Protein 7YJ0 (pdb70)

Solvent-accessible surface area: 87885 Å² total; per-residue (Å²): 172,52,149,40,54,97,138,33,111,85,68,88,24,66,19,95,15,32,36,12,191,104,21,36,61,57,8,38,9,6,31,40,30,1,9,3,49,49,30,174,138,43,25,6,64,126,40,165,38,71,76,132,1,25,0,0,0,17,7,3,23,17,15,0,0,0,0,0,0,1,0,26,46,41,65,14,73,7,5,0,1,25,156,44,58,39,10,25,39,29,2,143,26,10,14,2,11,1,0,0,0,7,0,0,57,55,7,17,0,6,26,10,0,5,10,48,6,18,29,8,22,53,9,0,0,5,46,76,22,134,50,60,10,30,36,88,18,36,54,4,75,15,33,23,0,26,9,2,0,36,4,8,0,8,18,5,16,0,7,12,5,1,4,9,0,0,14,2,32,47,21,3,3,10,3,14,9,28,21,73,61,50,78,37,61,74,165,51,125,112,64,83,37,14,0,36,1,47,7,25,33,102,52,74,50,63,132,83,79,0,42,0,62,8,0,0,0,10,44,24,26,145,0,57,9,8,139,62,16,92,20,108,37,78,48,103,76,71,92,61,7,40,0,1,0,0,0,16,0,77,29,89,6,20,0,54,22,8,28,2,19,5,38,13,87,126,94,9,13,3,20,0,22,11,7,12,99,88,10,0,7,0,5,1,27,1,150,32,158,171,107,42,54,52,29,140,50,9,3,50,43,0,16,95,35,0,37,99,2,4,52,99,44,85,6,60,28,36,86,32,0,5,34,8,37,25,60,64,22,28,14,73,9,0,55,30,0,21,46,121,45,58,1,0,0,1,2,63,0,0,1,26,19,13,36,18,17,40,9,28,8,2,5,0,0,8,0,0,1,2,0,1,1,0,0,4,1,26,7,103,45,9,5,49,94,34,1,0,50,5,0,22,60,5,1,65,92,11,0,72,73,0,41,61,15,19,68,127,74,187,145,58,64,141,84,71,33,134,60,5,42,102,36,110,99,18,63,56,110,18,16,121,6,39,3,1,15,19,6,62,3,64,122,41,40,1,2,73,83,27,138,19,9,104,122,19,78,6,0,58,23,0,11,8,0,17,0,0,40,45,84,38,84,1,0,2,0,15,91,7,20,20,100,13,2,21,0,3,1,0,1,0,0,2,18,0,3,34,47,0,14,72,49,0,75,66,5,7,85,46,1,51,26,123,94,1,1,12,50,13,4,1,1,43,56,0,2,45,3,0,0,0,0,24,16,14,1,38,40,0,47,111,18,8,150,58,0,93,26,1,48,91,33,15,90,29,4,18,0,25,12,4,14,88,36,79,22,6,0,6,0,1,41,5,0,12,15,55,57,104,52,0,0,2,0,0,0,1,14,1,0,4,2,0,1,6,3,22,5,76,79,4,163,46,0,60,84,9,0,65,38,0,0,94,152,24,119,102,111,171,56,128,31,45,129,105,23,92,92,85,97,39,92,22,145,17,107,67,8,187,97,22,47,46,68,9,41,12,7,23,37,29,1,10,4,47,48,32,168,144,37,28,7,60,118,33,153,40,70,66,121,2,27,0,0,0,15,8,2,23,17,16,0,0,0,0,0,0,1,0,23,49,33,62,10,66,4,4,0,1,26,149,45,65,45,12,23,42,27,3,143,29,10,18,1,12,1,0,0,0,6,0,0,54,57,9,18,0,6,25,9,0,5,10,43,10,22,25,9,22,43,9,0,2,4,37,71,16,138,48,59,22,28,49,86,18,35,62,2,77,13,34,30,2,25,10,4,0,40,5,8,0,9,20,5,19,0,7,13,5,0,5,8,0,1,14,1,30,45,20,4,3,10,3,12,12,23,6,70,56,35,79,39,71,98,96,65,140,71,90,34,12,0,43,0,51,7,31,31,85,66,103,50,66,120,72,88,0,42,0,54,8,0,0,0,10,39,26,34,152,0,60,0,13,133,65,12,109,22,110,44,72,43,106,120,60,83,63,7,7,0,1,0,0,0,16,0,77,26,90,7,25,0,50,23,11,38,1,12,4,5,8,65,127,87,2,1,3,14,0,22,16,10,13,95,86,5,0,5,0,5,1,9,4,119,50,119,112,87,150,89,27,58,93,96,129,51,14,2,54,79,0,16,84,28,0,39,84,0,2,44,101,49,82,9,58,26,46,73,34,0,5,32,14,33,26,58,60,8,33,26,58,7,0,56,34,0,21,42,143,34,59,1,0,1,0,0,57,0,0,1,24,20,1,32,9,19,43,3,25,13,3,8,0,0,6,0,0,1,2,2,1,0,0,0,0,0,28,15,89,42,15,6,49,90,36,0,2,48,1,0,18,64,3,2,66,82,8,0,77,74,0,36,50,10,6,64,83,28,24,171,42,6,23,138,33,211,40,148,32,6,93,149,31,116,114,26,59,69,100,14,16,131,6,46,1,1,15,28,6,62,4,58,99,32,30,0,0,106,98,32,136,21,9,98,110,21,87,5,0,50,26,0,11,7,0,19,0,0,42,45,78,37,85,1,0,2,0,16,89,8,21,21,105,17,0,18,0,3,3,0,2,0,0,2,16,0,3,30,52,0,17,75,49,0,72,68,4,6,84,64,3,52,24,122,86,2,1,14,58,17,5,0,0,44,63,0,2,49,2,0,0,0,0,20,17,18,1,40,49,0,43,86,19,9,149,58,0,94,24,0,51,183,31,15,95,31,4,16,0,25,12,3,22,87,30,79,25,6,1,7,0,1,38,6,0,12,15,58,59,108,49,1,0,1,0,0,0,2,16,0,0,3,3,0,8,9,4,20,2,75,71,6,65,61,2,67,89,15,0,61,35,0,0,97,147,24,113,95,107,143,52,84,42,47,104,86,31,108,89,89,91,40,92,23,144,15,107,69,9,174,101,24,39,62,65,7,36,11,7,34,16,30,0,11,3,48,46,32,147,113,53,23,6,67,125,31,164,36,63,71,114,1,30,0,0,0,14,9,3,22,15,16,0,0,0,0,0,0,1,0,22,47,36,63,15,68,4,1,0,2,24,163,44,60,46,11,25,37,28,4,144,26,14,15,2,7,1,0,0,0,6,0,0,57,54,10,19,0,5,25,10,0,4,9,44,8,19,24,8,20,52,9,0,0,6,30,74,18,137,49,66,23,25,48,85,20,39,57,5,77,17,34,21,0,22,8,2,0,31,4,8,0,11,24,4,19,0,9,11,6,0,6,12,0,1,13,1,36,44,20,3,5,11,4,12,7,17,10,65,56,35,80,34,84,99,162,96,118,76,92,37,15,0,36,0,50,7,23,29,102,66,101,54,60,134,69,79,0,42,0,51,7,0,0,0,10,39,25,33,157,0,62,0,5,135,61,19,117,9,133,24,78,36,106,146,37,93,59,13,50,0,2,0,0,0,25,0,75,24,92,6,22,0,54,23,9,36,1,5,4,26,18,85,139,84,22,4,2,11,0,28,18,7,12,96,79,10,0,5,0,11,0,52,2,188,26,97,125,69,141,85,25,51,90,99,124,51,9,2,34,71,0,18,91,28,0,40,92,0,2,45,101,55,81,5,50,27,36,76,34,0,5,30,12,30,25,66,69,17,49,11,50,10,0,71,36,0,22,39,128,42,59,1,0,0,1,0,62,0,0,2,21,26,14,39,36,19,44,4,30,10,0,4,0,0,5,0,0,1,3,0,1,1,0,0,1,0,28,17,93,49,6,4,59,90,39,0,0,55,3,0,25,51,6,2,55,80,10,1,77,76,0,38,58,10,16,50,83,54,67,215,59,134,128,49,124,68,13,103,88,20,130,107,8,66,50,104,18,18,85,4,51,5,1,19,14,4,63,4,62,54,40,39,1,1,54,65,30,116,19,10,96,128,17,80,5,0,62,26,0,14,7,0,21,0,0,43,45,87,36,81,1,0,1,0,16,88,8,24,21,101,14,0,18,0,4,4,0,2,0,0,2,16,0,4,25,54,1,11,46,32,0,72,19,5,6,85,43,5,52,22,128,90,2,0,12,51,16,6,0,1,42,65,0,2,41,5,0,0,0,0,20,15,15,0,37,52,0,47,99,17,12,158,56,0,97,17,0,46,169,23,15,96,32,4,14,0,27,10,5,21,85,33,80,26,7,2,6,0,0,36,6,1,12,14,49,48,99,49,0,0,2,0,0,0,2,16,0,0,4,2,0,2,8,4,26,1,13,44,4,107,18,1,40,50,4,0,62,36,0,0,97,148,42,112,87,112,155,52,138,17,46,111,123,39,116,85,88,94,40,93,21,139,16,111,67,10,180,103,22,43,62,58,8,40,10,8,28,20,30,0,10,2,46,48,25,128,136,51,23,8,66,129,36,168,37,70,66,133,1,28,0,0,0,13,8,2,24,16,16,0,0,0,0,0,0,1,0,24,48,36,63,12,67,5,2,0,2,24,142,43,60,44,9,25,38,29,4,142,25,11,15,1,8,1,0,0,0,7,0,0,52,52,8,19,0,6,29,12,0,4,10,44,10,22,24,9,25,47,8,0,0,4,29,71,17,133,51,60,27,25,47,85,20,35,62,3,75,17,33,20,0,24,9,4,0,38,5,9,1,11,22,5,18,0,8,10,6,0,5,9,0,1,14,2,36,52,20,3,3,12,5,10,5,21,14,79,60,42,76,38,79,71,133,89,129,71,90,35,13,0,41,0,50,8,29,36,110,65,113,51,61,142,72,80,1,36,0,49,5,0,0,0,10,33,27,33,147,0,104,8,12,128,69,17,93,22,105,25,76,45,98,132,40,110,80,13,43,0,2,0,0,0,25,0,75,26,88,5,24,0,54,22,9,30,0,16,4,30,26,86,122,77,11,4,2,10,0,28,17,10,14,96,92,10,0,5,0,10,1,44,4,139,42,100,123,94,116,94,25,81,97,101,114,34,10,3,43,70,0,22,78,25,0,40,86,1,2,43,95,50,80,9,53,28,38,80,35,0,7,31,12,33,25,63,59,27,22,16,70,8,1,61,30,0,25,47,128,42,57,2,0,3,1,0,61,0,0,2,20,24,14,39,30,23,38,4,25,11,1,4,0,0,5,0,0,1,3,0,1,1,0,0,0,0,28,12,86,46,11,5,49,87,40,0,1,54,2,0,18,41,4,1,47,76,10,0,87,81,0,32,58,11,16,53,83,55,100,92,130,133,40,53,139,92,70,40,140,49,5,48,55,12,98,105,2,65,60,86,15,17,124,6,49,4,1,16,20,4,61,5,63,118,43,37,1,1,78,87,32,136,21,7,103,120,21,85,5,0,57,25,0,12,7,0,18,0,0,40,48,82,38,84,1,0,2,0,13,85,6,23,20,101,15,0,18,0,2,2,0,1,0,0,2,18,1,3,26,49,1,3,72,46,1,65,66,6,7,80,50,1,49,22,126,91,1,0,11,52,15,4,0,0,47,60,0,2,41,1,0,0,0,0,18,19,15,1,38,46,0,49,109,26,12,143,55,0,94,18,3,47,166,18,15,96,30,4,18,0,24,11,4,12,86,30,83,28,6,1,1,0,1,33,5,0,14,13,54,50,97,55,0,0,1,0,0,0,1,14,0,0,4,2,0,2,9,4,25,2,75,86,5,176,46,1,64,84,7,0,67,35,0,1,96,144,27,113,103,100

Sequence (2480 aa):
NFEGYVEPELFERPGTSLPNKLGVMPQLTWPNVLNGTNCEKPAVPNYKPPSKVDVIIIGAGPVGLTTAACLLRQGITVRILDRSPHPLPVGRADGLQPRSMEVFDLLGLGEEVYHVGIRVEHTTVYKDGKQHIFAESHQAPGNEAHYTGLHACTQTEVEHLLIRDLIRHDILVERPCTATSYTFDEEAASVTHPITVNITNEATGAEEVVTARFLVGSDGAHSMIRKSLPIEFPGVKTDLHWGIVDAVINSDFPHRWTFGTVLNSEYGGCLIIPRERNMVRLYVQLRAEPAFDHSKWGPEEILVILNKVFAPYTLSYAEPVDWYTILTINERVATSFTYKDRIFLAGDSCHVHSAKGAFGMNTGVMDAHNLAWKLAMLCRGIAKPSLLASYDVERRENALRAVATSARYLVVPPGEDKDVFYFKKFVGQVGRFLIGLDVDYAENALNKLSPAVSRARAGYRASNPRVALSRSHSGRLYHSFGHLGQFTLLVFASNMGGALNAKLHALDSYLAGPSSFYHAYGGADTFKIVVVVRATPSQADQRVKTFPFLSKAGHTVYDDQLPLSHFGGDAHALYGVSHEEGAIVVVRPDSWIGTSSTISDARSLESYFDGFLFKSTEGNFEGYVEPELFERPGTSLPNKLGVMPQLTWPNVLNGTNCEKPAVPNYKPPSKVDVIIIGAGPVGLTTAACLLRQGITVRILDRSPHPLPVGRADGLQPRSMEVFDLLGLGEEVYHVGIRVEHTTVYKDGKQHIFAESHQAPGNEAHYTGLHACTQTEVEHLLIRDLIRHDILVERPCTATSYTFDEEASVTHPITVNITNEATGAEEVVTARFLVGSDGAHSMIRKSLPIEEFPGVKTDLHWGIVDAVINSDFPHRWTFGTVLNSEYGGCLIIPRERNMVRLYVQLRAEPGKAFDHSKWGPEEILVILNKVFAPYTLSYAEPVDWYTILTINERVATSFTYKDRIFLAGDSCHVHSAKGAFGMNTGVMDAHNLAWKLAMLCRGIAKPSLLASYDVERRENALRAVATSARYLRFVGNCEDKDVFYFKKFVGQVGRFLIGLDVDYAENALNKLSPAVSRARAGYRASNPRVALSRSHSGRLYHSFGHLGQFTLLVFASNMGGALNAKLHALDSYLAGPSSFYHAYGGADTFKIVVVVRATPSQADQRVKTFPFLSKAGHTVYDDQLPLSHFGGDAHALYGVSHEEGAIVVVRPDSWIGTSSTISDARSLESYFDGFLFKSTEGNFEGYVEPELFERPGTSLPNKLGVMPQLTWPNVLNGTNCEKPAVPNYKPPSKVDVIIIGAGPVGLTTAACLLRQGITVRILDRSPHPLPVGRADGLQPRSMEVFDLLGLGEEVYHVGIRVEHTTVYKDGKQHIFAESHQAPGNEAHYTGLHACTQTEVEHLLIRDLIRHDILVERPCTATSYTFDEEASVTHPITVNITNEATGAEEVVTARFLVGSDGAHSMIRKSLPIEFPGVKTDLHWGIVDAVINSDFPHRWTFGTVLNSEYGGCLIIPRERNMVRLYVQLRAEPGKAFDHSKWGPEEILVILNKVFAPYTLSYAEPVDWYTILTINERVATSFTYKDRIFLAGDSCHVHSAKGAFGMNTGVMDAHNLAWKLAMLCRGIAKPSLLASYDVERRENALRAVATSARYLRFGEDKDVFYFKKFVGQVGRFLIGLDVDYAENALNKLSPAVSRARAGYRASNPRVALSRSHSGRLYHSFGHLGQFTLLVFASNMGGALNAKLHALDSYLAGPSSFYHAYGGADTFKIVVVVRATPSQADQRVKTFPFLSKAGHTVYDDQLPLSHFGGDAHALYGVSHEEGAIVVVRPDSWIGTSSTISDARSLESYFDGFLFKSTEGNFEGYVEPELFERPGTSLPNKLGVMPQLTWPNVLNGTNCEKPAVPNYKPPSKVDVIIIGAGPVGLTTAACLLRQGITVRILDRSPHPLPVGRADGLQPRSMEVFDLLGLGEEVYHVGIRVEHTTVYKDGKQHIFAESHQAPGNEAHYTGLHACTQTEVEHLLIRDLIRHDILVERPCTATSYTFDEEASVTHPITVNITNEATGAEEVVTARFLVGSDGAHSMIRKSLPIEEFPGVKTDLHWGIVDAVINSDFPHRWTFGTVLNSEYGGCLIIPRERNMVRLYVQLRAEPGKAFDHSKWGPEEILVILNKVFAPYTLSYAEPVDWYTILTINERVATSFTYKDRIFLAGDSCHVHSAKGAFGMNTGVMDAHNLAWKLAMLCRGIAKPSLLASYDVERRRENALRAVATSARYLRLVVPPGEDKDVFYFKKFVGQVGRFLIGLDVDYAENALNKLSPAVSRARAGYRASNPRVALSRSHSGRLYHSFGHLGQFTLLVFASNMGGALNAKLHALDSYLAGPSSFYHAYGGADTFKIVVVVRATPSQADQRVKTFPFLSKAGHTVYDDQLPLSHFGGDAHALYGVSHEEGAIVVVRPDSWIGTSSTISDARSLESYFDGFLFKSTEG

Organism: NCBI:txid1826779

Radius of gyration: 47.03 Å; Cα contacts (8 Å, |Δi|>4): 5927; chains: 4; bounding box: 102×130×116 Å

B-factor: mean 51.12, std 15.27, range [18.52, 131.6]

Secondary structure (DSSP, 8-state):
--PPP-PPPPEEEPP-S--BTTBB--EEE-HHHHSTTSSSS-SSTT----SEEEEEEE--SHHHHHHHHHHHTTT--EEEE-SSSS---S-S--EE-HHHHHHHHHTT-HHHHTTSS-EE-EEEEEETTEEEEEEE-S---TTT-S--SEEE--HHHHHHHHHHHHHHTT--EETTEEEEEEEE-S-----S--EEEEEEETTT--EEEEEEEEEEE---TT-HHHHTSS----EEEEEEEEEEEEE-EEE--TTSS-SEEEE-TTT--EEEEE-STT-EEEEEEE--------TT--HHHHHHHHHHHSTTS-EEE-S-BSEEEEEEEEEEE-S-SEETTTEEE-GGGTEE--GGG-HHHHHHHHHHHHHHHHHHHHHTT-B-HHHHHHHHHHHHHHHHHHHHHHHTT----TTS-HHHHHHHHHHHHHHHHHTTTT--PPPSSS-B--TTSSS--TTSBPP--EEESSSS-EEEGGGG---TTSEEEEEE-TTS-THHHHHHHHHHHHHHSTTSHHHHBTGGGTEEEEEEE-S-HHHHHHHHTTSHHHHHHEEEEE--SPPSBTTB--HHHHHT-BTTTBEEEEE-TTSBEEEEE-SGGGGHHHHHHHTTB--B---/--PPP-PPPPEEEPP-SPPBTTBB--EEE-HHHHSTTSSSS-SSTT----SEEEEEEE--SHHHHHHHHHHHHTT--EEEE-SSSS---S-S--EE-HHHHHHHHHTT-HHHHTTSS-EE-EEEEEETTEEEEEEE-S---TTT-S--SEEE--HHHHHHHHHHHHHHTT--EETTEEEEEEEE------S--EEEEEEETTT--EEEEEEEEEEE---TT-HHHHHTT----EEEEEEEEEEEEE-EEE--TTSS-SEEEEETTTEEEEEEE-GGG-EEEEEEE-PPSSSPP-GGG--HHHHHHHHHHHTTTS-EEESS-BSEEEEEEEEEEE-S-SEETTTEEE-GGGTEE--GGGTHHHHHHHHHHHHHHHHHHHHHHT-B-HHHHHHHHHHHHHHHHHHHHHHHHHHHHHHH---HHHHHHHHHHHHHTTTTTTTT--PPPSSS----TTSSS--TTSBPP--EEESSSS-EEEGGGG---TT-EEEEEE-TTS-THHHHHHHHHHHHHHSTTSHHHHBTGGGTEEEEEEE-S-HHHHHHHHHTSHHHHHHEEEEE--SPSSBTTB--HHHHHT-BTTTBEEEEE-TTSBEEEEE-STTGGGHHHHHHTTB--B---/-PPPP-PPPPEEEPP-SPPBTTBB--EEE-HHHHSTTSSSS-SSTT----SEEEEEEE--SHHHHHHHHHHHHTT--EEEE-SSSS---S-S--EE-HHHHHHHHHTT-HHHHTTSS-EE-EEEEEETTEEEEEEE-S---TTT-S--SEEE--HHHHHHHHHHHHHHTT---BTTEEEEEEEE------S--EEEEEEETTT--EEEEEEEEEEE---TT-HHHHTTT------EEEEEEEEEEE-EEE--TTSS-EEEEEETTTEEEEEEE-GGG-EEEEEEE---SSSPP-GGG--HHHHHHHHHHHSTTS-EEESS-BSEEEEEEEE-EE-S-SEETTTEEE-GGGTEE--GGG-HHHHHHHHHHHHHHHHHHHHHHT-B-HHHHHHHHHHHHHHHHHHHHHHHHHHH----HHHHHHHHHHHHHHHHHTTTT--PPPSSS----SSSSS--TTSBPP--EEESSSS-EEEGGGG---TT-EEEEEE-TTS-TTHHHHHHHHHHHHHSTTSHHHHBTGGGTEEEEEEE-S-HHHHHHHHTTSHHHHHHEEEEE--SPPSBTTB--HHHHHT-BTTTBEEEEE-TTSBEEEEE-STTTTHHHHHHHTTB--B---/--PPP-PPPPEEEPP-S--BTTBB--EEE-HHHHSTTSSSS-SSTT----SEEEEEEE--SHHHHHHHHHHHHTT--EEEE-SSSSS--S-S--EE-HHHHHHHHHTT-HHHHTTSS-EE-EEEEEETTEEEEEEE-S---TTT-S--SEEE--HHHHHHHHHHHHHHTT---BTTEEEEEEEE------S--EEEEEEETTT--EEEEEEEEEEE---TT-HHHHTSS----EEEEEEEEEEEEE-EEE--TTSS-SEEEEETTTEEEEEEE-STT-EEEEEEE-PSTT----GGG--HHHHHHHHHHHSTTS-EEE-S-BSEEEEEEEEEEE-S-SEETTTEEE-GGGTEE--GGG-HHHHHHHHHHHHHHHHHHHHHHT-B-HHHHHHHHHHHHHHHHHHHHHHHHH----PPTTS-HHHHHHHHHHHHHHHHHTTTT--PPPSSS----TTSSS--TTSBPP--EEESSSS-EEEGGGG---TT-EEEEEE-TTS-THHHHHHHHHHHHHHSTTSHHHHBTGGGTEEEEEEE-S-HHHHHHHHTTSHHHHHHEEEEE--SPSSBTTB--HHHHHT--TTT-EEEEE-TTSBEEEEE-STTTTHHHHHHHTTB--B---

Foldseek 3Di:
DDDDDDDFDKDFAFDPFFKDPFHEGTFIDGLQDFQFPLDDQHLQHPQDADQEFAEEEEDLFLQSLLLLLQLLVLVGGYAYAAQDRGYDRDDFFWWAFQLLLVQCVQSVNNVLQPPPKDFAQWEWEAEPQRTDDIDGAQQDDQQFGDDGTMGTQGSVSSSSVSQVSCSVSSYTHHPNKDFDDKAACLPDVVDQFRIKTWIAHPVPGDIGIGTYNAYEFAHAQPTPLCVPDPKDKDWDQPQKKKKKFKAQKDKPQVPVAHFYKQQYPVQGIKTWDAIGPNIIMIITTDDDDCPGDPPPDGPVNVLVSVQVSNPPMHIDGPHMTHHIDMDGFIWIAMPWQDDSLGYGYAANNGIDGGSVLSCRSHLRSVLSLLQNLQNSQVSVPFWDPQSVVLSGQLSRVLSVVRHVLSVVVVPDDPPDDDVVVVVVVSCVPCVCVSSPQASARDDGLQFDADPQFPAQHGRGFAGWGWWALDPVRIGIPSVQADASQAKEWEWECEQCDDQSVVLLLVLLVQCVDCPHLCQFAAHPRHYAYEYEHADPPVSNLVNLVVRPNCNVRYRYIYQPWDPDDSRTHGSCVNRGHDNNFTKTWIAHNSRGTRYMDTSNGSRVVSSSSVSTTHTDGHD/DDDDDDDFDKDFAFDPAFKDPFHEGTFIDGCQDFQFPLDDAHLQHPQDQDQEFAEEEEDLFLQRLLLVLQQLLLVGRYAYEAQDRGPDRDDQFWWAFQLLLVLCVQSVNNVLQAPPKDFAQWEWEAAAQHTDDIDGAQADDAQFGDDGGMTTAGSVSSSSSSQVSVSVSSYTHDPNKDQPDKAAPPPDPDQFRIKTWMAHPVPRDIGIGTYNAYEQARAQPTPVCVVDPKDKDWDQPLWKKKKFKAQKDKPQVPQAHFYKQAYQVQFIKTWAAIGPNIIMIIGTDDDDPPDRDDPVVDGPVNVQVSVVVRNPPMHMDGPHMTHHIDMDGFIWIAMPWADDPLGYGYAFSNGIDGDSVLSCRSHLRSVLSLQQNLQNSQVVVVWWDPQRVVQSTQLSRVLSVVSRVLVVVVPPVRVVGVPVVVVSVVVSCVPCVNVSSPQPSARDDGLQFDADVQFDAAHGRGFATWGWWAQDLPRIGTPSVQADASQAKEFEFECEQCDDLSVVLVLVLLVQVVDCPQLCAFAAHPRHYAYEYEYADDVVSSVVSCVVRPNCVVGHRYIYQDFDPPDSRHHGSCVNRRHDNNFTKGFIAHSSRRTRYMDTSNCSVVCNVSSVSTTHTHHHD/DDDDDDDADKDFAADPAFKDPFAEGTFIDGLQLFQFPLDDHHLQPPQDQDQEFAEEEEAQFLLRLLLVLQQLLLVGGYAAAAQARGYDRDDDQWKEFQLLLVLCVLSVNNVLQAPPFDFAQWEWEAEAQHTDDTDGAQADDVQFGDDGGMGTAGSVSSSSVSQVSCSVSSYTHHPNKDQPDKFADPDPPDQFRIKTWMAHPVPRDIGIHTYNAYEQAHAQPTPVQVVDPKDKDWDFDQKKKKKFKAQKDKPPVPVAHFYKQAYPVQGMKTWADIGPNIIMIITIDHDDVPDGGDPVQDHPVVVQVSVQVSNPVMHMGGPHMTHHIDMDTFIWIAMPWQDDPNGYGYAANHGTDGDCVLSVRSHLRSVLSLLPNLLVSVVVVVWWDVQSVVLSGQLSRVLRVVSRVLVVLCVVAVDDPRVVSVVVSCVVCVCVSSPQASFRDDGLQFDADVQFPAQHGRGFATWGWWAQDLPRTGIPSVQADASQAKEWEFECEQCDDLSVVLVLVLLVQVVDCPRLLFFAANPSYYAYEYEYADRPVSNLVSCVVSPRCNVRHGYIYQDFPPPDPRHHGSCVNRRHDNNFTKTWIAHSSRRTRYMDTSNVSSVCNVSSVSTTHTDGND/DDDDDDDFDKDFAADPAFKDPFAEGTFIDGCQDFQFPLDDNHLQPPQDQDQEFAEEEEAQFLLRLLLVLQQLVLVGRYAYAAQDRGYDRDDFQWKAFQLLLVLCVLSVNNVLQAPPFDFAQWEWEAEAQHTDDIDGAQADDPQFGDDGGMGTAGSRSSSVVSQVSCSVSSYTHHPNKDFPDKAADPDDVPQFRIKTWIAHPPPGDIDIHTYNAYEQAHAQPTPLLVVDPKDWDWDFDQKKKKKFKAQKDKPQVPVAHFYKQAYPPLGIWTWAQIGPNIIMIITTDDQDPPDRRDQPVDHPVNVQVSVQVSNPPMHMDGDHMTHHIDMDTFMWIAMPWADDPLHYGYAASHGTDGDSVLSCRSHLRSVLSLLQNLLSSVVSVVWWDPLSNVQSTQLSRVLSVVVRVLVVLVVDPDAPPPDDRVVVSVVVSCVVCVCVSSPQASARDDGLQFDADVQFPAAHGRGFAGWGWWAQALPRIGTPSVQADASQAKEWEFECEQCDDLSVVLLLVLLVQCPDCPRLCFFAAHPSYYAYEYEHADHRVSSLVNQVVSVNCNVRHRYIYQDFDPPDVRTHGSCVNRRHDNNFTKTWIAHSSRRTRYMDTSNRSSVVNSSSVSTTHTDGHD

Nearest PDB structures (foldseek):
  7yj0-assembly2_C  TM=1.002E+00  e=0.000E+00  Boreostereum vibrans
  7yj0-assembly2_D  TM=9.994E-01  e=0.000E+00  Boreostereum vibrans
  7yj0-assembly1_B  TM=9.989E-01  e=0.000E+00  Boreostereum vibrans
  7yj0-assembly1_A  TM=9.928E-01  e=0.000E+00  Boreostereum vibrans
  3ept-assembly1_A  TM=7.398E-01  e=1.359E-28  Lentzea aerocolonigenes

Structure (mmCIF, N/CA/C/O backbone):
data_7YJ0
#
_entry.id   7YJ0
#
_cell.length_a   77.083
_cell.length_b   92.504
_cell.length_c   104.639
_cell.angle_alpha   89.874
_cell.angle_beta   74.919
_cell.angle_gamma   75.746
#
_symmetry.space_group_name_H-M   'P 1'
#
loop_
_entity.id
_entity.type
_entity.pdbx_description
1 polymer VibO
2 non-polymer 'FLAVIN-ADENINE DINUCLEOTIDE'
3 non-polymer GLYCEROL
4 water water
#
loop_
_atom_site.group_PDB
_atom_site.id
_atom_site.type_symbol
_atom_site.label_atom_id
_atom_site.label_alt_id
_atom_site.label_comp_id
_atom_site.label_asym_id
_atom_site.label_entity_id
_atom_site.label_seq_id
_atom_site.pdbx_PDB_ins_code
_atom_site.Cartn_x
_atom_site.Cartn_y
_atom_site.Cartn_z
_atom_site.occupancy
_atom_site.B_iso_or_equiv
_atom_site.auth_seq_id
_atom_site.auth_comp_id
_atom_site.auth_asym_id
_atom_site.auth_atom_id
_atom_site.pdbx_PDB_model_num
ATOM 1 N N . ASN A 1 6 ? 26.33500 31.10800 -29.52200 1.000 68.88000 6 ASN A N 1
ATOM 2 C CA . ASN A 1 6 ? 25.47600 30.45400 -30.50800 1.000 74.98000 6 ASN A CA 1
ATOM 3 C C . ASN A 1 6 ? 24.30900 29.68700 -29.84300 1.000 76.89000 6 ASN A C 1
ATOM 4 O O . ASN A 1 6 ? 24.33900 28.45400 -29.71400 1.000 75.16000 6 ASN A O 1
ATOM 9 N N . PHE A 1 7 ? 23.27500 30.43100 -29.44100 1.000 74.54000 7 PHE A N 1
ATOM 10 C CA . PHE A 1 7 ? 22.13200 29.88800 -28.71900 1.000 66.48000 7 PHE A CA 1
ATOM 11 C C . PHE A 1 7 ? 20.86900 30.60500 -29.17400 1.000 62.23000 7 PHE A C 1
ATOM 12 O O . PHE A 1 7 ? 20.90900 31.78000 -29.54500 1.000 63.57000 7 PHE A O 1
ATOM 20 N N . GLU A 1 8 ? 19.74400 29.90100 -29.14700 1.000 60.12000 8 GLU A N 1
ATOM 21 C CA . GLU A 1 8 ? 18.49700 30.53300 -29.57000 1.000 67.30000 8 GLU A CA 1
ATOM 22 C C . GLU A 1 8 ? 18.03100 31.56800 -28.54800 1.000 68.27000 8 GLU A C 1
ATOM 23 O O . GLU A 1 8 ? 18.26800 31.43900 -27.34400 1.000 63.80000 8 GLU A O 1
ATOM 29 N N . GLY A 1 9 ? 17.35800 32.60700 -29.04600 1.000 69.65000 9 GLY A N 1
ATOM 30 C CA . GLY A 1 9 ? 16.79000 33.61200 -28.17000 1.000 63.44000 9 GLY A CA 1
ATOM 31 C C . GLY A 1 9 ? 15.70000 33.05400 -27.27100 1.000 65.17000 9 GLY A C 1
ATOM 32 O O . GLY A 1 9 ? 15.13100 31.98800 -27.51000 1.000 64.90000 9 GLY A O 1
ATOM 33 N N . TYR A 1 10 ? 15.42000 33.80200 -26.20600 1.000 67.24000 10 TYR A N 1
ATOM 34 C CA . TYR A 1 10 ? 14.41100 33.42800 -25.22500 1.000 62.25000 10 TYR A CA 1
ATOM 35 C C . TYR A 1 10 ? 13.00400 33.70600 -25.75700 1.000 61.14000 10 TYR A C 1
ATOM 36 O O . TYR A 1 10 ? 12.76900 34.71300 -26.42700 1.000 54.94000 10 TYR A O 1
ATOM 45 N N . VAL A 1 11 ? 12.06000 32.81400 -25.45100 1.000 63.72000 11 VAL A N 1
ATOM 46 C CA . VAL A 1 11 ? 10.66900 32.97800 -25.87400 1.000 65.14000 11 VAL A CA 1
ATOM 47 C C . VAL A 1 11 ? 9.75800 32.84600 -24.65300 1.000 69.34000 11 VAL A C 1
ATOM 48 O O . VAL A 1 11 ? 9.86900 31.87700 -23.88700 1.000 66.55000 11 VAL A O 1
ATOM 52 N N . GLU A 1 12 ? 8.86800 33.82700 -24.47000 1.000 68.34000 12 GLU A N 1
ATOM 53 C CA . GLU A 1 12 ? 8.01000 33.83800 -23.29300 1.000 68.41000 12 GLU A CA 1
ATOM 54 C C . GLU A 1 12 ? 7.08900 32.62100 -23.32500 1.000 65.07000 12 GLU A C 1
ATOM 55 O O . GLU A 1 12 ? 6.58300 32.25500 -24.39200 1.000 65.64000 12 GLU A O 1
ATOM 61 N N . PRO A 1 13 ? 6.87700 31.95200 -22.19100 1.000 67.55000 13 PRO A N 1
ATOM 62 C CA . PRO A 1 13 ? 6.08800 30.71300 -22.20200 1.000 61.08000 13 PRO A CA 1
ATOM 63 C C . PRO A 1 13 ? 4.62500 30.97900 -22.51500 1.000 60.97000 13 PRO A C 1
ATOM 64 O O . PRO A 1 13 ? 4.07800 32.04500 -22.21700 1.000 58.24000 13 PRO A O 1
ATOM 68 N N . GLU A 1 14 ? 3.99700 29.97400 -23.12500 1.000 60.14000 14 GLU A N 1
ATOM 69 C CA . GLU A 1 14 ? 2.68100 30.11300 -23.73700 1.000 60.44000 14 GLU A CA 1
ATOM 70 C C . GLU A 1 14 ? 1.57400 29.96200 -22.69100 1.000 60.38000 14 GLU A C 1
ATOM 71 O O . GLU A 1 14 ? 1.40700 28.88800 -22.10300 1.000 53.61000 14 GLU A O 1
ATOM 77 N N . LEU A 1 15 ? 0.80700 31.02800 -22.47800 1.000 59.37000 15 LEU A N 1
ATOM 78 C CA . LEU A 1 15 ? -0.30900 30.98400 -21.54100 1.000 54.84000 15 LEU A CA 1
ATOM 79 C C . LEU A 1 15 ? -1.47100 30.18000 -22.11600 1.000 51.47000 15 LEU A C 1
ATOM 80 O O . LEU A 1 15 ? -1.78100 30.27500 -23.30400 1.000 56.15000 15 LEU A O 1
ATOM 85 N N . PHE A 1 16 ? -2.11800 29.39000 -21.26200 1.000 46.80000 16 PHE A N 1
ATOM 86 C CA . PHE A 1 16 ? -3.36600 28.70400 -21.57900 1.000 51.38000 16 PHE A CA 1
ATOM 87 C C . PHE A 1 16 ? -4.30800 28.87800 -20.40000 1.000 52.09000 16 PHE A C 1
ATOM 88 O O . PHE A 1 16 ? -3.93600 28.57400 -19.26400 1.000 55.36000 16 PHE A O 1
ATOM 96 N N . GLU A 1 17 ? -5.52500 29.35400 -20.67100 1.000 50.17000 17 GLU A N 1
ATOM 97 C CA . GLU A 1 17 ? -6.55100 29.52200 -19.64400 1.000 51.73000 17 GLU A CA 1
ATOM 98 C C . GLU A 1 17 ? -7.47500 28.31100 -19.62600 1.000 53.62000 17 GLU A C 1
ATOM 99 O O . GLU A 1 17 ? -8.55400 28.31200 -20.22200 1.000 57.75000 17 GLU A O 1
ATOM 105 N N . ARG A 1 18 ? -7.04300 27.27300 -18.90900 1.000 55.02000 18 ARG A N 1
ATOM 106 C CA . ARG A 1 18 ? -7.82200 26.04600 -18.76600 1.000 52.43000 18 ARG A CA 1
ATOM 107 C C . ARG A 1 18 ? -9.21700 26.37800 -18.23100 1.000 54.52000 18 ARG A C 1
ATOM 108 O O . ARG A 1 18 ? -9.33400 27.16600 -17.28200 1.000 55.23000 18 ARG A O 1
ATOM 116 N N . PRO A 1 19 ? -10.28700 25.84500 -18.82600 1.000 57.40000 19 PRO A N 1
ATOM 117 C CA . PRO A 1 19 ? -11.62500 26.09600 -18.27900 1.000 51.95000 19 PRO A CA 1
ATOM 118 C C . PRO A 1 19 ? -11.83300 25.28000 -17.01400 1.000 58.33000 19 PRO A C 1
ATOM 119 O O . PRO A 1 19 ? -11.14800 24.27900 -16.76400 1.000 57.84000 19 PRO A O 1
ATOM 123 N N . GLY A 1 20 ? -12.80400 25.71700 -16.21200 1.000 61.72000 20 GLY A N 1
ATOM 124 C CA . GLY A 1 20 ? -13.04400 25.11100 -14.91300 1.000 59.02000 20 GLY A CA 1
ATOM 125 C C . GLY A 1 20 ? -14.03000 23.96400 -14.99300 1.000 64.05000 20 GLY A C 1
ATOM 126 O O . GLY A 1 20 ? -15.09200 24.09000 -15.60600 1.000 71.06000 20 GLY A O 1
ATOM 127 N N . THR A 1 21 ? -13.67500 22.84400 -14.37000 1.000 64.67000 21 THR A N 1
ATOM 128 C CA . THR A 1 21 ? -14.55000 21.67600 -14.35100 1.000 64.98000 21 THR A CA 1
ATOM 129 C C . THR A 1 21 ? -15.51000 21.66400 -13.16700 1.000 72.57000 21 THR A C 1
ATOM 130 O O . THR A 1 21 ? -16.28000 20.70600 -13.02500 1.000 71.19000 21 THR A O 1
ATOM 134 N N . SER A 1 22 ? -15.47800 22.68000 -12.30800 1.000 74.54000 22 SER A N 1
ATOM 135 C CA . SER A 1 22 ? -16.38600 22.72200 -11.16800 1.000 74.28000 22 SER A CA 1
ATOM 136 C C . SER A 1 22 ? -17.76600 23.19100 -11.62000 1.000 70.66000 22 SER A C 1
ATOM 137 O O . SER A 1 22 ? -17.89300 23.97400 -12.56600 1.000 65.18000 22 SER A O 1
ATOM 140 N N . LEU A 1 23 ? -18.80000 22.71100 -10.93200 1.000 68.77000 23 LEU A N 1
ATOM 141 C CA . LEU A 1 23 ? -20.15200 23.18400 -11.20400 1.000 68.03000 23 LEU A CA 1
ATOM 142 C C . LEU A 1 23 ? -20.22100 24.70100 -11.02300 1.000 70.52000 23 LEU A C 1
ATOM 143 O O . LEU A 1 23 ? -19.61700 25.23400 -10.08300 1.000 73.60000 23 LEU A O 1
ATOM 148 N N . PRO A 1 24 ? -20.93000 25.42700 -11.89200 1.000 73.35000 24 PRO A N 1
ATOM 149 C CA . PRO A 1 24 ? -20.95600 26.89400 -11.80900 1.000 68.04000 24 PRO A CA 1
ATOM 150 C C . PRO A 1 24 ? -21.99900 27.39100 -10.81600 1.000 72.89000 24 PRO A C 1
ATOM 151 O O . PRO A 1 24 ? -22.76100 26.62000 -10.22900 1.000 69.42000 24 PRO A O 1
ATOM 155 N N . ASN A 1 25 ? -22.02800 28.71400 -10.66300 1.000 72.15000 25 ASN A N 1
ATOM 156 C CA . ASN A 1 25 ? -23.13400 29.46200 -10.07400 1.000 69.88000 25 ASN A CA 1
ATOM 157 C C . ASN A 1 25 ? -23.67000 30.40700 -11.14900 1.000 70.76000 25 ASN A C 1
ATOM 158 O O . ASN A 1 25 ? -23.27300 30.33600 -12.31700 1.000 73.86000 25 ASN A O 1
ATOM 163 N N . LYS A 1 26 ? -24.54900 31.32600 -10.74900 1.000 70.88000 26 LYS A N 1
ATOM 164 C CA . LYS A 1 26 ? -25.21700 32.19300 -11.71900 1.000 72.09000 26 LYS A CA 1
ATOM 165 C C . LYS A 1 26 ? -24.24600 33.13200 -12.42300 1.000 69.62000 26 LYS A C 1
ATOM 166 O O . LYS A 1 26 ? -24.65500 33.92200 -13.28300 1.000 70.19000 26 LYS A O 1
ATOM 172 N N . LEU A 1 27 ? -22.96100 33.05400 -12.08400 1.000 67.54000 27 LEU A N 1
ATOM 173 C CA . LEU A 1 27 ? -21.95000 33.85200 -12.76100 1.000 71.26000 27 LEU A CA 1
ATOM 174 C C . LEU A 1 27 ? -20.97300 33.03000 -13.59700 1.000 70.03000 27 LEU A C 1
ATOM 175 O O . LEU A 1 27 ? -20.37400 33.57800 -14.53000 1.000 67.57000 27 LEU A O 1
ATOM 180 N N . GLY A 1 28 ? -20.81000 31.73300 -13.30700 1.000 64.44000 28 GLY A N 1
ATOM 181 C CA . GLY A 1 28 ? -19.97900 30.85600 -14.10500 1.000 63.66000 28 GLY A CA 1
ATOM 182 C C . GLY A 1 28 ? -18.98900 30.08800 -13.24700 1.000 64.12000 28 GLY A C 1
ATOM 183 O O . GLY A 1 28 ? -19.14300 29.99300 -12.02400 1.000 66.72000 28 GLY A O 1
ATOM 184 N N . VAL A 1 29 ? -17.97600 29.52100 -13.91100 1.000 61.41000 29 VAL A N 1
ATOM 185 C CA . VAL A 1 29 ? -16.84000 28.85500 -13.27400 1.000 57.54000 29 VAL A CA 1
ATOM 186 C C . VAL A 1 29 ? -15.57600 29.54500 -13.74100 1.000 60.92000 29 VAL A C 1
ATOM 187 O O . VAL A 1 29 ? -15.40100 29.76600 -14.94400 1.000 66.04000 29 VAL A O 1
ATOM 191 N N . MET A 1 30 ? -14.68500 29.84600 -12.80200 1.000 61.82000 30 MET A N 1
ATOM 192 C CA . MET A 1 30 ? -13.44700 30.54500 -13.12800 1.000 60.57000 30 MET A CA 1
ATOM 193 C C . MET A 1 30 ? -12.55000 29.65300 -13.97600 1.000 55.53000 30 MET A C 1
ATOM 194 O O . MET A 1 30 ? -12.35600 28.48200 -13.63700 1.000 56.31000 30 MET A O 1
ATOM 199 N N . PRO A 1 31 ? -11.97200 30.16400 -15.05600 1.000 53.69000 31 PRO A N 1
ATOM 200 C CA . PRO A 1 31 ? -10.84800 29.46600 -15.68900 1.000 49.91000 31 PRO A CA 1
ATOM 201 C C . PRO A 1 31 ? -9.60400 29.58100 -14.82300 1.000 54.54000 31 PRO A C 1
ATOM 202 O O . PRO A 1 31 ? -9.50400 30.45000 -13.94900 1.000 50.48000 31 PRO A O 1
ATOM 206 N N . GLN A 1 32 ? -8.63300 28.70300 -15.09500 1.000 50.45000 32 GLN A N 1
ATOM 207 C CA . GLN A 1 32 ? -7.41000 28.59700 -14.30500 1.000 51.75000 32 GLN A CA 1
ATOM 208 C C . GLN A 1 32 ? -6.16800 28.78900 -15.17400 1.000 51.06000 32 GLN A C 1
ATOM 209 O O . GLN A 1 32 ? -5.89900 27.98200 -16.06900 1.000 49.27000 32 GLN A O 1
ATOM 215 N N . LEU A 1 33 ? -5.39400 29.83200 -14.87600 1.000 49.24000 33 LEU A N 1
ATOM 216 C CA . LEU A 1 33 ? -4.14300 30.09600 -15.58200 1.000 51.91000 33 LEU A CA 1
ATOM 217 C C . LEU A 1 33 ? -3.15600 28.94100 -15.43000 1.000 53.74000 33 LEU A C 1
ATOM 218 O O . LEU A 1 33 ? -2.96600 28.41000 -14.33000 1.000 50.82000 33 LEU A O 1
ATOM 223 N N . THR A 1 34 ? -2.48600 28.59400 -16.53900 1.000 50.63000 34 THR A N 1
ATOM 224 C CA . THR A 1 34 ? -1.47300 27.54200 -16.58000 1.000 52.12000 34 THR A CA 1
ATOM 225 C C . THR A 1 34 ? -0.54600 27.79200 -17.77300 1.000 51.20000 34 THR A C 1
ATOM 226 O O . THR A 1 34 ? -0.86000 28.58300 -18.66000 1.000 50.40000 34 THR A O 1
ATOM 230 N N . TRP A 1 35 ? 0.61700 27.13000 -17.76700 1.000 47.81000 35 TRP A N 1
ATOM 231 C CA . TRP A 1 35 ? 1.62300 27.23600 -18.83000 1.000 43.78000 35 TRP A CA 1
ATOM 232 C C . TRP A 1 35 ? 2.09200 25.83800 -19.23300 1.000 49.66000 35 TRP A C 1
ATOM 233 O O . TRP A 1 35 ? 3.08700 25.32900 -18.69400 1.000 49.43000 35 TRP A O 1
ATOM 244 N N . PRO A 1 36 ? 1.40700 25.19000 -20.19800 1.000 50.62000 36 PRO A N 1
ATOM 245 C CA . PRO A 1 36 ? 1.58100 23.72900 -20.37900 1.000 49.60000 36 PRO A CA 1
ATOM 246 C C . PRO A 1 36 ? 3.01000 23.29000 -20.63700 1.000 52.88000 36 PRO A C 1
ATOM 247 O O . PRO A 1 36 ? 3.42400 22.24400 -20.12200 1.000 51.70000 36 PRO A O 1
ATOM 251 N N . ASN A 1 37 ? 3.78000 24.06200 -21.40900 1.000 52.15000 37 ASN A N 1
ATOM 252 C CA . ASN A 1 37 ? 5.17000 23.69300 -21.66800 1.000 53.93000 37 ASN A CA 1
ATOM 253 C C . ASN A 1 37 ? 6.01600 23.71700 -20.40300 1.000 55.15000 37 ASN A C 1
ATOM 254 O O . ASN A 1 37 ? 6.92900 22.89400 -20.25700 1.000 56.20000 37 ASN A O 1
ATOM 259 N N . VAL A 1 38 ? 5.74100 24.63900 -19.47900 1.000 53.08000 38 VAL A N 1
ATOM 260 C CA . VAL A 1 38 ? 6.53900 24.67700 -18.26000 1.000 51.39000 38 VAL A CA 1
ATOM 261 C C . VAL A 1 38 ? 6.09000 23.59400 -17.28800 1.000 48.35000 38 VAL A C 1
ATOM 262 O O . VAL A 1 38 ? 6.91900 22.97200 -16.61100 1.000 48.05000 38 VAL A O 1
ATOM 266 N N . LEU A 1 39 ? 4.78200 23.33900 -17.20200 1.000 46.21000 39 LEU A N 1
ATOM 267 C CA . LEU A 1 39 ? 4.24600 22.57100 -16.08300 1.000 49.88000 39 LEU A CA 1
ATOM 268 C C . LEU A 1 39 ? 3.82000 21.13500 -16.40200 1.000 52.15000 39 LEU A C 1
ATOM 269 O O . LEU A 1 39 ? 3.46700 20.40800 -15.46800 1.000 51.95000 39 LEU A O 1
ATOM 274 N N . ASN A 1 40 ? 3.83500 20.69100 -17.66400 1.000 50.69000 40 ASN A N 1
ATOM 275 C CA . ASN A 1 40 ? 3.22700 19.40200 -17.98800 1.000 52.62000 40 ASN A CA 1
ATOM 276 C C . ASN A 1 40 ? 4.22900 18.28600 -18.24800 1.000 52.55000 40 ASN A C 1
ATOM 277 O O . ASN A 1 40 ? 3.82200 17.20200 -18.67800 1.000 56.00000 40 ASN A O 1
ATOM 282 N N . GLY A 1 41 ? 5.50600 18.49600 -17.93600 1.000 50.62000 41 GLY A N 1
ATOM 283 C CA . GLY A 1 41 ? 6.48900 17.42600 -17.97600 1.000 49.78000 41 GLY A CA 1
ATOM 284 C C . GLY A 1 41 ? 6.86400 16.96700 -19.37200 1.000 55.65000 41 GLY A C 1
ATOM 285 O O . GLY A 1 41 ? 7.37100 17.75700 -20.18200 1.000 54.37000 41 GLY A O 1
ATOM 286 N N . THR A 1 42 ? 6.63700 15.68400 -19.66700 1.000 53.88000 42 THR A N 1
ATOM 287 C CA . THR A 1 42 ? 6.87700 15.16200 -21.01200 1.000 50.32000 42 THR A CA 1
ATOM 288 C C . THR A 1 42 ? 5.72500 15.47400 -21.96100 1.000 53.10000 42 THR A C 1
ATOM 289 O O . THR A 1 42 ? 5.94300 15.56000 -23.17600 1.000 54.30000 42 THR A O 1
ATOM 293 N N . ASN A 1 43 ? 4.50800 15.64600 -21.43400 1.000 51.88000 43 ASN A N 1
ATOM 294 C CA . ASN A 1 43 ? 3.31700 15.81500 -22.26600 1.000 57.63000 43 ASN A CA 1
ATOM 295 C C . ASN A 1 43 ? 3.18900 17.25400 -22.78900 1.000 54.42000 43 ASN A C 1
ATOM 296 O O . ASN A 1 43 ? 2.21500 17.96100 -22.52100 1.000 57.84000 43 ASN A O 1
ATOM 301 N N . CYS A 1 44 ? 4.19100 17.68200 -23.56100 1.000 53.35000 44 CYS A N 1
ATOM 302 C CA . CYS A 1 44 ? 4.23400 19.05300 -24.05900 1.000 57.37000 44 CYS A CA 1
ATOM 303 C C . CYS A 1 44 ? 5.14800 19.13800 -25.28400 1.000 55.67000 44 CYS A C 1
ATOM 304 O O . CYS A 1 44 ? 5.95800 18.25200 -25.55000 1.000 54.24000 44 CYS A O 1
ATOM 307 N N . GLU A 1 45 ? 5.02300 20.25000 -26.00900 1.000 64.54000 45 GLU A N 1
ATOM 308 C CA . GLU A 1 45 ? 5.75700 20.41900 -27.25900 1.000 64.69000 45 GLU A CA 1
ATOM 309 C C . GLU A 1 45 ? 7.22300 20.79600 -27.03400 1.000 64.13000 45 GLU A C 1
ATOM 310 O O . GLU A 1 45 ? 8.11400 20.27000 -27.71400 1.000 57.85000 45 GLU A O 1
ATOM 316 N N . LYS A 1 46 ? 7.50100 21.80400 -26.23400 1.000 65.14000 46 LYS A N 1
ATOM 317 C CA . LYS A 1 46 ? 8.93400 22.10900 -26.04000 1.000 62.24000 46 LYS A CA 1
ATOM 318 C C . LYS A 1 46 ? 9.14000 21.96500 -24.55900 1.000 63.19000 46 LYS A C 1
ATOM 319 O O . LYS A 1 46 ? 8.79700 22.91800 -23.86100 1.000 58.09000 46 LYS A O 1
ATOM 325 N N . PRO A 1 47 ? 9.59700 20.72000 -23.86100 1.000 66.91000 47 PRO A N 1
ATOM 326 C CA . PRO A 1 47 ? 9.77100 20.43300 -22.43200 1.000 60.78000 47 PRO A CA 1
ATOM 327 C C . PRO A 1 47 ? 10.72900 21.40300 -21.77400 1.000 59.16000 47 PRO A C 1
ATOM 328 O O . PRO A 1 47 ? 11.74300 21.79100 -22.35800 1.000 54.13000 47 PRO A O 1
ATOM 332 N N . ALA A 1 48 ? 10.38600 21.77500 -20.53100 1.000 59.36000 48 ALA A N 1
ATOM 333 C CA . ALA A 1 48 ? 11.20200 22.68900 -19.74300 1.000 46.70000 48 ALA A CA 1
ATOM 334 C C . ALA A 1 48 ? 12.60900 22.15200 -19.54700 1.000 47.27000 48 ALA A C 1
ATOM 335 O O . ALA A 1 48 ? 13.55300 22.92800 -19.39600 1.000 51.04000 48 ALA A O 1
ATOM 337 N N . VAL A 1 49 ? 12.77800 20.83900 -19.52900 1.000 55.44000 49 VAL A N 1
ATOM 338 C CA . VAL A 1 49 ? 14.09900 20.23100 -19.65300 1.000 59.23000 49 VAL A CA 1
ATOM 339 C C . VAL A 1 49 ? 14.23800 19.78400 -21.10300 1.000 60.30000 49 VAL A C 1
ATOM 340 O O . VAL A 1 49 ? 13.34900 19.08000 -21.60700 1.000 61.72000 49 VAL A O 1
ATOM 344 N N . PRO A 1 50 ? 15.26700 20.22000 -21.82100 1.000 64.26000 50 PRO A N 1
ATOM 345 C CA . PRO A 1 50 ? 15.43000 19.80200 -23.21300 1.000 64.01000 50 PRO A CA 1
ATOM 346 C C . PRO A 1 50 ? 16.17400 18.48600 -23.29800 1.000 60.91000 50 PRO A C 1
ATOM 347 O O . PRO A 1 50 ? 17.06400 18.19300 -22.49700 1.000 61.37000 50 PRO A O 1
ATOM 351 N N . ASN A 1 51 ? 15.79100 17.70000 -24.30300 1.000 65.04000 51 ASN A N 1
ATOM 352 C CA . ASN A 1 51 ? 16.38200 16.38900 -24.56200 1.000 64.90000 51 ASN A CA 1
ATOM 353 C C . ASN A 1 51 ? 16.51400 15.58500 -23.27300 1.000 66.68000 51 ASN A C 1
ATOM 354 O O . ASN A 1 51 ? 17.57800 15.06000 -22.93500 1.000 68.70000 51 ASN A O 1
ATOM 359 N N . TYR A 1 52 ? 15.41400 15.52000 -22.53400 1.000 62.50000 52 TYR A N 1
ATOM 360 C CA . TYR A 1 52 ? 15.36000 14.71500 -21.32600 1.000 59.68000 52 TYR A CA 1
ATOM 361 C C . TYR A 1 52 ? 15.38300 13.25100 -21.72300 1.000 59.31000 52 TYR A C 1
ATOM 362 O O . TYR A 1 52 ? 14.47200 12.77700 -22.40700 1.000 64.24000 52 TYR A O 1
ATOM 371 N N . LYS A 1 53 ? 16.42200 12.53400 -21.31700 1.000 59.98000 53 LYS A N 1
ATOM 372 C CA . LYS A 1 53 ? 16.52500 11.11000 -21.61900 1.000 61.37000 53 LYS A CA 1
ATOM 373 C C . LYS A 1 53 ? 16.78300 10.35400 -20.32400 1.000 57.83000 53 LYS A C 1
ATOM 374 O O . LYS A 1 53 ? 17.93700 10.12200 -19.93500 1.000 60.10000 53 LYS A O 1
ATOM 380 N N . PRO A 1 54 ? 15.71600 9.97400 -19.61500 1.000 56.68000 54 PRO A N 1
ATOM 381 C CA . PRO A 1 54 ? 15.89500 9.27900 -18.33800 1.000 58.06000 54 PRO A CA 1
ATOM 382 C C . PRO A 1 54 ? 16.42300 7.88100 -18.55000 1.000 60.68000 54 PRO A C 1
ATOM 383 O O . PRO A 1 54 ? 16.11100 7.22700 -19.56300 1.000 60.59000 54 PRO A O 1
ATOM 387 N N . PRO A 1 55 ? 17.22600 7.35900 -17.62500 1.000 59.46000 55 PRO A N 1
ATOM 388 C CA . PRO A 1 55 ? 17.80000 6.01900 -17.79300 1.000 64.58000 55 PRO A CA 1
ATOM 389 C C . PRO A 1 55 ? 16.76400 4.90500 -17.67400 1.000 64.20000 55 PRO A C 1
ATOM 390 O O . PRO A 1 55 ? 15.63700 5.09800 -17.21500 1.000 66.10000 55 PRO A O 1
ATOM 394 N N . SER A 1 56 ? 17.16800 3.70800 -18.12400 1.000 66.52000 56 SER A N 1
ATOM 395 C CA . SER A 1 56 ? 16.32700 2.52000 -17.97200 1.000 60.34000 56 SER A CA 1
ATOM 396 C C . SER A 1 56 ? 16.50900 1.87600 -16.60600 1.000 62.96000 56 SER A C 1
ATOM 397 O O . SER A 1 56 ? 15.59000 1.22000 -16.10100 1.000 65.34000 56 SER A O 1
ATOM 400 N N . LYS A 1 57 ? 17.67900 2.04900 -16.00300 1.000 66.06000 57 LYS A N 1
ATOM 401 C CA . LYS A 1 57 ? 17.98200 1.56400 -14.66500 1.000 68.45000 57 LYS A CA 1
ATOM 402 C C . LYS A 1 57 ? 18.02400 2.77200 -13.73900 1.000 70.72000 57 LYS A C 1
ATOM 403 O O . LYS A 1 57 ? 18.78000 3.72000 -13.99100 1.000 68.30000 57 LYS A O 1
ATOM 409 N N . VAL A 1 58 ? 17.20400 2.74900 -12.68700 1.000 65.36000 58 VAL A N 1
ATOM 410 C CA . VAL A 1 58 ? 17.07800 3.87900 -11.77700 1.000 66.22000 58 VAL A CA 1
ATOM 411 C C . VAL A 1 58 ? 17.19000 3.39100 -10.34400 1.000 66.71000 58 VAL A C 1
ATOM 412 O O . VAL A 1 58 ? 16.88600 2.23600 -10.03800 1.000 67.18000 58 VAL A O 1
ATOM 416 N N . ASP A 1 59 ? 17.62700 4.27900 -9.45400 1.000 64.27000 59 ASP A N 1
ATOM 417 C CA . ASP A 1 59 ? 17.61000 3.93400 -8.03800 1.000 63.50000 59 ASP A CA 1
ATOM 418 C C . ASP A 1 59 ? 16.17400 3.85000 -7.51900 1.000 62.00000 59 ASP A C 1
ATOM 419 O O . ASP A 1 59 ? 15.74000 2.80600 -7.02200 1.000 61.57000 59 ASP A O 1
ATOM 424 N N . VAL A 1 60 ? 15.40300 4.92500 -7.66000 1.000 58.36000 60 VAL A N 1
ATOM 425 C CA . VAL A 1 60 ? 14.03300 4.96000 -7.16100 1.000 55.60000 60 VAL A CA 1
ATOM 426 C C . VAL A 1 60 ? 13.10400 5.34700 -8.29900 1.000 56.78000 60 VAL A C 1
ATOM 427 O O . VAL A 1 60 ? 13.33700 6.35200 -8.97800 1.000 63.22000 60 VAL A O 1
ATOM 431 N N . ILE A 1 61 ? 12.05300 4.55800 -8.51400 1.000 53.63000 61 ILE A N 1
ATOM 432 C CA . ILE A 1 61 ? 10.96200 4.97400 -9.38900 1.000 56.17000 61 ILE A CA 1
ATOM 433 C C . ILE A 1 61 ? 9.78700 5.37600 -8.50500 1.000 53.35000 61 ILE A C 1
ATOM 434 O O . ILE A 1 61 ? 9.59200 4.83000 -7.41100 1.000 53.17000 61 ILE A O 1
ATOM 439 N N . ILE A 1 62 ? 9.05500 6.39400 -8.94000 1.000 53.18000 62 ILE A N 1
ATOM 440 C CA . ILE A 1 62 ? 8.02800 7.04500 -8.14100 1.000 51.74000 62 ILE A CA 1
ATOM 441 C C . ILE A 1 62 ? 6.76800 7.05300 -8.99400 1.000 51.67000 62 ILE A C 1
ATOM 442 O O . ILE A 1 62 ? 6.73500 7.68000 -10.06600 1.000 48.98000 62 ILE A O 1
ATOM 447 N N . ILE A 1 63 ? 5.74700 6.34500 -8.54600 1.000 48.28000 63 ILE A N 1
ATOM 448 C CA . ILE A 1 63 ? 4.45100 6.37000 -9.20300 1.000 51.99000 63 ILE A CA 1
ATOM 449 C C . ILE A 1 63 ? 3.61300 7.36000 -8.43800 1.000 51.90000 63 ILE A C 1
ATOM 450 O O . ILE A 1 63 ? 3.40900 7.19600 -7.23100 1.000 55.66000 63 ILE A O 1
ATOM 455 N N . GLY A 1 64 ? 3.14600 8.38600 -9.12600 1.000 51.12000 64 GLY A N 1
ATOM 456 C CA . GLY A 1 64 ? 2.39500 9.41800 -8.46100 1.000 48.65000 64 GLY A CA 1
ATOM 457 C C . GLY A 1 64 ? 3.23700 10.65800 -8.32600 1.000 49.93000 64 GLY A C 1
ATOM 458 O O . GLY A 1 64 ? 4.31300 10.64100 -7.71600 1.000 45.32000 64 GLY A O 1
ATOM 459 N N . ALA A 1 65 ? 2.75700 11.73900 -8.92800 1.000 53.97000 65 ALA A N 1
ATOM 460 C CA . ALA A 1 65 ? 3.43900 13.01800 -8.93800 1.000 50.34000 65 ALA A CA 1
ATOM 461 C C . ALA A 1 65 ? 2.50900 14.08500 -8.42500 1.000 50.17000 65 ALA A C 1
ATOM 462 O O . ALA A 1 65 ? 2.39400 15.17200 -9.00000 1.000 52.79000 65 ALA A O 1
ATOM 464 N N . GLY A 1 66 ? 1.78200 13.76100 -7.36400 1.000 46.13000 66 GLY A N 1
ATOM 465 C CA . GLY A 1 66 ? 1.13200 14.77100 -6.56800 1.000 47.88000 66 GLY A CA 1
ATOM 466 C C . GLY A 1 66 ? 2.09100 15.38100 -5.56800 1.000 41.36000 66 GLY A C 1
ATOM 467 O O . GLY A 1 66 ? 3.31700 15.19600 -5.62500 1.000 41.94000 66 GLY A O 1
ATOM 468 N N . PRO A 1 67 ? 1.54200 16.13300 -4.63100 1.000 42.11000 67 PRO A N 1
ATOM 469 C CA . PRO A 1 67 ? 2.39600 16.76400 -3.60300 1.000 41.34000 67 PRO A CA 1
ATOM 470 C C . PRO A 1 67 ? 3.39200 15.82200 -2.93000 1.000 42.39000 67 PRO A C 1
ATOM 471 O O . PRO A 1 67 ? 4.52100 16.25200 -2.64700 1.000 35.40000 67 PRO A O 1
ATOM 475 N N . VAL A 1 68 ? 3.01900 14.54900 -2.70100 1.000 39.15000 68 VAL A N 1
ATOM 476 C CA . VAL A 1 68 ? 3.86800 13.63600 -1.94400 1.000 33.40000 68 VAL A CA 1
ATOM 477 C C . VAL A 1 68 ? 4.94900 13.02400 -2.83300 1.000 41.08000 68 VAL A C 1
ATOM 478 O O . VAL A 1 68 ? 6.12200 12.93900 -2.44500 1.000 42.86000 68 VAL A O 1
ATOM 482 N N . GLY A 1 69 ? 4.58100 12.56100 -4.02500 1.000 43.13000 69 GLY A N 1
ATOM 483 C CA . GLY A 1 69 ? 5.59300 12.06500 -4.93700 1.000 40.75000 69 GLY A CA 1
ATOM 484 C C . GLY A 1 69 ? 6.60900 13.13100 -5.28500 1.000 43.24000 69 GLY A C 1
ATOM 485 O O . GLY A 1 69 ? 7.82300 12.88400 -5.27100 1.000 43.99000 69 GLY A O 1
ATOM 486 N N . LEU A 1 70 ? 6.12800 14.34800 -5.56400 1.000 43.84000 70 LEU A N 1
ATOM 487 C CA . LEU A 1 70 ? 7.02900 15.43100 -5.93800 1.000 38.67000 70 LEU A CA 1
ATOM 488 C C . LEU A 1 70 ? 7.98900 15.75800 -4.80400 1.000 39.51000 70 LEU A C 1
ATOM 489 O O . LEU A 1 70 ? 9.19700 15.90500 -5.03500 1.000 40.12000 70 LEU A O 1
ATOM 494 N N . THR A 1 71 ? 7.48500 15.82300 -3.56100 1.000 39.49000 71 THR A N 1
ATOM 495 C CA . THR A 1 71 ? 8.37600 16.07400 -2.42900 1.000 37.86000 71 THR A CA 1
ATOM 496 C C . THR A 1 71 ? 9.41800 14.97600 -2.31000 1.000 41.54000 71 THR A C 1
ATOM 497 O O . THR A 1 71 ? 10.59500 15.25200 -2.02800 1.000 42.20000 71 THR A O 1
ATOM 501 N N . THR A 1 72 ? 8.99500 13.71900 -2.50900 1.000 41.27000 72 THR A N 1
ATOM 502 C CA . THR A 1 72 ? 9.92100 12.59500 -2.44600 1.000 42.95000 72 THR A CA 1
ATOM 503 C C . THR A 1 72 ? 10.97200 12.71100 -3.52800 1.000 44.83000 72 THR A C 1
ATOM 504 O O . THR A 1 72 ? 12.17200 12.54600 -3.26800 1.000 44.33000 72 THR A O 1
ATOM 508 N N . ALA A 1 73 ? 10.52800 12.98700 -4.75700 1.000 45.03000 73 ALA A N 1
ATOM 509 C CA . ALA A 1 73 ? 11.46300 13.25700 -5.84300 1.000 44.65000 73 ALA A CA 1
ATOM 510 C C . ALA A 1 73 ? 12.48600 14.32900 -5.44400 1.000 45.26000 73 ALA A C 1
ATOM 511 O O . ALA A 1 73 ? 13.69800 14.14500 -5.62800 1.000 48.18000 73 ALA A O 1
ATOM 513 N N . ALA A 1 74 ? 12.02200 15.43800 -4.84600 1.000 43.19000 74 ALA A N 1
ATOM 514 C CA . ALA A 1 74 ? 12.93700 16.55900 -4.57400 1.000 45.95000 74 ALA A CA 1
ATOM 515 C C . ALA A 1 74 ? 13.92100 16.24300 -3.43900 1.000 44.07000 74 ALA A C 1
ATOM 516 O O . ALA A 1 74 ? 15.11100 16.56600 -3.53800 1.000 38.28000 74 ALA A O 1
ATOM 518 N N . CYS A 1 75 ? 13.46200 15.60000 -2.35600 1.000 42.88000 75 CYS A N 1
ATOM 519 C CA . CYS A 1 75 ? 14.40600 15.23600 -1.29200 1.000 44.76000 75 CYS A CA 1
ATOM 520 C C . CYS A 1 75 ? 15.47900 14.26200 -1.79100 1.000 45.13000 75 CYS A C 1
ATOM 521 O O . CYS A 1 75 ? 16.66100 14.39200 -1.43500 1.000 44.25000 75 CYS A O 1
ATOM 524 N N . LEU A 1 76 ? 15.09100 13.30200 -2.64100 1.000 48.92000 76 LEU A N 1
ATOM 525 C CA . LEU A 1 76 ? 16.04400 12.34800 -3.19900 1.000 46.78000 76 LEU A CA 1
ATOM 526 C C . LEU A 1 76 ? 17.05100 13.04600 -4.10700 1.000 51.99000 76 LEU A C 1
ATOM 527 O O . LEU A 1 76 ? 18.26800 12.93400 -3.89600 1.000 50.74000 76 LEU A O 1
ATOM 532 N N . LEU A 1 77 ? 16.56100 13.79800 -5.11000 1.000 51.82000 77 LEU A N 1
ATOM 533 C CA . LEU A 1 77 ? 17.44900 14.54500 -6.00200 1.000 46.91000 77 LEU A CA 1
ATOM 534 C C . LEU A 1 77 ? 18.46500 15.37500 -5.23300 1.000 51.80000 77 LEU A C 1
ATOM 535 O O . LEU A 1 77 ? 19.58800 15.57200 -5.71200 1.000 54.11000 77 LEU A O 1
ATOM 540 N N . ARG A 1 78 ? 18.10700 15.84500 -4.02600 1.000 50.74000 78 ARG A N 1
ATOM 541 C CA . ARG A 1 78 ? 19.04800 16.62000 -3.21800 1.000 49.50000 78 ARG A CA 1
ATOM 542 C C . ARG A 1 78 ? 20.14400 15.75100 -2.62000 1.000 55.38000 78 ARG A C 1
ATOM 543 O O . ARG A 1 78 ? 21.16000 16.28600 -2.15600 1.000 52.88000 78 ARG A O 1
ATOM 551 N N . GLN A 1 79 ? 19.95400 14.43100 -2.59000 1.000 54.19000 79 GLN A N 1
ATOM 552 C CA . GLN A 1 79 ? 20.94300 13.52100 -2.02800 1.000 53.46000 79 GLN A CA 1
ATOM 553 C C . GLN A 1 79 ? 21.72400 12.76900 -3.10400 1.000 57.21000 79 GLN A C 1
ATOM 554 O O . GLN A 1 79 ? 22.55500 11.91500 -2.77400 1.000 56.93000 79 GLN A O 1
ATOM 560 N N . GLY A 1 80 ? 21.49900 13.08400 -4.37700 1.000 51.73000 80 GLY A N 1
ATOM 561 C CA . GLY A 1 80 ? 22.23700 12.42000 -5.42200 1.000 53.99000 80 GLY A CA 1
ATOM 562 C C . GLY A 1 80 ? 21.70100 11.06300 -5.79000 1.000 58.51000 80 GLY A C 1
ATOM 563 O O . GLY A 1 80 ? 22.45300 10.22900 -6.29800 1.000 58.25000 80 GLY A O 1
ATOM 564 N N . ILE A 1 81 ? 20.42500 10.81200 -5.54300 1.000 55.09000 81 ILE A N 1
ATOM 565 C CA . ILE A 1 81 ? 19.80500 9.53600 -5.86500 1.000 55.24000 81 ILE A CA 1
ATOM 566 C C . ILE A 1 81 ? 19.16500 9.65100 -7.24500 1.000 59.12000 81 ILE A C 1
ATOM 567 O O . ILE A 1 81 ? 18.26400 10.47000 -7.45000 1.000 58.88000 81 ILE A O 1
ATOM 572 N N . THR A 1 82 ? 19.62400 8.84100 -8.19900 1.000 59.96000 82 THR A N 1
ATOM 573 C CA . THR A 1 82 ? 18.99300 8.87100 -9.51400 1.000 62.48000 82 THR A CA 1
ATOM 574 C C . THR A 1 82 ? 17.52500 8.46600 -9.37400 1.000 58.88000 82 THR A C 1
ATOM 575 O O . THR A 1 82 ? 17.18200 7.59400 -8.57000 1.000 64.23000 82 THR A O 1
ATOM 579 N N . VAL A 1 83 ? 16.65200 9.13200 -10.12900 1.000 54.89000 83 VAL A N 1
ATOM 580 C CA . VAL A 1 83 ? 15.21300 9.07600 -9.89300 1.000 54.50000 83 VAL A CA 1
ATOM 581 C C . VAL A 1 83 ? 14.47600 9.30700 -11.21100 1.000 57.92000 83 VAL A C 1
ATOM 582 O O . VAL A 1 83 ? 14.87300 10.15400 -12.02400 1.000 53.68000 83 VAL A O 1
ATOM 586 N N . ARG A 1 84 ? 13.39800 8.53700 -11.41200 1.000 53.77000 84 ARG A N 1
ATOM 587 C CA . ARG A 1 84 ? 12.36000 8.81000 -12.40200 1.000 54.34000 84 ARG A CA 1
ATOM 588 C C . ARG A 1 84 ? 11.01400 8.89200 -11.69500 1.000 48.99000 84 ARG A C 1
ATOM 589 O O . ARG A 1 84 ? 10.76400 8.15200 -10.74100 1.000 52.59000 84 ARG A O 1
ATOM 597 N N . ILE A 1 85 ? 10.14400 9.78100 -12.17000 1.000 50.20000 85 ILE A N 1
ATOM 598 C CA . ILE A 1 85 ? 8.81300 9.97400 -11.60300 1.000 49.08000 85 ILE A CA 1
ATOM 599 C C . ILE A 1 85 ? 7.82800 10.16900 -12.73900 1.000 48.53000 85 ILE A C 1
ATOM 600 O O . ILE A 1 85 ? 8.14700 10.78700 -13.76000 1.000 52.91000 85 ILE A O 1
ATOM 605 N N . LEU A 1 86 ? 6.63000 9.63500 -12.55900 1.000 50.60000 86 LEU A N 1
ATOM 606 C CA . LEU A 1 86 ? 5.62000 9.68400 -13.59100 1.000 52.72000 86 LEU A CA 1
ATOM 607 C C . LEU A 1 86 ? 4.25700 9.79900 -12.93900 1.000 53.49000 86 LEU A C 1
ATOM 608 O O . LEU A 1 86 ? 4.08000 9.48100 -11.75900 1.000 55.03000 86 LEU A O 1
ATOM 613 N N . ASP A 1 87 ? 3.29000 10.25000 -13.73800 1.000 51.32000 87 ASP A N 1
ATOM 614 C CA . ASP A 1 87 ? 1.93000 10.48200 -13.28200 1.000 52.71000 87 ASP A CA 1
ATOM 615 C C . ASP A 1 87 ? 0.99000 10.27000 -14.45500 1.000 49.64000 87 ASP A C 1
ATOM 616 O O . ASP A 1 87 ? 1.30600 10.61300 -15.59400 1.000 53.73000 87 ASP A O 1
ATOM 621 N N . ARG A 1 88 ? -0.18100 9.71600 -14.14800 1.000 55.24000 88 ARG A N 1
ATOM 622 C CA . ARG A 1 88 ? -1.15900 9.35900 -15.16100 1.000 54.52000 88 ARG A CA 1
ATOM 623 C C . ARG A 1 88 ? -1.81800 10.58900 -15.77200 1.000 54.40000 88 ARG A C 1
ATOM 624 O O . ARG A 1 88 ? -2.20800 10.56400 -16.94700 1.000 59.26000 88 ARG A O 1
ATOM 632 N N . SER A 1 89 ? -1.97700 11.66700 -14.99700 1.000 52.92000 89 SER A N 1
ATOM 633 C CA . SER A 1 89 ? -2.73100 12.80600 -15.50400 1.000 56.83000 89 SER A CA 1
ATOM 634 C C . SER A 1 89 ? -1.87700 13.66500 -16.44000 1.000 56.49000 89 SER A C 1
ATOM 635 O O . SER A 1 89 ? -0.65700 13.77600 -16.27400 1.000 50.09000 89 SER A O 1
ATOM 638 N N . PRO A 1 90 ? -2.50600 14.26800 -17.44700 1.000 53.02000 90 PRO A N 1
ATOM 639 C CA . PRO A 1 90 ? -1.74600 15.01800 -18.45400 1.000 52.53000 90 PRO A CA 1
ATOM 640 C C . PRO A 1 90 ? -1.16400 16.34400 -17.94900 1.000 57.58000 90 PRO A C 1
ATOM 641 O O . PRO A 1 90 ? -0.28200 16.89600 -18.62500 1.000 53.34000 90 PRO A O 1
ATOM 645 N N . HIS A 1 91 ? -1.59300 16.85000 -16.79100 1.000 55.00000 91 HIS A N 1
ATOM 646 C CA . HIS A 1 91 ? -1.10700 18.11300 -16.24100 1.000 56.04000 91 HIS A CA 1
ATOM 647 C C . HIS A 1 91 ? -1.35400 18.11500 -14.73400 1.000 55.41000 91 HIS A C 1
ATOM 648 O O . HIS A 1 91 ? -2.23900 17.40300 -14.25000 1.000 50.66000 91 HIS A O 1
ATOM 655 N N . PRO A 1 92 ? -0.61200 18.92100 -13.97400 1.000 55.76000 92 PRO A N 1
ATOM 656 C CA . PRO A 1 92 ? -0.84200 18.98600 -12.52600 1.000 44.67000 92 PRO A CA 1
ATOM 657 C C . PRO A 1 92 ? -2.17900 19.64300 -12.20600 1.000 47.95000 92 PRO A C 1
ATOM 658 O O . PRO A 1 92 ? -2.86600 20.18100 -13.07400 1.000 48.86000 92 PRO A O 1
ATOM 662 N N . LEU A 1 93 ? -2.54800 19.57000 -10.93000 1.000 45.37000 93 LEU A N 1
ATOM 663 C CA . LEU A 1 93 ? -3.87400 19.99800 -10.49700 1.000 47.52000 93 LEU A CA 1
ATOM 664 C C . LEU A 1 93 ? -4.12500 21.46500 -10.83500 1.000 48.63000 93 LEU A C 1
ATOM 665 O O . LEU A 1 93 ? -3.32600 22.33400 -10.44900 1.000 47.06000 93 LEU A O 1
ATOM 670 N N . PRO A 1 94 ? -5.21900 21.78500 -11.53300 1.000 49.83000 94 PRO A N 1
ATOM 671 C CA . PRO A 1 94 ? -5.46100 23.18300 -11.92500 1.000 52.34000 94 PRO A CA 1
ATOM 672 C C . PRO A 1 94 ? -6.00800 24.06600 -10.80500 1.000 52.39000 94 PRO A C 1
ATOM 673 O O . PRO A 1 94 ? -5.74800 25.27600 -10.81100 1.000 52.59000 94 PRO A O 1
ATOM 677 N N . VAL A 1 95 ? -6.75500 23.49300 -9.86200 1.000 54.38000 95 VAL A N 1
ATOM 678 C CA . VAL A 1 95 ? -7.34300 24.25700 -8.76100 1.000 52.32000 95 VAL A CA 1
ATOM 679 C C . VAL A 1 95 ? -7.93300 23.28700 -7.75000 1.000 51.17000 95 VAL A C 1
ATOM 680 O O . VAL A 1 95 ? -8.24700 22.14200 -8.08600 1.000 56.91000 95 VAL A O 1
ATOM 684 N N . GLY A 1 96 ? -8.08700 23.74900 -6.50700 1.000 52.93000 96 GLY A N 1
ATOM 685 C CA . GLY A 1 96 ? -8.87300 23.07200 -5.50900 1.000 39.72000 96 GLY A CA 1
ATOM 686 C C . GLY A 1 96 ? -8.05300 22.15100 -4.63800 1.000 46.77000 96 GLY A C 1
ATOM 687 O O . GLY A 1 96 ? -6.81900 22.17800 -4.60800 1.000 42.12000 96 GLY A O 1
ATOM 688 N N . ARG A 1 97 ? -8.77800 21.28700 -3.93300 1.000 46.56000 97 ARG A N 1
ATOM 689 C CA . ARG A 1 97 ? -8.18800 20.32300 -3.00900 1.000 50.43000 97 ARG A CA 1
ATOM 690 C C . ARG A 1 97 ? -7.50600 21.07300 -1.87100 1.000 47.74000 97 ARG A C 1
ATOM 691 O O . ARG A 1 97 ? -8.04200 22.07800 -1.39700 1.000 50.42000 97 ARG A O 1
ATOM 699 N N . ALA A 1 98 ? -6.35100 20.60300 -1.41500 1.000 48.84000 98 ALA A N 1
ATOM 700 C CA . ALA A 1 98 ? -5.70200 21.20300 -0.25400 1.000 48.94000 98 ALA A CA 1
ATOM 701 C C . ALA A 1 98 ? -5.33700 22.66200 -0.53300 1.000 49.03000 98 ALA A C 1
ATOM 702 O O . ALA A 1 98 ? -5.05400 23.04500 -1.67300 1.000 50.56000 98 ALA A O 1
ATOM 704 N N . ASP A 1 99 ? -5.35100 23.49200 0.52100 1.000 45.86000 99 ASP A N 1
ATOM 705 C CA . ASP A 1 99 ? -5.21900 24.93400 0.34200 1.000 50.52000 99 ASP A CA 1
ATOM 706 C C . ASP A 1 99 ? -4.28300 25.64600 1.31400 1.000 50.75000 99 ASP A C 1
ATOM 707 O O . ASP A 1 99 ? -4.15000 26.87100 1.21700 1.000 56.72000 99 ASP A O 1
ATOM 712 N N . GLY A 1 100 ? -3.63900 24.94500 2.24000 1.000 49.95000 100 GLY A N 1
ATOM 713 C CA . GLY A 1 100 ? -2.72700 25.64500 3.12700 1.000 48.61000 100 GLY A CA 1
ATOM 714 C C . GLY A 1 100 ? -1.80700 24.70100 3.86700 1.000 48.44000 100 GLY A C 1
ATOM 715 O O . GLY A 1 100 ? -1.98800 23.48200 3.86900 1.000 46.01000 100 GLY A O 1
ATOM 716 N N . LEU A 1 101 ? -0.82400 25.29800 4.53000 1.000 49.76000 101 LEU A N 1
ATOM 717 C CA . LEU A 1 101 ? 0.24500 24.56900 5.19100 1.000 43.72000 101 LEU A CA 1
ATOM 718 C C . LEU A 1 101 ? 0.32800 24.93200 6.66500 1.000 41.73000 101 LEU A C 1
ATOM 719 O O . LEU A 1 101 ? 0.13300 26.09400 7.04000 1.000 42.57000 101 LEU A O 1
ATOM 724 N N . GLN A 1 102 ? 0.63800 23.93400 7.49200 1.000 42.64000 102 GLN A N 1
ATOM 725 C CA . GLN A 1 102 ? 0.90600 24.16200 8.90100 1.000 44.67000 102 GLN A CA 1
ATOM 726 C C . GLN A 1 102 ? 2.29000 24.78600 9.09100 1.000 43.38000 102 GLN A C 1
ATOM 727 O O . GLN A 1 102 ? 3.15900 24.65800 8.22000 1.000 44.64000 102 GLN A O 1
ATOM 733 N N . PRO A 1 103 ? 2.52600 25.44000 10.24200 1.000 39.99000 103 PRO A N 1
ATOM 734 C CA . PRO A 1 103 ? 3.89900 25.88500 10.58400 1.000 45.69000 103 PRO A CA 1
ATOM 735 C C . PRO A 1 103 ? 4.98200 24.82600 10.39700 1.000 40.52000 103 PRO A C 1
ATOM 736 O O . PRO A 1 103 ? 6.08300 25.15000 9.93700 1.000 40.74000 103 PRO A O 1
ATOM 740 N N . ARG A 1 104 ? 4.70600 23.56900 10.75400 1.000 43.89000 104 ARG A N 1
ATOM 741 C CA . ARG A 1 104 ? 5.72900 22.52600 10.66300 1.000 43.04000 104 ARG A CA 1
ATOM 742 C C . ARG A 1 104 ? 5.96000 22.06500 9.22400 1.000 39.95000 104 ARG A C 1
ATOM 743 O O . ARG A 1 104 ? 7.08700 21.68700 8.87400 1.000 38.79000 104 ARG A O 1
ATOM 751 N N . SER A 1 105 ? 4.92000 22.06600 8.38300 1.000 36.18000 105 SER A N 1
ATOM 752 C CA . SER A 1 105 ? 5.14300 21.87700 6.94600 1.000 40.41000 105 SER A CA 1
ATOM 753 C C . SER A 1 105 ? 6.05200 22.98300 6.38600 1.000 42.90000 105 SER A C 1
ATOM 754 O O . SER A 1 105 ? 6.98800 22.70500 5.61700 1.000 33.56000 105 SER A O 1
ATOM 757 N N . MET A 1 106 ? 5.80900 24.24000 6.79600 1.000 35.20000 106 MET A N 1
ATOM 758 C CA . MET A 1 106 ? 6.66800 25.34500 6.37700 1.000 36.68000 106 MET A CA 1
ATOM 759 C C . MET A 1 106 ? 8.12000 25.08900 6.77600 1.000 40.85000 106 MET A C 1
ATOM 760 O O . MET A 1 106 ? 9.03600 25.29900 5.96700 1.000 35.41000 106 MET A O 1
ATOM 765 N N . GLU A 1 107 ? 8.34700 24.59600 8.00500 1.000 39.39000 107 GLU A N 1
ATOM 766 C CA . GLU A 1 107 ? 9.71000 24.27800 8.42700 1.000 37.14000 107 GLU A CA 1
ATOM 767 C C . GLU A 1 107 ? 10.36600 23.27600 7.48800 1.000 38.70000 107 GLU A C 1
ATOM 768 O O . GLU A 1 107 ? 11.56300 23.39500 7.19000 1.000 42.86000 107 GLU A O 1
ATOM 774 N N . VAL A 1 108 ? 9.59200 22.29600 6.99300 1.000 39.68000 108 VAL A N 1
ATOM 775 C CA . VAL A 1 108 ? 10.14100 21.25500 6.12200 1.000 35.76000 108 VAL A CA 1
ATOM 776 C C . VAL A 1 108 ? 10.62800 21.85200 4.81000 1.000 36.04000 108 VAL A C 1
ATOM 777 O O . VAL A 1 108 ? 11.79100 21.67900 4.42300 1.000 37.41000 108 VAL A O 1
ATOM 781 N N . PHE A 1 109 ? 9.74700 22.56100 4.10500 1.000 38.00000 109 PHE A N 1
ATOM 782 C CA . PHE A 1 109 ? 10.16800 23.28400 2.89800 1.000 40.01000 109 PHE A CA 1
ATOM 783 C C . PHE A 1 109 ? 11.39700 24.17800 3.14400 1.000 38.87000 109 PHE A C 1
ATOM 784 O O . PHE A 1 109 ? 12.30400 24.24200 2.30200 1.000 37.18000 109 PHE A O 1
ATOM 792 N N . ASP A 1 110 ? 11.44700 24.86800 4.29500 1.000 32.68000 110 ASP A N 1
ATOM 793 C CA . ASP A 1 110 ? 12.56600 25.76400 4.56300 1.000 35.75000 110 ASP A CA 1
ATOM 794 C C . ASP A 1 110 ? 13.86700 24.98300 4.72900 1.000 37.95000 110 ASP A C 1
ATOM 795 O O . ASP A 1 110 ? 14.92200 25.41800 4.26300 1.000 35.93000 110 ASP A O 1
ATOM 800 N N . LEU A 1 111 ? 13.81100 23.81000 5.37000 1.000 42.19000 111 LEU A N 1
ATOM 801 C CA . LEU A 1 111 ? 15.00500 22.97000 5.47600 1.000 40.77000 111 LEU A CA 1
ATOM 802 C C . LEU A 1 111 ? 15.45400 22.42800 4.12100 1.000 38.51000 111 LEU A C 1
ATOM 803 O O . LEU A 1 111 ? 16.64700 22.16700 3.92900 1.000 43.75000 111 LEU A O 1
ATOM 808 N N . LEU A 1 112 ? 14.52600 22.23400 3.18200 1.000 33.00000 112 LEU A N 1
ATOM 809 C CA . LEU A 1 112 ? 14.88600 21.81800 1.82400 1.000 36.69000 112 LEU A CA 1
ATOM 810 C C . LEU A 1 112 ? 15.33800 22.97800 0.91900 1.000 44.87000 112 LEU A C 1
ATOM 811 O O . LEU A 1 112 ? 15.71200 22.73500 -0.24400 1.000 40.85000 112 LEU A O 1
ATOM 816 N N . GLY A 1 113 ? 15.34800 24.21700 1.42600 1.000 42.14000 113 GLY A N 1
ATOM 817 C CA . GLY A 1 113 ? 15.69900 25.38700 0.63500 1.000 43.90000 113 GLY A CA 1
ATOM 818 C C . GLY A 1 113 ? 14.55400 26.00800 -0.14200 1.000 43.94000 113 GLY A C 1
ATOM 819 O O . GLY A 1 113 ? 14.80500 26.77700 -1.07600 1.000 47.88000 113 GLY A O 1
ATOM 820 N N . LEU A 1 114 ? 13.30300 25.68400 0.20500 1.000 42.38000 114 LEU A N 1
ATOM 821 C CA . LEU A 1 114 ? 12.11200 26.10400 -0.52500 1.000 34.56000 114 LEU A CA 1
ATOM 822 C C . LEU A 1 114 ? 11.21200 26.97900 0.33000 1.000 38.91000 114 LEU A C 1
ATOM 823 O O . LEU A 1 114 ? 10.04300 27.19800 -0.03300 1.000 36.54000 114 LEU A O 1
ATOM 828 N N . GLY A 1 115 ? 11.74300 27.49700 1.44500 1.000 36.86000 115 GLY A N 1
ATOM 829 C CA . GLY A 1 115 ? 10.94900 28.33200 2.33200 1.000 40.27000 115 GLY A CA 1
ATOM 830 C C . GLY A 1 115 ? 10.31900 29.52800 1.64100 1.000 39.23000 115 GLY A C 1
ATOM 831 O O . GLY A 1 115 ? 9.13200 29.80900 1.83100 1.000 36.02000 115 GLY A O 1
ATOM 832 N N . GLU A 1 116 ? 11.09900 30.25100 0.82100 1.000 37.24000 116 GLU A N 1
ATOM 833 C CA . GLU A 1 116 ? 10.53600 31.42900 0.14600 1.000 41.63000 116 GLU A CA 1
ATOM 834 C C . GLU A 1 116 ? 9.37800 31.07000 -0.79400 1.000 37.00000 116 GLU A C 1
ATOM 835 O O . GLU A 1 116 ? 8.44900 31.87400 -0.94500 1.000 42.19000 116 GLU A O 1
ATOM 841 N N . GLU A 1 117 ? 9.38600 29.86800 -1.40000 1.000 34.45000 117 GLU A N 1
ATOM 842 C CA . GLU A 1 117 ? 8.30600 29.46800 -2.32100 1.000 35.88000 117 GLU A CA 1
ATOM 843 C C . GLU A 1 117 ? 6.96800 29.20100 -1.62900 1.000 38.12000 117 GLU A C 1
ATOM 844 O O . GLU A 1 117 ? 5.92800 29.26300 -2.29000 1.000 42.10000 117 GLU A O 1
ATOM 850 N N . VAL A 1 118 ? 6.95300 28.82100 -0.34700 1.000 39.68000 118 VAL A N 1
ATOM 851 C CA . VAL A 1 118 ? 5.67700 28.56800 0.33100 1.000 41.99000 118 VAL A CA 1
ATOM 852 C C . VAL A 1 118 ? 5.24700 29.73200 1.22400 1.000 38.32000 118 VAL A C 1
ATOM 853 O O . VAL A 1 118 ? 4.05400 29.84200 1.54900 1.000 35.37000 118 VAL A O 1
ATOM 857 N N . TYR A 1 119 ? 6.16300 30.61400 1.60100 1.000 40.86000 119 TYR A N 1
ATOM 858 C CA . TYR A 1 119 ? 5.82000 31.75500 2.42800 1.000 38.54000 119 TYR A CA 1
ATOM 859 C C . TYR A 1 119 ? 5.37100 32.91200 1.54800 1.000 38.81000 119 TYR A C 1
ATOM 860 O O . TYR A 1 119 ? 5.92600 33.13300 0.46900 1.000 39.96000 119 TYR A O 1
ATOM 869 N N . HIS A 1 120 ? 4.35700 33.63600 2.02100 1.000 38.33000 120 HIS A N 1
ATOM 870 C CA . HIS A 1 120 ? 3.79900 34.82500 1.36000 1.000 40.39000 120 HIS A CA 1
ATOM 871 C C . HIS A 1 120 ? 3.31000 34.52400 -0.06400 1.000 45.29000 120 HIS A C 1
ATOM 872 O O . HIS A 1 120 ? 3.53700 35.29600 -1.01100 1.000 31.79000 120 HIS A O 1
ATOM 879 N N . VAL A 1 121 ? 2.60000 33.41500 -0.18700 1.000 42.09000 121 VAL A N 1
ATOM 880 C CA . VAL A 1 121 ? 1.97600 33.06500 -1.48500 1.000 41.04000 121 VAL A CA 1
ATOM 881 C C . VAL A 1 121 ? 0.52800 33.53400 -1.35900 1.000 49.65000 121 VAL A C 1
ATOM 882 O O . VAL A 1 121 ? 0.12700 34.43400 -2.07900 1.000 48.81000 121 VAL A O 1
ATOM 886 N N . GLY A 1 122 ? -0.18800 32.95600 -0.40300 1.000 46.97000 122 GLY A N 1
ATOM 887 C CA . GLY A 1 122 ? -1.56700 33.34900 -0.09500 1.000 44.82000 122 GLY A CA 1
ATOM 888 C C . GLY A 1 122 ? -1.58400 34.19200 1.16000 1.000 44.69000 122 GLY A C 1
ATOM 889 O O . GLY A 1 122 ? -0.60100 34.86700 1.40700 1.000 42.06000 122 GLY A O 1
ATOM 890 N N . ILE A 1 123 ? -2.66300 34.10900 1.92800 1.000 41.81000 123 ILE A N 1
ATOM 891 C CA . ILE A 1 123 ? -2.84600 34.89200 3.17900 1.000 41.15000 123 ILE A CA 1
ATOM 892 C C . ILE A 1 123 ? -2.29000 34.10800 4.36500 1.000 40.86000 123 ILE A C 1
ATOM 893 O O . ILE A 1 123 ? -1.82400 33.00900 4.17600 1.000 39.04000 123 ILE A O 1
ATOM 898 N N . ARG A 1 124 ? -2.33100 34.70600 5.54700 1.000 40.81000 124 ARG A N 1
ATOM 899 C CA . ARG A 1 124 ? -1.84700 34.04000 6.77400 1.000 37.73000 124 ARG A CA 1
ATOM 900 C C . ARG A 1 124 ? -2.99700 33.99800 7.77400 1.000 35.07000 124 ARG A C 1
ATOM 901 O O . ARG A 1 124 ? -3.73200 34.95300 7.85400 1.000 33.54000 124 ARG A O 1
ATOM 909 N N . VAL A 1 125 ? -3.15800 32.87800 8.46200 1.000 37.76000 125 VAL A N 1
ATOM 910 C CA . VAL A 1 125 ? -4.21100 32.72400 9.44500 1.000 36.93000 125 VAL A CA 1
ATOM 911 C C . VAL A 1 125 ? -3.54100 32.73700 10.79900 1.000 40.57000 125 VAL A C 1
ATOM 912 O O . VAL A 1 125 ? -2.73400 31.85000 11.09500 1.000 39.16000 125 VAL A O 1
ATOM 916 N N . GLU A 1 126 ? -3.86600 33.75000 11.61400 1.000 42.58000 126 GLU A N 1
ATOM 917 C CA . GLU A 1 126 ? -3.32600 33.89800 12.96100 1.000 41.81000 126 GLU A CA 1
ATOM 918 C C . GLU A 1 126 ? -4.42300 34.22500 13.96300 1.000 41.75000 126 GLU A C 1
ATOM 919 O O . GLU A 1 126 ? -4.12000 34.62100 15.08900 1.000 46.13000 126 GLU A O 1
ATOM 925 N N . HIS A 1 127 ? -5.68700 34.08700 13.57500 1.000 44.22000 127 HIS A N 1
ATOM 926 C CA . HIS A 1 127 ? -6.82200 34.37400 14.43600 1.000 41.60000 127 HIS A CA 1
ATOM 927 C C . HIS A 1 127 ? -7.91500 33.36800 14.13900 1.000 48.67000 127 HIS A C 1
ATOM 928 O O . HIS A 1 127 ? -7.96800 32.78700 13.05100 1.000 50.39000 127 HIS A O 1
ATOM 935 N N . THR A 1 128 ? -8.79800 33.17800 15.12100 1.000 44.63000 128 THR A N 1
ATOM 936 C CA . THR A 1 128 ? -9.94900 32.29300 15.01900 1.000 44.54000 128 THR A CA 1
ATOM 937 C C . THR A 1 128 ? -11.18900 33.00200 15.55100 1.000 42.83000 128 THR A C 1
ATOM 938 O O . THR A 1 128 ? -11.11900 33.73800 16.53500 1.000 45.62000 128 THR A O 1
ATOM 942 N N . THR A 1 129 ? -12.32300 32.79000 14.89400 1.000 44.90000 129 THR A N 1
ATOM 943 C CA . THR A 1 129 ? -13.59800 33.24500 15.42000 1.000 50.42000 129 THR A CA 1
ATOM 944 C C . THR A 1 129 ? -14.53600 32.05700 15.60300 1.000 55.41000 129 THR A C 1
ATOM 945 O O . THR A 1 129 ? -14.36700 30.99600 14.99600 1.000 52.53000 129 THR A O 1
ATOM 949 N N . VAL A 1 130 ? -15.51600 32.24000 16.48200 1.000 56.08000 130 VAL A N 1
ATOM 950 C CA . VAL A 1 130 ? -16.62300 31.30700 16.64900 1.000 52.34000 130 VAL A CA 1
ATOM 951 C C . VAL A 1 130 ? -17.89500 32.11700 16.84700 1.000 54.50000 130 VAL A C 1
ATOM 952 O O . VAL A 1 130 ? -17.92800 33.04700 17.66000 1.000 54.25000 130 VAL A O 1
ATOM 956 N N . TYR A 1 131 ? -18.92500 31.79300 16.07200 1.000 56.73000 131 TYR A N 1
ATOM 957 C CA . TYR A 1 131 ? -20.25700 32.35200 16.22400 1.000 56.55000 131 TYR A CA 1
ATOM 958 C C . TYR A 1 131 ? -21.22800 31.20900 16.46100 1.000 59.95000 131 TYR A C 1
ATOM 959 O O . TYR A 1 131 ? -21.02000 30.09000 15.98100 1.000 53.40000 131 TYR A O 1
ATOM 968 N N . LYS A 1 132 ? -22.27800 31.48400 17.23000 1.000 61.25000 132 LYS A N 1
ATOM 969 C CA . LYS A 1 132 ? -23.38800 30.54500 17.35700 1.000 63.71000 132 LYS A CA 1
ATOM 970 C C . LYS A 1 132 ? -24.67400 31.34200 17.38200 1.000 67.08000 132 LYS A C 1
ATOM 971 O O . LYS A 1 132 ? -24.86000 32.18700 18.26100 1.000 72.25000 132 LYS A O 1
ATOM 977 N N . ASP A 1 133 ? -25.54800 31.06700 16.42000 1.000 66.88000 133 ASP A N 1
ATOM 978 C CA . ASP A 1 133 ? -26.84600 31.71800 16.31500 1.000 67.13000 133 ASP A CA 1
ATOM 979 C C . ASP A 1 133 ? -26.70200 33.23200 16.32600 1.000 71.36000 133 ASP A C 1
ATOM 980 O O . ASP A 1 133 ? -27.36100 33.93900 17.09100 1.000 73.19000 133 ASP A O 1
ATOM 985 N N . GLY A 1 134 ? -25.81100 33.72400 15.45200 1.000 67.61000 134 GLY A N 1
ATOM 986 C CA . GLY A 1 134 ? -25.64700 35.13900 15.18500 1.000 60.71000 134 GLY A CA 1
ATOM 987 C C . GLY A 1 134 ? -24.80200 35.89400 16.18600 1.000 65.30000 134 GLY A C 1
ATOM 988 O O . GLY A 1 134 ? -24.46800 37.06400 15.93700 1.000 61.84000 134 GLY A O 1
ATOM 989 N N . LYS A 1 135 ? -24.43900 35.26700 17.30200 1.000 66.81000 135 LYS A N 1
ATOM 990 C CA . LYS A 1 135 ? -23.77900 35.93100 18.41900 1.000 65.35000 135 LYS A CA 1
ATOM 991 C C . LYS A 1 135 ? -22.32400 35.47900 18.45700 1.000 62.25000 135 LYS A C 1
ATOM 992 O O . LYS A 1 135 ? -22.04500 34.28000 18.59100 1.000 62.03000 135 LYS A O 1
ATOM 998 N N . GLN A 1 136 ? -21.40200 36.43000 18.32400 1.000 56.49000 136 GLN A N 1
ATOM 999 C CA . GLN A 1 136 ? -19.98100 36.11000 18.41300 1.000 56.78000 136 GLN A CA 1
ATOM 1000 C C . GLN A 1 136 ? -19.62300 35.61900 19.81000 1.000 58.58000 136 GLN A C 1
ATOM 1001 O O . GLN A 1 136 ? -19.96800 36.26100 20.80500 1.000 62.28000 136 GLN A O 1
ATOM 1007 N N . HIS A 1 137 ? -18.92100 34.48400 19.88300 1.000 57.73000 137 HIS A N 1
ATOM 1008 C CA . HIS A 1 137 ? -18.45100 33.90400 21.13800 1.000 51.91000 137 HIS A CA 1
ATOM 1009 C C . HIS A 1 137 ? -16.94600 33.96500 21.31400 1.000 53.88000 137 HIS A C 1
ATOM 1010 O O . HIS A 1 137 ? -16.46900 33.96600 22.44600 1.000 53.94000 137 HIS A O 1
ATOM 1017 N N . ILE A 1 138 ? -16.18700 33.97100 20.22600 1.000 56.02000 138 ILE A N 1
ATOM 1018 C CA . ILE A 1 138 ? -14.73600 33.85800 20.28900 1.000 52.26000 138 ILE A CA 1
ATOM 1019 C C . ILE A 1 138 ? -14.15500 34.68800 19.16400 1.000 52.96000 138 ILE A C 1
ATOM 1020 O O . ILE A 1 138 ? -14.60400 34.58800 18.01900 1.000 56.52000 138 ILE A O 1
ATOM 1025 N N . PHE A 1 139 ? -13.15900 35.50600 19.48700 1.000 54.24000 139 PHE A N 1
ATOM 1026 C CA . PHE A 1 139 ? -12.27000 36.07800 18.47900 1.000 53.77000 139 PHE A CA 1
ATOM 1027 C C . PHE A 1 139 ? -10.93100 36.26400 19.17600 1.000 50.63000 139 PHE A C 1
ATOM 1028 O O . PHE A 1 139 ? -10.83700 37.03300 20.13700 1.000 53.19000 139 PHE A O 1
ATOM 1036 N N . ALA A 1 140 ? -9.91200 35.54300 18.72200 1.000 44.05000 140 ALA A N 1
ATOM 1037 C CA . ALA A 1 140 ? -8.68700 35.44100 19.49900 1.000 47.24000 140 ALA A CA 1
ATOM 1038 C C . ALA A 1 140 ? -7.50800 35.13100 18.58500 1.000 49.22000 140 ALA A C 1
ATOM 1039 O O . ALA A 1 140 ? -7.67600 34.63200 17.47000 1.000 51.25000 140 ALA A O 1
ATOM 1041 N N . GLU A 1 141 ? -6.30900 35.43600 19.07700 1.000 47.28000 141 GLU A N 1
ATOM 1042 C CA . GLU A 1 141 ? -5.08700 34.96400 18.44000 1.000 49.22000 141 GLU A CA 1
ATOM 1043 C C . GLU A 1 141 ? -5.05000 33.44300 18.50400 1.000 49.18000 141 GLU A C 1
ATOM 1044 O O . GLU A 1 141 ? -5.49900 32.84600 19.49000 1.000 53.86000 141 GLU A O 1
ATOM 1050 N N . SER A 1 142 ? -4.54700 32.79900 17.44400 1.000 46.28000 142 SER A N 1
ATOM 1051 C CA . SER A 1 142 ? -4.54300 31.33700 17.41800 1.000 44.74000 142 SER A CA 1
ATOM 1052 C C . SER A 1 142 ? -3.41700 30.82700 16.52600 1.000 44.69000 142 SER A C 1
ATOM 1053 O O . SER A 1 142 ? -2.70800 31.59900 15.87700 1.000 40.57000 142 SER A O 1
ATOM 1056 N N . HIS A 1 143 ? -3.25000 29.49800 16.52600 1.000 45.40000 143 HIS A N 1
ATOM 1057 C CA . HIS A 1 143 ? -2.29900 28.79400 15.66400 1.000 45.28000 143 HIS A CA 1
ATOM 1058 C C . HIS A 1 143 ? -0.86700 29.27200 15.87400 1.000 45.82000 143 HIS A C 1
ATOM 1059 O O . HIS A 1 143 ? -0.05600 29.25700 14.95000 1.000 47.06000 143 HIS A O 1
ATOM 1066 N N . GLN A 1 144 ? -0.54700 29.69500 17.08500 1.000 41.05000 144 GLN A N 1
ATOM 1067 C CA . GLN A 1 144 ? 0.74500 30.29600 17.36900 1.000 44.12000 144 GLN A CA 1
ATOM 1068 C C . GLN A 1 144 ? 1.78900 29.25100 17.74000 1.000 42.31000 144 GLN A C 1
ATOM 1069 O O . GLN A 1 144 ? 1.48900 28.19800 18.32300 1.000 39.58000 144 GLN A O 1
ATOM 1075 N N . ALA A 1 145 ? 3.02100 29.55300 17.37300 1.000 36.85000 145 ALA A N 1
ATOM 1076 C CA . ALA A 1 145 ? 4.23000 28.89800 17.82100 1.000 35.37000 145 ALA A CA 1
ATOM 1077 C C . ALA A 1 145 ? 5.06400 29.94600 18.53300 1.000 41.85000 145 ALA A C 1
ATOM 1078 O O . ALA A 1 145 ? 4.96700 31.13300 18.21100 1.000 40.61000 145 ALA A O 1
ATOM 1080 N N . PRO A 1 146 ? 5.85800 29.56300 19.52400 1.000 45.27000 146 PRO A N 1
ATOM 1081 C CA . PRO A 1 146 ? 6.60700 30.58200 20.27300 1.000 40.50000 146 PRO A CA 1
ATOM 1082 C C . PRO A 1 146 ? 7.75500 31.11200 19.43400 1.000 39.06000 146 PRO A C 1
ATOM 1083 O O . PRO A 1 146 ? 8.48300 30.34300 18.79700 1.000 37.05000 146 PRO A O 1
ATOM 1087 N N . GLY A 1 147 ? 7.90300 32.44900 19.44300 1.000 38.33000 147 GLY A N 1
ATOM 1088 C CA . GLY A 1 147 ? 8.95700 33.09000 18.67000 1.000 30.47000 147 GLY A CA 1
ATOM 1089 C C . GLY A 1 147 ? 10.35600 32.71200 19.11300 1.000 35.87000 147 GLY A C 1
ATOM 1090 O O . GLY A 1 147 ? 11.27500 32.63600 18.29200 1.000 35.02000 147 GLY A O 1
ATOM 1091 N N . ASN A 1 148 ? 10.54900 32.43500 20.40300 1.000 37.44000 148 ASN A N 1
ATOM 1092 C CA . ASN A 1 148 ? 11.91200 32.05800 20.73900 1.000 35.69000 148 ASN A CA 1
ATOM 1093 C C . ASN A 1 148 ? 12.21900 30.62000 20.36200 1.000 36.28000 148 ASN A C 1
ATOM 1094 O O . ASN A 1 148 ? 13.38500 30.22700 20.42900 1.000 43.68000 148 ASN A O 1
ATOM 1099 N N . GLU A 1 149 ? 11.23800 29.84900 19.87500 1.000 36.29000 149 GLU A N 1
ATOM 1100 C CA . GLU A 1 149 ? 11.51800 28.49300 19.40400 1.000 39.75000 149 GLU A CA 1
ATOM 1101 C C . GLU A 1 149 ? 11.16000 28.24500 17.94500 1.000 39.36000 149 GLU A C 1
ATOM 1102 O O . GLU A 1 149 ? 11.61300 27.24300 17.38500 1.000 39.61000 149 GLU A O 1
ATOM 1108 N N . ALA A 1 150 ? 10.35600 29.10600 17.32300 1.000 38.07000 150 ALA A N 1
ATOM 1109 C CA . ALA A 1 150 ? 9.88300 28.85400 15.96700 1.000 38.37000 150 ALA A CA 1
ATOM 1110 C C . ALA A 1 150 ? 9.93000 30.13000 15.13300 1.000 41.33000 150 ALA A C 1
ATOM 1111 O O . ALA A 1 150 ? 9.59700 31.21800 15.61800 1.000 38.92000 150 ALA A O 1
ATOM 1113 N N . HIS A 1 151 ? 10.34200 29.98800 13.87000 1.000 39.83000 151 HIS A N 1
ATOM 1114 C CA . HIS A 1 151 ? 10.23300 31.09700 12.93000 1.000 36.62000 151 HIS A CA 1
ATOM 1115 C C . HIS A 1 151 ? 8.80200 31.22500 12.41400 1.000 34.97000 151 HIS A C 1
ATOM 1116 O O . HIS A 1 151 ? 8.18800 32.29300 12.50500 1.000 32.92000 151 HIS A O 1
ATOM 1123 N N . TYR A 1 152 ? 8.23800 30.13900 11.90200 1.000 36.12000 152 TYR A N 1
ATOM 1124 C CA . TYR A 1 152 ? 6.89900 30.22500 11.34100 1.000 38.88000 152 TYR A CA 1
ATOM 1125 C C . TYR A 1 152 ? 5.85100 30.18400 12.44600 1.000 36.08000 152 TYR A C 1
ATOM 1126 O O . TYR A 1 152 ? 6.03800 29.55800 13.49100 1.000 31.78000 152 TYR A O 1
ATOM 1135 N N . THR A 1 153 ? 4.74100 30.87700 12.20200 1.000 35.85000 153 THR A N 1
ATOM 1136 C CA . THR A 1 153 ? 3.58900 30.84400 13.09000 1.000 37.25000 153 THR A CA 1
ATOM 1137 C C . THR A 1 153 ? 2.35200 30.97900 12.21700 1.000 39.83000 153 THR A C 1
ATOM 1138 O O . THR A 1 153 ? 2.42200 31.48400 11.09500 1.000 39.45000 153 THR A O 1
ATOM 1142 N N . GLY A 1 154 ? 1.22900 30.46100 12.71200 1.000 44.20000 154 GLY A N 1
ATOM 1143 C CA . GLY A 1 154 ? -0.02900 30.51100 11.98800 1.000 39.23000 154 GLY A CA 1
ATOM 1144 C C . GLY A 1 154 ? -0.10500 29.51000 10.84600 1.000 37.69000 154 GLY A C 1
ATOM 1145 O O . GLY A 1 154 ? 0.84300 28.79100 10.53900 1.000 37.52000 154 GLY A O 1
ATOM 1146 N N . LEU A 1 155 ? -1.27600 29.45900 10.21400 1.000 39.26000 155 LEU A N 1
ATOM 1147 C CA . LEU A 1 155 ? -1.45000 28.73500 8.96000 1.000 41.55000 155 LEU A CA 1
ATOM 1148 C C . LEU A 1 155 ? -1.11400 29.65800 7.78800 1.000 39.55000 155 LEU A C 1
ATOM 1149 O O . LEU A 1 155 ? -1.23400 30.87400 7.88100 1.000 38.84000 155 LEU A O 1
ATOM 1154 N N . HIS A 1 156 ? -0.68900 29.06200 6.67800 1.000 42.83000 156 HIS A N 1
ATOM 1155 C CA . HIS A 1 156 ? -0.29300 29.80900 5.49400 1.000 41.33000 156 HIS A CA 1
ATOM 1156 C C . HIS A 1 156 ? -1.05500 29.27600 4.30000 1.000 43.02000 156 HIS A C 1
ATOM 1157 O O . HIS A 1 156 ? -0.89200 28.11000 3.92800 1.000 44.58000 156 HIS A O 1
ATOM 1164 N N . ALA A 1 157 ? -1.89900 30.12500 3.71700 1.000 41.14000 157 ALA A N 1
ATOM 1165 C CA . ALA A 1 157 ? -2.53600 29.78200 2.45600 1.000 44.96000 157 ALA A CA 1
ATOM 1166 C C . ALA A 1 157 ? -1.46900 29.60700 1.38700 1.000 48.12000 157 ALA A C 1
ATOM 1167 O O . ALA A 1 157 ? -0.65000 30.50500 1.15300 1.000 49.69000 157 ALA A O 1
ATOM 1169 N N . CYS A 1 158 ? -1.45900 28.42000 0.78200 1.000 45.01000 158 CYS A N 1
ATOM 1170 C CA . CYS A 1 158 ? -0.57800 28.09900 -0.33900 1.000 46.07000 158 CYS A CA 1
ATOM 1171 C C . CYS A 1 158 ? -1.16000 26.81500 -0.92500 1.000 48.49000 158 CYS A C 1
ATOM 1172 O O . CYS A 1 158 ? -1.02500 25.75100 -0.31400 1.000 48.22000 158 CYS A O 1
ATOM 1175 N N . THR A 1 159 ? -1.83400 26.92400 -2.06900 1.000 43.67000 159 THR A N 1
ATOM 1176 C CA . THR A 1 159 ? -2.71200 25.82200 -2.43800 1.000 48.05000 159 THR A CA 1
ATOM 1177 C C . THR A 1 159 ? -1.90800 24.63200 -2.94800 1.000 46.86000 159 THR A C 1
ATOM 1178 O O . THR A 1 159 ? -0.68000 24.67900 -3.09000 1.000 46.57000 159 THR A O 1
ATOM 1182 N N . GLN A 1 160 ? -2.62600 23.54100 -3.19600 1.000 45.21000 160 GLN A N 1
ATOM 1183 C CA . GLN A 1 160 ? -1.99600 22.35700 -3.75800 1.000 44.68000 160 GLN A CA 1
ATOM 1184 C C . GLN A 1 160 ? -1.48000 22.63400 -5.16000 1.000 43.96000 160 GLN A C 1
ATOM 1185 O O . GLN A 1 160 ? -0.36500 22.22300 -5.51400 1.000 41.10000 160 GLN A O 1
ATOM 1191 N N . THR A 1 161 ? -2.27300 23.34300 -5.96700 1.000 44.41000 161 THR A N 1
ATOM 1192 C CA . THR A 1 161 ? -1.78600 23.82300 -7.26100 1.000 43.61000 161 THR A CA 1
ATOM 1193 C C . THR A 1 161 ? -0.44200 24.52200 -7.12000 1.000 42.00000 161 THR A C 1
ATOM 1194 O O . THR A 1 161 ? 0.51300 24.19700 -7.83300 1.000 43.48000 161 THR A O 1
ATOM 1198 N N . GLU A 1 162 ? -0.33600 25.46800 -6.17500 1.000 45.09000 162 GLU A N 1
ATOM 1199 C CA . GLU A 1 162 ? 0.90400 26.23400 -6.05000 1.000 45.56000 162 GLU A CA 1
ATOM 1200 C C . GLU A 1 162 ? 2.03200 25.38000 -5.50300 1.000 41.60000 162 GLU A C 1
ATOM 1201 O O . GLU A 1 162 ? 3.20200 25.60600 -5.83700 1.000 44.60000 162 GLU A O 1
ATOM 1207 N N . VAL A 1 163 ? 1.70000 24.39500 -4.67600 1.000 41.88000 163 VAL A N 1
ATOM 1208 C CA . VAL A 1 163 ? 2.71500 23.47200 -4.19000 1.000 45.21000 163 VAL A CA 1
ATOM 1209 C C . VAL A 1 163 ? 3.21300 22.59200 -5.32300 1.000 43.18000 163 VAL A C 1
ATOM 1210 O O . VAL A 1 163 ? 4.42300 22.35800 -5.46300 1.000 46.13000 163 VAL A O 1
ATOM 1214 N N . GLU A 1 164 ? 2.29600 22.07500 -6.14200 1.000 43.57000 164 GLU A N 1
ATOM 1215 C CA . GLU A 1 164 ? 2.72400 21.32500 -7.31500 1.000 43.58000 164 GLU A CA 1
ATOM 1216 C C . GLU A 1 164 ? 3.60400 22.18600 -8.22000 1.000 43.25000 164 GLU A C 1
ATOM 1217 O O . GLU A 1 164 ? 4.65600 21.72300 -8.68600 1.000 41.56000 164 GLU A O 1
ATOM 1223 N N . HIS A 1 165 ? 3.23400 23.45900 -8.42500 1.000 37.17000 165 HIS A N 1
ATOM 1224 C CA . HIS A 1 165 ? 4.05200 24.32500 -9.27100 1.000 36.36000 165 HIS A CA 1
ATOM 1225 C C . HIS A 1 165 ? 5.48300 24.38900 -8.77100 1.000 38.06000 165 HIS A C 1
ATOM 1226 O O . HIS A 1 165 ? 6.42600 24.09600 -9.51700 1.000 41.23000 165 HIS A O 1
ATOM 1233 N N . LEU A 1 166 ? 5.67100 24.77200 -7.50400 1.000 39.33000 166 LEU A N 1
ATOM 1234 C CA . LEU A 1 166 ? 7.02900 25.00100 -7.01300 1.000 36.89000 166 LEU A CA 1
ATOM 1235 C C . LEU A 1 166 ? 7.83800 23.71200 -7.01600 1.000 39.01000 166 LEU A C 1
ATOM 1236 O O . LEU A 1 166 ? 9.03800 23.73100 -7.30900 1.000 41.94000 166 LEU A O 1
ATOM 1241 N N . LEU A 1 167 ? 7.19700 22.57800 -6.70800 1.000 36.87000 167 LEU A N 1
ATOM 1242 C CA . LEU A 1 167 ? 7.91000 21.30100 -6.69200 1.000 35.16000 167 LEU A CA 1
ATOM 1243 C C . LEU A 1 167 ? 8.28300 20.84200 -8.11300 1.000 40.96000 167 LEU A C 1
ATOM 1244 O O . LEU A 1 167 ? 9.42100 20.41200 -8.35600 1.000 40.76000 167 LEU A O 1
ATOM 1249 N N . ILE A 1 168 ? 7.35600 20.95400 -9.07100 1.000 38.34000 168 ILE A N 1
ATOM 1250 C CA . ILE A 1 168 ? 7.69400 20.69400 -10.47300 1.000 39.35000 168 ILE A CA 1
ATOM 1251 C C . ILE A 1 168 ? 8.87000 21.56500 -10.92500 1.000 44.20000 168 ILE A C 1
ATOM 1252 O O . ILE A 1 168 ? 9.78500 21.08500 -11.61300 1.000 41.79000 168 ILE A O 1
ATOM 1257 N N . ARG A 1 169 ? 8.89200 22.85200 -10.51300 1.000 43.28000 169 ARG A N 1
ATOM 1258 C CA . ARG A 1 169 ? 9.99500 23.73400 -10.91400 1.000 38.86000 169 ARG A CA 1
ATOM 1259 C C . ARG A 1 169 ? 11.30700 23.32400 -10.26000 1.000 44.02000 169 ARG A C 1
ATOM 1260 O O . ARG A 1 169 ? 12.37600 23.44300 -10.88000 1.000 42.11000 169 ARG A O 1
ATOM 1268 N N . ASP A 1 170 ? 11.24700 22.80900 -9.02700 1.000 40.24000 170 ASP A N 1
ATOM 1269 C CA . ASP A 1 170 ? 12.46200 22.30800 -8.39400 1.000 43.83000 170 ASP A CA 1
ATOM 1270 C C . ASP A 1 170 ? 12.98500 21.05500 -9.09600 1.000 38.92000 170 ASP A C 1
ATOM 1271 O O . ASP A 1 170 ? 14.20000 20.89200 -9.26000 1.000 42.88000 170 ASP A O 1
ATOM 1276 N N . LEU A 1 171 ? 12.09500 20.16400 -9.53000 1.000 41.60000 171 LEU A N 1
ATOM 1277 C CA . LEU A 1 171 ? 12.53900 18.99700 -10.29500 1.000 45.56000 171 LEU A CA 1
ATOM 1278 C C . LEU A 1 171 ? 13.19200 19.42600 -11.61400 1.000 47.70000 171 LEU A C 1
ATOM 1279 O O . LEU A 1 171 ? 14.29300 18.96600 -11.95500 1.000 44.38000 171 LEU A O 1
ATOM 1284 N N . ILE A 1 172 ? 12.53800 20.33500 -12.35100 1.000 41.99000 172 ILE A N 1
ATOM 1285 C CA . ILE A 1 172 ? 13.15600 20.94800 -13.53200 1.000 46.36000 172 ILE A CA 1
ATOM 1286 C C . ILE A 1 172 ? 14.55600 21.47400 -13.22000 1.000 47.05000 172 ILE A C 1
ATOM 1287 O O . ILE A 1 172 ? 15.51000 21.25500 -13.97500 1.000 51.16000 172 ILE A O 1
ATOM 1292 N N . ARG A 1 173 ? 14.70000 22.20500 -12.11700 1.000 46.81000 173 ARG A N 1
ATOM 1293 C CA . ARG A 1 173 ? 16.02400 22.70500 -11.77800 1.000 46.56000 173 ARG A CA 1
ATOM 1294 C C . ARG A 1 173 ? 17.03800 21.58100 -11.61200 1.000 44.64000 173 ARG A C 1
ATOM 1295 O O . ARG A 1 173 ? 18.23400 21.81800 -11.76800 1.000 47.12000 173 ARG A O 1
ATOM 1303 N N . HIS A 1 174 ? 16.59200 20.36400 -11.29400 1.000 51.26000 174 HIS A N 1
ATOM 1304 C CA . HIS A 1 174 ? 17.46700 19.19700 -11.21200 1.000 51.75000 174 HIS A CA 1
ATOM 1305 C C . HIS A 1 174 ? 17.42300 18.34500 -12.48100 1.000 51.68000 174 HIS A C 1
ATOM 1306 O O . HIS A 1 174 ? 17.88700 17.20000 -12.46500 1.000 56.89000 174 HIS A O 1
ATOM 1313 N N . ASP A 1 175 ? 16.88200 18.89000 -13.57400 1.000 51.93000 175 ASP A N 1
ATOM 1314 C CA . ASP A 1 175 ? 16.84300 18.24200 -14.88800 1.000 52.26000 175 ASP A CA 1
ATOM 1315 C C . ASP A 1 175 ? 15.98500 16.98000 -14.87100 1.000 53.69000 175 ASP A C 1
ATOM 1316 O O . ASP A 1 175 ? 16.29500 15.99300 -15.54000 1.000 54.55000 175 ASP A O 1
ATOM 1321 N N . ILE A 1 176 ? 14.89400 17.01400 -14.10900 1.000 52.88000 176 ILE A N 1
ATOM 1322 C CA . ILE A 1 176 ? 13.94000 15.91500 -14.01600 1.000 45.76000 176 ILE A CA 1
ATOM 1323 C C . ILE A 1 176 ? 12.57800 16.41900 -14.45600 1.000 44.30000 176 ILE A C 1
ATOM 1324 O O . ILE A 1 176 ? 12.14400 17.50100 -14.05300 1.000 50.86000 176 ILE A O 1
ATOM 1329 N N . LEU A 1 177 ? 11.90100 15.63200 -15.26800 1.000 46.12000 177 LEU A N 1
ATOM 1330 C CA . LEU A 1 177 ? 10.55100 15.95200 -15.67500 1.000 47.87000 177 LEU A CA 1
ATOM 1331 C C . LEU A 1 177 ? 9.60800 14.85800 -15.20700 1.000 49.67000 177 LEU A C 1
ATOM 1332 O O . LEU A 1 177 ? 9.99000 13.68900 -15.10000 1.000 55.14000 177 LEU A O 1
ATOM 1337 N N . VAL A 1 178 ? 8.37200 15.23800 -14.93700 1.000 47.91000 178 VAL A N 1
ATOM 1338 C CA . VAL A 1 178 ? 7.33800 14.25200 -14.68700 1.000 46.51000 178 VAL A CA 1
ATOM 1339 C C . VAL A 1 178 ? 6.91000 13.69400 -16.02700 1.000 51.14000 178 VAL A C 1
ATOM 1340 O O . VAL A 1 178 ? 6.55700 14.45900 -16.93000 1.000 52.99000 178 VAL A O 1
ATOM 1344 N N . GLU A 1 179 ? 6.93700 12.36300 -16.16000 1.000 56.42000 179 GLU A N 1
ATOM 1345 C CA . GLU A 1 179 ? 6.55500 11.68900 -17.40000 1.000 55.39000 179 GLU A CA 1
ATOM 1346 C C . GLU A 1 179 ? 5.04200 11.52000 -17.40200 1.000 51.68000 179 GLU A C 1
ATOM 1347 O O . GLU A 1 179 ? 4.49600 10.74700 -16.61000 1.000 56.60000 179 GLU A O 1
ATOM 1353 N N . ARG A 1 180 ? 4.36900 12.25200 -18.27800 1.000 46.24000 180 ARG A N 1
ATOM 1354 C CA . ARG A 1 180 ? 2.92300 12.29700 -18.38200 1.000 50.43000 180 ARG A CA 1
ATOM 1355 C C . ARG A 1 180 ? 2.55200 12.17500 -19.84700 1.000 56.74000 180 ARG A C 1
ATOM 1356 O O . ARG A 1 180 ? 3.33700 12.56800 -20.72100 1.000 60.37000 180 ARG A O 1
ATOM 1364 N N . PRO A 1 181 ? 1.35800 11.64700 -20.14900 1.000 54.39000 181 PRO A N 1
ATOM 1365 C CA . PRO A 1 181 ? 0.48200 11.03100 -19.16100 1.000 59.86000 181 PRO A CA 1
ATOM 1366 C C . PRO A 1 181 ? 0.74000 9.54400 -19.15400 1.000 62.98000 181 PRO A C 1
ATOM 1367 O O . PRO A 1 181 ? 0.19000 8.85800 -19.99700 1.000 66.26000 181 PRO A O 1
ATOM 1371 N N . CYS A 1 182 ? 1.57300 9.06400 -18.22900 1.000 59.86000 182 CYS A N 1
ATOM 1372 C CA . CYS A 1 182 ? 2.10100 7.70100 -18.28900 1.000 61.63000 182 CYS A CA 1
ATOM 1373 C C . CYS A 1 182 ? 1.63700 6.90500 -17.08000 1.000 64.08000 182 CYS A C 1
ATOM 1374 O O . CYS A 1 182 ? 1.95600 7.25800 -15.93600 1.000 62.44000 182 CYS A O 1
ATOM 1377 N N . THR A 1 183 ? 0.89500 5.83100 -17.34200 1.000 67.94000 183 THR A N 1
ATOM 1378 C CA . THR A 1 183 ? 0.40600 4.92200 -16.31300 1.000 62.14000 183 THR A CA 1
ATOM 1379 C C . THR A 1 183 ? 1.40200 3.79500 -16.08100 1.000 61.22000 183 THR A C 1
ATOM 1380 O O . THR A 1 183 ? 2.00600 3.27700 -17.02400 1.000 62.00000 183 THR A O 1
ATOM 1384 N N . ALA A 1 184 ? 1.58200 3.43700 -14.81800 1.000 60.70000 184 ALA A N 1
ATOM 1385 C CA . ALA A 1 184 ? 2.26300 2.20400 -14.45400 1.000 65.44000 184 ALA A CA 1
ATOM 1386 C C . ALA A 1 184 ? 1.21000 1.09500 -14.43700 1.000 70.48000 184 ALA A C 1
ATOM 1387 O O . ALA A 1 184 ? 0.32300 1.07600 -13.57700 1.000 63.34000 184 ALA A O 1
ATOM 1389 N N . THR A 1 185 ? 1.28500 0.19400 -15.41400 1.000 69.79000 185 THR A N 1
ATOM 1390 C CA . THR A 1 185 ? 0.28100 -0.85000 -15.52200 1.000 66.39000 185 THR A CA 1
ATOM 1391 C C . THR A 1 185 ? 0.55800 -1.97400 -14.53000 1.000 66.02000 185 THR A C 1
ATOM 1392 O O . THR A 1 185 ? -0.30900 -2.33500 -13.72800 1.000 60.63000 185 THR A O 1
ATOM 1396 N N . SER A 1 186 ? 1.76600 -2.52400 -14.55100 1.000 66.72000 186 SER A N 1
ATOM 1397 C CA . SER A 1 186 ? 2.10300 -3.63300 -13.67500 1.000 68.48000 186 SER A CA 1
ATOM 1398 C C . SER A 1 186 ? 3.51300 -3.42100 -13.15700 1.000 65.26000 186 SER A C 1
ATOM 1399 O O . SER A 1 186 ? 4.21800 -2.49800 -13.57400 1.000 58.38000 186 SER A O 1
ATOM 1402 N N . TYR A 1 187 ? 3.92900 -4.30200 -12.25400 1.000 58.50000 187 TYR A N 1
ATOM 1403 C CA . TYR A 1 187 ? 5.30000 -4.27900 -11.78000 1.000 57.59000 187 TYR A CA 1
ATOM 1404 C C . TYR A 1 187 ? 5.64900 -5.62900 -11.16700 1.000 61.97000 187 TYR A C 1
ATOM 1405 O O . TYR A 1 187 ? 4.78500 -6.34300 -10.63600 1.000 57.86000 187 TYR A O 1
ATOM 1414 N N . THR A 1 188 ? 6.92900 -5.96400 -11.23400 1.000 60.88000 188 THR A N 1
ATOM 1415 C CA . THR A 1 188 ? 7.42300 -7.21000 -10.67500 1.000 62.08000 188 THR A CA 1
ATOM 1416 C C . THR A 1 188 ? 8.39600 -6.90600 -9.55400 1.000 64.64000 188 THR A C 1
ATOM 1417 O O . THR A 1 188 ? 9.10000 -5.89300 -9.57300 1.000 65.61000 188 THR A O 1
ATOM 1421 N N . PHE A 1 189 ? 8.43800 -7.80500 -8.58200 1.000 71.02000 189 PHE A N 1
ATOM 1422 C CA . PHE A 1 189 ? 9.40400 -7.71900 -7.49500 1.000 70.32000 189 PHE A CA 1
ATOM 1423 C C . PHE A 1 189 ? 9.93400 -9.12900 -7.25200 1.000 79.67000 189 PHE A C 1
ATOM 1424 O O . PHE A 1 189 ? 9.20200 -10.00500 -6.77200 1.000 78.49000 189 PHE A O 1
ATOM 1432 N N . ASP A 1 190 ? 11.20700 -9.34700 -7.59900 1.000 79.42000 190 ASP A N 1
ATOM 1433 C CA . ASP A 1 190 ? 11.88100 -10.62000 -7.34400 1.000 81.66000 190 ASP A CA 1
ATOM 1434 C C . ASP A 1 190 ? 12.21700 -10.69000 -5.85600 1.000 84.17000 190 ASP A C 1
ATOM 1435 O O . ASP A 1 190 ? 13.32700 -10.36600 -5.41900 1.000 84.52000 190 ASP A O 1
ATOM 1440 N N . GLU A 1 191 ? 11.22000 -11.12200 -5.06500 1.000 79.74000 191 GLU A N 1
ATOM 1441 C CA . GLU A 1 191 ? 11.42400 -11.26700 -3.62400 1.000 82.95000 191 GLU A CA 1
ATOM 1442 C C . GLU A 1 191 ? 12.51600 -12.27800 -3.32000 1.000 90.33000 191 GLU A C 1
ATOM 1443 O O . GLU A 1 191 ? 13.16700 -12.20000 -2.27000 1.000 88.40000 191 GLU A O 1
ATOM 1449 N N . GLU A 1 192 ? 12.73300 -13.22200 -4.23500 1.000 94.86000 192 GLU A N 1
ATOM 1450 C CA . GLU A 1 192 ? 13.57000 -14.38400 -3.97100 1.000 94.26000 192 GLU A CA 1
ATOM 1451 C C . GLU A 1 192 ? 15.05300 -14.07600 -4.14900 1.000 90.97000 192 GLU A C 1
ATOM 1452 O O . GLU A 1 192 ? 15.87100 -14.45500 -3.30200 1.000 92.33000 192 GLU A O 1
ATOM 1458 N N . ALA A 1 193 ? 15.41700 -13.37300 -5.21500 1.000 89.10000 193 ALA A N 1
ATOM 1459 C CA . ALA A 1 193 ? 16.82200 -13.13000 -5.51500 1.000 87.69000 193 ALA A CA 1
ATOM 1460 C C . ALA A 1 193 ? 17.50600 -12.26800 -4.45500 1.000 88.56000 193 ALA A C 1
ATOM 1461 O O . ALA A 1 193 ? 18.73400 -12.30000 -4.31700 1.000 89.11000 193 ALA A O 1
ATOM 1463 N N . ALA A 1 195 ? 20.35200 -11.22600 -3.03400 1.000 87.51000 195 ALA A N 1
ATOM 1464 C CA . ALA A 1 195 ? 21.57800 -10.55200 -2.61200 1.000 93.44000 195 ALA A CA 1
ATOM 1465 C C . ALA A 1 195 ? 22.38700 -10.06400 -3.82200 1.000 103.16000 195 ALA A C 1
ATOM 1466 O O . ALA A 1 195 ? 22.85200 -8.91100 -3.86900 1.000 96.96000 195 ALA A O 1
ATOM 1468 N N . SER A 1 196 ? 22.54800 -10.95800 -4.80400 1.000 103.90000 196 SER A N 1
ATOM 1469 C CA . SER A 1 196 ? 23.34100 -10.63300 -5.98500 1.000 102.29000 196 SER A CA 1
ATOM 1470 C C . SER A 1 196 ? 22.70300 -9.50300 -6.78600 1.000 97.40000 196 SER A C 1
ATOM 1471 O O . SER A 1 196 ? 23.40500 -8.66200 -7.36100 1.000 96.72000 196 SER A O 1
ATOM 1474 N N . VAL A 1 197 ? 21.37700 -9.46200 -6.82200 1.000 96.20000 197 VAL A N 1
ATOM 1475 C CA . VAL A 1 197 ? 20.65500 -8.49100 -7.63100 1.000 91.43000 197 VAL A CA 1
ATOM 1476 C C . VAL A 1 197 ? 20.69200 -7.12800 -6.95200 1.000 91.61000 197 VAL A C 1
ATOM 1477 O O . VAL A 1 197 ? 20.62100 -7.02400 -5.72000 1.000 91.24000 197 VAL A O 1
ATOM 1481 N N . THR A 1 198 ? 20.83500 -6.07300 -7.76000 1.000 88.70000 198 THR A N 1
ATOM 1482 C CA . THR A 1 198 ? 20.69700 -4.70100 -7.28900 1.000 76.04000 198 THR A CA 1
ATOM 1483 C C . THR A 1 198 ? 19.31700 -4.12600 -7.58100 1.000 74.43000 198 THR A C 1
ATOM 1484 O O . THR A 1 198 ? 18.77600 -3.38300 -6.75000 1.000 71.26000 198 THR A O 1
ATOM 1488 N N . HIS A 1 199 ? 18.71400 -4.49200 -8.71900 1.000 73.10000 199 HIS A N 1
ATOM 1489 C CA . HIS A 1 199 ? 17.48000 -3.88000 -9.21400 1.000 70.12000 199 HIS A CA 1
ATOM 1490 C C . HIS A 1 199 ? 16.37100 -4.91800 -9.36900 1.000 67.97000 199 HIS A C 1
ATOM 1491 O O . HIS A 1 199 ? 15.98100 -5.25600 -10.49400 1.000 72.65000 199 HIS A O 1
ATOM 1498 N N . PRO A 1 200 ? 15.79800 -5.39900 -8.25600 1.000 65.23000 200 PRO A N 1
ATOM 1499 C CA . PRO A 1 200 ? 14.81200 -6.48500 -8.34200 1.000 66.28000 200 PRO A CA 1
ATOM 1500 C C . PRO A 1 200 ? 13.40800 -6.01100 -8.66100 1.000 65.04000 200 PRO A C 1
ATOM 1501 O O . PRO A 1 200 ? 12.44500 -6.76700 -8.48200 1.000 68.16000 200 PRO A O 1
ATOM 1505 N N . ILE A 1 201 ? 13.26800 -4.77000 -9.11800 1.000 62.70000 201 ILE A N 1
ATOM 1506 C CA . ILE A 1 201 ? 11.96800 -4.21400 -9.47700 1.000 64.54000 201 ILE A CA 1
ATOM 1507 C C . ILE A 1 201 ? 11.97900 -3.86100 -10.95300 1.000 62.49000 201 ILE A C 1
ATOM 1508 O O . ILE A 1 201 ? 12.96100 -3.31000 -11.46500 1.000 69.39000 201 ILE A O 1
ATOM 1513 N N . THR A 1 202 ? 10.89500 -4.19800 -11.63700 1.000 57.50000 202 THR A N 1
ATOM 1514 C CA . THR A 1 202 ? 10.65300 -3.74800 -12.99600 1.000 65.26000 202 THR A CA 1
ATOM 1515 C C . THR A 1 202 ? 9.22200 -3.24000 -13.07800 1.000 65.84000 202 THR A C 1
ATOM 1516 O O . THR A 1 202 ? 8.30700 -3.82100 -12.48600 1.000 63.93000 202 THR A O 1
ATOM 1520 N N . VAL A 1 203 ? 9.03800 -2.13500 -13.78700 1.000 66.53000 203 VAL A N 1
ATOM 1521 C CA . VAL A 1 203 ? 7.73700 -1.49200 -13.90600 1.000 67.44000 203 VAL A CA 1
ATOM 1522 C C . VAL A 1 203 ? 7.46300 -1.28800 -15.38000 1.000 65.70000 203 VAL A C 1
ATOM 1523 O O . VAL A 1 203 ? 8.31700 -0.76200 -16.09700 1.000 67.84000 203 VAL A O 1
ATOM 1527 N N . ASN A 1 204 ? 6.28700 -1.72100 -15.83300 1.000 71.38000 204 ASN A N 1
ATOM 1528 C CA . ASN A 1 204 ? 5.83300 -1.47900 -17.19800 1.000 70.00000 204 ASN A CA 1
ATOM 1529 C C . ASN A 1 204 ? 5.05900 -0.16900 -17.21500 1.000 67.30000 204 ASN A C 1
ATOM 1530 O O . ASN A 1 204 ? 4.07200 -0.01400 -16.48600 1.000 65.63000 204 ASN A O 1
ATOM 1535 N N . ILE A 1 205 ? 5.49400 0.76000 -18.05600 1.000 67.03000 205 ILE A N 1
ATOM 1536 C CA . ILE A 1 205 ? 4.87400 2.07000 -18.18000 1.000 63.21000 205 ILE A CA 1
ATOM 1537 C C . ILE A 1 205 ? 4.26400 2.19400 -19.56600 1.000 62.92000 205 ILE A C 1
ATOM 1538 O O . ILE A 1 205 ? 4.89400 1.83500 -20.56500 1.000 62.57000 205 ILE A O 1
ATOM 1543 N N . THR A 1 206 ? 3.03800 2.70300 -19.62300 1.000 62.34000 206 THR A N 1
ATOM 1544 C CA . THR A 1 206 ? 2.31300 2.90300 -20.86900 1.000 63.39000 206 THR A CA 1
ATOM 1545 C C . THR A 1 206 ? 1.95000 4.37600 -20.99000 1.000 68.52000 206 THR A C 1
ATOM 1546 O O . THR A 1 206 ? 1.24100 4.91200 -20.13400 1.000 68.15000 206 THR A O 1
ATOM 1550 N N . ASN A 1 207 ? 2.41500 5.01500 -22.06400 1.000 70.36000 207 ASN A N 1
ATOM 1551 C CA . ASN A 1 207 ? 2.17200 6.42800 -22.35300 1.000 67.37000 207 ASN A CA 1
ATOM 1552 C C . ASN A 1 207 ? 0.79900 6.56200 -23.01400 1.000 70.54000 207 ASN A C 1
ATOM 1553 O O . ASN A 1 207 ? 0.64100 6.27100 -24.19800 1.000 73.41000 207 ASN A O 1
ATOM 1558 N N . GLU A 1 208 ? -0.20300 7.02300 -22.26400 1.000 69.57000 208 GLU A N 1
ATOM 1559 C CA . GLU A 1 208 ? -1.56500 7.09100 -22.79300 1.000 66.54000 208 GLU A CA 1
ATOM 1560 C C . GLU A 1 208 ? -1.73400 8.13100 -23.88000 1.000 67.25000 208 GLU A C 1
ATOM 1561 O O . GLU A 1 208 ? -2.77900 8.14100 -24.53600 1.000 65.35000 208 GLU A O 1
ATOM 1567 N N . ALA A 1 209 ? -0.74800 9.00700 -24.07400 1.000 67.83000 209 ALA A N 1
ATOM 1568 C CA . ALA A 1 209 ? -0.77800 9.92100 -25.20700 1.000 70.43000 209 ALA A CA 1
ATOM 1569 C C . ALA A 1 209 ? -0.34400 9.22000 -26.49500 1.000 77.49000 209 ALA A C 1
ATOM 1570 O O . ALA A 1 209 ? -1.08100 9.21500 -27.49000 1.000 77.72000 209 ALA A O 1
ATOM 1572 N N . THR A 1 210 ? 0.84800 8.60600 -26.48500 1.000 73.10000 210 THR A N 1
ATOM 1573 C CA . THR A 1 210 ? 1.47000 8.08200 -27.69600 1.000 65.76000 210 THR A CA 1
ATOM 1574 C C . THR A 1 210 ? 1.28700 6.58000 -27.89600 1.000 70.69000 210 THR A C 1
ATOM 1575 O O . THR A 1 210 ? 1.33200 6.11900 -29.04000 1.000 80.35000 210 THR A O 1
ATOM 1579 N N . GLY A 1 211 ? 1.05900 5.81100 -26.83700 1.000 72.46000 211 GLY A N 1
ATOM 1580 C CA . GLY A 1 211 ? 0.88300 4.37500 -26.93500 1.000 63.38000 211 GLY A CA 1
ATOM 1581 C C . GLY A 1 211 ? 2.11200 3.56300 -26.57600 1.000 65.71000 211 GLY A C 1
ATOM 1582 O O . GLY A 1 211 ? 1.98600 2.35000 -26.35700 1.000 62.40000 211 GLY A O 1
ATOM 1583 N N . ALA A 1 212 ? 3.28600 4.19500 -26.49800 1.000 64.32000 212 ALA A N 1
ATOM 1584 C CA . ALA A 1 212 ? 4.53100 3.47400 -26.25800 1.000 62.07000 212 ALA A CA 1
ATOM 1585 C C . ALA A 1 212 ? 4.56600 2.85300 -24.86900 1.000 72.15000 212 ALA A C 1
ATOM 1586 O O . ALA A 1 212 ? 4.17100 3.47200 -23.87700 1.000 72.56000 212 ALA A O 1
ATOM 1588 N N . GLU A 1 213 ? 5.04600 1.61800 -24.80300 1.000 68.05000 213 GLU A N 1
ATOM 1589 C CA . GLU A 1 213 ? 5.31300 0.98100 -23.53400 1.000 65.80000 213 GLU A CA 1
ATOM 1590 C C . GLU A 1 213 ? 6.79000 1.14100 -23.19700 1.000 69.88000 213 GLU A C 1
ATOM 1591 O O . GLU A 1 213 ? 7.57800 1.70000 -23.96400 1.000 73.64000 213 GLU A O 1
ATOM 1597 N N . GLU A 1 214 ? 7.16400 0.64100 -22.02600 1.000 70.88000 214 GLU A N 1
ATOM 1598 C CA . GLU A 1 214 ? 8.50200 0.79900 -21.48400 1.000 67.33000 214 GLU A CA 1
ATOM 1599 C C . GLU A 1 214 ? 8.59900 -0.07800 -20.24900 1.000 67.08000 214 GLU A C 1
ATOM 1600 O O . GLU A 1 214 ? 7.59000 -0.34200 -19.58800 1.000 68.95000 214 GLU A O 1
ATOM 1606 N N . VAL A 1 215 ? 9.80800 -0.54500 -19.95300 1.000 67.16000 215 VAL A N 1
ATOM 1607 C CA . VAL A 1 215 ? 10.09100 -1.19200 -18.67800 1.000 68.94000 215 VAL A CA 1
ATOM 1608 C C . VAL A 1 215 ? 11.30500 -0.50600 -18.06400 1.000 71.03000 215 VAL A C 1
ATOM 1609 O O . VAL A 1 215 ? 12.30700 -0.26600 -18.75000 1.000 65.61000 215 VAL A O 1
ATOM 1613 N N . VAL A 1 216 ? 11.18900 -0.14800 -16.78700 1.000 67.33000 216 VAL A N 1
ATOM 1614 C CA . VAL A 1 216 ? 12.29000 0.39600 -16.00500 1.000 62.43000 216 VAL A CA 1
ATOM 1615 C C . VAL A 1 216 ? 12.67800 -0.65900 -14.98300 1.000 64.91000 216 VAL A C 1
ATOM 1616 O O . VAL A 1 216 ? 11.80800 -1.36900 -14.46100 1.000 66.24000 216 VAL A O 1
ATOM 1620 N N . THR A 1 217 ? 13.97300 -0.78400 -14.71000 1.000 57.94000 217 THR A N 1
ATOM 1621 C CA . THR A 1 217 ? 14.42300 -1.56500 -13.56900 1.000 66.30000 217 THR A CA 1
ATOM 1622 C C . THR A 1 217 ? 14.91200 -0.60100 -12.49600 1.000 70.81000 217 THR A C 1
ATOM 1623 O O . THR A 1 217 ? 15.56700 0.39900 -12.80200 1.000 70.88000 217 THR A O 1
ATOM 1627 N N . ALA A 1 218 ? 14.55600 -0.87900 -11.24300 1.000 70.10000 218 ALA A N 1
ATOM 1628 C CA . ALA A 1 218 ? 14.81300 0.07000 -10.17300 1.000 64.43000 218 ALA A CA 1
ATOM 1629 C C . ALA A 1 218 ? 15.14800 -0.65900 -8.88300 1.000 65.31000 218 ALA A C 1
ATOM 1630 O O . ALA A 1 218 ? 14.64400 -1.75600 -8.62100 1.000 65.02000 218 ALA A O 1
ATOM 1632 N N . ARG A 1 219 ? 16.00400 -0.02700 -8.07400 1.000 61.67000 219 ARG A N 1
ATOM 1633 C CA . ARG A 1 219 ? 16.31600 -0.57300 -6.75800 1.000 61.56000 219 ARG A CA 1
ATOM 1634 C C . ARG A 1 219 ? 15.08600 -0.56800 -5.86300 1.000 59.88000 219 ARG A C 1
ATOM 1635 O O . ARG A 1 219 ? 14.73700 -1.58800 -5.25100 1.000 57.15000 219 ARG A O 1
ATOM 1643 N N . PHE A 1 220 ? 14.41700 0.57400 -5.77600 1.000 56.29000 220 PHE A N 1
ATOM 1644 C CA . PHE A 1 220 ? 13.30600 0.75300 -4.85900 1.000 49.64000 220 PHE A CA 1
ATOM 1645 C C . PHE A 1 220 ? 12.14200 1.40200 -5.58200 1.000 55.14000 220 PHE A C 1
ATOM 1646 O O . PHE A 1 220 ? 12.32100 2.14200 -6.55900 1.000 61.26000 220 PHE A O 1
ATOM 1654 N N . LEU A 1 221 ? 10.94300 1.12000 -5.08200 1.000 48.03000 221 LEU A N 1
ATOM 1655 C CA . LEU A 1 221 ? 9.70400 1.61300 -5.66200 1.000 52.09000 221 LEU A CA 1
ATOM 1656 C C . LEU A 1 221 ? 8.97900 2.42800 -4.60400 1.000 56.34000 221 LEU A C 1
ATOM 1657 O O . LEU A 1 221 ? 8.81300 1.96700 -3.46800 1.000 55.81000 221 LEU A O 1
ATOM 1662 N N . VAL A 1 222 ? 8.55600 3.63200 -4.96400 1.000 46.27000 222 VAL A N 1
ATOM 1663 C CA . VAL A 1 222 ? 7.78100 4.46800 -4.06500 1.000 51.70000 222 VAL A CA 1
ATOM 1664 C C . VAL A 1 222 ? 6.38300 4.58600 -4.65300 1.000 51.87000 222 VAL A C 1
ATOM 1665 O O . VAL A 1 222 ? 6.19600 5.15200 -5.73600 1.000 52.20000 222 VAL A O 1
ATOM 1669 N N . GLY A 1 223 ? 5.40400 4.02600 -3.94400 1.000 56.71000 223 GLY A N 1
ATOM 1670 C CA . GLY A 1 223 ? 4.00900 4.10100 -4.33700 1.000 57.10000 223 GLY A CA 1
ATOM 1671 C C . GLY A 1 223 ? 3.30700 5.29000 -3.71200 1.000 59.19000 223 GLY A C 1
ATOM 1672 O O . GLY A 1 223 ? 2.93900 5.26800 -2.52800 1.000 53.37000 223 GLY A O 1
ATOM 1673 N N . SER A 1 224 ? 3.13200 6.35100 -4.49300 1.000 57.70000 224 SER A N 1
ATOM 1674 C CA . SER A 1 224 ? 2.42600 7.54100 -4.03500 1.000 53.67000 224 SER A CA 1
ATOM 1675 C C . SER A 1 224 ? 1.35000 7.90200 -5.04900 1.000 56.57000 224 SER A C 1
ATOM 1676 O O . SER A 1 224 ? 1.30000 9.01700 -5.57400 1.000 53.10000 224 SER A O 1
ATOM 1679 N N . ASP A 1 225 ? 0.46800 6.93700 -5.32800 1.000 52.08000 225 ASP A N 1
ATOM 1680 C CA . ASP A 1 225 ? -0.54200 7.12100 -6.36200 1.000 59.44000 225 ASP A CA 1
ATOM 1681 C C . ASP A 1 225 ? -1.93000 7.35100 -5.78100 1.000 61.20000 225 ASP A C 1
ATOM 1682 O O . ASP A 1 225 ? -2.93600 7.04900 -6.43200 1.000 61.38000 225 ASP A O 1
ATOM 1687 N N . GLY A 1 226 ? -1.99700 7.92700 -4.59300 1.000 58.28000 226 GLY A N 1
ATOM 1688 C CA . GLY A 1 226 ? -3.30800 8.36700 -4.09600 1.000 56.17000 226 GLY A CA 1
ATOM 1689 C C . GLY A 1 226 ? -4.10900 7.34600 -3.33600 1.000 57.88000 226 GLY A C 1
ATOM 1690 O O . GLY A 1 226 ? -3.58500 6.32900 -2.98200 1.000 51.99000 226 GLY A O 1
ATOM 1691 N N . ALA A 1 227 ? -5.38400 7.65500 -3.16100 1.000 56.93000 227 ALA A N 1
ATOM 1692 C CA . ALA A 1 227 ? -6.34800 6.86500 -2.37300 1.000 61.94000 227 ALA A CA 1
ATOM 1693 C C . ALA A 1 227 ? -6.56000 5.45900 -2.93500 1.000 63.12000 227 ALA A C 1
ATOM 1694 O O . ALA A 1 227 ? -6.55600 4.53600 -2.15200 1.000 60.71000 227 ALA A O 1
ATOM 1696 N N . HIS A 1 228 ? -6.71400 5.31800 -4.24500 1.000 60.68000 228 HIS A N 1
ATOM 1697 C CA . HIS A 1 228 ? -6.92500 3.99400 -4.87600 1.000 61.82000 228 HIS A CA 1
ATOM 1698 C C . HIS A 1 228 ? -5.60500 3.38800 -5.31400 1.000 60.86000 228 HIS A C 1
ATOM 1699 O O . HIS A 1 228 ? -5.55800 2.81000 -6.35100 1.000 58.80000 228 HIS A O 1
ATOM 1706 N N . SER A 1 229 ? -4.65200 3.30800 -4.42100 1.000 61.50000 229 SER A N 1
ATOM 1707 C CA . SER A 1 229 ? -3.33300 2.90200 -4.91100 1.000 61.94000 229 SER A CA 1
ATOM 1708 C C . SER A 1 229 ? -3.19800 1.47100 -5.42300 1.000 66.64000 229 SER A C 1
ATOM 1709 O O . SER A 1 229 ? -3.21200 0.56100 -4.62400 1.000 68.25000 229 SER A O 1
ATOM 1712 N N . MET A 1 230 ? -2.80700 1.33500 -6.68800 1.000 66.77000 230 MET A N 1
ATOM 1713 C CA . MET A 1 230 ? -2.59400 0.00900 -7.31000 1.000 69.01000 230 MET A CA 1
ATOM 1714 C C . MET A 1 230 ? -1.45100 -0.67400 -6.58000 1.000 70.65000 230 MET A C 1
ATOM 1715 O O . MET A 1 230 ? -1.55900 -1.84600 -6.34000 1.000 73.08000 230 MET A O 1
ATOM 1717 N N . ILE A 1 231 ? -0.40400 0.06000 -6.23400 1.000 68.73000 231 ILE A N 1
ATOM 1718 C CA . ILE A 1 231 ? 0.73000 -0.56900 -5.50900 1.000 67.60000 231 ILE A CA 1
ATOM 1719 C C . ILE A 1 231 ? 0.25800 -1.07900 -4.15100 1.000 68.51000 231 ILE A C 1
ATOM 1720 O O . ILE A 1 231 ? 0.66600 -2.14200 -3.77500 1.000 66.83000 231 ILE A O 1
ATOM 1725 N N . ARG A 1 232 ? -0.56300 -0.31700 -3.44600 1.000 65.87000 232 ARG A N 1
ATOM 1726 C CA . ARG A 1 232 ? -1.05300 -0.79900 -2.14400 1.000 64.97000 232 ARG A CA 1
ATOM 1727 C C . ARG A 1 232 ? -1.94000 -2.00800 -2.37100 1.000 64.03000 232 ARG A C 1
ATOM 1728 O O . ARG A 1 232 ? -1.74600 -3.00300 -1.72700 1.000 64.51000 232 ARG A O 1
ATOM 1736 N N . LYS A 1 233 ? -2.77900 -1.94100 -3.38500 1.000 60.95000 233 LYS A N 1
ATOM 1737 C CA . LYS A 1 233 ? -3.71400 -3.03100 -3.73000 1.000 63.48000 233 LYS A CA 1
ATOM 1738 C C . LYS A 1 233 ? -2.94900 -4.31500 -4.06100 1.000 64.44000 233 LYS A C 1
ATOM 1739 O O . LYS A 1 233 ? -3.42000 -5.36100 -3.70500 1.000 63.84000 233 LYS A O 1
ATOM 1745 N N . SER A 1 234 ? -1.78800 -4.22000 -4.69700 1.000 67.99000 234 SER A N 1
ATOM 1746 C CA . SER A 1 234 ? -0.90600 -5.34800 -5.07300 1.000 65.33000 234 SER A CA 1
ATOM 1747 C C . SER A 1 234 ? -0.20700 -5.98600 -3.87100 1.000 66.13000 234 SER A C 1
ATOM 1748 O O . SER A 1 234 ? 0.41900 -7.00700 -4.06700 1.000 69.97000 234 SER A O 1
ATOM 1751 N N . LEU A 1 235 ? -0.24200 -5.38000 -2.69500 1.000 63.11000 235 LEU A N 1
ATOM 1752 C CA . LEU A 1 235 ? 0.47600 -5.94600 -1.53500 1.000 64.05000 235 LEU A CA 1
ATOM 1753 C C . LEU A 1 235 ? -0.47100 -6.52600 -0.47700 1.000 68.04000 235 LEU A C 1
ATOM 1754 O O . LEU A 1 235 ? -1.66900 -6.20300 -0.48600 1.000 58.27000 235 LEU A O 1
ATOM 1759 N N . PRO A 1 236 ? 0.03400 -7.41000 0.40700 1.000 67.15000 236 PRO A N 1
ATOM 1760 C CA . PRO A 1 236 ? -0.74300 -7.96000 1.49200 1.000 65.67000 236 PRO A CA 1
ATOM 1761 C C . PRO A 1 236 ? -0.89700 -6.82600 2.50200 1.000 67.18000 236 PRO A C 1
ATOM 1762 O O . PRO A 1 236 ? -0.33200 -6.89200 3.53500 1.000 68.31000 236 PRO A O 1
ATOM 1766 N N . ILE A 1 237 ? -1.64300 -5.80300 2.10900 1.000 67.10000 237 ILE A N 1
ATOM 1767 C CA . ILE A 1 237 ? -1.89200 -4.61300 2.90700 1.000 67.49000 237 ILE A CA 1
ATOM 1768 C C . ILE A 1 237 ? -3.39200 -4.41600 2.93300 1.000 65.99000 237 ILE A C 1
ATOM 1769 O O . ILE A 1 237 ? -4.04700 -4.47800 1.89000 1.000 68.69000 237 ILE A O 1
ATOM 1774 N N . GLU A 1 238 ? -3.94300 -4.18300 4.10400 1.000 63.99000 238 GLU A N 1
ATOM 1775 C CA . GLU A 1 238 ? -5.33200 -3.77100 4.10300 1.000 65.77000 238 GLU A CA 1
ATOM 1776 C C . GLU A 1 238 ? -5.42500 -2.27900 4.38900 1.000 67.44000 238 GLU A C 1
ATOM 1777 O O . GLU A 1 238 ? -4.50900 -1.65600 4.93700 1.000 61.07000 238 GLU A O 1
ATOM 1783 N N . PHE A 1 239 ? -6.56500 -1.71700 3.99300 1.000 66.93000 239 PHE A N 1
ATOM 1784 C CA . PHE A 1 239 ? -6.83600 -0.28400 4.01300 1.000 58.36000 239 PHE A CA 1
ATOM 1785 C C . PHE A 1 239 ? -8.15600 -0.07200 4.74700 1.000 62.32000 239 PHE A C 1
ATOM 1786 O O . PHE A 1 239 ? -9.15200 0.35600 4.15000 1.000 60.88000 239 PHE A O 1
ATOM 1794 N N . PRO A 1 240 ? -8.20600 -0.38800 6.04400 1.000 64.07000 240 PRO A N 1
ATOM 1795 C CA . PRO A 1 240 ? -9.47100 -0.31500 6.77900 1.000 63.25000 240 PRO A CA 1
ATOM 1796 C C . PRO A 1 240 ? -9.86200 1.11400 7.11500 1.000 74.62000 240 PRO A C 1
ATOM 1797 O O . PRO A 1 240 ? -9.04000 2.03200 7.13300 1.000 71.78000 240 PRO A O 1
ATOM 1801 N N . GLY A 1 241 ? -11.14800 1.28200 7.39100 1.000 78.71000 241 GLY A N 1
ATOM 1802 C CA . GLY A 1 241 ? -11.65600 2.56300 7.83400 1.000 77.87000 241 GLY A CA 1
ATOM 1803 C C . GLY A 1 241 ? -13.16800 2.56300 7.86200 1.000 87.26000 241 GLY A C 1
ATOM 1804 O O . GLY A 1 241 ? -13.82900 1.56600 7.54200 1.000 87.76000 241 GLY A O 1
ATOM 1805 N N . VAL A 1 242 ? -13.70400 3.72200 8.23600 1.000 93.41000 242 VAL A N 1
ATOM 1806 C CA . VAL A 1 242 ? -15.13000 3.90400 8.47700 1.000 99.10000 242 VAL A CA 1
ATOM 1807 C C . VAL A 1 242 ? -15.67600 4.89100 7.45000 1.000 99.75000 242 VAL A C 1
ATOM 1808 O O . VAL A 1 242 ? -15.24400 6.05100 7.40400 1.000 94.10000 242 VAL A O 1
ATOM 1812 N N . LYS A 1 243 ? -16.61700 4.42800 6.62200 1.000 102.52000 243 LYS A N 1
ATOM 1813 C CA . LYS A 1 243 ? -17.32800 5.29300 5.67900 1.000 101.46000 243 LYS A CA 1
ATOM 1814 C C . LYS A 1 243 ? -18.42800 6.00300 6.45500 1.000 101.35000 243 LYS A C 1
ATOM 1815 O O . LYS A 1 243 ? -19.54900 5.50800 6.58300 1.000 103.26000 243 LYS A O 1
ATOM 1817 N N . THR A 1 244 ? -18.08800 7.18400 6.98000 1.000 100.58000 244 THR A N 1
ATOM 1818 C CA . THR A 1 244 ? -18.99700 7.91200 7.86300 1.000 102.45000 244 THR A CA 1
ATOM 1819 C C . THR A 1 244 ? -20.31200 8.24600 7.17200 1.000 105.76000 244 THR A C 1
ATOM 1820 O O . THR A 1 244 ? -21.37500 8.22000 7.80900 1.000 106.38000 244 THR A O 1
ATOM 1824 N N . ASP A 1 245 ? -20.26500 8.56500 5.87400 1.000 102.68000 245 ASP A N 1
ATOM 1825 C CA . ASP A 1 245 ? -21.44900 8.98200 5.12700 1.000 103.56000 245 ASP A CA 1
ATOM 1826 C C . ASP A 1 245 ? -22.00400 10.31900 5.67000 1.000 100.60000 245 ASP A C 1
ATOM 1827 O O . ASP A 1 245 ? -23.18400 10.65200 5.50100 1.000 98.66000 245 ASP A O 1
ATOM 1832 N N . LEU A 1 246 ? -21.15700 11.11100 6.32400 1.000 96.41000 246 LEU A N 1
ATOM 1833 C CA . LEU A 1 246 ? -21.43300 12.52500 6.55300 1.000 97.61000 246 LEU A CA 1
ATOM 1834 C C . LEU A 1 246 ? -20.75100 13.32300 5.44600 1.000 91.28000 246 LEU A C 1
ATOM 1835 O O . LEU A 1 246 ? -19.67900 12.93300 4.97100 1.000 90.56000 246 LEU A O 1
ATOM 1840 N N . HIS A 1 247 ? -21.37000 14.42700 5.01700 1.000 84.21000 247 HIS A N 1
ATOM 1841 C CA . HIS A 1 247 ? -20.94400 15.07400 3.77900 1.000 85.73000 247 HIS A CA 1
ATOM 1842 C C . HIS A 1 247 ? -20.74600 16.58100 3.91700 1.000 83.50000 247 HIS A C 1
ATOM 1843 O O . HIS A 1 247 ? -21.52700 17.27200 4.58000 1.000 82.98000 247 HIS A O 1
ATOM 1850 N N . TRP A 1 248 ? -19.69600 17.07800 3.26100 1.000 78.93000 248 TRP A N 1
ATOM 1851 C CA . TRP A 1 248 ? -19.35400 18.49500 3.21800 1.000 71.99000 248 TRP A CA 1
ATOM 1852 C C . TRP A 1 248 ? -19.60700 19.05100 1.82300 1.000 66.98000 248 TRP A C 1
ATOM 1853 O O . TRP A 1 248 ? -19.13200 18.49100 0.83200 1.000 66.61000 248 TRP A O 1
ATOM 1864 N N . GLY A 1 249 ? -20.33000 20.16600 1.74400 1.000 64.66000 249 GLY A N 1
ATOM 1865 C CA . GLY A 1 249 ? -20.29500 21.00500 0.56100 1.000 63.48000 249 GLY A CA 1
ATOM 1866 C C . GLY A 1 249 ? -19.20800 22.05500 0.72400 1.000 65.01000 249 GLY A C 1
ATOM 1867 O O . GLY A 1 249 ? -19.17400 22.77000 1.72800 1.000 62.47000 249 GLY A O 1
ATOM 1868 N N . ILE A 1 250 ? -18.31400 22.13900 -0.26200 1.000 61.53000 250 ILE A N 1
ATOM 1869 C CA . ILE A 1 250 ? -17.15100 23.02000 -0.21700 1.000 55.08000 250 ILE A CA 1
ATOM 1870 C C . ILE A 1 250 ? -17.19800 23.94300 -1.42200 1.000 58.55000 250 ILE A C 1
ATOM 1871 O O . ILE A 1 250 ? -17.39600 23.48300 -2.55100 1.000 59.77000 250 ILE A O 1
ATOM 1876 N N . VAL A 1 251 ? -17.01400 25.23900 -1.18300 1.000 54.74000 251 VAL A N 1
ATOM 1877 C CA . VAL A 1 251 ? -16.98600 26.24300 -2.23500 1.000 53.14000 251 VAL A CA 1
ATOM 1878 C C . VAL A 1 251 ? -15.79800 27.16100 -1.98300 1.000 55.46000 251 VAL A C 1
ATOM 1879 O O . VAL A 1 251 ? -15.43200 27.40000 -0.82700 1.000 55.07000 251 VAL A O 1
ATOM 1883 N N . ASP A 1 252 ? -15.16300 27.61900 -3.06800 1.000 49.21000 252 ASP A N 1
ATOM 1884 C CA . ASP A 1 252 ? -14.09500 28.61400 -3.05600 1.000 51.97000 252 ASP A CA 1
ATOM 1885 C C . ASP A 1 252 ? -14.53100 29.74000 -3.97400 1.000 50.80000 252 ASP A C 1
ATOM 1886 O O . ASP A 1 252 ? -14.69500 29.51200 -5.17700 1.000 52.55000 252 ASP A O 1
ATOM 1891 N N . ALA A 1 253 ? -14.70600 30.94400 -3.42500 1.000 52.87000 253 ALA A N 1
ATOM 1892 C CA . ALA A 1 253 ? -15.11700 32.08000 -4.24800 1.000 52.28000 253 ALA A CA 1
ATOM 1893 C C . ALA A 1 253 ? -14.97900 33.38000 -3.46600 1.000 54.98000 253 ALA A C 1
ATOM 1894 O O . ALA A 1 253 ? -14.80000 33.38800 -2.24300 1.000 54.25000 253 ALA A O 1
ATOM 1896 N N . VAL A 1 254 ? -15.07800 34.48200 -4.20600 1.000 51.05000 254 VAL A N 1
ATOM 1897 C CA . VAL A 1 254 ? -15.23600 35.81400 -3.63900 1.000 48.92000 254 VAL A CA 1
ATOM 1898 C C . VAL A 1 254 ? -16.70200 35.99300 -3.25300 1.000 55.07000 254 VAL A C 1
ATOM 1899 O O . VAL A 1 254 ? -17.58700 35.95700 -4.11200 1.000 59.74000 254 VAL A O 1
ATOM 1903 N N . ILE A 1 255 ? -16.96600 36.17200 -1.95900 1.000 53.88000 255 ILE A N 1
ATOM 1904 C CA . ILE A 1 255 ? -18.32300 36.18100 -1.41400 1.000 52.49000 255 ILE A CA 1
ATOM 1905 C C . ILE A 1 255 ? -18.51300 37.44100 -0.57800 1.000 59.68000 255 ILE A C 1
ATOM 1906 O O . ILE A 1 255 ? -17.91900 37.56600 0.50100 1.000 61.25000 255 ILE A O 1
ATOM 1911 N N . ASN A 1 256 ? -19.33000 38.37600 -1.07400 1.000 61.47000 256 ASN A N 1
ATOM 1912 C CA . ASN A 1 256 ? -19.69500 39.54800 -0.28600 1.000 57.73000 256 ASN A CA 1
ATOM 1913 C C . ASN A 1 256 ? -20.46500 39.12100 0.95900 1.000 61.96000 256 ASN A C 1
ATOM 1914 O O . ASN A 1 256 ? -21.31100 38.22100 0.91000 1.000 62.48000 256 ASN A O 1
ATOM 1919 N N . SER A 1 257 ? -20.19300 39.78600 2.08000 1.000 60.06000 257 SER A N 1
ATOM 1920 C CA . SER A 1 257 ? -20.96700 39.53500 3.28700 1.000 58.56000 257 SER A CA 1
ATOM 1921 C C . SER A 1 257 ? -20.95200 40.77500 4.15700 1.000 59.39000 257 SER A C 1
ATOM 1922 O O . SER A 1 257 ? -20.10100 41.65600 4.00200 1.000 56.64000 257 SER A O 1
ATOM 1925 N N . ASP A 1 258 ? -21.93000 40.84100 5.05700 1.000 57.24000 258 ASP A N 1
ATOM 1926 C CA . ASP A 1 258 ? -21.91900 41.79200 6.15700 1.000 60.40000 258 ASP A CA 1
ATOM 1927 C C . ASP A 1 258 ? -21.53800 41.10900 7.46500 1.000 55.15000 258 ASP A C 1
ATOM 1928 O O . ASP A 1 258 ? -21.68300 41.69900 8.53900 1.000 55.94000 258 ASP A O 1
ATOM 1933 N N . PHE A 1 259 ? -21.09200 39.86200 7.38200 1.000 51.89000 259 PHE A N 1
ATOM 1934 C CA . PHE A 1 259 ? -20.49600 39.16700 8.50800 1.000 49.15000 259 PHE A CA 1
ATOM 1935 C C . PHE A 1 259 ? -19.40300 40.04900 9.11200 1.000 51.00000 259 PHE A C 1
ATOM 1936 O O . PHE A 1 259 ? -18.49700 40.48400 8.38600 1.000 48.70000 259 PHE A O 1
ATOM 1944 N N . PRO A 1 260 ? -19.46300 40.35800 10.41400 1.000 53.02000 260 PRO A N 1
ATOM 1945 C CA . PRO A 1 260 ? -18.51500 41.33800 10.97800 1.000 49.40000 260 PRO A CA 1
ATOM 1946 C C . PRO A 1 260 ? -17.05700 40.91400 10.86000 1.000 50.28000 260 PRO A C 1
ATOM 1947 O O . PRO A 1 260 ? -16.16800 41.77400 10.92600 1.000 48.37000 260 PRO A O 1
ATOM 1951 N N . HIS A 1 261 ? -16.77800 39.62100 10.67900 1.000 49.70000 261 HIS A N 1
ATOM 1952 C CA . HIS A 1 261 ? -15.40800 39.11900 10.68100 1.000 51.93000 261 HIS A CA 1
ATOM 1953 C C . HIS A 1 261 ? -14.95900 38.59900 9.31900 1.000 47.30000 261 HIS A C 1
ATOM 1954 O O . HIS A 1 261 ? -14.13200 37.69300 9.24400 1.000 50.34000 261 HIS A O 1
ATOM 1961 N N . ARG A 1 262 ? -15.45800 39.19700 8.24200 1.000 47.21000 262 ARG A N 1
ATOM 1962 C CA . ARG A 1 262 ? -15.12000 38.76400 6.89500 1.000 48.74000 262 ARG A CA 1
ATOM 1963 C C . ARG A 1 262 ? -13.70600 39.20800 6.52200 1.000 50.37000 262 ARG A C 1
ATOM 1964 O O . ARG A 1 262 ? -13.41300 40.41200 6.50100 1.000 49.53000 262 ARG A O 1
ATOM 1972 N N . TRP A 1 263 ? -12.81600 38.25200 6.24100 1.000 50.87000 263 TRP A N 1
ATOM 1973 C CA . TRP A 1 263 ? -12.98500 36.82200 6.50600 1.000 47.02000 263 TRP A CA 1
ATOM 1974 C C . TRP A 1 263 ? -11.98500 36.39400 7.57000 1.000 50.59000 263 TRP A C 1
ATOM 1975 O O . TRP A 1 263 ? -10.81000 36.79500 7.54600 1.000 46.26000 263 TRP A O 1
ATOM 1986 N N . THR A 1 264 ? -12.45100 35.54800 8.47800 1.000 46.67000 264 THR A N 1
ATOM 1987 C CA . THR A 1 264 ? -11.64300 35.04900 9.57200 1.000 42.80000 264 THR A CA 1
ATOM 1988 C C . THR A 1 264 ? -11.84100 33.54400 9.68200 1.000 46.32000 264 THR A C 1
ATOM 1989 O O . THR A 1 264 ? -12.96200 33.04400 9.58600 1.000 47.44000 264 THR A O 1
ATOM 1993 N N . PHE A 1 265 ? -10.74700 32.82600 9.86800 1.000 42.59000 265 PHE A N 1
ATOM 1994 C CA . PHE A 1 265 ? -10.83700 31.40800 10.12400 1.000 41.53000 265 PHE A CA 1
ATOM 1995 C C . PHE A 1 265 ? -11.74300 31.14200 11.32000 1.000 50.75000 265 PHE A C 1
ATOM 1996 O O . PHE A 1 265 ? -11.76800 31.90900 12.28500 1.000 47.76000 265 PHE A O 1
ATOM 2004 N N . GLY A 1 266 ? -12.48100 30.05400 11.26200 1.000 46.85000 266 GLY A N 1
ATOM 2005 C CA . GLY A 1 266 ? -13.26100 29.66500 12.40700 1.000 52.87000 266 GLY A CA 1
ATOM 2006 C C . GLY A 1 266 ? -14.55700 28.98800 12.00000 1.000 55.55000 266 GLY A C 1
ATOM 2007 O O . GLY A 1 266 ? -14.68200 28.44600 10.91000 1.000 53.60000 266 GLY A O 1
ATOM 2008 N N . THR A 1 267 ? -15.51300 29.03200 12.91400 1.000 54.76000 267 THR A N 1
ATOM 2009 C CA . THR A 1 267 ? -16.70200 28.21200 12.81900 1.000 58.44000 267 THR A CA 1
ATOM 2010 C C . THR A 1 267 ? -17.93400 29.04800 13.12300 1.000 55.32000 267 THR A C 1
ATOM 2011 O O . THR A 1 267 ? -17.93200 29.86100 14.04800 1.000 55.05000 267 THR A O 1
ATOM 2015 N N . VAL A 1 268 ? -18.97400 28.86100 12.31800 1.000 58.04000 268 VAL A N 1
ATOM 2016 C CA . VAL A 1 268 ? -20.25100 29.52700 12.49100 1.000 59.80000 268 VAL A CA 1
ATOM 2017 C C . VAL A 1 268 ? -21.25800 28.42900 12.77200 1.000 62.10000 268 VAL A C 1
ATOM 2018 O O . VAL A 1 268 ? -21.56300 27.61700 11.89100 1.000 66.39000 268 VAL A O 1
ATOM 2022 N N . LEU A 1 269 ? -21.74800 28.37600 13.99800 1.000 64.40000 269 LEU A N 1
ATOM 2023 C CA . LEU A 1 269 ? -22.63900 27.31900 14.43300 1.000 69.36000 269 LEU A CA 1
ATOM 2024 C C . LEU A 1 269 ? -24.07800 27.79200 14.32100 1.000 69.82000 269 LEU A C 1
ATOM 2025 O O . LEU A 1 269 ? -24.40600 28.91500 14.70300 1.000 68.43000 269 LEU A O 1
ATOM 2030 N N . ASN A 1 270 ? -24.92100 26.93900 13.76400 1.000 75.57000 270 ASN A N 1
ATOM 2031 C CA . ASN A 1 270 ? -26.36300 27.05200 13.90400 1.000 75.99000 270 ASN A CA 1
ATOM 2032 C C . ASN A 1 270 ? -26.81700 25.71600 14.46800 1.000 77.26000 270 ASN A C 1
ATOM 2033 O O . ASN A 1 270 ? -26.67400 24.68400 13.80300 1.000 76.58000 270 ASN A O 1
ATOM 2038 N N . SER A 1 271 ? -27.28000 25.71400 15.72300 1.000 78.70000 271 SER A N 1
ATOM 2039 C CA . SER A 1 271 ? -27.89500 24.50700 16.26800 1.000 80.02000 271 SER A CA 1
ATOM 2040 C C . SER A 1 271 ? -29.10700 24.09300 15.44000 1.000 80.38000 271 SER A C 1
ATOM 2041 O O . SER A 1 271 ? -29.39500 22.90000 15.29400 1.000 78.47000 271 SER A O 1
ATOM 2044 N N . GLU A 1 272 ? -29.80600 25.06900 14.86600 1.000 80.88000 272 GLU A N 1
ATOM 2045 C CA . GLU A 1 272 ? -30.89700 24.79500 13.93400 1.000 84.13000 272 GLU A CA 1
ATOM 2046 C C . GLU A 1 272 ? -30.38900 24.06300 12.68500 1.000 83.86000 272 GLU A C 1
ATOM 2047 O O . GLU A 1 272 ? -30.75300 22.90600 12.43800 1.000 82.21000 272 GLU A O 1
ATOM 2053 N N . TYR A 1 273 ? -29.51400 24.71100 11.90200 1.000 84.40000 273 TYR A N 1
ATOM 2054 C CA . TYR A 1 273 ? -29.19900 24.27700 10.53700 1.000 82.23000 273 TYR A CA 1
ATOM 2055 C C . TYR A 1 273 ? -27.80700 23.65000 10.34500 1.000 81.58000 273 TYR A C 1
ATOM 2056 O O . TYR A 1 273 ? -27.43900 23.33700 9.20600 1.000 80.73000 273 TYR A O 1
ATOM 2065 N N . GLY A 1 274 ? -27.02100 23.45900 11.40500 1.000 81.32000 274 GLY A N 1
ATOM 2066 C CA . GLY A 1 274 ? -25.68500 22.90800 11.26700 1.000 78.27000 274 GLY A CA 1
ATOM 2067 C C . GLY A 1 274 ? -24.60700 23.97400 11.10800 1.000 77.62000 274 GLY A C 1
ATOM 2068 O O . GLY A 1 274 ? -24.87100 25.16900 10.93700 1.000 76.04000 274 GLY A O 1
ATOM 2069 N N . GLY A 1 275 ? -23.35200 23.51100 11.13200 1.000 74.97000 275 GLY A N 1
ATOM 2070 C CA . GLY A 1 275 ? -22.20700 24.39400 11.17100 1.000 74.84000 275 GLY A CA 1
ATOM 2071 C C . GLY A 1 275 ? -21.53900 24.70200 9.83500 1.000 70.26000 275 GLY A C 1
AT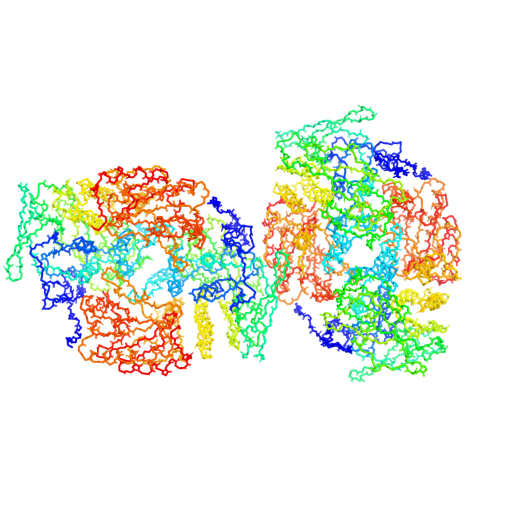OM 2072 O O . GLY A 1 275 ? -21.63900 23.96400 8.85800 1.000 71.88000 275 GLY A O 1
ATOM 2073 N N . CYS A 1 276 ? -20.81800 25.81700 9.82100 1.000 69.40000 276 CYS A N 1
ATOM 2074 C CA . CYS A 1 276 ? -20.00100 26.22900 8.69100 1.000 61.83000 276 CYS A CA 1
ATOM 2075 C C . CYS A 1 276 ? -18.58300 26.51700 9.16400 1.000 65.27000 276 CYS A C 1
ATOM 2076 O O . CYS A 1 276 ? -18.38700 27.08700 10.24000 1.000 70.05000 276 CYS A O 1
ATOM 2079 N N . LEU A 1 277 ? -17.59500 26.15100 8.35000 1.000 65.17000 277 LEU A N 1
ATOM 2080 C CA . LEU A 1 277 ? -16.19200 26.42000 8.63700 1.000 56.71000 277 LEU A CA 1
ATOM 2081 C C . LEU A 1 277 ? -15.66700 27.44700 7.63900 1.000 56.38000 277 LEU A C 1
ATOM 2082 O O . LEU A 1 277 ? -15.82900 27.26600 6.43100 1.000 60.13000 277 LEU A O 1
ATOM 2087 N N . ILE A 1 278 ? -15.04200 28.51900 8.13600 1.000 50.37000 278 ILE A N 1
ATOM 2088 C CA . ILE A 1 278 ? -14.50300 29.58800 7.29100 1.000 48.40000 278 ILE A CA 1
ATOM 2089 C C . ILE A 1 278 ? -12.98900 29.43700 7.16300 1.000 46.95000 278 ILE A C 1
ATOM 2090 O O . ILE A 1 278 ? -12.28600 29.24300 8.16100 1.000 48.05000 278 ILE A O 1
ATOM 2095 N N . ILE A 1 279 ? -12.48400 29.52600 5.93600 1.000 44.22000 279 ILE A N 1
ATOM 2096 C CA . ILE A 1 279 ? -11.04500 29.50800 5.68300 1.000 43.13000 279 ILE A CA 1
ATOM 2097 C C . ILE A 1 279 ? -10.74100 30.65600 4.73000 1.000 48.58000 279 ILE A C 1
ATOM 2098 O O . ILE A 1 279 ? -11.07000 30.56400 3.53700 1.000 51.75000 279 ILE A O 1
ATOM 2103 N N . PRO A 1 280 ? -10.15100 31.75700 5.20500 1.000 45.08000 280 PRO A N 1
ATOM 2104 C CA . PRO A 1 280 ? -9.82000 32.85700 4.29600 1.000 45.06000 280 PRO A CA 1
ATOM 2105 C C . PRO A 1 280 ? -8.84400 32.38300 3.22900 1.000 41.56000 280 PRO A C 1
ATOM 2106 O O . PRO A 1 280 ? -8.00400 31.51500 3.46900 1.000 44.54000 280 PRO A O 1
ATOM 2110 N N . ARG A 1 281 ? -8.94800 32.97100 2.03900 1.000 40.36000 281 ARG A N 1
ATOM 2111 C CA . ARG A 1 281 ? -8.07900 32.57500 0.94100 1.000 47.02000 281 ARG A CA 1
ATOM 2112 C C . ARG A 1 281 ? -7.45200 33.79200 0.28000 1.000 47.74000 281 ARG A C 1
ATOM 2113 O O . ARG A 1 281 ? -7.84300 34.93900 0.52000 1.000 51.35000 281 ARG A O 1
ATOM 2121 N N . GLU A 1 282 ? -6.44200 33.51000 -0.54700 1.000 47.17000 282 GLU A N 1
ATOM 2122 C CA . GLU A 1 282 ? -5.79500 34.51100 -1.38600 1.000 44.35000 282 GLU A CA 1
ATOM 2123 C C . GLU A 1 282 ? -6.80700 35.18100 -2.31000 1.000 43.35000 282 GLU A C 1
ATOM 2124 O O . GLU A 1 282 ? -7.91400 34.68400 -2.52400 1.000 45.68000 282 GLU A O 1
ATOM 2130 N N . ARG A 1 283 ? -6.42200 36.35000 -2.83900 1.000 47.89000 283 ARG A N 1
ATOM 2131 C CA . ARG A 1 283 ? -7.15000 37.01400 -3.93100 1.000 45.72000 283 ARG A CA 1
ATOM 2132 C C . ARG A 1 283 ? -8.60400 37.32600 -3.55600 1.000 42.49000 283 ARG A C 1
ATOM 2133 O O . ARG A 1 283 ? -9.50400 37.25000 -4.39100 1.000 46.45000 283 ARG A O 1
ATOM 2141 N N . ASN A 1 284 ? -8.82600 37.70600 -2.29500 1.000 46.03000 284 ASN A N 1
ATOM 2142 C CA . ASN A 1 284 ? -10.11900 38.12100 -1.73200 1.000 45.50000 284 ASN A CA 1
ATOM 2143 C C . ASN A 1 284 ? -11.16300 37.00600 -1.75700 1.000 49.45000 284 ASN A C 1
ATOM 2144 O O . ASN A 1 284 ? -12.37400 37.26300 -1.70900 1.000 47.27000 284 ASN A O 1
ATOM 2149 N N . MET A 1 285 ? -10.71500 35.76000 -1.80000 1.000 49.97000 285 MET A N 1
ATOM 2150 C CA . MET A 1 285 ? -11.59200 34.60300 -1.82000 1.000 46.80000 285 MET A CA 1
ATOM 2151 C C . MET A 1 285 ? -11.76500 34.04000 -0.41200 1.000 50.64000 285 MET A C 1
ATOM 2152 O O . MET A 1 285 ? -10.97300 34.31000 0.49900 1.000 47.30000 285 MET A O 1
ATOM 2157 N N . VAL A 1 286 ? -12.80600 33.22500 -0.25700 1.000 49.33000 286 VAL A N 1
ATOM 2158 C CA . VAL A 1 286 ? -13.02500 32.44700 0.95000 1.000 47.22000 286 VAL A CA 1
ATOM 2159 C C . VAL A 1 286 ? -13.35500 31.02200 0.53700 1.000 49.61000 286 VAL A C 1
ATOM 2160 O O . VAL A 1 286 ? -13.88000 30.77900 -0.55400 1.000 49.85000 286 VAL A O 1
ATOM 2164 N N . ARG A 1 287 ? -12.99300 30.07000 1.38800 1.000 48.69000 287 ARG A N 1
ATOM 2165 C CA . ARG A 1 287 ? -13.46300 28.70200 1.25000 1.000 52.77000 287 ARG A CA 1
ATOM 2166 C C . ARG A 1 287 ? -14.42000 28.39400 2.38800 1.000 56.07000 287 ARG A C 1
ATOM 2167 O O . ARG A 1 287 ? -14.09100 28.63000 3.55400 1.000 57.62000 287 ARG A O 1
ATOM 2175 N N . LEU A 1 288 ? -15.58600 27.84000 2.05700 1.000 56.35000 288 LEU A N 1
ATOM 2176 C CA . LEU A 1 288 ? -16.61100 27.53900 3.04600 1.000 54.00000 288 LEU A CA 1
ATOM 2177 C C . LEU A 1 288 ? -16.91600 26.04800 3.01800 1.000 57.74000 288 LEU A C 1
ATOM 2178 O O . LEU A 1 288 ? -17.35100 25.52400 1.99000 1.000 61.10000 288 LEU A O 1
ATOM 2183 N N . TYR A 1 289 ? -16.65400 25.36300 4.12500 1.000 60.03000 289 TYR A N 1
ATOM 2184 C CA . TYR A 1 289 ? -17.19600 24.02800 4.34700 1.000 60.75000 289 TYR A CA 1
ATOM 2185 C C . TYR A 1 289 ? -18.55300 24.16500 5.02400 1.000 64.09000 289 TYR A C 1
ATOM 2186 O O . TYR A 1 289 ? -18.74100 25.03300 5.88000 1.000 66.40000 289 TYR A O 1
ATOM 2195 N N . VAL A 1 290 ? -19.50600 23.32100 4.62600 1.000 66.81000 290 VAL A N 1
ATOM 2196 C CA . VAL A 1 290 ? -20.87600 23.37900 5.13400 1.000 66.11000 290 VAL A CA 1
ATOM 2197 C C . VAL A 1 290 ? -21.40800 21.95400 5.27100 1.000 71.13000 290 VAL A C 1
ATOM 2198 O O . VAL A 1 290 ? -21.17700 21.11400 4.39500 1.000 69.13000 290 VAL A O 1
ATOM 2202 N N . GLN A 1 291 ? -22.08100 21.66800 6.39200 1.000 75.10000 291 GLN A N 1
ATOM 2203 C CA . GLN A 1 291 ? -22.66300 20.34800 6.61300 1.000 77.27000 291 GLN A CA 1
ATOM 2204 C C . GLN A 1 291 ? -23.74100 20.06800 5.57700 1.000 77.12000 291 GLN A C 1
ATOM 2205 O O . GLN A 1 291 ? -24.54000 20.94200 5.23800 1.000 74.30000 291 GLN A O 1
ATOM 2211 N N . LEU A 1 292 ? -23.76700 18.83900 5.07100 1.000 77.31000 292 LEU A N 1
ATOM 2212 C CA . LEU A 1 292 ? -24.75800 18.44800 4.08000 1.000 79.01000 292 LEU A CA 1
ATOM 2213 C C . LEU A 1 292 ? -25.42800 17.15400 4.51700 1.000 83.53000 292 LEU A C 1
ATOM 2214 O O . LEU A 1 292 ? -24.77000 16.11600 4.65600 1.000 81.61000 292 LEU A O 1
ATOM 2219 N N . ARG A 1 293 ? -26.73200 17.23100 4.75300 1.000 88.42000 293 ARG A N 1
ATOM 2220 C CA . ARG A 1 293 ? -27.57400 16.09300 5.08300 1.000 89.81000 293 ARG A CA 1
ATOM 2221 C C . ARG A 1 293 ? -28.80300 16.15200 4.18400 1.000 92.14000 293 ARG A C 1
ATOM 2222 O O . ARG A 1 293 ? -29.35900 17.23100 3.95200 1.000 96.25000 293 ARG A O 1
ATOM 2230 N N . ALA A 1 294 ? -29.21000 15.00100 3.65300 1.000 92.87000 294 ALA A N 1
ATOM 2231 C CA . ALA A 1 294 ? -30.35600 14.92600 2.75800 1.000 95.86000 294 ALA A CA 1
ATOM 2232 C C . ALA A 1 294 ? -31.18900 13.70300 3.11700 1.000 100.76000 294 ALA A C 1
ATOM 2233 O O . ALA A 1 294 ? -30.64700 12.59700 3.27900 1.000 98.96000 294 ALA A O 1
ATOM 2235 N N . GLU A 1 295 ? -32.49800 13.90700 3.24300 1.000 100.62000 295 GLU A N 1
ATOM 2236 C CA . GLU A 1 295 ? -33.43400 12.82900 3.54000 1.000 101.97000 295 GLU A CA 1
ATOM 2237 C C . GLU A 1 295 ? -34.83600 13.35000 3.25100 1.000 102.52000 295 GLU A C 1
ATOM 2238 O O . GLU A 1 295 ? -35.01000 14.53700 2.94400 1.000 94.91000 295 GLU A O 1
ATOM 2244 N N . PRO A 1 296 ? -35.88700 12.46700 3.31800 1.000 103.51000 296 PRO A N 1
ATOM 2245 C CA . PRO A 1 296 ? -37.03900 12.77900 2.46300 1.000 104.62000 296 PRO A CA 1
ATOM 2246 C C . PRO A 1 296 ? -37.98000 13.84400 3.02900 1.000 100.64000 296 PRO A C 1
ATOM 2247 O O . PRO A 1 296 ? -39.19700 13.69200 2.87100 1.000 99.17000 296 PRO A O 1
ATOM 2251 N N . ALA A 1 299 ? -31.22000 7.99700 1.66500 1.000 78.55000 299 ALA A N 1
ATOM 2252 C CA . ALA A 1 299 ? -29.97600 7.87700 0.89200 1.000 84.13000 299 ALA A CA 1
ATOM 2253 C C . ALA A 1 299 ? -29.44700 9.25400 0.46600 1.000 81.01000 299 ALA A C 1
ATOM 2254 O O . ALA A 1 299 ? -30.22500 10.09000 -0.01100 1.000 79.01000 299 ALA A O 1
ATOM 2256 N N . PHE A 1 300 ? -28.13500 9.49000 0.62800 1.000 79.15000 300 PHE A N 1
ATOM 2257 C CA . PHE A 1 300 ? -27.56500 10.81500 0.37000 1.000 77.79000 300 PHE A CA 1
ATOM 2258 C C . PHE A 1 300 ? -27.51300 11.10300 -1.13000 1.000 75.58000 300 PHE A C 1
ATOM 2259 O O . PHE A 1 300 ? -26.90200 10.35300 -1.89800 1.000 76.03000 300 PHE A O 1
ATOM 2267 N N . ASP A 1 301 ? -28.11300 12.21700 -1.53700 1.000 74.33000 301 ASP A N 1
ATOM 2268 C CA . ASP A 1 301 ? -28.31600 12.54700 -2.94100 1.000 74.31000 301 ASP A CA 1
ATOM 2269 C C . ASP A 1 301 ? -27.37600 13.68200 -3.34700 1.000 76.17000 301 ASP A C 1
ATOM 2270 O O . ASP A 1 301 ? -27.42900 14.77000 -2.76500 1.000 79.07000 301 ASP A O 1
ATOM 2275 N N . HIS A 1 302 ? -26.52300 13.43100 -4.35200 1.000 75.01000 302 HIS A N 1
ATOM 2276 C CA . HIS A 1 302 ? -25.63900 14.47300 -4.87400 1.000 72.20000 302 HIS A CA 1
ATOM 2277 C C . HIS A 1 302 ? -26.32000 15.38600 -5.88100 1.000 67.12000 302 HIS A C 1
ATOM 2278 O O . HIS A 1 302 ? -25.71800 16.38500 -6.27900 1.000 70.16000 302 HIS A O 1
ATOM 2285 N N . SER A 1 303 ? -27.55000 15.08200 -6.29300 1.000 69.01000 303 SER A N 1
ATOM 2286 C CA . SER A 1 303 ? -28.06000 15.66100 -7.53100 1.000 71.37000 303 SER A CA 1
ATOM 2287 C C . SER A 1 303 ? -28.49100 17.10800 -7.33700 1.000 71.17000 303 SER A C 1
ATOM 2288 O O . SER A 1 303 ? -28.28100 17.95000 -8.22200 1.000 75.11000 303 SER A O 1
ATOM 2291 N N . LYS A 1 304 ? -29.10000 17.41900 -6.19700 1.000 77.26000 304 LYS A N 1
ATOM 2292 C CA . LYS A 1 304 ? -29.64100 18.76200 -5.99300 1.000 85.90000 304 LYS A CA 1
ATOM 2293 C C . LYS A 1 304 ? -28.81000 19.52500 -4.96600 1.000 82.07000 304 LYS A C 1
ATOM 2294 O O . LYS A 1 304 ? -29.34900 20.08200 -4.00600 1.000 83.14000 304 LYS A O 1
ATOM 2300 N N . TRP A 1 305 ? -27.49000 19.54700 -5.15600 1.000 79.19000 305 TRP A N 1
ATOM 2301 C CA . TRP A 1 305 ? -26.57900 20.23100 -4.24000 1.000 78.27000 305 TRP A CA 1
ATOM 2302 C C . TRP A 1 305 ? -25.54600 20.96300 -5.08300 1.000 71.74000 305 TRP A C 1
ATOM 2303 O O . TRP A 1 305 ? -24.40100 20.52100 -5.18400 1.000 74.78000 305 TRP A O 1
ATOM 2314 N N . GLY A 1 306 ? -25.95900 22.08000 -5.68200 1.000 71.25000 306 GLY A N 1
ATOM 2315 C CA . GLY A 1 306 ? -25.07100 22.89900 -6.47600 1.000 68.49000 306 GLY A CA 1
ATOM 2316 C C . GLY A 1 306 ? -24.48200 24.04200 -5.67300 1.000 75.15000 306 GLY A C 1
ATOM 2317 O O . GLY A 1 306 ? -24.82700 24.24600 -4.50500 1.000 75.06000 306 GLY A O 1
ATOM 2318 N N . PRO A 1 307 ? -23.54900 24.79300 -6.27300 1.000 76.31000 307 PRO A N 1
ATOM 2319 C CA . PRO A 1 307 ? -23.03400 26.00400 -5.60300 1.000 73.17000 307 PRO A CA 1
ATOM 2320 C C . PRO A 1 307 ? -24.11500 26.94400 -5.09800 1.000 72.93000 307 PRO A C 1
ATOM 2321 O O . PRO A 1 307 ? -24.01900 27.43500 -3.96600 1.000 73.89000 307 PRO A O 1
ATOM 2325 N N . GLU A 1 308 ? -25.14100 27.21400 -5.90800 1.000 69.74000 308 GLU A N 1
ATOM 2326 C CA . GLU A 1 308 ? -26.20500 28.10500 -5.46500 1.000 72.32000 308 GLU A CA 1
ATOM 2327 C C . GLU A 1 308 ? -27.05900 27.46200 -4.38100 1.000 69.92000 308 GLU A C 1
ATOM 2328 O O . GLU A 1 308 ? -27.57000 28.16400 -3.50000 1.000 68.58000 308 GLU A O 1
ATOM 2334 N N . GLU A 1 309 ? -27.22000 26.13600 -4.43300 1.000 73.74000 309 GLU A N 1
ATOM 2335 C CA . GLU A 1 309 ? -28.00200 25.42100 -3.42600 1.000 72.70000 309 GLU A CA 1
ATOM 2336 C C . GLU A 1 309 ? -27.39700 25.60000 -2.04100 1.000 71.36000 309 GLU A C 1
ATOM 2337 O O . GLU A 1 309 ? -28.11400 25.82700 -1.05800 1.000 67.77000 309 GLU A O 1
ATOM 2343 N N . ILE A 1 310 ? -26.07400 25.50100 -1.94700 1.000 72.19000 310 ILE A N 1
ATOM 2344 C CA . ILE A 1 310 ? -25.44700 25.57100 -0.64300 1.000 69.20000 310 ILE A CA 1
ATOM 2345 C C . ILE A 1 310 ? -25.34500 27.01300 -0.15400 1.000 67.88000 310 ILE A C 1
ATOM 2346 O O . ILE A 1 310 ? -25.35800 27.25600 1.05500 1.000 66.42000 310 ILE A O 1
ATOM 2351 N N . LEU A 1 311 ? -25.27300 27.99300 -1.05400 1.000 68.59000 311 LEU A N 1
ATOM 2352 C CA . LEU A 1 311 ? -25.31200 29.37600 -0.58400 1.000 68.07000 311 LEU A CA 1
ATOM 2353 C C . LEU A 1 311 ? -26.63700 29.67900 0.08700 1.000 70.30000 311 LEU A C 1
ATOM 2354 O O . LEU A 1 311 ? -26.69500 30.49300 1.01800 1.000 68.94000 311 LEU A O 1
ATOM 2359 N N . VAL A 1 312 ? -27.70900 29.02900 -0.35900 1.000 69.07000 312 VAL A N 1
ATOM 2360 C CA . VAL A 1 312 ? -28.98300 29.19200 0.32200 1.000 72.02000 312 VAL A CA 1
ATOM 2361 C C . VAL A 1 312 ? -28.90400 28.61100 1.73200 1.000 68.42000 312 VAL A C 1
ATOM 2362 O O . VAL A 1 312 ? -29.30500 29.26300 2.70300 1.000 72.19000 312 VAL A O 1
ATOM 2366 N N . ILE A 1 313 ? -28.35000 27.40200 1.88300 1.000 62.63000 313 ILE A N 1
ATOM 2367 C CA . ILE A 1 313 ? -28.19800 26.87600 3.23700 1.000 64.73000 313 ILE A CA 1
ATOM 2368 C C . ILE A 1 313 ? -27.11200 27.63400 3.99500 1.000 67.88000 313 ILE A C 1
ATOM 2369 O O . ILE A 1 313 ? -27.14400 27.68100 5.23000 1.000 66.74000 313 ILE A O 1
ATOM 2374 N N . LEU A 1 314 ? -26.18700 28.29800 3.29600 1.000 65.98000 314 LEU A N 1
ATOM 2375 C CA . LEU A 1 314 ? -25.18800 29.09700 4.00100 1.000 65.30000 314 LEU A CA 1
ATOM 2376 C C . LEU A 1 314 ? -25.81400 30.33900 4.62500 1.000 66.42000 314 LEU A C 1
ATOM 2377 O O . LEU A 1 314 ? -25.52000 30.67500 5.78100 1.000 65.26000 314 LEU A O 1
ATOM 2382 N N . ASN A 1 315 ? -26.69200 31.02300 3.89100 1.000 61.00000 315 ASN A N 1
ATOM 2383 C CA . ASN A 1 315 ? -27.33200 32.20200 4.45900 1.000 64.94000 315 ASN A CA 1
ATOM 2384 C C . ASN A 1 315 ? -28.18300 31.84500 5.67600 1.000 68.91000 315 ASN A C 1
ATOM 2385 O O . ASN A 1 315 ? -28.36200 32.67500 6.57400 1.000 70.19000 315 ASN A O 1
ATOM 2390 N N . LYS A 1 316 ? -28.68900 30.61300 5.74000 1.000 65.73000 316 LYS A N 1
ATOM 2391 C CA . LYS A 1 316 ? -29.45800 30.19500 6.90400 1.000 70.20000 316 LYS A CA 1
ATOM 2392 C C . LYS A 1 316 ? -28.55200 29.94000 8.10000 1.000 68.76000 316 LYS A C 1
ATOM 2393 O O . LYS A 1 316 ? -28.98800 30.09700 9.24500 1.000 67.64000 316 LYS A O 1
ATOM 2399 N N . VAL A 1 317 ? -27.29200 29.57200 7.85800 1.000 65.62000 317 VAL A N 1
ATOM 2400 C CA . VAL A 1 317 ? -26.36400 29.33600 8.96100 1.000 66.40000 317 VAL A CA 1
ATOM 2401 C C . VAL A 1 317 ? -25.80100 30.64900 9.52000 1.000 64.83000 317 VAL A C 1
ATOM 2402 O O . VAL A 1 317 ? -25.44900 30.71600 10.69800 1.000 65.90000 317 VAL A O 1
ATOM 2406 N N . PHE A 1 318 ? -25.73700 31.70900 8.71300 1.000 64.44000 318 PHE A N 1
ATOM 2407 C CA . PHE A 1 318 ? -25.13700 32.98300 9.10100 1.000 63.55000 318 PHE A CA 1
ATOM 2408 C C . PHE A 1 318 ? -26.16900 34.02500 9.52000 1.000 63.64000 318 PHE A C 1
ATOM 2409 O O . PHE A 1 318 ? -25.81600 35.20500 9.67300 1.000 63.56000 318 PHE A O 1
ATOM 2417 N N . ALA A 1 319 ? -27.43000 33.63700 9.66000 1.000 63.74000 319 ALA A N 1
ATOM 2418 C CA . ALA A 1 319 ? -28.46300 34.59600 10.03200 1.000 62.97000 319 ALA A CA 1
ATOM 2419 C C . ALA A 1 319 ? -28.07000 35.28000 11.33900 1.000 54.73000 319 ALA A C 1
ATOM 2420 O O . ALA A 1 319 ? -27.65200 34.59800 12.28100 1.000 58.26000 319 ALA A O 1
ATOM 2422 N N . PRO A 1 320 ? -28.19300 36.60700 11.44500 1.000 50.87000 320 PRO A N 1
ATOM 2423 C CA . PRO A 1 320 ? -28.78100 37.51400 10.45400 1.000 52.17000 320 PRO A CA 1
ATOM 2424 C C . PRO A 1 320 ? -27.85300 37.96500 9.33700 1.000 55.65000 320 PRO A C 1
ATOM 2425 O O . PRO A 1 320 ? -28.30300 38.73500 8.49600 1.000 57.72000 320 PRO A O 1
ATOM 2429 N N . TYR A 1 321 ? -26.59400 37.54500 9.31200 1.000 52.68000 321 TYR A N 1
ATOM 2430 C CA . TYR A 1 321 ? -25.73800 38.01600 8.23300 1.000 59.32000 321 TYR A CA 1
ATOM 2431 C C . TYR A 1 321 ? -26.04700 37.23200 6.96800 1.000 60.37000 321 TYR A C 1
ATOM 2432 O O . TYR A 1 321 ? -26.45300 36.06500 7.02500 1.000 61.76000 321 TYR A O 1
ATOM 2441 N N . THR A 1 322 ? -25.89000 37.88800 5.81900 1.000 57.87000 322 THR A N 1
ATOM 2442 C CA . THR A 1 322 ? -26.21100 37.26000 4.54300 1.000 63.50000 322 THR A CA 1
ATOM 2443 C C . THR A 1 322 ? -25.00100 37.25700 3.61500 1.000 63.85000 322 THR A C 1
ATOM 2444 O O . THR A 1 322 ? -24.16900 38.16900 3.64400 1.000 62.18000 322 THR A O 1
ATOM 2448 N N . LEU A 1 323 ? -24.91500 36.21000 2.79500 1.000 64.58000 323 LEU A N 1
ATOM 2449 C CA . LEU A 1 323 ? -23.80600 35.98500 1.87200 1.000 63.81000 323 LEU A CA 1
ATOM 2450 C C . LEU A 1 323 ? -24.30700 35.96700 0.43300 1.000 64.44000 323 LEU A C 1
ATOM 2451 O O . LEU A 1 323 ? -25.34700 35.36900 0.13700 1.000 69.70000 323 LEU A O 1
ATOM 2456 N N . SER A 1 324 ? -23.56300 36.60300 -0.46500 1.000 58.88000 324 SER A N 1
ATOM 2457 C CA . SER A 1 324 ? -23.91300 36.63000 -1.87800 1.000 56.95000 324 SER A CA 1
ATOM 2458 C C . SER A 1 324 ? -22.64800 36.53900 -2.71900 1.000 62.28000 324 SER A C 1
ATOM 2459 O O . SER A 1 324 ? -21.64900 37.18900 -2.39900 1.000 62.33000 324 SER A O 1
ATOM 2462 N N . TYR A 1 325 ? -22.69300 35.75300 -3.79900 1.000 65.77000 325 TYR A N 1
ATOM 2463 C CA . TYR A 1 325 ? -21.53600 35.62600 -4.68500 1.000 59.44000 325 TYR A CA 1
ATOM 2464 C C . TYR A 1 325 ? -21.22700 36.95300 -5.36100 1.000 56.75000 325 TYR A C 1
ATOM 2465 O O . TYR A 1 325 ? -22.12800 37.68500 -5.77500 1.000 57.80000 325 TYR A O 1
ATOM 2474 N N . ALA A 1 326 ? -19.93800 37.27000 -5.44600 1.000 58.05000 326 ALA A N 1
ATOM 2475 C CA . ALA A 1 326 ? -19.47000 38.48300 -6.09300 1.000 57.01000 326 ALA A CA 1
ATOM 2476 C C . ALA A 1 326 ? -18.75000 38.21900 -7.40800 1.000 61.80000 326 ALA A C 1
ATOM 2477 O O . ALA A 1 326 ? -18.41300 39.18000 -8.11300 1.000 58.08000 326 ALA A O 1
ATOM 2479 N N . GLU A 1 327 ? -18.54000 36.95500 -7.76600 1.000 63.54000 327 GLU A N 1
ATOM 2480 C CA . GLU A 1 327 ? -17.78100 36.57600 -8.95100 1.000 62.20000 327 GLU A CA 1
ATOM 2481 C C . GLU A 1 327 ? -18.04100 35.09800 -9.22600 1.000 61.54000 327 GLU A C 1
ATOM 2482 O O . GLU A 1 327 ? -18.65900 34.40900 -8.40400 1.000 62.11000 327 GLU A O 1
ATOM 2488 N N . PRO A 1 328 ? -17.60600 34.58000 -10.38200 1.000 62.86000 328 PRO A N 1
ATOM 2489 C CA . PRO A 1 328 ? -17.84200 33.16100 -10.68100 1.000 62.63000 328 PRO A CA 1
ATOM 2490 C C . PRO A 1 328 ? -17.07200 32.24400 -9.74600 1.000 63.65000 328 PRO A C 1
ATOM 2491 O O . PRO A 1 328 ? -15.99300 32.57800 -9.25600 1.000 66.48000 328 PRO A O 1
ATOM 2495 N N . VAL A 1 329 ? -17.63400 31.05800 -9.52500 1.000 57.47000 329 VAL A N 1
ATOM 2496 C CA . VAL A 1 329 ? -17.06500 30.13700 -8.55600 1.000 60.82000 329 VAL A CA 1
ATOM 2497 C C . VAL A 1 329 ? -15.65400 29.75700 -8.97900 1.000 61.36000 329 VAL A C 1
ATOM 2498 O O . VAL A 1 329 ? -15.38000 29.52700 -10.16300 1.000 62.23000 329 VAL A O 1
ATOM 2502 N N . ASP A 1 330 ? -14.72900 29.74600 -8.01300 1.000 56.57000 330 ASP A N 1
ATOM 2503 C CA . ASP A 1 330 ? -13.37200 29.30200 -8.31500 1.000 56.49000 330 ASP A CA 1
ATOM 2504 C C . ASP A 1 330 ? -13.26800 27.78800 -8.19500 1.000 57.35000 330 ASP A C 1
ATOM 2505 O O . ASP A 1 330 ? -12.66600 27.13900 -9.05700 1.000 59.97000 330 ASP A O 1
ATOM 2510 N N . TRP A 1 331 ? -13.86800 27.20900 -7.15300 1.000 58.72000 331 TRP A N 1
ATOM 2511 C CA . TRP A 1 331 ? -13.89600 25.76300 -6.96600 1.000 54.50000 331 TRP A CA 1
ATOM 2512 C C . TRP A 1 331 ? -15.13700 25.39200 -6.17300 1.000 59.37000 331 TRP A C 1
ATOM 2513 O O . TRP A 1 331 ? -15.70000 26.21900 -5.45100 1.000 59.23000 331 TRP A O 1
ATOM 2524 N N . TYR A 1 332 ? -15.53700 24.12400 -6.29400 1.000 62.08000 332 TYR A N 1
ATOM 2525 C CA . TYR A 1 332 ? -16.75400 23.60300 -5.68200 1.000 60.94000 332 TYR A CA 1
ATOM 2526 C C . TYR A 1 332 ? -16.77300 22.08200 -5.80500 1.000 60.23000 332 TYR A C 1
ATOM 2527 O O . TYR A 1 332 ? -16.42200 21.54700 -6.85600 1.000 64.86000 332 TYR A O 1
ATOM 2536 N N . THR A 1 333 ? -17.20800 21.39900 -4.74600 1.000 58.56000 333 THR A N 1
ATOM 2537 C CA . THR A 1 333 ? -17.40300 19.95200 -4.77900 1.000 62.40000 333 THR A CA 1
ATOM 2538 C C . THR A 1 333 ? -18.15000 19.52200 -3.52700 1.000 65.49000 333 THR A C 1
ATOM 2539 O O . THR A 1 333 ? -18.37200 20.31300 -2.60500 1.000 57.36000 333 THR A O 1
ATOM 2543 N N . ILE A 1 334 ? -18.52600 18.24000 -3.50900 1.000 58.88000 334 ILE A N 1
ATOM 2544 C CA . ILE A 1 334 ? -19.09700 17.58800 -2.34200 1.000 66.03000 334 ILE A CA 1
ATOM 2545 C C . ILE A 1 334 ? -18.14900 16.46800 -1.93600 1.000 61.17000 334 ILE A C 1
ATOM 2546 O O . ILE A 1 334 ? -17.63700 15.73400 -2.78800 1.000 66.21000 334 ILE A O 1
ATOM 2551 N N . LEU A 1 335 ? -17.86300 16.39300 -0.64700 1.000 64.30000 335 LEU A N 1
ATOM 2552 C CA . LEU A 1 335 ? -16.90300 15.39700 -0.13000 1.000 69.88000 335 LEU A CA 1
ATOM 2553 C C . LEU A 1 335 ? -17.59600 14.42300 0.80700 1.000 76.86000 335 LEU A C 1
ATOM 2554 O O . LEU A 1 335 ? -18.39400 14.84900 1.61500 1.000 74.08000 335 LEU A O 1
ATOM 2559 N N . THR A 1 336 ? -17.21100 13.16400 0.71300 1.000 77.17000 336 THR A N 1
ATOM 2560 C CA . THR A 1 336 ? -17.73500 12.12100 1.60500 1.000 80.35000 336 THR A CA 1
ATOM 2561 C C . THR A 1 336 ? -16.60800 11.89500 2.58900 1.000 78.40000 336 THR A C 1
ATOM 2562 O O . THR A 1 336 ? -15.50600 11.72700 2.13400 1.000 80.16000 336 THR A O 1
ATOM 2566 N N . ILE A 1 337 ? -16.89800 11.85300 3.87900 1.000 82.31000 337 ILE A N 1
ATOM 2567 C CA . ILE A 1 337 ? -15.80400 11.69900 4.87500 1.000 85.37000 337 ILE A CA 1
ATOM 2568 C C . ILE A 1 337 ? -15.49200 10.22200 5.09300 1.000 84.46000 337 ILE A C 1
ATOM 2569 O O . ILE A 1 337 ? -16.32600 9.53700 5.66400 1.000 88.21000 337 ILE A O 1
ATOM 2574 N N . ASN A 1 338 ? -14.33600 9.76100 4.62600 1.000 81.64000 338 ASN A N 1
ATOM 2575 C CA . ASN A 1 338 ? -13.93400 8.36500 4.88800 1.000 81.11000 338 ASN A CA 1
ATOM 2576 C C . ASN A 1 338 ? -12.49200 8.44800 5.36300 1.000 79.45000 338 ASN A C 1
ATOM 2577 O O . ASN A 1 338 ? -11.71300 9.11300 4.70300 1.000 82.62000 338 ASN A O 1
ATOM 2582 N N . GLU A 1 339 ? -12.18900 7.85800 6.51000 1.000 79.99000 339 GLU A N 1
ATOM 2583 C CA . GLU A 1 339 ? -10.81800 7.93900 7.03300 1.000 76.28000 339 GLU A CA 1
ATOM 2584 C C . GLU A 1 339 ? -10.28200 6.52100 7.00100 1.000 72.39000 339 GLU A C 1
ATOM 2585 O O . GLU A 1 339 ? -10.95500 5.67200 7.50800 1.000 71.89000 339 GLU A O 1
ATOM 2591 N N . ARG A 1 340 ? -9.12000 6.30900 6.39700 1.000 70.38000 340 ARG A N 1
ATOM 2592 C CA . ARG A 1 340 ? -8.54700 4.95400 6.28400 1.000 66.20000 340 ARG A CA 1
ATOM 2593 C C . ARG A 1 340 ? -7.03800 4.99600 6.51600 1.000 60.97000 340 ARG A C 1
ATOM 2594 O O . ARG A 1 340 ? -6.44300 6.00900 6.30200 1.000 63.05000 340 ARG A O 1
ATOM 2602 N N . VAL A 1 341 ? -6.46000 3.90400 6.97800 1.000 56.08000 341 VAL A N 1
ATOM 2603 C CA . VAL A 1 341 ? -5.01400 3.87200 7.28400 1.000 53.02000 341 VAL A CA 1
ATOM 2604 C C . VAL A 1 341 ? -4.53700 2.47400 6.94000 1.000 58.37000 341 VAL A C 1
ATOM 2605 O O . VAL A 1 341 ? -5.08400 1.55700 7.47700 1.000 60.89000 341 VAL A O 1
ATOM 2609 N N . ALA A 1 342 ? -3.52900 2.34600 6.09300 1.000 61.36000 342 ALA A N 1
ATOM 2610 C CA . ALA A 1 342 ? -2.97900 1.04600 5.71800 1.000 60.52000 342 ALA A CA 1
ATOM 2611 C C . ALA A 1 342 ? -2.41400 0.31900 6.93900 1.000 58.74000 342 ALA A C 1
ATOM 2612 O O . ALA A 1 342 ? -1.86400 0.94300 7.85200 1.000 55.33000 342 ALA A O 1
ATOM 2614 N N . THR A 1 343 ? -2.56000 -1.01800 6.95400 1.000 59.61000 343 THR A N 1
ATOM 2615 C CA . THR A 1 343 ? -2.01100 -1.81400 8.05700 1.000 56.45000 343 THR A CA 1
ATOM 2616 C C . THR A 1 343 ? -0.50100 -1.66500 8.14900 1.000 61.18000 343 THR A C 1
ATOM 2617 O O . THR A 1 343 ? 0.06800 -1.76700 9.24300 1.000 62.67000 343 THR A O 1
ATOM 2621 N N . SER A 1 344 ? 0.15700 -1.42600 7.01500 1.000 58.26000 344 SER A N 1
ATOM 2622 C CA . SER A 1 344 ? 1.60100 -1.26300 6.95100 1.000 61.18000 344 SER A CA 1
ATOM 2623 C C . SER A 1 344 ? 1.91900 -0.26300 5.84600 1.000 55.78000 344 SER A C 1
ATOM 2624 O O . SER A 1 344 ? 1.11300 -0.03500 4.93900 1.000 57.15000 344 SER A O 1
ATOM 2627 N N . PHE A 1 345 ? 3.09400 0.35800 5.94700 1.000 52.82000 345 PHE A N 1
ATOM 2628 C CA . PHE A 1 345 ? 3.51400 1.37300 4.98500 1.000 60.12000 345 PHE A CA 1
ATOM 2629 C C . PHE A 1 345 ? 4.74600 0.95100 4.20100 1.000 60.38000 345 PHE A C 1
ATOM 2630 O O . PHE A 1 345 ? 5.10100 1.62600 3.22700 1.000 59.27000 345 PHE A O 1
ATOM 2638 N N . THR A 1 346 ? 5.40500 -0.12800 4.61400 1.000 58.51000 346 THR A N 1
ATOM 2639 C CA . THR A 1 346 ? 6.55600 -0.72900 3.96300 1.000 59.76000 346 THR A CA 1
ATOM 2640 C C . THR A 1 346 ? 6.18200 -2.11400 3.44200 1.000 67.56000 346 THR A C 1
ATOM 2641 O O . THR A 1 346 ? 5.13700 -2.68200 3.78300 1.000 64.16000 346 THR A O 1
ATOM 2645 N N . TYR A 1 347 ? 7.05500 -2.65600 2.59800 1.000 66.24000 347 TYR A N 1
ATOM 2646 C CA . TYR A 1 347 ? 6.98500 -4.06500 2.23100 1.000 61.67000 347 TYR A CA 1
ATOM 2647 C C . TYR A 1 347 ? 8.37600 -4.51200 1.81200 1.000 64.48000 347 TYR A C 1
ATOM 2648 O O . TYR A 1 347 ? 8.85800 -4.11700 0.74500 1.000 61.62000 347 TYR A O 1
ATOM 2657 N N . LYS A 1 348 ? 8.99400 -5.36000 2.63500 1.000 66.52000 348 LYS A N 1
ATOM 2658 C CA . LYS A 1 348 ? 10.26500 -6.00600 2.30800 1.000 66.46000 348 LYS A CA 1
ATOM 2659 C C . LYS A 1 348 ? 11.33500 -4.98200 1.93300 1.000 68.49000 348 LYS A C 1
ATOM 2660 O O . LYS A 1 348 ? 12.27100 -5.28400 1.18300 1.000 71.35000 348 LYS A O 1
ATOM 2666 N N . ASP A 1 349 ? 11.19700 -3.76200 2.44600 1.000 67.19000 349 ASP A N 1
ATOM 2667 C CA . ASP A 1 349 ? 12.22900 -2.73300 2.30300 1.000 65.33000 349 ASP A CA 1
ATOM 2668 C C . ASP A 1 349 ? 12.59800 -2.48000 0.84600 1.000 60.40000 349 ASP A C 1
ATOM 2669 O O . ASP A 1 349 ? 13.76600 -2.25600 0.50300 1.000 59.45000 349 ASP A O 1
ATOM 2674 N N . ARG A 1 350 ? 11.57200 -2.50800 -0.00700 1.000 60.37000 350 ARG A N 1
ATOM 2675 C CA . ARG A 1 350 ? 11.73300 -2.28200 -1.46400 1.000 56.58000 350 ARG A CA 1
ATOM 2676 C C . ARG A 1 350 ? 10.54800 -1.48900 -2.02000 1.000 53.59000 350 ARG A C 1
ATOM 2677 O O . ARG A 1 350 ? 10.73800 -0.78700 -2.99000 1.000 57.74000 350 ARG A O 1
ATOM 2685 N N . ILE A 1 351 ? 9.35600 -1.67300 -1.46800 1.000 53.13000 351 ILE A N 1
ATOM 2686 C CA . ILE A 1 351 ? 8.15900 -0.96600 -1.90500 1.000 53.20000 351 ILE A CA 1
ATOM 2687 C C . ILE A 1 351 ? 7.67900 -0.13500 -0.72500 1.000 56.80000 351 ILE A C 1
ATOM 2688 O O . ILE A 1 351 ? 7.57300 -0.64700 0.39800 1.000 57.62000 351 ILE A O 1
ATOM 2693 N N . PHE A 1 352 ? 7.41100 1.14500 -0.96900 1.000 56.96000 352 PHE A N 1
ATOM 2694 C CA . PHE A 1 352 ? 7.10400 2.07900 0.10600 1.000 50.63000 352 PHE A CA 1
ATOM 2695 C C . PHE A 1 352 ? 5.91200 2.93200 -0.28100 1.000 52.41000 352 PHE A C 1
ATOM 2696 O O . PHE A 1 352 ? 5.89700 3.51800 -1.36400 1.000 56.91000 352 PHE A O 1
ATOM 2704 N N . LEU A 1 353 ? 4.91000 2.98100 0.58900 1.000 54.45000 353 LEU A N 1
ATOM 2705 C CA . LEU A 1 353 ? 3.75100 3.83400 0.38000 1.000 55.40000 353 LEU A CA 1
ATOM 2706 C C . LEU A 1 353 ? 3.96500 5.18100 1.08000 1.000 58.82000 353 LEU A C 1
ATOM 2707 O O . LEU A 1 353 ? 4.60600 5.25900 2.13800 1.000 56.04000 353 LEU A O 1
ATOM 2712 N N . ALA A 1 354 ? 3.43000 6.24800 0.48000 1.000 53.15000 354 ALA A N 1
ATOM 2713 C CA . ALA A 1 354 ? 3.42200 7.54700 1.14500 1.000 51.18000 354 ALA A CA 1
ATOM 2714 C C . ALA A 1 354 ? 2.28800 8.40900 0.59600 1.000 50.46000 354 ALA A C 1
ATOM 2715 O O . ALA A 1 354 ? 2.01300 8.40200 -0.61200 1.000 45.92000 354 ALA A O 1
ATOM 2717 N N . GLY A 1 355 ? 1.64000 9.15000 1.49500 1.000 49.87000 355 GLY A N 1
ATOM 2718 C CA . GLY A 1 355 ? 0.55800 10.04500 1.13200 1.000 45.73000 355 GLY A CA 1
ATOM 2719 C C . GLY A 1 355 ? -0.79900 9.38200 1.15300 1.000 49.88000 355 GLY A C 1
ATOM 2720 O O . GLY A 1 355 ? -1.03600 8.46500 1.94200 1.000 53.30000 355 GLY A O 1
ATOM 2721 N N . ASP A 1 356 ? -1.69500 9.82900 0.27200 1.000 50.06000 356 ASP A N 1
ATOM 2722 C CA . ASP A 1 356 ? -3.04000 9.26800 0.20300 1.000 53.04000 356 ASP A CA 1
ATOM 2723 C C . ASP A 1 356 ? -3.05500 7.76100 -0.05100 1.000 59.67000 356 ASP A C 1
ATOM 2724 O O . ASP A 1 356 ? -4.09600 7.12400 0.15800 1.000 56.01000 356 ASP A O 1
ATOM 2729 N N . SER A 1 357 ? -1.94700 7.17200 -0.51900 1.000 55.87000 357 SER A N 1
ATOM 2730 C CA . SER A 1 357 ? -1.90300 5.71500 -0.61300 1.000 56.48000 357 SER A CA 1
ATOM 2731 C C . SER A 1 357 ? -1.83900 5.07500 0.77000 1.000 56.64000 357 SER A C 1
ATOM 2732 O O . SER A 1 357 ? -2.31800 3.95000 0.95100 1.000 57.42000 357 SER A O 1
ATOM 2735 N N . CYS A 1 358 ? -1.35100 5.82000 1.75100 1.000 56.21000 358 CYS A N 1
ATOM 2736 C CA . CYS A 1 358 ? -1.20300 5.28200 3.12200 1.000 56.19000 358 CYS A CA 1
ATOM 2737 C C . CYS A 1 358 ? -2.37400 5.66700 4.01800 1.000 54.42000 358 CYS A C 1
ATOM 2738 O O . CYS A 1 358 ? -2.71300 4.88500 4.87800 1.000 55.06000 358 CYS A O 1
ATOM 2741 N N . HIS A 1 359 ? -2.96300 6.83300 3.80000 1.000 54.00000 359 HIS A N 1
ATOM 2742 C CA . HIS A 1 359 ? -3.99300 7.31700 4.69800 1.000 56.28000 359 HIS A CA 1
ATOM 2743 C C . HIS A 1 359 ? -4.83400 8.34900 3.97400 1.000 56.70000 359 HIS A C 1
ATOM 2744 O O . HIS A 1 359 ? -4.31300 9.17900 3.22200 1.000 58.90000 359 HIS A O 1
ATOM 2751 N N . VAL A 1 360 ? -6.10100 8.32000 4.31100 1.000 59.10000 360 VAL A N 1
ATOM 2752 C CA . VAL A 1 360 ? -7.09300 9.27100 3.78400 1.000 64.54000 360 VAL A CA 1
ATOM 2753 C C . VAL A 1 360 ? -7.88300 9.75100 4.98800 1.000 71.88000 360 VAL A C 1
ATOM 2754 O O . VAL A 1 360 ? -8.37600 8.92400 5.72500 1.000 71.28000 360 VAL A O 1
ATOM 2758 N N . HIS A 1 361 ? -7.98200 11.06100 5.13000 1.000 68.26000 361 HIS A N 1
ATOM 2759 C CA . HIS A 1 361 ? -8.64000 11.72100 6.27400 1.000 68.39000 361 HIS A CA 1
ATOM 2760 C C . HIS A 1 361 ? -9.68600 12.68300 5.75400 1.000 72.51000 361 HIS A C 1
ATOM 2761 O O . HIS A 1 361 ? -9.75200 12.91200 4.56700 1.000 71.15000 361 HIS A O 1
ATOM 2768 N N . SER A 1 362 ? -10.50900 13.20400 6.63800 1.000 74.93000 362 SER A N 1
ATOM 2769 C CA . SER A 1 362 ? -11.48400 14.19500 6.15500 1.000 77.14000 362 SER A CA 1
ATOM 2770 C C . SER A 1 362 ? -10.71600 15.41500 5.64600 1.000 80.28000 362 SER A C 1
ATOM 2771 O O . SER A 1 362 ? -9.75600 15.84100 6.27800 1.000 76.87000 362 SER A O 1
ATOM 2774 N N . ALA A 1 363 ? -11.25100 16.06600 4.62400 1.000 77.76000 363 ALA A N 1
ATOM 2775 C CA . ALA A 1 363 ? -10.66200 17.29600 4.05100 1.000 75.55000 363 ALA A CA 1
ATOM 2776 C C . ALA A 1 363 ? -10.58900 18.40200 5.10900 1.000 81.51000 363 ALA A C 1
ATOM 2777 O O . ALA A 1 363 ? -9.55200 19.07100 5.18100 1.000 79.19000 363 ALA A O 1
ATOM 2779 N N . LYS A 1 364 ? -11.61700 18.47000 5.95600 1.000 84.53000 364 LYS A N 1
ATOM 2780 C CA . LYS A 1 364 ? -11.74600 19.44200 7.06900 1.000 83.87000 364 LYS A CA 1
ATOM 2781 C C . LYS A 1 364 ? -10.42200 19.57000 7.82300 1.000 83.75000 364 LYS A C 1
ATOM 2782 O O . LYS A 1 364 ? -9.95500 20.69900 7.97300 1.000 88.46000 364 LYS A O 1
ATOM 2784 N N . GLY A 1 365 ? -9.82300 18.45400 8.23600 1.000 80.62000 365 GLY A N 1
ATOM 2785 C CA . GLY A 1 365 ? -8.59400 18.50900 9.03800 1.000 82.82000 365 GLY A CA 1
ATOM 2786 C C . GLY A 1 365 ? -7.43300 19.21800 8.35100 1.000 84.01000 365 GLY A C 1
ATOM 2787 O O . GLY A 1 365 ? -6.53600 19.67600 9.09300 1.000 79.42000 365 GLY A O 1
ATOM 2788 N N . ALA A 1 366 ? -7.34700 19.10400 7.01700 1.000 80.42000 366 ALA A N 1
ATOM 2789 C CA . ALA A 1 366 ? -6.29000 19.64500 6.12100 1.000 71.96000 366 ALA A CA 1
ATOM 2790 C C . ALA A 1 366 ? -4.99300 18.85300 6.25800 1.000 66.62000 366 ALA A C 1
ATOM 2791 O O . ALA A 1 366 ? -3.98600 19.33900 5.80700 1.000 63.68000 366 ALA A O 1
ATOM 2793 N N . PHE A 1 367 ? -5.06800 17.65200 6.81100 1.000 61.30000 367 PHE A N 1
ATOM 2794 C CA . PHE A 1 367 ? -3.90900 16.76000 7.02800 1.000 61.91000 367 PHE A CA 1
ATOM 2795 C C . PHE A 1 367 ? -3.31300 16.19200 5.75100 1.000 54.03000 367 PHE A C 1
ATOM 2796 O O . PHE A 1 367 ? -2.13900 15.91600 5.77900 1.000 50.83000 367 PHE A O 1
ATOM 2804 N N . GLY A 1 368 ? -4.10500 15.98000 4.71100 1.000 49.99000 368 GLY A N 1
ATOM 2805 C CA . GLY A 1 368 ? -3.55300 15.22200 3.58400 1.000 49.04000 368 GLY A CA 1
ATOM 2806 C C . GLY A 1 368 ? -2.31100 15.79800 2.96000 1.000 49.76000 368 GLY A C 1
ATOM 2807 O O . GLY A 1 368 ? -1.34700 15.08100 2.92000 1.000 42.43000 368 GLY A O 1
ATOM 2808 N N . MET A 1 369 ? -2.30600 17.06800 2.58800 1.000 50.22000 369 MET A N 1
ATOM 2809 C CA . MET A 1 369 ? -1.07100 17.64100 2.01700 1.000 44.40000 369 MET A CA 1
ATOM 2810 C C . MET A 1 369 ? -0.01500 17.72700 3.11100 1.000 41.57000 369 MET A C 1
ATOM 2811 O O . MET A 1 369 ? 1.08900 17.34700 2.88100 1.000 43.33000 369 MET A O 1
ATOM 2816 N N . ASN A 1 370 ? -0.40700 18.16200 4.29100 1.000 44.63000 370 ASN A N 1
ATOM 2817 C CA . ASN A 1 370 ? 0.57300 18.36000 5.37500 1.000 46.77000 370 ASN A CA 1
ATOM 2818 C C . ASN A 1 370 ? 1.18600 17.05400 5.86900 1.000 46.27000 370 ASN A C 1
ATOM 2819 O O . ASN A 1 370 ? 2.38100 17.00100 5.92600 1.000 44.45000 370 ASN A O 1
ATOM 2824 N N . THR A 1 371 ? 0.35000 16.07400 6.15300 1.000 39.85000 371 THR A N 1
ATOM 2825 C CA . THR A 1 371 ? 0.80900 14.75600 6.62300 1.000 47.29000 371 THR A CA 1
ATOM 2826 C C . THR A 1 371 ? 1.52900 14.05700 5.46200 1.000 45.73000 371 THR A C 1
ATOM 2827 O O . THR A 1 371 ? 2.53900 13.41800 5.69900 1.000 43.56000 371 THR A O 1
ATOM 2831 N N . GLY A 1 372 ? 1.03100 14.24500 4.24400 1.000 44.84000 372 GLY A N 1
ATOM 2832 C CA . GLY A 1 372 ? 1.61800 13.71300 3.01400 1.000 42.81000 372 GLY A CA 1
ATOM 2833 C C . GLY A 1 372 ? 2.99700 14.26900 2.79600 1.000 44.15000 372 GLY A C 1
ATOM 2834 O O . GLY A 1 372 ? 3.89500 13.51200 2.59100 1.000 42.78000 372 GLY A O 1
ATOM 2835 N N . VAL A 1 373 ? 3.14800 15.57600 2.87800 1.000 42.42000 373 VAL A N 1
ATOM 2836 C CA . VAL A 1 373 ? 4.48000 16.10400 2.64200 1.000 42.14000 373 VAL A CA 1
ATOM 2837 C C . VAL A 1 373 ? 5.41600 15.63900 3.74600 1.000 43.24000 373 VAL A C 1
ATOM 2838 O O . VAL A 1 373 ? 6.58600 15.31400 3.50100 1.000 47.21000 373 VAL A O 1
ATOM 2842 N N . MET A 1 374 ? 4.91400 15.55200 4.97500 1.000 41.36000 374 MET A N 1
ATOM 2843 C CA . MET A 1 374 ? 5.80600 15.12500 6.04400 1.000 42.69000 374 MET A CA 1
ATOM 2844 C C . MET A 1 374 ? 6.12600 13.63800 5.94300 1.000 43.13000 374 MET A C 1
ATOM 2845 O O . MET A 1 374 ? 7.23500 13.22800 6.31100 1.000 41.57000 374 MET A O 1
ATOM 2850 N N . ASP A 1 375 ? 5.20000 12.83200 5.40200 1.000 37.41000 375 ASP A N 1
ATOM 2851 C CA . ASP A 1 375 ? 5.53000 11.45800 5.02400 1.000 45.63000 375 ASP A CA 1
ATOM 2852 C C . ASP A 1 375 ? 6.69600 11.42100 4.04600 1.000 45.97000 375 ASP A C 1
ATOM 2853 O O . ASP A 1 375 ? 7.67800 10.68800 4.26000 1.000 41.51000 375 ASP A O 1
ATOM 2858 N N . ALA A 1 376 ? 6.57500 12.16400 2.93200 1.000 39.64000 376 ALA A N 1
ATOM 2859 C CA . ALA A 1 376 ? 7.61500 12.12100 1.91400 1.000 35.37000 376 ALA A CA 1
ATOM 2860 C C . ALA A 1 376 ? 8.95300 12.48300 2.52700 1.000 39.87000 376 ALA A C 1
ATOM 2861 O O . ALA A 1 376 ? 9.97400 11.85300 2.23100 1.000 41.22000 376 ALA A O 1
ATOM 2863 N N . HIS A 1 377 ? 8.94000 13.45300 3.43900 1.000 40.96000 377 HIS A N 1
ATOM 2864 C CA . HIS A 1 377 ? 10.14800 13.94700 4.08500 1.000 41.22000 377 HIS A CA 1
ATOM 2865 C C . HIS A 1 377 ? 10.75400 12.88100 4.99800 1.000 41.88000 377 HIS A C 1
ATOM 2866 O O . HIS A 1 377 ? 11.96100 12.60400 4.94700 1.000 41.12000 377 HIS A O 1
ATOM 2873 N N . ASN A 1 378 ? 9.92600 12.28000 5.85600 1.000 44.98000 378 ASN A N 1
ATOM 2874 C CA . ASN A 1 378 ? 10.37400 11.16300 6.68700 1.000 40.39000 378 ASN A CA 1
ATOM 2875 C C . ASN A 1 378 ? 10.93600 10.03500 5.81900 1.000 42.79000 378 ASN A C 1
ATOM 2876 O O . ASN A 1 378 ? 12.05700 9.55400 6.04900 1.000 39.77000 378 ASN A O 1
ATOM 2881 N N . LEU A 1 379 ? 10.19500 9.64800 4.77100 1.000 38.03000 379 LEU A N 1
ATOM 2882 C CA . LEU A 1 379 ? 10.65100 8.56800 3.90600 1.000 39.29000 379 LEU A CA 1
ATOM 2883 C C . LEU A 1 379 ? 12.01100 8.87600 3.30000 1.000 46.89000 379 LEU A C 1
ATOM 2884 O O . LEU A 1 379 ? 12.92700 8.04500 3.34200 1.000 47.64000 379 LEU A O 1
ATOM 2889 N N . ALA A 1 380 ? 12.16400 10.08100 2.74100 1.000 45.61000 380 ALA A N 1
ATOM 2890 C CA . ALA A 1 380 ? 13.14500 10.28500 1.6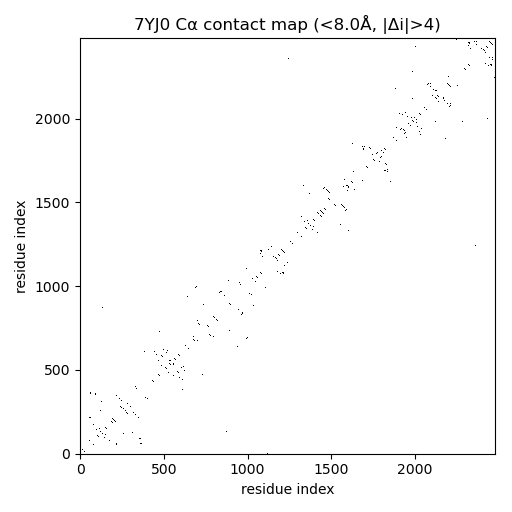8600 1.000 40.59000 380 ALA A CA 1
ATOM 2891 C C . ALA A 1 380 ? 14.57000 10.24100 2.21000 1.000 43.26000 380 ALA A C 1
ATOM 2892 O O . ALA A 1 380 ? 15.46600 9.72300 1.53600 1.000 46.84000 380 ALA A O 1
ATOM 2894 N N . TRP A 1 381 ? 14.81100 10.77600 3.40100 1.000 45.37000 381 TRP A N 1
ATOM 2895 C CA . TRP A 1 381 ? 16.17800 10.73800 3.91000 1.000 47.34000 381 TRP A CA 1
ATOM 2896 C C . TRP A 1 381 ? 16.55500 9.34000 4.38200 1.000 46.63000 381 TRP A C 1
ATOM 2897 O O . TRP A 1 381 ? 17.73800 8.98200 4.36200 1.000 47.36000 381 TRP A O 1
ATOM 2908 N N . LYS A 1 382 ? 15.57100 8.55200 4.83100 1.000 47.18000 382 LYS A N 1
ATOM 2909 C CA . LYS A 1 382 ? 15.83700 7.16400 5.20600 1.000 48.16000 382 LYS A CA 1
ATOM 2910 C C . LYS A 1 382 ? 16.05400 6.32100 3.96200 1.000 51.07000 382 LYS A C 1
ATOM 2911 O O . LYS A 1 382 ? 17.01100 5.53900 3.87300 1.000 50.59000 382 LYS A O 1
ATOM 2917 N N . LEU A 1 383 ? 15.17500 6.48400 2.98000 1.000 47.10000 383 LEU A N 1
ATOM 2918 C CA . LEU A 1 383 ? 15.32300 5.75000 1.73600 1.000 48.88000 383 LEU A CA 1
ATOM 2919 C C . LEU A 1 383 ? 16.63300 6.09600 1.05100 1.000 56.39000 383 LEU A C 1
ATOM 2920 O O . LEU A 1 383 ? 17.25300 5.22900 0.41500 1.000 60.49000 383 LEU A O 1
ATOM 2925 N N . ALA A 1 384 ? 17.09800 7.34000 1.21400 1.000 49.20000 384 ALA A N 1
ATOM 2926 C CA . ALA A 1 384 ? 18.32900 7.75800 0.56000 1.000 54.21000 384 ALA A CA 1
ATOM 2927 C C . ALA A 1 384 ? 19.53800 7.10200 1.20900 1.000 56.12000 384 ALA A C 1
ATOM 2928 O O . ALA A 1 384 ? 20.45100 6.64200 0.51300 1.000 59.96000 384 ALA A O 1
ATOM 2930 N N . MET A 1 385 ? 19.56400 7.05700 2.54300 1.000 50.67000 385 MET A N 1
ATOM 2931 C CA . MET A 1 385 ? 20.61400 6.32600 3.24400 1.000 58.58000 385 MET A CA 1
ATOM 2932 C C . MET A 1 385 ? 20.56700 4.83200 2.93200 1.000 59.67000 385 MET A C 1
ATOM 2933 O O . MET A 1 385 ? 21.58700 4.13600 3.03800 1.000 60.31000 385 MET A O 1
ATOM 2938 N N . LEU A 1 386 ? 19.39300 4.31300 2.57400 1.000 59.71000 386 LEU A N 1
ATOM 2939 C CA . LEU A 1 386 ? 19.32900 2.93400 2.11500 1.000 58.41000 386 LEU A CA 1
ATOM 2940 C C . LEU A 1 386 ? 20.01900 2.76900 0.76700 1.000 61.57000 386 LEU A C 1
ATOM 2941 O O . LEU A 1 386 ? 20.56300 1.69700 0.48400 1.000 59.43000 386 LEU A O 1
ATOM 2946 N N . CYS A 1 387 ? 20.03900 3.82000 -0.06600 1.000 63.86000 387 CYS A N 1
ATOM 2947 C CA . CYS A 1 387 ? 20.61100 3.68700 -1.40800 1.000 58.53000 387 CYS A CA 1
ATOM 2948 C C . CYS A 1 387 ? 22.13100 3.63800 -1.39400 1.000 58.54000 387 CYS A C 1
ATOM 2949 O O . CYS A 1 387 ? 22.72600 3.12200 -2.34300 1.000 66.53000 387 CYS A O 1
ATOM 2952 N N . ARG A 1 388 ? 22.78400 4.15300 -0.35600 1.000 55.08000 388 ARG A N 1
ATOM 2953 C CA . ARG A 1 388 ? 24.21900 3.93100 -0.22000 1.000 62.64000 388 ARG A CA 1
ATOM 2954 C C . ARG A 1 388 ? 24.54500 2.89600 0.84800 1.000 67.19000 388 ARG A C 1
ATOM 2955 O O . ARG A 1 388 ? 25.68300 2.83700 1.33000 1.000 69.16000 388 ARG A O 1
ATOM 2963 N N . GLY A 1 389 ? 23.56300 2.07700 1.22000 1.000 62.82000 389 GLY A N 1
ATOM 2964 C CA . GLY A 1 389 ? 23.82500 0.84600 1.91600 1.000 53.66000 389 GLY A CA 1
ATOM 2965 C C . GLY A 1 389 ? 24.14200 0.95700 3.38600 1.000 65.39000 389 GLY A C 1
ATOM 2966 O O . GLY A 1 389 ? 24.41200 -0.07400 4.01700 1.000 67.75000 389 GLY A O 1
ATOM 2967 N N . ILE A 1 390 ? 24.11900 2.16100 3.96800 1.000 60.06000 390 ILE A N 1
ATOM 2968 C CA . ILE A 1 390 ? 24.41500 2.28200 5.38900 1.000 56.44000 390 ILE A CA 1
ATOM 2969 C C . ILE A 1 390 ? 23.18300 2.10900 6.25900 1.000 53.68000 390 ILE A C 1
ATOM 2970 O O . ILE A 1 390 ? 23.30200 2.14700 7.49100 1.000 59.09000 390 ILE A O 1
ATOM 2975 N N . ALA A 1 391 ? 22.00900 1.90300 5.66800 1.000 50.56000 391 ALA A N 1
ATOM 2976 C CA . ALA A 1 391 ? 20.76400 1.78400 6.42400 1.000 56.12000 391 ALA A CA 1
ATOM 2977 C C . ALA A 1 391 ? 20.48400 0.32100 6.79800 1.000 58.86000 391 ALA A C 1
ATOM 2978 O O . ALA A 1 391 ? 20.23900 -0.52000 5.92500 1.000 58.67000 391 ALA A O 1
ATOM 2980 N N . LYS A 1 392 ? 20.49900 0.02700 8.10000 1.000 58.79000 392 LYS A N 1
ATOM 2981 C CA . LYS A 1 392 ? 20.02300 -1.25300 8.61100 1.000 54.68000 392 LYS A CA 1
ATOM 2982 C C . LYS A 1 392 ? 18.51600 -1.36600 8.40600 1.000 53.93000 392 LYS A C 1
ATOM 2983 O O . LYS A 1 392 ? 17.84700 -0.36700 8.14500 1.000 55.27000 392 LYS A O 1
ATOM 2989 N N . PRO A 1 393 ? 17.95500 -2.57900 8.48800 1.000 58.14000 393 PRO A N 1
ATOM 2990 C CA . PRO A 1 393 ? 16.49600 -2.70300 8.32200 1.000 52.86000 393 PRO A CA 1
ATOM 2991 C C . PRO A 1 393 ? 15.70000 -1.85200 9.29600 1.000 55.23000 393 PRO A C 1
ATOM 2992 O O . PRO A 1 393 ? 14.61400 -1.38400 8.93500 1.000 59.09000 393 PRO A O 1
ATOM 2996 N N . SER A 1 394 ? 16.20700 -1.62400 10.51500 1.000 54.53000 394 SER A N 1
ATOM 2997 C CA . SER A 1 394 ? 15.44600 -0.86400 11.50300 1.000 52.69000 394 SER A CA 1
ATOM 2998 C C . SER A 1 394 ? 15.06400 0.51500 10.97900 1.000 54.08000 394 SER A C 1
ATOM 2999 O O . SER A 1 394 ? 13.93100 0.96900 11.17800 1.000 56.00000 394 SER A O 1
ATOM 3002 N N . LEU A 1 395 ? 15.98700 1.18700 10.28800 1.000 56.57000 395 LEU A N 1
ATOM 3003 C CA . LEU A 1 395 ? 15.74400 2.57100 9.87000 1.000 56.65000 395 LEU A CA 1
ATOM 3004 C C . LEU A 1 395 ? 14.46700 2.69300 9.04000 1.000 55.72000 395 LEU A C 1
ATOM 3005 O O . LEU A 1 395 ? 13.57800 3.49900 9.35300 1.000 52.21000 395 LEU A O 1
ATOM 3010 N N . LEU A 1 396 ? 14.34400 1.88700 7.98500 1.000 53.82000 396 LEU A N 1
ATOM 3011 C CA . LEU A 1 396 ? 13.12300 1.95300 7.19900 1.000 56.78000 396 LEU A CA 1
ATOM 3012 C C . LEU A 1 396 ? 11.92300 1.36600 7.94200 1.000 53.49000 396 LEU A C 1
ATOM 3013 O O . LEU A 1 396 ? 10.78100 1.69300 7.60800 1.000 52.71000 396 LEU A O 1
ATOM 3018 N N . ALA A 1 397 ? 12.15200 0.54500 8.96900 1.000 55.43000 397 ALA A N 1
ATOM 3019 C CA . ALA A 1 397 ? 11.04700 0.12600 9.83100 1.000 56.96000 397 ALA A CA 1
ATOM 3020 C C . ALA A 1 397 ? 10.50600 1.30200 10.64300 1.000 53.49000 397 ALA A C 1
ATOM 3021 O O . ALA A 1 397 ? 9.28800 1.43700 10.82000 1.000 54.98000 397 ALA A O 1
ATOM 3023 N N . SER A 1 398 ? 11.39200 2.17900 11.12000 1.000 44.88000 398 SER A N 1
ATOM 3024 C CA . SER A 1 398 ? 10.93400 3.38900 11.80600 1.000 54.07000 398 SER A CA 1
ATOM 3025 C C . SER A 1 398 ? 10.05000 4.26500 10.92000 1.000 54.59000 398 SER A C 1
ATOM 3026 O O . SER A 1 398 ? 9.12900 4.92000 11.43400 1.000 53.63000 398 SER A O 1
ATOM 3029 N N . TYR A 1 399 ? 10.29500 4.29200 9.60300 1.000 44.42000 399 TYR A N 1
ATOM 3030 C CA . TYR A 1 399 ? 9.38100 5.01400 8.72800 1.000 47.33000 399 TYR A CA 1
ATOM 3031 C C . TYR A 1 399 ? 7.96200 4.48700 8.87300 1.000 50.68000 399 TYR A C 1
ATOM 3032 O O . TYR A 1 399 ? 7.03300 5.25700 9.15200 1.000 48.22000 399 TYR A O 1
ATOM 3041 N N . ASP A 1 400 ? 7.77000 3.17000 8.68900 1.000 52.68000 400 ASP A N 1
ATOM 3042 C CA . ASP A 1 400 ? 6.41600 2.63100 8.79800 1.000 51.10000 400 ASP A CA 1
ATOM 3043 C C . ASP A 1 400 ? 5.81400 2.93800 10.16100 1.000 50.74000 400 ASP A C 1
ATOM 3044 O O . ASP A 1 400 ? 4.65300 3.35800 10.25600 1.000 47.69000 400 ASP A O 1
ATOM 3049 N N . VAL A 1 401 ? 6.58400 2.74000 11.23000 1.000 46.74000 401 VAL A N 1
ATOM 3050 C CA . VAL A 1 401 ? 6.03800 2.97200 12.56700 1.000 56.52000 401 VAL A CA 1
ATOM 3051 C C . VAL A 1 401 ? 5.70800 4.44800 12.75100 1.000 52.77000 401 VAL A C 1
ATOM 3052 O O . VAL A 1 401 ? 4.56100 4.81200 13.04600 1.000 49.11000 401 VAL A O 1
ATOM 3056 N N . GLU A 1 402 ? 6.70600 5.31900 12.54900 1.000 50.02000 402 GLU A N 1
ATOM 3057 C CA . GLU A 1 402 ? 6.52200 6.72800 12.88200 1.000 48.71000 402 GLU A CA 1
ATOM 3058 C C . GLU A 1 402 ? 5.32300 7.30900 12.15000 1.000 45.32000 402 GLU A C 1
ATOM 3059 O O . GLU A 1 402 ? 4.50600 8.01100 12.75200 1.000 44.01000 402 GLU A O 1
ATOM 3065 N N . ARG A 1 403 ? 5.14700 6.96600 10.87500 1.000 48.98000 403 ARG A N 1
ATOM 3066 C CA . ARG A 1 403 ? 4.14300 7.67800 10.08800 1.000 49.97000 403 ARG A CA 1
ATOM 3067 C C . ARG A 1 403 ? 2.78100 7.01000 10.13400 1.000 47.19000 403 ARG A C 1
ATOM 3068 O O . ARG A 1 403 ? 1.76300 7.70300 9.99300 1.000 44.01000 403 ARG A O 1
ATOM 3076 N N . ARG A 1 404 ? 2.74900 5.68000 10.30100 1.000 50.92000 404 ARG A N 1
ATOM 3077 C CA . ARG A 1 404 ? 1.48400 4.97200 10.48700 1.000 49.88000 404 ARG A CA 1
ATOM 3078 C C . ARG A 1 404 ? 0.77500 5.48400 11.72600 1.000 51.41000 404 ARG A C 1
ATOM 3079 O O . ARG A 1 404 ? -0.39100 5.88800 11.67600 1.000 51.86000 404 ARG A O 1
ATOM 3087 N N . GLU A 1 405 ? 1.48800 5.50800 12.84700 1.000 52.24000 405 GLU A N 1
ATOM 3088 C CA . GLU A 1 405 ? 0.85100 5.89600 14.09800 1.000 57.47000 405 GLU A CA 1
ATOM 3089 C C . GLU A 1 405 ? 0.48400 7.37400 14.10400 1.000 54.26000 405 GLU A C 1
ATOM 3090 O O . GLU A 1 405 ? -0.56100 7.74700 14.66100 1.000 50.93000 405 GLU A O 1
ATOM 3096 N N . ASN A 1 406 ? 1.26800 8.21600 13.42000 1.000 53.35000 406 ASN A N 1
ATOM 3097 C CA . ASN A 1 406 ? 0.83800 9.60000 13.23600 1.000 49.93000 406 ASN A CA 1
ATOM 3098 C C . ASN A 1 406 ? -0.41900 9.66100 12.38900 1.000 49.97000 406 ASN A C 1
ATOM 3099 O O . ASN A 1 406 ? -1.28900 10.50800 12.62000 1.000 50.23000 406 ASN A O 1
ATOM 3104 N N . ALA A 1 407 ? -0.53900 8.76200 11.40300 1.000 46.55000 407 ALA A N 1
ATOM 3105 C CA . ALA A 1 407 ? -1.78500 8.67600 10.64800 1.000 49.83000 407 ALA A CA 1
ATOM 3106 C C . ALA A 1 407 ? -2.94600 8.24800 11.54600 1.000 57.70000 407 ALA A C 1
ATOM 3107 O O . ALA A 1 407 ? -4.06300 8.76900 11.42300 1.000 62.35000 407 ALA A O 1
ATOM 3109 N N . LEU A 1 408 ? -2.70300 7.31400 12.47100 1.000 54.02000 408 LEU A N 1
ATOM 3110 C CA . LEU A 1 408 ? -3.76500 6.92300 13.39500 1.000 61.03000 408 LEU A CA 1
ATOM 3111 C C . LEU A 1 408 ? -4.15300 8.08300 14.30300 1.000 60.46000 408 LEU A C 1
ATOM 3112 O O . LEU A 1 408 ? -5.34600 8.32400 14.53800 1.000 58.21000 408 LEU A O 1
ATOM 3117 N N . ARG A 1 409 ? -3.15900 8.83600 14.78500 1.000 57.71000 409 ARG A N 1
ATOM 3118 C CA . ARG A 1 409 ? -3.43400 10.01800 15.59900 1.000 55.16000 409 ARG A CA 1
ATOM 3119 C C . ARG A 1 409 ? -4.29700 11.03500 14.85600 1.000 54.78000 409 ARG A C 1
ATOM 3120 O O . ARG A 1 409 ? -5.22900 11.60800 15.43400 1.000 54.41000 409 ARG A O 1
ATOM 3128 N N . ALA A 1 410 ? -4.00800 11.26900 13.57200 1.000 58.85000 410 ALA A N 1
ATOM 3129 C CA . ALA A 1 410 ? -4.84200 12.17400 12.77800 1.000 67.91000 410 ALA A CA 1
ATOM 3130 C C . ALA A 1 410 ? -6.27700 11.67800 12.67900 1.000 71.77000 410 ALA A C 1
ATOM 3131 O O . ALA A 1 410 ? -7.20100 12.48100 12.50800 1.000 76.63000 410 ALA A O 1
ATOM 3133 N N . VAL A 1 411 ? -6.48100 10.36300 12.76800 1.000 70.69000 411 VAL A N 1
ATOM 3134 C CA . VAL A 1 411 ? -7.82000 9.80400 12.61900 1.000 72.62000 411 VAL A CA 1
ATOM 3135 C C . VAL A 1 411 ? -8.64600 10.03500 13.87800 1.000 76.55000 411 VAL A C 1
ATOM 3136 O O . VAL A 1 411 ? -9.81900 10.42600 13.80500 1.000 77.89000 411 VAL A O 1
ATOM 3140 N N . ALA A 1 412 ? -8.03600 9.83000 15.04800 1.000 72.78000 412 ALA A N 1
ATOM 3141 C CA . ALA A 1 412 ? -8.72000 10.07700 16.31400 1.000 73.17000 412 ALA A CA 1
ATOM 3142 C C . ALA A 1 412 ? -9.16400 11.53300 16.44900 1.000 82.09000 412 ALA A C 1
ATOM 3143 O O . ALA A 1 412 ? -10.29900 11.80600 16.85700 1.000 88.82000 412 ALA A O 1
ATOM 3145 N N . THR A 1 413 ? -8.28400 12.49100 16.12600 1.000 77.85000 413 THR A N 1
ATOM 3146 C CA . THR A 1 413 ? -8.65600 13.88600 16.34900 1.000 81.84000 413 THR A CA 1
ATOM 3147 C C . THR A 1 413 ? -9.68600 14.37000 15.33400 1.000 89.45000 413 THR A C 1
ATOM 3148 O O . THR A 1 413 ? -10.49600 15.24700 15.65600 1.000 96.30000 413 THR A O 1
ATOM 3152 N N . SER A 1 414 ? -9.67700 13.82300 14.11100 1.000 90.77000 414 SER A N 1
ATOM 3153 C CA . SER A 1 414 ? -10.72000 14.16900 13.14400 1.000 93.93000 414 SER A CA 1
ATOM 3154 C C . SER A 1 414 ? -12.07600 13.61300 13.56400 1.000 95.53000 414 SER A C 1
ATOM 3155 O O . SER A 1 414 ? -13.11400 14.21600 13.26100 1.000 98.82000 414 SER A O 1
ATOM 3158 N N . ALA A 1 415 ? -12.08300 12.47300 14.26200 1.000 92.23000 415 ALA A N 1
ATOM 3159 C CA . ALA A 1 415 ? -13.33300 11.89500 14.74800 1.000 94.09000 415 ALA A CA 1
ATOM 3160 C C . ALA A 1 415 ? -14.00500 12.81500 15.76000 1.000 101.13000 415 ALA A C 1
ATOM 3161 O O . ALA A 1 415 ? -15.21500 13.06600 15.68500 1.000 100.81000 415 ALA A O 1
ATOM 3163 N N . ARG A 1 416 ? -13.22300 13.33200 16.71100 1.000 102.94000 416 ARG A N 1
ATOM 3164 C CA . ARG A 1 416 ? -13.71400 14.15500 17.81000 1.000 103.05000 416 ARG A CA 1
ATOM 3165 C C . ARG A 1 416 ? -13.82200 15.63900 17.46900 1.000 99.85000 416 ARG A C 1
ATOM 3166 O O . ARG A 1 416 ? -14.16400 16.42900 18.35500 1.000 103.69000 416 ARG A O 1
ATOM 3174 N N . TYR A 1 417 ? -13.53500 16.03500 16.22100 1.000 96.49000 417 TYR A N 1
ATOM 3175 C CA . TYR A 1 417 ? -13.84900 17.39200 15.77800 1.000 96.29000 417 TYR A CA 1
ATOM 3176 C C . TYR A 1 417 ? -15.36700 17.61300 15.73900 1.000 102.19000 417 TYR A C 1
ATOM 3177 O O . TYR A 1 417 ? -15.83700 18.72900 15.99900 1.000 100.46000 417 TYR A O 1
ATOM 3186 N N . LEU A 1 418 ? -16.14500 16.56300 15.43600 1.000 102.97000 418 LEU A N 1
ATOM 3187 C CA . LEU A 1 418 ? -17.62700 16.56100 15.50800 1.000 96.62000 418 LEU A CA 1
ATOM 3188 C C . LEU A 1 418 ? -18.30700 17.60100 14.61700 1.000 100.81000 418 LEU A C 1
ATOM 3189 O O . LEU A 1 418 ? -19.02300 18.48400 15.10400 1.000 97.38000 418 LEU A O 1
ATOM 3194 N N . VAL A 1 443 ? -20.37800 18.96300 31.21300 1.000 111.07000 443 VAL A N 1
ATOM 3195 C CA . VAL A 1 443 ? -19.40400 19.20700 32.26800 1.000 114.99000 443 VAL A CA 1
ATOM 3196 C C . VAL A 1 443 ? -18.96500 20.66700 32.19000 1.000 116.70000 443 VAL A C 1
ATOM 3197 O O . VAL A 1 443 ? -17.79900 21.00300 32.40500 1.000 113.78000 443 VAL A O 1
ATOM 3201 N N . VAL A 1 444 ? -19.93500 21.53100 31.90400 1.000 118.39000 444 VAL A N 1
ATOM 3202 C CA . VAL A 1 444 ? -19.68000 22.92200 31.53600 1.000 118.13000 444 VAL A CA 1
ATOM 3203 C C . VAL A 1 444 ? -19.76000 23.83400 32.75600 1.000 121.73000 444 VAL A C 1
ATOM 3204 O O . VAL A 1 444 ? -20.54700 23.56600 33.67800 1.000 122.06000 444 VAL A O 1
ATOM 3208 N N . PRO A 1 445 ? -18.93800 24.88300 32.82700 1.000 123.65000 445 PRO A N 1
ATOM 3209 C CA . PRO A 1 445 ? -19.19500 25.94300 33.79800 1.000 126.12000 445 PRO A CA 1
ATOM 3210 C C . PRO A 1 445 ? -20.59600 26.50700 33.60800 1.000 127.07000 445 PRO A C 1
ATOM 3211 O O . PRO A 1 445 ? -21.12200 26.52600 32.48200 1.000 127.33000 445 PRO A O 1
ATOM 3215 N N . PRO A 1 446 ? -21.23700 26.95700 34.69300 1.000 129.11000 446 PRO A N 1
ATOM 3216 C CA . PRO A 1 446 ? -22.66900 27.30700 34.59400 1.000 128.27000 446 PRO A CA 1
ATOM 3217 C C . PRO A 1 446 ? -22.98700 28.40500 33.58700 1.000 127.42000 446 PRO A C 1
ATOM 3218 O O . PRO A 1 446 ? -23.95200 28.26700 32.82100 1.000 125.84000 446 PRO A O 1
ATOM 3222 N N . GLY A 1 447 ? -22.21300 29.49100 33.55800 1.000 129.04000 447 GLY A N 1
ATOM 3223 C CA . GLY A 1 447 ? -22.44800 30.57000 32.61200 1.000 126.07000 447 GLY A CA 1
ATOM 3224 C C . GLY A 1 447 ? -21.66700 30.41000 31.32200 1.000 122.87000 447 GLY A C 1
ATOM 3225 O O . GLY A 1 447 ? -20.83400 31.25800 30.98000 1.000 117.85000 447 GLY A O 1
ATOM 3226 N N . GLU A 1 448 ? -21.94800 29.33500 30.58600 1.000 119.14000 448 GLU A N 1
ATOM 3227 C CA . GLU A 1 448 ? -21.08900 28.89800 29.49600 1.000 114.64000 448 GLU A CA 1
ATOM 3228 C C . GLU A 1 448 ? -21.90900 28.07100 28.51200 1.000 111.62000 448 GLU A C 1
ATOM 3229 O O . GLU A 1 448 ? -22.83600 27.35700 28.90600 1.000 113.57000 448 GLU A O 1
ATOM 3235 N N . ASP A 1 449 ? -21.56400 28.19000 27.22600 1.000 107.17000 449 ASP A N 1
ATOM 3236 C CA . ASP A 1 449 ? -22.22600 27.47100 26.14300 1.000 98.34000 449 ASP A CA 1
ATOM 3237 C C . ASP A 1 449 ? -21.59800 26.09700 25.95700 1.000 97.92000 449 ASP A C 1
ATOM 3238 O O . ASP A 1 449 ? -20.37200 25.95500 25.96500 1.000 98.92000 449 ASP A O 1
ATOM 3243 N N . LYS A 1 450 ? -22.45300 25.08800 25.75900 1.000 99.79000 450 LYS A N 1
ATOM 3244 C CA . LYS A 1 450 ? -21.99000 23.70200 25.73000 1.000 97.56000 450 LYS A CA 1
ATOM 3245 C C . LYS A 1 450 ? -21.10700 23.42900 24.51800 1.000 94.96000 450 LYS A C 1
ATOM 3246 O O . LYS A 1 450 ? -20.05700 22.78300 24.63800 1.000 92.47000 450 LYS A O 1
ATOM 3252 N N . ASP A 1 451 ? -21.50900 23.91300 23.34100 1.000 92.85000 451 ASP A N 1
ATOM 3253 C CA . ASP A 1 451 ? -20.76800 23.58300 22.13200 1.000 93.75000 451 ASP A CA 1
ATOM 3254 C C . ASP A 1 451 ? -19.52500 24.44900 21.96000 1.000 90.85000 451 ASP A C 1
ATOM 3255 O O . ASP A 1 451 ? -18.54100 23.99500 21.36700 1.000 89.80000 451 ASP A O 1
ATOM 3260 N N . VAL A 1 452 ? -19.53400 25.67400 22.48300 1.000 87.94000 452 VAL A N 1
ATOM 3261 C CA . VAL A 1 452 ? -18.33800 26.50200 22.40900 1.000 87.20000 452 VAL A CA 1
ATOM 3262 C C . VAL A 1 452 ? -17.31100 26.09400 23.47500 1.000 85.88000 452 VAL A C 1
ATOM 3263 O O . VAL A 1 452 ? -16.10000 26.21000 23.24900 1.000 83.15000 452 VAL A O 1
ATOM 3267 N N . PHE A 1 453 ? -17.75500 25.58500 24.63100 1.000 88.20000 453 PHE A N 1
ATOM 3268 C CA . PHE A 1 453 ? -16.79500 25.16000 25.65000 1.000 87.93000 453 PHE A CA 1
ATOM 3269 C C . PHE A 1 453 ? -16.03400 23.91300 25.23100 1.000 84.77000 453 PHE A C 1
ATOM 3270 O O . PHE A 1 453 ? -14.87700 23.73900 25.62700 1.000 82.88000 453 PHE A O 1
ATOM 3278 N N . TYR A 1 454 ? -16.65700 23.01900 24.46400 1.000 83.61000 454 TYR A N 1
ATOM 3279 C CA . TYR A 1 454 ? -15.90000 21.86900 23.98300 1.000 88.49000 454 TYR A CA 1
ATOM 3280 C C . TYR A 1 454 ? -14.96700 22.24300 22.83300 1.000 83.04000 454 TYR A C 1
ATOM 3281 O O . TYR A 1 454 ? -13.99100 21.52200 22.58300 1.000 76.78000 454 TYR A O 1
ATOM 3290 N N . PHE A 1 455 ? -15.21300 23.38500 22.17500 1.000 82.98000 455 PHE A N 1
ATOM 3291 C CA . PHE A 1 455 ? -14.27000 23.93200 21.20200 1.000 76.99000 455 PHE A CA 1
ATOM 3292 C C . PHE A 1 455 ? -12.99700 24.42700 21.88300 1.000 71.54000 455 PHE A C 1
ATOM 3293 O O . PHE A 1 455 ? -11.89000 24.02400 21.51600 1.000 72.04000 455 PHE A O 1
ATOM 3301 N N . LYS A 1 456 ? -13.13100 25.31600 22.87000 1.000 69.66000 456 LYS A N 1
ATOM 3302 C CA . LYS A 1 456 ? -11.94100 25.82700 23.54400 1.000 72.94000 456 LYS A CA 1
ATOM 3303 C C . LYS A 1 456 ? -11.10000 24.68400 24.12600 1.000 73.19000 456 LYS A C 1
ATOM 3304 O O . LYS A 1 456 ? -9.86300 24.73300 24.09500 1.000 68.35000 456 LYS A O 1
ATOM 3310 N N . LYS A 1 457 ? -11.75800 23.62900 24.62600 1.000 76.27000 457 LYS A N 1
ATOM 3311 C CA . LYS A 1 457 ? -11.06800 22.45500 25.17000 1.000 73.28000 457 LYS A CA 1
ATOM 3312 C C . LYS A 1 457 ? -10.46600 21.57200 24.07800 1.000 69.22000 457 LYS A C 1
ATOM 3313 O O . LYS A 1 457 ? -9.40600 20.96900 24.28500 1.000 63.79000 457 LYS A O 1
ATOM 3319 N N . PHE A 1 458 ? -11.12600 21.48500 22.92200 1.000 70.21000 458 PHE A N 1
ATOM 3320 C CA . PHE A 1 458 ? -10.52200 20.84000 21.75500 1.000 75.21000 458 PHE A CA 1
ATOM 3321 C C . PHE A 1 458 ? -9.25600 21.58000 21.31300 1.000 74.53000 458 PHE A C 1
ATOM 3322 O O . PHE A 1 458 ? -8.18200 20.97600 21.18800 1.000 71.97000 458 PHE A O 1
ATOM 3330 N N . VAL A 1 459 ? -9.35900 22.90000 21.09900 1.000 66.32000 459 VAL A N 1
ATOM 3331 C CA . VAL A 1 459 ? -8.19200 23.71100 20.74800 1.000 70.15000 459 VAL A CA 1
ATOM 3332 C C . VAL A 1 459 ? -7.06100 23.48700 21.74700 1.000 72.35000 459 VAL A C 1
ATOM 3333 O O . VAL A 1 459 ? -5.87500 23.46100 21.37900 1.000 64.32000 459 VAL A O 1
ATOM 3337 N N . GLY A 1 460 ? -7.41100 23.30400 23.02400 1.000 70.30000 460 GLY A N 1
ATOM 3338 C CA . GLY A 1 460 ? -6.39100 23.11400 24.04300 1.000 68.60000 460 GLY A CA 1
ATOM 3339 C C . GLY A 1 460 ? -5.67000 21.78200 23.93300 1.000 68.89000 460 GLY A C 1
ATOM 3340 O O . GLY A 1 460 ? -4.45300 21.70800 24.12600 1.000 71.68000 460 GLY A O 1
ATOM 3341 N N . GLN A 1 461 ? -6.40300 20.71300 23.61200 1.000 72.03000 461 GLN A N 1
ATOM 3342 C CA . GLN A 1 461 ? -5.80500 19.38200 23.64200 1.000 68.85000 461 GLN A CA 1
ATOM 3343 C C . GLN A 1 461 ? -5.01800 19.07400 22.37100 1.000 68.09000 461 GLN A C 1
ATOM 3344 O O . GLN A 1 461 ? -3.94100 18.47600 22.44200 1.000 67.12000 461 GLN A O 1
ATOM 3350 N N . VAL A 1 462 ? -5.52100 19.49000 21.20900 1.000 71.42000 462 VAL A N 1
ATOM 3351 C CA . VAL A 1 462 ? -4.95200 19.11400 19.91900 1.000 68.51000 462 VAL A CA 1
ATOM 3352 C C . VAL A 1 462 ? -4.42600 20.29800 19.11900 1.000 60.95000 462 VAL A C 1
ATOM 3353 O O . VAL A 1 462 ? -3.91500 20.09100 18.01300 1.000 56.69000 462 VAL A O 1
ATOM 3357 N N . GLY A 1 463 ? -4.55600 21.53000 19.62600 1.000 64.33000 463 GLY A N 1
ATOM 3358 C CA . GLY A 1 463 ? -4.21800 22.70000 18.82200 1.000 58.57000 463 GLY A CA 1
ATOM 3359 C C . GLY A 1 463 ? -2.81900 22.64500 18.24300 1.000 51.23000 463 GLY A C 1
ATOM 3360 O O . GLY A 1 463 ? -2.61200 22.90400 17.05600 1.000 62.68000 463 GLY A O 1
ATOM 3361 N N . ARG A 1 464 ? -1.83900 22.30100 19.07400 1.000 49.02000 464 ARG A N 1
ATOM 3362 C CA . ARG A 1 464 ? -0.45400 22.25000 18.62600 1.000 57.21000 464 ARG A CA 1
ATOM 3363 C C . ARG A 1 464 ? -0.18000 21.07200 17.69100 1.000 55.64000 464 ARG A C 1
ATOM 3364 O O . ARG A 1 464 ? 0.78100 21.11900 16.91300 1.000 55.62000 464 ARG A O 1
ATOM 3372 N N . PHE A 1 465 ? -0.98700 20.01800 17.76000 1.000 55.06000 465 PHE A N 1
ATOM 3373 C CA . PHE A 1 465 ? -0.85300 18.90600 16.82600 1.000 53.55000 465 PHE A CA 1
ATOM 3374 C C . PHE A 1 465 ? -1.41400 19.26800 15.46500 1.000 53.59000 465 PHE A C 1
ATOM 3375 O O . PHE A 1 465 ? -0.87800 18.82800 14.45400 1.000 51.97000 465 PHE A O 1
ATOM 3383 N N . LEU A 1 466 ? -2.41600 20.14600 15.46800 1.000 56.88000 466 LEU A N 1
ATOM 3384 C CA . LEU A 1 466 ? -3.07100 20.64700 14.23400 1.000 59.66000 466 LEU A CA 1
ATOM 3385 C C . LEU A 1 466 ? -2.12000 21.59800 13.51300 1.000 55.51000 466 LEU A C 1
ATOM 3386 O O . LEU A 1 466 ? -2.38200 21.88100 12.35800 1.000 57.15000 466 LEU A O 1
ATOM 3391 N N . ILE A 1 467 ? -1.15200 22.17400 14.22000 1.000 47.92000 467 ILE A N 1
ATOM 3392 C CA . ILE A 1 467 ? -0.16300 23.01900 13.54800 1.000 49.08000 467 ILE A CA 1
ATOM 3393 C C . ILE A 1 467 ? 1.15700 22.29600 13.30800 1.000 47.43000 467 ILE A C 1
ATOM 3394 O O . ILE A 1 467 ? 2.05100 22.86600 12.67300 1.000 43.07000 467 ILE A O 1
ATOM 3399 N N . GLY A 1 468 ? 1.30900 21.06100 13.79900 1.000 48.01000 468 GLY A N 1
ATOM 3400 C CA . GLY A 1 468 ? 2.45600 20.23600 13.48900 1.000 40.79000 468 GLY A CA 1
ATOM 3401 C C . GLY A 1 468 ? 3.57400 20.24100 14.51600 1.000 45.49000 468 GLY A C 1
ATOM 3402 O O . GLY A 1 468 ? 4.46800 19.38500 14.43200 1.000 43.97000 468 GLY A O 1
ATOM 3403 N N . LEU A 1 469 ? 3.57500 21.17900 15.47000 1.000 49.51000 469 LEU A N 1
ATOM 3404 C CA . LEU A 1 469 ? 4.68800 21.25100 16.41400 1.000 47.11000 469 LEU A CA 1
ATOM 3405 C C . LEU A 1 469 ? 4.68500 20.08600 17.39900 1.000 49.16000 469 LEU A C 1
ATOM 3406 O O . LEU A 1 469 ? 5.72100 19.80000 18.01300 1.000 44.46000 469 LEU A O 1
ATOM 3411 N N . ASP A 1 470 ? 3.56000 19.38700 17.53200 1.000 47.06000 470 ASP A N 1
ATOM 3412 C CA . ASP A 1 470 ? 3.41400 18.28400 18.47000 1.000 51.26000 470 ASP A CA 1
ATOM 3413 C C . ASP A 1 470 ? 3.31000 16.92900 17.76600 1.000 53.41000 470 ASP A C 1
ATOM 3414 O O . ASP A 1 470 ? 2.62500 16.03300 18.26100 1.000 51.71000 470 ASP A O 1
ATOM 3419 N N . VAL A 1 471 ? 3.94900 16.77700 16.60100 1.000 55.14000 471 VAL A N 1
ATOM 3420 C CA . VAL A 1 471 ? 4.03200 15.47300 15.93900 1.000 47.44000 471 VAL A CA 1
ATOM 3421 C C . VAL A 1 471 ? 5.00000 14.61900 16.74400 1.000 49.77000 471 VAL A C 1
ATOM 3422 O O . VAL A 1 471 ? 6.17300 14.97700 16.90100 1.000 53.11000 471 VAL A O 1
ATOM 3426 N N . ASP A 1 472 ? 4.50700 13.50300 17.27800 1.000 53.37000 472 ASP A N 1
ATOM 3427 C CA . ASP A 1 472 ? 5.15200 12.78600 18.38000 1.000 54.20000 472 ASP A CA 1
ATOM 3428 C C . ASP A 1 472 ? 5.50400 11.36600 17.94400 1.000 53.78000 472 ASP A C 1
ATOM 3429 O O . ASP A 1 472 ? 4.60800 10.55500 17.66600 1.000 54.63000 472 ASP A O 1
ATOM 3434 N N . TYR A 1 473 ? 6.80100 11.06400 17.89900 1.000 50.46000 473 TYR A N 1
ATOM 3435 C CA . TYR A 1 473 ? 7.28800 9.73700 17.54000 1.000 47.75000 473 TYR A CA 1
ATOM 3436 C C . TYR A 1 473 ? 7.67500 9.00600 18.81200 1.000 49.98000 473 TYR A C 1
ATOM 3437 O O . TYR A 1 473 ? 8.44500 9.53900 19.62400 1.000 40.80000 473 TYR A O 1
ATOM 3446 N N . ALA A 1 474 ? 7.11900 7.79900 18.97600 1.000 41.38000 474 ALA A N 1
ATOM 3447 C CA . ALA A 1 474 ? 7.43100 6.90800 20.08500 1.000 40.19000 474 ALA A CA 1
ATOM 3448 C C . ALA A 1 474 ? 8.80600 6.28100 19.88500 1.000 45.15000 474 ALA A C 1
ATOM 3449 O O . ALA A 1 474 ? 9.37400 6.30200 18.78500 1.000 42.52000 474 ALA A O 1
ATOM 3451 N N . GLU A 1 475 ? 9.35800 5.81500 20.99600 1.000 44.36000 475 GLU A N 1
ATOM 3452 C CA . GLU A 1 475 ? 10.72600 5.26000 21.08000 1.000 46.96000 475 GLU A CA 1
ATOM 3453 C C . GLU A 1 475 ? 10.93200 4.14200 20.06800 1.000 47.69000 475 GLU A C 1
ATOM 3454 O O . GLU A 1 475 ? 10.07200 3.33000 19.91700 1.000 49.65000 475 GLU A O 1
ATOM 3460 N N . ASN A 1 476 ? 12.09500 4.11500 19.45200 1.000 44.63000 476 ASN A N 1
ATOM 3461 C CA . ASN A 1 476 ? 12.49900 3.05600 18.50400 1.000 43.03000 476 ASN A CA 1
ATOM 3462 C C . ASN A 1 476 ? 14.01600 3.12300 18.35000 1.000 45.79000 476 ASN A C 1
ATOM 3463 O O . ASN A 1 476 ? 14.66800 3.79100 19.13200 1.000 50.95000 476 ASN A O 1
ATOM 3468 N N . ALA A 1 477 ? 14.56400 2.44400 17.36200 1.000 46.66000 477 ALA A N 1
ATOM 3469 C CA . ALA A 1 477 ? 16.03400 2.46000 17.24100 1.000 52.58000 477 ALA A CA 1
ATOM 3470 C C . ALA A 1 477 ? 16.53700 3.88400 16.99800 1.000 53.74000 477 ALA A C 1
ATOM 3471 O O . ALA A 1 477 ? 17.63600 4.18400 17.44600 1.000 52.26000 477 ALA A O 1
ATOM 3473 N N . LEU A 1 478 ? 15.73700 4.71600 16.33300 1.000 53.67000 478 LEU A N 1
ATOM 3474 C CA . LEU A 1 478 ? 16.15200 6.07500 15.97600 1.000 51.10000 478 LEU A CA 1
ATOM 3475 C C . LEU A 1 478 ? 15.91000 7.03700 17.12300 1.000 51.37000 478 LEU A C 1
ATOM 3476 O O . LEU A 1 478 ? 16.70600 7.95200 17.35500 1.000 56.75000 478 LEU A O 1
ATOM 3481 N N . ASN A 1 479 ? 14.83200 6.83100 17.85800 1.000 49.36000 479 ASN A N 1
ATOM 3482 C CA . ASN A 1 479 ? 14.47700 7.66400 18.99600 1.000 49.13000 479 ASN A CA 1
ATOM 3483 C C . ASN A 1 479 ? 14.86000 6.94000 20.28300 1.000 53.58000 479 ASN A C 1
ATOM 3484 O O . ASN A 1 479 ? 14.21600 5.96500 20.68200 1.000 54.04000 479 ASN A O 1
ATOM 3489 N N . LYS A 1 480 ? 15.91800 7.42200 20.92000 1.000 54.93000 480 LYS A N 1
ATOM 3490 C CA . LYS A 1 480 ? 16.46000 6.85300 22.14600 1.000 47.10000 480 LYS A CA 1
ATOM 3491 C C . LYS A 1 480 ? 16.36600 7.92100 23.24200 1.000 54.63000 480 LYS A C 1
ATOM 3492 O O . LYS A 1 480 ? 17.21500 8.82100 23.32500 1.000 52.01000 480 LYS A O 1
ATOM 3498 N N . LEU A 1 481 ? 15.32700 7.84300 24.07600 1.000 49.16000 481 LEU A N 1
ATOM 3499 C CA . LEU A 1 481 ? 15.19400 8.79500 25.16800 1.000 47.19000 481 LEU A CA 1
ATOM 3500 C C . LEU A 1 481 ? 16.46100 8.81900 26.01500 1.000 52.12000 481 LEU A 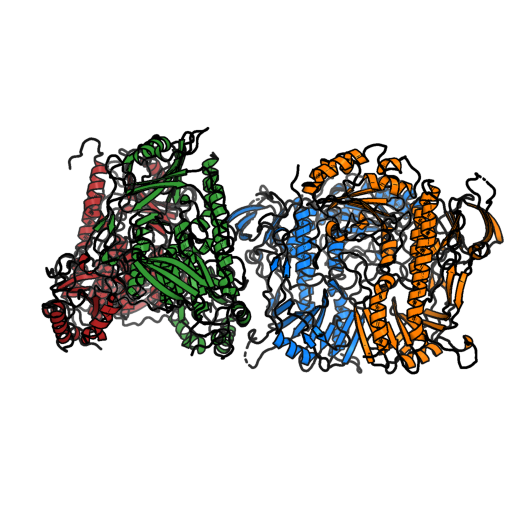C 1
ATOM 3501 O O . LEU A 1 481 ? 17.18600 7.82600 26.12300 1.000 52.55000 481 LEU A O 1
ATOM 3506 N N . SER A 1 482 ? 16.75200 9.99100 26.58500 1.000 50.59000 482 SER A N 1
ATOM 3507 C CA . SER A 1 482 ? 17.98500 10.16900 27.32600 1.000 49.31000 482 SER A CA 1
ATOM 3508 C C . SER A 1 482 ? 17.74400 11.27900 28.32300 1.000 53.51000 482 SER A C 1
ATOM 3509 O O . SER A 1 482 ? 17.10600 12.27700 27.96900 1.000 57.31000 482 SER A O 1
ATOM 3512 N N . PRO A 1 483 ? 18.20400 11.13900 29.56600 1.000 59.21000 483 PRO A N 1
ATOM 3513 C CA . PRO A 1 483 ? 18.11800 12.24100 30.52800 1.000 52.39000 483 PRO A CA 1
ATOM 3514 C C . PRO A 1 483 ? 19.23500 13.26200 30.40400 1.000 50.03000 483 PRO A C 1
ATOM 3515 O O . PRO A 1 483 ? 19.36600 14.11000 31.28900 1.000 44.62000 483 PRO A O 1
ATOM 3519 N N . ALA A 1 484 ? 20.06600 13.16900 29.36200 1.000 52.83000 484 ALA A N 1
ATOM 3520 C CA . ALA A 1 484 ? 21.23800 14.03000 29.25500 1.000 49.46000 484 ALA A CA 1
ATOM 3521 C C . ALA A 1 484 ? 20.88500 15.51200 29.11200 1.000 48.00000 484 ALA A C 1
ATOM 3522 O O . ALA A 1 484 ? 21.70800 16.35600 29.47200 1.000 39.63000 484 ALA A O 1
ATOM 3524 N N . VAL A 1 485 ? 19.68700 15.84300 28.63100 1.000 43.25000 485 VAL A N 1
ATOM 3525 C CA . VAL A 1 485 ? 19.18700 17.21300 28.61600 1.000 49.79000 485 VAL A CA 1
ATOM 3526 C C . VAL A 1 485 ? 17.76300 17.23100 29.15800 1.000 48.82000 485 VAL A C 1
ATOM 3527 O O . VAL A 1 485 ? 17.01100 16.25800 29.02700 1.000 49.48000 485 VAL A O 1
ATOM 3531 N N . SER A 1 486 ? 17.37900 18.35200 29.75200 1.000 47.51000 486 SER A N 1
ATOM 3532 C CA . SER A 1 486 ? 16.11200 18.32800 30.46800 1.000 45.40000 486 SER A CA 1
ATOM 3533 C C . SER A 1 486 ? 14.89100 18.53400 29.58600 1.000 48.34000 486 SER A C 1
ATOM 3534 O O . SER A 1 486 ? 13.76400 18.43600 30.08500 1.000 49.54000 486 SER A O 1
ATOM 3537 N N . ARG A 1 487 ? 15.07500 18.84800 28.30600 1.000 49.39000 487 ARG A N 1
ATOM 3538 C CA . ARG A 1 487 ? 13.95300 19.36400 27.52600 1.000 42.69000 487 ARG A CA 1
ATOM 3539 C C . ARG A 1 487 ? 13.86900 18.80400 26.11100 1.000 42.94000 487 ARG A C 1
ATOM 3540 O O . ARG A 1 487 ? 12.80500 18.34700 25.67800 1.000 48.73000 487 ARG A O 1
ATOM 3548 N N . ALA A 1 488 ? 14.95700 18.87800 25.35600 1.000 44.58000 488 ALA A N 1
ATOM 3549 C CA . ALA A 1 488 ? 14.96900 18.24600 24.05000 1.000 39.54000 488 ALA A CA 1
ATOM 3550 C C . ALA A 1 488 ? 14.68200 16.76000 24.24500 1.000 45.55000 488 ALA A C 1
ATOM 3551 O O . ALA A 1 488 ? 15.26800 16.11000 25.11400 1.000 42.70000 488 ALA A O 1
ATOM 3553 N N . ARG A 1 489 ? 13.74400 16.23300 23.47800 1.000 42.91000 489 ARG A N 1
ATOM 3554 C CA . ARG A 1 489 ? 13.24500 14.89500 23.72500 1.000 44.25000 489 ARG A CA 1
ATOM 3555 C C . ARG A 1 489 ? 13.30100 14.07500 22.44800 1.000 48.14000 489 ARG A C 1
ATOM 3556 O O . ARG A 1 489 ? 12.92700 14.55900 21.37200 1.000 41.26000 489 ARG A O 1
ATOM 3564 N N . ALA A 1 490 ? 13.75100 12.82000 22.58100 1.000 54.21000 490 ALA A N 1
ATOM 3565 C CA . ALA A 1 490 ? 13.89700 11.94800 21.41800 1.000 47.40000 490 ALA A CA 1
ATOM 3566 C C . ALA A 1 490 ? 12.54600 11.73900 20.74300 1.000 43.10000 490 ALA A C 1
ATOM 3567 O O . ALA A 1 490 ? 11.50100 11.69300 21.40200 1.000 43.02000 490 ALA A O 1
ATOM 3569 N N . GLY A 1 491 ? 12.56300 11.65700 19.41700 1.000 41.51000 491 GLY A N 1
ATOM 3570 C CA . GLY A 1 491 ? 11.32000 11.52100 18.68000 1.000 46.38000 491 GLY A CA 1
ATOM 3571 C C . GLY A 1 491 ? 10.44400 12.75700 18.61900 1.000 46.57000 491 GLY A C 1
ATOM 3572 O O . GLY A 1 491 ? 9.30500 12.66600 18.13900 1.000 44.78000 491 GLY A O 1
ATOM 3573 N N . TYR A 1 492 ? 10.94400 13.91500 19.06600 1.000 47.64000 492 TYR A N 1
ATOM 3574 C CA . TYR A 1 492 ? 10.19400 15.17300 19.09300 1.000 48.68000 492 TYR A CA 1
ATOM 3575 C C . TYR A 1 492 ? 10.93500 16.26300 18.32000 1.000 41.04000 492 TYR A C 1
ATOM 3576 O O . TYR A 1 492 ? 12.16500 16.23600 18.18500 1.000 37.80000 492 TYR A O 1
ATOM 3585 N N . ARG A 1 493 ? 10.16500 17.23400 17.82800 1.000 44.10000 493 ARG A N 1
ATOM 3586 C CA . ARG A 1 493 ? 10.70700 18.34900 17.05600 1.000 43.47000 493 ARG A CA 1
ATOM 3587 C C . ARG A 1 493 ? 11.91700 18.98900 17.73900 1.000 41.88000 493 ARG A C 1
ATOM 3588 O O . ARG A 1 493 ? 11.88200 19.28300 18.93400 1.000 36.32000 493 ARG A O 1
ATOM 3596 N N . ALA A 1 494 ? 12.98700 19.20600 16.96800 1.000 39.55000 494 ALA A N 1
ATOM 3597 C CA . ALA A 1 494 ? 14.11600 19.97300 17.47500 1.000 43.26000 494 ALA A CA 1
ATOM 3598 C C . ALA A 1 494 ? 13.73400 21.43700 17.64600 1.000 38.07000 494 ALA A C 1
ATOM 3599 O O . ALA A 1 494 ? 13.06400 22.03600 16.80300 1.000 41.54000 494 ALA A O 1
ATOM 3601 N N . SER A 1 495 ? 14.13500 22.00600 18.76600 1.000 37.70000 495 SER A N 1
ATOM 3602 C CA . SER A 1 495 ? 13.82200 23.40200 19.00300 1.000 41.41000 495 SER A CA 1
ATOM 3603 C C . SER A 1 495 ? 14.68800 24.28200 18.10800 1.000 39.82000 495 SER A C 1
ATOM 3604 O O . SER A 1 495 ? 15.85100 23.96800 17.84600 1.000 39.69000 495 SER A O 1
ATOM 3607 N N . ASN A 1 496 ? 14.12200 25.39200 17.63800 1.000 41.69000 496 ASN A N 1
ATOM 3608 C CA . ASN A 1 496 ? 14.77600 26.25700 16.65600 1.000 40.08000 496 ASN A CA 1
ATOM 3609 C C . ASN A 1 496 ? 14.95600 27.65300 17.23500 1.000 37.70000 496 ASN A C 1
ATOM 3610 O O . ASN A 1 496 ? 14.32400 28.61000 16.77500 1.000 42.89000 496 ASN A O 1
ATOM 3615 N N . PRO A 1 497 ? 15.81000 27.81600 18.23100 1.000 38.57000 497 PRO A N 1
ATOM 3616 C CA . PRO A 1 497 ? 16.00300 29.14700 18.80600 1.000 41.68000 497 PRO A CA 1
ATOM 3617 C C . PRO A 1 497 ? 16.85900 30.00100 17.88900 1.000 37.92000 497 PRO A C 1
ATOM 3618 O O . PRO A 1 497 ? 17.43600 29.52000 16.90600 1.000 36.48000 497 PRO A O 1
ATOM 3622 N N . ARG A 1 498 ? 16.93900 31.28400 18.26300 1.000 37.64000 498 ARG A N 1
ATOM 3623 C CA . ARG A 1 498 ? 17.79800 32.25900 17.60900 1.000 37.93000 498 ARG A CA 1
ATOM 3624 C C . ARG A 1 498 ? 19.22500 32.09600 18.09600 1.000 40.67000 498 ARG A C 1
ATOM 3625 O O . ARG A 1 498 ? 19.46800 32.01800 19.30400 1.000 38.44000 498 ARG A O 1
ATOM 3633 N N . VAL A 1 499 ? 20.16800 32.03900 17.15600 1.000 40.65000 499 VAL A N 1
ATOM 3634 C CA . VAL A 1 499 ? 21.59500 32.00600 17.46500 1.000 40.64000 499 VAL A CA 1
ATOM 3635 C C . VAL A 1 499 ? 22.29800 32.91900 16.46800 1.000 47.16000 499 VAL A C 1
ATOM 3636 O O . VAL A 1 499 ? 21.70100 33.38300 15.49400 1.000 49.29000 499 VAL A O 1
ATOM 3640 N N . ALA A 1 500 ? 23.57600 33.18800 16.72000 1.000 41.23000 500 ALA A N 1
ATOM 3641 C CA . ALA A 1 500 ? 24.40300 33.93400 15.78100 1.000 43.33000 500 ALA A CA 1
ATOM 3642 C C . ALA A 1 500 ? 25.26000 32.94800 15.00000 1.000 39.57000 500 ALA A C 1
ATOM 3643 O O . ALA A 1 500 ? 26.07800 32.24100 15.59000 1.000 40.67000 500 ALA A O 1
ATOM 3645 N N . LEU A 1 501 ? 25.06100 32.89500 13.67900 1.000 38.87000 501 LEU A N 1
ATOM 3646 C CA . LEU A 1 501 ? 25.91100 32.07300 12.81900 1.000 41.88000 501 LEU A CA 1
ATOM 3647 C C . LEU A 1 501 ? 27.26800 32.71400 12.55400 1.000 45.35000 501 LEU A C 1
ATOM 3648 O O . LEU A 1 501 ? 28.19000 32.01400 12.11600 1.000 47.15000 501 LEU A O 1
ATOM 3653 N N . SER A 1 502 ? 27.38900 34.02600 12.77300 1.000 39.56000 502 SER A N 1
ATOM 3654 C CA . SER A 1 502 ? 28.63000 34.78100 12.61100 1.000 43.23000 502 SER A CA 1
ATOM 3655 C C . SER A 1 502 ? 28.47300 36.08900 13.37000 1.000 40.25000 502 SER A C 1
ATOM 3656 O O . SER A 1 502 ? 27.43000 36.35600 13.96600 1.000 41.51000 502 SER A O 1
ATOM 3659 N N . ARG A 1 503 ? 29.51300 36.91600 13.33600 1.000 44.47000 503 ARG A N 1
ATOM 3660 C CA . ARG A 1 503 ? 29.41800 38.22400 13.98300 1.000 47.19000 503 ARG A CA 1
ATOM 3661 C C . ARG A 1 503 ? 28.26100 39.03100 13.41700 1.000 45.44000 503 ARG A C 1
ATOM 3662 O O . ARG A 1 503 ? 27.54700 39.72000 14.15500 1.000 44.16000 503 ARG A O 1
ATOM 3670 N N . SER A 1 504 ? 28.07300 38.97100 12.10700 1.000 44.80000 504 SER A N 1
ATOM 3671 C CA . SER A 1 504 ? 27.11000 39.83700 11.44400 1.000 47.47000 504 SER A CA 1
ATOM 3672 C C . SER A 1 504 ? 25.75500 39.17700 11.24200 1.000 43.81000 504 SER A C 1
ATOM 3673 O O . SER A 1 504 ? 24.73600 39.87200 11.18700 1.000 43.25000 504 SER A O 1
ATOM 3676 N N . HIS A 1 505 ? 25.72400 37.85800 11.11800 1.000 47.91000 505 HIS A N 1
ATOM 3677 C CA . HIS A 1 505 ? 24.51800 37.13200 10.74900 1.000 43.81000 505 HIS A CA 1
ATOM 3678 C C . HIS A 1 505 ? 23.91800 36.51900 12.01300 1.000 43.09000 505 HIS A C 1
ATOM 3679 O O . HIS A 1 505 ? 24.52500 35.63800 12.63100 1.000 48.17000 505 HIS A O 1
ATOM 3686 N N . SER A 1 506 ? 22.74600 36.99200 12.42300 1.000 41.31000 506 SER A N 1
ATOM 3687 C CA . SER A 1 506 ? 22.04100 36.40400 13.56400 1.000 46.02000 506 SER A CA 1
ATOM 3688 C C . SER A 1 506 ? 20.74500 35.75900 13.06000 1.000 45.61000 506 SER A C 1
ATOM 3689 O O . SER A 1 506 ? 19.73800 36.44100 12.85500 1.000 43.34000 506 SER A O 1
ATOM 3692 N N . GLY A 1 507 ? 20.76200 34.43800 12.89900 1.000 44.56000 507 GLY A N 1
ATOM 3693 C CA . GLY A 1 507 ? 19.59600 33.71900 12.40500 1.000 49.29000 507 GLY A CA 1
ATOM 3694 C C . GLY A 1 507 ? 19.00900 32.68100 13.34300 1.000 39.66000 507 GLY A C 1
ATOM 3695 O O . GLY A 1 507 ? 18.74700 32.96100 14.51400 1.000 44.16000 507 GLY A O 1
ATOM 3696 N N . ARG A 1 508 ? 18.79700 31.47700 12.83800 1.000 43.65000 508 ARG A N 1
ATOM 3697 C CA . ARG A 1 508 ? 18.11600 30.42000 13.57400 1.000 36.11000 508 ARG A CA 1
ATOM 3698 C C . ARG A 1 508 ? 18.99300 29.18500 13.59300 1.000 42.96000 508 ARG A C 1
ATOM 3699 O O . ARG A 1 508 ? 19.62900 28.86100 12.58900 1.000 44.09000 508 ARG A O 1
ATOM 3707 N N . LEU A 1 509 ? 18.98400 28.47000 14.72600 1.000 44.26000 509 LEU A N 1
ATOM 3708 C CA . LEU A 1 509 ? 19.83200 27.29000 14.87200 1.000 40.71000 509 LEU A CA 1
ATOM 3709 C C . LEU A 1 509 ? 19.61700 26.27400 13.74700 1.000 39.87000 509 LEU A C 1
ATOM 3710 O O . LEU A 1 509 ? 20.56600 25.57800 13.36100 1.000 38.05000 509 LEU A O 1
ATOM 3715 N N . TYR A 1 510 ? 18.39500 26.17100 13.20500 1.000 36.25000 510 TYR A N 1
ATOM 3716 C CA . TYR A 1 510 ? 18.18000 25.24400 12.09000 1.000 43.51000 510 TYR A CA 1
ATOM 3717 C C . TYR A 1 510 ? 19.13800 25.52000 10.93900 1.000 42.17000 510 TYR A C 1
ATOM 3718 O O . TYR A 1 510 ? 19.48100 24.60600 10.18400 1.000 46.45000 510 TYR A O 1
ATOM 3727 N N . HIS A 1 511 ? 19.60500 26.75800 10.81000 1.000 37.10000 511 HIS A N 1
ATOM 3728 C CA . HIS A 1 511 ? 20.45400 27.13200 9.68600 1.000 43.67000 511 HIS A CA 1
ATOM 3729 C C . HIS A 1 511 ? 21.82400 26.47700 9.73300 1.000 42.70000 511 HIS A C 1
ATOM 3730 O O . HIS A 1 511 ? 22.50200 26.43300 8.70400 1.000 42.88000 511 HIS A O 1
ATOM 3737 N N . SER A 1 512 ? 22.25200 25.98000 10.89700 1.000 45.76000 512 SER A N 1
ATOM 3738 C CA . SER A 1 512 ? 23.53200 25.29200 11.00700 1.000 44.53000 512 SER A CA 1
ATOM 3739 C C . SER A 1 512 ? 23.45700 23.80000 10.67600 1.000 47.27000 512 SER A C 1
ATOM 3740 O O . SER A 1 512 ? 24.51000 23.18300 10.49700 1.000 47.02000 512 SER A O 1
ATOM 3743 N N . PHE A 1 513 ? 22.26400 23.20900 10.60100 1.000 42.98000 513 PHE A N 1
ATOM 3744 C CA . PHE A 1 513 ? 22.14900 21.75900 10.44400 1.000 47.10000 513 PHE A CA 1
ATOM 3745 C C . PHE A 1 513 ? 22.78200 21.30800 9.13100 1.000 46.19000 513 PHE A C 1
ATOM 3746 O O . PHE A 1 513 ? 22.93600 22.08500 8.18600 1.000 40.73000 513 PHE A O 1
ATOM 3754 N N . GLY A 1 514 ? 23.10900 20.01800 9.06800 1.000 45.19000 514 GLY A N 1
ATOM 3755 C CA . GLY A 1 514 ? 23.61500 19.40800 7.85400 1.000 39.10000 514 GLY A CA 1
ATOM 3756 C C . GLY A 1 514 ? 22.51700 19.22900 6.82300 1.000 41.01000 514 GLY A C 1
ATOM 3757 O O . GLY A 1 514 ? 21.34900 19.58000 7.01900 1.000 41.91000 514 GLY A O 1
ATOM 3758 N N . HIS A 1 515 ? 22.90900 18.67500 5.68800 1.000 38.86000 515 HIS A N 1
ATOM 3759 C CA . HIS A 1 515 ? 21.94600 18.37100 4.63600 1.000 51.61000 515 HIS A CA 1
ATOM 3760 C C . HIS A 1 515 ? 21.20800 17.06800 4.98000 1.000 44.14000 515 HIS A C 1
ATOM 3761 O O . HIS A 1 515 ? 21.35900 16.51300 6.07200 1.000 45.60000 515 HIS A O 1
ATOM 3768 N N . LEU A 1 516 ? 20.39400 16.57500 4.03800 1.000 42.60000 516 LEU A N 1
ATOM 3769 C CA . LEU A 1 516 ? 19.48500 15.45000 4.28700 1.000 50.91000 516 LEU A CA 1
ATOM 3770 C C . LEU A 1 516 ? 20.19000 14.11400 4.50100 1.000 52.39000 516 LEU A C 1
ATOM 3771 O O . LEU A 1 516 ? 19.54900 13.16000 4.95900 1.000 52.73000 516 LEU A O 1
ATOM 3776 N N . GLY A 1 517 ? 21.46300 14.00500 4.12900 1.000 52.57000 517 GLY A N 1
ATOM 3777 C CA . GLY A 1 517 ? 22.23100 12.79700 4.29600 1.000 50.50000 517 GLY A CA 1
ATOM 3778 C C . GLY A 1 517 ? 23.08700 12.76900 5.53100 1.000 53.54000 517 GLY A C 1
ATOM 3779 O O . GLY A 1 517 ? 23.82000 11.79600 5.73500 1.000 59.83000 517 GLY A O 1
ATOM 3780 N N . GLN A 1 518 ? 23.01100 13.80000 6.36900 1.000 53.77000 518 GLN A N 1
ATOM 3781 C CA . GLN A 1 518 ? 23.86200 13.93800 7.53700 1.000 50.65000 518 GLN A CA 1
ATOM 3782 C C . GLN A 1 518 ? 23.00800 14.02400 8.78900 1.000 49.85000 518 GLN A C 1
ATOM 3783 O O . GLN A 1 518 ? 21.85200 14.45300 8.74500 1.000 52.08000 518 GLN A O 1
ATOM 3789 N N . PHE A 1 519 ? 23.58100 13.58700 9.90100 1.000 48.91000 519 PHE A N 1
ATOM 3790 C CA . PHE A 1 519 ? 23.01600 13.83300 11.21900 1.000 52.35000 519 PHE A CA 1
ATOM 3791 C C . PHE A 1 519 ? 23.73300 15.03700 11.81300 1.000 47.98000 519 PHE A C 1
ATOM 3792 O O . PHE A 1 519 ? 24.95400 15.17200 11.68500 1.000 42.97000 519 PHE A O 1
ATOM 3800 N N . THR A 1 520 ? 22.98700 15.90400 12.47200 1.000 42.73000 520 THR A N 1
ATOM 3801 C CA . THR A 1 520 ? 23.59100 17.11000 13.01200 1.000 48.64000 520 THR A CA 1
ATOM 3802 C C . THR A 1 520 ? 23.96200 16.84600 14.46300 1.000 48.32000 520 THR A C 1
ATOM 3803 O O . THR A 1 520 ? 23.08700 16.62500 15.30900 1.000 52.64000 520 THR A O 1
ATOM 3807 N N . LEU A 1 521 ? 25.26200 16.85100 14.74200 1.000 44.31000 521 LEU A N 1
ATOM 3808 C CA . LEU A 1 521 ? 25.77100 16.67800 16.09500 1.000 47.53000 521 LEU A CA 1
ATOM 3809 C C . LEU A 1 521 ? 25.86600 18.04100 16.77100 1.000 49.95000 521 LEU A C 1
ATOM 3810 O O . LEU A 1 521 ? 26.86800 18.75600 16.65400 1.000 48.74000 521 LEU A O 1
ATOM 3815 N N . LEU A 1 522 ? 24.81300 18.41100 17.49900 1.000 48.82000 522 LEU A N 1
ATOM 3816 C CA . LEU A 1 522 ? 24.86500 19.62400 18.31800 1.000 47.86000 522 LEU A CA 1
ATOM 3817 C C . LEU A 1 522 ? 25.73700 19.36600 19.54200 1.000 51.17000 522 LEU A C 1
ATOM 3818 O O . LEU A 1 522 ? 25.38200 18.56700 20.42100 1.000 43.74000 522 LEU A O 1
ATOM 3823 N N . VAL A 1 523 ? 26.87900 20.04900 19.60200 1.000 49.81000 523 VAL A N 1
ATOM 3824 C CA . VAL A 1 523 ? 27.79500 19.94100 20.72900 1.000 48.74000 523 VAL A CA 1
ATOM 3825 C C . VAL A 1 523 ? 27.71500 21.18800 21.60700 1.000 46.15000 523 VAL A C 1
ATOM 3826 O O . VAL A 1 523 ? 28.47600 22.14000 21.42300 1.000 48.63000 523 VAL A O 1
ATOM 3830 N N . PHE A 1 524 ? 26.80100 21.19700 22.57000 1.000 50.27000 524 PHE A N 1
ATOM 3831 C CA . PHE A 1 524 ? 26.68900 22.34000 23.47200 1.000 47.80000 524 PHE A CA 1
ATOM 3832 C C . PHE A 1 524 ? 27.88600 22.37900 24.40400 1.000 51.12000 524 PHE A C 1
ATOM 3833 O O . PHE A 1 524 ? 28.16800 21.41500 25.11800 1.000 46.30000 524 PHE A O 1
ATOM 3841 N N . ALA A 1 525 ? 28.58700 23.50800 24.40700 1.000 51.92000 525 ALA A N 1
ATOM 3842 C CA . ALA A 1 525 ? 29.89400 23.57900 25.03600 1.000 44.98000 525 ALA A CA 1
ATOM 3843 C C . ALA A 1 525 ? 29.95000 24.60000 26.16200 1.000 43.81000 525 ALA A C 1
ATOM 3844 O O . ALA A 1 525 ? 31.04700 24.94500 26.59600 1.000 52.46000 525 ALA A O 1
ATOM 3846 N N . SER A 1 526 ? 28.80300 25.07200 26.66300 1.000 43.97000 526 SER A N 1
ATOM 3847 C CA . SER A 1 526 ? 28.80300 26.16100 27.63900 1.000 49.75000 526 SER A CA 1
ATOM 3848 C C . SER A 1 526 ? 29.59100 27.33200 27.05700 1.000 48.29000 526 SER A C 1
ATOM 3849 O O . SER A 1 526 ? 29.55200 27.55200 25.84200 1.000 45.70000 526 SER A O 1
ATOM 3852 N N . ASN A 1 527 ? 30.33700 28.06700 27.88300 1.000 50.82000 527 ASN A N 1
ATOM 3853 C CA . ASN A 1 527 ? 31.35300 28.98600 27.37300 1.000 52.56000 527 ASN A CA 1
ATOM 3854 C C . ASN A 1 527 ? 32.71900 28.31100 27.22200 1.000 55.44000 527 ASN A C 1
ATOM 3855 O O . ASN A 1 527 ? 33.74900 28.99800 27.17400 1.000 56.11000 527 ASN A O 1
ATOM 3860 N N . MET A 1 528 ? 32.73900 26.98100 27.15900 1.000 54.50000 528 MET A N 1
ATOM 3861 C CA . MET A 1 528 ? 33.95600 26.17900 27.05800 1.000 57.18000 528 MET A CA 1
ATOM 3862 C C . MET A 1 528 ? 34.93500 26.46100 28.19500 1.000 60.32000 528 MET A C 1
ATOM 3863 O O . MET A 1 528 ? 36.14600 26.24100 28.05600 1.000 56.43000 528 MET A O 1
ATOM 3868 N N . GLY A 1 529 ? 34.42500 26.94000 29.32500 1.000 58.08000 529 GLY A N 1
ATOM 3869 C CA . GLY A 1 529 ? 35.24200 27.10700 30.50700 1.000 64.66000 529 GLY A CA 1
ATOM 3870 C C . GLY A 1 529 ? 34.78900 26.21700 31.64700 1.000 64.64000 529 GLY A C 1
ATOM 3871 O O . GLY A 1 529 ? 33.94500 25.34100 31.44700 1.000 58.72000 529 GLY A O 1
ATOM 3872 N N . GLY A 1 530 ? 35.34400 26.43200 32.84000 1.000 67.31000 530 GLY A N 1
ATOM 3873 C CA . GLY A 1 530 ? 35.05100 25.63000 34.01700 1.000 65.80000 530 GLY A CA 1
ATOM 3874 C C . GLY A 1 530 ? 35.35200 24.15300 33.82300 1.000 65.56000 530 GLY A C 1
ATOM 3875 O O . GLY A 1 530 ? 36.26900 23.75200 33.09000 1.000 66.79000 530 GLY A O 1
ATOM 3876 N N . ALA A 1 531 ? 34.54700 23.33000 34.50100 1.000 58.83000 531 ALA A N 1
ATOM 3877 C CA . ALA A 1 531 ? 34.72400 21.88300 34.45000 1.000 64.46000 531 ALA A CA 1
ATOM 3878 C C . ALA A 1 531 ? 34.73800 21.37500 33.02200 1.000 67.42000 531 ALA A C 1
ATOM 3879 O O . ALA A 1 531 ? 35.56300 20.52400 32.65600 1.000 66.10000 531 ALA A O 1
ATOM 3881 N N . LEU A 1 532 ? 33.83600 21.90000 32.19500 1.000 63.00000 532 LEU A N 1
ATOM 3882 C CA . LEU A 1 532 ? 33.60300 21.31200 30.88900 1.000 62.93000 532 LEU A CA 1
ATOM 3883 C C . LEU A 1 532 ? 34.84800 21.34000 30.02100 1.000 61.38000 532 LEU A C 1
ATOM 3884 O O . LEU A 1 532 ? 34.96500 20.51300 29.10400 1.000 61.99000 532 LEU A O 1
ATOM 3889 N N . ASN A 1 533 ? 35.79000 22.24500 30.30900 1.000 61.02000 533 ASN A N 1
ATOM 3890 C CA . ASN A 1 533 ? 36.96500 22.37600 29.45700 1.000 61.46000 533 ASN A CA 1
ATOM 3891 C C . ASN A 1 533 ? 37.72200 21.05600 29.37000 1.000 62.58000 533 ASN A C 1
ATOM 3892 O O . ASN A 1 533 ? 38.01700 20.57200 28.27000 1.000 58.99000 533 ASN A O 1
ATOM 3897 N N . ALA A 1 534 ? 38.01100 20.44200 30.52500 1.000 59.60000 534 ALA A N 1
ATOM 3898 C CA . ALA A 1 534 ? 38.63700 19.12100 30.54200 1.000 63.66000 534 ALA A CA 1
ATOM 3899 C C . ALA A 1 534 ? 37.81900 18.10300 29.74300 1.000 63.29000 534 ALA A C 1
ATOM 3900 O O . ALA A 1 534 ? 38.35400 17.38800 28.88300 1.000 61.55000 534 ALA A O 1
ATOM 3902 N N . LYS A 1 535 ? 36.50600 18.04700 29.99700 1.000 62.63000 535 LYS A N 1
ATOM 3903 C CA . LYS A 1 535 ? 35.66000 17.07800 29.30600 1.000 62.96000 535 LYS A CA 1
ATOM 3904 C C . LYS A 1 535 ? 35.66600 17.30100 27.79900 1.000 63.42000 535 LYS A C 1
ATOM 3905 O O . LYS A 1 535 ? 35.64100 16.33500 27.02200 1.000 63.00000 535 LYS A O 1
ATOM 3911 N N . LEU A 1 536 ? 35.70500 18.56400 27.36200 1.000 59.30000 536 LEU A N 1
ATOM 3912 C CA . LEU A 1 536 ? 35.73300 18.83100 25.92800 1.000 61.63000 536 LEU A CA 1
ATOM 3913 C C . LEU A 1 536 ? 37.05900 18.42100 25.30700 1.000 63.69000 536 LEU A C 1
ATOM 3914 O O . LEU A 1 536 ? 37.10300 18.05600 24.12100 1.000 60.34000 536 LEU A O 1
ATOM 3919 N N . HIS A 1 537 ? 38.14600 18.48400 26.08300 1.000 63.18000 537 HIS A N 1
ATOM 3920 C CA . HIS A 1 537 ? 39.43700 18.02200 25.57800 1.000 67.05000 537 HIS A CA 1
ATOM 3921 C C . HIS A 1 537 ? 39.45400 16.50800 25.45100 1.000 68.27000 537 HIS A C 1
ATOM 3922 O O . HIS A 1 537 ? 39.93700 15.96900 24.44600 1.000 67.34000 537 HIS A O 1
ATOM 3929 N N . ALA A 1 538 ? 38.92800 15.81200 26.46300 1.000 64.16000 538 ALA A N 1
ATOM 3930 C CA . ALA A 1 538 ? 38.64300 14.39100 26.32900 1.000 62.62000 538 ALA A CA 1
ATOM 3931 C C . ALA A 1 538 ? 37.82100 14.14000 25.07500 1.000 67.11000 538 ALA A C 1
ATOM 3932 O O . ALA A 1 538 ? 38.21400 13.35900 24.19600 1.000 64.93000 538 ALA A O 1
ATOM 3934 N N . LEU A 1 539 ? 36.67000 14.82000 24.97600 1.000 68.71000 539 LEU A N 1
ATOM 3935 C CA . LEU A 1 539 ? 35.78600 14.64800 23.82200 1.000 68.03000 539 LEU A CA 1
ATOM 3936 C C . LEU A 1 539 ? 36.53800 14.84600 22.51200 1.000 64.91000 539 LEU A C 1
ATOM 3937 O O . LEU A 1 539 ? 36.34300 14.08800 21.55200 1.000 65.77000 539 LEU A O 1
ATOM 3942 N N . ASP A 1 540 ? 37.41800 15.84800 22.46300 1.000 64.12000 540 ASP A N 1
ATOM 3943 C CA . ASP A 1 540 ? 38.18100 16.09600 21.24400 1.000 70.63000 540 ASP A CA 1
ATOM 3944 C C . ASP A 1 540 ? 39.04100 14.89500 20.87900 1.000 69.04000 540 ASP A C 1
ATOM 3945 O O . ASP A 1 540 ? 39.10800 14.50300 19.70400 1.000 70.52000 540 ASP A O 1
ATOM 3950 N N . SER A 1 541 ? 39.70000 14.29400 21.87600 1.000 65.55000 541 SER A N 1
ATOM 3951 C CA . SER A 1 541 ? 40.57200 13.15000 21.62200 1.000 65.68000 541 SER A CA 1
ATOM 3952 C C . SER A 1 541 ? 39.77800 11.90900 21.21800 1.000 69.07000 541 SER A C 1
ATOM 3953 O O . SER A 1 541 ? 40.20300 11.15800 20.32900 1.000 66.99000 541 SER A O 1
ATOM 3956 N N . TYR A 1 542 ? 38.62800 11.66700 21.85300 1.000 66.69000 542 TYR A N 1
ATOM 3957 C CA . TYR A 1 542 ? 37.81700 10.52800 21.44300 1.000 68.23000 542 TYR A CA 1
ATOM 3958 C C . TYR A 1 542 ? 37.41100 10.64000 19.97800 1.000 70.57000 542 TYR A C 1
ATOM 3959 O O . TYR A 1 542 ? 37.50700 9.66700 19.22200 1.000 75.84000 542 TYR A O 1
ATOM 3968 N N . LEU A 1 543 ? 36.96900 11.82900 19.55800 1.000 70.49000 543 LEU A N 1
ATOM 3969 C CA . LEU A 1 543 ? 36.36400 11.98800 18.24100 1.000 64.79000 543 LEU A CA 1
ATOM 3970 C C . LEU A 1 543 ? 37.39200 11.87400 17.12600 1.000 65.93000 543 LEU A C 1
ATOM 3971 O O . LEU A 1 543 ? 37.07900 11.37700 16.03800 1.000 65.74000 543 LEU A O 1
ATOM 3976 N N . ALA A 1 544 ? 38.61100 12.37100 17.35900 1.000 67.27000 544 ALA A N 1
ATOM 3977 C CA . ALA A 1 544 ? 39.62200 12.36600 16.30500 1.000 67.55000 544 ALA A CA 1
ATOM 3978 C C . ALA A 1 544 ? 40.08700 10.95700 15.97900 1.000 72.47000 544 ALA A C 1
ATOM 3979 O O . ALA A 1 544 ? 40.47600 10.68400 14.83500 1.000 72.43000 544 ALA A O 1
ATOM 3981 N N . GLY A 1 545 ? 40.05400 10.05700 16.96800 1.000 73.60000 545 GLY A N 1
ATOM 3982 C CA . GLY A 1 545 ? 40.43600 8.67700 16.78200 1.000 71.19000 545 GLY A CA 1
ATOM 3983 C C . GLY A 1 545 ? 39.57500 7.98900 15.74600 1.000 72.49000 545 GLY A C 1
ATOM 3984 O O . GLY A 1 545 ? 38.37000 8.24000 15.64100 1.000 72.32000 545 GLY A O 1
ATOM 3985 N N . PRO A 1 546 ? 40.18200 7.10000 14.95100 1.000 74.33000 546 PRO A N 1
ATOM 3986 C CA . PRO A 1 546 ? 39.43500 6.46100 13.85600 1.000 69.65000 546 PRO A CA 1
ATOM 3987 C C . PRO A 1 546 ? 38.40200 5.44600 14.32300 1.000 73.22000 546 PRO A C 1
ATOM 3988 O O . PRO A 1 546 ? 37.60200 4.99500 13.49300 1.000 71.20000 546 PRO A O 1
ATOM 3992 N N . SER A 1 547 ? 38.38700 5.07700 15.60700 1.000 68.52000 547 SER A N 1
ATOM 3993 C CA . SER A 1 547 ? 37.37100 4.17700 16.13900 1.000 75.17000 547 SER A CA 1
ATOM 3994 C C . SER A 1 547 ? 36.19800 4.91100 16.78000 1.000 75.82000 547 SER A C 1
ATOM 3995 O O . SER A 1 547 ? 35.28500 4.25200 17.29600 1.000 77.40000 547 SER A O 1
ATOM 3998 N N . SER A 1 548 ? 36.20200 6.24500 16.76300 1.000 70.29000 548 SER A N 1
ATOM 3999 C CA . SER A 1 548 ? 35.08600 7.02700 17.27400 1.000 68.32000 548 SER A CA 1
ATOM 4000 C C . SER A 1 548 ? 33.82600 6.77800 16.44700 1.000 66.73000 548 SER A C 1
ATOM 4001 O O . SER A 1 548 ? 33.88200 6.34000 15.29400 1.000 67.83000 548 SER A O 1
ATOM 4004 N N . PHE A 1 549 ? 32.67000 7.07300 17.04400 1.000 61.74000 549 PHE A N 1
ATOM 4005 C CA . PHE A 1 549 ? 31.43300 6.89200 16.29800 1.000 65.66000 549 PHE A CA 1
ATOM 4006 C C . PHE A 1 549 ? 31.36600 7.83900 15.10700 1.000 69.30000 549 PHE A C 1
ATOM 4007 O O . PHE A 1 549 ? 30.82600 7.48000 14.05300 1.000 68.72000 549 PHE A O 1
ATOM 4015 N N . TYR A 1 550 ? 31.89400 9.05800 15.25700 1.000 67.98000 550 TYR A N 1
ATOM 4016 C CA . TYR A 1 550 ? 31.95500 9.97900 14.12800 1.000 67.53000 550 TYR A CA 1
ATOM 4017 C C . TYR A 1 550 ? 32.65500 9.31800 12.94900 1.000 68.48000 550 TYR A C 1
ATOM 4018 O O . TYR A 1 550 ? 32.09100 9.19300 11.85400 1.000 66.84000 550 TYR A O 1
ATOM 4027 N N . HIS A 1 551 ? 33.88000 8.84800 13.17500 1.000 65.06000 551 HIS A N 1
ATOM 4028 C CA . HIS A 1 551 ? 34.60300 8.17200 12.10400 1.000 69.68000 551 HIS A CA 1
ATOM 4029 C C . HIS A 1 551 ? 33.99600 6.80500 11.76300 1.000 68.53000 551 HIS A C 1
ATOM 4030 O O . HIS A 1 551 ? 34.04900 6.38100 10.60100 1.000 67.24000 551 HIS A O 1
ATOM 4037 N N . ALA A 1 552 ? 33.38400 6.11800 12.74000 1.000 68.71000 552 ALA A N 1
ATOM 4038 C CA . ALA A 1 552 ? 32.95100 4.73600 12.50900 1.000 69.53000 552 ALA A CA 1
ATOM 4039 C C . ALA A 1 552 ? 31.78800 4.64600 11.52700 1.000 65.65000 552 ALA A C 1
ATOM 4040 O O . ALA A 1 552 ? 31.64100 3.63500 10.83500 1.000 67.99000 552 ALA A O 1
ATOM 4042 N N . TYR A 1 553 ? 30.95700 5.67800 11.43500 1.000 67.79000 553 TYR A N 1
ATOM 4043 C CA . TYR A 1 553 ? 29.79000 5.61200 10.57000 1.000 68.41000 553 TYR A CA 1
ATOM 4044 C C . TYR A 1 553 ? 29.87800 6.56600 9.38200 1.000 67.31000 553 TYR A C 1
ATOM 4045 O O . TYR A 1 553 ? 28.86100 6.83800 8.74300 1.000 66.55000 553 TYR A O 1
ATOM 4054 N N . GLY A 1 554 ? 31.07600 7.04500 9.05300 1.000 62.83000 554 GLY A N 1
ATOM 4055 C CA . GLY A 1 554 ? 31.30400 7.75600 7.80800 1.000 65.06000 554 GLY A CA 1
ATOM 4056 C C . GLY A 1 554 ? 31.82300 9.17300 7.94900 1.000 67.40000 554 GLY A C 1
ATOM 4057 O O . GLY A 1 554 ? 32.04500 9.83100 6.92200 1.000 67.77000 554 GLY A O 1
ATOM 4058 N N . GLY A 1 555 ? 32.02400 9.68500 9.16400 1.000 66.65000 555 GLY A N 1
ATOM 4059 C CA . GLY A 1 555 ? 32.55500 11.03200 9.32300 1.000 69.82000 555 GLY A CA 1
ATOM 4060 C C . GLY A 1 555 ? 31.64800 12.06700 8.68900 1.000 67.24000 555 GLY A C 1
ATOM 4061 O O . GLY A 1 555 ? 30.41700 12.00300 8.79800 1.000 65.38000 555 GLY A O 1
ATOM 4062 N N . ALA A 1 556 ? 32.26200 13.01800 7.98300 1.000 63.52000 556 ALA A N 1
ATOM 4063 C CA . ALA A 1 556 ? 31.52500 14.12900 7.39400 1.000 62.04000 556 ALA A CA 1
ATOM 4064 C C . ALA A 1 556 ? 30.55900 13.70900 6.28800 1.000 66.14000 556 ALA A C 1
ATOM 4065 O O . ALA A 1 556 ? 29.78100 14.55100 5.82600 1.000 62.43000 556 ALA A O 1
ATOM 4067 N N . ASP A 1 557 ? 30.58200 12.44600 5.84700 1.000 67.92000 557 ASP A N 1
ATOM 4068 C CA . ASP A 1 557 ? 29.56600 11.94600 4.92500 1.000 64.55000 557 ASP A CA 1
ATOM 4069 C C . ASP A 1 557 ? 28.22300 11.68000 5.60100 1.000 61.37000 557 ASP A C 1
ATOM 4070 O O . ASP A 1 557 ? 27.21100 11.54000 4.90500 1.000 58.70000 557 ASP A O 1
ATOM 4075 N N . THR A 1 558 ? 28.19000 11.54900 6.92700 1.000 57.78000 558 THR A N 1
ATOM 4076 C CA . THR A 1 558 ? 26.93200 11.30800 7.63300 1.000 63.01000 558 THR A CA 1
ATOM 4077 C C . THR A 1 558 ? 26.72500 12.21200 8.84100 1.000 59.60000 558 THR A C 1
ATOM 4078 O O . THR A 1 558 ? 25.64800 12.15900 9.44900 1.000 56.44000 558 THR A O 1
ATOM 4082 N N . PHE A 1 559 ? 27.70000 13.03900 9.20100 1.000 59.48000 559 PHE A N 1
ATOM 4083 C CA . PHE A 1 559 ? 27.59000 13.90000 10.36500 1.000 59.64000 559 PHE A CA 1
ATOM 4084 C C . PHE A 1 559 ? 28.00100 15.32200 10.01900 1.000 61.56000 559 PHE A C 1
ATOM 4085 O O . PHE A 1 559 ? 28.84900 15.55700 9.15000 1.000 60.08000 559 PHE A O 1
ATOM 4093 N N . LYS A 1 560 ? 27.38500 16.27100 10.71800 1.000 56.34000 560 LYS A N 1
ATOM 4094 C CA . LYS A 1 560 ? 27.81300 17.65700 10.70400 1.000 48.25000 560 LYS A CA 1
ATOM 4095 C C . LYS A 1 560 ? 27.92500 18.10900 12.14800 1.000 52.27000 560 LYS A C 1
ATOM 4096 O O . LYS A 1 560 ? 26.94100 18.05300 12.89400 1.000 51.82000 560 LYS A O 1
ATOM 4102 N N . ILE A 1 561 ? 29.12300 18.53000 12.55100 1.000 51.74000 561 ILE A N 1
ATOM 4103 C CA . ILE A 1 561 ? 29.37200 18.95500 13.92100 1.000 45.65000 561 ILE A CA 1
ATOM 4104 C C . ILE A 1 561 ? 29.06600 20.43400 14.03200 1.000 54.50000 561 ILE A C 1
ATOM 4105 O O . ILE A 1 561 ? 29.59500 21.24100 13.25900 1.000 60.72000 561 ILE A O 1
ATOM 4110 N N . VAL A 1 562 ? 28.23100 20.80300 14.99400 1.000 52.29000 562 VAL A N 1
ATOM 4111 C CA . VAL A 1 562 ? 27.97600 22.20600 15.29900 1.000 51.77000 562 VAL A CA 1
ATOM 4112 C C . VAL A 1 562 ? 28.33700 22.42200 16.75600 1.000 53.35000 562 VAL A C 1
ATOM 4113 O O . VAL A 1 562 ? 27.80600 21.73600 17.64300 1.000 53.98000 562 VAL A O 1
ATOM 4117 N N . VAL A 1 563 ? 29.23800 23.36300 17.00600 1.000 51.21000 563 VAL A N 1
ATOM 4118 C CA . VAL A 1 563 ? 29.67400 23.68500 18.36000 1.000 50.10000 563 VAL A CA 1
ATOM 4119 C C . VAL A 1 563 ? 28.91200 24.91600 18.82400 1.000 50.39000 563 VAL A C 1
ATOM 4120 O O . VAL A 1 563 ? 29.05200 25.99100 18.23500 1.000 57.66000 563 VAL A O 1
ATOM 4124 N N . VAL A 1 564 ? 28.10900 24.76900 19.87200 1.000 48.72000 564 VAL A N 1
ATOM 4125 C CA . VAL A 1 564 ? 27.22000 25.82400 20.33900 1.000 42.68000 564 VAL A CA 1
ATOM 4126 C C . VAL A 1 564 ? 27.87800 26.43400 21.57200 1.000 47.17000 564 VAL A C 1
ATOM 4127 O O . VAL A 1 564 ? 27.82900 25.86800 22.66500 1.000 47.42000 564 VAL A O 1
ATOM 4131 N N . VAL A 1 565 ? 28.50300 27.59400 21.40000 1.000 46.05000 565 VAL A N 1
ATOM 4132 C CA . VAL A 1 565 ? 29.27500 28.24600 22.44700 1.000 42.71000 565 VAL A CA 1
ATOM 4133 C C . VAL A 1 565 ? 28.49300 29.43600 22.96500 1.000 44.23000 565 VAL A C 1
ATOM 4134 O O . VAL A 1 565 ? 28.09300 30.31100 22.18700 1.000 47.84000 565 VAL A O 1
ATOM 4138 N N . ARG A 1 566 ? 28.29800 29.48300 24.28300 1.000 44.74000 566 ARG A N 1
ATOM 4139 C CA . ARG A 1 566 ? 27.59200 30.58900 24.92600 1.000 46.04000 566 ARG A CA 1
ATOM 4140 C C . ARG A 1 566 ? 28.61100 31.63900 25.36400 1.000 47.37000 566 ARG A C 1
ATOM 4141 O O . ARG A 1 566 ? 28.93800 31.79600 26.54000 1.000 56.96000 566 ARG A O 1
ATOM 4149 N N . ALA A 1 567 ? 29.09800 32.39200 24.38600 1.000 48.58000 567 ALA A N 1
ATOM 4150 C CA . ALA A 1 567 ? 30.16300 33.35900 24.60500 1.000 54.73000 567 ALA A CA 1
ATOM 4151 C C . ALA A 1 567 ? 30.19600 34.31900 23.41400 1.000 51.27000 567 ALA A C 1
ATOM 4152 O O . ALA A 1 567 ? 29.59800 34.05900 22.36700 1.000 47.28000 567 ALA A O 1
ATOM 4154 N N . THR A 1 568 ? 30.90700 35.43800 23.58100 1.000 49.50000 568 THR A N 1
ATOM 4155 C CA . THR A 1 568 ? 31.06700 36.35400 22.46100 1.000 52.21000 568 THR A CA 1
ATOM 4156 C C . THR A 1 568 ? 31.83000 35.64900 21.34500 1.000 51.45000 568 THR A C 1
ATOM 4157 O O . THR A 1 568 ? 32.54100 34.67700 21.60200 1.000 53.50000 568 THR A O 1
ATOM 4161 N N . PRO A 1 569 ? 31.68200 36.10800 20.09400 1.000 50.84000 569 PRO A N 1
ATOM 4162 C CA . PRO A 1 569 ? 32.40400 35.45200 18.98000 1.000 55.04000 569 PRO A CA 1
ATOM 4163 C C . PRO A 1 569 ? 33.92300 35.46400 19.10700 1.000 57.35000 569 PRO A C 1
ATOM 4164 O O . PRO A 1 569 ? 34.57700 34.55500 18.57800 1.000 56.93000 569 PRO A O 1
ATOM 4168 N N . SER A 1 570 ? 34.50700 36.46900 19.76900 1.000 53.93000 570 SER A N 1
ATOM 4169 C CA . SER A 1 570 ? 35.95200 36.49600 19.95000 1.000 56.81000 570 SER A CA 1
ATOM 4170 C C . SER A 1 570 ? 36.39300 35.53600 21.05000 1.000 57.41000 570 SER A C 1
ATOM 4171 O O . SER A 1 570 ? 37.40200 34.84300 20.90300 1.000 58.41000 570 SER A O 1
ATOM 4174 N N . GLN A 1 571 ? 35.67100 35.50100 22.17000 1.000 54.99000 571 GLN A N 1
ATOM 4175 C CA . GLN A 1 571 ? 35.99200 34.54100 23.21900 1.000 55.80000 571 GLN A CA 1
ATOM 4176 C C . GLN A 1 571 ? 35.83300 33.11100 22.74600 1.000 58.16000 571 GLN A C 1
ATOM 4177 O O . GLN A 1 571 ? 36.55600 32.22900 23.21000 1.000 63.21000 571 GLN A O 1
ATOM 4183 N N . ALA A 1 572 ? 34.88000 32.85700 21.85100 1.000 57.16000 572 ALA A N 1
ATOM 4184 C CA . ALA A 1 572 ? 34.61400 31.50700 21.37400 1.000 52.22000 572 ALA A CA 1
ATOM 4185 C C . ALA A 1 572 ? 35.63500 31.04600 20.33700 1.000 60.98000 572 ALA A C 1
ATOM 4186 O O . ALA A 1 572 ? 36.11000 29.91000 20.40900 1.000 63.96000 572 ALA A O 1
ATOM 4188 N N . ASP A 1 573 ? 35.98200 31.89000 19.36600 1.000 60.37000 573 ASP A N 1
ATOM 4189 C CA . ASP A 1 573 ? 36.93900 31.47000 18.34300 1.000 64.81000 573 ASP A CA 1
ATOM 4190 C C . ASP A 1 573 ? 38.31000 31.22400 18.95400 1.000 61.54000 573 ASP A C 1
ATOM 4191 O O . ASP A 1 573 ? 38.99200 30.25700 18.61000 1.000 61.93000 573 ASP A O 1
ATOM 4196 N N . GLN A 1 574 ? 38.73400 32.10400 19.85200 1.000 62.84000 574 GLN A N 1
ATOM 4197 C CA . GLN A 1 574 ? 39.88200 31.82200 20.70300 1.000 64.06000 574 GLN A CA 1
ATOM 4198 C C . GLN A 1 574 ? 39.80000 30.40900 21.26000 1.000 65.67000 574 GLN A C 1
ATOM 4199 O O . GLN A 1 574 ? 40.57300 29.52500 20.87600 1.000 65.38000 574 GLN A O 1
ATOM 4205 N N . ARG A 1 575 ? 38.78600 30.16400 22.09400 1.000 64.74000 575 ARG A N 1
ATOM 4206 C CA . ARG A 1 575 ? 38.70700 28.93200 22.87100 1.000 61.19000 575 ARG A CA 1
ATOM 4207 C C . ARG A 1 575 ? 38.50700 27.69900 21.98800 1.000 61.57000 575 ARG A C 1
ATOM 4208 O O . ARG A 1 575 ? 39.15000 26.67000 22.21400 1.000 65.76000 575 ARG A O 1
ATOM 4216 N N . VAL A 1 576 ? 37.63500 27.77700 20.97300 1.000 58.76000 576 VAL A N 1
ATOM 4217 C CA . VAL A 1 576 ? 37.42300 26.63900 20.06400 1.000 61.92000 576 VAL A CA 1
ATOM 4218 C C . VAL A 1 576 ? 38.73200 26.20600 19.40400 1.000 64.69000 576 VAL A C 1
ATOM 4219 O O . VAL A 1 576 ? 38.89700 25.03900 19.02500 1.000 63.89000 576 VAL A O 1
ATOM 4223 N N . LYS A 1 577 ? 39.68900 27.12300 19.27500 1.000 69.84000 577 LYS A N 1
ATOM 4224 C CA . LYS A 1 577 ? 40.96100 26.78100 18.64900 1.000 69.72000 577 LYS A CA 1
ATOM 4225 C C . LYS A 1 577 ? 41.83300 25.88900 19.53700 1.000 66.33000 577 LYS A C 1
ATOM 4226 O O . LYS A 1 577 ? 42.73900 25.22500 19.02200 1.000 67.74000 577 LYS A O 1
ATOM 4232 N N . THR A 1 578 ? 41.58400 25.84100 20.84800 1.000 61.52000 578 THR A N 1
ATOM 4233 C CA . THR A 1 578 ? 42.34200 24.92300 21.69300 1.000 63.79000 578 THR A CA 1
ATOM 4234 C C . THR A 1 578 ? 41.88700 23.47500 21.53400 1.000 66.64000 578 THR A C 1
ATOM 4235 O O . THR A 1 578 ? 42.51600 22.57200 22.09200 1.000 70.35000 578 THR A O 1
ATOM 4239 N N . PHE A 1 579 ? 40.82900 23.22500 20.77200 1.000 64.62000 579 PHE A N 1
ATOM 4240 C CA . PHE A 1 579 ? 40.30200 21.87900 20.58900 1.000 66.54000 579 PHE A CA 1
ATOM 4241 C C . PHE A 1 579 ? 40.54200 21.46400 19.14100 1.000 70.86000 579 PHE A C 1
ATOM 4242 O O . PHE A 1 579 ? 39.70100 21.71500 18.25900 1.000 69.30000 579 PHE A O 1
ATOM 4250 N N . PRO A 1 580 ? 41.68700 20.83800 18.84500 1.000 71.00000 580 PRO A N 1
ATOM 4251 C CA . PRO A 1 580 ? 42.10900 20.71500 17.44000 1.000 64.86000 580 PRO A CA 1
ATOM 4252 C C . PRO A 1 580 ? 41.10200 20.01400 16.56400 1.000 67.76000 580 PRO A C 1
ATOM 4253 O O . PRO A 1 580 ? 40.88000 20.44900 15.42900 1.000 76.17000 580 PRO A O 1
ATOM 4257 N N . PHE A 1 581 ? 40.47400 18.94300 17.04800 1.000 70.31000 581 PHE A N 1
ATOM 4258 C CA . PHE A 1 581 ? 39.48900 18.26700 16.21600 1.000 63.30000 581 PHE A CA 1
ATOM 4259 C C . PHE A 1 581 ? 38.22100 19.09400 16.07800 1.000 62.77000 581 PHE A C 1
ATOM 4260 O O . PHE A 1 581 ? 37.59300 19.11000 15.01400 1.000 65.15000 581 PHE A O 1
ATOM 4268 N N . LEU A 1 582 ? 37.80800 19.75800 17.15300 1.000 66.27000 582 LEU A N 1
ATOM 4269 C CA . LEU A 1 582 ? 36.59700 20.56500 17.09400 1.000 65.60000 582 LEU A CA 1
ATOM 4270 C C . LEU A 1 582 ? 36.79700 21.76400 16.17500 1.000 69.35000 582 LEU A C 1
ATOM 4271 O O . LEU A 1 582 ? 35.95500 22.04200 15.31200 1.000 67.19000 582 LEU A O 1
ATOM 4276 N N . SER A 1 583 ? 37.93200 22.46100 16.31600 1.000 71.31000 583 SER A N 1
ATOM 4277 C CA . SER A 1 583 ? 38.22500 23.59000 15.43600 1.000 67.64000 583 SER A CA 1
ATOM 4278 C C . SER A 1 583 ? 38.28700 23.15300 13.97600 1.000 68.51000 583 SER A C 1
ATOM 4279 O O . SER A 1 583 ? 37.79200 23.86100 13.08900 1.000 66.61000 583 SER A O 1
ATOM 4282 N N . LYS A 1 584 ? 38.85800 21.97000 13.71000 1.000 69.84000 584 LYS A N 1
ATOM 4283 C CA . LYS A 1 584 ? 39.13700 21.56300 12.33400 1.000 67.62000 584 LYS A CA 1
ATOM 4284 C C . LYS A 1 584 ? 37.93400 20.93500 11.63700 1.000 63.68000 584 LYS A C 1
ATOM 4285 O O . LYS A 1 584 ? 37.85100 20.99000 10.40600 1.000 65.16000 584 LYS A O 1
ATOM 4287 N N . ALA A 1 585 ? 36.99600 20.33500 12.37100 1.000 62.28000 585 ALA A N 1
ATOM 4288 C CA . ALA A 1 585 ? 35.82700 19.73800 11.73100 1.000 65.07000 585 ALA A CA 1
ATOM 4289 C C . ALA A 1 585 ? 34.50300 20.27200 12.24500 1.000 62.46000 585 ALA A C 1
ATOM 4290 O O . ALA A 1 585 ? 33.45700 19.93800 11.67200 1.000 59.57000 585 ALA A O 1
ATOM 4292 N N . GLY A 1 586 ? 34.50900 21.07300 13.30500 1.000 61.08000 586 GLY A N 1
ATOM 4293 C CA . GLY A 1 586 ? 33.28300 21.64100 13.81900 1.000 58.79000 586 GLY A CA 1
ATOM 4294 C C . GLY A 1 586 ? 32.98800 23.01100 13.23200 1.000 62.94000 586 GLY A C 1
ATOM 4295 O O . GLY A 1 586 ? 33.88400 23.75500 12.82700 1.000 63.09000 586 GLY A O 1
ATOM 4296 N N . HIS A 1 587 ? 31.70500 23.33700 13.19100 1.000 61.67000 587 HIS A N 1
ATOM 4297 C CA . HIS A 1 587 ? 31.23600 24.66000 12.81500 1.000 55.32000 587 HIS A CA 1
ATOM 4298 C C . HIS A 1 587 ? 30.72700 25.33300 14.08100 1.000 55.06000 587 HIS A C 1
ATOM 4299 O O . HIS A 1 587 ? 29.83200 24.80300 14.75000 1.000 56.33000 587 HIS A O 1
ATOM 4306 N N . THR A 1 588 ? 31.37900 26.41300 14.46200 1.000 51.31000 588 THR A N 1
ATOM 4307 C CA . THR A 1 588 ? 30.98500 27.10400 15.69500 1.000 49.22000 588 THR A CA 1
ATOM 4308 C C . THR A 1 588 ? 29.78100 27.98600 15.41000 1.000 51.55000 588 THR A C 1
ATOM 4309 O O . THR A 1 588 ? 29.72500 28.52300 14.32600 1.000 54.71000 588 THR A O 1
ATOM 4313 N N . VAL A 1 589 ? 28.85800 28.06900 16.35900 1.000 46.87000 589 VAL A N 1
ATOM 4314 C CA . VAL A 1 589 ? 27.70900 29.00800 16.30300 1.000 50.16000 589 VAL A CA 1
ATOM 4315 C C . VAL A 1 589 ? 27.65900 29.71400 17.64900 1.000 50.62000 589 VAL A C 1
ATOM 4316 O O . VAL A 1 589 ? 28.03600 29.12400 18.62100 1.000 50.49000 589 VAL A O 1
ATOM 4320 N N . TYR A 1 590 ? 27.23600 30.96200 17.67500 1.000 48.33000 590 TYR A N 1
ATOM 4321 C CA . TYR A 1 590 ? 27.30500 31.70500 18.94800 1.000 44.72000 590 TYR A CA 1
ATOM 4322 C C . TYR A 1 590 ? 25.92300 31.83400 19.56900 1.000 47.78000 590 TYR A C 1
ATOM 4323 O O . TYR A 1 590 ? 25.09500 32.48200 19.04900 1.000 44.43000 590 TYR A O 1
ATOM 4332 N N . ASP A 1 591 ? 25.75200 31.23000 20.73100 1.000 51.51000 591 ASP A N 1
ATOM 4333 C CA . ASP A 1 591 ? 24.48800 31.25000 21.48900 1.000 48.09000 591 ASP A CA 1
ATOM 4334 C C . ASP A 1 591 ? 24.50900 32.52000 22.32300 1.000 46.72000 591 ASP A C 1
ATOM 4335 O O . ASP A 1 591 ? 24.71600 32.40700 23.48400 1.000 48.75000 591 ASP A O 1
ATOM 4340 N N . ASP A 1 592 ? 24.26200 33.66200 21.69800 1.000 40.56000 592 ASP A N 1
ATOM 4341 C CA . ASP A 1 592 ? 24.41700 34.98200 22.35000 1.000 42.06000 592 ASP A CA 1
ATOM 4342 C C . ASP A 1 592 ? 23.09800 35.66300 22.66200 1.000 41.21000 592 ASP A C 1
ATOM 4343 O O . ASP A 1 592 ? 23.13700 36.72800 23.17000 1.000 44.37000 592 ASP A O 1
ATOM 4348 N N . GLN A 1 593 ? 21.99800 34.97000 22.48100 1.000 41.97000 593 GLN A N 1
ATOM 4349 C CA . GLN A 1 593 ? 20.64100 35.46900 22.78700 1.000 41.11000 593 GLN A CA 1
ATOM 4350 C C . GLN A 1 593 ? 20.53000 35.80400 24.28200 1.000 43.13000 593 GLN A C 1
ATOM 4351 O O . GLN A 1 593 ? 21.16800 35.17000 25.12400 1.000 42.86000 593 GLN A O 1
ATOM 4357 N N . LEU A 1 594 ? 19.57800 36.65400 24.64400 1.000 41.22000 594 LEU A N 1
ATOM 4358 C CA . LEU A 1 594 ? 19.36300 36.99100 26.07300 1.000 44.39000 594 LEU A CA 1
ATOM 4359 C C . LEU A 1 594 ? 18.79600 35.77800 26.82300 1.000 44.87000 594 LEU A C 1
ATOM 4360 O O . LEU A 1 594 ? 18.18300 34.91400 26.22100 1.000 42.20000 594 LEU A O 1
ATOM 4365 N N . PRO A 1 595 ? 18.85700 35.71900 28.16400 1.000 43.62000 595 PRO A N 1
ATOM 4366 C CA . PRO A 1 595 ? 18.35100 34.56700 28.89000 1.000 42.98000 595 PRO A CA 1
ATOM 4367 C C . PRO A 1 595 ? 16.85000 34.33600 28.66700 1.000 47.25000 595 PRO A C 1
ATOM 4368 O O . PRO A 1 595 ? 16.11400 35.26500 28.46700 1.000 45.22000 595 PRO A O 1
ATOM 4372 N N . LEU A 1 596 ? 16.44000 33.07800 28.77400 1.000 43.68000 596 LEU A N 1
ATOM 4373 C CA . LEU A 1 596 ? 15.04100 32.66600 28.51700 1.000 44.08000 596 LEU A CA 1
ATOM 4374 C C . LEU A 1 596 ? 14.07900 33.50500 29.34200 1.000 42.34000 596 LEU A C 1
ATOM 4375 O O . LEU A 1 596 ? 14.19300 33.47000 30.55300 1.000 51.70000 596 LEU A O 1
ATOM 4380 N N . SER A 1 597 ? 13.10300 34.08500 28.65500 1.000 35.02000 597 SER A N 1
ATOM 4381 C CA . SER A 1 597 ? 12.06500 35.00900 29.16700 1.000 37.86000 597 SER A CA 1
ATOM 4382 C C . SER A 1 597 ? 11.25400 35.50800 27.97600 1.000 40.35000 597 SER A C 1
ATOM 4383 O O . SER A 1 597 ? 11.32800 34.92400 26.91600 1.000 40.61000 597 SER A O 1
ATOM 4386 N N . HIS A 1 598 ? 10.58700 36.64500 28.12700 1.000 40.63000 598 HIS A N 1
ATOM 4387 C CA . HIS A 1 598 ? 9.81700 37.22700 27.00400 1.000 39.48000 598 HIS A CA 1
ATOM 4388 C C . HIS A 1 598 ? 10.69900 38.13400 26.14600 1.000 35.94000 598 HIS A C 1
ATOM 4389 O O . HIS A 1 598 ? 10.15700 38.77500 25.29300 1.000 33.03000 598 HIS A O 1
ATOM 4396 N N . PHE A 1 599 ? 11.98200 38.24700 26.48100 1.000 40.53000 599 PHE A N 1
ATOM 4397 C CA . PHE A 1 599 ? 13.01000 39.01300 25.74600 1.000 30.84000 599 PHE A CA 1
ATOM 4398 C C . PHE A 1 599 ? 14.09900 38.08700 25.23900 1.000 36.61000 599 PHE A C 1
ATOM 4399 O O . PHE A 1 599 ? 15.06300 38.58700 24.73500 1.000 37.77000 599 PHE A O 1
ATOM 4407 N N . GLY A 1 600 ? 13.95500 36.77900 25.37700 1.000 41.36000 600 GLY A N 1
ATOM 4408 C CA . GLY A 1 600 ? 15.08100 35.95900 24.91700 1.000 42.65000 600 GLY A CA 1
ATOM 4409 C C . GLY A 1 600 ? 14.85700 34.47200 25.00100 1.000 42.06000 600 GLY A C 1
ATOM 4410 O O . GLY A 1 600 ? 13.73500 34.05500 25.18000 1.000 42.00000 600 GLY A O 1
ATOM 4411 N N . GLY A 1 601 ? 15.94100 33.72700 24.81000 1.000 42.59000 601 GLY A N 1
ATOM 4412 C CA . GLY A 1 601 ? 15.97100 32.26000 24.85600 1.000 42.26000 601 GLY A CA 1
ATOM 4413 C C . GLY A 1 601 ? 17.13500 31.70000 24.07000 1.000 41.17000 601 GLY A C 1
ATOM 4414 O O . GLY A 1 601 ? 17.05500 31.65400 22.84800 1.000 36.69000 601 GLY A O 1
ATOM 4415 N N . ASP A 1 602 ? 18.19400 31.29800 24.76400 1.000 39.11000 602 ASP A N 1
ATOM 4416 C CA . ASP A 1 602 ? 19.36600 30.68000 24.10100 1.000 43.08000 602 ASP A CA 1
ATOM 4417 C C . ASP A 1 602 ? 19.10600 29.20000 23.89000 1.000 42.97000 602 ASP A C 1
ATOM 4418 O O . ASP A 1 602 ? 18.19900 28.68900 24.42300 1.000 42.13000 602 ASP A O 1
ATOM 4423 N N . ALA A 1 603 ? 19.91800 28.58600 23.07500 1.000 43.94000 603 ALA A N 1
ATOM 4424 C CA . ALA A 1 603 ? 19.80600 27.15600 22.78400 1.000 42.44000 603 ALA A CA 1
ATOM 4425 C C . ALA A 1 603 ? 20.04600 26.32000 24.04800 1.000 49.34000 603 ALA A C 1
ATOM 4426 O O . ALA A 1 603 ? 19.30600 25.41800 24.27500 1.000 40.96000 603 ALA A O 1
ATOM 4428 N N . HIS A 1 604 ? 21.00700 26.68800 24.88000 1.000 46.80000 604 HIS A N 1
ATOM 4429 C CA . HIS A 1 604 ? 21.32200 25.86700 26.07000 1.000 46.80000 604 HIS A CA 1
ATOM 4430 C C . HIS A 1 604 ? 20.10800 25.78400 26.97600 1.000 48.25000 604 HIS A C 1
ATOM 4431 O O . HIS A 1 604 ? 19.83500 24.72700 27.46100 1.000 43.94000 604 HIS A O 1
ATOM 4438 N N . ALA A 1 605 ? 19.39800 26.87300 27.17900 1.000 43.79000 605 ALA A N 1
ATOM 4439 C CA . ALA A 1 605 ? 18.26900 26.74900 28.10400 1.000 43.84000 605 ALA A CA 1
ATOM 4440 C C . ALA A 1 605 ? 17.09700 26.11000 27.39900 1.000 45.79000 605 ALA A C 1
ATOM 4441 O O . ALA A 1 605 ? 16.39000 25.39200 28.03500 1.000 44.82000 605 ALA A O 1
ATOM 4443 N N . LEU A 1 606 ? 16.94900 26.36700 26.11400 1.000 44.53000 606 LEU A N 1
ATOM 4444 C CA . LEU A 1 606 ? 15.76400 25.85200 25.43600 1.000 44.49000 606 LEU A CA 1
ATOM 4445 C C . LEU A 1 606 ? 15.86400 24.35700 25.14600 1.000 37.91000 606 LEU A C 1
ATOM 4446 O O . LEU A 1 606 ? 14.83800 23.67200 25.06600 1.000 37.40000 606 LEU A O 1
ATOM 4451 N N . TYR A 1 607 ? 17.07500 23.85400 24.94700 1.000 36.38000 607 TYR A N 1
ATOM 4452 C CA . TYR A 1 607 ? 17.32400 22.42700 24.84800 1.000 40.95000 607 TYR A CA 1
ATOM 4453 C C . TYR A 1 607 ? 17.47600 21.76900 26.22000 1.000 41.76000 607 TYR A C 1
ATOM 4454 O O . TYR A 1 607 ? 17.32300 20.55600 26.33600 1.000 37.22000 607 TYR A O 1
ATOM 4463 N N . GLY A 1 608 ? 17.76600 22.55500 27.25300 1.000 46.22000 608 GLY A N 1
ATOM 4464 C CA . GLY A 1 608 ? 17.82900 22.08200 28.62000 1.000 48.51000 608 GLY A CA 1
ATOM 4465 C C . GLY A 1 608 ? 19.16800 21.47000 28.94100 1.000 46.04000 608 GLY A C 1
ATOM 4466 O O . GLY A 1 608 ? 19.22900 20.33900 29.44000 1.000 50.32000 608 GLY A O 1
ATOM 4467 N N . VAL A 1 609 ? 20.24400 22.18100 28.61700 1.000 44.34000 609 VAL A N 1
ATOM 4468 C CA . VAL A 1 609 ? 21.59800 21.64800 28.70900 1.000 47.26000 609 VAL A CA 1
ATOM 4469 C C . VAL A 1 609 ? 22.22800 22.18800 29.97700 1.000 49.66000 609 VAL A C 1
ATOM 4470 O O . VAL A 1 609 ? 22.03300 23.35900 30.33200 1.000 51.76000 609 VAL A O 1
ATOM 4474 N N . SER A 1 610 ? 22.91800 21.30800 30.70200 1.000 49.87000 610 SER A N 1
ATOM 4475 C CA . SER A 1 610 ? 23.60700 21.66800 31.93200 1.000 56.76000 610 SER A CA 1
ATOM 4476 C C . SER A 1 610 ? 24.99100 22.20500 31.60200 1.000 57.60000 610 SER A C 1
ATOM 4477 O O . SER A 1 610 ? 25.75400 21.56400 30.86600 1.000 53.98000 610 SER A O 1
ATOM 4480 N N . HIS A 1 611 ? 25.32000 23.36400 32.17400 1.000 49.68000 611 HIS A N 1
ATOM 4481 C CA . HIS A 1 611 ? 26.58400 24.00900 31.85700 1.000 52.28000 611 HIS A CA 1
ATOM 4482 C C . HIS A 1 611 ? 27.78200 23.23500 32.37400 1.000 57.88000 611 HIS A C 1
ATOM 4483 O O . HIS A 1 611 ? 28.87900 23.38000 31.82200 1.000 60.38000 611 HIS A O 1
ATOM 4490 N N . GLU A 1 612 ? 27.59700 22.40200 33.39800 1.000 62.44000 612 GLU A N 1
ATOM 4491 C CA . GLU A 1 612 ? 28.69800 21.56800 33.86100 1.000 66.73000 612 GLU A CA 1
ATOM 4492 C C . GLU A 1 612 ? 28.92500 20.37700 32.93000 1.000 69.71000 612 GLU A C 1
ATOM 4493 O O . GLU A 1 612 ? 30.05800 20.12400 32.49800 1.000 69.78000 612 GLU A O 1
ATOM 4499 N N . GLU A 1 613 ? 27.85400 19.65800 32.58200 1.000 65.31000 613 GLU A N 1
ATOM 4500 C CA . GLU A 1 613 ? 27.97600 18.39900 31.86000 1.000 63.17000 613 GLU A CA 1
ATOM 4501 C C . GLU A 1 613 ? 27.94900 18.54700 30.34500 1.000 62.66000 613 GLU A C 1
ATOM 4502 O O . GLU A 1 613 ? 28.35100 17.61100 29.64200 1.000 62.21000 613 GLU A O 1
ATOM 4508 N N . GLY A 1 614 ? 27.48300 19.68200 29.82400 1.000 61.16000 614 GLY A N 1
ATOM 4509 C CA . GLY A 1 614 ? 27.38800 19.80800 28.37800 1.000 57.89000 614 GLY A CA 1
ATOM 4510 C C . GLY A 1 614 ? 26.30100 18.90600 27.81000 1.000 52.87000 614 GLY A C 1
ATOM 4511 O O . GLY A 1 614 ? 25.33600 18.54500 28.48900 1.000 53.57000 614 GLY A O 1
ATOM 4512 N N . ALA A 1 615 ? 26.47100 18.54500 26.53400 1.000 51.28000 615 ALA A N 1
ATOM 4513 C CA . ALA A 1 615 ? 25.53100 17.69200 25.81600 1.000 51.34000 615 ALA A CA 1
ATOM 4514 C C . ALA A 1 615 ? 25.98500 17.48300 24.38200 1.000 51.57000 615 ALA A C 1
ATOM 4515 O O . ALA A 1 615 ? 26.61000 18.36700 23.79300 1.000 52.30000 615 ALA A O 1
ATOM 4517 N N . ILE A 1 616 ? 25.67900 16.32400 23.81400 1.000 51.04000 616 ILE A N 1
ATOM 4518 C CA . ILE A 1 616 ? 25.74400 16.10400 22.37600 1.000 48.46000 616 ILE A CA 1
ATOM 4519 C C . ILE A 1 616 ? 24.34200 15.69200 21.96700 1.000 48.43000 616 ILE A C 1
ATOM 4520 O O . ILE A 1 616 ? 23.92900 14.55800 22.22000 1.000 61.79000 616 ILE A O 1
ATOM 4525 N N . VAL A 1 617 ? 23.60100 16.59300 21.37100 1.000 51.11000 617 VAL A N 1
ATOM 4526 C CA . VAL A 1 617 ? 22.27200 16.27700 20.87000 1.000 47.55000 617 VAL A CA 1
ATOM 4527 C C . VAL A 1 617 ? 22.40800 15.80000 19.43200 1.000 46.97000 617 VAL A C 1
ATOM 4528 O O . VAL A 1 617 ? 23.18600 16.35700 18.65000 1.000 45.85000 617 VAL A O 1
ATOM 4532 N N . VAL A 1 618 ? 21.69900 14.72400 19.09800 1.000 52.88000 618 VAL A N 1
ATOM 4533 C CA . VAL A 1 618 ? 21.71000 14.14600 17.75600 1.000 49.07000 618 VAL A CA 1
ATOM 4534 C C . VAL A 1 618 ? 20.39300 14.51700 17.10500 1.000 44.31000 618 VAL A C 1
ATOM 4535 O O . VAL A 1 618 ? 19.33300 13.99500 17.47000 1.000 41.66000 618 VAL A O 1
ATOM 4539 N N . VAL A 1 619 ? 20.45000 15.41300 16.14100 1.000 46.60000 619 VAL A N 1
ATOM 4540 C CA . VAL A 1 619 ? 19.26700 15.82100 15.41000 1.000 39.22000 619 VAL A CA 1
ATOM 4541 C C . VAL A 1 619 ? 19.23500 14.99700 14.14200 1.000 40.89000 619 VAL A C 1
ATOM 4542 O O . VAL A 1 619 ? 20.25200 14.88700 13.45000 1.000 46.03000 619 VAL A O 1
ATOM 4546 N N . ARG A 1 620 ? 18.10700 14.40400 13.84100 1.000 37.22000 620 ARG A N 1
ATOM 4547 C CA . ARG A 1 620 ? 18.00500 13.63700 12.63700 1.000 40.55000 620 ARG A CA 1
ATOM 4548 C C . ARG A 1 620 ? 17.94500 14.57400 11.45200 1.000 44.14000 620 ARG A C 1
ATOM 4549 O O . ARG A 1 620 ? 17.79400 15.77400 11.61100 1.000 40.13000 620 ARG A O 1
ATOM 4557 N N . PRO A 1 621 ? 18.07400 14.02500 10.25400 1.000 45.59000 621 PRO A N 1
ATOM 4558 C CA . PRO A 1 621 ? 18.01100 14.84500 9.05300 1.000 42.75000 621 PRO A CA 1
ATOM 4559 C C . PRO A 1 621 ? 16.70800 15.62300 8.91700 1.000 44.97000 621 PRO A C 1
ATOM 4560 O O . PRO A 1 621 ? 16.75300 16.75300 8.46100 1.000 45.71000 621 PRO A O 1
ATOM 4564 N N . ASP A 1 622 ? 15.59100 15.05200 9.33100 1.000 38.16000 622 ASP A N 1
ATOM 4565 C CA . ASP A 1 622 ? 14.29200 15.70000 9.19300 1.000 35.34000 622 ASP A CA 1
ATOM 4566 C C . ASP A 1 622 ? 13.97300 16.78700 10.21600 1.000 37.23000 622 ASP A C 1
ATOM 4567 O O . ASP A 1 622 ? 12.91200 17.35900 10.13300 1.000 35.42000 622 ASP A O 1
ATOM 4572 N N . SER A 1 623 ? 14.87200 17.06500 11.15500 1.000 37.47000 623 SER A N 1
ATOM 4573 C CA . SER A 1 623 ? 14.70500 18.10900 12.20200 1.000 41.69000 623 SER A CA 1
ATOM 4574 C C . SER A 1 623 ? 14.12100 17.57800 13.51200 1.000 40.12000 623 SER A C 1
ATOM 4575 O O . SER A 1 623 ? 13.89500 18.33000 14.43600 1.000 42.60000 623 SER A O 1
ATOM 4578 N N . TRP A 1 624 ? 13.87600 16.28900 13.58600 1.000 43.98000 624 TRP A N 1
ATOM 4579 C CA . TRP A 1 624 ? 13.38100 15.71300 14.81300 1.000 39.23000 624 TRP A CA 1
ATOM 4580 C C . TRP A 1 624 ? 14.54200 15.25400 15.62800 1.000 38.67000 624 TRP A C 1
ATOM 4581 O O . TRP A 1 624 ? 15.54900 14.82500 15.09600 1.000 39.41000 624 TRP A O 1
ATOM 4592 N N . ILE A 1 625 ? 14.39900 15.36400 16.93400 1.000 41.07000 625 ILE A N 1
ATOM 4593 C CA . ILE A 1 625 ? 15.47100 14.95600 17.84000 1.000 42.55000 625 ILE A CA 1
ATOM 4594 C C . ILE A 1 625 ? 15.64000 13.44300 17.80300 1.000 41.69000 625 ILE A C 1
ATOM 4595 O O . ILE A 1 625 ? 14.66100 12.68500 17.83400 1.000 42.27000 625 ILE A O 1
ATOM 4600 N N . GLY A 1 626 ? 16.88800 12.99500 17.74500 1.000 41.51000 626 GLY A N 1
ATOM 4601 C CA . GLY A 1 626 ? 17.17100 11.57400 17.66700 1.000 48.02000 626 GLY A CA 1
ATOM 4602 C C . GLY A 1 626 ? 17.49800 10.94900 19.01300 1.000 53.79000 626 GLY A C 1
ATOM 4603 O O . GLY A 1 626 ? 16.88600 9.95100 19.41200 1.000 54.26000 626 GLY A O 1
ATOM 4604 N N . THR A 1 627 ? 18.48300 11.52000 19.70000 1.000 50.49000 627 THR A N 1
ATOM 4605 C CA . THR A 1 627 ? 18.82300 11.17600 21.07700 1.000 46.39000 627 THR A CA 1
ATOM 4606 C C . THR A 1 627 ? 19.75900 12.25100 21.60600 1.000 49.01000 627 THR A C 1
ATOM 4607 O O . THR A 1 627 ? 20.05400 13.24000 20.92600 1.000 50.94000 627 THR A O 1
ATOM 4611 N N . SER A 1 628 ? 20.20300 12.09800 22.84100 1.000 50.92000 628 SER A N 1
ATOM 4612 C CA . SER A 1 628 ? 21.12900 13.08000 23.44200 1.000 56.55000 628 SER A CA 1
ATOM 4613 C C . SER A 1 628 ? 22.12900 12.37000 24.34200 1.000 53.22000 628 SER A C 1
ATOM 4614 O O . SER A 1 628 ? 21.92600 11.23800 24.63900 1.000 57.88000 628 SER A O 1
ATOM 4617 N N . SER A 1 629 ? 23.19300 13.05700 24.70900 1.000 55.91000 629 SER A N 1
ATOM 4618 C CA . SER A 1 629 ? 24.24000 12.46200 25.55400 1.000 54.57000 629 SER A CA 1
ATOM 4619 C C . SER A 1 629 ? 25.02000 13.57200 26.24700 1.000 57.30000 629 SER A C 1
ATOM 4620 O O . SER A 1 629 ? 25.15800 14.60100 25.65300 1.000 60.58000 629 SER A O 1
ATOM 4623 N N . THR A 1 630 ? 25.63200 13.30200 27.39900 1.000 56.91000 630 THR A N 1
ATOM 4624 C CA . THR A 1 630 ? 26.52300 14.30500 28.03000 1.000 58.32000 630 THR A CA 1
ATOM 4625 C C . THR A 1 630 ? 27.89200 14.24500 27.36200 1.000 57.72000 630 THR A C 1
ATOM 4626 O O . THR A 1 630 ? 28.16500 13.32400 26.65000 1.000 58.41000 630 THR A O 1
ATOM 4630 N N . ILE A 1 631 ? 28.74600 15.20600 27.62200 1.000 53.85000 631 ILE A N 1
ATOM 4631 C CA . ILE A 1 631 ? 30.07200 15.16200 26.96200 1.000 59.50000 631 ILE A CA 1
ATOM 4632 C C . ILE A 1 631 ? 30.82300 13.90100 27.38400 1.000 62.62000 631 ILE A C 1
ATOM 4633 O O . ILE A 1 631 ? 31.34600 13.22500 26.51100 1.000 65.24000 631 ILE A O 1
ATOM 4638 N N . SER A 1 632 ? 30.77300 13.55600 28.66300 1.000 60.81000 632 SER A N 1
ATOM 4639 C CA . SER A 1 632 ? 31.45000 12.35700 29.20500 1.000 61.92000 632 SER A CA 1
ATOM 4640 C C . SER A 1 632 ? 30.89800 11.09200 28.54400 1.000 59.92000 632 SER A C 1
ATOM 4641 O O . SER A 1 632 ? 31.67500 10.28400 28.09600 1.000 53.54000 632 SER A O 1
ATOM 4644 N N . ASP A 1 633 ? 29.57900 11.00000 28.36800 1.000 60.45000 633 ASP A N 1
ATOM 4645 C CA . ASP A 1 633 ? 28.90900 9.79900 27.79500 1.000 64.27000 633 ASP A CA 1
ATOM 4646 C C . ASP A 1 633 ? 28.94500 9.68700 26.27000 1.000 62.60000 633 ASP A C 1
ATOM 4647 O O . ASP A 1 633 ? 28.21600 8.84300 25.76600 1.000 69.10000 633 ASP A O 1
ATOM 4652 N N . ALA A 1 634 ? 29.73800 10.50800 25.59100 1.000 63.34000 634 ALA A N 1
ATOM 4653 C CA . ALA A 1 634 ? 29.77600 10.50800 24.11300 1.000 65.96000 634 ALA A CA 1
ATOM 4654 C C . ALA A 1 634 ? 29.98200 9.10100 23.56700 1.000 65.89000 634 ALA A C 1
ATOM 4655 O O . ALA A 1 634 ? 29.71600 8.89900 22.40100 1.000 65.59000 634 ALA A O 1
ATOM 4657 N N . ARG A 1 635 ? 30.43700 8.16500 24.39200 1.000 70.74000 635 ARG A N 1
ATOM 4658 C CA . ARG A 1 635 ? 30.66900 6.79500 23.87100 1.000 72.17000 635 ARG A CA 1
ATOM 4659 C C . ARG A 1 635 ? 29.34300 6.04200 23.76500 1.000 65.46000 635 ARG A C 1
ATOM 4660 O O . ARG A 1 635 ? 29.28900 5.07900 23.01100 1.000 63.84000 635 ARG A O 1
ATOM 4668 N N . SER A 1 636 ? 28.31600 6.49800 24.47800 1.000 61.50000 636 SER A N 1
ATOM 4669 C CA . SER A 1 636 ? 26.98800 5.84600 24.41700 1.000 63.95000 636 SER A CA 1
ATOM 4670 C C . SER A 1 636 ? 26.41700 5.91100 22.99300 1.000 68.06000 636 SER A C 1
ATOM 4671 O O . SER A 1 636 ? 25.54400 5.10900 22.67300 1.000 65.69000 636 SER A O 1
ATOM 4674 N N . LEU A 1 637 ? 26.80900 6.91400 22.21400 1.000 64.51000 637 LEU A N 1
ATOM 4675 C CA . LEU A 1 637 ? 26.31600 7.06100 20.83000 1.000 65.40000 637 LEU A CA 1
ATOM 4676 C C . LEU A 1 637 ? 26.88900 5.96200 19.93500 1.000 63.64000 637 LEU A C 1
ATOM 4677 O O . LEU A 1 637 ? 26.36500 5.81000 18.84200 1.000 60.45000 637 LEU A O 1
ATOM 4682 N N . GLU A 1 638 ? 27.92600 5.23800 20.35300 1.000 56.79000 638 GLU A N 1
ATOM 4683 C CA . GLU A 1 638 ? 28.34800 4.15600 19.43900 1.000 62.20000 638 GLU A CA 1
ATOM 4684 C C . GLU A 1 638 ? 27.22900 3.12700 19.35800 1.000 62.90000 638 GLU A C 1
ATOM 4685 O O . GLU A 1 638 ? 26.92500 2.65000 18.26400 1.000 64.93000 638 GLU A O 1
ATOM 4691 N N . SER A 1 639 ? 26.66200 2.79800 20.50400 1.000 59.86000 639 SER A N 1
ATOM 4692 C CA . SER A 1 639 ? 25.56000 1.82300 20.55100 1.000 58.31000 639 SER A CA 1
ATOM 4693 C C . SER A 1 639 ? 24.36300 2.39500 19.81700 1.000 59.99000 639 SER A C 1
ATOM 4694 O O . SER A 1 639 ? 23.80000 1.68600 19.03000 1.000 58.64000 639 SER A O 1
ATOM 4697 N N . TYR A 1 640 ? 24.07400 3.67300 20.01600 1.000 60.85000 640 TYR A N 1
ATOM 4698 C CA . TYR A 1 640 ? 22.87000 4.29300 19.42000 1.000 59.93000 640 TYR A CA 1
ATOM 4699 C C . TYR A 1 640 ? 22.94200 4.19700 17.90100 1.000 58.46000 640 TYR A C 1
ATOM 4700 O O . TYR A 1 640 ? 21.99000 3.77700 17.30800 1.000 57.22000 640 TYR A O 1
ATOM 4709 N N . PHE A 1 641 ? 24.08900 4.50700 17.31400 1.000 56.23000 641 PHE A N 1
ATOM 4710 C CA . PHE A 1 641 ? 24.18700 4.46900 15.83600 1.000 61.58000 641 PHE A CA 1
ATOM 4711 C C . PHE A 1 641 ? 24.16300 3.02900 15.32400 1.000 60.63000 641 PHE A C 1
ATOM 4712 O O . PHE A 1 641 ? 23.66100 2.82000 14.23000 1.000 61.37000 641 PHE A O 1
ATOM 4720 N N . ASP A 1 642 ? 24.70700 2.08200 16.08500 1.000 62.60000 642 ASP A N 1
ATOM 4721 C CA . ASP A 1 642 ? 24.70500 0.65900 15.65700 1.000 61.86000 642 ASP A CA 1
ATOM 4722 C C . ASP A 1 642 ? 23.28400 0.10900 15.49300 1.000 61.36000 642 ASP A C 1
ATOM 4723 O O . ASP A 1 642 ? 23.11200 -0.76400 14.67900 1.000 60.55000 642 ASP A O 1
ATOM 4728 N N . GLY A 1 643 ? 22.30800 0.60800 16.24300 1.000 58.27000 643 GLY A N 1
ATOM 4729 C CA . GLY A 1 643 ? 20.91400 0.15400 16.17200 1.000 52.13000 643 GLY A CA 1
ATOM 4730 C C . GLY A 1 643 ? 20.28600 0.32500 14.80700 1.000 60.70000 643 GLY A C 1
ATOM 4731 O O . GLY A 1 643 ? 19.33300 -0.37800 14.53900 1.000 58.28000 643 GLY A O 1
ATOM 4732 N N . PHE A 1 644 ? 20.66800 1.34400 14.04300 1.000 62.02000 644 PHE A N 1
ATOM 4733 C CA . PHE A 1 644 ? 20.06700 1.49800 12.70000 1.000 57.53000 644 PHE A CA 1
ATOM 4734 C C . PHE A 1 644 ? 21.11200 1.71600 11.60500 1.000 53.59000 644 PHE A C 1
ATOM 4735 O O . PHE A 1 644 ? 20.72300 1.77900 10.47800 1.000 51.93000 644 PHE A O 1
ATOM 4743 N N . LEU A 1 645 ? 22.39300 1.77300 11.92000 1.000 52.34000 645 LEU A N 1
ATOM 4744 C CA . LEU A 1 645 ? 23.35500 2.09200 10.83900 1.000 63.85000 645 LEU A CA 1
ATOM 4745 C C . LEU A 1 645 ? 24.47100 1.06000 10.73200 1.000 63.13000 645 LEU A C 1
ATOM 4746 O O . LEU A 1 645 ? 24.91300 0.58100 11.74100 1.000 67.04000 645 LEU A O 1
ATOM 4751 N N . PHE A 1 646 ? 24.96100 0.82400 9.52800 1.000 57.59000 646 PHE A N 1
ATOM 4752 C CA . PHE A 1 646 ? 26.13800 -0.03900 9.32900 1.000 59.42000 646 PHE A CA 1
ATOM 4753 C C . PHE A 1 646 ? 27.37400 0.84300 9.38600 1.000 65.28000 646 PHE A C 1
ATOM 4754 O O . PHE A 1 646 ? 27.28100 1.94900 8.93700 1.000 71.12000 646 PHE A O 1
ATOM 4762 N N . LYS A 1 647 ? 28.53000 0.31300 9.77200 1.000 65.07000 647 LYS A N 1
ATOM 4763 C CA . LYS A 1 647 ? 29.76100 1.13300 9.83400 1.000 64.90000 647 LYS A CA 1
ATOM 4764 C C . LYS A 1 647 ? 30.16900 1.61700 8.44200 1.000 70.67000 647 LYS A C 1
ATOM 4765 O O . LYS A 1 647 ? 29.91900 0.94600 7.45700 1.000 66.08000 647 LYS A O 1
ATOM 4771 N N . SER A 1 648 ? 30.75900 2.80300 8.38700 1.000 72.39000 648 SER A N 1
ATOM 4772 C CA . SER A 1 648 ? 31.14400 3.38000 7.08100 1.000 73.22000 648 SER A CA 1
ATOM 4773 C C . SER A 1 648 ? 32.36500 4.26100 7.26400 1.000 70.27000 648 SER A C 1
ATOM 4774 O O . SER A 1 648 ? 32.67400 4.60900 8.38800 1.000 76.90000 648 SER A O 1
ATOM 4777 N N . THR A 1 649 ? 33.06500 4.55100 6.18400 1.000 70.46000 649 THR A N 1
ATOM 4778 C CA . THR A 1 649 ? 34.21000 5.43200 6.32300 1.000 74.63000 649 THR A CA 1
ATOM 4779 C C . THR A 1 649 ? 34.13200 6.50600 5.24800 1.000 74.68000 649 THR A C 1
ATOM 4780 O O . THR A 1 649 ? 33.66400 6.25200 4.13500 1.000 74.09000 649 THR A O 1
ATOM 4784 N N . GLU A 1 650 ? 34.55700 7.71700 5.60500 1.000 73.42000 650 GLU A N 1
ATOM 4785 C CA . GLU A 1 650 ? 34.35400 8.88300 4.75500 1.000 76.09000 650 GLU A CA 1
ATOM 4786 C C . GLU A 1 650 ? 34.98700 8.72700 3.37300 1.000 81.60000 650 GLU A C 1
ATOM 4787 O O . GLU A 1 650 ? 36.21600 8.74200 3.23700 1.000 88.19000 650 GLU A O 1
ATOM 4793 N N . GLY A 1 651 ? 34.15200 8.58300 2.34500 1.000 81.97000 651 GLY A N 1
ATOM 4794 C CA . GLY A 1 651 ? 34.60400 8.48800 0.96500 1.000 82.28000 651 GLY A CA 1
ATOM 4795 C C . GLY A 1 651 ? 35.71100 7.48800 0.69700 1.000 86.01000 651 GLY A C 1
ATOM 4796 O O . GLY A 1 651 ? 36.86100 7.88300 0.50200 1.000 89.63000 651 GLY A O 1
ATOM 4797 N N . ASN B 1 6 ? 41.75800 26.36700 31.16300 1.000 76.33000 6 ASN B N 1
ATOM 4798 C CA . ASN B 1 6 ? 42.39600 27.66500 31.42400 1.000 82.45000 6 ASN B CA 1
ATOM 4799 C C . ASN B 1 6 ? 41.43700 28.83200 31.12300 1.000 80.40000 6 ASN B C 1
ATOM 4800 O O . ASN B 1 6 ? 41.85000 29.90000 30.65600 1.000 80.65000 6 ASN B O 1
ATOM 4805 N N . PHE B 1 7 ? 40.15300 28.61000 31.39800 1.000 74.64000 7 PHE B N 1
ATOM 4806 C CA . PHE B 1 7 ? 39.11000 29.61100 31.22800 1.000 67.46000 7 PHE B CA 1
ATOM 4807 C C . PHE B 1 7 ? 38.08500 29.43600 32.34000 1.000 66.09000 7 PHE B C 1
ATOM 4808 O O . PHE B 1 7 ? 37.76800 28.30900 32.73600 1.000 69.74000 7 PHE B O 1
ATOM 4816 N N . GLU B 1 8 ? 37.56900 30.54700 32.84500 1.000 65.14000 8 GLU B N 1
ATOM 4817 C CA . GLU B 1 8 ? 36.58300 30.48400 33.91000 1.000 67.05000 8 GLU B CA 1
ATOM 4818 C C . GLU B 1 8 ? 35.28000 29.88900 33.39700 1.000 66.60000 8 GLU B C 1
ATOM 4819 O O . GLU B 1 8 ? 34.92100 30.03700 32.22500 1.000 63.07000 8 GLU B O 1
ATOM 4825 N N . GLY B 1 9 ? 34.57000 29.21100 34.29800 1.000 64.04000 9 GLY B N 1
ATOM 4826 C CA . GLY B 1 9 ? 33.28800 28.64000 33.95100 1.000 64.63000 9 GLY B CA 1
ATOM 4827 C C . GLY B 1 9 ? 32.21800 29.69000 33.71600 1.000 68.28000 9 GLY B C 1
ATOM 4828 O O . GLY B 1 9 ? 32.30200 30.83600 34.17300 1.000 64.37000 9 GLY B O 1
ATOM 4829 N N . TYR B 1 10 ? 31.18500 29.26600 32.98400 1.000 65.04000 10 TYR B N 1
ATOM 4830 C CA . TYR B 1 10 ? 30.11100 30.16000 32.57400 1.000 58.76000 10 TYR B CA 1
ATOM 4831 C C . TYR B 1 10 ? 29.21900 30.51300 33.75700 1.000 60.01000 10 TYR B C 1
ATOM 4832 O O . TYR B 1 10 ? 28.70100 29.62800 34.44500 1.000 63.08000 10 TYR B O 1
ATOM 4841 N N . VAL B 1 11 ? 29.02100 31.80800 33.98300 1.000 62.68000 11 VAL B N 1
ATOM 4842 C CA . VAL B 1 11 ? 28.12500 32.29700 35.02500 1.000 64.38000 11 VAL B CA 1
ATOM 4843 C C . VAL B 1 11 ? 26.90200 32.88900 34.34900 1.000 58.90000 11 VAL B C 1
ATOM 4844 O O . VAL B 1 11 ? 27.03100 33.67500 33.40300 1.000 63.77000 11 VAL B O 1
ATOM 4848 N N . GLU B 1 12 ? 25.72500 32.52300 34.84100 1.000 62.70000 12 GLU B N 1
ATOM 4849 C CA . GLU B 1 12 ? 24.48900 32.95800 34.20600 1.000 62.95000 12 GLU B CA 1
ATOM 4850 C C . GLU B 1 12 ? 24.19000 34.40900 34.58800 1.000 60.32000 12 GLU B C 1
ATOM 4851 O O . GLU B 1 12 ? 24.40000 34.80000 35.74000 1.000 59.13000 12 GLU B O 1
ATOM 4857 N N . PRO B 1 13 ? 23.71900 35.22500 33.64000 1.000 55.30000 13 PRO B N 1
ATOM 4858 C CA . PRO B 1 13 ? 23.60400 36.66900 33.89700 1.000 58.36000 13 PRO B CA 1
ATOM 4859 C C . PRO B 1 13 ? 22.68500 37.00100 35.07300 1.000 54.47000 13 PRO B C 1
ATOM 4860 O O . PRO B 1 13 ? 21.63600 36.38600 35.25500 1.000 56.29000 13 PRO B O 1
ATOM 4864 N N . GLU B 1 14 ? 23.11000 37.98000 35.87800 1.000 58.89000 14 GLU B N 1
ATOM 4865 C CA . GLU B 1 14 ? 22.29500 38.55300 36.94400 1.000 53.74000 14 GLU B CA 1
ATOM 4866 C C . GLU B 1 14 ? 21.04200 39.18800 36.35400 1.000 52.43000 14 GLU B C 1
ATOM 4867 O O . GLU B 1 14 ? 21.13400 40.06100 35.48400 1.000 52.52000 14 GLU B O 1
ATOM 4873 N N . LEU B 1 15 ? 19.87500 38.73600 36.81300 1.000 51.28000 15 LEU B N 1
ATOM 4874 C CA . LEU B 1 15 ? 18.59200 39.32300 36.45200 1.000 47.14000 15 LEU B CA 1
ATOM 4875 C C . LEU B 1 15 ? 18.19800 40.40300 37.45600 1.000 45.15000 15 LEU B C 1
ATOM 4876 O O . LEU B 1 15 ? 18.39200 40.23800 38.66300 1.000 53.89000 15 LEU B O 1
ATOM 4881 N N . PHE B 1 16 ? 17.64100 41.50800 36.94500 1.000 47.35000 16 PHE B N 1
ATOM 4882 C CA . PHE B 1 16 ? 17.10600 42.61900 37.73400 1.000 47.89000 16 PHE B CA 1
ATOM 4883 C C . PHE B 1 16 ? 15.72600 42.98200 37.20200 1.000 47.16000 16 PHE B C 1
ATOM 4884 O O . PHE B 1 16 ? 15.55100 43.13600 35.98900 1.000 48.72000 16 PHE B O 1
ATOM 4892 N N . GLU B 1 17 ? 14.75300 43.10700 38.09600 1.000 44.75000 17 GLU B N 1
ATOM 4893 C CA . GLU B 1 17 ? 13.40700 43.54400 37.73800 1.000 44.48000 17 GLU B CA 1
ATOM 4894 C C . GLU B 1 17 ? 13.30500 45.02700 38.07200 1.000 46.32000 17 GLU B C 1
ATOM 4895 O O . GLU B 1 17 ? 13.00000 45.41800 39.19600 1.000 51.03000 17 GLU B O 1
ATOM 4901 N N . ARG B 1 18 ? 13.56200 45.84700 37.08600 1.000 47.01000 18 ARG B N 1
ATOM 4902 C CA . ARG B 1 18 ? 13.55900 47.28200 37.28500 1.000 48.43000 18 ARG B CA 1
ATOM 4903 C C . ARG B 1 18 ? 12.13300 47.73300 37.57500 1.000 46.91000 18 ARG B C 1
ATOM 4904 O O . ARG B 1 18 ? 11.22300 47.38400 36.82100 1.000 47.85000 18 ARG B O 1
ATOM 4912 N N . PRO B 1 19 ? 11.88300 48.45700 38.66700 1.000 44.98000 19 PRO B N 1
ATOM 4913 C CA . PRO B 1 19 ? 10.51500 48.93100 38.91700 1.000 45.68000 19 PRO B CA 1
ATOM 4914 C C . PRO B 1 19 ? 10.06500 49.87700 37.81100 1.000 45.97000 19 PRO B C 1
ATOM 4915 O O . PRO B 1 19 ? 10.87700 50.56000 37.18100 1.000 44.91000 19 PRO B O 1
ATOM 4919 N N . GLY B 1 20 ? 8.75300 49.90300 37.56700 1.000 47.32000 20 GLY B N 1
ATOM 4920 C CA . GLY B 1 20 ? 8.20400 50.81200 36.55800 1.000 45.25000 20 GLY B CA 1
ATOM 4921 C C . GLY B 1 20 ? 8.16400 52.25200 37.05800 1.000 49.43000 20 GLY B C 1
ATOM 4922 O O . GLY B 1 20 ? 7.91900 52.51700 38.23600 1.000 47.43000 20 GLY B O 1
ATOM 4923 N N . THR B 1 21 ? 8.42900 53.19300 36.14600 1.000 51.18000 21 THR B N 1
ATOM 4924 C CA . THR B 1 21 ? 8.33600 54.61400 36.47400 1.000 53.82000 21 THR B CA 1
ATOM 4925 C C . THR B 1 21 ? 7.11200 55.27100 35.86300 1.000 55.63000 21 THR B C 1
ATOM 4926 O O . THR B 1 21 ? 6.88500 56.46200 36.09400 1.000 50.87000 21 THR B O 1
ATOM 4930 N N . SER B 1 22 ? 6.32400 54.53000 35.08900 1.000 51.09000 22 SER B N 1
ATOM 4931 C CA . SER B 1 22 ? 5.08900 55.06300 34.53500 1.000 51.37000 22 SER B CA 1
ATOM 4932 C C . SER B 1 22 ? 3.99100 55.05800 35.59600 1.000 50.28000 22 SER B C 1
ATOM 4933 O O . SER B 1 22 ? 3.93600 54.16000 36.44200 1.000 53.96000 22 SER B O 1
ATOM 4936 N N . LEU B 1 23 ? 3.13200 56.08100 35.56800 1.000 50.96000 23 LEU B N 1
ATOM 4937 C CA . LEU B 1 23 ? 2.05500 56.18900 36.54900 1.000 49.69000 23 LEU B CA 1
ATOM 4938 C C . LEU B 1 23 ? 1.22600 54.90500 36.57300 1.000 53.91000 23 LEU B C 1
ATOM 4939 O O . LEU B 1 23 ? 0.99000 54.30200 35.51800 1.000 52.35000 23 LEU B O 1
ATOM 4944 N N . PRO B 1 24 ? 0.74600 54.47700 37.73900 1.000 52.30000 24 PRO B N 1
ATOM 4945 C CA . PRO B 1 24 ? -0.03100 53.23400 37.83100 1.000 55.91000 24 PRO B CA 1
ATOM 4946 C C . PRO B 1 24 ? -1.51100 53.42500 37.51800 1.000 55.49000 24 PRO B C 1
ATOM 4947 O O . PRO B 1 24 ? -2.04000 54.53500 37.46300 1.000 53.22000 24 PRO B O 1
ATOM 4951 N N . ASN B 1 25 ? -2.18200 52.29400 37.34100 1.000 54.54000 25 ASN B N 1
ATOM 4952 C CA . ASN B 1 25 ? -3.61800 52.20700 37.51000 1.000 56.05000 25 ASN B CA 1
ATOM 4953 C C . ASN B 1 25 ? -3.87300 51.64100 38.90600 1.000 57.62000 25 ASN B C 1
ATOM 4954 O O . ASN B 1 25 ? -2.93800 51.46400 39.69200 1.000 57.62000 25 ASN B O 1
ATOM 4959 N N . LYS B 1 26 ? -5.13500 51.32500 39.21700 1.000 57.96000 26 LYS B N 1
ATOM 4960 C CA . LYS B 1 26 ? -5.46000 50.83500 40.55800 1.000 63.52000 26 LYS B CA 1
ATOM 4961 C C . LYS B 1 26 ? -4.76800 49.52000 40.88700 1.000 59.96000 26 LYS B C 1
ATOM 4962 O O . LYS B 1 26 ? -4.83100 49.07900 42.03700 1.000 66.19000 26 LYS B O 1
ATOM 4968 N N . LEU B 1 27 ? -4.10400 48.89600 39.91900 1.000 56.66000 27 LEU B N 1
ATOM 4969 C CA . LEU B 1 27 ? -3.39900 47.64400 40.13600 1.000 56.56000 27 LEU B CA 1
ATOM 4970 C C . LEU B 1 27 ? -1.88600 47.80000 40.06800 1.000 49.32000 27 LEU B C 1
ATOM 4971 O O . LEU B 1 27 ? -1.16300 46.86100 40.40400 1.000 48.90000 27 LEU B O 1
ATOM 4976 N N . GLY B 1 28 ? -1.39100 48.94900 39.65500 1.000 46.38000 28 GLY B N 1
ATOM 4977 C CA . GLY B 1 28 ? 0.01000 49.24200 39.81400 1.000 51.62000 28 GLY B CA 1
ATOM 4978 C C . GLY B 1 28 ? 0.68400 49.54000 38.49500 1.000 52.66000 28 GLY B C 1
ATOM 4979 O O . GLY B 1 28 ? 0.04700 49.97300 37.52800 1.000 52.09000 28 GLY B O 1
ATOM 4980 N N . VAL B 1 29 ? 1.99500 49.29900 38.48500 1.000 45.41000 29 VAL B N 1
ATOM 4981 C CA . VAL B 1 29 ? 2.86900 49.53800 37.35200 1.000 41.32000 29 VAL B CA 1
ATOM 4982 C C . VAL B 1 29 ? 3.81800 48.35700 37.28400 1.000 45.30000 29 VAL B C 1
ATOM 4983 O O . VAL B 1 29 ? 4.43500 48.00100 38.29200 1.000 42.33000 29 VAL B O 1
ATOM 4987 N N . MET B 1 30 ? 3.91600 47.73400 36.10300 1.000 46.86000 30 MET B N 1
ATOM 4988 C CA . MET B 1 30 ? 4.72500 46.53900 35.92700 1.000 44.86000 30 MET B CA 1
ATOM 4989 C C . MET B 1 30 ? 6.20600 46.85500 36.10400 1.000 42.37000 30 MET B C 1
ATOM 4990 O O . MET B 1 30 ? 6.66800 47.91100 35.66600 1.000 44.58000 30 MET B O 1
ATOM 4995 N N . PRO B 1 31 ? 6.97900 45.95000 36.69900 1.000 43.91000 31 PRO B N 1
ATOM 4996 C CA . PRO B 1 31 ? 8.44000 46.03800 36.59300 1.000 38.20000 31 PRO B CA 1
ATOM 4997 C C . PRO B 1 31 ? 8.85500 45.57700 35.20100 1.000 39.47000 31 PRO B C 1
ATOM 4998 O O . PRO B 1 31 ? 8.04400 45.07200 34.43100 1.000 45.72000 31 PRO B O 1
ATOM 5002 N N . GLN B 1 32 ? 10.13100 45.73800 34.87800 1.000 33.38000 32 GLN B N 1
ATOM 5003 C CA . GLN B 1 32 ? 10.60600 45.40900 33.53700 1.000 41.53000 32 GLN B CA 1
ATOM 5004 C C . GLN B 1 32 ? 11.86600 44.56600 33.64200 1.000 42.76000 32 GLN B C 1
ATOM 5005 O O . GLN B 1 32 ? 12.84900 44.99300 34.25400 1.000 44.46000 32 GLN B O 1
ATOM 5011 N N . LEU B 1 33 ? 11.84200 43.38500 33.02900 1.000 41.64000 33 LEU B N 1
ATOM 5012 C CA . LEU B 1 33 ? 12.98200 42.48600 33.11300 1.000 42.27000 33 LEU B CA 1
ATOM 5013 C C . LEU B 1 33 ? 14.16800 43.10300 32.39300 1.000 44.56000 33 LEU B C 1
ATOM 5014 O O . LEU B 1 33 ? 14.01000 43.71300 31.33800 1.000 46.72000 33 LEU B O 1
ATOM 5019 N N . THR B 1 34 ? 15.35700 42.94800 32.97400 1.000 43.67000 34 THR B N 1
ATOM 5020 C CA . THR B 1 34 ? 16.58600 43.41000 32.35000 1.000 45.44000 34 THR B CA 1
ATOM 5021 C C . THR B 1 34 ? 17.75400 42.57400 32.87500 1.000 45.65000 34 THR B C 1
ATOM 5022 O O . THR B 1 34 ? 17.59900 41.72800 33.76300 1.000 47.88000 34 THR B O 1
ATOM 5026 N N . TRP B 1 35 ? 18.92800 42.78400 32.28000 1.000 42.59000 35 TRP B N 1
ATOM 5027 C CA . TRP B 1 35 ? 20.14500 42.07400 32.67700 1.000 43.63000 35 TRP B CA 1
ATOM 5028 C C . TRP B 1 35 ? 21.30300 43.06000 32.61200 1.000 42.28000 35 TRP B C 1
ATOM 5029 O O . TRP B 1 35 ? 21.99200 43.17000 31.58700 1.000 41.01000 35 TRP B O 1
ATOM 5040 N N . PRO B 1 36 ? 21.54400 43.80000 33.70600 1.000 43.99000 36 PRO B N 1
ATOM 5041 C CA . PRO B 1 36 ? 22.49500 44.92300 33.65700 1.000 49.27000 36 PRO B CA 1
ATOM 5042 C C . PRO B 1 36 ? 23.86900 44.58700 33.09100 1.000 50.76000 36 PRO B C 1
ATOM 5043 O O . PRO B 1 36 ? 24.41300 45.39200 32.32800 1.000 46.80000 36 PRO B O 1
ATOM 5047 N N . ASN B 1 37 ? 24.42600 43.41400 33.39700 1.000 53.96000 37 ASN B N 1
ATOM 5048 C CA . ASN B 1 37 ? 25.76800 43.08600 32.91700 1.000 53.33000 37 ASN B CA 1
ATOM 5049 C C . ASN B 1 37 ? 25.80300 42.79000 31.43000 1.000 52.32000 37 ASN B C 1
ATOM 5050 O O . ASN B 1 37 ? 26.87500 42.89600 30.81900 1.000 55.14000 37 ASN B O 1
ATOM 5055 N N . VAL B 1 38 ? 24.66900 42.40300 30.84600 1.000 48.23000 38 VAL B N 1
ATOM 5056 C CA . VAL B 1 38 ? 24.60300 42.12700 29.41600 1.000 45.98000 38 VAL B CA 1
ATOM 5057 C C . VAL B 1 38 ? 24.23900 43.38100 28.61300 1.000 46.86000 38 VAL B C 1
ATOM 5058 O O . VAL B 1 38 ? 24.65100 43.52700 27.45500 1.000 46.24000 38 VAL B O 1
ATOM 5062 N N . LEU B 1 39 ? 23.48900 44.30500 29.19800 1.000 42.52000 39 LEU B N 1
ATOM 5063 C CA . LEU B 1 39 ? 22.86000 45.33800 28.41100 1.000 39.67000 39 LEU B CA 1
ATOM 5064 C C . LEU B 1 39 ? 23.33000 46.75800 28.69100 1.000 44.40000 39 LEU B C 1
ATOM 5065 O O . LEU B 1 39 ? 22.97600 47.64900 27.91600 1.000 45.83000 39 LEU B O 1
ATOM 5070 N N . ASN B 1 40 ? 24.10400 47.01300 29.75000 1.000 45.38000 40 ASN B N 1
ATOM 5071 C CA . ASN B 1 40 ? 24.42500 48.38600 30.12900 1.000 41.01000 40 ASN B CA 1
ATOM 5072 C C . ASN B 1 40 ? 25.85200 48.81700 29.75300 1.000 47.36000 40 ASN B C 1
ATOM 5073 O O . ASN B 1 40 ? 26.35600 49.79700 30.30600 1.000 51.27000 40 ASN B O 1
ATOM 5078 N N . GLY B 1 41 ? 26.49400 48.14100 28.80700 1.000 45.00000 41 GLY B N 1
ATOM 5079 C CA . GLY B 1 41 ? 27.72300 48.67900 28.23900 1.000 43.05000 41 GLY B CA 1
ATOM 5080 C C . GLY B 1 41 ? 28.88200 48.70800 29.22500 1.000 48.91000 41 GLY B C 1
ATOM 5081 O O . GLY B 1 41 ? 29.19700 47.70500 29.87900 1.000 48.57000 41 GLY B O 1
ATOM 5082 N N . THR B 1 42 ? 29.55500 49.86500 29.31300 1.000 45.49000 42 THR B N 1
ATOM 5083 C CA . THR B 1 42 ? 30.69200 50.00600 30.21400 1.000 46.87000 42 THR B CA 1
ATOM 5084 C C . THR B 1 42 ? 30.25600 50.18500 31.65700 1.000 48.67000 42 THR B C 1
ATOM 5085 O O . THR B 1 42 ? 31.03700 49.89100 32.56600 1.000 50.47000 42 THR B O 1
ATOM 5089 N N . ASN B 1 43 ? 29.00100 50.58600 31.86600 1.000 49.86000 43 ASN B N 1
ATOM 5090 C CA . ASN B 1 43 ? 28.45400 50.91700 33.17900 1.000 48.63000 43 ASN B CA 1
ATOM 5091 C C . ASN B 1 43 ? 27.83000 49.66900 33.81500 1.000 54.77000 43 ASN B C 1
ATOM 5092 O O . ASN B 1 43 ? 26.61400 49.55800 34.01600 1.000 51.76000 43 ASN B O 1
ATOM 5097 N N . CYS B 1 44 ? 28.69800 48.71100 34.14500 1.000 50.76000 44 CYS B N 1
ATOM 5098 C CA . CYS B 1 44 ? 28.24600 47.53200 34.87300 1.000 55.83000 44 CYS B CA 1
ATOM 5099 C C . CYS B 1 44 ? 29.44000 46.87400 35.55700 1.000 65.88000 44 CYS B C 1
ATOM 5100 O O . CYS B 1 44 ? 30.59400 47.27200 35.36900 1.000 65.92000 44 CYS B O 1
ATOM 5103 N N . GLU B 1 45 ? 29.14200 45.83600 36.34600 1.000 67.11000 45 GLU B N 1
ATOM 5104 C CA . GLU B 1 45 ? 30.15400 45.23000 37.21000 1.000 62.90000 45 GLU B CA 1
ATOM 5105 C C . GLU B 1 45 ? 31.19000 44.45400 36.41000 1.000 62.11000 45 GLU B C 1
ATOM 5106 O O . GLU B 1 45 ? 32.39500 44.62200 36.61500 1.000 65.85000 45 GLU B O 1
ATOM 5112 N N . LYS B 1 46 ? 30.75700 43.59000 35.49500 1.000 67.00000 46 LYS B N 1
ATOM 5113 C CA . LYS B 1 46 ? 31.69200 43.05500 34.50200 1.000 71.03000 46 LYS B CA 1
ATOM 5114 C C . LYS B 1 46 ? 31.03500 43.10600 33.13100 1.000 70.37000 46 LYS B C 1
ATOM 5115 O O . LYS B 1 46 ? 29.98200 42.46600 32.92300 1.000 63.09000 46 LYS B O 1
ATOM 5121 N N . PRO B 1 47 ? 31.62300 43.82200 32.17500 1.000 66.87000 47 PRO B N 1
ATOM 5122 C CA . PRO B 1 47 ? 30.97200 44.02400 30.87900 1.000 58.57000 47 PRO B CA 1
ATOM 5123 C C . PRO B 1 47 ? 31.03300 42.78400 30.01100 1.000 59.20000 47 PRO B C 1
ATOM 5124 O O . PRO B 1 47 ? 31.96000 41.97300 30.10300 1.000 60.20000 47 PRO B O 1
ATOM 5128 N N . ALA B 1 48 ? 30.03400 42.67100 29.13800 1.000 58.88000 48 ALA B N 1
ATOM 5129 C CA . ALA B 1 48 ? 29.90400 41.56300 28.20400 1.000 49.15000 48 ALA B CA 1
ATOM 5130 C C . ALA B 1 48 ? 31.00800 41.52400 27.16300 1.000 51.18000 48 ALA B C 1
ATOM 5131 O O . ALA B 1 48 ? 31.09600 40.54500 26.42400 1.000 50.81000 48 ALA B O 1
ATOM 5133 N N . VAL B 1 49 ? 31.82200 42.56400 27.04700 1.000 59.48000 49 VAL B N 1
ATOM 5134 C CA . VAL B 1 49 ? 33.06600 42.45500 26.29700 1.000 59.75000 49 VAL B CA 1
ATOM 5135 C C . VAL B 1 49 ? 34.20400 42.63800 27.29800 1.000 64.79000 49 VAL B C 1
ATOM 5136 O O . VAL B 1 49 ? 34.36100 43.73000 27.86700 1.000 61.60000 49 VAL B O 1
ATOM 5140 N N . PRO B 1 50 ? 34.99700 41.60100 27.56600 1.000 65.86000 50 PRO B N 1
ATOM 5141 C CA . PRO B 1 50 ? 36.02100 41.69700 28.61600 1.000 65.69000 50 PRO B CA 1
ATOM 5142 C C . PRO B 1 50 ? 37.14200 42.64900 28.21700 1.000 63.76000 50 PRO B C 1
ATOM 5143 O O . PRO B 1 50 ? 37.70800 42.54900 27.12500 1.000 60.21000 50 PRO B O 1
ATOM 5147 N N . ASN B 1 51 ? 37.45000 43.58200 29.11800 1.000 66.32000 51 ASN B N 1
ATOM 5148 C CA . ASN B 1 51 ? 38.53400 44.54900 28.93600 1.000 67.54000 51 ASN B CA 1
ATOM 5149 C C . ASN B 1 51 ? 38.38700 45.32400 27.62800 1.000 67.40000 51 ASN B C 1
ATOM 5150 O O . ASN B 1 51 ? 39.29300 45.37800 26.79400 1.000 67.88000 51 ASN B O 1
ATOM 5155 N N . TYR B 1 52 ? 37.22000 45.92400 27.45200 1.000 67.57000 52 TYR B N 1
ATOM 5156 C CA . TYR B 1 52 ? 37.00900 46.85400 26.35600 1.000 59.44000 52 TYR B CA 1
ATOM 5157 C C . TYR B 1 52 ? 37.94800 48.03800 26.52500 1.000 59.67000 52 TYR B C 1
ATOM 5158 O O . TYR B 1 52 ? 37.86000 48.77200 27.51100 1.000 61.53000 52 TYR B O 1
ATOM 5167 N N . LYS B 1 53 ? 38.86800 48.20300 25.57500 1.000 63.11000 53 LYS B N 1
ATOM 5168 C CA . LYS B 1 53 ? 39.90200 49.23500 25.62300 1.000 67.10000 53 LYS B CA 1
ATOM 5169 C C . LYS B 1 53 ? 39.73300 50.13000 24.39600 1.000 66.50000 53 LYS B C 1
ATOM 5170 O O . LYS B 1 53 ? 40.49300 50.02200 23.41900 1.000 62.98000 53 LYS B O 1
ATOM 5176 N N . PRO B 1 54 ? 38.75100 51.02800 24.41000 1.000 63.49000 54 PRO B N 1
ATOM 5177 C CA . PRO B 1 54 ? 38.42700 51.77500 23.19600 1.000 57.23000 54 PRO B CA 1
ATOM 5178 C C . PRO B 1 54 ? 39.54800 52.73700 22.84800 1.000 61.34000 54 PRO B C 1
ATOM 5179 O O . PRO B 1 54 ? 40.10900 53.40700 23.73000 1.000 61.87000 54 PRO B O 1
ATOM 5183 N N . PRO B 1 55 ? 39.92000 52.82100 21.57800 1.000 59.77000 55 PRO B N 1
ATOM 5184 C CA . PRO B 1 55 ? 41.00800 53.71800 21.18900 1.000 64.63000 55 PRO B CA 1
ATOM 5185 C C . PRO B 1 55 ? 40.63000 55.17800 21.39900 1.000 61.49000 55 PRO B C 1
ATOM 5186 O O . PRO B 1 55 ? 39.45500 55.54800 21.46200 1.000 65.09000 55 PRO B O 1
ATOM 5190 N N . SER B 1 56 ? 41.65400 56.01200 21.55700 1.000 60.97000 56 SER B N 1
ATOM 5191 C CA . SER B 1 56 ? 41.42200 57.44800 21.67200 1.000 62.27000 56 SER B CA 1
ATOM 5192 C C . SER B 1 56 ? 41.31700 58.12800 20.32000 1.000 56.63000 56 SER B C 1
ATOM 5193 O O . SER B 1 56 ? 40.93600 59.30000 20.25200 1.000 61.04000 56 SER B O 1
ATOM 5196 N N . LYS B 1 57 ? 41.59000 57.40800 19.24300 1.000 60.80000 57 LYS B N 1
ATOM 5197 C CA . LYS B 1 57 ? 41.43700 57.93200 17.89100 1.000 64.06000 57 LYS B CA 1
ATOM 5198 C C . LYS B 1 57 ? 40.67000 56.91400 17.05700 1.000 62.17000 57 LYS B C 1
ATOM 5199 O O . LYS B 1 57 ? 41.16400 55.80600 16.82400 1.000 63.81000 57 LYS B O 1
ATOM 5205 N N . VAL B 1 58 ? 39.45600 57.28000 16.62900 1.000 57.16000 58 VAL B N 1
ATOM 5206 C CA . VAL B 1 58 ? 38.56300 56.39600 15.88800 1.000 57.46000 58 VAL B CA 1
ATOM 5207 C C . VAL B 1 58 ? 38.17700 57.07500 14.58500 1.000 58.95000 58 VAL B C 1
ATOM 5208 O O . VAL B 1 58 ? 38.28000 58.29300 14.43800 1.000 57.17000 58 VAL B O 1
ATOM 5212 N N . ASP B 1 59 ? 37.66400 56.28500 13.64800 1.000 56.04000 59 ASP B N 1
ATOM 5213 C CA . ASP B 1 59 ? 37.16600 56.90700 12.42800 1.000 58.09000 59 ASP B CA 1
ATOM 5214 C C . ASP B 1 59 ? 35.91200 57.73200 12.71700 1.000 58.99000 59 ASP B C 1
ATOM 5215 O O . ASP B 1 59 ? 35.84200 58.91800 12.36300 1.000 53.78000 59 ASP B O 1
ATOM 5220 N N . VAL B 1 60 ? 34.92100 57.12600 13.38500 1.000 53.33000 60 VAL B N 1
ATOM 5221 C CA . VAL B 1 60 ? 33.61500 57.73800 13.62200 1.000 49.33000 60 VAL B CA 1
ATOM 5222 C C . VAL B 1 60 ? 33.27600 57.62300 15.09900 1.000 52.27000 60 VAL B C 1
ATOM 5223 O O . VAL B 1 60 ? 33.41700 56.54400 15.69100 1.000 57.21000 60 VAL B O 1
ATOM 5227 N N . ILE B 1 61 ? 32.80900 58.71600 15.69700 1.000 47.84000 61 ILE B N 1
ATOM 5228 C CA . ILE B 1 61 ? 32.24800 58.65100 17.03900 1.000 47.75000 61 ILE B CA 1
ATOM 5229 C C . ILE B 1 61 ? 30.77100 59.01800 16.98200 1.000 49.24000 61 ILE B C 1
ATOM 5230 O O . ILE B 1 61 ? 30.36300 59.89600 16.21600 1.000 48.57000 61 ILE B O 1
ATOM 5235 N N . ILE B 1 62 ? 29.97000 58.30700 17.77500 1.000 50.79000 62 ILE B N 1
ATOM 5236 C CA . ILE B 1 62 ? 28.51500 58.36700 17.73100 1.000 45.81000 62 ILE B CA 1
ATOM 5237 C C . ILE B 1 62 ? 28.02100 58.79200 19.10100 1.000 47.00000 62 ILE B C 1
ATOM 5238 O O . ILE B 1 62 ? 28.38900 58.18700 20.11700 1.000 45.37000 62 ILE B O 1
ATOM 5243 N N . ILE B 1 63 ? 27.20400 59.83300 19.13000 1.000 44.08000 63 ILE B N 1
ATOM 5244 C CA . ILE B 1 63 ? 26.67200 60.36900 20.36800 1.000 45.59000 63 ILE B CA 1
ATOM 5245 C C . ILE B 1 63 ? 25.19800 60.02200 20.40700 1.000 41.49000 63 ILE B C 1
ATOM 5246 O O . ILE B 1 63 ? 24.39900 60.55300 19.63300 1.000 45.13000 63 ILE B O 1
ATOM 5251 N N . GLY B 1 64 ? 24.83200 59.13900 21.31900 1.000 45.60000 64 GLY B N 1
ATOM 5252 C CA . GLY B 1 64 ? 23.47100 58.66500 21.37200 1.000 47.92000 64 GLY B CA 1
ATOM 5253 C C . GLY B 1 64 ? 23.43600 57.23000 20.91300 1.000 41.18000 64 GLY B C 1
ATOM 5254 O O . GLY B 1 64 ? 23.94500 56.90900 19.83600 1.000 38.09000 64 GLY B O 1
ATOM 5255 N N . ALA B 1 65 ? 22.89000 56.35600 21.75100 1.000 45.45000 65 ALA B N 1
ATOM 5256 C CA . ALA B 1 65 ? 22.77700 54.93600 21.44500 1.000 43.18000 65 ALA B CA 1
ATOM 5257 C C . ALA B 1 65 ? 21.32300 54.52600 21.57500 1.000 41.84000 65 ALA B C 1
ATOM 5258 O O . ALA B 1 65 ? 20.99800 53.52900 22.22200 1.000 45.76000 65 ALA B O 1
ATOM 5260 N N . GLY B 1 66 ? 20.44000 55.34500 21.01900 1.000 43.75000 66 GLY B N 1
ATOM 5261 C CA . GLY B 1 66 ? 19.09000 54.93900 20.74100 1.000 33.45000 66 GLY B CA 1
ATOM 5262 C C . GLY B 1 66 ? 19.10500 54.06700 19.51300 1.000 33.55000 66 GLY B C 1
ATOM 5263 O O . GLY B 1 66 ? 20.16600 53.72300 18.96500 1.000 32.32000 66 GLY B O 1
ATOM 5264 N N . PRO B 1 67 ? 17.92200 53.66700 19.07000 1.000 38.25000 67 PRO B N 1
ATOM 5265 C CA . PRO B 1 67 ? 17.84600 52.83900 17.85700 1.000 33.62000 67 PRO B CA 1
ATOM 5266 C C . PRO B 1 67 ? 18.70000 53.38100 16.71100 1.000 38.64000 67 PRO B C 1
ATOM 5267 O O . PRO B 1 67 ? 19.36700 52.58300 16.03000 1.000 33.64000 67 PRO B O 1
ATOM 5271 N N . VAL B 1 68 ? 18.76300 54.72200 16.54500 1.000 33.52000 68 VAL B N 1
ATOM 5272 C CA . VAL B 1 68 ? 19.43300 55.31400 15.38500 1.000 29.85000 68 VAL B CA 1
ATOM 5273 C C . VAL B 1 68 ? 20.94500 55.21200 15.52200 1.000 35.26000 68 VAL B C 1
ATOM 5274 O O . VAL B 1 68 ? 21.64600 54.76000 14.60300 1.000 40.22000 68 VAL B O 1
ATOM 5278 N N . GLY B 1 69 ? 21.48000 55.65300 16.65500 1.000 34.48000 69 GLY B N 1
ATOM 5279 C CA . GLY B 1 69 ? 22.90500 55.52200 16.85800 1.000 30.74000 69 GLY B CA 1
ATOM 5280 C C . GLY B 1 69 ? 23.36700 54.08300 16.77100 1.000 36.12000 69 GLY B C 1
ATOM 5281 O O . GLY B 1 69 ? 24.34800 53.77600 16.08600 1.000 37.81000 69 GLY B O 1
ATOM 5282 N N . LEU B 1 70 ? 22.66100 53.17500 17.46600 1.000 35.10000 70 LEU B N 1
ATOM 5283 C CA . LEU B 1 70 ? 23.04900 51.76600 17.45300 1.000 33.83000 70 LEU B CA 1
ATOM 5284 C C . LEU B 1 70 ? 23.02000 51.19600 16.03700 1.000 36.63000 70 LEU B C 1
ATOM 5285 O O . LEU B 1 70 ? 23.96200 50.50300 15.62000 1.000 34.97000 70 LEU B O 1
ATOM 5290 N N . THR B 1 71 ? 21.97000 51.51300 15.26400 1.000 34.24000 71 THR B N 1
ATOM 5291 C CA . THR B 1 71 ? 21.93900 51.07700 13.86700 1.000 38.11000 71 THR B CA 1
ATOM 5292 C C . THR B 1 71 ? 23.13200 51.61300 13.08300 1.000 39.13000 71 THR B C 1
ATOM 5293 O O . THR B 1 71 ? 23.67800 50.91800 12.21600 1.000 38.62000 71 THR B O 1
ATOM 5297 N N . THR B 1 72 ? 23.54600 52.85200 13.36800 1.000 38.43000 72 THR B N 1
ATOM 5298 C CA . THR B 1 72 ? 24.65000 53.44300 12.61800 1.000 38.43000 72 THR B CA 1
ATOM 5299 C C . THR B 1 72 ? 25.95400 52.74700 12.95000 1.000 39.35000 72 THR B C 1
ATOM 5300 O O . THR B 1 72 ? 26.73200 52.40400 12.04900 1.000 38.75000 72 THR B O 1
ATOM 5304 N N . ALA B 1 73 ? 26.19900 52.51900 14.24600 1.000 37.80000 73 ALA B N 1
ATOM 5305 C CA . ALA B 1 73 ? 27.34100 51.70900 14.65200 1.000 40.80000 73 ALA B CA 1
ATOM 5306 C C . ALA B 1 73 ? 27.30600 50.34900 13.98000 1.000 43.55000 73 ALA B C 1
ATOM 5307 O O . ALA B 1 73 ? 28.32700 49.88000 13.46100 1.000 44.22000 73 ALA B O 1
ATOM 5309 N N . ALA B 1 74 ? 26.13200 49.70900 13.93800 1.000 36.51000 74 ALA B N 1
ATOM 5310 C CA . ALA B 1 74 ? 26.09800 48.33600 13.42800 1.000 40.63000 74 ALA B CA 1
ATOM 5311 C C . ALA B 1 74 ? 26.42200 48.29400 11.93500 1.000 43.65000 74 ALA B C 1
ATOM 5312 O O . ALA B 1 74 ? 27.12900 47.38500 11.47700 1.000 39.02000 74 ALA B O 1
ATOM 5314 N N . CYS B 1 75 ? 25.94600 49.27800 11.16200 1.000 41.98000 75 CYS B N 1
ATOM 5315 C CA . CYS B 1 75 ? 26.30600 49.28100 9.75400 1.000 43.07000 75 CYS B CA 1
ATOM 5316 C C . CYS B 1 75 ? 27.80000 49.56300 9.57300 1.000 39.71000 75 CYS B C 1
ATOM 5317 O O . CYS B 1 75 ? 28.47300 48.90700 8.76800 1.000 43.33000 75 CYS B O 1
ATOM 5320 N N . LEU B 1 76 ? 28.34400 50.49300 10.34300 1.000 34.85000 76 LEU B N 1
ATOM 5321 C CA . LEU B 1 76 ? 29.75700 50.83400 10.18900 1.000 40.48000 76 LEU B CA 1
ATOM 5322 C C . LEU B 1 76 ? 30.65700 49.66500 10.58900 1.000 46.20000 76 LEU B C 1
ATOM 5323 O O . LEU B 1 76 ? 31.67300 49.39500 9.92700 1.000 46.25000 76 LEU B O 1
ATOM 5328 N N . LEU B 1 77 ? 30.28600 48.93200 11.64700 1.000 39.77000 77 LEU B N 1
ATOM 5329 C CA . LEU B 1 77 ? 31.11500 47.80500 12.06100 1.000 41.30000 77 LEU B CA 1
ATOM 5330 C C . LEU B 1 77 ? 31.12200 46.69500 11.01900 1.000 44.78000 77 LEU B C 1
ATOM 5331 O O . LEU B 1 77 ? 32.11900 45.97100 10.91000 1.000 46.31000 77 LEU B O 1
ATOM 5336 N N . ARG B 1 78 ? 30.04300 46.54800 10.23700 1.000 43.22000 78 ARG B N 1
ATOM 5337 C CA . ARG B 1 78 ? 30.09700 45.61800 9.11100 1.000 44.07000 78 ARG B CA 1
ATOM 5338 C C . ARG B 1 78 ? 31.19500 46.01800 8.15000 1.000 46.22000 78 ARG B C 1
ATOM 5339 O O . ARG B 1 78 ? 31.77800 45.15700 7.48400 1.000 41.04000 78 ARG B O 1
ATOM 5347 N N . GLN B 1 79 ? 31.47700 47.32200 8.05700 1.000 48.84000 79 GLN B N 1
ATOM 5348 C CA . GLN B 1 79 ? 32.42000 47.87100 7.09900 1.000 47.25000 79 GLN B CA 1
ATOM 5349 C C . GLN B 1 79 ? 33.82700 48.03100 7.66200 1.000 49.81000 79 GLN B C 1
ATOM 5350 O O . GLN B 1 79 ? 34.69300 48.57200 6.97300 1.000 47.74000 79 GLN B O 1
ATOM 5356 N N . GLY B 1 80 ? 34.09200 47.58200 8.88200 1.000 48.82000 80 GLY B N 1
ATOM 5357 C CA . GLY B 1 80 ? 35.45200 47.74000 9.35800 1.000 51.47000 80 GLY B CA 1
ATOM 5358 C C . GLY B 1 80 ? 35.82800 49.15000 9.75100 1.000 55.81000 80 GLY B C 1
ATOM 5359 O O . GLY B 1 80 ? 37.02200 49.43700 9.93200 1.000 51.60000 80 GLY B O 1
ATOM 5360 N N . ILE B 1 81 ? 34.84800 50.05000 9.86100 1.000 50.84000 81 ILE B N 1
ATOM 5361 C CA . ILE B 1 81 ? 35.10900 51.35400 10.44700 1.000 53.66000 81 ILE B CA 1
ATOM 5362 C C . ILE B 1 81 ? 35.31900 51.17700 11.94400 1.000 54.71000 81 ILE B C 1
ATOM 5363 O O . ILE B 1 81 ? 34.65100 50.35500 12.58800 1.000 58.60000 81 ILE B O 1
ATOM 5368 N N . THR B 1 82 ? 36.28800 51.90000 12.49300 1.000 54.56000 82 THR B N 1
ATOM 5369 C CA . THR B 1 82 ? 36.55800 51.88900 13.92300 1.000 53.45000 82 THR B CA 1
ATOM 5370 C C . THR B 1 82 ? 35.65200 52.91500 14.58200 1.000 55.74000 82 THR B C 1
ATOM 5371 O O . THR B 1 82 ? 35.64100 54.08300 14.18100 1.000 58.43000 82 THR B O 1
ATOM 5375 N N . VAL B 1 83 ? 34.89800 52.48500 15.59200 1.000 55.33000 83 VAL B N 1
ATOM 5376 C CA . VAL B 1 83 ? 33.77600 53.26700 16.09500 1.000 49.25000 83 VAL B CA 1
ATOM 5377 C C . VAL B 1 83 ? 33.78100 53.26000 17.61800 1.000 49.97000 83 VAL B C 1
ATOM 5378 O O . VAL B 1 83 ? 34.08000 52.23500 18.24300 1.000 52.91000 83 VAL B O 1
ATOM 5382 N N . ARG B 1 84 ? 33.45700 54.41600 18.21000 1.000 49.09000 84 ARG B N 1
ATOM 5383 C CA . ARG B 1 84 ? 33.09400 54.54500 19.62000 1.000 49.36000 84 ARG B CA 1
ATOM 5384 C C . ARG B 1 84 ? 31.70800 55.17500 19.72800 1.000 49.19000 84 ARG B C 1
ATOM 5385 O O . ARG B 1 84 ? 31.44300 56.19200 19.07700 1.000 49.41000 84 ARG B O 1
ATOM 5393 N N . ILE B 1 85 ? 30.83200 54.59500 20.56000 1.000 45.12000 85 ILE B N 1
ATOM 5394 C CA . ILE B 1 85 ? 29.45700 55.07500 20.68600 1.000 40.67000 85 ILE B CA 1
ATOM 5395 C C . ILE B 1 85 ? 29.11900 55.30900 22.15700 1.000 44.05000 85 ILE B C 1
ATOM 5396 O O . ILE B 1 85 ? 29.38400 54.45200 23.00800 1.000 46.98000 85 ILE B O 1
ATOM 5401 N N . LEU B 1 86 ? 28.58600 56.49500 22.44500 1.000 45.79000 86 LEU B N 1
ATOM 5402 C CA . LEU B 1 86 ? 28.28800 56.95800 23.82100 1.000 48.19000 86 LEU B CA 1
ATOM 5403 C C . LEU B 1 86 ? 26.80000 57.23600 24.00300 1.000 47.96000 86 LEU B C 1
ATOM 5404 O O . LEU B 1 86 ? 26.15200 57.56500 23.03800 1.000 48.72000 86 LEU B O 1
ATOM 5409 N N . ASP B 1 87 ? 26.34400 57.20200 25.24600 1.000 40.86000 87 ASP B N 1
ATOM 5410 C CA . ASP B 1 87 ? 24.98400 57.60000 25.57900 1.000 44.24000 87 ASP B CA 1
ATOM 5411 C C . ASP B 1 87 ? 24.93200 58.03200 27.04200 1.000 47.85000 87 ASP B C 1
ATOM 5412 O O . ASP B 1 87 ? 25.37600 57.29700 27.93100 1.000 49.75000 87 ASP B O 1
ATOM 5417 N N . ARG B 1 88 ? 24.38700 59.22800 27.27600 1.000 52.86000 88 ARG B N 1
ATOM 5418 C CA . ARG B 1 88 ? 24.25200 59.76900 28.62600 1.000 51.93000 88 ARG B CA 1
ATOM 5419 C C . ARG B 1 88 ? 23.51300 58.81700 29.55000 1.000 48.65000 88 ARG B C 1
ATOM 5420 O O . ARG B 1 88 ? 23.77300 58.80200 30.75400 1.000 52.74000 88 ARG B O 1
ATOM 5428 N N . SER B 1 89 ? 22.61600 58.01100 29.01200 1.000 48.63000 89 SER B N 1
ATOM 5429 C CA . SER B 1 89 ? 21.68900 57.29800 29.87000 1.000 47.41000 89 SER B CA 1
ATOM 5430 C C . SER B 1 89 ? 22.34500 56.04300 30.45700 1.000 48.18000 89 SER B C 1
ATOM 5431 O O . SER B 1 89 ? 23.07800 55.33600 29.76100 1.000 50.97000 89 SER B O 1
ATOM 5434 N N . PRO B 1 90 ? 22.11300 55.76100 31.74100 1.000 45.54000 90 PRO B N 1
ATOM 5435 C CA . PRO B 1 90 ? 22.80400 54.63200 32.39800 1.000 54.03000 90 PRO B CA 1
ATOM 5436 C C . PRO B 1 90 ? 22.33500 53.23700 31.96700 1.000 50.18000 90 PRO B C 1
ATOM 5437 O O . PRO B 1 90 ? 23.01000 52.25100 32.30100 1.000 48.78000 90 PRO B O 1
ATOM 5441 N N . HIS B 1 91 ? 21.21800 53.11000 31.26400 1.000 48.33000 91 HIS B N 1
ATOM 5442 C CA . HIS B 1 91 ? 20.79000 51.82100 30.73500 1.000 50.14000 91 HIS B CA 1
ATOM 5443 C C . HIS B 1 91 ? 19.94200 52.08100 29.50800 1.000 50.44000 91 HIS B C 1
ATOM 5444 O O . HIS B 1 91 ? 19.52400 53.21800 29.26800 1.000 50.52000 91 HIS B O 1
ATOM 5451 N N . PRO B 1 92 ? 19.70100 51.04800 28.68100 1.000 49.18000 92 PRO B N 1
ATOM 5452 C CA . PRO B 1 92 ? 18.81800 51.23000 27.52300 1.000 41.44000 92 PRO B CA 1
ATOM 5453 C C . PRO B 1 92 ? 17.35700 51.33900 27.95300 1.000 42.84000 92 PRO B C 1
ATOM 5454 O O . PRO B 1 92 ? 17.05200 51.22400 29.14300 1.000 36.00000 92 PRO B O 1
ATOM 5458 N N . LEU B 1 93 ? 16.45900 51.59700 26.99200 1.000 39.32000 93 LEU B N 1
ATOM 5459 C CA . LEU B 1 93 ? 15.07300 51.94600 27.29800 1.000 35.43000 93 LEU B CA 1
ATOM 5460 C C . LEU B 1 93 ? 14.34400 50.77200 27.94900 1.000 44.64000 93 LEU B C 1
ATOM 5461 O O . LEU B 1 93 ? 14.28400 49.68200 27.35900 1.000 46.35000 93 LEU B O 1
ATOM 5466 N N . PRO B 1 94 ? 13.78600 50.93000 29.15200 1.000 43.30000 94 PRO B N 1
ATOM 5467 C CA . PRO B 1 94 ? 13.18200 49.75600 29.80600 1.000 37.40000 94 PRO B CA 1
ATOM 5468 C C . PRO B 1 94 ? 11.89100 49.31400 29.14000 1.000 41.18000 94 PRO B C 1
ATOM 5469 O O . PRO B 1 94 ? 11.63200 48.10700 29.03100 1.000 37.44000 94 PRO B O 1
ATOM 5473 N N . VAL B 1 95 ? 11.09500 50.25600 28.63500 1.000 43.65000 95 VAL B N 1
ATOM 5474 C CA . VAL B 1 95 ? 9.79200 49.92600 28.06400 1.000 41.31000 95 VAL B CA 1
ATOM 5475 C C . VAL B 1 95 ? 9.19700 51.14100 27.34600 1.000 39.97000 95 VAL B C 1
ATOM 5476 O O . VAL B 1 95 ? 9.51400 52.28700 27.67700 1.000 39.14000 95 VAL B O 1
ATOM 5480 N N . GLY B 1 96 ? 8.34000 50.91400 26.36100 1.000 40.62000 96 GLY B N 1
ATOM 5481 C CA . GLY B 1 96 ? 7.53400 52.00100 25.82400 1.000 38.43000 96 GLY B CA 1
ATOM 5482 C C . GLY B 1 96 ? 8.15400 52.70100 24.63000 1.000 37.52000 96 GLY B C 1
ATOM 5483 O O . GLY B 1 96 ? 9.10100 52.22500 23.99500 1.000 37.40000 96 GLY B O 1
ATOM 5484 N N . ARG B 1 97 ? 7.59800 53.86900 24.32900 1.000 40.49000 97 ARG B N 1
ATOM 5485 C CA . ARG B 1 97 ? 7.93300 54.62600 23.10600 1.000 43.95000 97 ARG B CA 1
ATOM 5486 C C . ARG B 1 97 ? 7.57100 53.74000 21.91200 1.000 42.28000 97 ARG B C 1
ATOM 5487 O O . ARG B 1 97 ? 6.47900 53.15100 21.90500 1.000 40.36000 97 ARG B O 1
ATOM 5495 N N . ALA B 1 98 ? 8.43200 53.59800 20.90900 1.000 42.58000 98 ALA B N 1
ATOM 5496 C CA . ALA B 1 98 ? 8.04500 52.95500 19.65900 1.000 44.17000 98 ALA B CA 1
ATOM 5497 C C . ALA B 1 98 ? 7.80300 51.46200 19.87500 1.000 42.74000 98 ALA B C 1
ATOM 5498 O O . ALA B 1 98 ? 8.50400 50.80800 20.66000 1.000 40.00000 98 ALA B O 1
ATOM 5500 N N . ASP B 1 99 ? 6.81400 50.90700 19.17100 1.000 39.70000 99 ASP B N 1
ATOM 5501 C CA . ASP B 1 99 ? 6.50500 49.49100 19.37700 1.000 46.70000 99 ASP B CA 1
ATOM 5502 C C . ASP B 1 99 ? 6.47100 48.62900 18.11000 1.000 47.42000 99 ASP B C 1
ATOM 5503 O O . ASP B 1 99 ? 6.11000 47.44400 18.20400 1.000 47.22000 99 ASP B O 1
ATOM 5508 N N . GLY B 1 100 ? 6.86600 49.15100 16.94700 1.000 37.91000 100 GLY B N 1
ATOM 5509 C CA . GLY B 1 100 ? 6.70300 48.35000 15.74500 1.000 43.51000 100 GLY B CA 1
ATOM 5510 C C . GLY B 1 100 ? 7.55100 48.78600 14.56800 1.000 44.55000 100 GLY B C 1
ATOM 5511 O O . GLY B 1 100 ? 8.12500 49.88000 14.53500 1.000 42.55000 100 GLY B O 1
ATOM 5512 N N . LEU B 1 101 ? 7.61000 47.89300 13.58100 1.000 37.93000 101 LEU B N 1
ATOM 5513 C CA . LEU B 1 101 ? 8.41300 48.09700 12.38600 1.000 37.96000 101 LEU B CA 1
ATOM 5514 C C . LEU B 1 101 ? 7.54300 47.91800 11.15800 1.000 39.76000 101 LEU B C 1
ATOM 5515 O O . LEU B 1 101 ? 6.68900 47.02600 11.11900 1.000 42.14000 101 LEU B O 1
ATOM 5520 N N . GLN B 1 102 ? 7.76800 48.76800 10.15300 1.000 41.81000 102 GLN B N 1
ATOM 5521 C CA . GLN B 1 102 ? 7.14400 48.59300 8.84300 1.000 45.75000 102 GLN B CA 1
ATOM 5522 C C . GLN B 1 102 ? 7.85000 47.50700 8.02500 1.000 39.50000 102 GLN B C 1
ATOM 5523 O O . GLN B 1 102 ? 9.02700 47.19000 8.26300 1.000 37.79000 102 GLN B O 1
ATOM 5529 N N . PRO B 1 103 ? 7.15300 46.93300 7.03700 1.000 36.56000 103 PRO B N 1
ATOM 5530 C CA . PRO B 1 103 ? 7.79900 45.93700 6.16400 1.000 40.78000 103 PRO B CA 1
ATOM 5531 C C . PRO B 1 103 ? 9.15400 46.37400 5.60800 1.000 38.34000 103 PRO B C 1
ATOM 5532 O O . PRO B 1 103 ? 10.05500 45.54000 5.46500 1.000 37.95000 103 PRO B O 1
ATOM 5536 N N . ARG B 1 104 ? 9.33000 47.65700 5.29800 1.000 42.44000 104 ARG B N 1
ATOM 5537 C CA . ARG B 1 104 ? 10.58300 48.10800 4.69500 1.000 39.42000 104 ARG B CA 1
ATOM 5538 C C . ARG B 1 104 ? 11.70900 48.22500 5.72100 1.000 38.82000 104 ARG B C 1
ATOM 5539 O O . ARG B 1 104 ? 12.88000 48.06300 5.35900 1.000 36.66000 104 ARG B O 1
ATOM 5547 N N . SER B 1 105 ? 11.38100 48.50700 6.99000 1.000 36.63000 105 SER B N 1
ATOM 5548 C CA . SER B 1 105 ? 12.40300 48.43400 8.02900 1.000 40.85000 105 SER B CA 1
ATOM 5549 C C . SER B 1 105 ? 12.82600 46.99700 8.25700 1.000 38.49000 105 SER B C 1
ATOM 5550 O O . SER B 1 105 ? 14.01000 46.72300 8.47500 1.000 34.09000 105 SER B O 1
ATOM 5553 N N . MET B 1 106 ? 11.86200 46.07300 8.24100 1.000 35.46000 106 MET B N 1
ATOM 5554 C CA . MET B 1 106 ? 12.20400 44.65400 8.26300 1.000 37.98000 106 MET B CA 1
ATOM 5555 C C . MET B 1 106 ? 13.22900 44.32600 7.18100 1.000 38.78000 106 MET B C 1
ATOM 5556 O O . MET B 1 106 ? 14.22900 43.64500 7.44400 1.000 39.57000 106 MET B O 1
ATOM 5561 N N . GLU B 1 107 ? 13.00300 44.81300 5.95500 1.000 34.83000 107 GLU B N 1
ATOM 5562 C CA . GLU B 1 107 ? 13.95000 44.52700 4.88200 1.000 36.24000 107 GLU B CA 1
ATOM 5563 C C . GLU B 1 107 ? 15.32500 45.07600 5.22100 1.000 36.50000 107 GLU B C 1
ATOM 5564 O O . GLU B 1 107 ? 16.34000 44.45000 4.90700 1.000 41.35000 107 GLU B O 1
ATOM 5570 N N . VAL B 1 108 ? 15.37800 46.24700 5.86800 1.000 35.57000 108 VAL B N 1
ATOM 5571 C CA . VAL B 1 108 ? 16.66000 46.84600 6.21600 1.000 35.96000 108 VAL B CA 1
ATOM 5572 C C . VAL B 1 108 ? 17.39000 45.98200 7.24200 1.000 38.37000 108 VAL B C 1
ATOM 5573 O O . VAL B 1 108 ? 18.59800 45.72400 7.11500 1.000 40.37000 108 VAL B O 1
ATOM 5577 N N . PHE B 1 109 ? 16.68100 45.53100 8.28100 1.000 36.47000 109 PHE B N 1
ATOM 5578 C CA . PHE B 1 109 ? 17.29600 44.58000 9.21300 1.000 40.31000 109 PHE B CA 1
ATOM 5579 C C . PHE B 1 109 ? 17.69900 43.28100 8.51300 1.000 35.82000 109 PHE B C 1
ATOM 5580 O O . PHE B 1 109 ? 18.80400 42.77300 8.73600 1.000 36.13000 109 PHE B O 1
ATOM 5588 N N . ASP B 1 110 ? 16.84000 42.74500 7.64300 1.000 31.95000 110 ASP B N 1
ATOM 5589 C CA . ASP B 1 110 ? 17.18000 41.49500 6.96800 1.000 34.64000 110 ASP B CA 1
ATOM 5590 C C . ASP B 1 110 ? 18.47000 41.64400 6.16600 1.000 38.63000 110 ASP B C 1
ATOM 5591 O O . ASP B 1 110 ? 19.31700 40.74500 6.18100 1.000 34.41000 110 ASP B O 1
ATOM 5596 N N . LEU B 1 111 ? 18.65800 42.79700 5.49800 1.000 37.16000 111 LEU B N 1
ATOM 5597 C CA . LEU B 1 111 ? 19.87000 43.02700 4.69900 1.000 40.49000 111 LEU B CA 1
ATOM 5598 C C . LEU B 1 111 ? 21.10900 43.09400 5.58100 1.000 34.42000 111 LEU B C 1
ATOM 5599 O O . LEU B 1 111 ? 22.19500 42.66000 5.17800 1.000 39.02000 111 LEU B O 1
ATOM 5604 N N . LEU B 1 112 ? 20.96800 43.63400 6.77600 1.000 35.57000 112 LEU B N 1
ATOM 5605 C CA . LEU B 1 112 ? 22.05800 43.6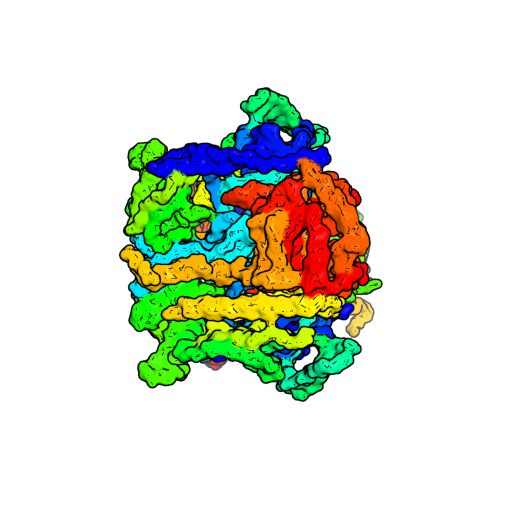4500 7.74800 1.000 43.18000 112 LEU B CA 1
ATOM 5606 C C . LEU B 1 112 ? 22.33500 42.26900 8.37600 1.000 45.68000 112 LEU B C 1
ATOM 5607 O O . LEU B 1 112 ? 23.29400 42.15900 9.15800 1.000 46.39000 112 LEU B O 1
ATOM 5612 N N . GLY B 1 113 ? 21.54900 41.23000 8.05100 1.000 35.60000 113 GLY B N 1
ATOM 5613 C CA . GLY B 1 113 ? 21.68600 39.93300 8.70300 1.000 42.36000 113 GLY B CA 1
ATOM 5614 C C . GLY B 1 113 ? 20.98300 39.80000 10.04600 1.000 43.51000 113 GLY B C 1
ATOM 5615 O O . GLY B 1 113 ? 21.31300 38.89700 10.81900 1.000 45.37000 113 GLY B O 1
ATOM 5616 N N . LEU B 1 114 ? 20.03000 40.69000 10.35200 1.000 43.96000 114 LEU B N 1
ATOM 5617 C CA . LEU B 1 114 ? 19.34200 40.76400 11.63800 1.000 37.75000 114 LEU B CA 1
ATOM 5618 C C . LEU B 1 114 ? 17.85400 40.50900 11.48400 1.000 38.83000 114 LEU B C 1
ATOM 5619 O O . LEU B 1 114 ? 17.06100 40.87900 12.36600 1.000 34.42000 114 LEU B O 1
ATOM 5624 N N . GLY B 1 115 ? 17.46400 39.92900 10.34900 1.000 35.90000 115 GLY B N 1
ATOM 5625 C CA . GLY B 1 115 ? 16.05300 39.75400 10.06700 1.000 37.51000 115 GLY B CA 1
ATOM 5626 C C . GLY B 1 115 ? 15.36400 38.86100 11.07200 1.000 33.97000 115 GLY B C 1
ATOM 5627 O O . GLY B 1 115 ? 14.21100 39.10100 11.43600 1.000 39.15000 115 GLY B O 1
ATOM 5628 N N . GLU B 1 116 ? 16.06400 37.83200 11.55900 1.000 37.43000 116 GLU B N 1
ATOM 5629 C CA . GLU B 1 116 ? 15.41200 36.88000 12.47400 1.000 42.51000 116 GLU B CA 1
ATOM 5630 C C . GLU B 1 116 ? 15.22000 37.44100 13.88300 1.000 41.36000 116 GLU B C 1
ATOM 5631 O O . GLU B 1 116 ? 14.37300 36.92700 14.63500 1.000 37.94000 116 GLU B O 1
ATOM 5637 N N . GLU B 1 117 ? 15.98200 38.48000 14.24100 1.000 35.66000 117 GLU B N 1
ATOM 5638 C CA . GLU B 1 117 ? 15.79900 39.18600 15.50000 1.000 32.28000 117 GLU B CA 1
ATOM 5639 C C . GLU B 1 117 ? 14.59700 40.11800 15.50600 1.000 33.22000 117 GLU B C 1
ATOM 5640 O O . GLU B 1 117 ? 14.13900 40.47200 16.58900 1.000 35.53000 117 GLU B O 1
ATOM 5646 N N . VAL B 1 118 ? 14.09300 40.56200 14.35200 1.000 37.39000 118 VAL B N 1
ATOM 5647 C CA . VAL B 1 118 ? 12.92800 41.44400 14.32800 1.000 33.84000 118 VAL B CA 1
ATOM 5648 C C . VAL B 1 118 ? 11.65300 40.74300 13.88400 1.000 33.97000 118 VAL B C 1
ATOM 5649 O O . VAL B 1 118 ? 10.55800 41.25500 14.16100 1.000 31.66000 118 VAL B O 1
ATOM 5653 N N . TYR B 1 119 ? 11.74900 39.58200 13.24700 1.000 34.55000 119 TYR B N 1
ATOM 5654 C CA . TYR B 1 119 ? 10.57900 38.81700 12.88300 1.000 29.93000 119 TYR B CA 1
ATOM 5655 C C . TYR B 1 119 ? 10.19700 37.86100 14.01400 1.000 35.90000 119 TYR B C 1
ATOM 5656 O O . TYR B 1 119 ? 11.06100 37.23300 14.64200 1.000 34.03000 119 TYR B O 1
ATOM 5665 N N . HIS B 1 120 ? 8.88900 37.73700 14.23600 1.000 33.06000 120 HIS B N 1
ATOM 5666 C CA . HIS B 1 120 ? 8.32100 36.86100 15.25400 1.000 34.89000 120 HIS B CA 1
ATOM 5667 C C . HIS B 1 120 ? 8.85300 37.24000 16.63200 1.000 40.46000 120 HIS B C 1
ATOM 5668 O O . HIS B 1 120 ? 9.23700 36.38400 17.43300 1.000 31.88000 120 HIS B O 1
ATOM 5675 N N . VAL B 1 121 ? 8.89800 38.54700 16.89700 1.000 40.35000 121 VAL B N 1
ATOM 5676 C CA . VAL B 1 121 ? 9.21000 39.02100 18.23200 1.000 36.82000 121 VAL B CA 1
ATOM 5677 C C . VAL B 1 121 ? 7.89100 39.28800 18.94500 1.000 42.19000 121 VAL B C 1
ATOM 5678 O O . VAL B 1 121 ? 7.63200 38.74800 20.02300 1.000 43.87000 121 VAL B O 1
ATOM 5682 N N . GLY B 1 122 ? 7.04500 40.11900 18.34600 1.000 44.94000 122 GLY B N 1
ATOM 5683 C CA . GLY B 1 122 ? 5.71300 40.33700 18.87200 1.000 43.01000 122 GLY B CA 1
ATOM 5684 C C . GLY B 1 122 ? 4.64300 39.83500 17.92500 1.000 40.02000 122 GLY B C 1
ATOM 5685 O O . GLY B 1 122 ? 4.82400 38.81800 17.25800 1.000 40.47000 122 GLY B O 1
ATOM 5686 N N . ILE B 1 123 ? 3.52200 40.53900 17.85400 1.000 41.86000 123 ILE B N 1
ATOM 5687 C CA . ILE B 1 123 ? 2.43000 40.15400 16.96500 1.000 42.96000 123 ILE B CA 1
ATOM 5688 C C . ILE B 1 123 ? 2.64200 40.75000 15.57800 1.000 41.18000 123 ILE B C 1
ATOM 5689 O O . ILE B 1 123 ? 3.53800 41.57800 15.36000 1.000 36.63000 123 ILE B O 1
ATOM 5694 N N . ARG B 1 124 ? 1.76000 40.39200 14.66100 1.000 35.57000 124 ARG B N 1
ATOM 5695 C CA . ARG B 1 124 ? 1.77900 40.90200 13.30300 1.000 37.21000 124 ARG B CA 1
ATOM 5696 C C . ARG B 1 124 ? 0.42100 41.51800 13.00100 1.000 34.47000 124 ARG B C 1
ATOM 5697 O O . ARG B 1 124 ? -0.61700 40.95800 13.34100 1.000 36.27000 124 ARG B O 1
ATOM 5705 N N . VAL B 1 125 ? 0.43500 42.68400 12.37800 1.000 33.97000 125 VAL B N 1
ATOM 5706 C CA . VAL B 1 125 ? -0.77300 43.39100 11.99400 1.000 36.11000 125 VAL B CA 1
ATOM 5707 C C . VAL B 1 125 ? -0.93800 43.26700 10.48400 1.000 40.41000 125 VAL B C 1
ATOM 5708 O O . VAL B 1 125 ? -0.10300 43.76000 9.70800 1.000 40.88000 125 VAL B O 1
ATOM 5712 N N . GLU B 1 126 ? -2.03100 42.63200 10.08100 1.000 42.58000 126 GLU B N 1
ATOM 5713 C CA . GLU B 1 126 ? -2.39400 42.41200 8.68600 1.000 40.89000 126 GLU B CA 1
ATOM 5714 C C . GLU B 1 126 ? -3.85800 42.76100 8.46300 1.000 41.75000 126 GLU B C 1
ATOM 5715 O O . GLU B 1 126 ? -4.46300 42.27700 7.50300 1.000 46.04000 126 GLU B O 1
ATOM 5721 N N . HIS B 1 127 ? -4.45800 43.52500 9.37600 1.000 36.67000 127 HIS B N 1
ATOM 5722 C CA . HIS B 1 127 ? -5.87100 43.85300 9.29000 1.000 38.34000 127 HIS B CA 1
ATOM 5723 C C . HIS B 1 127 ? -6.10100 45.19900 9.94800 1.000 44.34000 127 HIS B C 1
ATOM 5724 O O . HIS B 1 127 ? -5.33500 45.63100 10.81700 1.000 43.96000 127 HIS B O 1
ATOM 5731 N N . THR B 1 128 ? -7.18300 45.84700 9.51800 1.000 41.90000 128 THR B N 1
ATOM 5732 C CA . THR B 1 128 ? -7.63500 47.13200 10.01500 1.000 38.81000 128 THR B CA 1
ATOM 5733 C C . THR B 1 128 ? -9.12700 47.03900 10.33700 1.000 42.79000 128 THR B C 1
ATOM 5734 O O . THR B 1 128 ? -9.86800 46.29200 9.70600 1.000 44.46000 128 THR B O 1
ATOM 5738 N N . THR B 1 129 ? -9.56700 47.76300 11.35800 1.000 43.20000 129 THR B N 1
ATOM 5739 C CA . THR B 1 129 ? -10.98700 47.93100 11.61400 1.000 42.37000 129 THR B CA 1
ATOM 5740 C C . THR B 1 129 ? -11.26600 49.42300 11.75300 1.000 47.41000 129 THR B C 1
ATOM 5741 O O . THR B 1 129 ? -10.36500 50.21900 12.02700 1.000 43.47000 129 THR B O 1
ATOM 5745 N N . VAL B 1 130 ? -12.50700 49.81800 11.49200 1.000 45.15000 130 VAL B N 1
ATOM 5746 C CA . VAL B 1 130 ? -12.91900 51.19400 11.73600 1.000 47.62000 130 VAL B CA 1
ATOM 5747 C C . VAL B 1 130 ? -14.32900 51.14500 12.28700 1.000 50.62000 130 VAL B C 1
ATOM 5748 O O . VAL B 1 130 ? -15.21800 50.54900 11.67200 1.000 54.88000 130 VAL B O 1
ATOM 5752 N N . TYR B 1 131 ? -14.52000 51.73000 13.45900 1.000 47.12000 131 TYR B N 1
ATOM 5753 C CA . TYR B 1 131 ? -15.81700 51.86200 14.09000 1.000 50.86000 131 TYR B CA 1
ATOM 5754 C C . TYR B 1 131 ? -16.11000 53.34100 14.23400 1.000 52.53000 131 TYR B C 1
ATOM 5755 O O . TYR B 1 131 ? -15.19700 54.14900 14.41100 1.000 52.66000 131 TYR B O 1
ATOM 5764 N N . LYS B 1 132 ? -17.38500 53.69400 14.13300 1.000 56.13000 132 LYS B N 1
ATOM 5765 C CA . LYS B 1 132 ? -17.82800 55.04400 14.44000 1.000 58.19000 132 LYS B CA 1
ATOM 5766 C C . LYS B 1 132 ? -19.17000 54.93800 15.13100 1.000 64.82000 132 LYS B C 1
ATOM 5767 O O . LYS B 1 132 ? -20.06900 54.23900 14.64300 1.000 60.01000 132 LYS B O 1
ATOM 5773 N N . ASP B 1 133 ? -19.28100 55.61900 16.27100 1.000 66.00000 133 ASP B N 1
ATOM 5774 C CA . ASP B 1 133 ? -20.47200 55.60100 17.11800 1.000 62.41000 133 ASP B CA 1
ATOM 5775 C C . ASP B 1 133 ? -21.02800 54.18600 17.26800 1.000 59.71000 133 ASP B C 1
ATOM 5776 O O . ASP B 1 133 ? -22.21100 53.91600 17.04800 1.000 64.33000 133 ASP B O 1
ATOM 5781 N N . GLY B 1 134 ? -20.14500 53.27100 17.65700 1.000 53.10000 134 GLY B N 1
ATOM 5782 C CA . GLY B 1 134 ? -20.55100 51.93200 18.03300 1.000 52.41000 134 GLY B CA 1
ATOM 5783 C C . GLY B 1 134 ? -20.78700 50.98200 16.88600 1.000 55.47000 134 GLY B C 1
ATOM 5784 O O . GLY B 1 134 ? -20.92500 49.77200 17.12300 1.000 57.96000 134 GLY B O 1
ATOM 5785 N N . LYS B 1 135 ? -20.83800 51.47600 15.65300 1.000 54.51000 135 LYS B N 1
ATOM 5786 C CA . LYS B 1 135 ? -21.14500 50.64600 14.49900 1.000 57.23000 135 LYS B CA 1
ATOM 5787 C C . LYS B 1 135 ? -19.88000 50.42700 13.67800 1.000 56.01000 135 LYS B C 1
ATOM 5788 O O . LYS B 1 135 ? -19.14100 51.37900 13.38700 1.000 50.53000 135 LYS B O 1
ATOM 5794 N N . GLN B 1 136 ? -19.63300 49.16900 13.31700 1.000 53.68000 136 GLN B N 1
ATOM 5795 C CA . GLN B 1 136 ? -18.47700 48.82900 12.50000 1.000 51.88000 136 GLN B CA 1
ATOM 5796 C C . GLN B 1 136 ? -18.69300 49.26800 11.05300 1.000 55.35000 136 GLN B C 1
ATOM 5797 O O . GLN B 1 136 ? -19.78900 49.13700 10.50700 1.000 61.22000 136 GLN B O 1
ATOM 5803 N N . HIS B 1 137 ? -17.65300 49.83600 10.44900 1.000 53.94000 137 HIS B N 1
ATOM 5804 C CA . HIS B 1 137 ? -17.68200 50.28600 9.06300 1.000 52.83000 137 HIS B CA 1
ATOM 5805 C C . HIS B 1 137 ? -16.69500 49.55500 8.16800 1.000 52.75000 137 HIS B C 1
ATOM 5806 O O . HIS B 1 137 ? -16.95000 49.41900 6.97000 1.000 52.81000 137 HIS B O 1
ATOM 5813 N N . ILE B 1 138 ? -15.58800 49.07200 8.72600 1.000 49.24000 138 ILE B N 1
ATOM 5814 C CA . ILE B 1 138 ? -14.46300 48.53000 7.97900 1.000 43.25000 138 ILE B CA 1
ATOM 5815 C C . ILE B 1 138 ? -13.87200 47.36000 8.75200 1.000 52.28000 138 ILE B C 1
ATOM 5816 O O . ILE B 1 138 ? -13.62700 47.47300 9.95800 1.000 54.83000 138 ILE B O 1
ATOM 5821 N N . PHE B 1 139 ? -13.63200 46.24400 8.06600 1.000 53.20000 139 PHE B N 1
ATOM 5822 C CA . PHE B 1 139 ? -12.74000 45.21700 8.59300 1.000 48.89000 139 PHE B CA 1
ATOM 5823 C C . PHE B 1 139 ? -12.14100 44.46300 7.41400 1.000 49.00000 139 PHE B C 1
ATOM 5824 O O . PHE B 1 139 ? -12.83800 43.67100 6.77700 1.000 52.69000 139 PHE B O 1
ATOM 5832 N N . ALA B 1 140 ? -10.84800 44.67900 7.15900 1.000 50.04000 140 ALA B N 1
ATOM 5833 C CA . ALA B 1 140 ? -10.19700 44.21200 5.94500 1.000 49.36000 140 ALA B CA 1
ATOM 5834 C C . ALA B 1 140 ? -8.71400 43.94500 6.18500 1.000 50.52000 140 ALA B C 1
ATOM 5835 O O . ALA B 1 140 ? -8.10300 44.53300 7.07200 1.000 47.01000 140 ALA B O 1
ATOM 5837 N N . GLU B 1 141 ? -8.13400 43.06900 5.34900 1.000 53.52000 141 GLU B N 1
ATOM 5838 C CA . GLU B 1 141 ? -6.68000 42.98500 5.19600 1.000 46.74000 141 GLU B CA 1
ATOM 5839 C C . GLU B 1 141 ? -6.08900 44.34400 4.85900 1.000 42.82000 141 GLU B C 1
ATOM 5840 O O . GLU B 1 141 ? -6.66500 45.10000 4.07500 1.000 44.56000 141 GLU B O 1
ATOM 5846 N N . SER B 1 142 ? -4.91800 44.64600 5.42300 1.000 39.28000 142 SER B N 1
ATOM 5847 C CA . SER B 1 142 ? -4.30100 45.95400 5.20500 1.000 37.90000 142 SER B CA 1
ATOM 5848 C C . SER B 1 142 ? -2.78500 45.81900 5.30000 1.000 36.00000 142 SER B C 1
ATOM 5849 O O . SER B 1 142 ? -2.25800 44.74000 5.57700 1.000 38.90000 142 SER B O 1
ATOM 5852 N N . HIS B 1 143 ? -2.08100 46.92900 5.04100 1.000 36.44000 143 HIS B N 1
ATOM 5853 C CA . HIS B 1 143 ? -0.61800 46.97400 5.11600 1.000 38.23000 143 HIS B CA 1
ATOM 5854 C C . HIS B 1 143 ? 0.02300 45.87600 4.28100 1.000 35.83000 143 HIS B C 1
ATOM 5855 O O . HIS B 1 143 ? 1.11300 45.40200 4.58600 1.000 39.50000 143 HIS B O 1
ATOM 5862 N N . GLN B 1 144 ? -0.64900 45.44000 3.22900 1.000 39.31000 144 GLN B N 1
ATOM 5863 C CA . GLN B 1 144 ? -0.11600 44.35000 2.43000 1.000 40.30000 144 GLN B CA 1
ATOM 5864 C C . GLN B 1 144 ? 0.96900 44.85900 1.49600 1.000 46.73000 144 GLN B C 1
ATOM 5865 O O . GLN B 1 144 ? 0.92700 46.00000 1.00800 1.000 45.87000 144 GLN B O 1
ATOM 5871 N N . ALA B 1 145 ? 1.96500 44.00900 1.28100 1.000 39.19000 145 ALA B N 1
ATOM 5872 C CA . ALA B 1 145 ? 2.88700 44.14900 0.17800 1.000 38.93000 145 ALA B CA 1
ATOM 5873 C C . ALA B 1 145 ? 2.77700 42.89000 -0.66900 1.000 46.63000 145 ALA B C 1
ATOM 5874 O O . ALA B 1 145 ? 2.51600 41.80700 -0.13200 1.000 48.26000 145 ALA B O 1
ATOM 5876 N N . PRO B 1 146 ? 2.93300 42.98900 -1.98900 1.000 48.09000 146 PRO B N 1
ATOM 5877 C CA . PRO B 1 146 ? 2.66700 41.82000 -2.83800 1.000 39.27000 146 PRO B CA 1
ATOM 5878 C C . PRO B 1 146 ? 3.80900 40.81100 -2.76600 1.000 40.20000 146 PRO B C 1
ATOM 5879 O O . PRO B 1 146 ? 4.99400 41.16600 -2.76200 1.000 36.12000 146 PRO B O 1
ATOM 5883 N N . GLY B 1 147 ? 3.43500 39.52700 -2.72700 1.000 39.43000 147 GLY B N 1
ATOM 5884 C CA . GLY B 1 147 ? 4.40300 38.48400 -2.45400 1.000 33.22000 147 GLY B CA 1
ATOM 5885 C C . GLY B 1 147 ? 5.35400 38.18500 -3.59300 1.000 36.68000 147 GLY B C 1
ATOM 5886 O O . GLY B 1 147 ? 6.43700 37.62500 -3.35800 1.000 35.03000 147 GLY B O 1
ATOM 5887 N N . ASN B 1 148 ? 4.98600 38.52100 -4.82600 1.000 40.92000 148 ASN B N 1
ATOM 5888 C CA . ASN B 1 148 ? 5.95300 38.24400 -5.87900 1.000 42.47000 148 ASN B CA 1
ATOM 5889 C C . ASN B 1 148 ? 7.02000 39.32200 -5.95400 1.000 41.89000 148 ASN B C 1
ATOM 5890 O O . ASN B 1 148 ? 7.96700 39.19300 -6.75200 1.000 46.35000 148 ASN B O 1
ATOM 5895 N N . GLU B 1 149 ? 6.90800 40.34600 -5.09100 1.000 43.30000 149 GLU B N 1
ATOM 5896 C CA . GLU B 1 149 ? 7.88200 41.42800 -5.00400 1.000 40.80000 149 GLU B CA 1
ATOM 5897 C C . GLU B 1 149 ? 8.46900 41.63500 -3.61400 1.000 40.67000 149 GLU B C 1
ATOM 5898 O O . GLU B 1 149 ? 9.47100 42.35600 -3.49800 1.000 42.06000 149 GLU B O 1
ATOM 5904 N N . ALA B 1 150 ? 7.89400 41.03900 -2.56200 1.000 38.33000 150 ALA B N 1
ATOM 5905 C CA . ALA B 1 150 ? 8.30600 41.36500 -1.19400 1.000 39.34000 150 ALA B CA 1
ATOM 5906 C C . ALA B 1 150 ? 8.13800 40.16600 -0.26300 1.000 40.58000 150 ALA B C 1
ATOM 5907 O O . ALA B 1 150 ? 7.09500 39.50100 -0.27400 1.000 35.51000 150 ALA B O 1
ATOM 5909 N N . HIS B 1 151 ? 9.15800 39.91200 0.56700 1.000 40.69000 151 HIS B N 1
ATOM 5910 C CA . HIS B 1 151 ? 9.05500 38.87700 1.59800 1.000 38.44000 151 HIS B CA 1
ATOM 5911 C C . HIS B 1 151 ? 8.12200 39.29600 2.73000 1.000 38.00000 151 HIS B C 1
ATOM 5912 O O . HIS B 1 151 ? 7.04900 38.70500 2.89900 1.000 35.79000 151 HIS B O 1
ATOM 5919 N N . TYR B 1 152 ? 8.50800 40.32400 3.48900 1.000 36.30000 152 TYR B N 1
ATOM 5920 C CA . TYR B 1 152 ? 7.69600 40.78600 4.61200 1.000 36.37000 152 TYR B CA 1
ATOM 5921 C C . TYR B 1 152 ? 6.42900 41.48100 4.12400 1.000 37.61000 152 TYR B C 1
ATOM 5922 O O . TYR B 1 152 ? 6.39600 42.11000 3.06100 1.000 39.33000 152 TYR B O 1
ATOM 5931 N N . THR B 1 153 ? 5.40200 41.37800 4.93200 1.000 38.70000 153 THR B N 1
ATOM 5932 C CA . THR B 1 153 ? 4.12000 42.06600 4.68300 1.000 37.90000 153 THR B CA 1
ATOM 5933 C C . THR B 1 153 ? 3.54200 42.46100 6.03700 1.000 36.85000 153 THR B C 1
ATOM 5934 O O . THR B 1 153 ? 3.84100 41.82600 6.98600 1.000 36.59000 153 THR B O 1
ATOM 5938 N N . GLY B 1 154 ? 2.79800 43.55000 6.09500 1.000 40.65000 154 GLY B N 1
ATOM 5939 C CA . GLY B 1 154 ? 2.12500 43.94900 7.33900 1.000 35.25000 154 GLY B CA 1
ATOM 5940 C C . GLY B 1 154 ? 3.01400 44.65300 8.33100 1.000 39.31000 154 GLY B C 1
ATOM 5941 O O . GLY B 1 154 ? 4.13600 44.94600 8.01700 1.000 38.96000 154 GLY B O 1
ATOM 5942 N N . LEU B 1 155 ? 2.48600 44.89100 9.52200 1.000 40.78000 155 LEU B N 1
ATOM 5943 C CA . LEU B 1 155 ? 3.26500 45.55000 10.58800 1.000 37.23000 155 LEU B CA 1
ATOM 5944 C C . LEU B 1 155 ? 3.79300 44.47600 11.52600 1.000 33.24000 155 LEU B C 1
ATOM 5945 O O . LEU B 1 155 ? 3.18700 43.44800 11.62800 1.000 39.56000 155 LEU B O 1
ATOM 5950 N N . HIS B 1 156 ? 4.96700 44.69300 12.07900 1.000 34.62000 156 HIS B N 1
ATOM 5951 C CA . HIS B 1 156 ? 5.58100 43.68900 12.97300 1.000 32.73000 156 HIS B CA 1
ATOM 5952 C C . HIS B 1 156 ? 5.81700 44.31400 14.33400 1.000 41.37000 156 HIS B C 1
ATOM 5953 O O . HIS B 1 156 ? 6.57500 45.24500 14.39600 1.000 38.67000 156 HIS B O 1
ATOM 5960 N N . ALA B 1 157 ? 5.17500 43.79100 15.37000 1.000 40.19000 157 ALA B N 1
ATOM 5961 C CA . ALA B 1 157 ? 5.37700 44.35400 16.71000 1.000 35.97000 157 ALA B CA 1
ATOM 5962 C C . ALA B 1 157 ? 6.76500 43.96900 17.15700 1.000 35.58000 157 ALA B C 1
ATOM 5963 O O . ALA B 1 157 ? 7.07300 42.83500 17.11100 1.000 43.77000 157 ALA B O 1
ATOM 5965 N N . CYS B 1 158 ? 7.58000 44.95500 17.42200 1.000 35.80000 158 CYS B N 1
ATOM 5966 C CA . CYS B 1 158 ? 8.96000 44.78900 17.88600 1.000 40.26000 158 CYS B CA 1
ATOM 5967 C C . CYS B 1 158 ? 9.25900 46.12700 18.51200 1.000 43.47000 158 CYS B C 1
ATOM 5968 O O . CYS B 1 158 ? 9.37000 47.07700 17.79700 1.000 41.33000 158 CYS B O 1
ATOM 5971 N N . THR B 1 159 ? 9.40900 46.16400 19.81200 1.000 38.98000 159 THR B N 1
ATOM 5972 C CA . THR B 1 159 ? 9.48700 47.44800 20.52100 1.000 35.89000 159 THR B CA 1
ATOM 5973 C C . THR B 1 159 ? 10.84300 48.11200 20.39700 1.000 36.45000 159 THR B C 1
ATOM 5974 O O . THR B 1 159 ? 11.76000 47.52000 19.93200 1.000 36.52000 159 THR B O 1
ATOM 5978 N N . GLN B 1 160 ? 10.91700 49.34700 20.83900 1.000 31.51000 160 GLN B N 1
ATOM 5979 C CA . GLN B 1 160 ? 12.20800 50.04000 20.89100 1.000 32.35000 160 GLN B CA 1
ATOM 5980 C C . GLN B 1 160 ? 13.11800 49.24500 21.82800 1.000 37.60000 160 GLN B C 1
ATOM 5981 O O . GLN B 1 160 ? 14.22700 49.00800 21.45000 1.000 37.03000 160 GLN B O 1
ATOM 5987 N N . THR B 1 161 ? 12.61500 48.80800 22.97500 1.000 34.43000 161 THR B N 1
ATOM 5988 C CA . THR B 1 161 ? 13.36300 47.96700 23.92200 1.000 33.46000 161 THR B CA 1
ATOM 5989 C C . THR B 1 161 ? 13.94200 46.74100 23.22200 1.000 37.94000 161 THR B C 1
ATOM 5990 O O . THR B 1 161 ? 15.09600 46.51000 23.38100 1.000 36.96000 161 THR B O 1
ATOM 5994 N N . GLU B 1 162 ? 13.13900 45.99300 22.48500 1.000 36.67000 162 GLU B N 1
ATOM 5995 C CA . GLU B 1 162 ? 13.67900 44.80400 21.83100 1.000 40.01000 162 GLU B CA 1
ATOM 5996 C C . GLU B 1 162 ? 14.70700 45.17800 20.77600 1.000 38.22000 162 GLU B C 1
ATOM 5997 O O . GLU B 1 162 ? 15.72000 44.48600 20.61600 1.000 38.88000 162 GLU B O 1
ATOM 6003 N N . VAL B 1 163 ? 14.47100 46.28100 20.06000 1.000 37.11000 163 VAL B N 1
ATOM 6004 C CA . VAL B 1 163 ? 15.40700 46.72000 19.03100 1.000 39.88000 163 VAL B CA 1
ATOM 6005 C C . VAL B 1 163 ? 16.73300 47.10800 19.65500 1.000 36.51000 163 VAL B C 1
ATOM 6006 O O . VAL B 1 163 ? 17.80000 46.68600 19.19200 1.000 40.86000 163 VAL B O 1
ATOM 6010 N N . GLU B 1 164 ? 16.68600 47.93700 20.70000 1.000 35.61000 164 GLU B N 1
ATOM 6011 C CA . GLU B 1 164 ? 17.90400 48.25800 21.43100 1.000 37.11000 164 GLU B CA 1
ATOM 6012 C C . GLU B 1 164 ? 18.59100 46.99300 21.94400 1.000 38.51000 164 GLU B C 1
ATOM 6013 O O . GLU B 1 164 ? 19.82700 46.89100 21.88300 1.000 37.61000 164 GLU B O 1
ATOM 6019 N N . HIS B 1 165 ? 17.81400 45.99500 22.40600 1.000 34.55000 165 HIS B N 1
ATOM 6020 C CA . HIS B 1 165 ? 18.43500 44.75100 22.87200 1.000 33.17000 165 HIS B CA 1
ATOM 6021 C C . HIS B 1 165 ? 19.21500 44.10100 21.75500 1.000 32.86000 165 HIS B C 1
ATOM 6022 O O . HIS B 1 165 ? 20.38700 43.74300 21.92300 1.000 33.86000 165 HIS B O 1
ATOM 6029 N N . LEU B 1 166 ? 18.58300 43.95100 20.59500 1.000 30.18000 166 LEU B N 1
ATOM 6030 C CA . LEU B 1 166 ? 19.21900 43.17200 19.54200 1.000 32.87000 166 LEU B CA 1
ATOM 6031 C C . LEU B 1 166 ? 20.38700 43.93200 18.92100 1.000 37.85000 166 LEU B C 1
ATOM 6032 O O . LEU B 1 166 ? 21.34300 43.30400 18.44500 1.000 32.77000 166 LEU B O 1
ATOM 6037 N N . LEU B 1 167 ? 20.34200 45.27800 18.93400 1.000 33.33000 167 LEU B N 1
ATOM 6038 C CA . LEU B 1 167 ? 21.46900 46.04600 18.40100 1.000 30.94000 167 LEU B CA 1
ATOM 6039 C C . LEU B 1 167 ? 22.64500 46.08000 19.38200 1.000 35.86000 167 LEU B C 1
ATOM 6040 O O . LEU B 1 167 ? 23.80700 45.96800 18.96400 1.000 35.80000 167 LEU B O 1
ATOM 6045 N N . ILE B 1 168 ? 22.36800 46.21300 20.68600 1.000 34.50000 168 ILE B N 1
ATOM 6046 C CA . ILE B 1 168 ? 23.43100 46.10500 21.68200 1.000 36.45000 168 ILE B CA 1
ATOM 6047 C C . ILE B 1 168 ? 24.10600 44.73900 21.59800 1.000 36.00000 168 ILE B C 1
ATOM 6048 O O . ILE B 1 168 ? 25.33500 44.62900 21.69800 1.000 37.36000 168 ILE B O 1
ATOM 6053 N N . ARG B 1 169 ? 23.32400 43.67600 21.39800 1.000 35.35000 169 ARG B N 1
ATOM 6054 C CA . ARG B 1 169 ? 23.94600 42.36300 21.30800 1.000 34.73000 169 ARG B CA 1
ATOM 6055 C C . ARG B 1 169 ? 24.80100 42.26800 20.04900 1.000 37.94000 169 ARG B C 1
ATOM 6056 O O . ARG B 1 169 ? 25.91700 41.73300 20.08700 1.000 40.00000 169 ARG B O 1
ATOM 6064 N N . ASP B 1 170 ? 24.33300 42.85500 18.94200 1.000 35.01000 170 ASP B N 1
ATOM 6065 C CA . ASP B 1 170 ? 25.14400 42.84200 17.73200 1.000 37.14000 170 ASP B CA 1
ATOM 6066 C C . ASP B 1 170 ? 26.44100 43.63900 17.88200 1.000 36.49000 170 ASP B C 1
ATOM 6067 O O . ASP B 1 170 ? 27.45900 43.26600 17.29400 1.000 38.44000 170 ASP B O 1
ATOM 6072 N N . LEU B 1 171 ? 26.44400 44.71300 18.66900 1.000 37.29000 171 LEU B N 1
ATOM 6073 C CA . LEU B 1 171 ? 27.70400 45.41100 18.91800 1.000 43.22000 171 LEU B CA 1
ATOM 6074 C C . LEU B 1 171 ? 28.64100 44.58400 19.79900 1.000 45.32000 171 LEU B C 1
ATOM 6075 O O . LEU B 1 171 ? 29.85700 44.55800 19.56200 1.000 44.52000 171 LEU B O 1
ATOM 6080 N N . ILE B 1 172 ? 28.09400 43.88000 20.80400 1.000 41.87000 172 ILE B N 1
ATOM 6081 C CA . ILE B 1 172 ? 28.90900 42.96600 21.60800 1.000 43.95000 172 ILE B CA 1
ATOM 6082 C C . ILE B 1 172 ? 29.60300 41.93000 20.72900 1.000 43.32000 172 ILE B C 1
ATOM 6083 O O . ILE B 1 172 ? 30.76300 41.56600 20.96800 1.000 46.12000 172 ILE B O 1
ATOM 6088 N N . ARG B 1 173 ? 28.89500 41.40200 19.72800 1.000 42.96000 173 ARG B N 1
ATOM 6089 C CA . ARG B 1 173 ? 29.53000 40.45500 18.81600 1.000 44.91000 173 ARG B CA 1
ATOM 6090 C C . ARG B 1 173 ? 30.71100 41.08400 18.09700 1.000 42.57000 173 ARG B C 1
ATOM 6091 O O . ARG B 1 173 ? 31.65000 40.38500 17.71400 1.000 43.93000 173 ARG B O 1
ATOM 6099 N N . HIS B 1 174 ? 30.67900 42.39500 17.89700 1.000 47.69000 174 HIS B N 1
ATOM 6100 C CA . HIS B 1 174 ? 31.76500 43.10300 17.24100 1.000 45.30000 174 HIS B CA 1
ATOM 6101 C C . HIS B 1 174 ? 32.72300 43.72500 18.24100 1.000 44.94000 174 HIS B C 1
ATOM 6102 O O . HIS B 1 174 ? 33.52900 44.57200 17.86000 1.000 53.56000 174 HIS B O 1
ATOM 6109 N N . ASP B 1 175 ? 32.64100 43.32100 19.50900 1.000 46.52000 175 ASP B N 1
ATOM 6110 C CA . ASP B 1 175 ? 33.51500 43.78600 20.59000 1.000 51.47000 175 ASP B CA 1
ATOM 6111 C C . ASP B 1 175 ? 33.39000 45.29100 20.82900 1.000 50.94000 175 ASP B C 1
ATOM 6112 O O . ASP B 1 175 ? 34.33000 45.94600 21.27600 1.000 53.44000 175 ASP B O 1
ATOM 6117 N N . ILE B 1 176 ? 32.21600 45.85000 20.56800 1.000 48.92000 176 ILE B N 1
ATOM 6118 C CA . ILE B 1 176 ? 31.90900 47.24300 20.87400 1.000 47.15000 176 ILE B CA 1
ATOM 6119 C C . ILE B 1 176 ? 30.89300 47.27300 22.00900 1.000 42.23000 176 ILE B C 1
ATOM 6120 O O . ILE B 1 176 ? 29.91800 46.51200 22.00100 1.000 44.47000 176 ILE B O 1
ATOM 6125 N N . LEU B 1 177 ? 31.12500 48.14400 22.98300 1.000 40.78000 177 LEU B N 1
ATOM 6126 C CA . LEU B 1 177 ? 30.18700 48.43700 24.05300 1.000 43.23000 177 LEU B CA 1
ATOM 6127 C C . LEU B 1 177 ? 29.73200 49.88800 23.97500 1.000 46.44000 177 LEU B C 1
ATOM 6128 O O . LEU B 1 177 ? 30.50600 50.77600 23.61600 1.000 49.19000 177 LEU B O 1
ATOM 6133 N N . VAL B 1 178 ? 28.48400 50.14900 24.35700 1.000 44.43000 178 VAL B N 1
ATOM 6134 C CA . VAL B 1 178 ? 28.08000 51.53600 24.53500 1.000 45.12000 178 VAL B CA 1
ATOM 6135 C C . VAL B 1 178 ? 28.72800 52.06000 25.80700 1.000 48.53000 178 VAL B C 1
ATOM 6136 O O . VAL B 1 178 ? 28.67800 51.40500 26.85700 1.000 46.83000 178 VAL B O 1
ATOM 6140 N N . GLU B 1 179 ? 29.33500 53.24600 25.71900 1.000 46.71000 179 GLU B N 1
ATOM 6141 C CA . GLU B 1 179 ? 30.01900 53.87300 26.85100 1.000 51.83000 179 GLU B CA 1
ATOM 6142 C C . GLU B 1 179 ? 28.98700 54.65200 27.67000 1.000 48.60000 179 GLU B C 1
ATOM 6143 O O . GLU B 1 179 ? 28.59900 55.76600 27.31300 1.000 44.47000 179 GLU B O 1
ATOM 6149 N N . ARG B 1 180 ? 28.51200 54.03800 28.76500 1.000 50.65000 180 ARG B N 1
ATOM 6150 C CA . ARG B 1 180 ? 27.53100 54.62700 29.65800 1.000 48.01000 180 ARG B CA 1
ATOM 6151 C C . ARG B 1 180 ? 28.13200 54.79400 31.04100 1.000 52.39000 180 ARG B C 1
ATOM 6152 O O . ARG B 1 180 ? 29.05200 54.05800 31.41100 1.000 55.72000 180 ARG B O 1
ATOM 6160 N N . PRO B 1 181 ? 27.65500 55.76800 31.82200 1.000 52.16000 181 PRO B N 1
ATOM 6161 C CA . PRO B 1 181 ? 26.71400 56.78600 31.36400 1.000 55.64000 181 PRO B CA 1
ATOM 6162 C C . PRO B 1 181 ? 27.44600 58.08100 31.01700 1.000 57.75000 181 PRO B C 1
ATOM 6163 O O . PRO B 1 181 ? 27.60600 58.95100 31.87400 1.000 65.43000 181 PRO B O 1
ATOM 6167 N N . CYS B 1 182 ? 27.86900 58.19800 29.76100 1.000 51.80000 182 CYS B N 1
ATOM 6168 C CA . CYS B 1 182 ? 28.83100 59.19800 29.32400 1.000 52.58000 182 CYS B CA 1
ATOM 6169 C C . CYS B 1 182 ? 28.18100 60.25100 28.43400 1.000 57.50000 182 CYS B C 1
ATOM 6170 O O . CYS B 1 182 ? 27.46500 59.91400 27.48300 1.000 50.46000 182 CYS B O 1
ATOM 6173 N N . THR B 1 183 ? 28.47100 61.52000 28.73100 1.000 57.65000 183 THR B N 1
ATOM 6174 C CA . THR B 1 183 ? 27.94400 62.67500 28.01500 1.000 56.19000 183 THR B CA 1
ATOM 6175 C C . THR B 1 183 ? 29.04200 63.33400 27.19300 1.000 57.42000 183 THR B C 1
ATOM 6176 O O . THR B 1 183 ? 30.13400 63.60400 27.70800 1.000 58.10000 183 THR B O 1
ATOM 6180 N N . ALA B 1 184 ? 28.74800 63.59700 25.92400 1.000 56.41000 184 ALA B N 1
ATOM 6181 C CA . ALA B 1 184 ? 29.51600 64.57300 25.15800 1.000 57.66000 184 ALA B CA 1
ATOM 6182 C C . ALA B 1 184 ? 29.21100 65.95100 25.73100 1.000 63.30000 184 ALA B C 1
ATOM 6183 O O . ALA B 1 184 ? 28.10000 66.46500 25.56900 1.000 59.65000 184 ALA B O 1
ATOM 6185 N N . THR B 1 185 ? 30.16600 66.52500 26.46600 1.000 57.84000 185 THR B N 1
ATOM 6186 C CA . THR B 1 185 ? 29.93200 67.84900 27.02100 1.000 60.77000 185 THR B CA 1
ATOM 6187 C C . THR B 1 185 ? 30.17200 68.91500 25.95500 1.000 62.63000 185 THR B C 1
ATOM 6188 O O . THR B 1 185 ? 29.32000 69.78300 25.72400 1.000 59.41000 185 THR B O 1
ATOM 6192 N N . SER B 1 186 ? 31.29800 68.82300 25.25000 1.000 65.57000 186 SER B N 1
ATOM 6193 C CA . SER B 1 186 ? 31.62000 69.76000 24.18200 1.000 61.42000 186 SER B CA 1
ATOM 6194 C C . SER B 1 186 ? 32.40600 69.01800 23.11100 1.000 61.33000 186 SER B C 1
ATOM 6195 O O . SER B 1 186 ? 32.93200 67.92200 23.34300 1.000 59.82000 186 SER B O 1
ATOM 6198 N N . TYR B 1 187 ? 32.51300 69.64300 21.94100 1.000 51.58000 187 TYR B N 1
ATOM 6199 C CA . TYR B 1 187 ? 33.39700 69.13300 20.90700 1.000 53.40000 187 TYR B CA 1
ATOM 6200 C C . TYR B 1 187 ? 33.90900 70.28500 20.05200 1.000 58.73000 187 TYR B C 1
ATOM 6201 O O . TYR B 1 187 ? 33.25000 71.32200 19.90400 1.000 52.84000 187 TYR B O 1
ATOM 6210 N N . THR B 1 188 ? 35.07700 70.07500 19.45700 1.000 60.91000 188 THR B N 1
ATOM 6211 C CA . THR B 1 188 ? 35.67300 71.04600 18.55900 1.000 56.49000 188 THR B CA 1
ATOM 6212 C C . THR B 1 188 ? 35.80700 70.45700 17.16000 1.000 61.12000 188 THR B C 1
ATOM 6213 O O . THR B 1 188 ? 36.02300 69.25300 16.99200 1.000 55.76000 188 THR B O 1
ATOM 6217 N N . PHE B 1 189 ? 35.69300 71.32100 16.15200 1.000 64.34000 189 PHE B N 1
ATOM 6218 C CA . PHE B 1 189 ? 35.85500 70.92600 14.75400 1.000 59.69000 189 PHE B CA 1
ATOM 6219 C C . PHE B 1 189 ? 36.75000 71.96200 14.07800 1.000 67.59000 189 PHE B C 1
ATOM 6220 O O . PHE B 1 189 ? 36.30700 73.05800 13.72000 1.000 66.48000 189 PHE B O 1
ATOM 6228 N N . ASP B 1 190 ? 38.01300 71.59400 13.88200 1.000 71.48000 190 ASP B N 1
ATOM 6229 C CA . ASP B 1 190 ? 38.98100 72.45800 13.21700 1.000 67.03000 190 ASP B CA 1
ATOM 6230 C C . ASP B 1 190 ? 38.71000 72.54900 11.72600 1.000 72.20000 190 ASP B C 1
ATOM 6231 O O . ASP B 1 190 ? 39.22900 71.74600 10.94800 1.000 74.37000 190 ASP B O 1
ATOM 6236 N N . GLU B 1 191 ? 37.91500 73.53200 11.31600 1.000 74.23000 191 GLU B N 1
ATOM 6237 C CA . GLU B 1 191 ? 37.75000 73.79800 9.89200 1.000 77.88000 191 GLU B CA 1
ATOM 6238 C C . GLU B 1 191 ? 38.98000 74.45700 9.26800 1.000 82.58000 191 GLU B C 1
ATOM 6239 O O . GLU B 1 191 ? 39.00200 74.65000 8.04900 1.000 77.31000 191 GLU B O 1
ATOM 6245 N N . GLU B 1 192 ? 40.00300 74.77600 10.06900 1.000 80.74000 192 GLU B N 1
ATOM 6246 C CA . GLU B 1 192 ? 41.17200 75.48600 9.55900 1.000 84.65000 192 GLU B CA 1
ATOM 6247 C C . GLU B 1 192 ? 42.01400 74.60200 8.64500 1.000 85.41000 192 GLU B C 1
ATOM 6248 O O . GLU B 1 192 ? 42.41700 75.03000 7.55900 1.000 89.34000 192 GLU B O 1
ATOM 6250 N N . ALA B 1 193 ? 42.29500 73.37400 9.06500 1.000 84.80000 193 ALA B N 1
ATOM 6251 C CA . ALA B 1 193 ? 43.33900 72.58800 8.41700 1.000 84.72000 193 ALA B CA 1
ATOM 6252 C C . ALA B 1 193 ? 42.78600 71.50500 7.49300 1.000 79.77000 193 ALA B C 1
ATOM 6253 O O . ALA B 1 193 ? 43.37300 71.21100 6.45000 1.000 78.12000 193 ALA B O 1
ATOM 6255 N N . SER B 1 196 ? 46.31000 69.23000 5.63200 1.000 75.01000 196 SER B N 1
ATOM 6256 C CA . SER B 1 196 ? 45.07900 68.53900 6.00000 1.000 85.09000 196 SER B CA 1
ATOM 6257 C C . SER B 1 196 ? 45.33300 67.41000 7.00600 1.000 80.60000 196 SER B C 1
ATOM 6258 O O . SER B 1 196 ? 46.07900 66.44700 6.74400 1.000 75.86000 196 SER B O 1
ATOM 6261 N N . VAL B 1 197 ? 44.68800 67.56900 8.16300 1.000 77.94000 197 VAL B N 1
ATOM 6262 C CA . VAL B 1 197 ? 44.65800 66.57600 9.23100 1.000 78.28000 197 VAL B CA 1
ATOM 6263 C C . VAL B 1 197 ? 43.70300 65.44500 8.85400 1.000 75.30000 197 VAL B C 1
ATOM 6264 O O . VAL B 1 197 ? 42.76600 65.62400 8.06200 1.000 74.19000 197 VAL B O 1
ATOM 6268 N N . THR B 1 198 ? 43.94100 64.25600 9.41000 1.000 74.80000 198 THR B N 1
ATOM 6269 C CA . THR B 1 198 ? 42.95600 63.19300 9.24700 1.000 67.19000 198 THR B CA 1
ATOM 6270 C C . THR B 1 198 ? 41.80900 63.35900 10.23000 1.000 65.07000 198 THR B C 1
ATOM 6271 O O . THR B 1 198 ? 40.64900 63.11000 9.88300 1.000 64.70000 198 THR B O 1
ATOM 6275 N N . HIS B 1 199 ? 42.11000 63.82300 11.44400 1.000 63.62000 199 HIS B N 1
ATOM 6276 C CA . HIS B 1 199 ? 41.16900 63.81400 12.55700 1.000 60.07000 199 HIS B CA 1
ATOM 6277 C C . HIS B 1 199 ? 40.93900 65.23400 13.05300 1.000 58.89000 199 HIS B C 1
ATOM 6278 O O . HIS B 1 199 ? 41.51000 65.65000 14.07200 1.000 64.21000 199 HIS B O 1
ATOM 6285 N N . PRO B 1 200 ? 40.07200 65.99000 12.38800 1.000 59.35000 200 PRO B N 1
ATOM 6286 C CA . PRO B 1 200 ? 39.83300 67.38900 12.76800 1.000 59.91000 200 PRO B CA 1
ATOM 6287 C C . PRO B 1 200 ? 38.75700 67.59500 13.82300 1.000 57.75000 200 PRO B C 1
ATOM 6288 O O . PRO B 1 200 ? 38.39300 68.75000 14.07200 1.000 52.93000 200 PRO B O 1
ATOM 6292 N N . ILE B 1 201 ? 38.23100 66.52400 14.42500 1.000 54.79000 201 ILE B N 1
ATOM 6293 C CA . ILE B 1 201 ? 37.21000 66.61500 15.46500 1.000 51.54000 201 ILE B CA 1
ATOM 6294 C C . ILE B 1 201 ? 37.79100 66.07600 16.76100 1.000 54.24000 201 ILE B C 1
ATOM 6295 O O . ILE B 1 201 ? 38.46100 65.03800 16.77300 1.000 58.17000 201 ILE B O 1
ATOM 6300 N N . THR B 1 202 ? 37.54600 66.79400 17.84700 1.000 53.72000 202 THR B N 1
ATOM 6301 C CA . THR B 1 202 ? 37.78500 66.28600 19.18500 1.000 57.72000 202 THR B CA 1
ATOM 6302 C C . THR B 1 202 ? 36.49000 66.42400 19.97000 1.000 59.85000 202 THR B C 1
ATOM 6303 O O . THR B 1 202 ? 35.79100 67.44000 19.87000 1.000 56.17000 202 THR B O 1
ATOM 6307 N N . VAL B 1 203 ? 36.16900 65.38500 20.72800 1.000 54.93000 203 VAL B N 1
ATOM 6308 C CA . VAL B 1 203 ? 34.98700 65.36200 21.56700 1.000 54.14000 203 VAL B CA 1
ATOM 6309 C C . VAL B 1 203 ? 35.44700 65.23600 23.00400 1.000 57.69000 203 VAL B C 1
ATOM 6310 O O . VAL B 1 203 ? 36.34200 64.44100 23.31400 1.000 58.00000 203 VAL B O 1
ATOM 6314 N N . ASN B 1 204 ? 34.85200 66.05100 23.86500 1.000 59.02000 204 ASN B N 1
ATOM 6315 C CA . ASN B 1 204 ? 35.13800 66.07800 25.28700 1.000 59.25000 204 ASN B CA 1
ATOM 6316 C C . ASN B 1 204 ? 34.05900 65.28200 26.01300 1.000 61.58000 204 ASN B C 1
ATOM 6317 O O . ASN B 1 204 ? 32.86400 65.55800 25.85300 1.000 55.82000 204 ASN B O 1
ATOM 6322 N N . ILE B 1 205 ? 34.47600 64.29400 26.80200 1.000 60.44000 205 ILE B N 1
ATOM 6323 C CA . ILE B 1 205 ? 33.55000 63.33200 27.39100 1.000 61.14000 205 ILE B CA 1
ATOM 6324 C C . ILE B 1 205 ? 33.72200 63.29000 28.89800 1.000 64.20000 205 ILE B C 1
ATOM 6325 O O . ILE B 1 205 ? 34.84500 63.18400 29.40300 1.000 66.64000 205 ILE B O 1
ATOM 6330 N N . THR B 1 206 ? 32.60200 63.33500 29.61100 1.000 65.48000 206 THR B N 1
ATOM 6331 C CA . THR B 1 206 ? 32.57900 63.15100 31.05500 1.000 65.56000 206 THR B CA 1
ATOM 6332 C C . THR B 1 206 ? 31.67500 61.97000 31.36300 1.000 63.29000 206 THR B C 1
ATOM 6333 O O . THR B 1 206 ? 30.49300 61.98200 31.00600 1.000 62.98000 206 THR B O 1
ATOM 6337 N N . ASN B 1 207 ? 32.24400 60.94300 31.99000 1.000 67.61000 207 ASN B N 1
ATOM 6338 C CA . ASN B 1 207 ? 31.45800 59.90100 32.63900 1.000 61.02000 207 ASN B CA 1
ATOM 6339 C C . ASN B 1 207 ? 30.77700 60.50100 33.86500 1.000 65.45000 207 ASN B C 1
ATOM 6340 O O . ASN B 1 207 ? 31.43300 61.13400 34.69400 1.000 69.85000 207 ASN B O 1
ATOM 6345 N N . GLU B 1 208 ? 29.45800 60.34200 33.97300 1.000 62.54000 208 GLU B N 1
ATOM 6346 C CA . GLU B 1 208 ? 28.72400 60.91500 35.09500 1.000 61.47000 208 GLU B CA 1
ATOM 6347 C C . GLU B 1 208 ? 28.50300 59.92000 36.21600 1.000 63.05000 208 GLU B C 1
ATOM 6348 O O . GLU B 1 208 ? 27.74100 60.20300 37.14200 1.000 64.47000 208 GLU B O 1
ATOM 6354 N N . ALA B 1 209 ? 29.13100 58.75600 36.14300 1.000 63.80000 209 ALA B N 1
ATOM 6355 C CA . ALA B 1 209 ? 29.20900 57.90200 37.31200 1.000 60.13000 209 ALA B CA 1
ATOM 6356 C C . ALA B 1 209 ? 30.47600 58.19100 38.11200 1.000 65.83000 209 ALA B C 1
ATOM 6357 O O . ALA B 1 209 ? 30.40300 58.46000 39.31600 1.000 68.55000 209 ALA B O 1
ATOM 6359 N N . THR B 1 210 ? 31.63600 58.17500 37.44800 1.000 63.80000 210 THR B N 1
ATOM 6360 C CA . THR B 1 210 ? 32.93400 58.26300 38.10500 1.000 62.59000 210 THR B CA 1
ATOM 6361 C C . THR B 1 210 ? 33.64600 59.58800 37.88700 1.000 66.76000 210 THR B C 1
ATOM 6362 O O . THR B 1 210 ? 34.73500 59.77800 38.43500 1.000 72.52000 210 THR B O 1
ATOM 6366 N N . GLY B 1 211 ? 33.07300 60.50600 37.10900 1.000 68.94000 211 GLY B N 1
ATOM 6367 C CA . GLY B 1 211 ? 33.65000 61.82500 36.92000 1.000 64.94000 211 GLY B CA 1
ATOM 6368 C C . GLY B 1 211 ? 34.92200 61.87700 36.10100 1.000 67.12000 211 GLY B C 1
ATOM 6369 O O . GLY B 1 211 ? 35.43600 62.98000 35.87100 1.000 68.42000 211 GLY B O 1
ATOM 6370 N N . ALA B 1 212 ? 35.45100 60.73200 35.65700 1.000 62.85000 212 ALA B N 1
ATOM 6371 C CA . ALA B 1 212 ? 36.64500 60.71300 34.81300 1.000 64.81000 212 ALA B CA 1
ATOM 6372 C C . ALA B 1 212 ? 36.35600 61.33200 33.44700 1.000 67.53000 212 ALA B C 1
ATOM 6373 O O . ALA B 1 212 ? 35.45000 60.88700 32.73200 1.000 65.32000 212 ALA B O 1
ATOM 6375 N N . GLU B 1 213 ? 37.13000 62.35400 33.08200 1.000 70.25000 213 GLU B N 1
ATOM 6376 C CA . GLU B 1 213 ? 37.03200 63.00700 31.78600 1.000 63.65000 213 GLU B CA 1
ATOM 6377 C C . GLU B 1 213 ? 37.97400 62.35400 30.78100 1.000 66.65000 213 GLU B C 1
ATOM 6378 O O . GLU B 1 213 ? 38.89800 61.62300 31.14000 1.000 72.38000 213 GLU B O 1
ATOM 6384 N N . GLU B 1 214 ? 37.72800 62.63000 29.50200 1.000 68.78000 214 GLU B N 1
ATOM 6385 C CA . GLU B 1 214 ? 38.50500 62.01700 28.43200 1.000 65.85000 214 GLU B CA 1
ATOM 6386 C C . GLU B 1 214 ? 38.28300 62.82000 27.15500 1.000 64.53000 214 GLU B C 1
ATOM 6387 O O . GLU B 1 214 ? 37.24000 63.45900 26.97900 1.000 64.94000 214 GLU B O 1
ATOM 6393 N N . VAL B 1 215 ? 39.28700 62.80100 26.28000 1.000 57.35000 215 VAL B N 1
ATOM 6394 C CA . VAL B 1 215 ? 39.21200 63.43800 24.96900 1.000 58.38000 215 VAL B CA 1
ATOM 6395 C C . VAL B 1 215 ? 39.30900 62.34600 23.91200 1.000 60.70000 215 VAL B C 1
ATOM 6396 O O . VAL B 1 215 ? 40.10300 61.40800 24.04300 1.000 60.15000 215 VAL B O 1
ATOM 6400 N N . VAL B 1 216 ? 38.48600 62.44700 22.87800 1.000 55.05000 216 VAL B N 1
ATOM 6401 C CA . VAL B 1 216 ? 38.53500 61.49400 21.77900 1.000 56.23000 216 VAL B CA 1
ATOM 6402 C C . VAL B 1 216 ? 38.68800 62.28200 20.49300 1.000 54.51000 216 VAL B C 1
ATOM 6403 O O . VAL B 1 216 ? 38.10600 63.36300 20.35100 1.000 59.97000 216 VAL B O 1
ATOM 6407 N N . THR B 1 217 ? 39.49200 61.76000 19.57100 1.000 51.26000 217 THR B N 1
ATOM 6408 C CA . THR B 1 217 ? 39.69400 62.36500 18.26200 1.000 60.19000 217 THR B CA 1
ATOM 6409 C C . THR B 1 217 ? 39.03900 61.49600 17.19400 1.000 59.19000 217 THR B C 1
ATOM 6410 O O . THR B 1 217 ? 39.15300 60.26600 17.23500 1.000 57.14000 217 THR B O 1
ATOM 6414 N N . ALA B 1 218 ? 38.35900 62.13500 16.23600 1.000 57.93000 218 ALA B N 1
ATOM 6415 C CA . ALA B 1 218 ? 37.59300 61.41200 15.23000 1.000 54.08000 218 ALA B CA 1
ATOM 6416 C C . ALA B 1 218 ? 37.68400 62.08900 13.87100 1.000 57.14000 218 ALA B C 1
ATOM 6417 O O . ALA B 1 218 ? 37.83600 63.31000 13.77300 1.000 52.98000 218 ALA B O 1
ATOM 6419 N N . ARG B 1 219 ? 37.55600 61.27100 12.81900 1.000 52.51000 219 ARG B N 1
ATOM 6420 C CA . ARG B 1 219 ? 37.42300 61.80600 11.46900 1.000 54.32000 219 ARG B CA 1
ATOM 6421 C C . ARG B 1 219 ? 36.02900 62.37200 11.23000 1.000 52.39000 219 ARG B C 1
ATOM 6422 O O . ARG B 1 219 ? 35.87900 63.39100 10.54300 1.000 53.65000 219 ARG B O 1
ATOM 6430 N N . PHE B 1 220 ? 34.99900 61.73900 11.79700 1.000 51.22000 220 PHE B N 1
ATOM 6431 C CA . PHE B 1 220 ? 33.61900 62.12600 11.54800 1.000 47.01000 220 PHE B CA 1
ATOM 6432 C C . PHE B 1 220 ? 32.81900 61.98600 12.83100 1.000 51.28000 220 PHE B C 1
ATOM 6433 O O . PHE B 1 220 ? 33.12200 61.14100 13.67800 1.000 51.84000 220 PHE B O 1
ATOM 6441 N N . LEU B 1 221 ? 31.79500 62.83000 12.96700 1.000 48.92000 221 LEU B N 1
ATOM 6442 C CA . LEU B 1 221 ? 30.93200 62.87300 14.14100 1.000 48.63000 221 LEU B CA 1
ATOM 6443 C C . LEU B 1 221 ? 29.50100 62.61900 13.70400 1.000 53.86000 221 LEU B C 1
ATOM 6444 O O . LEU B 1 221 ? 29.05100 63.17200 12.68700 1.000 54.08000 221 LEU B O 1
ATOM 6449 N N . VAL B 1 222 ? 28.78700 61.79000 14.47200 1.000 47.62000 222 VAL B N 1
ATOM 6450 C CA . VAL B 1 222 ? 27.38900 61.48000 14.20000 1.000 47.14000 222 VAL B CA 1
ATOM 6451 C C . VAL B 1 222 ? 26.55800 61.90000 15.39500 1.000 44.28000 222 VAL B C 1
ATOM 6452 O O . VAL B 1 222 ? 26.71500 61.35200 16.49400 1.000 42.49000 222 VAL B O 1
ATOM 6456 N N . GLY B 1 223 ? 25.66200 62.86000 15.16900 1.000 43.24000 223 GLY B N 1
ATOM 6457 C CA . GLY B 1 223 ? 24.76300 63.34200 16.19300 1.000 45.88000 223 GLY B CA 1
ATOM 6458 C C . GLY B 1 223 ? 23.44300 62.60500 16.15900 1.000 49.90000 223 GLY B C 1
ATOM 6459 O O . GLY B 1 223 ? 22.47600 63.06400 15.54400 1.000 47.06000 223 GLY B O 1
ATOM 6460 N N . SER B 1 224 ? 23.36800 61.51600 16.89000 1.000 44.34000 224 SER B N 1
ATOM 6461 C CA . SER B 1 224 ? 22.10500 60.78000 17.06900 1.000 50.28000 224 SER B CA 1
ATOM 6462 C C . SER B 1 224 ? 21.74000 60.95800 18.53300 1.000 49.28000 224 SER B C 1
ATOM 6463 O O . SER B 1 224 ? 21.39200 60.00400 19.16100 1.000 48.83000 224 SER B O 1
ATOM 6466 N N . ASP B 1 225 ? 21.80200 62.19100 19.00400 1.000 45.50000 225 ASP B N 1
ATOM 6467 C CA . ASP B 1 225 ? 21.61100 62.49600 20.44000 1.000 50.02000 225 ASP B CA 1
ATOM 6468 C C . ASP B 1 225 ? 20.17100 62.84400 20.76700 1.000 52.16000 225 ASP B C 1
ATOM 6469 O O . ASP B 1 225 ? 19.95700 63.40300 21.80800 1.000 52.06000 225 ASP B O 1
ATOM 6474 N N . GLY B 1 226 ? 19.24900 62.61000 19.85100 1.000 50.84000 226 GLY B N 1
ATOM 6475 C CA . GLY B 1 226 ? 17.83400 62.80100 20.19000 1.000 50.39000 226 GLY B CA 1
ATOM 6476 C C . GLY B 1 226 ? 17.26400 64.13800 19.83800 1.000 46.81000 226 GLY B C 1
ATOM 6477 O O . GLY B 1 226 ? 17.94900 64.89900 19.24500 1.000 48.51000 226 GLY B O 1
ATOM 6478 N N . ALA B 1 227 ? 16.04000 64.37700 20.27800 1.000 46.88000 227 ALA B N 1
ATOM 6479 C CA . ALA B 1 227 ? 15.22000 65.55600 19.94800 1.000 49.91000 227 ALA B CA 1
ATOM 6480 C C . ALA B 1 227 ? 15.87000 66.86400 20.39300 1.000 58.99000 227 ALA B C 1
ATOM 6481 O O . ALA B 1 227 ? 15.77300 67.82200 19.64600 1.000 54.58000 227 ALA B O 1
ATOM 6483 N N . HIS B 1 228 ? 16.46700 66.89400 21.57500 1.000 50.67000 228 HIS B N 1
ATOM 6484 C CA . HIS B 1 228 ? 17.17900 68.09800 22.05800 1.000 56.32000 228 HIS B CA 1
ATOM 6485 C C . HIS B 1 228 ? 18.66500 67.96100 21.76400 1.000 55.31000 228 HIS B C 1
ATOM 6486 O O . HIS B 1 228 ? 19.43400 68.27000 22.63100 1.000 54.84000 228 HIS B O 1
ATOM 6493 N N . SER B 1 229 ? 19.02300 67.60900 20.54500 1.000 52.27000 229 SER B N 1
ATOM 6494 C CA . SER B 1 229 ? 20.43800 67.33200 20.24900 1.000 56.24000 229 SER B CA 1
ATOM 6495 C C . SER B 1 229 ? 21.32800 68.53200 20.56100 1.000 56.58000 229 SER B C 1
ATOM 6496 O O . SER B 1 229 ? 21.10600 69.59300 20.05800 1.000 59.97000 229 SER B O 1
ATOM 6499 N N . MET B 1 230 ? 22.35500 68.30100 21.36200 1.000 57.86000 230 MET B N 1
ATOM 6500 C CA . MET B 1 230 ? 23.35900 69.33400 21.66700 1.000 60.07000 230 MET B CA 1
ATOM 6501 C C . MET B 1 230 ? 24.11900 69.58500 20.37300 1.000 62.00000 230 MET B C 1
ATOM 6502 O O . MET B 1 230 ? 24.33400 70.71000 20.03100 1.000 63.13000 230 MET B O 1
ATOM 6507 N N . ILE B 1 231 ? 24.40900 68.53000 19.63700 1.000 61.60000 231 ILE B N 1
ATOM 6508 C CA . ILE B 1 231 ? 25.16500 68.67300 18.37300 1.000 62.30000 231 ILE B CA 1
ATOM 6509 C C . ILE B 1 231 ? 24.40600 69.55800 17.38900 1.000 62.10000 231 ILE B C 1
ATOM 6510 O O . ILE B 1 231 ? 25.03700 70.41400 16.80500 1.000 62.20000 231 ILE B O 1
ATOM 6515 N N . ARG B 1 232 ? 23.10000 69.37800 17.23500 1.000 57.96000 232 ARG B N 1
ATOM 6516 C CA . ARG B 1 232 ? 22.37100 70.21000 16.25600 1.000 57.36000 232 ARG B CA 1
ATOM 6517 C C . ARG B 1 232 ? 22.40500 71.67300 16.68500 1.000 61.52000 232 ARG B C 1
ATOM 6518 O O . ARG B 1 232 ? 22.55200 72.53500 15.84300 1.000 52.59000 232 ARG B O 1
ATOM 6526 N N . LYS B 1 233 ? 22.24500 71.90900 17.97500 1.000 61.60000 233 LYS B N 1
ATOM 6527 C CA . LYS B 1 233 ? 22.21700 73.27300 18.53100 1.000 58.82000 233 LYS B CA 1
ATOM 6528 C C . LYS B 1 233 ? 23.55800 73.97600 18.30300 1.000 61.02000 233 LYS B C 1
ATOM 6529 O O . LYS B 1 233 ? 23.53600 75.13200 17.99500 1.000 60.55000 233 LYS B O 1
ATOM 6535 N N . SER B 1 234 ? 24.67100 73.26400 18.42000 1.000 62.17000 234 SER B N 1
ATOM 6536 C CA . SER B 1 234 ? 26.02800 73.82100 18.24500 1.000 58.08000 234 SER B CA 1
ATOM 6537 C C . SER B 1 234 ? 26.23200 74.33000 16.82700 1.000 65.47000 234 SER B C 1
ATOM 6538 O O . SER B 1 234 ? 27.05300 75.20900 16.62100 1.000 71.60000 234 SER B O 1
ATOM 6541 N N . LEU B 1 235 ? 25.62300 73.64500 15.88500 1.000 66.13000 235 LEU B N 1
ATOM 6542 C CA . LEU B 1 235 ? 25.71900 73.98700 14.47300 1.000 68.79000 235 LEU B CA 1
ATOM 6543 C C . LEU B 1 235 ? 24.70900 75.08100 14.11400 1.000 70.80000 235 LEU B C 1
ATOM 6544 O O . LEU B 1 235 ? 23.64100 75.18000 14.73500 1.000 63.35000 235 LEU B O 1
ATOM 6549 N N . PRO B 1 236 ? 25.01600 75.92100 13.08500 1.000 70.88000 236 PRO B N 1
ATOM 6550 C CA . PRO B 1 236 ? 24.03400 76.94100 12.63800 1.000 72.43000 236 PRO B CA 1
ATOM 6551 C C . PRO B 1 236 ? 22.95400 76.31000 11.77000 1.000 72.23000 236 PRO B C 1
ATOM 6552 O O . PRO B 1 236 ? 22.82200 76.55300 10.56200 1.000 67.83000 236 PRO B O 1
ATOM 6556 N N . ILE B 1 237 ? 22.18300 75.44000 12.40400 1.000 68.24000 237 ILE B N 1
ATOM 6557 C CA . ILE B 1 237 ? 21.15900 74.64900 11.75100 1.000 68.85000 237 ILE B CA 1
ATOM 6558 C C . ILE B 1 237 ? 19.85800 74.90500 12.48300 1.000 65.86000 237 ILE B C 1
ATOM 6559 O O . ILE B 1 237 ? 19.82000 74.88500 13.71700 1.000 68.21000 237 ILE B O 1
ATOM 6564 N N . GLU B 1 238 ? 18.80200 75.17600 11.73200 1.000 60.73000 238 GLU B N 1
ATOM 6565 C CA A GLU B 1 238 ? 17.51900 75.48200 12.33700 0.510 64.06000 238 GLU B CA 1
ATOM 6566 C CA B GLU B 1 238 ? 17.51100 75.48100 12.32900 0.490 64.09000 238 GLU B CA 1
ATOM 6567 C C . GLU B 1 238 ? 16.65900 74.22100 12.44700 1.000 61.69000 238 GLU B C 1
ATOM 6568 O O . GLU B 1 238 ? 16.92200 73.20000 11.80800 1.000 56.10000 238 GLU B O 1
ATOM 6579 N N . PHE B 1 239 ? 15.61800 74.32000 13.27800 1.000 63.67000 239 PHE B N 1
ATOM 6580 C CA . PHE B 1 239 ? 14.75200 73.19900 13.65500 1.000 58.06000 239 PHE B CA 1
ATOM 6581 C C . PHE B 1 239 ? 13.31000 73.70000 13.72100 1.000 54.98000 239 PHE B C 1
ATOM 6582 O O . PHE B 1 239 ? 12.70600 73.76500 14.79600 1.000 55.82000 239 PHE B O 1
ATOM 6590 N N . PRO B 1 240 ? 12.72700 74.07000 12.58100 1.000 55.37000 240 PRO B N 1
ATOM 6591 C CA . PRO B 1 240 ? 11.38600 74.66900 12.57500 1.000 58.19000 240 PRO B CA 1
ATOM 6592 C C . PRO B 1 240 ? 10.27800 73.63300 12.67600 1.000 61.76000 240 PRO B C 1
ATOM 6593 O O . PRO B 1 240 ? 10.49500 72.43500 12.53500 1.000 62.58000 240 PRO B O 1
ATOM 6597 N N . GLY B 1 241 ? 9.05700 74.13400 12.86800 1.000 67.21000 241 GLY B N 1
ATOM 6598 C CA . GLY B 1 241 ? 7.86800 73.29800 12.95800 1.000 66.16000 241 GLY B CA 1
ATOM 6599 C C . GLY B 1 241 ? 6.86100 73.88700 13.92700 1.000 77.18000 241 GLY B C 1
ATOM 6600 O O . GLY B 1 241 ? 7.17600 74.85400 14.62700 1.000 83.07000 241 GLY B O 1
ATOM 6601 N N . VAL B 1 242 ? 5.65800 73.32300 14.00400 1.000 82.59000 242 VAL B N 1
ATOM 6602 C CA . VAL B 1 242 ? 4.59900 73.87200 14.84700 1.000 84.90000 242 VAL B CA 1
ATOM 6603 C C . VAL B 1 242 ? 4.32700 72.92600 16.00900 1.000 87.21000 242 VAL B C 1
ATOM 6604 O O . VAL B 1 242 ? 4.31500 71.69800 15.83600 1.000 74.96000 242 VAL B O 1
ATOM 6608 N N . LYS B 1 243 ? 4.12800 73.49300 17.20800 1.000 90.92000 243 LYS B N 1
ATOM 6609 C CA . LYS B 1 243 ? 3.71900 72.70100 18.40100 1.000 87.88000 243 LYS B CA 1
ATOM 6610 C C . LYS B 1 243 ? 2.21200 72.89500 18.59100 1.000 89.92000 243 LYS B C 1
ATOM 6611 O O . LYS B 1 243 ? 1.80800 73.90600 19.17200 1.000 93.40000 243 LYS B O 1
ATOM 6617 N N . THR B 1 244 ? 1.42800 71.94400 18.09200 1.000 90.48000 244 THR B N 1
ATOM 6618 C CA . THR B 1 244 ? -0.03500 71.97400 18.10000 1.000 90.69000 244 THR B CA 1
ATOM 6619 C C . THR B 1 244 ? -0.61600 72.16100 19.50000 1.000 92.23000 244 THR B C 1
ATOM 6620 O O . THR B 1 244 ? -1.71900 72.70100 19.65400 1.000 92.55000 244 THR B O 1
ATOM 6624 N N . ASP B 1 245 ? 0.08000 71.66600 20.51700 1.000 88.33000 245 ASP B N 1
ATOM 6625 C CA . ASP B 1 245 ? -0.51200 71.40900 21.82800 1.000 85.82000 245 ASP B CA 1
ATOM 6626 C C . ASP B 1 245 ? -1.85500 70.68400 21.69500 1.000 82.24000 245 ASP B C 1
ATOM 6627 O O . ASP B 1 245 ? -2.82500 70.97000 22.40800 1.000 78.77000 245 ASP B O 1
ATOM 6632 N N . LEU B 1 246 ? -1.91000 69.76600 20.72900 1.000 84.34000 246 LEU B N 1
ATOM 6633 C CA . LEU B 1 246 ? -2.81900 68.63300 20.72800 1.000 78.01000 246 LEU B CA 1
ATOM 6634 C C . LEU B 1 246 ? -2.18600 67.50800 21.53900 1.000 68.41000 246 LEU B C 1
ATOM 6635 O O . LEU B 1 246 ? -0.96600 67.31700 21.52400 1.000 65.79000 246 LEU B O 1
ATOM 6640 N N . HIS B 1 247 ? -3.01600 66.75800 22.25100 1.000 63.80000 247 HIS B N 1
ATOM 6641 C CA . HIS B 1 247 ? -2.46200 65.81400 23.20300 1.000 61.07000 247 HIS B CA 1
ATOM 6642 C C . HIS B 1 247 ? -3.03700 64.42100 23.01600 1.000 59.58000 247 HIS B C 1
ATOM 6643 O O . HIS B 1 247 ? -4.25100 64.25000 22.86800 1.000 61.25000 247 HIS B O 1
ATOM 6650 N N . TRP B 1 248 ? -2.14100 63.43300 23.00900 1.000 59.54000 248 TRP B N 1
ATOM 6651 C CA . TRP B 1 248 ? -2.47600 62.01800 22.94800 1.000 52.44000 248 TRP B CA 1
ATOM 6652 C C . TRP B 1 248 ? -2.24800 61.38900 24.32000 1.000 52.41000 248 TRP B C 1
ATOM 6653 O O . TRP B 1 248 ? -1.19300 61.59500 24.92900 1.000 51.63000 248 TRP B O 1
ATOM 6664 N N . GLY B 1 249 ? -3.22100 60.62100 24.79700 1.000 53.06000 249 GLY B N 1
ATOM 6665 C CA . GLY B 1 249 ? -3.03100 59.75100 25.93700 1.000 44.48000 249 GLY B CA 1
ATOM 6666 C C . GLY B 1 249 ? -2.78800 58.33200 25.46600 1.000 48.26000 249 GLY B C 1
ATOM 6667 O O . GLY B 1 249 ? -3.59900 57.76500 24.72700 1.000 45.91000 249 GLY B O 1
ATOM 6668 N N . ILE B 1 250 ? -1.66500 57.75900 25.90300 1.000 45.32000 250 ILE B N 1
ATOM 6669 C CA . ILE B 1 250 ? -1.17500 56.46400 25.44200 1.000 41.68000 250 ILE B CA 1
ATOM 6670 C C . ILE B 1 250 ? -1.06200 55.51400 26.62900 1.000 44.70000 250 ILE B C 1
ATOM 6671 O O . ILE B 1 250 ? -0.48900 55.87300 27.66400 1.000 45.40000 250 ILE B O 1
ATOM 6676 N N . VAL B 1 251 ? -1.54500 54.28600 26.46200 1.000 41.88000 251 VAL B N 1
ATOM 6677 C CA . VAL B 1 251 ? -1.47800 53.30000 27.53200 1.000 41.58000 251 VAL B CA 1
ATOM 6678 C C . VAL B 1 251 ? -1.28400 51.90700 26.92500 1.000 39.55000 251 VAL B C 1
ATOM 6679 O O . VAL B 1 251 ? -2.01400 51.50200 26.01500 1.000 35.80000 251 VAL B O 1
ATOM 6683 N N . ASP B 1 252 ? -0.26700 51.19300 27.42100 1.000 40.13000 252 ASP B N 1
ATOM 6684 C CA . ASP B 1 252 ? 0.01000 49.80200 27.08800 1.000 40.93000 252 ASP B CA 1
ATOM 6685 C C . ASP B 1 252 ? -0.38500 48.96800 28.28600 1.000 40.48000 252 ASP B C 1
ATOM 6686 O O . ASP B 1 252 ? 0.18700 49.14500 29.36500 1.000 48.01000 252 ASP B O 1
ATOM 6691 N N . ALA B 1 253 ? -1.35600 48.07800 28.10300 1.000 39.53000 253 ALA B N 1
ATOM 6692 C CA . ALA B 1 253 ? -1.81100 47.21400 29.19200 1.000 45.06000 253 ALA B CA 1
ATOM 6693 C C . ALA B 1 253 ? -2.65300 46.07100 28.64300 1.000 44.45000 253 ALA B C 1
ATOM 6694 O O . ALA B 1 253 ? -3.30000 46.20400 27.60400 1.000 46.90000 253 ALA B O 1
ATOM 6696 N N . VAL B 1 254 ? -2.64600 44.95500 29.36900 1.000 42.82000 254 VAL B N 1
ATOM 6697 C CA . VAL B 1 254 ? -3.65300 43.93600 29.17000 1.000 38.26000 254 VAL B CA 1
ATOM 6698 C C . VAL B 1 254 ? -5.01400 44.52300 29.51100 1.000 45.70000 254 VAL B C 1
ATOM 6699 O O . VAL B 1 254 ? -5.26700 44.90800 30.65600 1.000 49.49000 254 VAL B O 1
ATOM 6703 N N . ILE B 1 255 ? -5.89900 44.61400 28.51700 1.000 44.16000 255 ILE B N 1
ATOM 6704 C CA . ILE B 1 255 ? -7.21300 45.23400 28.66100 1.000 41.57000 255 ILE B CA 1
ATOM 6705 C C . ILE B 1 255 ? -8.29000 44.26100 28.19200 1.000 51.03000 255 ILE B C 1
ATOM 6706 O O . ILE B 1 255 ? -8.21900 43.71500 27.08100 1.000 47.09000 255 ILE B O 1
ATOM 6711 N N . ASN B 1 256 ? -9.28500 44.03500 29.05100 1.000 52.59000 256 ASN B N 1
ATOM 6712 C CA . ASN B 1 256 ? -10.44600 43.22000 28.72400 1.000 45.79000 256 ASN B CA 1
ATOM 6713 C C . ASN B 1 256 ? -11.53800 44.09600 28.13300 1.000 49.49000 256 ASN B C 1
ATOM 6714 O O . ASN B 1 256 ? -11.69500 45.26400 28.50200 1.000 51.01000 256 ASN B O 1
ATOM 6719 N N . SER B 1 257 ? -12.28600 43.52900 27.19300 1.000 49.14000 257 SER B N 1
ATOM 6720 C CA . SER B 1 257 ? -13.30600 44.30900 26.50900 1.000 46.97000 257 SER B CA 1
ATOM 6721 C C . SER B 1 257 ? -14.22200 43.34200 25.78900 1.000 49.96000 257 SER B C 1
ATOM 6722 O O . SER B 1 257 ? -13.80600 42.23900 25.42600 1.000 46.22000 257 SER B O 1
ATOM 6725 N N . ASP B 1 258 ? -15.47400 43.74400 25.62200 1.000 51.28000 258 ASP B N 1
ATOM 6726 C CA . ASP B 1 258 ? -16.37900 43.00700 24.76000 1.000 50.39000 258 ASP B CA 1
ATOM 6727 C C . ASP B 1 258 ? -16.39400 43.58400 23.34800 1.000 50.99000 258 ASP B C 1
ATOM 6728 O O . ASP B 1 258 ? -17.30100 43.28300 22.56900 1.000 55.59000 258 ASP B O 1
ATOM 6733 N N . PHE B 1 259 ? -15.41100 44.41100 23.01900 1.000 45.79000 259 PHE B N 1
ATOM 6734 C CA . PHE B 1 259 ? -15.23200 44.90300 21.66500 1.000 47.38000 259 PHE B CA 1
ATOM 6735 C C . PHE B 1 259 ? -15.13900 43.72100 20.70100 1.000 48.25000 259 PHE B C 1
ATOM 6736 O O . PHE B 1 259 ? -14.32100 42.81600 20.91900 1.000 49.70000 259 PHE B O 1
ATOM 6744 N N . PRO B 1 260 ? -15.96800 43.67400 19.65000 1.000 48.60000 260 PRO B N 1
ATOM 6745 C CA . PRO B 1 260 ? -16.02300 42.45900 18.81500 1.000 50.68000 260 PRO B CA 1
ATOM 6746 C C . PRO B 1 260 ? -14.73600 42.16400 18.08700 1.000 49.25000 260 PRO B C 1
ATOM 6747 O O . PRO B 1 260 ? -14.56200 41.03100 17.62900 1.000 46.45000 260 PRO B O 1
ATOM 6751 N N . HIS B 1 261 ? -13.81300 43.12800 17.98600 1.000 48.67000 261 HIS B N 1
ATOM 6752 C CA . HIS B 1 261 ? -12.57400 42.93300 17.24400 1.000 46.11000 261 HIS B CA 1
ATOM 6753 C C . HIS B 1 261 ? -11.33000 43.01800 18.13400 1.000 48.78000 261 HIS B C 1
ATOM 6754 O O . HIS B 1 261 ? -10.24700 43.36100 17.65300 1.000 45.69000 261 HIS B O 1
ATOM 6761 N N . ARG B 1 262 ? -11.46000 42.66500 19.42300 1.000 44.70000 262 ARG B N 1
ATOM 6762 C CA . ARG B 1 262 ? -10.36000 42.77600 20.38400 1.000 45.90000 262 ARG B CA 1
ATOM 6763 C C . ARG B 1 262 ? -9.27500 41.74200 20.10800 1.000 46.22000 262 ARG B C 1
ATOM 6764 O O . ARG B 1 262 ? -9.54300 40.54200 20.20900 1.000 47.11000 262 ARG B O 1
ATOM 6772 N N . TRP B 1 263 ? -8.04800 42.17800 19.76600 1.000 47.25000 263 TRP B N 1
ATOM 6773 C CA . TRP B 1 263 ? -7.68200 43.55000 19.38900 1.000 46.17000 263 TRP B CA 1
ATOM 6774 C C . TRP B 1 263 ? -7.17400 43.56600 17.95800 1.000 46.74000 263 TRP B C 1
ATOM 6775 O O . TRP B 1 263 ? -6.30800 42.78100 17.60800 1.000 49.50000 263 TRP B O 1
ATOM 6786 N N . THR B 1 264 ? -7.67600 44.50200 17.16300 1.000 46.71000 264 THR B N 1
ATOM 6787 C CA . THR B 1 264 ? -7.32400 44.65500 15.75600 1.000 46.34000 264 THR B CA 1
ATOM 6788 C C . THR B 1 264 ? -6.95400 46.10600 15.52200 1.000 44.24000 264 THR B C 1
ATOM 6789 O O . THR B 1 264 ? -7.66400 47.00900 15.97800 1.000 44.62000 264 THR B O 1
ATOM 6793 N N . PHE B 1 265 ? -5.84200 46.32200 14.82100 1.000 41.78000 265 PHE B N 1
ATOM 6794 C CA . PHE B 1 265 ? -5.42000 47.66400 14.46500 1.000 42.85000 265 PHE B CA 1
ATOM 6795 C C . PHE B 1 265 ? -6.58100 48.44500 13.86200 1.000 46.67000 265 PHE B C 1
ATOM 6796 O O . PHE B 1 265 ? -7.40700 47.89100 13.12900 1.000 44.66000 265 PHE B O 1
ATOM 6804 N N . GLY B 1 266 ? -6.65100 49.73200 14.17900 1.000 41.26000 266 GLY B N 1
ATOM 6805 C CA . GLY B 1 266 ? -7.69900 50.55100 13.60700 1.000 43.46000 266 GLY B CA 1
ATOM 6806 C C . GLY B 1 266 ? -8.00700 51.77200 14.46200 1.000 48.04000 266 GLY B C 1
ATOM 6807 O O . GLY B 1 266 ? -7.20100 52.20200 15.28300 1.000 46.51000 266 GLY B O 1
ATOM 6808 N N . THR B 1 267 ? -9.21000 52.29200 14.24100 1.000 47.78000 267 THR B N 1
ATOM 6809 C CA . THR B 1 267 ? -9.67900 53.56200 14.75300 1.000 48.47000 267 THR B CA 1
ATOM 6810 C C . THR B 1 267 ? -11.10100 53.38600 15.25300 1.000 54.52000 267 THR B C 1
ATOM 6811 O O . THR B 1 267 ? -11.91000 52.72000 14.60400 1.000 53.03000 267 THR B O 1
ATOM 6815 N N . VAL B 1 268 ? -11.38800 53.90800 16.44100 1.000 55.21000 268 VAL B N 1
ATOM 6816 C CA . VAL B 1 268 ? -12.78300 53.92100 16.95300 1.000 57.28000 268 VAL B CA 1
ATOM 6817 C C . VAL B 1 268 ? -13.18000 55.39300 17.09000 1.000 59.55000 268 VAL B C 1
ATOM 6818 O O . VAL B 1 268 ? -12.45200 56.13100 17.74200 1.000 59.23000 268 VAL B O 1
ATOM 6822 N N . LEU B 1 269 ? -14.26700 55.79500 16.43300 1.000 61.69000 269 LEU B N 1
ATOM 6823 C CA . LEU B 1 269 ? -14.73100 57.20300 16.43500 1.000 60.99000 269 LEU B CA 1
ATOM 6824 C C . LEU B 1 269 ? -15.99100 57.32200 17.27100 1.000 64.76000 269 LEU B C 1
ATOM 6825 O O . LEU B 1 269 ? -16.80500 56.41000 17.23900 1.000 63.15000 269 LEU B O 1
ATOM 6830 N N . ASN B 1 270 ? -16.10500 58.45600 17.95200 1.000 69.86000 270 ASN B N 1
ATOM 6831 C CA . ASN B 1 270 ? -17.30100 58.86300 18.72200 1.000 68.89000 270 ASN B CA 1
ATOM 6832 C C . ASN B 1 270 ? -17.48700 60.34100 18.39700 1.000 70.37000 270 ASN B C 1
ATOM 6833 O O . ASN B 1 270 ? -16.51900 61.07300 18.51500 1.000 70.09000 270 ASN B O 1
ATOM 6838 N N . SER B 1 271 ? -18.68700 60.74400 17.98200 1.000 76.03000 271 SER B N 1
ATOM 6839 C CA . SER B 1 271 ? -18.89200 62.12400 17.53800 1.000 75.05000 271 SER B CA 1
ATOM 6840 C C . SER B 1 271 ? -18.75200 63.10300 18.69400 1.000 73.21000 271 SER B C 1
ATOM 6841 O O . SER B 1 271 ? -18.12200 64.15900 18.54800 1.000 65.27000 271 SER B O 1
ATOM 6844 N N . GLU B 1 272 ? -19.32600 62.75900 19.85300 1.000 71.23000 272 GLU B N 1
ATOM 6845 C CA . GLU B 1 272 ? -19.23800 63.62600 21.02500 1.000 72.26000 272 GLU B CA 1
ATOM 6846 C C . GLU B 1 272 ? -17.81900 63.67100 21.58500 1.000 70.31000 272 GLU B C 1
ATOM 6847 O O . GLU B 1 272 ? -17.30500 64.75100 21.89400 1.000 71.07000 272 GLU B O 1
ATOM 6853 N N . TYR B 1 273 ? -17.16000 62.51300 21.69500 1.000 73.23000 273 TYR B N 1
ATOM 6854 C CA . TYR B 1 273 ? -15.99100 62.34600 22.55400 1.000 72.08000 273 TYR B CA 1
ATOM 6855 C C . TYR B 1 273 ? -14.67300 62.14600 21.79400 1.000 73.71000 273 TYR B C 1
ATOM 6856 O O . TYR B 1 273 ? -13.68800 61.70700 22.39700 1.000 68.21000 273 TYR B O 1
ATOM 6865 N N . GLY B 1 274 ? -14.61900 62.44600 20.49500 1.000 77.21000 274 GLY B N 1
ATOM 6866 C CA . GLY B 1 274 ? -13.37000 62.28500 19.75800 1.000 78.01000 274 GLY B CA 1
ATOM 6867 C C . GLY B 1 274 ? -13.07800 60.86800 19.28700 1.000 73.24000 274 GLY B C 1
ATOM 6868 O O . GLY B 1 274 ? -13.98800 60.14600 18.86600 1.000 71.72000 274 GLY B O 1
ATOM 6869 N N . GLY B 1 275 ? -11.81300 60.44000 19.35400 1.000 68.92000 275 GLY B N 1
ATOM 6870 C CA . GLY B 1 275 ? -11.44300 59.17100 18.75600 1.000 69.22000 275 GLY B CA 1
ATOM 6871 C C . GLY B 1 275 ? -10.35000 58.41800 19.49100 1.000 66.60000 275 GLY B C 1
ATOM 6872 O O . GLY B 1 275 ? -9.64900 58.95800 20.34900 1.000 67.14000 275 GLY B O 1
ATOM 6873 N N . CYS B 1 276 ? -10.20800 57.14400 19.11400 1.000 61.36000 276 CYS B N 1
ATOM 6874 C CA . CYS B 1 276 ? -9.19600 56.23400 19.63500 1.000 54.22000 276 CYS B CA 1
ATOM 6875 C C . CYS B 1 276 ? -8.50100 55.46500 18.51700 1.000 55.44000 276 CYS B C 1
ATOM 6876 O O . CYS B 1 276 ? -9.16400 54.96500 17.60400 1.000 60.05000 276 CYS B O 1
ATOM 6879 N N . LEU B 1 277 ? -7.17600 55.32600 18.62500 1.000 48.12000 277 LEU B N 1
ATOM 6880 C CA . LEU B 1 277 ? -6.36500 54.47800 17.75800 1.000 43.34000 277 LEU B CA 1
ATOM 6881 C C . LEU B 1 277 ? -5.94600 53.21400 18.51100 1.000 47.93000 277 LEU B C 1
ATOM 6882 O O . LEU B 1 277 ? -5.43000 53.29600 19.62900 1.000 45.72000 277 LEU B O 1
ATOM 6887 N N . ILE B 1 278 ? -6.16200 52.04600 17.90300 1.000 45.10000 278 ILE B N 1
ATOM 6888 C CA . ILE B 1 278 ? -5.79300 50.77000 18.51200 1.000 41.90000 278 ILE B CA 1
ATOM 6889 C C . ILE B 1 278 ? -4.52000 50.23100 17.87000 1.000 45.80000 278 ILE B C 1
ATOM 6890 O O . ILE B 1 278 ? -4.31400 50.37200 16.65900 1.000 46.43000 278 ILE B O 1
ATOM 6895 N N . ILE B 1 279 ? -3.65900 49.62000 18.68200 1.000 43.81000 279 ILE B N 1
ATOM 6896 C CA . ILE B 1 279 ? -2.45400 48.93700 18.21500 1.000 38.08000 279 ILE B CA 1
ATOM 6897 C C . ILE B 1 279 ? -2.28000 47.65800 19.04000 1.000 45.01000 279 ILE B C 1
ATOM 6898 O O . ILE B 1 279 ? -2.05100 47.74400 20.25500 1.000 43.06000 279 ILE B O 1
ATOM 6903 N N . PRO B 1 280 ? -2.43600 46.46100 18.44800 1.000 42.26000 280 PRO B N 1
ATOM 6904 C CA . PRO B 1 280 ? -2.22200 45.21800 19.20800 1.000 38.73000 280 PRO B CA 1
ATOM 6905 C C . PRO B 1 280 ? -0.76700 45.02300 19.58300 1.000 39.42000 280 PRO B C 1
ATOM 6906 O O . PRO B 1 280 ? 0.14400 45.49100 18.90100 1.000 41.49000 280 PRO B O 1
ATOM 6910 N N . ARG B 1 281 ? -0.54800 44.31900 20.69100 1.000 38.58000 281 ARG B N 1
ATOM 6911 C CA . ARG B 1 281 ? 0.80200 44.11800 21.17800 1.000 39.99000 281 ARG B CA 1
ATOM 6912 C C . ARG B 1 281 ? 0.99100 42.67400 21.63200 1.000 43.67000 281 ARG B C 1
ATOM 6913 O O . ARG B 1 281 ? 0.04400 41.88500 21.71800 1.000 43.11000 281 ARG B O 1
ATOM 6921 N N . GLU B 1 282 ? 2.25500 42.34500 21.89700 1.000 44.29000 282 GLU B N 1
ATOM 6922 C CA . GLU B 1 282 ? 2.68100 41.06900 22.44000 1.000 41.50000 282 GLU B CA 1
ATOM 6923 C C . GLU B 1 282 ? 2.04300 40.81400 23.80900 1.000 40.81000 282 GLU B C 1
ATOM 6924 O O . GLU B 1 282 ? 1.45300 41.70000 24.42800 1.000 37.19000 282 GLU B O 1
ATOM 6930 N N . ARG B 1 283 ? 2.13100 39.55000 24.24500 1.000 44.67000 283 ARG B N 1
ATOM 6931 C CA . ARG B 1 283 ? 1.78100 39.11900 25.60900 1.000 44.37000 283 ARG B CA 1
ATOM 6932 C C . ARG B 1 283 ? 0.37000 39.55200 26.00600 1.000 44.03000 283 ARG B C 1
ATOM 6933 O O . ARG B 1 283 ? 0.08200 39.76900 27.18300 1.000 44.80000 283 ARG B O 1
ATOM 6941 N N . ASN B 1 284 ? -0.50900 39.67300 25.00900 1.000 47.06000 284 ASN B N 1
ATOM 6942 C CA . ASN B 1 284 ? -1.92800 39.98900 25.14800 1.000 44.12000 284 ASN B CA 1
ATOM 6943 C C . ASN B 1 284 ? -2.16700 41.42300 25.58600 1.000 45.82000 284 ASN B C 1
ATOM 6944 O O . ASN B 1 284 ? -3.25300 41.76300 26.08900 1.000 45.63000 284 ASN B O 1
ATOM 6949 N N . MET B 1 285 ? -1.18100 42.28500 25.39700 1.000 42.78000 285 MET B N 1
ATOM 6950 C CA . MET B 1 285 ? -1.39800 43.68800 25.67500 1.000 46.76000 285 MET B CA 1
ATOM 6951 C C . MET B 1 285 ? -2.09500 44.34400 24.48800 1.000 41.77000 285 MET B C 1
ATOM 6952 O O . MET B 1 285 ? -2.42700 43.70100 23.49200 1.000 44.83000 285 MET B O 1
ATOM 6957 N N . VAL B 1 286 ? -2.34400 45.63900 24.62200 1.000 39.25000 286 VAL B N 1
ATOM 6958 C CA . VAL B 1 286 ? -2.80900 46.48100 23.53200 1.000 38.14000 286 VAL B CA 1
ATOM 6959 C C . VAL B 1 286 ? -2.31200 47.88300 23.82900 1.000 40.98000 286 VAL B C 1
ATOM 6960 O O . VAL B 1 286 ? -2.07200 48.23100 24.98800 1.000 40.49000 286 VAL B O 1
ATOM 6964 N N . ARG B 1 287 ? -2.11500 48.67800 22.77900 1.000 41.07000 287 ARG B N 1
ATOM 6965 C CA . ARG B 1 287 ? -1.77100 50.08600 22.91600 1.000 42.26000 287 ARG B CA 1
ATOM 6966 C C . ARG B 1 287 ? -2.93700 50.91900 22.42300 1.000 42.63000 287 ARG B C 1
ATOM 6967 O O . ARG B 1 287 ? -3.40000 50.73500 21.29500 1.000 43.74000 287 ARG B O 1
ATOM 6975 N N . LEU B 1 288 ? -3.40600 51.83500 23.25700 1.000 44.00000 288 LEU B N 1
ATOM 6976 C CA . LEU B 1 288 ? -4.50500 52.70800 22.88000 1.000 44.38000 288 LEU B CA 1
ATOM 6977 C C . LEU B 1 288 ? -4.01300 54.14500 22.91800 1.000 44.99000 288 LEU B C 1
ATOM 6978 O O . LEU B 1 288 ? -3.52200 54.60700 23.95000 1.000 46.18000 288 LEU B O 1
ATOM 6983 N N . TYR B 1 289 ? -4.07200 54.81700 21.77500 1.000 49.92000 289 TYR B N 1
ATOM 6984 C CA . TYR B 1 289 ? -3.99500 56.26500 21.72300 1.000 46.07000 289 TYR B CA 1
ATOM 6985 C C . TYR B 1 289 ? -5.41300 56.80500 21.85700 1.000 53.62000 289 TYR B C 1
ATOM 6986 O O . TYR B 1 289 ? -6.35900 56.22500 21.31100 1.000 55.41000 289 TYR B O 1
ATOM 6995 N N . VAL B 1 290 ? -5.57300 57.88800 22.61800 1.000 53.05000 290 VAL B N 1
ATOM 6996 C CA . VAL B 1 290 ? -6.87300 58.53700 22.76600 1.000 53.37000 290 VAL B CA 1
ATOM 6997 C C . VAL B 1 290 ? -6.63700 60.03100 22.84000 1.000 54.40000 290 VAL B C 1
ATOM 6998 O O . VAL B 1 290 ? -5.63200 60.47600 23.40000 1.000 55.66000 290 VAL B O 1
ATOM 7002 N N . GLN B 1 291 ? -7.52700 60.81200 22.23800 1.000 61.40000 291 GLN B N 1
ATOM 7003 C CA . GLN B 1 291 ? -7.33400 62.25400 22.26500 1.000 64.46000 291 GLN B CA 1
ATOM 7004 C C . GLN B 1 291 ? -7.80800 62.83500 23.58100 1.000 63.58000 291 GLN B C 1
ATOM 7005 O O . GLN B 1 291 ? -8.88600 62.49900 24.08200 1.000 60.49000 291 GLN B O 1
ATOM 7011 N N . LEU B 1 292 ? -7.00100 63.74200 24.11300 1.000 63.56000 292 LEU B N 1
ATOM 7012 C CA . LEU B 1 292 ? -7.30900 64.49400 25.31300 1.000 63.28000 292 LEU B CA 1
ATOM 7013 C C . LEU B 1 292 ? -7.29700 65.95600 24.93400 1.000 65.44000 292 LEU B C 1
ATOM 7014 O O . LEU B 1 292 ? -6.33700 66.42900 24.31100 1.000 69.14000 292 LEU B O 1
ATOM 7019 N N . ARG B 1 293 ? -8.35100 66.66800 25.28500 1.000 66.81000 293 ARG B N 1
ATOM 7020 C CA . ARG B 1 293 ? -8.46900 68.05600 24.86300 1.000 72.05000 293 ARG B CA 1
ATOM 7021 C C . ARG B 1 293 ? -8.56100 68.97400 26.07200 1.000 67.16000 293 ARG B C 1
ATOM 7022 O O . ARG B 1 293 ? -9.22600 68.65300 27.06100 1.000 64.84000 293 ARG B O 1
ATOM 7030 N N . ALA B 1 294 ? -7.85700 70.10200 25.99000 1.000 75.16000 294 ALA B N 1
ATOM 7031 C CA . ALA B 1 294 ? -7.82300 71.06500 27.08400 1.000 70.41000 294 ALA B CA 1
ATOM 7032 C C . ALA B 1 294 ? -9.14900 71.80300 27.18700 1.000 81.81000 294 ALA B C 1
ATOM 7033 O O . ALA B 1 294 ? -9.76700 72.14700 26.17300 1.000 83.44000 294 ALA B O 1
ATOM 7035 N N . GLU B 1 295 ? -9.57300 72.06300 28.42200 1.000 87.54000 295 GLU B N 1
ATOM 7036 C CA . GLU B 1 295 ? -10.86400 72.69100 28.65900 1.000 92.11000 295 GLU B CA 1
ATOM 7037 C C . GLU B 1 295 ? -10.83800 74.14000 28.16100 1.000 89.81000 295 GLU B C 1
ATOM 7038 O O . GLU B 1 295 ? -9.76000 74.70000 27.93800 1.000 82.59000 295 GLU B O 1
ATOM 7044 N N . PRO B 1 296 ? -12.01300 74.76300 27.96000 1.000 97.25000 296 PRO B N 1
ATOM 7045 C CA . PRO B 1 296 ? -12.04800 76.06100 27.26200 1.000 94.07000 296 PRO B CA 1
ATOM 7046 C C . PRO B 1 296 ? -11.26600 77.13900 27.99900 1.000 85.97000 296 PRO B C 1
ATOM 7047 O O . PRO B 1 296 ? -11.44100 77.34800 29.20100 1.000 85.90000 296 PRO B O 1
ATOM 7051 N N . GLY B 1 297 ? -10.42000 77.84400 27.25100 1.000 81.49000 297 GLY B N 1
ATOM 7052 C CA . GLY B 1 297 ? -9.58800 78.88400 27.81200 1.000 77.24000 297 GLY B CA 1
ATOM 7053 C C . GLY B 1 297 ? -8.31400 78.33300 28.41100 1.000 80.36000 297 GLY B C 1
ATOM 7054 O O . GLY B 1 297 ? -7.21600 78.70200 27.97700 1.000 71.87000 297 GLY B O 1
ATOM 7055 N N . LYS B 1 298 ? -8.46000 77.43700 29.39500 1.000 84.81000 298 LYS B N 1
ATOM 7056 C CA . LYS B 1 298 ? -7.32600 76.89300 30.13900 1.000 75.72000 298 LYS B CA 1
ATOM 7057 C C . LYS B 1 298 ? -6.38100 76.11800 29.22900 1.000 71.82000 298 LYS B C 1
ATOM 7058 O O . LYS B 1 298 ? -6.81000 75.43300 28.29700 1.000 78.22000 298 LYS B O 1
ATOM 7064 N N . ALA B 1 299 ? -5.08200 76.20400 29.52000 1.000 66.71000 299 ALA B N 1
ATOM 7065 C CA . ALA B 1 299 ? -4.10600 75.35400 28.85400 1.000 61.58000 299 ALA B CA 1
ATOM 7066 C C . ALA B 1 299 ? -4.35900 73.87900 29.19500 1.000 63.80000 299 ALA B C 1
ATOM 7067 O O . ALA B 1 299 ? -5.15300 73.53600 30.08000 1.000 61.11000 299 ALA B O 1
ATOM 7069 N N . PHE B 1 300 ? -3.66000 72.99300 28.48600 1.000 59.03000 300 PHE B N 1
ATOM 7070 C CA . PHE B 1 300 ? -3.77800 71.57400 28.78400 1.000 58.75000 300 PHE B CA 1
ATOM 7071 C C . PHE B 1 300 ? -3.16100 71.25400 30.15000 1.000 60.30000 300 PHE B C 1
ATOM 7072 O O . PHE B 1 300 ? -2.04100 71.68100 30.45600 1.000 62.16000 300 PHE B O 1
ATOM 7080 N N . ASP B 1 301 ? -3.89100 70.49500 30.97100 1.000 52.50000 301 ASP B N 1
ATOM 7081 C CA . ASP B 1 301 ? -3.47900 70.17300 32.34000 1.000 54.82000 301 ASP B CA 1
ATOM 7082 C C . ASP B 1 301 ? -3.13600 68.68000 32.47200 1.000 57.20000 301 ASP B C 1
ATOM 7083 O O . ASP B 1 301 ? -3.99400 67.85900 32.81600 1.000 54.09000 301 ASP B O 1
ATOM 7088 N N . HIS B 1 302 ? -1.84900 68.35100 32.26900 1.000 51.59000 302 HIS B N 1
ATOM 7089 C CA . HIS B 1 302 ? -1.37400 66.97300 32.42600 1.000 55.92000 302 HIS B CA 1
ATOM 7090 C C . HIS B 1 302 ? -1.75000 66.36800 33.77100 1.000 50.27000 302 HIS B C 1
ATOM 7091 O O . HIS B 1 302 ? -1.96900 65.15900 33.86600 1.000 56.22000 302 HIS B O 1
ATOM 7098 N N . SER B 1 303 ? -1.77500 67.18200 34.81900 1.000 48.68000 303 SER B N 1
ATOM 7099 C CA . SER B 1 303 ? -2.10100 66.72100 36.16600 1.000 57.78000 303 SER B CA 1
ATOM 7100 C C . SER B 1 303 ? -3.40800 65.94900 36.23500 1.000 53.93000 303 SER B C 1
ATOM 7101 O O . SER B 1 303 ? -3.59000 65.14100 37.15400 1.000 57.15000 303 SER B O 1
ATOM 7104 N N . LYS B 1 304 ? -4.31600 66.17700 35.28500 1.000 53.18000 304 LYS B N 1
ATOM 7105 C CA . LYS B 1 304 ? -5.67900 65.66500 35.38100 1.000 59.80000 304 LYS B CA 1
ATOM 7106 C C . LYS B 1 304 ? -5.85000 64.24300 34.85300 1.000 58.24000 304 LYS B C 1
ATOM 7107 O O . LYS B 1 304 ? -6.83800 63.58700 35.20800 1.000 54.81000 304 LYS B O 1
ATOM 7113 N N . TRP B 1 305 ? -4.90100 63.73900 34.05300 1.000 57.02000 305 TRP B N 1
ATOM 7114 C CA . TRP B 1 305 ? -5.06600 62.50800 33.27900 1.000 54.11000 305 TRP B CA 1
ATOM 7115 C C . TRP B 1 305 ? -4.06800 61.44300 33.71200 1.000 52.76000 305 TRP B C 1
ATOM 7116 O O . TRP B 1 305 ? -2.88400 61.52400 33.37000 1.000 66.22000 305 TRP B O 1
ATOM 7127 N N . GLY B 1 306 ? -4.54400 60.42900 34.41100 1.000 50.08000 306 GLY B N 1
ATOM 7128 C CA . GLY B 1 306 ? -3.75400 59.24700 34.66200 1.000 51.88000 306 GLY B CA 1
ATOM 7129 C C . GLY B 1 306 ? -4.31800 58.06800 33.88800 1.000 53.95000 306 GLY B C 1
ATOM 7130 O O . GLY B 1 306 ? -5.28200 58.21000 33.13100 1.000 52.12000 306 GLY B O 1
ATOM 7131 N N . PRO B 1 307 ? -3.71900 56.88500 34.04500 1.000 51.55000 307 PRO B N 1
ATOM 7132 C CA . PRO B 1 307 ? -4.30400 55.68800 33.41800 1.000 50.20000 307 PRO B CA 1
ATOM 7133 C C . PRO B 1 307 ? -5.79000 55.51700 33.67800 1.000 54.24000 307 PRO B C 1
ATOM 7134 O O . PRO B 1 307 ? -6.54200 55.22800 32.73500 1.000 55.61000 307 PRO B O 1
ATOM 7138 N N . GLU B 1 308 ? -6.24000 55.71500 34.92200 1.000 49.29000 308 GLU B N 1
ATOM 7139 C CA . GLU B 1 308 ? -7.64600 55.48700 35.24600 1.000 52.45000 308 GLU B CA 1
ATOM 7140 C C . GLU B 1 308 ? -8.55300 56.47600 34.53100 1.000 50.86000 308 GLU B C 1
ATOM 7141 O O . GLU B 1 308 ? -9.64000 56.10500 34.07600 1.000 53.09000 308 GLU B O 1
ATOM 7147 N N . GLU B 1 309 ? -8.13400 57.73900 34.43800 1.000 48.70000 309 GLU B N 1
ATOM 7148 C CA . GLU B 1 309 ? -8.93100 58.75200 33.74600 1.000 51.37000 309 GLU B CA 1
ATOM 7149 C C . GLU B 1 309 ? -9.02300 58.46200 32.25200 1.000 52.07000 309 GLU B C 1
ATOM 7150 O O . GLU B 1 309 ? -10.09600 58.61500 31.65200 1.000 50.07000 309 GLU B O 1
ATOM 7156 N N . ILE B 1 310 ? -7.89400 58.07500 31.63800 1.000 52.28000 310 ILE B N 1
ATOM 7157 C CA . ILE B 1 310 ? -7.84900 57.70000 30.22200 1.000 53.23000 310 ILE B CA 1
ATOM 7158 C C . ILE B 1 310 ? -8.84600 56.58800 29.93400 1.000 50.45000 310 ILE B C 1
ATOM 7159 O O . ILE B 1 310 ? -9.54600 56.60800 28.91600 1.000 48.40000 310 ILE B O 1
ATOM 7164 N N . LEU B 1 311 ? -8.94500 55.61500 30.83600 1.000 48.96000 311 LEU B N 1
ATOM 7165 C CA . LEU B 1 311 ? -9.85700 54.50000 30.60200 1.000 51.66000 311 LEU B CA 1
ATOM 7166 C C . LEU B 1 311 ? -11.31700 54.94600 30.59800 1.000 53.04000 311 LEU B C 1
ATOM 7167 O O . LEU B 1 311 ? -12.13900 54.36200 29.88000 1.000 51.59000 311 LEU B O 1
ATOM 7172 N N . VAL B 1 312 ? -11.65900 55.98200 31.36700 1.000 50.24000 312 VAL B N 1
ATOM 7173 C CA . VAL B 1 312 ? -13.02600 56.48800 31.32500 1.000 53.31000 312 VAL B CA 1
ATOM 7174 C C . VAL B 1 312 ? -13.31700 57.13400 29.97100 1.000 51.09000 312 VAL B C 1
ATOM 7175 O O . VAL B 1 312 ? -14.40300 56.95800 29.40800 1.000 51.05000 312 VAL B O 1
ATOM 7179 N N . ILE B 1 313 ? -12.35800 57.86900 29.41200 1.000 47.82000 313 ILE B N 1
ATOM 7180 C CA . ILE B 1 313 ? -12.57300 58.42200 28.07600 1.000 48.59000 313 ILE B CA 1
ATOM 7181 C C . ILE B 1 313 ? -12.67800 57.30100 27.03800 1.000 51.63000 313 ILE B C 1
ATOM 7182 O O . ILE B 1 313 ? -13.50900 57.35700 26.12400 1.000 57.57000 313 ILE B O 1
ATOM 7187 N N . LEU B 1 314 ? -11.86100 56.25700 27.17900 1.000 50.08000 314 LEU B N 1
ATOM 7188 C CA . LEU B 1 314 ? -11.91700 55.12000 26.26100 1.000 54.71000 314 LEU B CA 1
ATOM 7189 C C . LEU B 1 314 ? -13.28300 54.43500 26.28200 1.000 53.60000 314 LEU B C 1
ATOM 7190 O O . LEU B 1 314 ? -13.80800 54.05200 25.22900 1.000 54.85000 314 LEU B O 1
ATOM 7195 N N . ASN B 1 315 ? -13.86800 54.25600 27.46700 1.000 53.46000 315 ASN B N 1
ATOM 7196 C CA . ASN B 1 315 ? -15.20400 53.66900 27.55000 1.000 54.68000 315 ASN B CA 1
ATOM 7197 C C . ASN B 1 315 ? -16.27900 54.59100 26.98900 1.000 50.63000 315 ASN B C 1
ATOM 7198 O O . ASN B 1 315 ? -17.33700 54.10700 26.58200 1.000 47.32000 315 ASN B O 1
ATOM 7203 N N . LYS B 1 316 ? -16.04100 55.90300 26.97400 1.000 49.26000 316 LYS B N 1
ATOM 7204 C CA . LYS B 1 316 ? -16.97500 56.80700 26.30500 1.000 54.87000 316 LYS B CA 1
ATOM 7205 C C . LYS B 1 316 ? -16.83300 56.70900 24.79500 1.000 56.22000 316 LYS B C 1
ATOM 7206 O O . LYS B 1 316 ? -17.83200 56.78300 24.06500 1.000 54.70000 316 LYS B O 1
ATOM 7212 N N . VAL B 1 317 ? -15.59800 56.51400 24.31600 1.000 51.54000 317 VAL B N 1
ATOM 7213 C CA . VAL B 1 317 ? -15.34000 56.46400 22.88400 1.000 52.86000 317 VAL B CA 1
ATOM 7214 C C . VAL B 1 317 ? -15.79600 55.13600 22.29300 1.000 50.28000 317 VAL B C 1
ATOM 7215 O O . VAL B 1 317 ? -16.32100 55.09900 21.17400 1.000 49.56000 317 VAL B O 1
ATOM 7219 N N . PHE B 1 318 ? -15.65200 54.05300 23.05100 1.000 50.61000 318 PHE B N 1
ATOM 7220 C CA . PHE B 1 318 ? -15.99300 52.70200 22.54200 1.000 45.32000 318 PHE B CA 1
ATOM 7221 C C . PHE B 1 318 ? -17.43600 52.30300 22.83300 1.000 48.32000 318 PHE B C 1
ATOM 7222 O O . PHE B 1 318 ? -17.76100 51.18600 22.50300 1.000 54.47000 318 PHE B O 1
ATOM 7230 N N . ALA B 1 319 ? -18.28600 53.20300 23.31100 1.000 45.87000 319 ALA B N 1
ATOM 7231 C CA . ALA B 1 319 ? -19.66800 52.82000 23.68600 1.000 50.68000 319 ALA B CA 1
ATOM 7232 C C . ALA B 1 319 ? -20.40300 52.20900 22.49300 1.000 49.96000 319 ALA B C 1
ATOM 7233 O O . ALA B 1 319 ? -20.28600 52.76300 21.42300 1.000 47.11000 319 ALA B O 1
ATOM 7235 N N . PRO B 1 320 ? -21.19600 51.12600 22.63800 1.000 49.21000 320 PRO B N 1
ATOM 7236 C CA . PRO B 1 320 ? -21.54200 50.52700 23.92700 1.000 46.86000 320 PRO B CA 1
ATOM 7237 C C . PRO B 1 320 ? -20.66400 49.40400 24.49300 1.000 49.45000 320 PRO B C 1
ATOM 7238 O O . PRO B 1 320 ? -21.04100 48.79700 25.45000 1.000 46.63000 320 PRO B O 1
ATOM 7242 N N . TYR B 1 321 ? -19.56500 49.09600 23.82300 1.000 50.79000 321 TYR B N 1
ATOM 7243 C CA . TYR B 1 321 ? -18.58500 48.14300 24.32600 1.000 52.12000 321 TYR B CA 1
ATOM 7244 C C . TYR B 1 321 ? -17.75100 48.80600 25.41600 1.000 53.76000 321 TYR B C 1
ATOM 7245 O O . TYR B 1 321 ? -17.48400 50.01500 25.37700 1.000 55.22000 321 TYR B O 1
ATOM 7254 N N . THR B 1 322 ? -17.40800 48.02400 26.43200 1.000 50.44000 322 THR B N 1
ATOM 7255 C CA . THR B 1 322 ? -16.69100 48.58500 27.60100 1.000 57.17000 322 THR B CA 1
ATOM 7256 C C . THR B 1 322 ? -15.27800 48.01900 27.72900 1.000 55.08000 322 THR B C 1
ATOM 7257 O O . THR B 1 322 ? -15.00600 46.97800 27.16800 1.000 54.78000 322 THR B O 1
ATOM 7261 N N . LEU B 1 323 ? -14.42400 48.72100 28.46000 1.000 53.51000 323 LEU B N 1
ATOM 7262 C CA . LEU B 1 323 ? -13.01500 48.30600 28.64600 1.000 50.97000 323 LEU B CA 1
ATOM 7263 C C . LEU B 1 323 ? -12.68600 48.34100 30.12900 1.000 49.87000 323 LEU B C 1
ATOM 7264 O O . LEU B 1 323 ? -13.20200 49.19800 30.81400 1.000 48.09000 323 LEU B O 1
ATOM 7269 N N . SER B 1 324 ? -11.80000 47.46000 30.56400 1.000 45.95000 324 SER B N 1
ATOM 7270 C CA . SER B 1 324 ? -11.37300 47.42200 31.97700 1.000 48.09000 324 SER B CA 1
ATOM 7271 C C . SER B 1 324 ? -9.98600 46.79900 32.04600 1.000 47.91000 324 SER B C 1
ATOM 7272 O O . SER B 1 324 ? -9.74200 45.86100 31.30900 1.000 42.76000 324 SER B O 1
ATOM 7275 N N . TYR B 1 325 ? -9.12300 47.33500 32.90100 1.000 42.59000 325 TYR B N 1
ATOM 7276 C CA . TYR B 1 325 ? -7.79400 46.76700 33.08600 1.000 39.84000 325 TYR B CA 1
ATOM 7277 C C . TYR B 1 325 ? -7.86400 45.41500 33.78600 1.000 45.51000 325 TYR B C 1
ATOM 7278 O O . TYR B 1 325 ? -8.53600 45.26600 34.81300 1.000 46.67000 325 TYR B O 1
ATOM 7287 N N . ALA B 1 326 ? -7.15300 44.43300 33.23500 1.000 49.38000 326 ALA B N 1
ATOM 7288 C CA . ALA B 1 326 ? -6.97100 43.12400 33.84700 1.000 47.63000 326 ALA B CA 1
ATOM 7289 C C . ALA B 1 326 ? -5.62800 42.97600 34.55300 1.000 51.11000 326 ALA B C 1
ATOM 7290 O O . ALA B 1 326 ? -5.44000 42.00600 35.28900 1.000 55.20000 326 ALA B O 1
ATOM 7292 N N . GLU B 1 327 ? -4.69200 43.89200 34.33600 1.000 48.54000 327 GLU B N 1
ATOM 7293 C CA . GLU B 1 327 ? -3.34200 43.77200 34.86600 1.000 51.59000 327 GLU B CA 1
ATOM 7294 C C . GLU B 1 327 ? -2.83300 45.16500 35.19200 1.000 54.64000 327 GLU B C 1
ATOM 7295 O O . GLU B 1 327 ? -3.45600 46.17200 34.82400 1.000 54.46000 327 GLU B O 1
ATOM 7301 N N . PRO B 1 328 ? -1.70500 45.26600 35.88500 1.000 52.15000 328 PRO B N 1
ATOM 7302 C CA . PRO B 1 328 ? -1.12100 46.59200 36.10800 1.000 51.67000 328 PRO B CA 1
ATOM 7303 C C . PRO B 1 328 ? -0.57500 47.16700 34.80800 1.000 53.45000 328 PRO B C 1
ATOM 7304 O O . PRO B 1 328 ? -0.19700 46.44100 33.88900 1.000 51.20000 328 PRO B O 1
ATOM 7308 N N . VAL B 1 329 ? -0.51600 48.49600 34.75100 1.000 51.23000 329 VAL B N 1
ATOM 7309 C CA . VAL B 1 329 ? -0.10600 49.16700 33.53200 1.000 48.34000 329 VAL B CA 1
ATOM 7310 C C . VAL B 1 329 ? 1.30600 48.75500 33.15400 1.000 46.54000 329 VAL B C 1
ATOM 7311 O O . VAL B 1 329 ? 2.19800 48.66700 34.00300 1.000 47.92000 329 VAL B O 1
ATOM 7315 N N . ASP B 1 330 ? 1.51300 48.47600 31.87000 1.000 47.38000 330 ASP B N 1
ATOM 7316 C CA . ASP B 1 330 ? 2.86800 48.26700 31.38000 1.000 44.54000 330 ASP B CA 1
ATOM 7317 C C . ASP B 1 330 ? 3.53600 49.59300 31.01300 1.000 44.26000 330 ASP B C 1
ATOM 7318 O O . ASP B 1 330 ? 4.73300 49.75200 31.24800 1.000 44.27000 330 ASP B O 1
ATOM 7323 N N . TRP B 1 331 ? 2.78600 50.56800 30.48700 1.000 44.88000 331 TRP B N 1
ATOM 7324 C CA . TRP B 1 331 ? 3.35700 51.85900 30.09900 1.000 43.55000 331 TRP B CA 1
ATOM 7325 C C . TRP B 1 331 ? 2.25300 52.88700 29.90500 1.000 45.46000 331 TRP B C 1
ATOM 7326 O O . TRP B 1 331 ? 1.13100 52.54400 29.52300 1.000 44.14000 331 TRP B O 1
ATOM 7337 N N . TYR B 1 332 ? 2.59800 54.15600 30.14700 1.000 44.38000 332 TYR B N 1
ATOM 7338 C CA . TYR B 1 332 ? 1.64800 55.26000 30.07300 1.000 41.82000 332 TYR B CA 1
ATOM 7339 C C . TYR B 1 332 ? 2.41000 56.58100 29.92900 1.000 48.71000 332 TYR B C 1
ATOM 7340 O O . TYR B 1 332 ? 3.50900 56.74500 30.47300 1.000 48.23000 332 TYR B O 1
ATOM 7349 N N . THR B 1 333 ? 1.82100 57.51900 29.18100 1.000 48.61000 333 THR B N 1
ATOM 7350 C CA . THR B 1 333 ? 2.41700 58.83000 28.95500 1.000 42.62000 333 THR B CA 1
ATOM 7351 C C . THR B 1 333 ? 1.38000 59.70900 28.26900 1.000 44.92000 333 THR B C 1
ATOM 7352 O O . THR B 1 333 ? 0.34000 59.23700 27.80600 1.000 40.14000 333 THR B O 1
ATOM 7356 N N . ILE B 1 334 ? 1.66800 61.00600 28.23000 1.000 44.22000 334 ILE B N 1
ATOM 7357 C CA . ILE B 1 334 ? 0.89200 61.95400 27.45100 1.000 45.47000 334 ILE B CA 1
ATOM 7358 C C . ILE B 1 334 ? 1.84900 62.62000 26.48500 1.000 52.80000 334 ILE B C 1
ATOM 7359 O O . ILE B 1 334 ? 2.72900 63.38400 26.90000 1.000 59.37000 334 ILE B O 1
ATOM 7364 N N . LEU B 1 335 ? 1.66900 62.35200 25.19900 1.000 54.93000 335 LEU B N 1
ATOM 7365 C CA . LEU B 1 335 ? 2.49000 62.95500 24.16500 1.000 55.98000 335 LEU B CA 1
ATOM 7366 C C . LEU B 1 335 ? 1.80900 64.20200 23.62500 1.000 55.24000 335 LEU B C 1
ATOM 7367 O O . LEU B 1 335 ? 0.60800 64.19700 23.35000 1.000 57.89000 335 LEU B O 1
ATOM 7372 N N . THR B 1 336 ? 2.57600 65.26600 23.50200 1.000 52.27000 336 THR B N 1
ATOM 7373 C CA . THR B 1 336 ? 2.15900 66.45800 22.79600 1.000 61.10000 336 THR B CA 1
ATOM 7374 C C . THR B 1 336 ? 2.75100 66.39600 21.38600 1.000 69.59000 336 THR B C 1
ATOM 7375 O O . THR B 1 336 ? 3.97000 66.23500 21.22200 1.000 64.61000 336 THR B O 1
ATOM 7379 N N . ILE B 1 337 ? 1.89500 66.49000 20.37100 1.000 68.81000 337 ILE B N 1
ATOM 7380 C CA . ILE B 1 337 ? 2.37500 66.34500 19.00100 1.000 73.29000 337 ILE B CA 1
ATOM 7381 C C . ILE B 1 337 ? 3.02100 67.64600 18.54800 1.000 74.27000 337 ILE B C 1
ATOM 7382 O O . ILE B 1 337 ? 2.44100 68.73300 18.65100 1.000 73.27000 337 ILE B O 1
ATOM 7387 N N . ASN B 1 338 ? 4.24700 67.52500 18.06800 1.000 71.69000 338 ASN B N 1
ATOM 7388 C CA . ASN B 1 338 ? 5.08000 68.65600 17.71000 1.000 74.22000 338 ASN B CA 1
ATOM 7389 C C . ASN B 1 338 ? 6.01500 68.11400 16.64600 1.000 78.34000 338 ASN B C 1
ATOM 7390 O O . ASN B 1 338 ? 6.83000 67.23300 16.93200 1.000 82.91000 338 ASN B O 1
ATOM 7395 N N . GLU B 1 339 ? 5.86100 68.58500 15.41500 1.000 73.85000 339 GLU B N 1
ATOM 7396 C CA . GLU B 1 339 ? 6.53200 67.98000 14.27500 1.000 70.05000 339 GLU B CA 1
ATOM 7397 C C . GLU B 1 339 ? 7.49700 69.00400 13.70500 1.000 66.60000 339 GLU B C 1
ATOM 7398 O O . GLU B 1 339 ? 7.08600 70.11100 13.34200 1.000 71.41000 339 GLU B O 1
ATOM 7404 N N . ARG B 1 340 ? 8.77800 68.63800 13.64700 1.000 63.89000 340 ARG B N 1
ATOM 7405 C CA . ARG B 1 340 ? 9.86300 69.55300 13.31300 1.000 61.32000 340 ARG B CA 1
ATOM 7406 C C . ARG B 1 340 ? 10.88700 68.83500 12.44100 1.000 58.08000 340 ARG B C 1
ATOM 7407 O O . ARG B 1 340 ? 11.01300 67.60800 12.49100 1.000 58.18000 340 ARG B O 1
ATOM 7415 N N . VAL B 1 341 ? 11.63600 69.60900 11.65000 1.000 50.09000 341 VAL B N 1
ATOM 7416 C CA . VAL B 1 341 ? 12.64200 69.06300 10.73700 1.000 45.65000 341 VAL B CA 1
ATOM 7417 C C . VAL B 1 341 ? 13.79700 70.04800 10.64700 1.000 52.77000 341 VAL B C 1
ATOM 7418 O O . VAL B 1 341 ? 13.58000 71.25000 10.48000 1.000 63.26000 341 VAL B O 1
ATOM 7422 N N . ALA B 1 342 ? 15.02900 69.55500 10.73100 1.000 50.50000 342 ALA B N 1
ATOM 7423 C CA . ALA B 1 342 ? 16.17600 70.44100 10.59400 1.000 51.98000 342 ALA B CA 1
ATOM 7424 C C . ALA B 1 342 ? 16.24400 71.01500 9.18000 1.000 57.19000 342 ALA B C 1
ATOM 7425 O O . ALA B 1 342 ? 15.91200 70.34200 8.19600 1.000 57.55000 342 ALA B O 1
ATOM 7427 N N . THR B 1 343 ? 16.67100 72.27600 9.07800 1.000 54.02000 343 THR B N 1
ATOM 7428 C CA . THR B 1 343 ? 16.84600 72.86700 7.75700 1.000 56.82000 343 THR B CA 1
ATOM 7429 C C . THR B 1 343 ? 17.95700 72.17400 6.98700 1.000 58.10000 343 THR B C 1
ATOM 7430 O O . THR B 1 343 ? 17.97500 72.24500 5.75200 1.000 57.90000 343 THR B O 1
ATOM 7434 N N . SER B 1 344 ? 18.86600 71.49000 7.69000 1.000 55.77000 344 SER B N 1
ATOM 7435 C CA . SER B 1 344 ? 19.93000 70.70200 7.07000 1.000 60.98000 344 SER B CA 1
ATOM 7436 C C . SER B 1 344 ? 20.29400 69.51500 7.96500 1.000 56.13000 344 SER B C 1
ATOM 7437 O O . SER B 1 344 ? 20.15200 69.57900 9.18700 1.000 57.10000 344 SER B O 1
ATOM 7440 N N . PHE B 1 345 ? 20.77500 68.43000 7.35100 1.000 53.42000 345 PHE B N 1
ATOM 7441 C CA . PHE B 1 345 ? 21.11900 67.21900 8.09600 1.000 54.66000 345 PHE B CA 1
ATOM 7442 C C . PHE B 1 345 ? 22.61100 66.92800 8.12500 1.000 56.87000 345 PHE B C 1
ATOM 7443 O O . PHE B 1 345 ? 23.03900 66.06900 8.90600 1.000 53.33000 345 PHE B O 1
ATOM 7451 N N . THR B 1 346 ? 23.40700 67.58700 7.28500 1.000 55.20000 346 THR B N 1
ATOM 7452 C CA . THR B 1 346 ? 24.85000 67.40900 7.29500 1.000 55.55000 346 THR B CA 1
ATOM 7453 C C . THR B 1 346 ? 25.52700 68.76300 7.46200 1.000 59.64000 346 THR B C 1
ATOM 7454 O O . THR B 1 346 ? 24.90300 69.81500 7.30600 1.000 61.80000 346 THR B O 1
ATOM 7458 N N . TYR B 1 347 ? 26.81300 68.73000 7.80400 1.000 58.85000 347 TYR B N 1
ATOM 7459 C CA . TYR B 1 347 ? 27.58700 69.95100 8.01500 1.000 54.98000 347 TYR B CA 1
ATOM 7460 C C . TYR B 1 347 ? 29.00800 69.72900 7.51400 1.000 58.82000 347 TYR B C 1
ATOM 7461 O O . TYR B 1 347 ? 29.82800 69.11900 8.21100 1.000 54.37000 347 TYR B O 1
ATOM 7470 N N . LYS B 1 348 ? 29.29100 70.25000 6.31500 1.000 61.16000 348 LYS B N 1
ATOM 7471 C CA . LYS B 1 348 ? 30.63500 70.25400 5.74300 1.000 59.16000 348 LYS B CA 1
ATOM 7472 C C . LYS B 1 348 ? 31.21300 68.84500 5.64800 1.000 57.68000 348 LYS B C 1
ATOM 7473 O O . LYS B 1 348 ? 32.43100 68.65300 5.69400 1.000 56.38000 348 LYS B O 1
ATOM 7479 N N . ASP B 1 349 ? 30.32400 67.85900 5.53200 1.000 63.79000 349 ASP B N 1
ATOM 7480 C CA . ASP B 1 349 ? 30.68300 66.44500 5.39800 1.000 58.02000 349 ASP B CA 1
ATOM 7481 C C . ASP B 1 349 ? 31.68000 66.00300 6.46800 1.000 54.55000 349 ASP B C 1
ATOM 7482 O O . ASP B 1 349 ? 32.66100 65.30900 6.19700 1.000 57.63000 349 ASP B O 1
ATOM 7487 N N . ARG B 1 350 ? 31.41600 66.42400 7.70200 1.000 57.17000 350 ARG B N 1
ATOM 7488 C CA . ARG B 1 350 ? 32.18000 65.97900 8.86300 1.000 56.28000 350 ARG B CA 1
ATOM 7489 C C . ARG B 1 350 ? 31.32600 65.75800 10.10700 1.000 55.62000 350 ARG B C 1
ATOM 7490 O O . ARG B 1 350 ? 31.70700 64.95000 10.96000 1.000 53.89000 350 ARG B O 1
ATOM 7498 N N . ILE B 1 351 ? 30.19100 66.43000 10.24300 1.000 54.25000 351 ILE B N 1
ATOM 7499 C CA . ILE B 1 351 ? 29.23700 66.18400 11.31600 1.000 54.93000 351 ILE B CA 1
ATOM 7500 C C . ILE B 1 351 ? 27.91300 65.84600 10.65400 1.000 51.64000 351 ILE B C 1
ATOM 7501 O O . ILE B 1 351 ? 27.50800 66.52300 9.70300 1.000 52.64000 351 ILE B O 1
ATOM 7506 N N . PHE B 1 352 ? 27.27200 64.77400 11.10700 1.000 51.78000 352 PHE B N 1
ATOM 7507 C CA . PHE B 1 352 ? 26.03500 64.31800 10.48800 1.000 48.06000 352 PHE B CA 1
ATOM 7508 C C . PHE B 1 352 ? 25.00300 64.07100 11.56500 1.000 40.62000 352 PHE B C 1
ATOM 7509 O O . PHE B 1 352 ? 25.32600 63.54800 12.62700 1.000 48.51000 352 PHE B O 1
ATOM 7517 N N . LEU B 1 353 ? 23.77300 64.47200 11.29900 1.000 41.00000 353 LEU B N 1
ATOM 7518 C CA . LEU B 1 353 ? 22.65600 64.18600 12.18000 1.000 42.84000 353 LEU B CA 1
ATOM 7519 C C . LEU B 1 353 ? 21.82100 63.04800 11.59800 1.000 47.91000 353 LEU B C 1
ATOM 7520 O O . LEU B 1 353 ? 21.66400 62.92300 10.37500 1.000 41.02000 353 LEU B O 1
ATOM 7525 N N . ALA B 1 354 ? 21.28400 62.22200 12.48800 1.000 45.49000 354 ALA B N 1
ATOM 7526 C CA . ALA B 1 354 ? 20.35800 61.16300 12.12000 1.000 46.32000 354 ALA B CA 1
ATOM 7527 C C . ALA B 1 354 ? 19.43500 60.93600 13.30100 1.000 46.23000 354 ALA B C 1
ATOM 7528 O O . ALA B 1 354 ? 19.85100 61.07500 14.45600 1.000 41.05000 354 ALA B O 1
ATOM 7530 N N . GLY B 1 355 ? 18.17800 60.59700 12.99200 1.000 46.61000 355 GLY B N 1
ATOM 7531 C CA . GLY B 1 355 ? 17.18600 60.23200 13.98400 1.000 40.96000 355 GLY B CA 1
ATOM 7532 C C . GLY B 1 355 ? 16.39900 61.42600 14.48200 1.000 49.83000 355 GLY B C 1
ATOM 7533 O O . GLY B 1 355 ? 16.18100 62.37700 13.72200 1.000 48.66000 355 GLY B O 1
ATOM 7534 N N . ASP B 1 356 ? 15.98800 61.40900 15.76000 1.000 44.18000 356 ASP B N 1
ATOM 7535 C CA . ASP B 1 356 ? 15.16400 62.49400 16.28700 1.000 48.03000 356 ASP B CA 1
ATOM 7536 C C . ASP B 1 356 ? 15.90600 63.83100 16.36500 1.000 51.53000 356 ASP B C 1
ATOM 7537 O O . ASP B 1 356 ? 15.25500 64.87500 16.47600 1.000 50.23000 356 ASP B O 1
ATOM 7542 N N . SER B 1 357 ? 17.21800 63.81000 16.20100 1.000 45.97000 357 SER B N 1
ATOM 7543 C CA . SER B 1 357 ? 17.95100 65.09000 16.18500 1.000 46.66000 357 SER B CA 1
ATOM 7544 C C . SER B 1 357 ? 17.69300 65.80600 14.85500 1.000 54.71000 357 SER B C 1
ATOM 7545 O O . SER B 1 357 ? 17.94200 66.99300 14.79500 1.000 54.48000 357 SER B O 1
ATOM 7548 N N . CYS B 1 358 ? 17.20000 65.10900 13.84400 1.000 49.77000 358 CYS B N 1
ATOM 7549 C CA . CYS B 1 358 ? 16.95500 65.68900 12.54400 1.000 51.75000 358 CYS B CA 1
ATOM 7550 C C . CYS B 1 358 ? 15.50000 65.97600 12.35100 1.000 52.34000 358 CYS B C 1
ATOM 7551 O O . CYS B 1 358 ? 15.14200 66.90800 11.66500 1.000 53.25000 358 CYS B O 1
ATOM 7554 N N . HIS B 1 359 ? 14.65400 65.16300 12.94400 1.000 51.77000 359 HIS B N 1
ATOM 7555 C CA . HIS B 1 359 ? 13.19900 65.30200 12.72300 1.000 53.15000 359 HIS B CA 1
ATOM 7556 C C . HIS B 1 359 ? 12.44900 64.59100 13.83300 1.000 52.22000 359 HIS B C 1
ATOM 7557 O O . HIS B 1 359 ? 12.91200 63.57500 14.27300 1.000 56.27000 359 HIS B O 1
ATOM 7564 N N . VAL B 1 360 ? 11.31500 65.14200 14.22900 1.000 54.68000 360 VAL B N 1
ATOM 7565 C CA . VAL B 1 360 ? 10.47500 64.58800 15.27600 1.000 57.63000 360 VAL B CA 1
ATOM 7566 C C . VAL B 1 360 ? 9.05200 64.55000 14.74000 1.000 64.72000 360 VAL B C 1
ATOM 7567 O O . VAL B 1 360 ? 8.62000 65.48000 14.05100 1.000 66.76000 360 VAL B O 1
ATOM 7571 N N . HIS B 1 361 ? 8.33000 63.47200 15.03600 1.000 68.62000 361 HIS B N 1
ATOM 7572 C CA . HIS B 1 361 ? 6.99100 63.28300 14.51000 1.000 68.00000 361 HIS B CA 1
ATOM 7573 C C . HIS B 1 361 ? 6.01900 62.96000 15.63400 1.000 74.40000 361 HIS B C 1
ATOM 7574 O O . HIS B 1 361 ? 6.40900 62.54400 16.72900 1.000 76.60000 361 HIS B O 1
ATOM 7581 N N . SER B 1 362 ? 4.74500 63.19800 15.34600 1.000 74.10000 362 SER B N 1
ATOM 7582 C CA . SER B 1 362 ? 3.65100 62.51700 16.01100 1.000 75.41000 362 SER B CA 1
ATOM 7583 C C . SER B 1 362 ? 4.00500 61.04100 16.19200 1.000 79.69000 362 SER B C 1
ATOM 7584 O O . SER B 1 362 ? 4.28800 60.33700 15.21700 1.000 75.40000 362 SER B O 1
ATOM 7587 N N . ALA B 1 363 ? 4.10900 60.59300 17.45000 1.000 83.54000 363 ALA B N 1
ATOM 7588 C CA . ALA B 1 363 ? 4.21700 59.16500 17.72300 1.000 72.21000 363 ALA B CA 1
ATOM 7589 C C . ALA B 1 363 ? 3.13000 58.37400 17.00800 1.000 76.25000 363 ALA B C 1
ATOM 7590 O O . ALA B 1 363 ? 3.40500 57.30800 16.42500 1.000 73.80000 363 ALA B O 1
ATOM 7592 N N . LYS B 1 364 ? 1.89400 58.90200 17.02300 1.000 75.57000 364 LYS B N 1
ATOM 7593 C CA . LYS B 1 364 ? 0.72400 58.25100 16.42200 1.000 73.52000 364 LYS B CA 1
ATOM 7594 C C . LYS B 1 364 ? 1.04500 57.64000 15.06600 1.000 76.21000 364 LYS B C 1
ATOM 7595 O O . LYS B 1 364 ? 0.70000 56.48400 14.80300 1.000 81.39000 364 LYS B O 1
ATOM 7597 N N . GLY B 1 365 ? 1.71300 58.40500 14.19400 1.000 80.50000 365 GLY B N 1
ATOM 7598 C CA . GLY B 1 365 ? 2.14400 57.93100 12.88400 1.000 77.58000 365 GLY B CA 1
ATOM 7599 C C . GLY B 1 365 ? 3.21300 56.84900 12.91600 1.000 80.01000 365 GLY B C 1
ATOM 7600 O O . GLY B 1 365 ? 3.43900 56.20500 11.88300 1.000 78.16000 365 GLY B O 1
ATOM 7601 N N . ALA B 1 366 ? 3.86300 56.63300 14.07100 1.000 76.38000 366 ALA B N 1
ATOM 7602 C CA . ALA B 1 366 ? 4.93300 55.63700 14.22500 1.000 71.44000 366 ALA B CA 1
ATOM 7603 C C . ALA B 1 366 ? 6.03800 55.83300 13.18600 1.000 64.82000 366 ALA B C 1
ATOM 7604 O O . ALA B 1 366 ? 6.61000 54.87200 12.67200 1.000 65.38000 366 ALA B O 1
ATOM 7606 N N . PHE B 1 367 ? 6.34600 57.09600 12.88500 1.000 64.91000 367 PHE B N 1
ATOM 7607 C CA . PHE B 1 367 ? 7.42100 57.41000 11.94900 1.000 61.61000 367 PHE B CA 1
ATOM 7608 C C . PHE B 1 367 ? 8.79800 57.37200 12.60500 1.000 53.54000 367 PHE B C 1
ATOM 7609 O O . PHE B 1 367 ? 9.78300 57.00200 11.94800 1.000 49.03000 367 PHE B O 1
ATOM 7617 N N . GLY B 1 368 ? 8.87500 57.72900 13.89200 1.000 50.52000 368 GLY B N 1
ATOM 7618 C CA . GLY B 1 368 ? 10.15600 58.04100 14.50300 1.000 39.72000 368 GLY B CA 1
ATOM 7619 C C . GLY B 1 368 ? 11.16800 56.92300 14.39300 1.000 43.14000 368 GLY B C 1
ATOM 7620 O O . GLY B 1 368 ? 12.28600 57.12300 13.91900 1.000 45.72000 368 GLY B O 1
ATOM 7621 N N . MET B 1 369 ? 10.78900 55.71900 14.81000 1.000 44.17000 369 MET B N 1
ATOM 7622 C CA . MET B 1 369 ? 11.76100 54.63900 14.77800 1.000 40.21000 369 MET B CA 1
ATOM 7623 C C . MET B 1 369 ? 11.98200 54.11200 13.36200 1.000 39.86000 369 MET B C 1
ATOM 7624 O O . MET B 1 369 ? 13.11600 53.77600 12.99800 1.000 42.44000 369 MET B O 1
ATOM 7629 N N . ASN B 1 370 ? 10.93600 54.02900 12.54100 1.000 35.38000 370 ASN B N 1
ATOM 7630 C CA . ASN B 1 370 ? 11.16400 53.46800 11.21000 1.000 39.61000 370 ASN B CA 1
ATOM 7631 C C . ASN B 1 370 ? 11.98500 54.41500 10.33300 1.000 45.56000 370 ASN B C 1
ATOM 7632 O O . ASN B 1 370 ? 12.93100 53.98500 9.65100 1.000 41.05000 370 ASN B O 1
ATOM 7637 N N . THR B 1 371 ? 11.65800 55.71300 10.33400 1.000 43.99000 371 THR B N 1
ATOM 7638 C CA . THR B 1 371 ? 12.47100 56.60300 9.51900 1.000 39.04000 371 THR B CA 1
ATOM 7639 C C . THR B 1 371 ? 13.87200 56.72300 10.10000 1.000 38.20000 371 THR B C 1
ATOM 7640 O O . THR B 1 371 ? 14.85400 56.83800 9.34900 1.000 36.99000 371 THR B O 1
ATOM 7644 N N . GLY B 1 372 ? 13.98700 56.63900 11.42400 1.000 39.45000 372 GLY B N 1
ATOM 7645 C CA . GLY B 1 372 ? 15.28800 56.78200 12.05300 1.000 38.10000 372 GLY B CA 1
ATOM 7646 C C . GLY B 1 372 ? 16.23200 55.66600 11.66400 1.000 37.45000 372 GLY B C 1
ATOM 7647 O O . GLY B 1 372 ? 17.39000 55.90900 11.30900 1.000 38.27000 372 GLY B O 1
ATOM 7648 N N . VAL B 1 373 ? 15.74100 54.42500 11.69900 1.000 40.50000 373 VAL B N 1
ATOM 7649 C CA . VAL B 1 373 ? 16.57300 53.31200 11.26800 1.000 39.45000 373 VAL B CA 1
ATOM 7650 C C . VAL B 1 373 ? 16.94100 53.47900 9.79600 1.000 38.76000 373 VAL B C 1
ATOM 7651 O O . VAL B 1 373 ? 18.08400 53.22700 9.39200 1.000 41.89000 373 VAL B O 1
ATOM 7655 N N . MET B 1 374 ? 15.99800 53.94100 8.97700 1.000 36.34000 374 MET B N 1
ATOM 7656 C CA . MET B 1 374 ? 16.31600 54.09200 7.56300 1.000 38.64000 374 MET B CA 1
ATOM 7657 C C . MET B 1 374 ? 17.31800 55.23200 7.32900 1.000 40.96000 374 MET B C 1
ATOM 7658 O O . MET B 1 374 ? 18.26900 55.05700 6.56000 1.000 39.17000 374 MET B O 1
ATOM 7663 N N . ASP B 1 375 ? 17.17500 56.37000 8.03600 1.000 36.16000 375 ASP B N 1
ATOM 7664 C CA . ASP B 1 375 ? 18.23000 57.38800 8.02100 1.000 38.94000 375 ASP B CA 1
ATOM 7665 C C . ASP B 1 375 ? 19.58100 56.76500 8.31600 1.000 41.69000 375 ASP B C 1
ATOM 7666 O O . ASP B 1 375 ? 20.56600 56.99300 7.59200 1.000 36.75000 375 ASP B O 1
ATOM 7671 N N . ALA B 1 376 ? 19.65400 56.03200 9.43900 1.000 39.27000 376 ALA B N 1
ATOM 7672 C CA . ALA B 1 376 ? 20.92300 55.47400 9.87600 1.000 38.26000 376 ALA B CA 1
ATOM 7673 C C . ALA B 1 376 ? 21.48700 54.55600 8.79800 1.000 40.37000 376 ALA B C 1
ATOM 7674 O O . ALA B 1 376 ? 22.67300 54.63700 8.44500 1.000 35.87000 376 ALA B O 1
ATOM 7676 N N . HIS B 1 377 ? 20.62500 53.69900 8.24100 1.000 38.57000 377 HIS B N 1
ATOM 7677 C CA . HIS B 1 377 ? 20.98500 52.83600 7.11800 1.000 38.94000 377 HIS B CA 1
ATOM 7678 C C . HIS B 1 377 ? 21.53200 53.66800 5.96000 1.000 37.70000 377 HIS B C 1
ATOM 7679 O O . HIS B 1 377 ? 22.65200 53.44200 5.48100 1.000 36.77000 377 HIS B O 1
ATOM 7686 N N . ASN B 1 378 ? 20.75300 54.66600 5.52500 1.000 40.03000 378 ASN B N 1
ATOM 7687 C CA . ASN B 1 378 ? 21.16500 55.57400 4.44800 1.000 39.34000 378 ASN B CA 1
ATOM 7688 C C . ASN B 1 378 ? 22.51400 56.22900 4.74600 1.000 39.33000 378 ASN B C 1
ATOM 7689 O O . ASN B 1 378 ? 23.44300 56.17800 3.93100 1.000 39.38000 378 ASN B O 1
ATOM 7694 N N . LEU B 1 379 ? 22.65000 56.80600 5.93900 1.000 37.48000 379 LEU B N 1
ATOM 7695 C CA . LEU B 1 379 ? 23.88200 57.48900 6.30500 1.000 38.81000 379 LEU B CA 1
ATOM 7696 C C . LEU B 1 379 ? 25.07600 56.54900 6.29100 1.000 39.52000 379 LEU B C 1
ATOM 7697 O O . LEU B 1 379 ? 26.15000 56.89700 5.79000 1.000 43.54000 379 LEU B O 1
ATOM 7702 N N . ALA B 1 380 ? 24.91100 55.35100 6.84900 1.000 41.54000 380 ALA B N 1
ATOM 7703 C CA . ALA B 1 380 ? 26.07700 54.56600 7.22200 1.000 34.81000 380 ALA B CA 1
ATOM 7704 C C . ALA B 1 380 ? 26.82700 54.04400 6.00300 1.000 38.80000 380 ALA B C 1
ATOM 7705 O O . ALA B 1 380 ? 28.05800 53.91900 6.02200 1.000 42.38000 380 ALA B O 1
ATOM 7707 N N . TRP B 1 381 ? 26.12300 53.70900 4.93900 1.000 35.92000 381 TRP B N 1
ATOM 7708 C CA . TRP B 1 381 ? 26.90500 53.17700 3.83700 1.000 40.46000 381 TRP B CA 1
ATOM 7709 C C . TRP B 1 381 ? 27.65000 54.28200 3.10100 1.000 38.04000 381 TRP B C 1
ATOM 7710 O O . TRP B 1 381 ? 28.81100 54.08800 2.72800 1.000 39.43000 381 TRP B O 1
ATOM 7721 N N . LYS B 1 382 ? 27.01900 55.45400 2.92400 1.000 42.81000 382 LYS B N 1
ATOM 7722 C CA . LYS B 1 382 ? 27.72000 56.61000 2.33800 1.000 46.14000 382 LYS B CA 1
ATOM 7723 C C . LYS B 1 382 ? 28.90100 57.03500 3.20100 1.000 46.14000 382 LYS B C 1
ATOM 7724 O O . LYS B 1 382 ? 30.00400 57.26300 2.69200 1.000 46.78000 382 LYS B O 1
ATOM 7730 N N . LEU B 1 383 ? 28.70100 57.10300 4.51800 1.000 44.34000 383 LEU B N 1
ATOM 7731 C CA . LEU B 1 383 ? 29.79600 57.50400 5.38800 1.000 47.87000 383 LEU B CA 1
ATOM 7732 C C . LEU B 1 383 ? 30.95700 56.52000 5.30800 1.000 48.72000 383 LEU B C 1
ATOM 7733 O O . LEU B 1 383 ? 32.12300 56.90600 5.45900 1.000 51.61000 383 LEU B O 1
ATOM 7738 N N . ALA B 1 384 ? 30.66800 55.25500 5.03300 1.000 45.78000 384 ALA B N 1
ATOM 7739 C CA . ALA B 1 384 ? 31.72800 54.25300 5.02200 1.000 52.48000 384 ALA B CA 1
ATOM 7740 C C . ALA B 1 384 ? 32.63900 54.45500 3.82300 1.000 53.18000 384 ALA B C 1
ATOM 7741 O O . ALA B 1 384 ? 33.86800 54.43100 3.95100 1.000 56.85000 384 ALA B O 1
ATOM 7743 N N . MET B 1 385 ? 32.04500 54.65500 2.64800 1.000 48.21000 385 MET B N 1
ATOM 7744 C CA . MET B 1 385 ? 32.82300 55.00400 1.46900 1.000 59.77000 385 MET B CA 1
ATOM 7745 C C . MET B 1 385 ? 33.60800 56.30300 1.65800 1.000 53.63000 385 MET B C 1
ATOM 7746 O O . MET B 1 385 ? 34.69200 56.45800 1.09000 1.000 50.99000 385 MET B O 1
ATOM 7751 N N . LEU B 1 386 ? 33.09300 57.23600 2.45800 1.000 52.34000 386 LEU B N 1
ATOM 7752 C CA . LEU B 1 386 ? 33.86600 58.43600 2.77700 1.000 50.77000 386 LEU B CA 1
ATOM 7753 C C . LEU B 1 386 ? 35.13800 58.09100 3.55800 1.000 59.95000 386 LEU B C 1
ATOM 7754 O O . LEU B 1 386 ? 36.20800 58.64900 3.27900 1.000 61.48000 386 LEU B O 1
ATOM 7759 N N . CYS B 1 387 ? 35.04500 57.16200 4.53100 1.000 56.30000 387 CYS B N 1
ATOM 7760 C CA . CYS B 1 387 ? 36.23600 56.71500 5.24500 1.000 53.52000 387 CYS B CA 1
ATOM 7761 C C . CYS B 1 387 ? 37.21100 56.00600 4.31300 1.000 57.53000 387 CYS B C 1
ATOM 7762 O O . CYS B 1 387 ? 38.42700 56.07900 4.50700 1.000 64.67000 387 CYS B O 1
ATOM 7765 N N . ARG B 1 388 ? 36.69700 55.26200 3.33600 1.000 56.93000 388 ARG B N 1
ATOM 7766 C CA . ARG B 1 388 ? 37.56400 54.55300 2.39700 1.000 58.00000 388 ARG B CA 1
ATOM 7767 C C . ARG B 1 388 ? 38.26900 55.50900 1.43900 1.000 59.72000 388 ARG B C 1
ATOM 7768 O O . ARG B 1 388 ? 39.28100 55.14100 0.82800 1.000 60.28000 388 ARG B O 1
ATOM 7776 N N . GLY B 1 389 ? 37.75900 56.72600 1.30700 1.000 57.90000 389 GLY B N 1
ATOM 7777 C CA . GLY B 1 389 ? 38.30900 57.72500 0.43300 1.000 59.86000 389 GLY B CA 1
ATOM 7778 C C . GLY B 1 389 ? 37.54600 57.91100 -0.85900 1.000 61.47000 389 GLY B C 1
ATOM 7779 O O . GLY B 1 389 ? 37.69000 58.95700 -1.49900 1.000 64.47000 389 GLY B O 1
ATOM 7780 N N . ILE B 1 390 ? 36.71600 56.93600 -1.24500 1.000 56.31000 390 ILE B N 1
ATOM 7781 C CA . ILE B 1 390 ? 36.14900 56.91700 -2.59100 1.000 54.91000 390 ILE B CA 1
ATOM 7782 C C . ILE B 1 390 ? 34.91400 57.79000 -2.74600 1.000 52.47000 390 ILE B C 1
ATOM 7783 O O . ILE B 1 390 ? 34.33800 57.84300 -3.84000 1.000 59.41000 390 ILE B O 1
ATOM 7788 N N . ALA B 1 391 ? 34.49300 58.49700 -1.70900 1.000 49.26000 391 ALA B N 1
ATOM 7789 C CA . ALA B 1 391 ? 33.25200 59.26200 -1.75500 1.000 53.61000 391 ALA B CA 1
ATOM 7790 C C . ALA B 1 391 ? 33.51200 60.72300 -2.14300 1.000 61.49000 391 ALA B C 1
ATOM 7791 O O . ALA B 1 391 ? 34.20600 61.45600 -1.42700 1.000 52.67000 391 ALA B O 1
ATOM 7793 N N . LYS B 1 392 ? 32.93200 61.14200 -3.26300 1.000 59.88000 392 LYS B N 1
ATOM 7794 C CA . LYS B 1 392 ? 32.88500 62.55000 -3.60900 1.000 58.29000 392 LYS B CA 1
ATOM 7795 C C . LYS B 1 392 ? 31.79400 63.24900 -2.79000 1.000 57.35000 392 LYS B C 1
ATOM 7796 O O . LYS B 1 392 ? 30.79500 62.62300 -2.42000 1.000 57.65000 392 LYS B O 1
ATOM 7802 N N . PRO B 1 393 ? 31.94900 64.55400 -2.51900 1.000 53.98000 393 PRO B N 1
ATOM 7803 C CA . PRO B 1 393 ? 30.95500 65.26600 -1.68200 1.000 55.38000 393 PRO B CA 1
ATOM 7804 C C . PRO B 1 393 ? 29.50300 65.08400 -2.13300 1.000 56.77000 393 PRO B C 1
ATOM 7805 O O . PRO B 1 393 ? 28.57700 65.22900 -1.31900 1.000 54.02000 393 PRO B O 1
ATOM 7809 N N . SER B 1 394 ? 29.29300 64.77500 -3.41900 1.000 49.30000 394 SER B N 1
ATOM 7810 C CA . SER B 1 394 ? 27.94700 64.64500 -3.97400 1.000 51.79000 394 SER B CA 1
ATOM 7811 C C . SER B 1 394 ? 27.12500 63.58000 -3.25900 1.000 56.76000 394 SER B C 1
ATOM 7812 O O . SER B 1 394 ? 25.89200 63.65700 -3.26400 1.000 57.67000 394 SER B O 1
ATOM 7815 N N . LEU B 1 395 ? 27.78600 62.58300 -2.65800 1.000 47.52000 395 LEU B N 1
ATOM 7816 C CA . LEU B 1 395 ? 27.06400 61.44500 -2.11400 1.000 57.75000 395 LEU B CA 1
ATOM 7817 C C . LEU B 1 395 ? 26.51500 61.75700 -0.71600 1.000 56.13000 395 LEU B C 1
ATOM 7818 O O . LEU B 1 395 ? 25.36700 61.42500 -0.39200 1.000 51.14000 395 LEU B O 1
ATOM 7823 N N . LEU B 1 396 ? 27.31900 62.42600 0.10100 1.000 53.73000 396 LEU B N 1
ATOM 7824 C CA . LEU B 1 396 ? 26.80600 62.78600 1.44100 1.000 54.89000 396 LEU B CA 1
ATOM 7825 C C . LEU B 1 396 ? 25.79200 63.91700 1.29400 1.000 52.48000 396 LEU B C 1
ATOM 7826 O O . LEU B 1 396 ? 24.97600 64.07900 2.17900 1.000 54.35000 396 LEU B O 1
ATOM 7831 N N . ALA B 1 397 ? 25.89600 64.69200 0.22200 1.000 53.86000 397 ALA B N 1
ATOM 7832 C CA . ALA B 1 397 ? 24.80700 65.58700 -0.12900 1.000 53.61000 397 ALA B CA 1
ATOM 7833 C C . ALA B 1 397 ? 23.50800 64.81000 -0.30100 1.000 53.24000 397 ALA B C 1
ATOM 7834 O O . ALA B 1 397 ? 22.45300 65.23700 0.18800 1.000 53.31000 397 ALA B O 1
ATOM 7836 N N . SER B 1 398 ? 23.56400 63.65100 -0.97500 1.000 47.76000 398 SER B N 1
ATOM 7837 C CA . SER B 1 398 ? 22.34000 62.87800 -1.19300 1.000 52.09000 398 SER B CA 1
ATOM 7838 C C . SER B 1 398 ? 21.75500 62.36300 0.11400 1.000 52.10000 398 SER B C 1
ATOM 7839 O O . SER B 1 398 ? 20.53000 62.20500 0.21100 1.000 50.70000 398 SER B O 1
ATOM 7842 N N . TYR B 1 399 ? 22.59100 62.10300 1.12800 1.000 43.98000 399 TYR B N 1
ATOM 7843 C CA . TYR B 1 399 ? 22.02700 61.75700 2.42400 1.000 45.30000 399 TYR B CA 1
ATOM 7844 C C . TYR B 1 399 ? 21.13200 62.87700 2.91300 1.000 48.00000 399 TYR B C 1
ATOM 7845 O O . TYR B 1 399 ? 19.95000 62.66300 3.21800 1.000 42.77000 399 TYR B O 1
ATOM 7854 N N . ASP B 1 400 ? 21.66900 64.10300 2.92900 1.000 53.75000 400 ASP B N 1
ATOM 7855 C CA . ASP B 1 400 ? 20.91000 65.24500 3.42700 1.000 44.47000 400 ASP B CA 1
ATOM 7856 C C . ASP B 1 400 ? 19.57600 65.41000 2.69900 1.000 45.09000 400 ASP B C 1
ATOM 7857 O O . ASP B 1 400 ? 18.53900 65.58500 3.34400 1.000 48.75000 400 ASP B O 1
ATOM 7862 N N . VAL B 1 401 ? 19.56900 65.36500 1.36000 1.000 46.18000 401 VAL B N 1
ATOM 7863 C CA . VAL B 1 401 ? 18.31800 65.70900 0.68600 1.000 53.13000 401 VAL B CA 1
ATOM 7864 C C . VAL B 1 401 ? 17.38800 64.50800 0.62500 1.000 48.91000 401 VAL B C 1
ATOM 7865 O O . VAL B 1 401 ? 16.16600 64.65000 0.72800 1.000 46.61000 401 VAL B O 1
ATOM 7869 N N . GLU B 1 402 ? 17.93000 63.30700 0.46700 1.000 48.42000 402 GLU B N 1
ATOM 7870 C CA . GLU B 1 402 ? 17.06700 62.12500 0.55400 1.000 48.32000 402 GLU B CA 1
ATOM 7871 C C . GLU B 1 402 ? 16.29500 62.10600 1.87500 1.000 45.54000 402 GLU B C 1
ATOM 7872 O O . GLU B 1 402 ? 15.05700 62.02900 1.89100 1.000 43.71000 402 GLU B O 1
ATOM 7878 N N . ARG B 1 403 ? 17.00300 62.21600 2.99600 1.000 46.65000 403 ARG B N 1
ATOM 7879 C CA . ARG B 1 403 ? 16.33300 61.95100 4.26500 1.000 47.64000 403 ARG B CA 1
ATOM 7880 C C . ARG B 1 403 ? 15.58100 63.17200 4.78200 1.000 46.21000 403 ARG B C 1
ATOM 7881 O O . ARG B 1 403 ? 14.51200 63.02000 5.38100 1.000 47.62000 403 ARG B O 1
ATOM 7889 N N . ARG B 1 404 ? 16.09300 64.38200 4.53900 1.000 51.74000 404 ARG B N 1
ATOM 7890 C CA . ARG B 1 404 ? 15.33600 65.58100 4.89000 1.000 49.19000 404 ARG B CA 1
ATOM 7891 C C . ARG B 1 404 ? 14.03100 65.65500 4.10200 1.000 52.00000 404 ARG B C 1
ATOM 7892 O O . ARG B 1 404 ? 12.95100 65.83700 4.68100 1.000 51.64000 404 ARG B O 1
ATOM 7900 N N . GLU B 1 405 ? 14.10400 65.47500 2.77700 1.000 49.06000 405 GLU B N 1
ATOM 7901 C CA . GLU B 1 405 ? 12.87900 65.46900 1.97600 1.000 52.62000 405 GLU B CA 1
ATOM 7902 C C . GLU B 1 405 ? 11.90100 64.39300 2.45700 1.000 52.40000 405 GLU B C 1
ATOM 7903 O O . GLU B 1 405 ? 10.69500 64.65300 2.60100 1.000 49.41000 405 GLU B O 1
ATOM 7909 N N . ASN B 1 406 ? 12.40200 63.18100 2.73100 1.000 50.36000 406 ASN B N 1
ATOM 7910 C CA . ASN B 1 406 ? 11.51400 62.13600 3.23300 1.000 51.94000 406 ASN B CA 1
ATOM 7911 C C . ASN B 1 406 ? 10.91100 62.53200 4.58100 1.000 49.02000 406 ASN B C 1
ATOM 7912 O O . ASN B 1 406 ? 9.72900 62.27000 4.83700 1.000 46.14000 406 ASN B O 1
ATOM 7917 N N . ALA B 1 407 ? 11.69900 63.18900 5.44300 1.000 45.06000 407 ALA B N 1
ATOM 7918 C CA . ALA B 1 407 ? 11.14200 63.72500 6.68600 1.000 48.22000 407 ALA B CA 1
ATOM 7919 C C . ALA B 1 407 ? 10.06700 64.77500 6.40700 1.000 52.62000 407 ALA B C 1
ATOM 7920 O O . ALA B 1 407 ? 9.02100 64.78700 7.07000 1.000 54.26000 407 ALA B O 1
ATOM 7922 N N . LEU B 1 408 ? 10.30700 65.67000 5.43200 1.000 56.15000 408 LEU B N 1
ATOM 7923 C CA . LEU B 1 408 ? 9.30900 66.68700 5.08500 1.000 55.14000 408 LEU B CA 1
ATOM 7924 C C . LEU B 1 408 ? 8.04800 66.04600 4.54000 1.000 55.49000 408 LEU B C 1
ATOM 7925 O O . LEU B 1 408 ? 6.93500 66.52400 4.79700 1.000 56.99000 408 LEU B O 1
ATOM 7930 N N . ARG B 1 409 ? 8.21200 64.96100 3.77800 1.000 53.20000 409 ARG B N 1
ATOM 7931 C CA . ARG B 1 409 ? 7.07300 64.18200 3.31500 1.000 54.86000 409 ARG B CA 1
ATOM 7932 C C . ARG B 1 409 ? 6.32100 63.52700 4.47500 1.000 58.90000 409 ARG B C 1
ATOM 7933 O O . ARG B 1 409 ? 5.08300 63.52400 4.49900 1.000 61.92000 409 ARG B O 1
ATOM 7941 N N . ALA B 1 410 ? 7.04800 62.95800 5.44200 1.000 55.55000 410 ALA B N 1
ATOM 7942 C CA . ALA B 1 410 ? 6.38600 62.26100 6.54700 1.000 65.47000 410 ALA B CA 1
ATOM 7943 C C . ALA B 1 410 ? 5.55700 63.21700 7.39900 1.000 69.36000 410 ALA B C 1
ATOM 7944 O O . ALA B 1 410 ? 4.46400 62.85700 7.85300 1.000 70.89000 410 ALA B O 1
ATOM 7946 N N . VAL B 1 411 ? 6.06900 64.43200 7.63300 1.000 67.66000 411 VAL B N 1
ATOM 7947 C CA . VAL B 1 411 ? 5.31700 65.46300 8.35500 1.000 68.17000 411 VAL B CA 1
ATOM 7948 C C . VAL B 1 411 ? 4.01600 65.78500 7.62500 1.000 75.69000 411 VAL B C 1
ATOM 7949 O O . VAL B 1 411 ? 2.94300 65.87800 8.23800 1.000 81.59000 411 VAL B O 1
ATOM 7953 N N . ALA B 1 412 ? 4.09400 65.94200 6.29500 1.000 72.70000 412 ALA B N 1
ATOM 7954 C CA . ALA B 1 412 ? 2.93300 66.33100 5.49400 1.000 75.17000 412 ALA B CA 1
ATOM 7955 C C . ALA B 1 412 ? 1.77700 65.33600 5.60800 1.000 87.99000 412 ALA B C 1
ATOM 7956 O O . ALA B 1 412 ? 0.60800 65.74300 5.66000 1.000 92.52000 412 ALA B O 1
ATOM 7958 N N . THR B 1 413 ? 2.06800 64.03000 5.63000 1.000 82.58000 413 THR B N 1
ATOM 7959 C CA . THR B 1 413 ? 0.96400 63.06600 5.60200 1.000 89.08000 413 THR B CA 1
ATOM 7960 C C . THR B 1 413 ? 0.24700 62.99100 6.94600 1.000 93.79000 413 THR B C 1
ATOM 7961 O O . THR B 1 413 ? -0.95800 62.71800 6.98100 1.000 96.66000 413 THR B O 1
ATOM 7965 N N . SER B 1 414 ? 0.96500 63.21500 8.06000 1.000 94.06000 414 SER B N 1
ATOM 7966 C CA . SER B 1 414 ? 0.31500 63.23900 9.37300 1.000 99.99000 414 SER B CA 1
ATOM 7967 C C . SER B 1 414 ? -0.36000 64.58200 9.65100 1.000 101.55000 414 SER B C 1
ATOM 7968 O O . SER B 1 414 ? -1.33800 64.63500 10.40500 1.000 104.06000 414 SER B O 1
ATOM 7971 N N . ALA B 1 415 ? 0.11800 65.66600 9.03400 1.000 98.02000 415 ALA B N 1
ATOM 7972 C CA . ALA B 1 415 ? -0.63100 66.91900 9.06300 1.000 101.35000 415 ALA B CA 1
ATOM 7973 C C . ALA B 1 415 ? -1.98200 66.76200 8.37200 1.000 107.35000 415 ALA B C 1
ATOM 7974 O O . ALA B 1 415 ? -2.98100 67.36700 8.78800 1.000 110.68000 415 ALA B O 1
ATOM 7976 N N . ARG B 1 416 ? -2.02500 65.95600 7.30400 1.000 107.08000 416 ARG B N 1
ATOM 7977 C CA . ARG B 1 416 ? -3.29300 65.59600 6.67200 1.000 107.63000 416 ARG B CA 1
ATOM 7978 C C . ARG B 1 416 ? -4.13100 64.68700 7.57200 1.000 109.77000 416 ARG B C 1
ATOM 7979 O O . ARG B 1 416 ? -5.35200 64.86900 7.68000 1.000 110.64000 416 ARG B O 1
ATOM 7987 N N . TYR B 1 417 ? -3.50100 63.69900 8.21800 1.000 106.20000 417 TYR B N 1
ATOM 7988 C CA . TYR B 1 417 ? -4.23800 62.80100 9.10700 1.000 107.39000 417 TYR B CA 1
ATOM 7989 C C . TYR B 1 417 ? -4.82100 63.55500 10.29500 1.000 112.68000 417 TYR B C 1
ATOM 7990 O O . TYR B 1 417 ? -6.01300 63.42800 10.60000 1.000 112.27000 417 TYR B O 1
ATOM 7999 N N . LEU B 1 418 ? -3.99300 64.35600 10.97500 1.000 115.26000 418 LEU B N 1
ATOM 8000 C CA . LEU B 1 418 ? -4.34200 64.85100 12.30400 1.000 115.38000 418 LEU B CA 1
ATOM 8001 C C . LEU B 1 418 ? -5.36400 65.98700 12.29600 1.000 117.26000 418 LEU B C 1
ATOM 8002 O O . LEU B 1 418 ? -5.84500 66.35700 13.37600 1.000 116.98000 418 LEU B O 1
ATOM 8007 N N . ARG B 1 419 ? -5.73500 66.53500 11.13100 1.000 116.90000 419 ARG B N 1
ATOM 8008 C CA . ARG B 1 419 ? -6.74300 67.59600 11.13000 1.000 118.10000 419 ARG B CA 1
ATOM 8009 C C . ARG B 1 419 ? -8.13400 67.04300 11.46600 1.000 117.91000 419 ARG B C 1
ATOM 8010 O O . ARG B 1 419 ? -8.84600 67.61000 12.30500 1.000 114.36000 419 ARG B O 1
ATOM 8018 N N . PHE B 1 420 ? -8.52000 65.91100 10.85400 1.000 117.85000 420 PHE B N 1
ATOM 8019 C CA . PHE B 1 420 ? -9.86000 65.36100 11.07400 1.000 114.39000 420 PHE B CA 1
ATOM 8020 C C . PHE B 1 420 ? -10.00500 64.77700 12.47600 1.000 113.93000 420 PHE B C 1
ATOM 8021 O O . PHE B 1 420 ? -11.07700 64.87400 13.09000 1.000 109.12000 420 PHE B O 1
ATOM 8029 N N . VAL B 1 421 ? -8.94800 64.13600 12.98500 1.000 114.65000 421 VAL B N 1
ATOM 8030 C CA . VAL B 1 421 ? -9.06800 63.39200 14.23300 1.000 109.02000 421 VAL B CA 1
ATOM 8031 C C . VAL B 1 421 ? -9.21600 64.35600 15.41000 1.000 109.49000 421 VAL B C 1
ATOM 8032 O O . VAL B 1 421 ? -10.10700 64.18400 16.25000 1.000 109.16000 421 VAL B O 1
ATOM 8036 N N . GLY B 1 422 ? -8.40900 65.42700 15.44900 1.000 111.03000 422 GLY B N 1
ATOM 8037 C CA . GLY B 1 422 ? -8.62000 66.47500 16.44500 1.000 108.29000 422 GLY B CA 1
ATOM 8038 C C . GLY B 1 422 ? -9.94500 67.20400 16.27700 1.000 111.19000 422 GLY B C 1
ATOM 8039 O O . GLY B 1 422 ? -10.64800 67.47400 17.25800 1.000 103.39000 422 GLY B O 1
ATOM 8040 N N . ASN B 1 423 ? -10.29700 67.53900 15.03000 1.000 109.44000 423 ASN B N 1
ATOM 8041 C CA . ASN B 1 423 ? -11.61000 68.10700 14.72600 1.000 108.78000 423 ASN B CA 1
ATOM 8042 C C . ASN B 1 423 ? -12.73800 67.19500 15.21900 1.000 110.42000 423 ASN B C 1
ATOM 8043 O O . ASN B 1 423 ? -13.56100 67.60200 16.04900 1.000 108.56000 423 ASN B O 1
ATOM 8048 N N . CYS B 1 424 ? -12.78800 65.95300 14.71900 1.000 109.71000 424 CYS B N 1
ATOM 8049 C CA . CYS B 1 424 ? -13.81300 64.97400 15.11700 1.000 106.40000 424 CYS B CA 1
ATOM 8050 C C . CYS B 1 424 ? -13.18900 63.84300 15.94600 1.000 102.98000 424 CYS B C 1
ATOM 8051 O O . CYS B 1 424 ? -13.14800 62.68000 15.52900 1.000 99.77000 424 CYS B O 1
ATOM 8054 N N . GLU B 1 448 ? -20.80700 56.67100 2.46300 1.000 96.23000 448 GLU B N 1
ATOM 8055 C CA . GLU B 1 448 ? -21.83600 57.65800 2.76600 1.000 97.77000 448 GLU B CA 1
ATOM 8056 C C . GLU B 1 448 ? -21.48000 58.43700 4.03500 1.000 98.80000 448 GLU B C 1
ATOM 8057 O O . GLU B 1 448 ? -21.79400 59.62600 4.14400 1.000 98.62000 448 GLU B O 1
ATOM 8063 N N . ASP B 1 449 ? -20.82100 57.76800 4.98500 1.000 98.59000 449 ASP B N 1
ATOM 8064 C CA . ASP B 1 449 ? -20.24500 58.44000 6.14900 1.000 95.68000 449 ASP B CA 1
ATOM 8065 C C . ASP B 1 449 ? -18.93200 59.10100 5.73600 1.000 92.39000 449 ASP B C 1
ATOM 8066 O O . ASP B 1 449 ? -18.01500 58.42000 5.26200 1.000 90.87000 449 ASP B O 1
ATOM 8071 N N . LYS B 1 450 ? -18.83500 60.42100 5.91800 1.000 90.04000 450 LYS B N 1
ATOM 8072 C CA . LYS B 1 450 ? -17.74800 61.19700 5.33200 1.000 87.94000 450 LYS B CA 1
ATOM 8073 C C . LYS B 1 450 ? -16.47500 61.21900 6.18200 1.000 88.25000 450 LYS B C 1
ATOM 8074 O O . LYS B 1 450 ? -15.43700 61.68400 5.69700 1.000 84.50000 450 LYS B O 1
ATOM 8080 N N . ASP B 1 451 ? -16.52000 60.71900 7.42400 1.000 92.30000 451 ASP B N 1
ATOM 8081 C CA . ASP B 1 451 ? -15.29600 60.49300 8.19500 1.000 90.08000 451 ASP B CA 1
ATOM 8082 C C . ASP B 1 451 ? -14.58000 59.22500 7.73700 1.000 87.06000 451 ASP B C 1
ATOM 8083 O O . ASP B 1 451 ? -13.35800 59.23000 7.53100 1.000 82.05000 451 ASP B O 1
ATOM 8088 N N . VAL B 1 452 ? -15.33200 58.12800 7.58500 1.000 83.65000 452 VAL B N 1
ATOM 8089 C CA . VAL B 1 452 ? -14.78400 56.86500 7.09200 1.000 82.06000 452 VAL B CA 1
ATOM 8090 C C . VAL B 1 452 ? -14.38600 56.97900 5.62100 1.000 80.30000 452 VAL B C 1
ATOM 8091 O O . VAL B 1 452 ? -13.44200 56.31000 5.17300 1.000 75.02000 452 VAL B O 1
ATOM 8095 N N . PHE B 1 453 ? -15.08200 57.82000 4.84400 1.000 81.65000 453 PHE B N 1
ATOM 8096 C CA . PHE B 1 453 ? -14.71700 57.98400 3.44000 1.000 79.10000 453 PHE B CA 1
ATOM 8097 C C . PHE B 1 453 ? -13.34000 58.62500 3.29900 1.000 78.32000 453 PHE B C 1
ATOM 8098 O O . PHE B 1 453 ? -12.51000 58.14800 2.51600 1.000 76.82000 453 PHE B O 1
ATOM 8106 N N . TYR B 1 454 ? -13.07500 59.69700 4.06300 1.000 79.82000 454 TYR B N 1
ATOM 8107 C CA . TYR B 1 454 ? -11.77500 60.37100 4.01600 1.000 80.54000 454 TYR B CA 1
ATOM 8108 C C . TYR B 1 454 ? -10.63500 59.45400 4.47200 1.000 75.53000 454 TYR B C 1
ATOM 8109 O O . TYR B 1 454 ? -9.48900 59.63500 4.04400 1.000 68.24000 454 TYR B O 1
ATOM 8118 N N . PHE B 1 455 ? -10.92800 58.47200 5.33700 1.000 78.44000 455 PHE B N 1
ATOM 8119 C CA . PHE B 1 455 ? -9.92000 57.51800 5.80900 1.000 76.68000 455 PHE B CA 1
ATOM 8120 C C . PHE B 1 455 ? -9.60300 56.46000 4.75500 1.000 75.42000 455 PHE B C 1
ATOM 8121 O O . PHE B 1 455 ? -8.43900 56.06900 4.60400 1.000 72.98000 455 PHE B O 1
ATOM 8129 N N . LYS B 1 456 ? -10.62800 55.95700 4.04900 1.000 74.49000 456 LYS B N 1
ATOM 8130 C CA . LYS B 1 456 ? -10.38800 55.01300 2.96100 1.000 70.05000 456 LYS B CA 1
ATOM 8131 C C . LYS B 1 456 ? -9.50900 55.63700 1.88300 1.000 74.73000 456 LYS B C 1
ATOM 8132 O O . LYS B 1 456 ? -8.57000 55.00300 1.38600 1.000 74.63000 456 LYS B O 1
ATOM 8138 N N . LYS B 1 457 ? -9.80200 56.88500 1.51100 1.000 71.72000 457 LYS B N 1
ATOM 8139 C CA . LYS B 1 457 ? -8.98300 57.59800 0.53900 1.000 71.04000 457 LYS B CA 1
ATOM 8140 C C . LYS B 1 457 ? -7.59200 57.87000 1.09300 1.000 72.76000 457 LYS B C 1
ATOM 8141 O O . LYS B 1 457 ? -6.59200 57.71400 0.38400 1.000 74.65000 457 LYS B O 1
ATOM 8147 N N . PHE B 1 458 ? -7.51700 58.27400 2.36300 1.000 73.91000 458 PHE B N 1
ATOM 8148 C CA . PHE B 1 458 ? -6.23200 58.44800 3.03600 1.000 70.95000 458 PHE B CA 1
ATOM 8149 C C . PHE B 1 458 ? -5.41300 57.15400 3.02300 1.000 72.38000 458 PHE B C 1
ATOM 8150 O O . PHE B 1 458 ? -4.22100 57.17100 2.69800 1.000 71.28000 458 PHE B O 1
ATOM 8158 N N . VAL B 1 459 ? -6.03600 56.01800 3.36900 1.000 68.18000 459 VAL B N 1
ATOM 8159 C CA . VAL B 1 459 ? -5.32600 54.73900 3.31900 1.000 67.19000 459 VAL B CA 1
ATOM 8160 C C . VAL B 1 459 ? -4.88800 54.43100 1.88800 1.000 69.10000 459 VAL B C 1
ATOM 8161 O O . VAL B 1 459 ? -3.73200 54.06100 1.64200 1.000 63.02000 459 VAL B O 1
ATOM 8165 N N . GLY B 1 460 ? -5.79500 54.61100 0.91700 1.000 66.74000 460 GLY B N 1
ATOM 8166 C CA . GLY B 1 460 ? -5.45100 54.36500 -0.47400 1.000 67.37000 460 GLY B CA 1
ATOM 8167 C C . GLY B 1 460 ? -4.34700 55.26000 -1.01500 1.000 71.86000 460 GLY B C 1
ATOM 8168 O O . GLY B 1 460 ? -3.62600 54.86500 -1.93800 1.000 67.60000 460 GLY B O 1
ATOM 8169 N N . GLN B 1 461 ? -4.18600 56.46700 -0.45100 1.000 72.42000 461 GLN B N 1
ATOM 8170 C CA . GLN B 1 461 ? -3.22000 57.43700 -0.96800 1.000 67.98000 461 GLN B CA 1
ATOM 8171 C C . GLN B 1 461 ? -1.82600 57.30700 -0.35100 1.000 69.79000 461 GLN B C 1
ATOM 8172 O O . GLN B 1 461 ? -0.82300 57.41900 -1.06500 1.000 70.52000 461 GLN B O 1
ATOM 8178 N N . VAL B 1 462 ? -1.72800 57.09500 0.96200 1.000 71.05000 462 VAL B N 1
ATOM 8179 C CA . VAL B 1 462 ? -0.44200 57.05100 1.65300 1.000 68.79000 462 VAL B CA 1
ATOM 8180 C C . VAL B 1 462 ? -0.15400 55.70100 2.29900 1.000 63.38000 462 VAL B C 1
ATOM 8181 O O . VAL B 1 462 ? 0.94000 55.51600 2.84100 1.000 60.86000 462 VAL B O 1
ATOM 8185 N N . GLY B 1 463 ? -1.08400 54.74100 2.23100 1.000 65.84000 463 GLY B N 1
ATOM 8186 C CA . GLY B 1 463 ? -0.96600 53.47700 2.94800 1.000 58.08000 463 GLY B CA 1
ATOM 8187 C C . GLY B 1 463 ? 0.24600 52.63500 2.59000 1.000 57.88000 463 GLY B C 1
ATOM 8188 O O . GLY B 1 463 ? 0.53600 51.67200 3.31200 1.000 68.30000 463 GLY B O 1
ATOM 8189 N N . ARG B 1 464 ? 0.94200 52.94400 1.49700 1.000 58.27000 464 ARG B N 1
ATOM 8190 C CA . ARG B 1 464 ? 2.16100 52.22500 1.13400 1.000 59.55000 464 ARG B CA 1
ATOM 8191 C C . ARG B 1 464 ? 3.43600 52.99400 1.47200 1.000 57.55000 464 ARG B C 1
ATOM 8192 O O . ARG B 1 464 ? 4.47600 52.36800 1.71000 1.000 57.63000 464 ARG B O 1
ATOM 8200 N N . PHE B 1 465 ? 3.38700 54.33100 1.48300 1.000 55.57000 465 PHE B N 1
ATOM 8201 C CA . PHE B 1 465 ? 4.42400 55.11000 2.16200 1.000 57.10000 465 PHE B CA 1
ATOM 8202 C C . PHE B 1 465 ? 4.39300 54.86200 3.66500 1.000 58.12000 465 PHE B C 1
ATOM 8203 O O . PHE B 1 465 ? 5.43200 54.95300 4.34100 1.000 53.01000 465 PHE B O 1
ATOM 8211 N N . LEU B 1 466 ? 3.20300 54.55700 4.19300 1.000 57.01000 466 LEU B N 1
ATOM 8212 C CA . LEU B 1 466 ? 3.04300 54.21300 5.59300 1.000 55.30000 466 LEU B CA 1
ATOM 8213 C C . LEU B 1 466 ? 3.62500 52.84500 5.90600 1.000 55.88000 466 LEU B C 1
ATOM 8214 O O . LEU B 1 466 ? 3.98100 52.60200 7.06100 1.000 57.93000 466 LEU B O 1
ATOM 8219 N N . ILE B 1 467 ? 3.72800 51.94100 4.92600 1.000 49.72000 467 ILE B N 1
ATOM 8220 C CA . ILE B 1 467 ? 4.43600 50.69000 5.17300 1.000 51.78000 467 ILE B CA 1
ATOM 8221 C C . ILE B 1 467 ? 5.85900 50.72000 4.63800 1.000 50.47000 467 ILE B C 1
ATOM 8222 O O . ILE B 1 467 ? 6.60400 49.74400 4.81700 1.000 42.75000 467 ILE B O 1
ATOM 8227 N N . GLY B 1 468 ? 6.26700 51.82400 4.00800 1.000 50.14000 468 GLY B N 1
ATOM 8228 C CA . GLY B 1 468 ? 7.65400 52.06100 3.66300 1.000 51.71000 468 GLY B CA 1
ATOM 8229 C C . GLY B 1 468 ? 8.05500 51.70000 2.24600 1.000 50.07000 468 GLY B C 1
ATOM 8230 O O . GLY B 1 468 ? 9.19500 51.99100 1.85000 1.000 45.60000 468 GLY B O 1
ATOM 8231 N N . LEU B 1 469 ? 7.16700 51.08200 1.46500 1.000 47.01000 469 LEU B N 1
ATOM 8232 C CA . LEU B 1 469 ? 7.54500 50.71700 0.10600 1.000 51.43000 469 LEU B CA 1
ATOM 8233 C C . LEU B 1 469 ? 7.56600 51.90800 -0.83700 1.000 51.96000 469 LEU B C 1
ATOM 8234 O O . LEU B 1 469 ? 8.14900 51.80800 -1.92400 1.000 52.61000 469 LEU B O 1
ATOM 8239 N N . ASP B 1 470 ? 6.95600 53.02600 -0.43900 1.000 53.24000 470 ASP B N 1
ATOM 8240 C CA . ASP B 1 470 ? 6.92800 54.25000 -1.22700 1.000 54.74000 470 ASP B CA 1
ATOM 8241 C C . ASP B 1 470 ? 7.90600 55.30500 -0.71400 1.000 53.87000 470 ASP B C 1
ATOM 8242 O O . ASP B 1 470 ? 7.69600 56.49400 -0.95500 1.000 57.72000 470 ASP B O 1
ATOM 8247 N N . VAL B 1 471 ? 8.94800 54.90900 0.01800 1.000 56.28000 471 VAL B N 1
ATOM 8248 C CA . VAL B 1 471 ? 10.03200 55.84800 0.28200 1.000 50.07000 471 VAL B CA 1
ATOM 8249 C C . VAL B 1 471 ? 10.65800 56.18200 -1.05900 1.000 53.21000 471 VAL B C 1
ATOM 8250 O O . VAL B 1 471 ? 11.17700 55.28900 -1.74500 1.000 51.87000 471 VAL B O 1
ATOM 8254 N N . ASP B 1 472 ? 10.61000 57.46700 -1.43400 1.000 50.90000 472 ASP B N 1
ATOM 8255 C CA . ASP B 1 472 ? 10.76400 57.92900 -2.81900 1.000 51.30000 472 ASP B CA 1
ATOM 8256 C C . ASP B 1 472 ? 11.78100 59.06600 -2.90300 1.000 49.44000 472 ASP B C 1
ATOM 8257 O O . ASP B 1 472 ? 11.46700 60.20600 -2.54900 1.000 47.62000 472 ASP B O 1
ATOM 8262 N N . TYR B 1 473 ? 12.97900 58.76600 -3.41300 1.000 48.92000 473 TYR B N 1
ATOM 8263 C CA . TYR B 1 473 ? 14.08100 59.71500 -3.46800 1.000 40.35000 473 TYR B CA 1
ATOM 8264 C C . TYR B 1 473 ? 14.11500 60.40800 -4.82900 1.000 49.67000 473 TYR B C 1
ATOM 8265 O O . TYR B 1 473 ? 14.16800 59.74600 -5.86800 1.000 52.57000 473 TYR B O 1
ATOM 8274 N N . ALA B 1 474 ? 14.11500 61.73700 -4.82300 1.000 47.37000 474 ALA B N 1
ATOM 8275 C CA . ALA B 1 474 ? 14.18600 62.48500 -6.06600 1.000 40.50000 474 ALA B CA 1
ATOM 8276 C C . ALA B 1 474 ? 15.54800 62.29900 -6.71800 1.000 48.96000 474 ALA B C 1
ATOM 8277 O O . ALA B 1 474 ? 16.50900 61.84000 -6.09200 1.000 49.53000 474 ALA B O 1
ATOM 8279 N N . GLU B 1 475 ? 15.63000 62.69300 -7.99100 1.000 48.72000 475 GLU B N 1
ATOM 8280 C CA . GLU B 1 475 ? 16.87600 62.58800 -8.74100 1.000 50.76000 475 GLU B CA 1
ATOM 8281 C C . GLU B 1 475 ? 17.99600 63.38800 -8.09100 1.000 47.45000 475 GLU B C 1
ATOM 8282 O O . GLU B 1 475 ? 17.77700 64.45000 -7.50600 1.000 50.34000 475 GLU B O 1
ATOM 8288 N N . ASN B 1 476 ? 19.20800 62.86700 -8.22000 1.000 44.07000 476 ASN B N 1
ATOM 8289 C CA . ASN B 1 476 ? 20.44500 63.50700 -7.77100 1.000 40.02000 476 ASN B CA 1
ATOM 8290 C C . ASN B 1 476 ? 21.59000 62.69800 -8.36700 1.000 42.53000 476 ASN B C 1
ATOM 8291 O O . ASN B 1 476 ? 21.36200 61.78600 -9.17000 1.000 46.22000 476 ASN B O 1
ATOM 8296 N N . ALA B 1 477 ? 22.82200 62.99900 -7.95400 1.000 39.02000 477 ALA B N 1
ATOM 8297 C CA . ALA B 1 477 ? 23.96900 62.29000 -8.51400 1.000 44.74000 477 ALA B CA 1
ATOM 8298 C C . ALA B 1 477 ? 23.80500 60.77700 -8.41500 1.000 53.50000 477 ALA B C 1
ATOM 8299 O O . ALA B 1 477 ? 24.21300 60.04000 -9.32500 1.000 52.82000 477 ALA B O 1
ATOM 8301 N N . LEU B 1 478 ? 23.18600 60.30200 -7.32900 1.000 53.82000 478 LEU B N 1
ATOM 8302 C CA . LEU B 1 478 ? 23.10100 58.87300 -7.05500 1.000 50.02000 478 LEU B CA 1
ATOM 8303 C C . LEU B 1 478 ? 21.93900 58.20400 -7.78600 1.000 48.20000 478 LEU B C 1
ATOM 8304 O O . LEU B 1 478 ? 22.04100 57.02300 -8.14400 1.000 50.34000 478 LEU B O 1
ATOM 8309 N N . ASN B 1 479 ? 20.83700 58.92700 -8.01000 1.000 45.56000 479 ASN B N 1
ATOM 8310 C CA . ASN B 1 479 ? 19.66200 58.43200 -8.72800 1.000 45.04000 479 ASN B CA 1
ATOM 8311 C C . ASN B 1 479 ? 19.56700 59.14100 -10.07900 1.000 52.95000 479 ASN B C 1
ATOM 8312 O O . ASN B 1 479 ? 19.19900 60.32300 -10.13100 1.000 53.52000 479 ASN B O 1
ATOM 8317 N N . LYS B 1 480 ? 19.86300 58.42200 -11.17800 1.000 51.31000 480 LYS B N 1
ATOM 8318 C CA . LYS B 1 480 ? 19.56000 58.90400 -12.53200 1.000 46.18000 480 LYS B CA 1
ATOM 8319 C C . LYS B 1 480 ? 18.50800 58.02200 -13.20500 1.000 50.68000 480 LYS B C 1
ATOM 8320 O O . LYS B 1 480 ? 18.75600 56.84100 -13.50400 1.000 51.87000 480 LYS B O 1
ATOM 8326 N N . LEU B 1 481 ? 17.32600 58.59900 -13.43500 1.000 46.18000 481 LEU B N 1
ATOM 8327 C CA . LEU B 1 481 ? 16.28600 57.91500 -14.19600 1.000 45.08000 481 LEU B CA 1
ATOM 8328 C C . LEU B 1 481 ? 16.84500 57.41700 -15.52300 1.000 51.40000 481 LEU B C 1
ATOM 8329 O O . LEU B 1 481 ? 17.76100 58.01100 -16.10300 1.000 47.98000 481 LEU B O 1
ATOM 8334 N N . SER B 1 482 ? 16.30800 56.29000 -15.99500 1.000 56.88000 482 SER B N 1
ATOM 8335 C CA . SER B 1 482 ? 16.80200 55.70700 -17.23800 1.000 51.19000 482 SER B CA 1
ATOM 8336 C C . SER B 1 482 ? 15.71300 54.84900 -17.83800 1.000 53.01000 482 SER B C 1
ATOM 8337 O O . SER B 1 482 ? 15.10100 54.05400 -17.11300 1.000 52.74000 482 SER B O 1
ATOM 8340 N N . PRO B 1 483 ? 15.46100 54.95900 -19.14300 1.000 56.26000 483 PRO B N 1
ATOM 8341 C CA . PRO B 1 483 ? 14.39100 54.17900 -19.77200 1.000 52.84000 483 PRO B CA 1
ATOM 8342 C C . PRO B 1 483 ? 14.80700 52.77000 -20.16800 1.000 49.05000 483 PRO B C 1
ATOM 8343 O O . PRO B 1 483 ? 14.01400 52.05900 -20.79600 1.000 46.21000 483 PRO B O 1
ATOM 8347 N N . ALA B 1 484 ? 16.03200 52.36000 -19.83500 1.000 49.77000 484 ALA B N 1
ATOM 8348 C CA . ALA B 1 484 ? 16.52600 51.06200 -20.27300 1.000 45.37000 484 ALA B CA 1
ATOM 8349 C C . ALA B 1 484 ? 15.65700 49.91800 -19.74900 1.000 51.83000 484 ALA B C 1
ATOM 8350 O O . ALA B 1 484 ? 15.56600 48.87100 -20.39500 1.000 46.72000 484 ALA B O 1
ATOM 8352 N N . VAL B 1 485 ? 14.99300 50.09600 -18.60000 1.000 45.17000 485 VAL B N 1
ATOM 8353 C CA . VAL B 1 485 ? 14.04800 49.10000 -18.11000 1.000 48.91000 485 VAL B CA 1
ATOM 8354 C C . VAL B 1 485 ? 12.69900 49.74800 -17.82400 1.000 47.85000 485 VAL B C 1
ATOM 8355 O O . VAL B 1 485 ? 12.60300 50.92700 -17.47900 1.000 53.19000 485 VAL B O 1
ATOM 8359 N N . SER B 1 486 ? 11.65500 48.94600 -17.93500 1.000 47.04000 486 SER B N 1
ATOM 8360 C CA . SER B 1 486 ? 10.27900 49.41300 -17.91800 1.000 48.59000 486 SER B CA 1
ATOM 8361 C C . SER B 1 486 ? 9.74700 49.70500 -16.51400 1.000 54.57000 486 SER B C 1
ATOM 8362 O O . SER B 1 486 ? 8.75300 50.43300 -16.39100 1.000 48.92000 486 SER B O 1
ATOM 8365 N N . ARG B 1 487 ? 10.35800 49.14800 -15.45600 1.000 51.06000 487 ARG B N 1
ATOM 8366 C CA . ARG B 1 487 ? 9.73300 49.20800 -14.13100 1.000 50.18000 487 ARG B CA 1
ATOM 8367 C C . ARG B 1 487 ? 10.67900 49.63000 -13.00800 1.000 48.01000 487 ARG B C 1
ATOM 8368 O O . ARG B 1 487 ? 10.33600 50.53700 -12.24700 1.000 50.44000 487 ARG B O 1
ATOM 8376 N N . ALA B 1 488 ? 11.84000 48.97500 -12.86400 1.000 46.61000 488 ALA B N 1
ATOM 8377 C CA . ALA B 1 488 ? 12.84500 49.44800 -11.92000 1.000 42.68000 488 ALA B CA 1
ATOM 8378 C C . ALA B 1 488 ? 13.11200 50.92500 -12.16900 1.000 49.29000 488 ALA B C 1
ATOM 8379 O O . ALA B 1 488 ? 13.15800 51.37900 -13.31600 1.000 52.06000 488 ALA B O 1
ATOM 8381 N N . ARG B 1 489 ? 13.28400 51.67500 -11.09300 1.000 46.96000 489 ARG B N 1
ATOM 8382 C CA . ARG B 1 489 ? 13.25700 53.13100 -11.16600 1.000 47.53000 489 ARG B CA 1
ATOM 8383 C C . ARG B 1 489 ? 14.27700 53.70700 -10.20000 1.000 47.50000 489 ARG B C 1
ATOM 8384 O O . ARG B 1 489 ? 14.28400 53.34200 -9.02000 1.000 44.73000 489 ARG B O 1
ATOM 8392 N N . ALA B 1 490 ? 15.12700 54.60800 -10.69100 1.000 44.70000 490 ALA B N 1
ATOM 8393 C CA . ALA B 1 490 ? 16.09500 55.25300 -9.81300 1.000 45.71000 490 ALA B CA 1
ATOM 8394 C C . ALA B 1 490 ? 15.39500 55.96300 -8.65600 1.000 44.18000 490 ALA B C 1
ATOM 8395 O O . ALA B 1 490 ? 14.27500 56.48900 -8.78800 1.000 34.33000 490 ALA B O 1
ATOM 8397 N N . GLY B 1 491 ? 16.07500 55.94800 -7.50500 1.000 43.87000 491 GLY B N 1
ATOM 8398 C CA . GLY B 1 491 ? 15.57900 56.50900 -6.26100 1.000 44.53000 491 GLY B CA 1
ATOM 8399 C C . GLY B 1 491 ? 14.45100 55.74600 -5.59500 1.000 45.66000 491 GLY B C 1
ATOM 8400 O O . GLY B 1 491 ? 13.87200 56.25700 -4.62600 1.000 42.76000 491 GLY B O 1
ATOM 8401 N N . TYR B 1 492 ? 14.11200 54.55000 -6.09700 1.000 46.05000 492 TYR B N 1
ATOM 8402 C CA . TYR B 1 492 ? 13.00400 53.72700 -5.61000 1.000 44.67000 492 TYR B CA 1
ATOM 8403 C C . TYR B 1 492 ? 13.49800 52.33700 -5.20200 1.000 40.50000 492 TYR B C 1
ATOM 8404 O O . TYR B 1 492 ? 14.60100 51.90000 -5.55600 1.000 35.71000 492 TYR B O 1
ATOM 8413 N N . ARG B 1 493 ? 12.65400 51.65100 -4.43800 1.000 43.85000 493 ARG B N 1
ATOM 8414 C CA . ARG B 1 493 ? 13.02300 50.37500 -3.84300 1.000 42.19000 493 ARG B CA 1
ATOM 8415 C C . ARG B 1 493 ? 13.24600 49.30000 -4.90600 1.000 37.07000 493 ARG B C 1
ATOM 8416 O O . ARG B 1 493 ? 12.38200 49.05500 -5.74500 1.000 33.98000 493 ARG B O 1
ATOM 8424 N N . ALA B 1 494 ? 14.39200 48.63000 -4.85100 1.000 38.34000 494 ALA B N 1
ATOM 8425 C CA . ALA B 1 494 ? 14.61300 47.51400 -5.75900 1.000 39.49000 494 ALA B CA 1
ATOM 8426 C C . ALA B 1 494 ? 13.59100 46.42200 -5.49300 1.000 37.24000 494 ALA B C 1
ATOM 8427 O O . ALA B 1 494 ? 13.32900 46.05400 -4.34600 1.000 46.01000 494 ALA B O 1
ATOM 8429 N N . SER B 1 495 ? 13.00300 45.90400 -6.55300 1.000 40.51000 495 SER B N 1
ATOM 8430 C CA . SER B 1 495 ? 12.05100 44.82000 -6.40100 1.000 38.95000 495 SER B CA 1
ATOM 8431 C C . SER B 1 495 ? 12.75700 43.56700 -5.88000 1.000 36.92000 495 SER B C 1
ATOM 8432 O O . SER B 1 495 ? 13.91600 43.31700 -6.20000 1.000 36.60000 495 SER B O 1
ATOM 8435 N N . ASN B 1 496 ? 12.05200 42.77200 -5.06400 1.000 37.15000 496 ASN B N 1
ATOM 8436 C CA . ASN B 1 496 ? 12.61200 41.55900 -4.45400 1.000 35.80000 496 ASN B CA 1
ATOM 8437 C C . ASN B 1 496 ? 11.87700 40.28200 -4.88800 1.000 41.29000 496 ASN B C 1
ATOM 8438 O O . ASN B 1 496 ? 11.32500 39.55600 -4.04900 1.000 43.03000 496 ASN B O 1
ATOM 8443 N N . PRO B 1 497 ? 11.88800 39.94300 -6.18000 1.000 40.21000 497 PRO B N 1
ATOM 8444 C CA . PRO B 1 497 ? 11.17500 38.73900 -6.61700 1.000 41.12000 497 PRO B CA 1
ATOM 8445 C C . PRO B 1 497 ? 11.89800 37.48700 -6.16400 1.000 38.31000 497 PRO B C 1
ATOM 8446 O O . PRO B 1 497 ? 13.04200 37.52100 -5.69800 1.000 36.90000 497 PRO B O 1
ATOM 8450 N N . ARG B 1 498 ? 11.20100 36.36600 -6.34600 1.000 41.31000 498 ARG B N 1
ATOM 8451 C CA . ARG B 1 498 ? 11.75000 35.04900 -6.05700 1.000 43.44000 498 ARG B CA 1
ATOM 8452 C C . ARG B 1 498 ? 12.72000 34.65500 -7.15700 1.000 42.02000 498 ARG B C 1
ATOM 8453 O O . ARG B 1 498 ? 12.50200 34.96800 -8.32500 1.000 41.93000 498 ARG B O 1
ATOM 8461 N N . VAL B 1 499 ? 13.80600 33.98400 -6.77000 1.000 43.58000 499 VAL B N 1
ATOM 8462 C CA . VAL B 1 499 ? 14.82100 33.47500 -7.68400 1.000 44.63000 499 VAL B CA 1
ATOM 8463 C C . VAL B 1 499 ? 15.41600 32.21200 -7.08500 1.000 45.21000 499 VAL B C 1
ATOM 8464 O O . VAL B 1 499 ? 15.30300 31.95200 -5.88500 1.000 48.64000 499 VAL B O 1
ATOM 8468 N N . ALA B 1 500 ? 16.09500 31.44300 -7.92100 1.000 41.40000 500 ALA B N 1
ATOM 8469 C CA . ALA B 1 500 ? 16.89600 30.33300 -7.43700 1.000 45.91000 500 ALA B CA 1
ATOM 8470 C C . ALA B 1 500 ? 18.35200 30.77100 -7.36800 1.000 44.95000 500 ALA B C 1
ATOM 8471 O O . ALA B 1 500 ? 18.91800 31.23400 -8.36100 1.000 38.70000 500 ALA B O 1
ATOM 8473 N N . LEU B 1 501 ? 18.96500 30.53700 -6.22000 1.000 43.93000 501 LEU B N 1
ATOM 8474 C CA . LEU B 1 501 ? 20.38400 30.88200 -6.01600 1.000 37.67000 501 LEU B CA 1
ATOM 8475 C C . LEU B 1 501 ? 21.23500 29.64700 -6.29600 1.000 44.87000 501 LEU B C 1
ATOM 8476 O O . LEU B 1 501 ? 22.40700 29.81000 -6.58000 1.000 49.74000 501 LEU B O 1
ATOM 8481 N N . SER B 1 502 ? 20.65200 28.46000 -6.15900 1.000 46.44000 502 SER B N 1
ATOM 8482 C CA . SER B 1 502 ? 21.29500 27.21000 -6.53800 1.000 43.14000 502 SER B CA 1
ATOM 8483 C C . SER B 1 502 ? 20.19200 26.29400 -7.03700 1.000 42.43000 502 SER B C 1
ATOM 8484 O O . SER B 1 502 ? 19.02400 26.67500 -7.05900 1.000 43.14000 502 SER B O 1
ATOM 8487 N N . ARG B 1 503 ? 20.55900 25.08600 -7.45800 1.000 47.48000 503 ARG B N 1
ATOM 8488 C CA . ARG B 1 503 ? 19.52700 24.13600 -7.87800 1.000 53.70000 503 ARG B CA 1
ATOM 8489 C C . ARG B 1 503 ? 18.55500 23.79100 -6.74600 1.000 49.40000 503 ARG B C 1
ATOM 8490 O O . ARG B 1 503 ? 17.39700 23.44600 -7.00700 1.000 42.69000 503 ARG B O 1
ATOM 8498 N N . SER B 1 504 ? 18.99200 23.87900 -5.49000 1.000 46.10000 504 SER B N 1
ATOM 8499 C CA . SER B 1 504 ? 18.16000 23.45000 -4.37600 1.000 49.04000 504 SER B CA 1
ATOM 8500 C C . SER B 1 504 ? 17.79300 24.57100 -3.41300 1.000 49.50000 504 SER B C 1
ATOM 8501 O O . SER B 1 504 ? 17.07500 24.31400 -2.43900 1.000 45.06000 504 SER B O 1
ATOM 8504 N N . HIS B 1 505 ? 18.24600 25.80200 -3.65600 1.000 48.74000 505 HIS B N 1
ATOM 8505 C CA . HIS B 1 505 ? 17.93600 26.94700 -2.80200 1.000 45.27000 505 HIS B CA 1
ATOM 8506 C C . HIS B 1 505 ? 17.15800 27.97400 -3.62900 1.000 46.64000 505 HIS B C 1
ATOM 8507 O O . HIS B 1 505 ? 17.74200 28.74200 -4.40700 1.000 47.51000 505 HIS B O 1
ATOM 8514 N N . SER B 1 506 ? 15.83500 27.98300 -3.47600 1.000 45.74000 506 SER B N 1
ATOM 8515 C CA . SER B 1 506 ? 14.96900 28.97700 -4.11000 1.000 43.82000 506 SER B CA 1
ATOM 8516 C C . SER B 1 506 ? 14.66600 30.06400 -3.07900 1.000 48.57000 506 SER B C 1
ATOM 8517 O O . SER B 1 506 ? 13.94200 29.82000 -2.10400 1.000 48.22000 506 SER B O 1
ATOM 8520 N N . GLY B 1 507 ? 15.20500 31.25800 -3.29700 1.000 42.08000 507 GLY B N 1
ATOM 8521 C CA . GLY B 1 507 ? 15.15200 32.34600 -2.33700 1.000 43.31000 507 GLY B CA 1
ATOM 8522 C C . GLY B 1 507 ? 14.65300 33.62800 -2.97200 1.000 43.03000 507 GLY B C 1
ATOM 8523 O O . GLY B 1 507 ? 13.69600 33.62600 -3.77700 1.000 46.15000 507 GLY B O 1
ATOM 8524 N N . ARG B 1 508 ? 15.27000 34.74200 -2.59500 1.000 40.02000 508 ARG B N 1
ATOM 8525 C CA . ARG B 1 508 ? 14.88900 36.06200 -3.08300 1.000 35.78000 508 ARG B CA 1
ATOM 8526 C C . ARG B 1 508 ? 16.09600 36.76700 -3.67800 1.000 41.03000 508 ARG B C 1
ATOM 8527 O O . ARG B 1 508 ? 17.23200 36.52400 -3.27200 1.000 40.67000 508 ARG B O 1
ATOM 8535 N N . LEU B 1 509 ? 15.83700 37.66200 -4.64300 1.000 37.87000 509 LEU B N 1
ATOM 8536 C CA . LEU B 1 509 ? 16.94400 38.29200 -5.34900 1.000 40.06000 509 LEU B CA 1
ATOM 8537 C C . LEU B 1 509 ? 17.81900 39.09800 -4.40600 1.000 37.54000 509 LEU B C 1
ATOM 8538 O O . LEU B 1 509 ? 19.03400 39.15700 -4.61100 1.000 41.04000 509 LEU B O 1
ATOM 8543 N N . TYR B 1 510 ? 17.23900 39.68400 -3.34700 1.000 36.26000 510 TYR B N 1
ATOM 8544 C CA . TYR B 1 510 ? 18.04900 40.43200 -2.37400 1.000 39.28000 510 TYR B CA 1
ATOM 8545 C C . TYR B 1 510 ? 19.17900 39.58900 -1.80200 1.000 41.07000 510 TYR B C 1
ATOM 8546 O O . TYR B 1 510 ? 20.23500 40.12900 -1.42100 1.000 38.72000 510 TYR B O 1
ATOM 8555 N N . HIS B 1 511 ? 18.95500 38.27200 -1.69400 1.000 37.75000 511 HIS B N 1
ATOM 8556 C CA . HIS B 1 511 ? 19.96500 37.36700 -1.15800 1.000 39.18000 511 HIS B CA 1
ATOM 8557 C C . HIS B 1 511 ? 21.24100 37.37300 -1.97600 1.000 37.69000 511 HIS B C 1
ATOM 8558 O O . HIS B 1 511 ? 22.30500 37.07000 -1.43200 1.000 35.14000 511 HIS B O 1
ATOM 8565 N N . SER B 1 512 ? 21.17000 37.73800 -3.26200 1.000 43.68000 512 SER B N 1
ATOM 8566 C CA . SER B 1 512 ? 22.35900 37.82100 -4.10000 1.000 38.91000 512 SER B CA 1
ATOM 8567 C C . SER B 1 512 ? 23.13400 39.12000 -3.94300 1.000 42.72000 512 SER B C 1
ATOM 8568 O O . SER B 1 512 ? 24.29400 39.16300 -4.38200 1.000 43.17000 512 SER B O 1
ATOM 8571 N N . PHE B 1 513 ? 22.55400 40.15600 -3.32100 1.000 37.96000 513 PHE B N 1
ATOM 8572 C CA . PHE B 1 513 ? 23.18100 41.47700 -3.35500 1.000 42.78000 513 PHE B CA 1
ATOM 8573 C C . PHE B 1 513 ? 24.52700 41.45300 -2.64000 1.000 47.75000 513 PHE B C 1
ATOM 8574 O O . PHE B 1 513 ? 24.81800 40.55800 -1.83600 1.000 44.66000 513 PHE B O 1
ATOM 8582 N N . GLY B 1 514 ? 25.35400 42.45700 -2.94900 1.000 43.92000 514 GLY B N 1
ATOM 8583 C CA . GLY B 1 514 ? 26.63300 42.62200 -2.29500 1.000 39.31000 514 GLY B CA 1
ATOM 8584 C C . GLY B 1 514 ? 26.46400 43.07600 -0.86100 1.000 39.85000 514 GLY B C 1
ATOM 8585 O O . GLY B 1 514 ? 25.35500 43.31600 -0.37600 1.000 43.46000 514 GLY B O 1
ATOM 8586 N N . HIS B 1 515 ? 27.59900 43.18000 -0.16600 1.000 37.71000 515 HIS B N 1
ATOM 8587 C CA . HIS B 1 515 ? 27.63800 43.72800 1.18400 1.000 40.52000 515 HIS B CA 1
ATOM 8588 C C . HIS B 1 515 ? 27.52700 45.25700 1.15000 1.000 48.11000 515 HIS B C 1
ATOM 8589 O O . HIS B 1 515 ? 27.36000 45.87200 0.09000 1.000 48.54000 515 HIS B O 1
ATOM 8596 N N . LEU B 1 516 ? 27.64100 45.89200 2.32800 1.000 48.01000 516 LEU B N 1
ATOM 8597 C CA . LEU B 1 516 ? 27.23100 47.28700 2.48300 1.000 50.96000 516 LEU B CA 1
ATOM 8598 C C . LEU B 1 516 ? 28.11500 48.27700 1.72800 1.000 49.19000 516 LEU B C 1
ATOM 8599 O O . LEU B 1 516 ? 27.65300 49.38500 1.43300 1.000 40.45000 516 LEU B O 1
ATOM 8604 N N . GLY B 1 517 ? 29.35800 47.91100 1.41400 1.000 50.16000 517 GLY B N 1
ATOM 8605 C CA . GLY B 1 517 ? 30.21700 48.74200 0.59300 1.000 50.00000 517 GLY B CA 1
ATOM 8606 C C . GLY B 1 517 ? 30.36800 48.27200 -0.84800 1.000 54.49000 517 GLY B C 1
ATOM 8607 O O . GLY B 1 517 ? 31.45000 48.37800 -1.44000 1.000 51.31000 517 GLY B O 1
ATOM 8608 N N . GLN B 1 518 ? 29.28800 47.75200 -1.42500 1.000 50.32000 518 GLN B N 1
ATOM 8609 C CA . GLN B 1 518 ? 29.27900 47.27700 -2.79800 1.000 46.09000 518 GLN B CA 1
ATOM 8610 C C . GLN B 1 518 ? 27.97800 47.70800 -3.43900 1.000 48.69000 518 GLN B C 1
ATOM 8611 O O . GLN B 1 518 ? 26.92600 47.67700 -2.79800 1.000 51.89000 518 GLN B O 1
ATOM 8617 N N . PHE B 1 519 ? 28.06300 48.14300 -4.68800 1.000 50.45000 519 PHE B N 1
ATOM 8618 C CA . PHE B 1 519 ? 26.89700 48.24600 -5.55100 1.000 50.02000 519 PHE B CA 1
ATOM 8619 C C . PHE B 1 519 ? 26.65300 46.90800 -6.23900 1.000 43.96000 519 PHE B C 1
ATOM 8620 O O . PHE B 1 519 ? 27.59500 46.22100 -6.65500 1.000 41.81000 519 PHE B O 1
ATOM 8628 N N . THR B 1 520 ? 25.38700 46.55600 -6.38500 1.000 38.61000 520 THR B N 1
ATOM 8629 C CA . THR B 1 520 ? 25.03600 45.28900 -7.00600 1.000 45.48000 520 THR B CA 1
ATOM 8630 C C . THR B 1 520 ? 24.77600 45.54900 -8.47900 1.000 48.62000 520 THR B C 1
ATOM 8631 O O . THR B 1 520 ? 23.85900 46.30600 -8.82400 1.000 48.47000 520 THR B O 1
ATOM 8635 N N . LEU B 1 521 ? 25.59000 44.93200 -9.34000 1.000 43.75000 521 LEU B N 1
ATOM 8636 C CA . LEU B 1 521 ? 25.44200 45.05600 -10.78600 1.000 44.42000 521 LEU B CA 1
ATOM 8637 C C . LEU B 1 521 ? 24.54900 43.91200 -11.25400 1.000 46.78000 521 LEU B C 1
ATOM 8638 O O . LEU B 1 521 ? 25.00800 42.80800 -11.55900 1.000 47.26000 521 LEU B O 1
ATOM 8643 N N . LEU B 1 522 ? 23.24600 44.17100 -11.27200 1.000 42.07000 522 LEU B N 1
ATOM 8644 C CA . LEU B 1 522 ? 22.26500 43.18300 -11.70600 1.000 41.03000 522 LEU B CA 1
ATOM 8645 C C . LEU B 1 522 ? 22.33100 43.10300 -13.22600 1.000 49.16000 522 LEU B C 1
ATOM 8646 O O . LEU B 1 522 ? 21.67700 43.86900 -13.93800 1.000 51.04000 522 LEU B O 1
ATOM 8651 N N . VAL B 1 523 ? 23.13600 42.16900 -13.73100 1.000 44.90000 523 VAL B N 1
ATOM 8652 C CA . VAL B 1 523 ? 23.28000 41.95500 -15.16900 1.000 39.30000 523 VAL B CA 1
ATOM 8653 C C . VAL B 1 523 ? 22.17500 40.99500 -15.59200 1.000 42.79000 523 VAL B C 1
ATOM 8654 O O . VAL B 1 523 ? 22.31800 39.76700 -15.53400 1.000 45.04000 523 VAL B O 1
ATOM 8658 N N . PHE B 1 524 ? 21.06600 41.54700 -16.04200 1.000 41.90000 524 PHE B N 1
ATOM 8659 C CA . PHE B 1 524 ? 20.05600 40.71100 -16.65700 1.000 37.19000 524 PHE B CA 1
ATOM 8660 C C . PHE B 1 524 ? 20.52300 40.28800 -18.03100 1.000 45.16000 524 PHE B C 1
ATOM 8661 O O . PHE B 1 524 ? 20.92800 41.11900 -18.84400 1.000 52.95000 524 PHE B O 1
ATOM 8669 N N . ALA B 1 525 ? 20.45800 38.98400 -18.28600 1.000 49.07000 525 ALA B N 1
ATOM 8670 C CA . ALA B 1 525 ? 21.10300 38.38100 -19.43500 1.000 43.17000 525 ALA B CA 1
ATOM 8671 C C . ALA B 1 525 ? 20.14600 37.55900 -20.28500 1.000 45.68000 525 ALA B C 1
ATOM 8672 O O . ALA B 1 525 ? 20.60700 36.86100 -21.19900 1.000 47.99000 525 ALA B O 1
ATOM 8674 N N . SER B 1 526 ? 18.83700 37.62500 -20.02100 1.000 42.36000 526 SER B N 1
ATOM 8675 C CA . SER B 1 526 ? 17.87000 36.71900 -20.62300 1.000 44.43000 526 SER B CA 1
ATOM 8676 C C . SER B 1 526 ? 18.35100 35.27500 -20.48200 1.000 49.80000 526 SER B C 1
ATOM 8677 O O . SER B 1 526 ? 18.94600 34.91900 -19.45400 1.000 47.66000 526 SER B O 1
ATOM 8680 N N . ASN B 1 527 ? 18.15500 34.44700 -21.51700 1.000 48.36000 527 ASN B N 1
ATOM 8681 C CA . ASN B 1 527 ? 18.71000 33.09800 -21.54800 1.000 49.85000 527 ASN B CA 1
ATOM 8682 C C . ASN B 1 527 ? 20.09800 33.05300 -22.19000 1.000 51.20000 527 ASN B C 1
ATOM 8683 O O . ASN B 1 527 ? 20.54800 31.98300 -22.62600 1.000 52.25000 527 ASN B O 1
ATOM 8688 N N . MET B 1 528 ? 20.77000 34.19800 -22.25800 1.000 50.97000 528 MET B N 1
ATOM 8689 C CA . MET B 1 528 ? 22.05700 34.39500 -22.91300 1.000 54.56000 528 MET B CA 1
ATOM 8690 C C . MET B 1 528 ? 22.03900 34.01900 -24.39600 1.000 57.21000 528 MET B C 1
ATOM 8691 O O . MET B 1 528 ? 23.10300 33.93000 -25.02200 1.000 59.39000 528 MET B O 1
ATOM 8696 N N . GLY B 1 529 ? 20.85900 33.83700 -24.98800 1.000 54.09000 529 GLY B N 1
ATOM 8697 C CA . GLY B 1 529 ? 20.74200 33.48700 -26.38500 1.000 58.32000 529 GLY B CA 1
ATOM 8698 C C . GLY B 1 529 ? 20.29800 34.65600 -27.24700 1.000 58.01000 529 GLY B C 1
ATOM 8699 O O . GLY B 1 529 ? 20.18700 35.79800 -26.79800 1.000 58.62000 529 GLY B O 1
ATOM 8700 N N . GLY B 1 530 ? 20.05400 34.35100 -28.52000 1.000 62.11000 530 GLY B N 1
ATOM 8701 C CA . GLY B 1 530 ? 19.64300 35.27800 -29.56900 1.000 56.46000 530 GLY B CA 1
ATOM 8702 C C . GLY B 1 530 ? 20.55500 36.48600 -29.67600 1.000 52.62000 530 GLY B C 1
ATOM 8703 O O . GLY B 1 530 ? 21.76300 36.42300 -29.41900 1.000 48.46000 530 GLY B O 1
ATOM 8704 N N . ALA B 1 531 ? 19.94700 37.61900 -30.04500 1.000 45.42000 531 ALA B N 1
ATOM 8705 C CA . ALA B 1 531 ? 20.63900 38.89600 -30.19500 1.000 54.44000 531 ALA B CA 1
ATOM 8706 C C . ALA B 1 531 ? 21.61200 39.16800 -29.05700 1.000 58.82000 531 ALA B C 1
ATOM 8707 O O . ALA B 1 531 ? 22.73700 39.64700 -29.27000 1.000 53.22000 531 ALA B O 1
ATOM 8709 N N . LEU B 1 532 ? 21.18900 38.84400 -27.83700 1.000 53.33000 532 LEU B N 1
ATOM 8710 C CA . LEU B 1 532 ? 21.93500 39.34000 -26.70300 1.000 50.97000 532 LEU B CA 1
ATOM 8711 C C . LEU B 1 532 ? 23.28300 38.64100 -26.58100 1.000 49.71000 532 LEU B C 1
ATOM 8712 O O . LEU B 1 532 ? 24.22900 39.22500 -26.03800 1.000 54.47000 532 LEU B O 1
ATOM 8717 N N . ASN B 1 533 ? 23.41300 37.42500 -27.12000 1.000 50.88000 533 ASN B N 1
ATOM 8718 C CA . ASN B 1 533 ? 24.68600 36.71200 -27.00900 1.000 57.93000 533 ASN B CA 1
ATOM 8719 C C . ASN B 1 533 ? 25.84100 37.58600 -27.50200 1.000 56.76000 533 ASN B C 1
ATOM 8720 O O . ASN B 1 533 ? 26.86000 37.73700 -26.81600 1.000 58.34000 533 ASN B O 1
ATOM 8725 N N . ALA B 1 534 ? 25.67700 38.19400 -28.68200 1.000 53.06000 534 ALA B N 1
ATOM 8726 C CA . ALA B 1 534 ? 26.69000 39.10100 -29.20900 1.000 58.25000 534 ALA B CA 1
ATOM 8727 C C . ALA B 1 534 ? 26.94600 40.24800 -28.23800 1.000 59.07000 534 ALA B C 1
ATOM 8728 O O . ALA B 1 534 ? 28.08200 40.45600 -27.78700 1.000 56.13000 534 ALA B O 1
ATOM 8730 N N . LYS B 1 535 ? 25.88300 40.98800 -27.88400 1.000 52.06000 535 LYS B N 1
ATOM 8731 C CA . LYS B 1 535 ? 26.02700 42.12700 -26.97700 1.000 58.49000 535 LYS B CA 1
ATOM 8732 C C . LYS B 1 535 ? 26.69200 41.72400 -25.66600 1.000 56.96000 535 LYS B C 1
ATOM 8733 O O . LYS B 1 535 ? 27.53400 42.46400 -25.13800 1.000 53.02000 535 LYS B O 1
ATOM 8739 N N . LEU B 1 536 ? 26.34300 40.54600 -25.13400 1.000 52.25000 536 LEU B N 1
ATOM 8740 C CA . LEU B 1 536 ? 26.90900 40.15900 -23.85100 1.000 53.64000 536 LEU B CA 1
ATOM 8741 C C . LEU B 1 536 ? 28.36500 39.75000 -23.98200 1.000 57.48000 536 LEU B C 1
ATOM 8742 O O . LEU B 1 536 ? 29.14400 39.94400 -23.04000 1.000 57.03000 536 LEU B O 1
ATOM 8747 N N . HIS B 1 537 ? 28.76300 39.19500 -25.13200 1.000 58.95000 537 HIS B N 1
ATOM 8748 C CA . HIS B 1 537 ? 30.18500 38.91100 -25.34200 1.000 61.22000 537 HIS B CA 1
ATOM 8749 C C . HIS B 1 537 ? 30.99400 40.19900 -25.40200 1.000 58.48000 537 HIS B C 1
ATOM 8750 O O . HIS B 1 537 ? 32.11300 40.26300 -24.87200 1.000 62.13000 537 HIS B O 1
ATOM 8757 N N . ALA B 1 538 ? 30.43700 41.24800 -26.01500 1.000 54.33000 538 ALA B N 1
ATOM 8758 C CA . ALA B 1 538 ? 31.12900 42.53700 -26.02400 1.000 59.15000 538 ALA B CA 1
ATOM 8759 C C . ALA B 1 538 ? 31.32300 43.04900 -24.60900 1.000 61.38000 538 ALA B C 1
ATOM 8760 O O . ALA B 1 538 ? 32.42600 43.47400 -24.23200 1.000 58.54000 538 ALA B O 1
ATOM 8762 N N . LEU B 1 539 ? 30.24900 42.99700 -23.80300 1.000 67.35000 539 LEU B N 1
ATOM 8763 C CA . LEU B 1 539 ? 30.29200 43.52000 -22.44200 1.000 60.05000 539 LEU B CA 1
ATOM 8764 C C . LEU B 1 539 ? 31.30200 42.76400 -21.59900 1.000 58.62000 539 LEU B C 1
ATOM 8765 O O . LEU B 1 539 ? 32.00300 43.36200 -20.76900 1.000 57.37000 539 LEU B O 1
ATOM 8770 N N . ASP B 1 540 ? 31.38900 41.44900 -21.79700 1.000 57.17000 540 ASP B N 1
ATOM 8771 C CA . ASP B 1 540 ? 32.40400 40.67100 -21.09900 1.000 64.03000 540 ASP B CA 1
ATOM 8772 C C . ASP B 1 540 ? 33.79100 41.25200 -21.34700 1.000 63.45000 540 ASP B C 1
ATOM 8773 O O . ASP B 1 540 ? 34.55500 41.49000 -20.40100 1.000 63.10000 540 ASP B O 1
ATOM 8778 N N . SER B 1 541 ? 34.13300 41.50100 -22.61800 1.000 58.87000 541 SER B N 1
ATOM 8779 C CA . SER B 1 541 ? 35.46200 42.02800 -22.91300 1.000 64.16000 541 SER B CA 1
ATOM 8780 C C . SER B 1 541 ? 35.59700 43.49200 -22.51700 1.000 65.26000 541 SER B C 1
ATOM 8781 O O . SER B 1 541 ? 36.68700 43.92100 -22.11200 1.000 65.50000 541 SER B O 1
ATOM 8784 N N . TYR B 1 542 ? 34.51600 44.27100 -22.60600 1.000 60.34000 542 TYR B N 1
ATOM 8785 C CA . TYR B 1 542 ? 34.54500 45.60200 -22.01800 1.000 56.22000 542 TYR B CA 1
ATOM 8786 C C . TYR B 1 542 ? 34.96300 45.54900 -20.54800 1.000 63.23000 542 TYR B C 1
ATOM 8787 O O . TYR B 1 542 ? 35.99100 46.11600 -20.15800 1.000 63.93000 542 TYR B O 1
ATOM 8796 N N . LEU B 1 543 ? 34.18300 44.85300 -19.71000 1.000 64.91000 543 LEU B N 1
ATOM 8797 C CA . LEU B 1 543 ? 34.43100 44.92800 -18.26800 1.000 62.53000 543 LEU B CA 1
ATOM 8798 C C . LEU B 1 543 ? 35.81500 44.41100 -17.88600 1.000 64.79000 543 LEU B C 1
ATOM 8799 O O . LEU B 1 543 ? 36.41300 44.90400 -16.92100 1.000 64.73000 543 LEU B O 1
ATOM 8804 N N . ALA B 1 544 ? 36.34200 43.42400 -18.62000 1.000 66.69000 544 ALA B N 1
ATOM 8805 C CA . ALA B 1 544 ? 37.61600 42.81800 -18.23100 1.000 65.16000 544 ALA B CA 1
ATOM 8806 C C . ALA B 1 544 ? 38.76900 43.80800 -18.32600 1.000 69.23000 544 ALA B C 1
ATOM 8807 O O . ALA B 1 544 ? 39.77000 43.66000 -17.60900 1.000 70.84000 544 ALA B O 1
ATOM 8809 N N . GLY B 1 545 ? 38.65000 44.81500 -19.19900 1.000 65.93000 545 GLY B N 1
ATOM 8810 C CA . GLY B 1 545 ? 39.66000 45.83300 -19.35200 1.000 65.25000 545 GLY B CA 1
ATOM 8811 C C . GLY B 1 545 ? 39.84700 46.65200 -18.08900 1.000 69.55000 545 GLY B C 1
ATOM 8812 O O . GLY B 1 545 ? 38.90600 46.86100 -17.31100 1.000 62.86000 545 GLY B O 1
ATOM 8813 N N . PRO B 1 546 ? 41.07700 47.13300 -17.85700 1.000 70.92000 546 PRO B N 1
ATOM 8814 C CA . PRO B 1 546 ? 41.34400 47.91300 -16.63200 1.000 63.44000 546 PRO B CA 1
ATOM 8815 C C . PRO B 1 546 ? 40.68500 49.28400 -16.62500 1.000 62.02000 546 PRO B C 1
ATOM 8816 O O . PRO B 1 546 ? 40.69700 49.95000 -15.58100 1.000 64.14000 546 PRO B O 1
ATOM 8820 N N . SER B 1 547 ? 40.09300 49.71100 -17.73900 1.000 60.31000 547 SER B N 1
ATOM 8821 C CA . SER B 1 547 ? 39.50600 51.03800 -17.86500 1.000 64.99000 547 SER B CA 1
ATOM 8822 C C . SER B 1 547 ? 37.98000 51.00400 -17.94200 1.000 62.29000 547 SER B C 1
ATOM 8823 O O . SER B 1 547 ? 37.34800 52.05600 -18.12000 1.000 52.97000 547 SER B O 1
ATOM 8826 N N . SER B 1 548 ? 37.37200 49.82600 -17.80500 1.000 64.29000 548 SER B N 1
ATOM 8827 C CA . SER B 1 548 ? 35.92600 49.74600 -17.63200 1.000 62.88000 548 SER B CA 1
ATOM 8828 C C . SER B 1 548 ? 35.52500 50.33100 -16.28000 1.000 60.43000 548 SER B C 1
ATOM 8829 O O . SER B 1 548 ? 36.33400 50.43800 -15.35100 1.000 60.02000 548 SER B O 1
ATOM 8832 N N . PHE B 1 549 ? 34.25100 50.70900 -16.16900 1.000 57.93000 549 PHE B N 1
ATOM 8833 C CA . PHE B 1 549 ? 33.80600 51.31100 -14.92000 1.000 57.49000 549 PHE B CA 1
ATOM 8834 C C . PHE B 1 549 ? 33.95200 50.35300 -13.74600 1.000 60.20000 549 PHE B C 1
ATOM 8835 O O . PHE B 1 549 ? 34.22400 50.80000 -12.62500 1.000 64.50000 549 PHE B O 1
ATOM 8843 N N . TYR B 1 550 ? 33.78800 49.04600 -13.97700 1.000 57.41000 550 TYR B N 1
ATOM 8844 C CA . TYR B 1 550 ? 33.97400 48.07100 -12.90800 1.000 58.42000 550 TYR B CA 1
ATOM 8845 C C . TYR B 1 550 ? 35.37400 48.18000 -12.31100 1.000 61.84000 550 TYR B C 1
ATOM 8846 O O . TYR B 1 550 ? 35.54100 48.36500 -11.09600 1.000 58.08000 550 TYR B O 1
ATOM 8855 N N . HIS B 1 551 ? 36.39900 48.08400 -13.15900 1.000 59.06000 551 HIS B N 1
ATOM 8856 C CA . HIS B 1 551 ? 37.76400 48.07500 -12.64500 1.000 63.58000 551 HIS B CA 1
ATOM 8857 C C . HIS B 1 551 ? 38.20800 49.46200 -12.18600 1.000 62.29000 551 HIS B C 1
ATOM 8858 O O . HIS B 1 551 ? 38.99200 49.58300 -11.23500 1.000 61.30000 551 HIS B O 1
ATOM 8865 N N . ALA B 1 552 ? 37.71300 50.51700 -12.83600 1.000 65.36000 552 ALA B N 1
ATOM 8866 C CA . ALA B 1 552 ? 38.21300 51.86700 -12.57000 1.000 65.96000 552 ALA B CA 1
ATOM 8867 C C . ALA B 1 552 ? 37.81300 52.36500 -11.18200 1.000 66.85000 552 ALA B C 1
ATOM 8868 O O . ALA B 1 552 ? 38.51800 53.19100 -10.59200 1.000 64.83000 552 ALA B O 1
ATOM 8870 N N . TYR B 1 553 ? 36.69500 51.87400 -10.64600 1.000 66.65000 553 TYR B N 1
ATOM 8871 C CA . TYR B 1 553 ? 36.13200 52.37900 -9.40500 1.000 64.10000 553 TYR B CA 1
ATOM 8872 C C . TYR B 1 553 ? 36.23400 51.38000 -8.26000 1.000 66.21000 553 TYR B C 1
ATOM 8873 O O . TYR B 1 553 ? 35.51900 51.51700 -7.26300 1.000 62.39000 553 TYR B O 1
ATOM 8882 N N . GLY B 1 554 ? 37.11600 50.38900 -8.37700 1.000 63.55000 554 GLY B N 1
ATOM 8883 C CA . GLY B 1 554 ? 37.41700 49.53100 -7.24900 1.000 60.80000 554 GLY B CA 1
ATOM 8884 C C . GLY B 1 554 ? 37.33500 48.03500 -7.48700 1.000 60.10000 554 GLY B C 1
ATOM 8885 O O . GLY B 1 554 ? 37.89900 47.26100 -6.70700 1.000 62.27000 554 GLY B O 1
ATOM 8886 N N . GLY B 1 555 ? 36.63900 47.61000 -8.54100 1.000 58.33000 555 GLY B N 1
ATOM 8887 C CA . GLY B 1 555 ? 36.45900 46.17800 -8.76800 1.000 63.81000 555 GLY B CA 1
ATOM 8888 C C . GLY B 1 555 ? 35.57600 45.53400 -7.70700 1.000 60.10000 555 GLY B C 1
ATOM 8889 O O . GLY B 1 555 ? 34.56000 46.09600 -7.28100 1.000 56.70000 555 GLY B O 1
ATOM 8890 N N . ALA B 1 556 ? 35.97600 44.33700 -7.26300 1.000 58.03000 556 ALA B N 1
ATOM 8891 C CA . ALA B 1 556 ? 35.23400 43.59500 -6.24700 1.000 57.42000 556 ALA B CA 1
ATOM 8892 C C . ALA B 1 556 ? 35.13600 44.32400 -4.91200 1.000 56.24000 556 ALA B C 1
ATOM 8893 O O . ALA B 1 556 ? 34.34700 43.90100 -4.05800 1.000 56.11000 556 ALA B O 1
ATOM 8895 N N . ASP B 1 557 ? 35.91100 45.39400 -4.71000 1.000 56.13000 557 ASP B N 1
ATOM 8896 C CA . ASP B 1 557 ? 35.84900 46.19200 -3.48700 1.000 55.51000 557 ASP B CA 1
ATOM 8897 C C . ASP B 1 557 ? 34.67800 47.16400 -3.48000 1.000 53.20000 557 ASP B C 1
ATOM 8898 O O . ASP B 1 557 ? 34.34500 47.72800 -2.42800 1.000 47.03000 557 ASP B O 1
ATOM 8903 N N . THR B 1 558 ? 34.05800 47.37200 -4.63000 1.000 51.56000 558 THR B N 1
ATOM 8904 C CA . THR B 1 558 ? 32.96500 48.31600 -4.77200 1.000 52.16000 558 THR B CA 1
ATOM 8905 C C . THR B 1 558 ? 31.78400 47.71700 -5.48500 1.000 44.59000 558 THR B C 1
ATOM 8906 O O . THR B 1 558 ? 30.68600 48.27900 -5.40900 1.000 48.04000 558 THR B O 1
ATOM 8910 N N . PHE B 1 559 ? 31.95400 46.58800 -6.14500 1.000 48.01000 559 PHE B N 1
ATOM 8911 C CA . PHE B 1 559 ? 30.90000 46.01600 -6.95200 1.000 48.14000 559 PHE B CA 1
ATOM 8912 C C . PHE B 1 559 ? 30.80000 44.52900 -6.69700 1.000 50.98000 559 PHE B C 1
ATOM 8913 O O . PHE B 1 559 ? 31.78300 43.86500 -6.35800 1.000 49.73000 559 PHE B O 1
ATOM 8921 N N . LYS B 1 560 ? 29.59400 44.01600 -6.89000 1.000 49.07000 560 LYS B N 1
ATOM 8922 C CA . LYS B 1 560 ? 29.36700 42.59500 -7.03800 1.000 44.48000 560 LYS B CA 1
ATOM 8923 C C . LYS B 1 560 ? 28.50400 42.42800 -8.27400 1.000 42.89000 560 LYS B C 1
ATOM 8924 O O . LYS B 1 560 ? 27.54600 43.18100 -8.46800 1.000 44.66000 560 LYS B O 1
ATOM 8930 N N . ILE B 1 561 ? 28.85600 41.46400 -9.12100 1.000 46.34000 561 ILE B N 1
ATOM 8931 C CA . ILE B 1 561 ? 28.11700 41.19300 -10.34500 1.000 43.16000 561 ILE B CA 1
ATOM 8932 C C . ILE B 1 561 ? 27.19900 40.01500 -10.10800 1.000 49.15000 561 ILE B C 1
ATOM 8933 O O . ILE B 1 561 ? 27.62800 38.98200 -9.58100 1.000 52.71000 561 ILE B O 1
ATOM 8938 N N . VAL B 1 562 ? 25.94100 40.15600 -10.51600 1.000 47.22000 562 VAL B N 1
ATOM 8939 C CA . VAL B 1 562 ? 24.98100 39.06700 -10.47500 1.000 46.09000 562 VAL B CA 1
ATOM 8940 C C . VAL B 1 562 ? 24.39300 38.90400 -11.87100 1.000 45.91000 562 VAL B C 1
ATOM 8941 O O . VAL B 1 562 ? 23.73200 39.81600 -12.38200 1.000 43.96000 562 VAL B O 1
ATOM 8945 N N . VAL B 1 563 ? 24.63700 37.74700 -12.48500 1.000 50.78000 563 VAL B N 1
ATOM 8946 C CA . VAL B 1 563 ? 24.11200 37.42000 -13.80900 1.000 46.08000 563 VAL B CA 1
ATOM 8947 C C . VAL B 1 563 ? 22.76800 36.73000 -13.60700 1.000 48.89000 563 VAL B C 1
ATOM 8948 O O . VAL B 1 563 ? 22.70000 35.63600 -13.04200 1.000 52.47000 563 VAL B O 1
ATOM 8952 N N . VAL B 1 564 ? 21.69400 37.35700 -14.06900 1.000 49.41000 564 VAL B N 1
ATOM 8953 C CA . VAL B 1 564 ? 20.34000 36.87100 -13.83500 1.000 44.21000 564 VAL B CA 1
ATOM 8954 C C . VAL B 1 564 ? 19.89700 36.16500 -15.11000 1.000 45.24000 564 VAL B C 1
ATOM 8955 O O . VAL B 1 564 ? 19.45500 36.81000 -16.06200 1.000 50.09000 564 VAL B O 1
ATOM 8959 N N . VAL B 1 565 ? 20.00100 34.84200 -15.13900 1.000 42.90000 565 VAL B N 1
ATOM 8960 C CA . VAL B 1 565 ? 19.77500 34.06200 -16.35500 1.000 42.07000 565 VAL B CA 1
ATOM 8961 C C . VAL B 1 565 ? 18.38800 33.43500 -16.30600 1.000 43.31000 565 VAL B C 1
ATOM 8962 O O . VAL B 1 565 ? 18.12000 32.57000 -15.46200 1.000 48.28000 565 VAL B O 1
ATOM 8966 N N . ARG B 1 566 ? 17.52000 33.81200 -17.24400 1.000 38.52000 566 ARG B N 1
ATOM 8967 C CA . ARG B 1 566 ? 16.21300 33.16300 -17.37700 1.000 45.52000 566 ARG B CA 1
ATOM 8968 C C . ARG B 1 566 ? 16.33700 31.86300 -18.18800 1.000 47.86000 566 ARG B C 1
ATOM 8969 O O . ARG B 1 566 ? 15.90000 31.74700 -19.33800 1.000 47.04000 566 ARG B O 1
ATOM 8977 N N . ALA B 1 567 ? 16.91300 30.84900 -17.54000 1.000 39.50000 567 ALA B N 1
ATOM 8978 C CA . ALA B 1 567 ? 17.06300 29.52900 -18.13800 1.000 44.90000 567 ALA B CA 1
ATOM 8979 C C . ALA B 1 567 ? 17.07000 28.48500 -17.02100 1.000 50.19000 567 ALA B C 1
ATOM 8980 O O . ALA B 1 567 ? 16.95700 28.81900 -15.84000 1.000 52.29000 567 ALA B O 1
ATOM 8982 N N . THR B 1 568 ? 17.20400 27.21100 -17.39200 1.000 44.28000 568 THR B N 1
ATOM 8983 C CA . THR B 1 568 ? 17.39500 26.19600 -16.37100 1.000 49.96000 568 THR B CA 1
ATOM 8984 C C . THR B 1 568 ? 18.83500 26.24500 -15.88000 1.000 50.96000 568 THR B C 1
ATOM 8985 O O . THR B 1 568 ? 19.72600 26.69000 -16.60100 1.000 52.18000 568 THR B O 1
ATOM 8989 N N . PRO B 1 569 ? 19.08400 25.78400 -14.65500 1.000 49.43000 569 PRO B N 1
ATOM 8990 C CA . PRO B 1 569 ? 20.44800 25.87600 -14.08800 1.000 50.45000 569 PRO B CA 1
ATOM 8991 C C . PRO B 1 569 ? 21.58700 25.30400 -14.93100 1.000 53.18000 569 PRO B C 1
ATOM 8992 O O . PRO B 1 569 ? 22.63100 25.95700 -15.04300 1.000 50.22000 569 PRO B O 1
ATOM 8996 N N . SER B 1 570 ? 21.45600 24.09600 -15.48800 1.000 58.44000 570 SER B N 1
ATOM 8997 C CA . SER B 1 570 ? 22.58300 23.53100 -16.23200 1.000 56.26000 570 SER B CA 1
ATOM 8998 C C . SER B 1 570 ? 22.72600 24.16400 -17.61500 1.000 52.90000 570 SER B C 1
ATOM 8999 O O . SER B 1 570 ? 23.83800 24.24300 -18.14400 1.000 53.77000 570 SER B O 1
ATOM 9002 N N . GLN B 1 571 ? 21.61900 24.61000 -18.21100 1.000 48.80000 571 GLN B N 1
ATOM 9003 C CA . GLN B 1 571 ? 21.67600 25.42700 -19.41700 1.000 50.89000 571 GLN B CA 1
ATOM 9004 C C . GLN B 1 571 ? 22.37800 26.75500 -19.15100 1.000 56.17000 571 GLN B C 1
ATOM 9005 O O . GLN B 1 571 ? 23.25200 27.18400 -19.91800 1.000 55.79000 571 GLN B O 1
ATOM 9011 N N . ALA B 1 572 ? 21.98600 27.42800 -18.06800 1.000 51.96000 572 ALA B N 1
ATOM 9012 C CA . ALA B 1 572 ? 22.61200 28.68100 -17.66600 1.000 49.35000 572 ALA B CA 1
ATOM 9013 C C . ALA B 1 572 ? 24.07900 28.49300 -17.30500 1.000 53.54000 572 ALA B C 1
ATOM 9014 O O . ALA B 1 572 ? 24.93500 29.29200 -17.70500 1.000 54.93000 572 ALA B O 1
ATOM 9016 N N . ASP B 1 573 ? 24.38700 27.47200 -16.51100 1.000 53.36000 573 ASP B N 1
ATOM 9017 C CA . ASP B 1 573 ? 25.77800 27.25700 -16.12400 1.000 61.09000 573 ASP B CA 1
ATOM 9018 C C . ASP B 1 573 ? 26.66600 27.08500 -17.34900 1.000 60.68000 573 ASP B C 1
ATOM 9019 O O . ASP B 1 573 ? 27.79100 27.59500 -17.37700 1.000 59.36000 573 ASP B O 1
ATOM 9024 N N . GLN B 1 574 ? 26.16400 26.38300 -18.37400 1.000 61.17000 574 GLN B N 1
ATOM 9025 C CA . GLN B 1 574 ? 26.92700 26.13200 -19.59400 1.000 60.19000 574 GLN B CA 1
ATOM 9026 C C . GLN B 1 574 ? 27.19600 27.42600 -20.34600 1.000 62.13000 574 GLN B C 1
ATOM 9027 O O . GLN B 1 574 ? 28.35200 27.76500 -20.62300 1.000 64.53000 574 GLN B O 1
ATOM 9033 N N . ARG B 1 575 ? 26.13200 28.17000 -20.67300 1.000 59.46000 575 ARG B N 1
ATOM 9034 C CA . ARG B 1 575 ? 26.29200 29.42900 -21.39700 1.000 60.66000 575 ARG B CA 1
ATOM 9035 C C . ARG B 1 575 ? 27.18900 30.39600 -20.64100 1.000 55.89000 575 ARG B C 1
ATOM 9036 O O . ARG B 1 575 ? 28.09600 30.99000 -21.23000 1.000 58.18000 575 ARG B O 1
ATOM 9044 N N . VAL B 1 576 ? 26.99400 30.51900 -19.33000 1.000 55.30000 576 VAL B N 1
ATOM 9045 C CA . VAL B 1 576 ? 27.82800 31.41900 -18.53400 1.000 61.82000 576 VAL B CA 1
ATOM 9046 C C . VAL B 1 576 ? 29.30300 31.07200 -18.69800 1.000 60.54000 576 VAL B C 1
ATOM 9047 O O . VAL B 1 576 ? 30.16900 31.95700 -18.74700 1.000 53.08000 576 VAL B O 1
ATOM 9051 N N . LYS B 1 577 ? 29.61000 29.77900 -18.80900 1.000 59.63000 577 LYS B N 1
ATOM 9052 C CA . LYS B 1 577 ? 30.99100 29.37000 -19.02400 1.000 62.07000 577 LYS B CA 1
ATOM 9053 C C . LYS B 1 577 ? 31.58500 29.95700 -20.30100 1.000 55.84000 577 LYS B C 1
ATOM 9054 O O . LYS B 1 577 ? 32.80800 30.05800 -20.40000 1.000 54.22000 577 LYS B O 1
ATOM 9060 N N . THR B 1 578 ? 30.75900 30.35000 -21.27100 1.000 54.18000 578 THR B N 1
ATOM 9061 C CA . THR B 1 578 ? 31.27000 30.87600 -22.53300 1.000 57.75000 578 THR B CA 1
ATOM 9062 C C . THR B 1 578 ? 31.62300 32.35800 -22.47600 1.000 60.73000 578 THR B C 1
ATOM 9063 O O . THR B 1 578 ? 32.21200 32.87200 -23.43400 1.000 66.75000 578 THR B O 1
ATOM 9067 N N . PHE B 1 579 ? 31.29000 33.05200 -21.39100 1.000 60.53000 579 PHE B N 1
ATOM 9068 C CA . PHE B 1 579 ? 31.75600 34.41900 -21.17400 1.000 61.47000 579 PHE B CA 1
ATOM 9069 C C . PHE B 1 579 ? 32.82300 34.38500 -20.09100 1.000 63.29000 579 PHE B C 1
ATOM 9070 O O . PHE B 1 579 ? 32.49100 34.29800 -18.89800 1.000 66.82000 579 PHE B O 1
ATOM 9078 N N . PRO B 1 580 ? 34.10800 34.44700 -20.44100 1.000 62.88000 580 PRO B N 1
ATOM 9079 C CA . PRO B 1 580 ? 35.14200 34.19600 -19.42300 1.000 63.81000 580 PRO B CA 1
ATOM 9080 C C . PRO B 1 580 ? 35.18600 35.20500 -18.28000 1.000 63.97000 580 PRO B C 1
ATOM 9081 O O . PRO B 1 580 ? 35.45100 34.79700 -17.14600 1.000 65.57000 580 PRO B O 1
ATOM 9085 N N . PHE B 1 581 ? 34.93700 36.49700 -18.50800 1.000 63.56000 581 PHE B N 1
ATOM 9086 C CA . PHE B 1 581 ? 35.00000 37.41500 -17.37000 1.000 67.04000 581 PHE B CA 1
ATOM 9087 C C . PHE B 1 581 ? 33.78600 37.26800 -16.45800 1.000 64.08000 581 PHE B C 1
ATOM 9088 O O . PHE B 1 581 ? 33.91700 37.31500 -15.22600 1.000 62.50000 581 PHE B O 1
ATOM 9096 N N . LEU B 1 582 ? 32.59800 37.10200 -17.04600 1.000 61.02000 582 LEU B N 1
ATOM 9097 C CA . LEU B 1 582 ? 31.37900 36.98600 -16.25000 1.000 63.61000 582 LEU B CA 1
ATOM 9098 C C . LEU B 1 582 ? 31.39000 35.73200 -15.36900 1.000 63.98000 582 LEU B C 1
ATOM 9099 O O . LEU B 1 582 ? 31.01100 35.80400 -14.19800 1.000 66.22000 582 LEU B O 1
ATOM 9104 N N . SER B 1 583 ? 31.82600 34.58200 -15.90200 1.000 60.98000 583 SER B N 1
ATOM 9105 C CA . SER B 1 583 ? 31.90600 33.41000 -15.04900 1.000 65.36000 583 SER B CA 1
ATOM 9106 C C . SER B 1 583 ? 33.05200 33.55900 -14.05400 1.000 63.04000 583 SER B C 1
ATOM 9107 O O . SER B 1 583 ? 32.90900 33.22900 -12.87900 1.000 64.45000 583 SER B O 1
ATOM 9110 N N . LYS B 1 584 ? 34.19500 34.05600 -14.50100 1.000 67.45000 584 LYS B N 1
ATOM 9111 C CA . LYS B 1 584 ? 35.29600 34.36700 -13.57600 1.000 64.62000 584 LYS B CA 1
ATOM 9112 C C . LYS B 1 584 ? 34.88000 35.19900 -12.37600 1.000 65.12000 584 LYS B C 1
ATOM 9113 O O . LYS B 1 584 ? 35.30300 34.91200 -11.25900 1.000 67.45000 584 LYS B O 1
ATOM 9119 N N . ALA B 1 585 ? 34.04300 36.20600 -12.57600 1.000 59.06000 585 ALA B N 1
ATOM 9120 C CA . ALA B 1 585 ? 33.84900 37.23200 -11.56700 1.000 59.75000 585 ALA B CA 1
ATOM 9121 C C . ALA B 1 585 ? 32.40200 37.46300 -11.17100 1.000 57.82000 585 ALA B C 1
ATOM 9122 O O . ALA B 1 585 ? 32.16000 38.09300 -10.13800 1.000 58.37000 585 ALA B O 1
ATOM 9124 N N . GLY B 1 586 ? 31.43000 36.98900 -11.96400 1.000 53.37000 586 GLY B N 1
ATOM 9125 C CA . GLY B 1 586 ? 30.03600 37.15800 -11.61500 1.000 52.76000 586 GLY B CA 1
ATOM 9126 C C . GLY B 1 586 ? 29.47700 35.98300 -10.81500 1.000 53.74000 586 GLY B C 1
ATOM 9127 O O . GLY B 1 586 ? 30.12400 34.96000 -10.58800 1.000 51.13000 586 GLY B O 1
ATOM 9128 N N . HIS B 1 587 ? 28.24900 36.17100 -10.36000 1.000 51.86000 587 HIS B N 1
ATOM 9129 C CA . HIS B 1 587 ? 27.52500 35.20400 -9.55100 1.000 50.54000 587 HIS B CA 1
ATOM 9130 C C . HIS B 1 587 ? 26.20300 34.95400 -10.25400 1.000 52.29000 587 HIS B C 1
ATOM 9131 O O . HIS B 1 587 ? 25.41700 35.89200 -10.44500 1.000 49.44000 587 HIS B O 1
ATOM 9138 N N . THR B 1 588 ? 25.97200 33.70500 -10.66600 1.000 46.25000 588 THR B N 1
ATOM 9139 C CA . THR B 1 588 ? 24.79400 33.37400 -11.45300 1.000 46.67000 588 THR B CA 1
ATOM 9140 C C . THR B 1 588 ? 23.63200 33.11000 -10.50500 1.000 47.31000 588 THR B C 1
ATOM 9141 O O . THR B 1 588 ? 23.79000 32.39800 -9.51200 1.000 47.40000 588 THR B O 1
ATOM 9145 N N . VAL B 1 589 ? 22.48300 33.70900 -10.79400 1.000 44.96000 589 VAL B N 1
ATOM 9146 C CA . VAL B 1 589 ? 21.22200 33.32900 -10.17200 1.000 48.91000 589 VAL B CA 1
ATOM 9147 C C . VAL B 1 589 ? 20.26500 32.96600 -11.29500 1.000 43.79000 589 VAL B C 1
ATOM 9148 O O . VAL B 1 589 ? 20.43600 33.40200 -12.43600 1.000 49.55000 589 VAL B O 1
ATOM 9152 N N . TYR B 1 590 ? 19.26700 32.15300 -10.98100 1.000 45.69000 590 TYR B N 1
ATOM 9153 C CA . TYR B 1 590 ? 18.43800 31.50400 -11.99400 1.000 45.74000 590 TYR B CA 1
ATOM 9154 C C . TYR B 1 590 ? 17.02500 32.04600 -11.89100 1.000 45.27000 590 TYR B C 1
ATOM 9155 O O . TYR B 1 590 ? 16.29400 31.71400 -10.95100 1.000 47.67000 590 TYR B O 1
ATOM 9164 N N . ASP B 1 591 ? 16.62200 32.82200 -12.89000 1.000 44.22000 591 ASP B N 1
ATOM 9165 C CA . ASP B 1 591 ? 15.34000 33.52500 -12.86400 1.000 45.23000 591 ASP B CA 1
ATOM 9166 C C . ASP B 1 591 ? 14.25200 32.58700 -13.37100 1.000 43.49000 591 ASP B C 1
ATOM 9167 O O . ASP B 1 591 ? 13.75100 32.71700 -14.49000 1.000 42.65000 591 ASP B O 1
ATOM 9172 N N . ASP B 1 592 ? 13.85100 31.63300 -12.51700 1.000 38.29000 592 ASP B N 1
ATOM 9173 C CA . ASP B 1 592 ? 13.06900 30.48600 -12.98600 1.000 43.96000 592 ASP B CA 1
ATOM 9174 C C . ASP B 1 592 ? 11.61500 30.43700 -12.48600 1.000 42.49000 592 ASP B C 1
ATOM 9175 O O . ASP B 1 592 ? 10.96400 29.39800 -12.62400 1.000 44.48000 592 ASP B O 1
ATOM 9180 N N . GLN B 1 593 ? 11.07000 31.52500 -11.95100 1.000 43.22000 593 GLN B N 1
ATOM 9181 C CA . GLN B 1 593 ? 9.66000 31.51200 -11.56700 1.000 42.31000 593 GLN B CA 1
ATOM 9182 C C . GLN B 1 593 ? 8.76500 31.39800 -12.80100 1.000 46.69000 593 GLN B C 1
ATOM 9183 O O . GLN B 1 593 ? 9.17800 31.66900 -13.93100 1.000 48.44000 593 GLN B O 1
ATOM 9189 N N . LEU B 1 594 ? 7.48600 31.20300 -12.54700 1.000 46.23000 594 LEU B N 1
ATOM 9190 C CA . LEU B 1 594 ? 6.50300 31.18600 -13.63700 1.000 39.06000 594 LEU B CA 1
ATOM 9191 C C . LEU B 1 594 ? 6.32000 32.60600 -14.15300 1.000 45.29000 594 LEU B C 1
ATOM 9192 O O . LEU B 1 594 ? 6.57700 33.54700 -13.44800 1.000 42.46000 594 LEU B O 1
ATOM 9197 N N . PRO B 1 595 ? 5.68900 32.81400 -15.31500 1.000 50.07000 595 PRO B N 1
ATOM 9198 C CA . PRO B 1 595 ? 5.51000 34.15000 -15.86200 1.000 48.57000 595 PRO B CA 1
ATOM 9199 C C . PRO B 1 595 ? 4.71200 35.05900 -14.91700 1.000 45.59000 595 PRO B C 1
ATOM 9200 O O . PRO B 1 595 ? 3.85500 34.59000 -14.26900 1.000 52.43000 595 PRO B O 1
ATOM 9204 N N . LEU B 1 596 ? 5.02000 36.34300 -14.89800 1.000 45.41000 596 LEU B N 1
ATOM 9205 C CA . LEU B 1 596 ? 4.38800 37.27900 -13.95000 1.000 46.03000 596 LEU B CA 1
ATOM 9206 C C . LEU B 1 596 ? 2.87800 37.20400 -14.07500 1.000 47.42000 596 LEU B C 1
ATOM 9207 O O . LEU B 1 596 ? 2.42100 37.42300 -15.15700 1.000 53.52000 596 LEU B O 1
ATOM 9212 N N . SER B 1 597 ? 2.22600 36.89600 -12.95400 1.000 45.32000 597 SER B N 1
ATOM 9213 C CA . SER B 1 597 ? 0.81300 36.69000 -12.89100 1.000 39.08000 597 SER B CA 1
ATOM 9214 C C . SER B 1 597 ? 0.53000 36.43800 -11.41600 1.000 42.88000 597 SER B C 1
ATOM 9215 O O . SER B 1 597 ? 1.34600 36.76000 -10.57700 1.000 44.81000 597 SER B O 1
ATOM 9218 N N . HIS B 1 598 ? -0.59200 35.81700 -11.08300 1.000 43.37000 598 HIS B N 1
ATOM 9219 C CA . HIS B 1 598 ? -0.86700 35.45200 -9.69200 1.000 41.24000 598 HIS B CA 1
ATOM 9220 C C . HIS B 1 598 ? -0.28700 34.10500 -9.27600 1.000 42.05000 598 HIS B C 1
ATOM 9221 O O . HIS B 1 598 ? -0.57300 33.61500 -8.20100 1.000 42.22000 598 HIS B O 1
ATOM 9228 N N . PHE B 1 599 ? 0.53900 33.51500 -10.11700 1.000 44.04000 599 PHE B N 1
ATOM 9229 C CA . PHE B 1 599 ? 1.20600 32.27500 -9.77500 1.000 39.89000 599 PHE B CA 1
ATOM 9230 C C . PHE B 1 599 ? 2.69200 32.47700 -9.94500 1.000 42.55000 599 PHE B C 1
ATOM 9231 O O . PHE B 1 599 ? 3.46800 31.54800 -9.82100 1.000 40.71000 599 PHE B O 1
ATOM 9239 N N . GLY B 1 600 ? 3.09300 33.70300 -10.23600 1.000 39.70000 600 GLY B N 1
ATOM 9240 C CA . GLY B 1 600 ? 4.50200 33.99600 -10.34700 1.000 43.95000 600 GLY B CA 1
ATOM 9241 C C . GLY B 1 600 ? 5.00700 35.37900 -10.69600 1.000 45.03000 600 GLY B C 1
ATOM 9242 O O . GLY B 1 600 ? 4.25900 36.33400 -10.65600 1.000 41.66000 600 GLY B O 1
ATOM 9243 N N . GLY B 1 601 ? 6.29300 35.47900 -11.01000 1.000 42.93000 601 GLY B N 1
ATOM 9244 C CA . GLY B 1 601 ? 6.88500 36.74400 -11.43300 1.000 37.51000 601 GLY B CA 1
ATOM 9245 C C . GLY B 1 601 ? 8.37300 36.61200 -11.48800 1.000 38.68000 601 GLY B C 1
ATOM 9246 O O . GLY B 1 601 ? 9.00100 36.63000 -10.47600 1.000 38.07000 601 GLY B O 1
ATOM 9247 N N . ASP B 1 602 ? 8.91100 36.59700 -12.68000 1.000 41.06000 602 ASP B N 1
ATOM 9248 C CA . ASP B 1 602 ? 10.37100 36.48200 -12.86300 1.000 42.22000 602 ASP B CA 1
ATOM 9249 C C . ASP B 1 602 ? 11.01000 37.84900 -12.63100 1.000 41.23000 602 ASP B C 1
ATOM 9250 O O . ASP B 1 602 ? 10.33300 38.82400 -12.74700 1.000 39.55000 602 ASP B O 1
ATOM 9255 N N . ALA B 1 603 ? 12.28200 37.87000 -12.28300 1.000 40.62000 603 ALA B N 1
ATOM 9256 C CA . ALA B 1 603 ? 13.00900 39.12800 -12.09400 1.000 37.95000 603 ALA B CA 1
ATOM 9257 C C . ALA B 1 603 ? 13.06500 39.90600 -13.41300 1.000 47.05000 603 ALA B C 1
ATOM 9258 O O . ALA B 1 603 ? 12.92600 41.09600 -13.36600 1.000 45.61000 603 ALA B O 1
ATOM 9260 N N . HIS B 1 604 ? 13.20000 39.24000 -14.55400 1.000 41.36000 604 HIS B N 1
ATOM 9261 C CA . HIS B 1 604 ? 13.27100 39.98400 -15.81700 1.000 46.64000 604 HIS B CA 1
ATOM 9262 C C . HIS B 1 604 ? 12.00800 40.80600 -16.03300 1.000 47.67000 604 HIS B C 1
ATOM 9263 O O . HIS B 1 604 ? 12.07900 41.98300 -16.41100 1.000 44.55000 604 HIS B O 1
ATOM 9270 N N . ALA B 1 605 ? 10.83900 40.20900 -15.76500 1.000 41.48000 605 ALA B N 1
ATOM 9271 C CA . ALA B 1 605 ? 9.57700 40.90500 -16.00500 1.000 41.38000 605 ALA B CA 1
ATOM 9272 C C . ALA B 1 605 ? 9.30300 41.97200 -14.94600 1.000 50.78000 605 ALA B C 1
ATOM 9273 O O . ALA B 1 605 ? 8.71100 43.01500 -15.25300 1.000 50.91000 605 ALA B O 1
ATOM 9275 N N . LEU B 1 606 ? 9.69600 41.71700 -13.68300 1.000 45.80000 606 LEU B N 1
ATOM 9276 C CA . LEU B 1 606 ? 9.35800 42.63900 -12.59600 1.000 41.43000 606 LEU B CA 1
ATOM 9277 C C . LEU B 1 606 ? 10.24600 43.87900 -12.58600 1.000 42.09000 606 LEU B C 1
ATOM 9278 O O . LEU B 1 606 ? 9.83400 44.92900 -12.07700 1.000 42.78000 606 LEU B O 1
ATOM 9283 N N . TYR B 1 607 ? 11.46300 43.77200 -13.12300 1.000 41.14000 607 TYR B N 1
ATOM 9284 C CA . TYR B 1 607 ? 12.34500 44.91500 -13.31100 1.000 44.03000 607 TYR B CA 1
ATOM 9285 C C . TYR B 1 607 ? 12.09900 45.64300 -14.64000 1.000 46.85000 607 TYR B C 1
ATOM 9286 O O . TYR B 1 607 ? 12.61600 46.74600 -14.84100 1.000 44.73000 607 TYR B O 1
ATOM 9295 N N . GLY B 1 608 ? 11.30800 45.06500 -15.53900 1.000 48.70000 608 GLY B N 1
ATOM 9296 C CA . GLY B 1 608 ? 11.04700 45.69100 -16.82300 1.000 51.00000 608 GLY B CA 1
ATOM 9297 C C . GLY B 1 608 ? 12.15000 45.54100 -17.84900 1.000 51.02000 608 GLY B C 1
ATOM 9298 O O . GLY B 1 608 ? 12.36100 46.46000 -18.64800 1.000 47.08000 608 GLY B O 1
ATOM 9299 N N . VAL B 1 609 ? 12.87000 44.40800 -17.85200 1.000 48.52000 609 VAL B N 1
ATOM 9300 C CA . VAL B 1 609 ? 13.95700 44.17800 -18.79700 1.000 47.56000 609 VAL B CA 1
ATOM 9301 C C . VAL B 1 609 ? 13.37700 43.62700 -20.09000 1.000 50.38000 609 VAL B C 1
ATOM 9302 O O . VAL B 1 609 ? 12.45000 42.80700 -20.08500 1.000 52.64000 609 VAL B O 1
ATOM 9306 N N . SER B 1 610 ? 13.90500 44.10900 -21.20600 1.000 56.40000 610 SER B N 1
ATOM 9307 C CA . SER B 1 610 ? 13.57200 43.59200 -22.52600 1.000 57.67000 610 SER B CA 1
ATOM 9308 C C . SER B 1 610 ? 14.62000 42.56200 -22.91900 1.000 54.00000 610 SER B C 1
ATOM 9309 O O . SER B 1 610 ? 15.82800 42.81000 -22.76800 1.000 48.16000 610 SER B O 1
ATOM 9312 N N . HIS B 1 611 ? 14.14800 41.41200 -23.42300 1.000 51.79000 611 HIS B N 1
ATOM 9313 C CA . HIS B 1 611 ? 15.02600 40.28100 -23.69300 1.000 55.70000 611 HIS B CA 1
ATOM 9314 C C . HIS B 1 611 ? 15.94600 40.54100 -24.87500 1.000 58.33000 611 HIS B C 1
ATOM 9315 O O . HIS B 1 611 ? 16.93100 39.81400 -25.05400 1.000 59.12000 611 HIS B O 1
ATOM 9322 N N . GLU B 1 612 ? 15.65600 41.56000 -25.68100 1.000 59.48000 612 GLU B N 1
ATOM 9323 C CA . GLU B 1 612 ? 16.59400 41.91800 -26.73200 1.000 58.60000 612 GLU B CA 1
ATOM 9324 C C . GLU B 1 612 ? 17.73700 42.75300 -26.17200 1.000 59.20000 612 GLU B C 1
ATOM 9325 O O . GLU B 1 612 ? 18.91000 42.51500 -26.49700 1.000 60.70000 612 GLU B O 1
ATOM 9331 N N . GLU B 1 613 ? 17.42300 43.71500 -25.30700 1.000 57.00000 613 GLU B N 1
ATOM 9332 C CA . GLU B 1 613 ? 18.44500 44.65400 -24.86700 1.000 50.49000 613 GLU B CA 1
ATOM 9333 C C . GLU B 1 613 ? 19.19900 44.19800 -23.62700 1.000 55.85000 613 GLU B C 1
ATOM 9334 O O . GLU B 1 613 ? 20.36900 44.56500 -23.46200 1.000 56.32000 613 GLU B O 1
ATOM 9340 N N . GLY B 1 614 ? 18.57600 43.39600 -22.75400 1.000 53.07000 614 GLY B N 1
ATOM 9341 C CA . GLY B 1 614 ? 19.25100 43.16600 -21.48600 1.000 48.11000 614 GLY B CA 1
ATOM 9342 C C . GLY B 1 614 ? 19.11600 44.38700 -20.57700 1.000 52.18000 614 GLY B C 1
ATOM 9343 O O . GLY B 1 614 ? 18.26700 45.28800 -20.79000 1.000 48.10000 614 GLY B O 1
ATOM 9344 N N . ALA B 1 615 ? 19.96300 44.41400 -19.54600 1.000 46.10000 615 ALA B N 1
ATOM 9345 C CA . ALA B 1 615 ? 19.98900 45.52200 -18.59600 1.000 45.43000 615 ALA B CA 1
ATOM 9346 C C . ALA B 1 615 ? 21.13600 45.33300 -17.62300 1.000 49.59000 615 ALA B C 1
ATOM 9347 O O . ALA B 1 615 ? 21.48800 44.20700 -17.26200 1.000 48.43000 615 ALA B O 1
ATOM 9349 N N . ILE B 1 616 ? 21.70300 46.44800 -17.18700 1.000 49.05000 616 ILE B N 1
ATOM 9350 C CA . ILE B 1 616 ? 22.59100 46.43100 -16.04000 1.000 40.20000 616 ILE B CA 1
ATOM 9351 C C . ILE B 1 616 ? 21.94400 47.33400 -15.01200 1.000 49.53000 616 ILE B C 1
ATOM 9352 O O . ILE B 1 616 ? 22.20600 48.54100 -14.97900 1.000 56.48000 616 ILE B O 1
ATOM 9357 N N . VAL B 1 617 ? 21.04500 46.77500 -14.20800 1.000 51.55000 617 VAL B N 1
ATOM 9358 C CA . VAL B 1 617 ? 20.40000 47.54100 -13.14800 1.000 45.82000 617 VAL B CA 1
ATOM 9359 C C . VAL B 1 617 ? 21.39900 47.69700 -12.01300 1.000 46.63000 617 VAL B C 1
ATOM 9360 O O . VAL B 1 617 ? 21.85300 46.70300 -11.43800 1.000 51.06000 617 VAL B O 1
ATOM 9364 N N . VAL B 1 618 ? 21.77700 48.93400 -11.71500 1.000 52.50000 618 VAL B N 1
ATOM 9365 C CA . VAL B 1 618 ? 22.68500 49.22000 -10.60700 1.000 49.19000 618 VAL B CA 1
ATOM 9366 C C . VAL B 1 618 ? 21.84300 49.36100 -9.34800 1.000 47.09000 618 VAL B C 1
ATOM 9367 O O . VAL B 1 618 ? 20.90100 50.16300 -9.30700 1.000 48.14000 618 VAL B O 1
ATOM 9371 N N . VAL B 1 619 ? 22.15800 48.56400 -8.33100 1.000 45.87000 619 VAL B N 1
ATOM 9372 C CA . VAL B 1 619 ? 21.45400 48.61100 -7.05800 1.000 38.19000 619 VAL B CA 1
ATOM 9373 C C . VAL B 1 619 ? 22.39400 49.18400 -6.01300 1.000 40.67000 619 VAL B C 1
ATOM 9374 O O . VAL B 1 619 ? 23.53000 48.70600 -5.85200 1.000 41.99000 619 VAL B O 1
ATOM 9378 N N . ARG B 1 620 ? 21.92300 50.21600 -5.31700 1.000 37.25000 620 ARG B N 1
ATOM 9379 C CA . ARG B 1 620 ? 22.69800 50.83400 -4.25300 1.000 42.26000 620 ARG B CA 1
ATOM 9380 C C . ARG B 1 620 ? 22.87600 49.86200 -3.07600 1.000 43.38000 620 ARG B C 1
ATOM 9381 O O . ARG B 1 620 ? 22.19100 48.82800 -2.97400 1.000 35.06000 620 ARG B O 1
ATOM 9389 N N . PRO B 1 621 ? 23.80500 50.17700 -2.16900 1.000 42.60000 621 PRO B N 1
ATOM 9390 C CA . PRO B 1 621 ? 23.97200 49.33700 -0.96900 1.000 45.38000 621 PRO B CA 1
ATOM 9391 C C . PRO B 1 621 ? 22.72800 49.21300 -0.10900 1.000 43.03000 621 PRO B C 1
ATOM 9392 O O . PRO B 1 621 ? 22.46500 48.12200 0.40400 1.000 45.24000 621 PRO B O 1
ATOM 9396 N N . ASP B 1 622 ? 21.96500 50.29100 0.09000 1.000 41.24000 622 ASP B N 1
ATOM 9397 C CA . ASP B 1 622 ? 20.77800 50.19600 0.92500 1.000 38.24000 622 ASP B CA 1
ATOM 9398 C C . ASP B 1 622 ? 19.60000 49.53100 0.22600 1.000 40.01000 622 ASP B C 1
ATOM 9399 O O . ASP B 1 622 ? 18.51800 49.44500 0.83200 1.000 37.41000 622 ASP B O 1
ATOM 9404 N N . SER B 1 623 ? 19.78900 49.05500 -1.00900 1.000 37.63000 623 SER B N 1
ATOM 9405 C CA . SER B 1 623 ? 18.80800 48.35800 -1.84900 1.000 36.85000 623 SER B CA 1
ATOM 9406 C C . SER B 1 623 ? 17.81600 49.29500 -2.53900 1.000 35.85000 623 SER B C 1
ATOM 9407 O O . SER B 1 623 ? 16.85500 48.81200 -3.14000 1.000 38.47000 623 SER B O 1
ATOM 9410 N N . TRP B 1 624 ? 18.00500 50.61300 -2.50500 1.000 41.33000 624 TRP B N 1
ATOM 9411 C CA . TRP B 1 624 ? 17.30500 51.47500 -3.45700 1.000 37.04000 624 TRP B CA 1
ATOM 9412 C C . TRP B 1 624 ? 18.00100 51.39500 -4.81400 1.000 37.56000 624 TRP B C 1
ATOM 9413 O O . TRP B 1 624 ? 19.22600 51.24800 -4.89200 1.000 37.47000 624 TRP B O 1
ATOM 9424 N N . ILE B 1 625 ? 17.21100 51.46200 -5.88900 1.000 41.60000 625 ILE B N 1
ATOM 9425 C CA . ILE B 1 625 ? 17.77400 51.44100 -7.24200 1.000 44.33000 625 ILE B CA 1
ATOM 9426 C C . ILE B 1 625 ? 18.55300 52.73000 -7.50200 1.000 45.65000 625 ILE B C 1
ATOM 9427 O O . ILE B 1 625 ? 18.05000 53.83300 -7.25300 1.000 43.86000 625 ILE B O 1
ATOM 9432 N N . GLY B 1 626 ? 19.78700 52.59600 -8.00800 1.000 44.72000 626 GLY B N 1
ATOM 9433 C CA . GLY B 1 626 ? 20.60400 53.73500 -8.40900 1.000 43.69000 626 GLY B CA 1
ATOM 9434 C C . GLY B 1 626 ? 20.40500 54.17300 -9.85600 1.000 52.69000 626 GLY B C 1
ATOM 9435 O O . GLY B 1 626 ? 20.04900 55.33200 -10.09400 1.000 54.61000 626 GLY B O 1
ATOM 9436 N N . THR B 1 627 ? 20.64000 53.27800 -10.82800 1.000 47.07000 627 THR B N 1
ATOM 9437 C CA . THR B 1 627 ? 20.37200 53.54200 -12.24300 1.000 48.45000 627 THR B CA 1
ATOM 9438 C C . THR B 1 627 ? 20.26200 52.21700 -13.00500 1.000 51.27000 627 THR B C 1
ATOM 9439 O O . THR B 1 627 ? 20.37000 51.12600 -12.43300 1.000 52.94000 627 THR B O 1
ATOM 9443 N N . SER B 1 628 ? 20.03200 52.32600 -14.31600 1.000 47.38000 628 SER B N 1
ATOM 9444 C CA . SER B 1 628 ? 20.05700 51.17200 -15.20200 1.000 50.21000 628 SER B CA 1
ATOM 9445 C C . SER B 1 628 ? 20.51900 51.60000 -16.58900 1.000 56.02000 628 SER B C 1
ATOM 9446 O O . SER B 1 628 ? 20.40200 52.76200 -16.98100 1.000 56.56000 628 SER B O 1
ATOM 9449 N N . SER B 1 629 ? 21.04800 50.63800 -17.30300 1.000 56.37000 629 SER B N 1
ATOM 9450 C CA . SER B 1 629 ? 21.45200 50.84500 -18.69800 1.000 55.52000 629 SER B CA 1
ATOM 9451 C C . SER B 1 629 ? 21.17100 49.55800 -19.44600 1.000 56.65000 629 SER B C 1
ATOM 9452 O O . SER B 1 629 ? 21.01000 48.53700 -18.83400 1.000 58.19000 629 SER B O 1
ATOM 9455 N N . THR B 1 630 ? 21.24700 49.60900 -20.76200 1.000 57.53000 630 THR B N 1
ATOM 9456 C CA . THR B 1 630 ? 21.09000 48.39700 -21.59100 1.000 56.11000 630 THR B CA 1
ATOM 9457 C C . THR B 1 630 ? 22.42900 47.65000 -21.63100 1.000 55.95000 630 THR B C 1
ATOM 9458 O O . THR B 1 630 ? 23.43200 48.17200 -21.15000 1.000 54.48000 630 THR B O 1
ATOM 9462 N N . ILE B 1 631 ? 22.46000 46.43400 -22.14200 1.000 53.26000 631 ILE B N 1
ATOM 9463 C CA . ILE B 1 631 ? 23.80100 45.79200 -22.18800 1.000 57.39000 631 ILE B CA 1
ATOM 9464 C C . ILE B 1 631 ? 24.73000 46.60400 -23.09500 1.000 61.22000 631 ILE B C 1
ATOM 9465 O O . ILE B 1 631 ? 25.82500 46.88000 -22.65100 1.000 62.11000 631 ILE B O 1
ATOM 9470 N N . SER B 1 632 ? 24.24800 47.06600 -24.25100 1.000 55.88000 632 SER B N 1
ATOM 9471 C CA . SER B 1 632 ? 25.09700 47.83500 -25.19900 1.000 63.59000 632 SER B CA 1
ATOM 9472 C C . SER B 1 632 ? 25.52700 49.19700 -24.64000 1.000 61.37000 632 SER B C 1
ATOM 9473 O O . SER B 1 632 ? 26.62300 49.61200 -24.95400 1.000 61.47000 632 SER B O 1
ATOM 9476 N N . ASP B 1 633 ? 24.72900 49.79900 -23.76100 1.000 59.85000 633 ASP B N 1
ATOM 9477 C CA . ASP B 1 633 ? 25.01200 51.12200 -23.15100 1.000 60.04000 633 ASP B CA 1
ATOM 9478 C C . ASP B 1 633 ? 25.84500 50.99600 -21.88300 1.000 60.87000 633 ASP B C 1
ATOM 9479 O O . ASP B 1 633 ? 26.00600 51.98500 -21.23900 1.000 60.00000 633 ASP B O 1
ATOM 9484 N N . ALA B 1 634 ? 26.58600 49.91400 -21.67700 1.000 60.50000 634 ALA B N 1
ATOM 9485 C CA . ALA B 1 634 ? 27.40800 49.70000 -20.46200 1.000 63.06000 634 ALA B CA 1
ATOM 9486 C C . ALA B 1 634 ? 28.39000 50.85600 -20.20400 1.000 64.84000 634 ALA B C 1
ATOM 9487 O O . ALA B 1 634 ? 28.66500 51.10900 -19.04700 1.000 62.37000 634 ALA B O 1
ATOM 9489 N N . ARG B 1 635 ? 28.90400 51.51000 -21.24900 1.000 61.56000 635 ARG B N 1
ATOM 9490 C CA . ARG B 1 635 ? 29.77300 52.70200 -21.22100 1.000 62.80000 635 ARG B CA 1
ATOM 9491 C C . ARG B 1 635 ? 29.06200 53.86800 -20.50800 1.000 57.53000 635 ARG B C 1
ATOM 9492 O O . ARG B 1 635 ? 29.72100 54.56000 -19.75600 1.000 53.92000 635 ARG B O 1
ATOM 9494 N N . SER B 1 636 ? 27.73900 53.98900 -20.61300 1.000 52.19000 636 SER B N 1
ATOM 9495 C CA . SER B 1 636 ? 26.94800 55.09200 -20.01300 1.000 51.58000 636 SER B CA 1
ATOM 9496 C C . SER B 1 636 ? 27.07700 55.17100 -18.49400 1.000 66.26000 636 SER B C 1
ATOM 9497 O O . SER B 1 636 ? 26.80300 56.23800 -17.95100 1.000 66.03000 636 SER B O 1
ATOM 9500 N N . LEU B 1 637 ? 27.32400 54.04900 -17.83300 1.000 65.63000 637 LEU B N 1
ATOM 9501 C CA . LEU B 1 637 ? 27.55500 53.97800 -16.38300 1.000 63.83000 637 LEU B CA 1
ATOM 9502 C C . LEU B 1 637 ? 28.87100 54.65000 -15.99900 1.000 59.02000 637 LEU B C 1
ATOM 9503 O O . LEU B 1 637 ? 28.98900 55.02000 -14.86600 1.000 57.59000 637 LEU B O 1
ATOM 9508 N N . GLU B 1 638 ? 29.85000 54.72900 -16.88700 1.000 61.31000 638 GLU B N 1
ATOM 9509 C CA . GLU B 1 638 ? 31.14500 55.36700 -16.52800 1.000 63.87000 638 GLU B CA 1
ATOM 9510 C C . GLU B 1 638 ? 30.94900 56.76500 -15.93900 1.000 62.97000 638 GLU B C 1
ATOM 9511 O O . GLU B 1 638 ? 31.52900 57.03200 -14.90400 1.000 58.91000 638 GLU B O 1
ATOM 9517 N N . SER B 1 639 ? 30.19900 57.63300 -16.60600 1.000 60.71000 639 SER B N 1
ATOM 9518 C CA . SER B 1 639 ? 30.01200 58.96900 -16.04700 1.000 63.09000 639 SER B CA 1
ATOM 9519 C C . SER B 1 639 ? 29.06800 58.95500 -14.85400 1.000 61.76000 639 SER B C 1
ATOM 9520 O O . SER B 1 639 ? 29.15600 59.84200 -13.99600 1.000 60.00000 639 SER B O 1
ATOM 9523 N N . TYR B 1 640 ? 28.17300 57.96100 -14.77700 1.000 62.20000 640 TYR B N 1
ATOM 9524 C CA . TYR B 1 640 ? 27.34800 57.77900 -13.58100 1.000 53.54000 640 TYR B CA 1
ATOM 9525 C C . TYR B 1 640 ? 28.21600 57.68100 -12.33200 1.000 52.75000 640 TYR B C 1
ATOM 9526 O O . TYR B 1 640 ? 28.06900 58.46700 -11.38600 1.000 51.26000 640 TYR B O 1
ATOM 9535 N N . PHE B 1 641 ? 29.15900 56.74100 -12.33100 1.000 53.66000 641 PHE B N 1
ATOM 9536 C CA . PHE B 1 641 ? 29.97000 56.54300 -11.14000 1.000 56.62000 641 PHE B CA 1
ATOM 9537 C C . PHE B 1 641 ? 30.93900 57.69400 -10.91400 1.000 56.44000 641 PHE B C 1
ATOM 9538 O O . PHE B 1 641 ? 31.30200 57.95700 -9.76300 1.000 57.85000 641 PHE B O 1
ATOM 9546 N N . ASP B 1 642 ? 31.35300 58.41400 -11.97200 1.000 62.86000 642 ASP B N 1
ATOM 9547 C CA . ASP B 1 642 ? 32.16200 59.60500 -11.72000 1.000 59.54000 642 ASP B CA 1
ATOM 9548 C C . ASP B 1 642 ? 31.34400 60.72800 -11.09700 1.000 53.17000 642 ASP B C 1
ATOM 9549 O O . ASP B 1 642 ? 31.92000 61.62500 -10.48000 1.000 56.48000 642 ASP B O 1
ATOM 9554 N N . GLY B 1 643 ? 30.01600 60.68600 -11.22400 1.000 51.37000 643 GLY B N 1
ATOM 9555 C CA . GLY B 1 643 ? 29.17200 61.67100 -10.56100 1.000 51.27000 643 GLY B CA 1
ATOM 9556 C C . GLY B 1 643 ? 29.28200 61.69200 -9.03700 1.000 57.77000 643 GLY B C 1
ATOM 9557 O O . GLY B 1 643 ? 28.96900 62.71100 -8.40800 1.000 54.15000 643 GLY B O 1
ATOM 9558 N N . PHE B 1 644 ? 29.69800 60.56900 -8.40800 1.000 54.79000 644 PHE B N 1
ATOM 9559 C CA . PHE B 1 644 ? 29.81200 60.56000 -6.95000 1.000 52.58000 644 PHE B CA 1
ATOM 9560 C C . PHE B 1 644 ? 30.96600 59.73900 -6.38200 1.000 53.32000 644 PHE B C 1
ATOM 9561 O O . PHE B 1 644 ? 31.11800 59.69700 -5.15100 1.000 49.20000 644 PHE B O 1
ATOM 9569 N N . LEU B 1 645 ? 31.79400 59.11400 -7.21600 1.000 52.85000 645 LEU B N 1
ATOM 9570 C CA . LEU B 1 645 ? 32.91200 58.31700 -6.72400 1.000 60.72000 645 LEU B CA 1
ATOM 9571 C C . LEU B 1 645 ? 34.24100 58.79800 -7.30200 1.000 60.21000 645 LEU B C 1
ATOM 9572 O O . LEU B 1 645 ? 34.30400 59.31500 -8.41900 1.000 62.49000 645 LEU B O 1
ATOM 9577 N N . PHE B 1 646 ? 35.30000 58.62700 -6.51400 1.000 58.93000 646 PHE B N 1
ATOM 9578 C CA . PHE B 1 646 ? 36.66700 58.70300 -7.00800 1.000 62.02000 646 PHE B CA 1
ATOM 9579 C C . PHE B 1 646 ? 37.07300 57.34500 -7.56200 1.000 61.39000 646 PHE B C 1
ATOM 9580 O O . PHE B 1 646 ? 36.63000 56.30400 -7.07100 1.000 70.48000 646 PHE B O 1
ATOM 9588 N N . LYS B 1 647 ? 37.93100 57.35700 -8.57900 1.000 58.76000 647 LYS B N 1
ATOM 9589 C CA . LYS B 1 647 ? 38.41700 56.10600 -9.13900 1.000 61.16000 647 LYS B CA 1
ATOM 9590 C C . LYS B 1 647 ? 39.20400 55.33600 -8.07900 1.000 63.05000 647 LYS B C 1
ATOM 9591 O O . LYS B 1 647 ? 39.84600 55.92900 -7.20600 1.000 59.45000 647 LYS B O 1
ATOM 9597 N N . SER B 1 648 ? 39.10500 53.99800 -8.13300 1.000 61.42000 648 SER B N 1
ATOM 9598 C CA . SER B 1 648 ? 39.65900 53.11600 -7.11100 1.000 63.49000 648 SER B CA 1
ATOM 9599 C C . SER B 1 648 ? 40.27700 51.90200 -7.79400 1.000 62.79000 648 SER B C 1
ATOM 9600 O O . SER B 1 648 ? 40.00400 51.61100 -8.96300 1.000 64.68000 648 SER B O 1
ATOM 9603 N N . THR B 1 649 ? 41.09200 51.16000 -7.04400 1.000 70.01000 649 THR B N 1
ATOM 9604 C CA . THR B 1 649 ? 41.65200 49.91900 -7.56700 1.000 68.52000 649 THR B CA 1
ATOM 9605 C C . THR B 1 649 ? 41.67200 48.83100 -6.50100 1.000 62.64000 649 THR B C 1
ATOM 9606 O O . THR B 1 649 ? 42.21400 49.03000 -5.41100 1.000 63.69000 649 THR B O 1
ATOM 9610 N N . GLU B 1 650 ? 41.09500 47.67900 -6.85100 1.000 60.38000 650 GLU B N 1
ATOM 9611 C CA . GLU B 1 650 ? 40.99000 46.52200 -5.96400 1.000 66.94000 650 GLU B CA 1
ATOM 9612 C C . GLU B 1 650 ? 42.33700 46.13400 -5.35500 1.000 70.14000 650 GLU B C 1
ATOM 9613 O O . GLU B 1 650 ? 43.31900 45.90900 -6.07300 1.000 70.95000 650 GLU B O 1
ATOM 9619 N N . GLY B 1 651 ? 42.37600 46.05900 -4.02400 1.000 63.66000 651 GLY B N 1
ATOM 9620 C CA . GLY B 1 651 ? 43.58300 45.69300 -3.29500 1.000 67.75000 651 GLY B CA 1
ATOM 9621 C C . GLY B 1 651 ? 44.59200 46.80800 -3.03300 1.000 72.48000 651 GLY B C 1
ATOM 9622 O O . GLY B 1 651 ? 44.24700 47.98300 -2.84200 1.000 72.35000 651 GLY B O 1
ATOM 9623 N N . ASN C 1 6 ? -48.75300 0.00800 -67.49000 1.000 52.10000 6 ASN C N 1
ATOM 9624 C CA . ASN C 1 6 ? -49.22000 1.23000 -66.82600 1.000 63.65000 6 ASN C CA 1
ATOM 9625 C C . ASN C 1 6 ? -48.23500 2.39100 -67.01900 1.000 65.79000 6 ASN C C 1
ATOM 9626 O O . ASN C 1 6 ? -48.48500 3.34500 -67.76000 1.000 68.21000 6 ASN C O 1
ATOM 9631 N N . PHE C 1 7 ? -47.12800 2.28100 -66.29500 1.000 62.96000 7 PHE C N 1
ATOM 9632 C CA . PHE C 1 7 ? -45.90800 3.04800 -66.45500 1.000 55.28000 7 PHE C CA 1
ATOM 9633 C C . PHE C 1 7 ? -45.04800 2.43800 -67.57600 1.000 53.29000 7 PHE C C 1
ATOM 9634 O O . PHE C 1 7 ? -45.26900 1.30100 -68.02300 1.000 47.09000 7 PHE C O 1
ATOM 9642 N N . GLU C 1 8 ? -44.04400 3.20400 -68.01800 1.000 43.03000 8 GLU C N 1
ATOM 9643 C CA . GLU C 1 8 ? -43.15500 2.74900 -69.07800 1.000 44.20000 8 GLU C CA 1
ATOM 9644 C C . GLU C 1 8 ? -42.29300 1.58100 -68.60000 1.000 41.23000 8 GLU C C 1
ATOM 9645 O O . GLU C 1 8 ? -41.86000 1.53800 -67.44300 1.000 40.72000 8 GLU C O 1
ATOM 9647 N N . GLY C 1 9 ? -42.04500 0.63100 -69.51400 1.000 43.01000 9 GLY C N 1
ATOM 9648 C CA . GLY C 1 9 ? -41.19500 -0.50600 -69.22100 1.000 39.35000 9 GLY C CA 1
ATOM 9649 C C . GLY C 1 9 ? -39.75000 -0.10700 -68.96700 1.000 46.10000 9 GLY C C 1
ATOM 9650 O O . GLY C 1 9 ? -39.30900 0.99600 -69.27100 1.000 40.60000 9 GLY C O 1
ATOM 9651 N N . TYR C 1 10 ? -39.00100 -1.02100 -68.35600 1.000 46.12000 10 TYR C N 1
ATOM 9652 C CA . TYR C 1 10 ? -37.65300 -0.71100 -67.90600 1.000 43.49000 10 TYR C CA 1
ATOM 9653 C C . TYR C 1 10 ? -36.65800 -0.88400 -69.04700 1.000 43.34000 10 TYR C C 1
ATOM 9654 O O . TYR C 1 10 ? -36.62200 -1.93300 -69.69300 1.000 41.72000 10 TYR C O 1
ATOM 9663 N N . VAL C 1 11 ? -35.82100 0.12600 -69.27000 1.000 43.64000 11 VAL C N 1
ATOM 9664 C CA . VAL C 1 11 ? -34.76900 0.04500 -70.27700 1.000 49.20000 11 VAL C CA 1
ATOM 9665 C C . VAL C 1 11 ? -33.42500 0.02800 -69.55600 1.000 42.76000 11 VAL C C 1
ATOM 9666 O O . VAL C 1 11 ? -33.20900 0.80100 -68.61500 1.000 41.50000 11 VAL C O 1
ATOM 9670 N N . GLU C 1 12 ? -32.55500 -0.90400 -69.93800 1.000 43.54000 12 GLU C N 1
ATOM 9671 C CA . GLU C 1 12 ? -31.28100 -1.03700 -69.22600 1.000 51.09000 12 GLU C CA 1
ATOM 9672 C C . GLU C 1 12 ? -30.38200 0.13000 -69.61200 1.000 44.79000 12 GLU C C 1
ATOM 9673 O O . GLU C 1 12 ? -30.29600 0.46600 -70.79700 1.000 51.02000 12 GLU C O 1
ATOM 9679 N N . PRO C 1 13 ? -29.72300 0.78400 -68.64900 1.000 44.66000 13 PRO C N 1
ATOM 9680 C CA . PRO C 1 13 ? -28.99300 2.02500 -68.96200 1.000 49.87000 13 PRO C CA 1
ATOM 9681 C C . PRO C 1 13 ? -27.93100 1.79200 -70.02500 1.000 45.89000 13 PRO C C 1
ATOM 9682 O O . PRO C 1 13 ? -27.32300 0.72000 -70.10500 1.000 45.15000 13 PRO C O 1
ATOM 9686 N N . GLU C 1 14 ? -27.75600 2.80900 -70.86400 1.000 41.18000 14 GLU C N 1
ATOM 9687 C CA . GLU C 1 14 ? -26.85100 2.74500 -72.00500 1.000 49.44000 14 GLU C CA 1
ATOM 9688 C C . GLU C 1 14 ? -25.39500 2.83500 -71.55400 1.000 42.01000 14 GLU C C 1
ATOM 9689 O O . GLU C 1 14 ? -25.02600 3.73100 -70.79600 1.000 41.06000 14 GLU C O 1
ATOM 9695 N N . LEU C 1 15 ? -24.56100 1.92800 -72.04700 1.000 47.44000 15 LEU C N 1
ATOM 9696 C CA . LEU C 1 15 ? -23.14500 1.90100 -71.71100 1.000 43.32000 15 LEU C CA 1
ATOM 9697 C C . LEU C 1 15 ? -22.35100 2.77000 -72.67500 1.000 46.99000 15 LEU C C 1
ATOM 9698 O O . LEU C 1 15 ? -22.59000 2.74400 -73.88700 1.000 46.94000 15 LEU C O 1
ATOM 9703 N N . PHE C 1 16 ? -21.39600 3.52600 -72.12500 1.000 47.20000 16 PHE C N 1
ATOM 9704 C CA . PHE C 1 16 ? -20.42200 4.30000 -72.89100 1.000 41.55000 16 PHE C CA 1
ATOM 9705 C C . PHE C 1 16 ? -19.02200 3.96900 -72.39600 1.000 41.82000 16 PHE C C 1
ATOM 9706 O O . PHE C 1 16 ? -18.73600 4.10400 -71.20200 1.000 45.90000 16 PHE C O 1
ATOM 9714 N N . GLU C 1 17 ? -18.15000 3.54700 -73.30400 1.000 42.51000 17 GLU C N 1
ATOM 9715 C CA . GLU C 1 17 ? -16.75500 3.27500 -72.96900 1.000 42.16000 17 GLU C CA 1
ATOM 9716 C C . GLU C 1 17 ? -15.94200 4.52100 -73.28400 1.000 46.29000 17 GLU C C 1
ATOM 9717 O O . GLU C 1 17 ? -15.40800 4.68200 -74.38300 1.000 48.28000 17 GLU C O 1
ATOM 9723 N N . ARG C 1 18 ? -15.85400 5.41400 -72.30400 1.000 41.06000 18 ARG C N 1
ATOM 9724 C CA . ARG C 1 18 ? -15.15400 6.67900 -72.45900 1.000 42.66000 18 ARG C CA 1
ATOM 9725 C C . ARG C 1 18 ? -13.66400 6.44500 -72.70600 1.000 41.63000 18 ARG C C 1
ATOM 9726 O O . ARG C 1 18 ? -12.99700 5.81700 -71.86700 1.000 39.05000 18 ARG C O 1
ATOM 9734 N N . PRO C 1 19 ? -13.11300 6.89500 -73.84100 1.000 47.98000 19 PRO C N 1
ATOM 9735 C CA . PRO C 1 19 ? -11.67700 6.69000 -74.11800 1.000 44.01000 19 PRO C CA 1
ATOM 9736 C C . PRO C 1 19 ? -10.80100 7.26700 -73.01500 1.000 46.06000 19 PRO C C 1
ATOM 9737 O O . PRO C 1 19 ? -11.14100 8.27300 -72.38200 1.000 47.24000 19 PRO C O 1
ATOM 9741 N N . GLY C 1 20 ? -9.65700 6.62600 -72.77200 1.000 40.95000 20 GLY C N 1
ATOM 9742 C CA . GLY C 1 20 ? -8.74800 7.13900 -71.75000 1.000 41.15000 20 GLY C CA 1
ATOM 9743 C C . GLY C 1 20 ? -8.00300 8.37000 -72.23500 1.000 45.37000 20 GLY C C 1
ATOM 9744 O O . GLY C 1 20 ? -7.67800 8.49100 -73.41500 1.000 40.87000 20 GLY C O 1
ATOM 9745 N N . THR C 1 21 ? -7.73900 9.30800 -71.31600 1.000 45.55000 21 THR C N 1
ATOM 9746 C CA . THR C 1 21 ? -6.94000 10.49400 -71.63700 1.000 49.72000 21 THR C CA 1
ATOM 9747 C C . THR C 1 21 ? -5.53600 10.44600 -71.04500 1.000 54.47000 21 THR C C 1
ATOM 9748 O O . THR C 1 21 ? -4.81700 11.45100 -71.11000 1.000 48.94000 21 THR C O 1
ATOM 9752 N N . SER C 1 22 ? -5.12900 9.32600 -70.44300 1.000 48.49000 22 SER C N 1
ATOM 9753 C CA . SER C 1 22 ? -3.78200 9.26000 -69.89200 1.000 50.02000 22 SER C CA 1
ATOM 9754 C C . SER C 1 22 ? -2.79000 8.95100 -70.99900 1.000 49.53000 22 SER C C 1
ATOM 9755 O O . SER C 1 22 ? -3.11800 8.24100 -71.95700 1.000 52.09000 22 SER C O 1
ATOM 9758 N N . LEU C 1 23 ? -1.58200 9.49600 -70.87400 1.000 48.91000 23 LEU C N 1
ATOM 9759 C CA . LEU C 1 23 ? -0.52200 9.16000 -71.81700 1.000 52.45000 23 LEU C CA 1
ATOM 9760 C C . LEU C 1 23 ? -0.36500 7.64400 -71.86800 1.000 47.24000 23 LEU C C 1
ATOM 9761 O O . LEU C 1 23 ? -0.27600 7.01200 -70.81200 1.000 50.06000 23 LEU C O 1
ATOM 9766 N N . PRO C 1 24 ? -0.35300 7.02600 -73.05100 1.000 50.39000 24 PRO C N 1
ATOM 9767 C CA . PRO C 1 24 ? -0.39600 5.55900 -73.12300 1.000 42.65000 24 PRO C CA 1
ATOM 9768 C C . PRO C 1 24 ? 0.97700 4.91000 -72.96700 1.000 52.59000 24 PRO C C 1
ATOM 9769 O O . PRO C 1 24 ? 2.02300 5.57000 -72.93600 1.000 50.48000 24 PRO C O 1
ATOM 9773 N N . ASN C 1 25 ? 0.95100 3.57400 -72.88000 1.000 51.12000 25 ASN C N 1
ATOM 9774 C CA . ASN C 1 25 ? 2.14300 2.75300 -73.00100 1.000 48.37000 25 ASN C CA 1
ATOM 9775 C C . ASN C 1 25 ? 2.06900 2.01000 -74.32600 1.000 50.81000 25 ASN C C 1
ATOM 9776 O O . ASN C 1 25 ? 1.11200 2.17100 -75.08800 1.000 52.64000 25 ASN C O 1
ATOM 9781 N N . LYS C 1 26 ? 3.07400 1.17000 -74.59400 1.000 53.72000 26 LYS C N 1
ATOM 9782 C CA . LYS C 1 26 ? 3.15300 0.52900 -75.90300 1.000 55.49000 26 LYS C CA 1
ATOM 9783 C C . LYS C 1 26 ? 1.93000 -0.30800 -76.20100 1.000 51.49000 26 LYS C C 1
ATOM 9784 O O . LYS C 1 26 ? 1.70800 -0.64800 -77.36700 1.000 59.46000 26 LYS C O 1
ATOM 9790 N N . LEU C 1 27 ? 1.13200 -0.62900 -75.18300 1.000 53.48000 27 LEU C N 1
ATOM 9791 C CA . LEU C 1 27 ? -0.07500 -1.41000 -75.33600 1.000 48.70000 27 LEU C CA 1
ATOM 9792 C C . LEU C 1 27 ? -1.32600 -0.53900 -75.44700 1.000 45.29000 27 LEU C C 1
ATOM 9793 O O . LEU C 1 27 ? -2.35800 -1.03900 -75.90300 1.000 50.76000 27 LEU C O 1
ATOM 9798 N N . GLY C 1 28 ? -1.25600 0.74100 -75.06300 1.000 39.73000 28 GLY C N 1
ATOM 9799 C CA . GLY C 1 28 ? -2.37000 1.66200 -75.17200 1.000 42.71000 28 GLY C CA 1
ATOM 9800 C C . GLY C 1 28 ? -2.71500 2.34800 -73.84100 1.000 46.54000 28 GLY C C 1
ATOM 9801 O O . GLY C 1 28 ? -1.85300 2.58200 -72.98200 1.000 44.48000 28 GLY C O 1
ATOM 9802 N N . VAL C 1 29 ? -3.98800 2.71500 -73.70700 1.000 39.50000 29 VAL C N 1
ATOM 9803 C CA . VAL C 1 29 ? -4.54500 3.29200 -72.49300 1.000 34.05000 29 VAL C CA 1
ATOM 9804 C C . VAL C 1 29 ? -5.98500 2.81500 -72.39100 1.000 43.88000 29 VAL C C 1
ATOM 9805 O O . VAL C 1 29 ? -6.70800 2.77900 -73.39400 1.000 41.78000 29 VAL C O 1
ATOM 9809 N N . MET C 1 30 ? -6.39600 2.40900 -71.17700 1.000 40.86000 30 MET C N 1
ATOM 9810 C CA . MET C 1 30 ? -7.67800 1.72300 -71.01200 1.000 39.60000 30 MET C CA 1
ATOM 9811 C C . MET C 1 30 ? -8.84000 2.68500 -71.26000 1.000 38.13000 30 MET C C 1
ATOM 9812 O O . MET C 1 30 ? -8.77700 3.84700 -70.86200 1.000 34.74000 30 MET C O 1
ATOM 9817 N N . PRO C 1 31 ? -9.91100 2.23500 -71.90900 1.000 39.38000 31 PRO C N 1
ATOM 9818 C CA . PRO C 1 31 ? -11.18000 2.97000 -71.81200 1.000 35.89000 31 PRO C CA 1
ATOM 9819 C C . PRO C 1 31 ? -11.75700 2.81600 -70.41200 1.000 31.72000 31 PRO C C 1
ATOM 9820 O O . PRO C 1 31 ? -11.31400 1.98100 -69.62900 1.000 46.24000 31 PRO C O 1
ATOM 9824 N N . GLN C 1 32 ? -12.72900 3.65200 -70.07200 1.000 33.52000 32 GLN C N 1
ATOM 9825 C CA . GLN C 1 32 ? -13.35400 3.61600 -68.75200 1.000 34.85000 32 GLN C CA 1
ATOM 9826 C C . GLN C 1 32 ? -14.86000 3.44200 -68.90600 1.000 39.38000 32 GLN C C 1
ATOM 9827 O O . GLN C 1 32 ? -15.50300 4.23000 -69.60500 1.000 38.53000 32 GLN C O 1
ATOM 9833 N N . LEU C 1 33 ? -15.41700 2.41500 -68.25400 1.000 37.35000 33 LEU C N 1
ATOM 9834 C CA . LEU C 1 33 ? -16.85900 2.18800 -68.28300 1.000 38.29000 33 LEU C CA 1
ATOM 9835 C C . LEU C 1 33 ? -17.59500 3.29200 -67.54500 1.000 37.49000 33 LEU C C 1
ATOM 9836 O O . LEU C 1 33 ? -17.17100 3.72300 -66.46500 1.000 40.55000 33 LEU C O 1
ATOM 9841 N N . THR C 1 34 ? -18.71600 3.73500 -68.11900 1.000 36.20000 34 THR C N 1
ATOM 9842 C CA . THR C 1 34 ? -19.63900 4.61500 -67.40800 1.000 38.62000 34 THR C CA 1
ATOM 9843 C C . THR C 1 34 ? -21.04100 4.48000 -68.00600 1.000 38.21000 34 THR C C 1
ATOM 9844 O O . THR C 1 34 ? -21.24100 3.84100 -69.04200 1.000 40.05000 34 THR C O 1
ATOM 9848 N N . TRP C 1 35 ? -22.01900 5.09400 -67.33200 1.000 37.36000 35 TRP C N 1
ATOM 9849 C CA . TRP C 1 35 ? -23.41200 5.11500 -67.79400 1.000 35.96000 35 TRP C CA 1
ATOM 9850 C C . TRP C 1 35 ? -23.92900 6.55000 -67.71500 1.000 37.03000 35 TRP C C 1
ATOM 9851 O O . TRP C 1 35 ? -24.40900 6.99600 -66.66000 1.000 35.55000 35 TRP C O 1
ATOM 9862 N N . PRO C 1 36 ? -23.83400 7.31500 -68.81800 1.000 35.31000 36 PRO C N 1
ATOM 9863 C CA . PRO C 1 36 ? -24.05400 8.77000 -68.72800 1.000 33.46000 36 PRO C CA 1
ATOM 9864 C C . PRO C 1 36 ? -25.40700 9.17800 -68.16600 1.000 37.84000 36 PRO C C 1
ATOM 9865 O O . PRO C 1 36 ? -25.46900 10.14600 -67.39700 1.000 38.53000 36 PRO C O 1
ATOM 9869 N N . ASN C 1 37 ? -26.49100 8.46300 -68.49700 1.000 40.97000 37 ASN C N 1
ATOM 9870 C CA . ASN C 1 37 ? -27.81300 8.84500 -67.98700 1.000 38.58000 37 ASN C CA 1
ATOM 9871 C C . ASN C 1 37 ? -27.92700 8.66400 -66.47600 1.000 43.08000 37 ASN C C 1
ATOM 9872 O O . ASN C 1 37 ? -28.58600 9.46900 -65.79900 1.000 40.99000 37 ASN C O 1
ATOM 9877 N N . VAL C 1 38 ? -27.31800 7.60500 -65.92500 1.000 38.17000 38 VAL C N 1
ATOM 9878 C CA . VAL C 1 38 ? -27.34700 7.43000 -64.47700 1.000 34.01000 38 VAL C CA 1
ATOM 9879 C C . VAL C 1 38 ? -26.44000 8.43600 -63.79000 1.000 33.12000 38 VAL C C 1
ATOM 9880 O O . VAL C 1 38 ? -26.78700 8.98000 -62.73300 1.000 33.28000 38 VAL C O 1
ATOM 9884 N N . LEU C 1 39 ? -25.26100 8.69900 -64.35900 1.000 32.30000 39 LEU C N 1
ATOM 9885 C CA . LEU C 1 39 ? -24.22000 9.37700 -63.59300 1.000 32.63000 39 LEU C CA 1
ATOM 9886 C C . LEU C 1 39 ? -24.02400 10.87200 -63.89200 1.000 34.52000 39 LEU C C 1
ATOM 9887 O O . LEU C 1 39 ? -23.38400 11.56700 -63.08300 1.000 33.83000 39 LEU C O 1
ATOM 9892 N N . ASN C 1 40 ? -24.54100 11.41100 -65.00300 1.000 36.58000 40 ASN C N 1
ATOM 9893 C CA . ASN C 1 40 ? -24.13100 12.75600 -65.41700 1.000 31.87000 40 ASN C CA 1
ATOM 9894 C C . ASN C 1 40 ? -25.08200 13.87200 -64.96000 1.000 36.49000 40 ASN C C 1
ATOM 9895 O O . ASN C 1 40 ? -24.98400 14.99500 -65.47300 1.000 44.05000 40 ASN C O 1
ATOM 9900 N N . GLY C 1 41 ? -25.96300 13.60100 -63.99700 1.000 32.92000 41 GLY C N 1
ATOM 9901 C CA . GLY C 1 41 ? -26.77700 14.63700 -63.38900 1.000 30.46000 41 GLY C CA 1
ATOM 9902 C C . GLY C 1 41 ? -27.79000 15.18000 -64.37200 1.000 42.36000 41 GLY C C 1
ATOM 9903 O O . GLY C 1 41 ? -28.49000 14.41900 -65.04900 1.000 43.90000 41 GLY C O 1
ATOM 9904 N N . THR C 1 42 ? -27.86200 16.51800 -64.46700 1.000 43.98000 42 THR C N 1
ATOM 9905 C CA . THR C 1 42 ? -28.76500 17.19100 -65.39600 1.000 40.50000 42 THR C CA 1
ATOM 9906 C C . THR C 1 42 ? -28.29500 17.09200 -66.83600 1.000 40.66000 42 THR C C 1
ATOM 9907 O O . THR C 1 42 ? -29.08500 17.35000 -67.74200 1.000 42.73000 42 THR C O 1
ATOM 9911 N N . ASN C 1 43 ? -27.05500 16.67500 -67.06300 1.000 39.83000 43 ASN C N 1
ATOM 9912 C CA . ASN C 1 43 ? -26.41600 16.75900 -68.37200 1.000 40.66000 43 ASN C CA 1
ATOM 9913 C C . ASN C 1 43 ? -26.58600 15.45600 -69.15900 1.000 43.10000 43 ASN C C 1
ATOM 9914 O O . ASN C 1 43 ? -25.61200 14.80300 -69.54500 1.000 44.08000 43 ASN C O 1
ATOM 9919 N N . CYS C 1 44 ? -27.84000 15.07800 -69.41800 1.000 38.56000 44 CYS C N 1
ATOM 9920 C CA . CYS C 1 44 ? -28.06200 13.84300 -70.15200 1.000 45.26000 44 CYS C CA 1
ATOM 9921 C C . CYS C 1 44 ? -29.46600 13.84800 -70.75600 1.000 55.41000 44 CYS C C 1
ATOM 9922 O O . CYS C 1 44 ? -30.31600 14.68400 -70.43900 1.000 50.06000 44 CYS C O 1
ATOM 9925 N N . GLU C 1 45 ? -29.67900 12.88600 -71.65200 1.000 53.77000 45 GLU C N 1
ATOM 9926 C CA . GLU C 1 45 ? -30.96300 12.74800 -72.31900 1.000 50.51000 45 GLU C CA 1
ATOM 9927 C C . GLU C 1 45 ? -32.05000 12.29500 -71.35700 1.000 52.67000 45 GLU C C 1
ATOM 9928 O O . GLU C 1 45 ? -33.17500 12.80100 -71.41300 1.000 51.77000 45 GLU C O 1
ATOM 9934 N N . LYS C 1 46 ? -31.73300 11.34200 -70.46900 1.000 52.12000 46 LYS C N 1
ATOM 9935 C CA . LYS C 1 46 ? -32.71200 10.65900 -69.62200 1.000 47.64000 46 LYS C CA 1
ATOM 9936 C C . LYS C 1 46 ? -32.29000 10.73500 -68.15600 1.000 49.18000 46 LYS C C 1
ATOM 9937 O O . LYS C 1 46 ? -31.80200 9.74700 -67.58800 1.000 48.43000 46 LYS C O 1
ATOM 9943 N N . PRO C 1 47 ? -32.49800 11.87900 -67.50700 1.000 47.05000 47 PRO C N 1
ATOM 9944 C CA . PRO C 1 47 ? -32.00800 12.05300 -66.13200 1.000 48.41000 47 PRO C CA 1
ATOM 9945 C C . PRO C 1 47 ? -32.50900 10.98700 -65.16300 1.000 48.61000 47 PRO C C 1
ATOM 9946 O O . PRO C 1 47 ? -33.64500 10.52700 -65.25100 1.000 50.20000 47 PRO C O 1
ATOM 9950 N N . ALA C 1 48 ? -31.63600 10.61800 -64.21200 1.000 46.79000 48 ALA C N 1
ATOM 9951 C CA . ALA C 1 48 ? -31.95300 9.59100 -63.21900 1.000 41.04000 48 ALA C CA 1
ATOM 9952 C C . ALA C 1 48 ? -33.07800 10.02000 -62.28800 1.000 44.66000 48 ALA C C 1
ATOM 9953 O O . ALA C 1 48 ? -33.78500 9.17300 -61.74100 1.000 40.28000 48 ALA C O 1
ATOM 9955 N N . VAL C 1 49 ? -33.24500 11.31400 -62.05900 1.000 45.84000 49 VAL C N 1
ATOM 9956 C CA . VAL C 1 49 ? -34.42700 11.78400 -61.34900 1.000 44.12000 49 VAL C CA 1
ATOM 9957 C C . VAL C 1 49 ? -35.29900 12.50100 -62.37800 1.000 49.84000 49 VAL C C 1
ATOM 9958 O O . VAL C 1 49 ? -34.87300 13.51100 -62.94900 1.000 49.49000 49 VAL C O 1
ATOM 9962 N N . PRO C 1 50 ? -36.48500 11.99500 -62.69100 1.000 55.45000 50 PRO C N 1
ATOM 9963 C CA . PRO C 1 50 ? -37.31900 12.65900 -63.69900 1.000 52.44000 50 PRO C CA 1
ATOM 9964 C C . PRO C 1 50 ? -37.80500 14.01000 -63.20500 1.000 50.54000 50 PRO C C 1
ATOM 9965 O O . PRO C 1 50 ? -38.01500 14.21900 -62.00700 1.000 51.05000 50 PRO C O 1
ATOM 9969 N N . ASN C 1 51 ? -37.99800 14.92700 -64.15000 1.000 50.98000 51 ASN C N 1
ATOM 9970 C CA . ASN C 1 51 ? -38.53800 16.25600 -63.86100 1.000 54.92000 51 ASN C CA 1
ATOM 9971 C C . ASN C 1 51 ? -37.87200 16.86100 -62.63100 1.000 54.19000 51 ASN C C 1
ATOM 9972 O O . ASN C 1 51 ? -38.51400 17.18800 -61.62700 1.000 49.21000 51 ASN C O 1
ATOM 9977 N N . TYR C 1 52 ? -36.55000 16.95200 -62.69900 1.000 53.54000 52 TYR C N 1
ATOM 9978 C CA . TYR C 1 52 ? -35.82300 17.61100 -61.62500 1.000 55.22000 52 TYR C CA 1
ATOM 9979 C C . TYR C 1 52 ? -36.06800 19.10000 -61.80500 1.000 52.51000 52 TYR C C 1
ATOM 9980 O O . TYR C 1 52 ? -35.63800 19.69000 -62.80000 1.000 56.76000 52 TYR C O 1
ATOM 9989 N N . LYS C 1 53 ? -36.81300 19.68900 -60.87600 1.000 48.81000 53 LYS C N 1
ATOM 9990 C CA . LYS C 1 53 ? -37.14400 21.10300 -60.90200 1.000 50.33000 53 LYS C CA 1
ATOM 9991 C C . LYS C 1 53 ? -36.59100 21.69300 -59.61200 1.000 49.72000 53 LYS C C 1
ATOM 9992 O O . LYS C 1 53 ? -37.33100 21.91800 -58.64600 1.000 53.66000 53 LYS C O 1
ATOM 9998 N N . PRO C 1 54 ? -35.28900 21.93300 -59.55300 1.000 51.75000 54 PRO C N 1
ATOM 9999 C CA . PRO C 1 54 ? -34.68800 22.42800 -58.31100 1.000 51.99000 54 PRO C CA 1
ATOM 10000 C C . PRO C 1 54 ? -35.28100 23.77300 -57.93800 1.000 53.25000 54 PRO C C 1
ATOM 10001 O O . PRO C 1 54 ? -35.55500 24.60300 -58.81400 1.000 51.81000 54 PRO C O 1
ATOM 10005 N N . PRO C 1 55 ? -35.49300 24.02500 -56.65400 1.000 54.09000 55 PRO C N 1
ATOM 10006 C CA . PRO C 1 55 ? -36.10100 25.29000 -56.24100 1.000 54.75000 55 PRO C CA 1
ATOM 10007 C C . PRO C 1 55 ? -35.15100 26.46000 -56.45800 1.000 54.51000 55 PRO C C 1
ATOM 10008 O O . PRO C 1 55 ? -33.93100 26.30400 -56.54400 1.000 56.94000 55 PRO C O 1
ATOM 10012 N N . SER C 1 56 ? -35.72800 27.65600 -56.54900 1.000 48.06000 56 SER C N 1
ATOM 10013 C CA . SER C 1 56 ? -34.91600 28.84600 -56.75000 1.000 53.08000 56 SER C CA 1
ATOM 10014 C C . SER C 1 56 ? -34.39700 29.45500 -55.45900 1.000 52.51000 56 SER C C 1
ATOM 10015 O O . SER C 1 56 ? -33.53700 30.33800 -55.51700 1.000 60.62000 56 SER C O 1
ATOM 10018 N N . LYS C 1 57 ? -34.88800 29.03200 -54.30300 1.000 54.63000 57 LYS C N 1
ATOM 10019 C CA . LYS C 1 57 ? -34.26500 29.40700 -53.04200 1.000 59.50000 57 LYS C CA 1
ATOM 10020 C C . LYS C 1 57 ? -34.05400 28.13100 -52.24900 1.000 52.83000 57 LYS C C 1
ATOM 10021 O O . LYS C 1 57 ? -34.97600 27.32400 -52.12000 1.000 56.57000 57 LYS C O 1
ATOM 10027 N N . VAL C 1 58 ? -32.83300 27.93700 -51.76100 1.000 52.11000 58 VAL C N 1
ATOM 10028 C CA . VAL C 1 58 ? -32.43600 26.72500 -51.06300 1.000 48.95000 58 VAL C CA 1
ATOM 10029 C C . VAL C 1 58 ? -31.89600 27.11300 -49.69800 1.000 54.47000 58 VAL C C 1
ATOM 10030 O O . VAL C 1 58 ? -31.49800 28.25400 -49.46000 1.000 53.15000 58 VAL C O 1
ATOM 10034 N N . ASP C 1 59 ? -31.82200 26.13000 -48.81000 1.000 51.81000 59 ASP C N 1
ATOM 10035 C CA . ASP C 1 59 ? -31.11500 26.39900 -47.56900 1.000 48.47000 59 ASP C CA 1
ATOM 10036 C C . ASP C 1 59 ? -29.59300 26.40400 -47.78600 1.000 53.60000 59 ASP C C 1
ATOM 10037 O O . ASP C 1 59 ? -28.89600 27.30900 -47.30300 1.000 47.29000 59 ASP C O 1
ATOM 10042 N N . VAL C 1 60 ? -29.05500 25.44800 -48.55100 1.000 50.72000 60 VAL C N 1
ATOM 10043 C CA . VAL C 1 60 ? -27.62200 25.39000 -48.83900 1.000 44.57000 60 VAL C CA 1
ATOM 10044 C C . VAL C 1 60 ? -27.43300 25.18800 -50.33000 1.000 45.79000 60 VAL C C 1
ATOM 10045 O O . VAL C 1 60 ? -28.03500 24.28600 -50.91700 1.000 47.90000 60 VAL C O 1
ATOM 10049 N N . ILE C 1 61 ? -26.58300 26.00200 -50.94300 1.000 46.51000 61 ILE C N 1
ATOM 10050 C CA . ILE C 1 61 ? -26.10000 25.72600 -52.28600 1.000 45.36000 61 ILE C CA 1
ATOM 10051 C C . ILE C 1 61 ? -24.64900 25.28200 -52.17200 1.000 43.67000 61 ILE C C 1
ATOM 10052 O O . ILE C 1 61 ? -23.88000 25.81900 -51.36800 1.000 48.80000 61 ILE C O 1
ATOM 10057 N N . ILE C 1 62 ? -24.29000 24.27000 -52.94600 1.000 46.64000 62 ILE C N 1
ATOM 10058 C CA . ILE C 1 62 ? -22.98600 23.62800 -52.86100 1.000 43.69000 62 ILE C CA 1
ATOM 10059 C C . ILE C 1 62 ? -22.31100 23.78300 -54.20900 1.000 46.22000 62 ILE C C 1
ATOM 10060 O O . ILE C 1 62 ? -22.88800 23.41700 -55.24500 1.000 43.25000 62 ILE C O 1
ATOM 10065 N N . ILE C 1 63 ? -21.09200 24.31100 -54.19600 1.000 42.63000 63 ILE C N 1
ATOM 10066 C CA . ILE C 1 63 ? -20.33700 24.52300 -55.41800 1.000 42.69000 63 ILE C CA 1
ATOM 10067 C C . ILE C 1 63 ? -19.25100 23.47900 -55.50400 1.000 33.66000 63 ILE C C 1
ATOM 10068 O O . ILE C 1 63 ? -18.30200 23.48600 -54.71700 1.000 36.12000 63 ILE C O 1
ATOM 10073 N N . GLY C 1 64 ? -19.36500 22.61400 -56.48900 1.000 38.68000 64 GLY C N 1
ATOM 10074 C CA . GLY C 1 64 ? -18.42600 21.52900 -56.61300 1.000 42.32000 64 GLY C CA 1
ATOM 10075 C C . GLY C 1 64 ? -18.99600 20.22800 -56.08400 1.000 40.14000 64 GLY C C 1
ATOM 10076 O O . GLY C 1 64 ? -19.41300 20.13300 -54.92800 1.000 36.46000 64 GLY C O 1
ATOM 10077 N N . ALA C 1 65 ? -18.98800 19.22400 -56.94000 1.000 38.17000 65 ALA C N 1
ATOM 10078 C CA . ALA C 1 65 ? -19.55000 17.91500 -56.67900 1.000 40.04000 65 ALA C CA 1
ATOM 10079 C C . ALA C 1 65 ? -18.47700 16.84600 -56.78600 1.000 42.01000 65 ALA C C 1
ATOM 10080 O O . ALA C 1 65 ? -18.65700 15.80800 -57.43300 1.000 45.89000 65 ALA C O 1
ATOM 10082 N N . GLY C 1 66 ? -17.32100 17.12300 -56.20900 1.000 42.87000 66 GLY C N 1
ATOM 10083 C CA . GLY C 1 66 ? -16.37000 16.07200 -55.93500 1.000 38.24000 66 GLY C CA 1
ATOM 10084 C C . GLY C 1 66 ? -16.78000 15.36000 -54.66400 1.000 33.26000 66 GLY C C 1
ATOM 10085 O O . GLY C 1 66 ? -17.84800 15.59800 -54.09500 1.000 31.07000 66 GLY C O 1
ATOM 10086 N N . PRO C 1 67 ? -15.92500 14.48000 -54.18300 1.000 33.73000 67 PRO C N 1
ATOM 10087 C CA . PRO C 1 67 ? -16.30300 13.67800 -53.01500 1.000 31.26000 67 PRO C CA 1
ATOM 10088 C C . PRO C 1 67 ? -16.69200 14.52700 -51.82700 1.000 35.93000 67 PRO C C 1
ATOM 10089 O O . PRO C 1 67 ? -17.61300 14.14900 -51.09000 1.000 34.48000 67 PRO C O 1
ATOM 10093 N N . VAL C 1 68 ? -16.06000 15.69900 -51.65600 1.000 34.00000 68 VAL C N 1
ATOM 10094 C CA . VAL C 1 68 ? -16.35600 16.53000 -50.49800 1.000 29.03000 68 VAL C CA 1
ATOM 10095 C C . VAL C 1 68 ? -17.71100 17.20100 -50.64700 1.000 31.25000 68 VAL C C 1
ATOM 10096 O O . VAL C 1 68 ? -18.51300 17.22000 -49.70500 1.000 32.50000 68 VAL C O 1
ATOM 10100 N N . GLY C 1 69 ? -18.00300 17.74000 -51.83600 1.000 33.51000 69 GLY C N 1
ATOM 10101 C CA . GLY C 1 69 ? -19.30300 18.35300 -52.05200 1.000 30.07000 69 GLY C CA 1
ATOM 10102 C C . GLY C 1 69 ? -20.43000 17.34300 -51.96700 1.000 35.38000 69 GLY C C 1
ATOM 10103 O O . GLY C 1 69 ? -21.42000 17.55600 -51.26000 1.000 32.12000 69 GLY C O 1
ATOM 10104 N N . LEU C 1 70 ? -20.27300 16.21500 -52.67700 1.000 33.91000 70 LEU C N 1
ATOM 10105 C CA . LEU C 1 70 ? -21.24300 15.12900 -52.61500 1.000 32.69000 70 LEU C CA 1
ATOM 10106 C C . LEU C 1 70 ? -21.44100 14.62800 -51.18000 1.000 36.36000 70 LEU C C 1
ATOM 10107 O O . LEU C 1 70 ? -22.58300 14.44500 -50.73000 1.000 34.56000 70 LEU C O 1
ATOM 10112 N N . THR C 1 71 ? -20.34800 14.41600 -50.43000 1.000 33.31000 71 THR C N 1
ATOM 10113 C CA . THR C 1 71 ? -20.53100 13.93900 -49.06100 1.000 29.64000 71 THR C CA 1
ATOM 10114 C C . THR C 1 71 ? -21.36100 14.93100 -48.26500 1.000 36.71000 71 THR C C 1
ATOM 10115 O O . THR C 1 71 ? -22.22800 14.53500 -47.47000 1.000 35.78000 71 THR C O 1
ATOM 10119 N N . THR C 1 72 ? -21.12200 16.23200 -48.49200 1.000 34.28000 72 THR C N 1
ATOM 10120 C CA . THR C 1 72 ? -21.83900 17.27000 -47.76300 1.000 31.80000 72 THR C CA 1
ATOM 10121 C C . THR C 1 72 ? -23.31500 17.28200 -48.12700 1.000 31.97000 72 THR C C 1
ATOM 10122 O O . THR C 1 72 ? -24.17200 17.45200 -47.25200 1.000 31.95000 72 THR C O 1
ATOM 10126 N N . ALA C 1 73 ? -23.63800 17.11800 -49.40800 1.000 32.36000 73 ALA C N 1
ATOM 10127 C CA . ALA C 1 73 ? -25.04200 16.96800 -49.77100 1.000 35.21000 73 ALA C CA 1
ATOM 10128 C C . ALA C 1 73 ? -25.64900 15.75400 -49.07200 1.000 39.08000 73 ALA C C 1
ATOM 10129 O O . ALA C 1 73 ? -26.72900 15.83900 -48.46100 1.000 39.02000 73 ALA C O 1
ATOM 10131 N N . ALA C 1 74 ? -24.94300 14.62100 -49.10900 1.000 32.71000 74 ALA C N 1
ATOM 10132 C CA . ALA C 1 74 ? -25.51400 13.38900 -48.56800 1.000 36.02000 74 ALA C CA 1
ATOM 10133 C C . ALA C 1 74 ? -25.83600 13.54700 -47.08700 1.000 37.85000 74 ALA C C 1
ATOM 10134 O O . ALA C 1 74 ? -26.87900 13.06500 -46.62200 1.000 38.65000 74 ALA C O 1
ATOM 10136 N N . CYS C 1 75 ? -24.99200 14.27900 -46.34500 1.000 37.66000 75 CYS C N 1
ATOM 10137 C CA . CYS C 1 75 ? -25.27800 14.46100 -44.92700 1.000 37.96000 75 CYS C CA 1
ATOM 10138 C C . CYS C 1 75 ? -26.44700 15.42200 -44.69900 1.000 37.63000 75 CYS C C 1
ATOM 10139 O O . CYS C 1 75 ? -27.31100 15.17200 -43.85700 1.000 41.22000 75 CYS C O 1
ATOM 10142 N N . LEU C 1 76 ? -26.46000 16.55200 -45.39400 1.000 34.47000 76 LEU C N 1
ATOM 10143 C CA . LEU C 1 76 ? -27.55300 17.50900 -45.24200 1.000 40.28000 76 LEU C CA 1
ATOM 10144 C C . LEU C 1 76 ? -28.89400 16.89500 -45.67000 1.000 41.35000 76 LEU C C 1
ATOM 10145 O O . LEU C 1 76 ? -29.93500 17.12200 -45.03100 1.000 39.33000 76 LEU C O 1
ATOM 10150 N N . LEU C 1 77 ? -28.88500 16.10500 -46.74500 1.000 39.56000 77 LEU C N 1
ATOM 10151 C CA . LEU C 1 77 ? -30.10900 15.43300 -47.15300 1.000 39.36000 77 LEU C CA 1
ATOM 10152 C C . LEU C 1 77 ? -30.62600 14.45500 -46.08200 1.000 44.07000 77 LEU C C 1
ATOM 10153 O O . LEU C 1 77 ? -31.84300 14.25500 -45.99200 1.000 42.98000 77 LEU C O 1
ATOM 10158 N N . ARG C 1 78 ? -29.76300 13.95500 -45.19900 1.000 41.76000 78 ARG C N 1
ATOM 10159 C CA . ARG C 1 78 ? -30.27100 13.06200 -44.12700 1.000 41.61000 78 ARG C CA 1
ATOM 10160 C C . ARG C 1 78 ? -31.02300 13.89600 -43.09100 1.000 43.44000 78 ARG C C 1
ATOM 10161 O O . ARG C 1 78 ? -31.88800 13.35100 -42.42400 1.000 39.09000 78 ARG C O 1
ATOM 10169 N N . GLN C 1 79 ? -30.66700 15.17200 -42.95800 1.000 47.41000 79 GLN C N 1
ATOM 10170 C CA . GLN C 1 79 ? -31.26800 16.02000 -41.93800 1.000 43.48000 79 GLN C CA 1
ATOM 10171 C C . GLN C 1 79 ? -32.42100 16.86800 -42.46000 1.000 43.45000 79 GLN C C 1
ATOM 10172 O O . GLN C 1 79 ? -32.92500 17.70600 -41.71400 1.000 45.12000 79 GLN C O 1
ATOM 10178 N N . GLY C 1 80 ? -32.86300 16.67300 -43.70300 1.000 38.05000 80 GLY C N 1
ATOM 10179 C CA . GLY C 1 80 ? -34.00500 17.42200 -44.17700 1.000 34.49000 80 GLY C CA 1
ATOM 10180 C C . GLY C 1 80 ? -33.69200 18.81000 -44.69200 1.000 48.12000 80 GLY C C 1
ATOM 10181 O O . GLY C 1 80 ? -34.62000 19.59700 -44.91500 1.000 41.23000 80 GLY C O 1
ATOM 10182 N N . ILE C 1 81 ? -32.42100 19.13600 -44.89600 1.000 44.99000 81 ILE C N 1
ATOM 10183 C CA . ILE C 1 81 ? -32.05000 20.42400 -45.46300 1.000 45.78000 81 ILE C CA 1
ATOM 10184 C C . ILE C 1 81 ? -32.28100 20.40200 -46.97300 1.000 46.57000 81 ILE C C 1
ATOM 10185 O O . ILE C 1 81 ? -31.93200 19.43500 -47.66100 1.000 46.34000 81 ILE C O 1
ATOM 10190 N N . THR C 1 82 ? -32.88100 21.45800 -47.50600 1.000 48.03000 82 THR C N 1
ATOM 10191 C CA . THR C 1 82 ? -32.97900 21.56300 -48.95600 1.000 51.57000 82 THR C CA 1
ATOM 10192 C C . THR C 1 82 ? -31.63500 21.99500 -49.51000 1.000 50.79000 82 THR C C 1
ATOM 10193 O O . THR C 1 82 ? -30.91300 22.79000 -48.89300 1.000 49.87000 82 THR C O 1
ATOM 10197 N N . VAL C 1 83 ? -31.28500 21.44200 -50.66400 1.000 50.14000 83 VAL C N 1
ATOM 10198 C CA . VAL C 1 83 ? -29.92400 21.55000 -51.16600 1.000 47.25000 83 VAL C CA 1
ATOM 10199 C C . VAL C 1 83 ? -29.94600 21.56400 -52.69000 1.000 45.55000 83 VAL C C 1
ATOM 10200 O O . VAL C 1 83 ? -30.71400 20.83600 -53.32600 1.000 41.98000 83 VAL C O 1
ATOM 10204 N N . ARG C 1 84 ? -29.11500 22.42100 -53.27900 1.000 47.90000 84 ARG C N 1
ATOM 10205 C CA . ARG C 1 84 ? -28.73700 22.26800 -54.67600 1.000 48.19000 84 ARG C CA 1
ATOM 10206 C C . ARG C 1 84 ? -27.22400 22.18500 -54.75200 1.000 45.54000 84 ARG C C 1
ATOM 10207 O O . ARG C 1 84 ? -26.51600 22.75300 -53.91000 1.000 42.50000 84 ARG C O 1
ATOM 10215 N N . ILE C 1 85 ? -26.74200 21.45400 -55.75600 1.000 35.71000 85 ILE C N 1
ATOM 10216 C CA . ILE C 1 85 ? -25.31600 21.19500 -55.90400 1.000 37.81000 85 ILE C CA 1
ATOM 10217 C C . ILE C 1 85 ? -25.02600 21.16800 -57.38600 1.000 39.71000 85 ILE C C 1
ATOM 10218 O O . ILE C 1 85 ? -25.78700 20.59400 -58.17100 1.000 40.13000 85 ILE C O 1
ATOM 10223 N N . LEU C 1 86 ? -23.95400 21.84000 -57.77400 1.000 42.41000 86 LEU C N 1
ATOM 10224 C CA . LEU C 1 86 ? -23.60800 21.95800 -59.17600 1.000 44.96000 86 LEU C CA 1
ATOM 10225 C C . LEU C 1 86 ? -22.11900 21.72300 -59.32700 1.000 42.65000 86 LEU C C 1
ATOM 10226 O O . LEU C 1 86 ? -21.33800 21.97300 -58.40700 1.000 40.51000 86 LEU C O 1
ATOM 10231 N N . ASP C 1 87 ? -21.73700 21.22900 -60.49600 1.000 36.85000 87 ASP C N 1
ATOM 10232 C CA . ASP C 1 87 ? -20.33400 21.03100 -60.78300 1.000 40.14000 87 ASP C CA 1
ATOM 10233 C C . ASP C 1 87 ? -20.07500 21.43600 -62.21900 1.000 44.58000 87 ASP C C 1
ATOM 10234 O O . ASP C 1 87 ? -20.90800 21.21000 -63.09900 1.000 43.09000 87 ASP C O 1
ATOM 10239 N N . ARG C 1 88 ? -18.91600 22.04900 -62.43300 1.000 46.17000 88 ARG C N 1
ATOM 10240 C CA . ARG C 1 88 ? -18.55800 22.56200 -63.74500 1.000 46.23000 88 ARG C CA 1
ATOM 10241 C C . ARG C 1 88 ? -18.38900 21.43300 -64.76100 1.000 44.17000 88 ARG C C 1
ATOM 10242 O O . ARG C 1 88 ? -18.80500 21.56400 -65.91700 1.000 47.22000 88 ARG C O 1
ATOM 10250 N N . SER C 1 89 ? -17.81500 20.30600 -64.35300 1.000 43.69000 89 SER C N 1
ATOM 10251 C CA . SER C 1 89 ? -17.51700 19.28500 -65.35200 1.000 45.13000 89 SER C CA 1
ATOM 10252 C C . SER C 1 89 ? -18.77100 18.52800 -65.80100 1.000 48.05000 89 SER C C 1
ATOM 10253 O O . SER C 1 89 ? -19.71700 18.33700 -65.02600 1.000 43.39000 89 SER C O 1
ATOM 10256 N N . PRO C 1 90 ? -18.78200 18.06700 -67.05600 1.000 45.96000 90 PRO C N 1
ATOM 10257 C CA . PRO C 1 90 ? -19.96100 17.36600 -67.59400 1.000 39.21000 90 PRO C CA 1
ATOM 10258 C C . PRO C 1 90 ? -20.16100 15.93600 -67.08100 1.000 47.37000 90 PRO C C 1
ATOM 10259 O O . PRO C 1 90 ? -21.21600 15.33200 -67.35200 1.000 45.72000 90 PRO C O 1
ATOM 10263 N N . HIS C 1 91 ? -19.19800 15.36400 -66.36900 1.000 43.47000 91 HIS C N 1
ATOM 10264 C CA . HIS C 1 91 ? -19.36000 14.01200 -65.85800 1.000 41.76000 91 HIS C CA 1
ATOM 10265 C C . HIS C 1 91 ? -18.45300 13.84900 -64.64400 1.000 42.46000 91 HIS C C 1
ATOM 10266 O O . HIS C 1 91 ? -17.54700 14.66800 -64.42900 1.000 40.95000 91 HIS C O 1
ATOM 10273 N N . PRO C 1 92 ? -18.70900 12.82700 -63.78500 1.000 39.36000 92 PRO C N 1
ATOM 10274 C CA . PRO C 1 92 ? -17.83400 12.63400 -62.62400 1.000 31.34000 92 PRO C CA 1
ATOM 10275 C C . PRO C 1 92 ? -16.50000 12.07600 -63.08800 1.000 33.42000 92 PRO C C 1
ATOM 10276 O O . PRO C 1 92 ? -16.29800 11.86800 -64.28900 1.000 33.21000 92 PRO C O 1
ATOM 10280 N N . LEU C 1 93 ? -15.57800 11.87500 -62.17600 1.000 29.55000 93 LEU C N 1
ATOM 10281 C CA . LEU C 1 93 ? -14.22500 11.46100 -62.56700 1.000 31.18000 93 LEU C CA 1
ATOM 10282 C C . LEU C 1 93 ? -14.19900 10.06600 -63.17900 1.000 41.71000 93 LEU C C 1
ATOM 10283 O O . LEU C 1 93 ? -14.59800 9.14200 -62.53900 1.000 38.71000 93 LEU C O 1
ATOM 10288 N N . PRO C 1 94 ? -13.73400 9.90000 -64.42300 1.000 38.26000 94 PRO C N 1
ATOM 10289 C CA . PRO C 1 94 ? -13.68200 8.60400 -65.05100 1.000 35.25000 94 PRO C CA 1
ATOM 10290 C C . PRO C 1 94 ? -12.71200 7.60500 -64.40900 1.000 40.66000 94 PRO C C 1
ATOM 10291 O O . PRO C 1 94 ? -13.04700 6.48900 -64.34100 1.000 39.28000 94 PRO C O 1
ATOM 10295 N N . VAL C 1 95 ? -11.53700 8.07400 -64.00500 1.000 38.80000 95 VAL C N 1
ATOM 10296 C CA . VAL C 1 95 ? -10.48700 7.21800 -63.39300 1.000 39.13000 95 VAL C CA 1
ATOM 10297 C C . VAL C 1 95 ? -9.43900 8.06600 -62.67100 1.000 35.89000 95 VAL C C 1
ATOM 10298 O O . VAL C 1 95 ? -9.40300 9.22700 -62.87900 1.000 34.31000 95 VAL C O 1
ATOM 10302 N N . GLY C 1 96 ? -8.64300 7.44900 -61.81300 1.000 39.53000 96 GLY C N 1
ATOM 10303 C CA . GLY C 1 96 ? -7.47700 8.06400 -61.16800 1.000 33.70000 96 GLY C CA 1
ATOM 10304 C C . GLY C 1 96 ? -7.77900 8.85100 -59.93500 1.000 34.75000 96 GLY C C 1
ATOM 10305 O O . GLY C 1 96 ? -8.86600 8.77700 -59.45300 1.000 36.23000 96 GLY C O 1
ATOM 10306 N N . ARG C 1 97 ? -6.76500 9.58700 -59.52800 1.000 36.05000 97 ARG C N 1
ATOM 10307 C CA . ARG C 1 97 ? -6.81800 10.37700 -58.32900 1.000 39.00000 97 ARG C CA 1
ATOM 10308 C C . ARG C 1 97 ? -6.85300 9.46900 -57.11000 1.000 37.82000 97 ARG C C 1
ATOM 10309 O O . ARG C 1 97 ? -6.20500 8.44700 -57.09900 1.000 40.93000 97 ARG C O 1
ATOM 10317 N N . ALA C 1 98 ? -7.56100 9.85900 -56.08300 1.000 40.06000 98 ALA C N 1
ATOM 10318 C CA . ALA C 1 98 ? -7.60500 9.07700 -54.87300 1.000 39.46000 98 ALA C CA 1
ATOM 10319 C C . ALA C 1 98 ? -8.03900 7.63800 -55.13200 1.000 43.16000 98 ALA C C 1
ATOM 10320 O O . ALA C 1 98 ? -8.90300 7.38500 -55.95200 1.000 40.06000 98 ALA C O 1
ATOM 10322 N N . ASP C 1 99 ? -7.43900 6.70600 -54.41400 1.000 35.75000 99 ASP C N 1
ATOM 10323 C CA . ASP C 1 99 ? -7.74300 5.28600 -54.66200 1.000 39.14000 99 ASP C CA 1
ATOM 10324 C C . ASP C 1 99 ? -8.12800 4.49400 -53.40300 1.000 39.17000 99 ASP C C 1
ATOM 10325 O O . ASP C 1 99 ? -8.39900 3.35300 -53.54500 1.000 36.86000 99 ASP C O 1
ATOM 10330 N N . GLY C 1 100 ? -8.13400 5.06600 -52.21500 1.000 33.10000 100 GLY C N 1
ATOM 10331 C CA . GLY C 1 100 ? -8.44500 4.22600 -51.04700 1.000 34.89000 100 GLY C CA 1
ATOM 10332 C C . GLY C 1 100 ? -8.94700 4.97000 -49.82800 1.000 37.41000 100 GLY C C 1
ATOM 10333 O O . GLY C 1 100 ? -8.86900 6.14700 -49.80600 1.000 34.01000 100 GLY C O 1
ATOM 10334 N N . LEU C 1 101 ? -9.39000 4.24700 -48.81500 1.000 32.35000 101 LEU C N 1
ATOM 10335 C CA . LEU C 1 101 ? -9.98900 4.88100 -47.65600 1.000 31.15000 101 LEU C CA 1
ATOM 10336 C C . LEU C 1 101 ? -9.32700 4.37000 -46.39000 1.000 33.07000 101 LEU C C 1
ATOM 10337 O O . LEU C 1 101 ? -8.90600 3.21300 -46.31500 1.000 35.34000 101 LEU C O 1
ATOM 10342 N N . GLN C 1 102 ? -9.24800 5.23300 -45.39300 1.000 33.21000 102 GLN C N 1
ATOM 10343 C CA . GLN C 1 102 ? -8.76900 4.80600 -44.08500 1.000 34.45000 102 GLN C CA 1
ATOM 10344 C C . GLN C 1 102 ? -9.91500 4.22100 -43.24900 1.000 38.19000 102 GLN C C 1
ATOM 10345 O O . GLN C 1 102 ? -11.10500 4.48200 -43.51400 1.000 30.89000 102 GLN C O 1
ATOM 10351 N N . PRO C 1 103 ? -9.58600 3.42200 -42.22200 1.000 32.64000 103 PRO C N 1
ATOM 10352 C CA . PRO C 1 103 ? -10.65600 2.83300 -41.40400 1.000 32.91000 103 PRO C CA 1
ATOM 10353 C C . PRO C 1 103 ? -11.57800 3.86700 -40.77500 1.000 34.05000 103 PRO C C 1
ATOM 10354 O O . PRO C 1 103 ? -12.78600 3.61600 -40.66500 1.000 34.19000 103 PRO C O 1
ATOM 10358 N N . ARG C 1 104 ? -11.07100 5.04300 -40.39900 1.000 37.10000 104 ARG C N 1
ATOM 10359 C CA . ARG C 1 104 ? -11.95800 6.05600 -39.82500 1.000 40.29000 104 ARG C CA 1
ATOM 10360 C C . ARG C 1 104 ? -12.96400 6.56900 -40.85400 1.000 37.65000 104 ARG C C 1
ATOM 10361 O O . ARG C 1 104 ? -14.13400 6.79800 -40.51500 1.000 34.30000 104 ARG C O 1
ATOM 10369 N N . SER C 1 105 ? -12.51800 6.78200 -42.10200 1.000 33.69000 105 SER C N 1
ATOM 10370 C CA . SER C 1 105 ? -13.43400 7.16400 -43.18000 1.000 35.07000 105 SER C CA 1
ATOM 10371 C C . SER C 1 105 ? -14.45700 6.07400 -43.47100 1.000 32.16000 105 SER C C 1
ATOM 10372 O O . SER C 1 105 ? -15.63500 6.37500 -43.71700 1.000 29.77000 105 SER C O 1
ATOM 10375 N N . MET C 1 106 ? -14.02200 4.80400 -43.49000 1.000 32.28000 106 MET C N 1
ATOM 10376 C CA . MET C 1 106 ? -14.98800 3.69500 -43.52300 1.000 32.23000 106 MET C CA 1
ATOM 10377 C C . MET C 1 106 ? -16.05300 3.87800 -42.43900 1.000 33.37000 106 MET C C 1
ATOM 10378 O O . MET C 1 106 ? -17.25900 3.73900 -42.70100 1.000 26.99000 106 MET C O 1
ATOM 10383 N N . GLU C 1 107 ? -15.62100 4.24500 -41.22600 1.000 26.84000 107 GLU C N 1
ATOM 10384 C CA . GLU C 1 107 ? -16.56600 4.44100 -40.13500 1.000 31.29000 107 GLU C CA 1
ATOM 10385 C C . GLU C 1 107 ? -17.55000 5.54800 -40.45700 1.000 32.29000 107 GLU C C 1
ATOM 10386 O O . GLU C 1 107 ? -18.75100 5.40200 -40.19900 1.000 32.44000 107 GLU C O 1
ATOM 10392 N N . VAL C 1 108 ? -17.05700 6.66400 -41.02300 1.000 34.37000 108 VAL C N 1
ATOM 10393 C CA . VAL C 1 108 ? -17.93200 7.77300 -41.39500 1.000 29.61000 108 VAL C CA 1
ATOM 10394 C C . VAL C 1 108 ? -18.97300 7.30700 -42.41400 1.000 32.94000 108 VAL C C 1
ATOM 10395 O O . VAL C 1 108 ? -20.17400 7.55300 -42.25600 1.000 35.57000 108 VAL C O 1
ATOM 10399 N N . PHE C 1 109 ? -18.53400 6.62600 -43.47200 1.000 29.14000 109 PHE C N 1
ATOM 10400 C CA . PHE C 1 109 ? -19.50400 6.08900 -44.43400 1.000 34.87000 109 PHE C CA 1
ATOM 10401 C C . PHE C 1 109 ? -20.50900 5.13300 -43.77300 1.000 34.40000 109 PHE C C 1
ATOM 10402 O O . PHE C 1 109 ? -21.71400 5.18900 -44.06600 1.000 31.14000 109 PHE C O 1
ATOM 10410 N N . ASP C 1 110 ? -20.03800 4.25800 -42.87300 1.000 29.60000 110 ASP C N 1
ATOM 10411 C CA . ASP C 1 110 ? -20.95400 3.35200 -42.18100 1.000 30.50000 110 ASP C CA 1
ATOM 10412 C C . ASP C 1 110 ? -21.97200 4.14300 -41.36200 1.000 36.25000 110 ASP C C 1
ATOM 10413 O O . ASP C 1 110 ? -23.15700 3.79700 -41.32400 1.000 33.28000 110 ASP C O 1
ATOM 10418 N N . LEU C 1 111 ? -21.53300 5.23000 -40.71400 1.000 34.56000 111 LEU C N 1
ATOM 10419 C CA . LEU C 1 111 ? -22.45200 5.99200 -39.87500 1.000 34.20000 111 LEU C CA 1
ATOM 10420 C C . LEU C 1 111 ? -23.54100 6.66000 -40.69700 1.000 31.10000 111 LEU C C 1
ATOM 10421 O O . LEU C 1 111 ? -24.62500 6.93800 -40.17800 1.000 39.09000 111 LEU C O 1
ATOM 10426 N N . LEU C 1 112 ? -23.27900 6.92000 -41.96400 1.000 31.12000 112 LEU C N 1
ATOM 10427 C CA . LEU C 1 112 ? -24.26000 7.51200 -42.86300 1.000 34.13000 112 LEU C CA 1
ATOM 10428 C C . LEU C 1 112 ? -25.15100 6.48400 -43.55100 1.000 35.25000 112 LEU C C 1
ATOM 10429 O O . LEU C 1 112 ? -26.04700 6.86900 -44.31100 1.000 33.25000 112 LEU C O 1
ATOM 10434 N N . GLY C 1 113 ? -24.93100 5.19500 -43.28400 1.000 34.60000 113 GLY C N 1
ATOM 10435 C CA . GLY C 1 113 ? -25.67100 4.11500 -43.88000 1.000 28.47000 113 GLY C CA 1
ATOM 10436 C C . GLY C 1 113 ? -25.07700 3.61100 -45.16200 1.000 34.12000 113 GLY C C 1
ATOM 10437 O O . GLY C 1 113 ? -25.77600 2.93200 -45.91500 1.000 36.44000 113 GLY C O 1
ATOM 10438 N N . LEU C 1 114 ? -23.82400 3.96300 -45.46000 1.000 36.84000 114 LEU C N 1
ATOM 10439 C CA . LEU C 1 114 ? -23.19500 3.65400 -46.73700 1.000 32.83000 114 LEU C CA 1
ATOM 10440 C C . LEU C 1 114 ? -22.03200 2.69200 -46.56900 1.000 32.98000 114 LEU C C 1
ATOM 10441 O O . LEU C 1 114 ? -21.23600 2.53000 -47.50800 1.000 32.76000 114 LEU C O 1
ATOM 10446 N N . GLY C 1 115 ? -21.93000 2.05000 -45.39300 1.000 33.41000 115 GLY C N 1
ATOM 10447 C CA . GLY C 1 115 ? -20.84100 1.12900 -45.13100 1.000 29.01000 115 GLY C CA 1
ATOM 10448 C C . GLY C 1 115 ? -20.67400 0.08200 -46.21100 1.000 28.85000 115 GLY C C 1
ATOM 10449 O O . GLY C 1 115 ? -19.56400 -0.15800 -46.69000 1.000 26.45000 115 GLY C O 1
ATOM 10450 N N . GLU C 1 116 ? -21.77300 -0.55500 -46.62700 1.000 27.85000 116 GLU C N 1
ATOM 10451 C CA . GLU C 1 116 ? -21.60200 -1.60200 -47.64000 1.000 33.01000 116 GLU C CA 1
ATOM 10452 C C . GLU C 1 116 ? -21.18200 -1.04100 -48.98900 1.000 32.03000 116 GLU C C 1
ATOM 10453 O O . GLU C 1 116 ? -20.59900 -1.78000 -49.79800 1.000 35.07000 116 GLU C O 1
ATOM 10459 N N . GLU C 1 117 ? -21.43400 0.23400 -49.25900 1.000 27.50000 117 GLU C N 1
ATOM 10460 C CA . GLU C 1 117 ? -20.97100 0.75800 -50.54400 1.000 32.46000 117 GLU C CA 1
ATOM 10461 C C . GLU C 1 117 ? -19.45400 0.92600 -50.61000 1.000 33.62000 117 GLU C C 1
ATOM 10462 O O . GLU C 1 117 ? -18.91500 0.99000 -51.71700 1.000 32.18000 117 GLU C O 1
ATOM 10468 N N . VAL C 1 118 ? -18.74800 1.03100 -49.48100 1.000 29.07000 118 VAL C N 1
ATOM 10469 C CA . VAL C 1 118 ? -17.30800 1.27200 -49.52500 1.000 28.14000 118 VAL C CA 1
ATOM 10470 C C . VAL C 1 118 ? -16.51100 0.06400 -49.09900 1.000 31.15000 118 VAL C C 1
ATOM 10471 O O . VAL C 1 118 ? -15.32200 -0.01600 -49.44200 1.000 25.48000 118 VAL C O 1
ATOM 10475 N N . TYR C 1 119 ? -17.12200 -0.89000 -48.39000 1.000 29.40000 119 TYR C N 1
ATOM 10476 C CA . TYR C 1 119 ? -16.42700 -2.11300 -48.06600 1.000 25.80000 119 TYR C CA 1
ATOM 10477 C C . TYR C 1 119 ? -16.49500 -3.09100 -49.23500 1.000 26.76000 119 TYR C C 1
ATOM 10478 O O . TYR C 1 119 ? -17.46300 -3.11100 -49.99500 1.000 29.17000 119 TYR C O 1
ATOM 10487 N N . HIS C 1 120 ? -15.43000 -3.87700 -49.39100 1.000 28.49000 120 HIS C N 1
ATOM 10488 C CA . HIS C 1 120 ? -15.35100 -4.96600 -50.38500 1.000 30.93000 120 HIS C CA 1
ATOM 10489 C C . HIS C 1 120 ? -15.61200 -4.45000 -51.79500 1.000 29.26000 120 HIS C C 1
ATOM 10490 O O . HIS C 1 120 ? -16.31500 -5.08100 -52.58800 1.000 31.02000 120 HIS C O 1
ATOM 10497 N N . VAL C 1 121 ? -15.06000 -3.28600 -52.11200 1.000 32.16000 121 VAL C N 1
ATOM 10498 C CA . VAL C 1 121 ? -15.13000 -2.78000 -53.47300 1.000 28.97000 121 VAL C CA 1
ATOM 10499 C C . VAL C 1 121 ? -13.87700 -3.23500 -54.22000 1.000 35.74000 121 VAL C C 1
ATOM 10500 O O . VAL C 1 121 ? -13.94500 -4.03200 -55.16000 1.000 40.05000 121 VAL C O 1
ATOM 10504 N N . GLY C 1 122 ? -12.72400 -2.73200 -53.81500 1.000 37.68000 122 GLY C N 1
ATOM 10505 C CA . GLY C 1 122 ? -11.45100 -3.26600 -54.24800 1.000 41.42000 122 GLY C CA 1
ATOM 10506 C C . GLY C 1 122 ? -10.83300 -4.15100 -53.18500 1.000 35.27000 122 GLY C C 1
ATOM 10507 O O . GLY C 1 122 ? -11.53400 -4.76200 -52.37700 1.000 37.04000 122 GLY C O 1
ATOM 10508 N N . ILE C 1 123 ? -9.50200 -4.20800 -53.16700 1.000 37.89000 123 ILE C N 1
ATOM 10509 C CA . ILE C 1 123 ? -8.76100 -5.00200 -52.18700 1.000 34.02000 123 ILE C CA 1
ATOM 10510 C C . ILE C 1 123 ? -8.67200 -4.29900 -50.83400 1.000 36.63000 123 ILE C C 1
ATOM 10511 O O . ILE C 1 123 ? -9.08700 -3.13800 -50.68200 1.000 35.88000 123 ILE C O 1
ATOM 10516 N N . ARG C 1 124 ? -8.06100 -4.98100 -49.86400 1.000 34.14000 124 ARG C N 1
ATOM 10517 C CA . ARG C 1 124 ? -7.80600 -4.44200 -48.53000 1.000 33.47000 124 ARG C CA 1
ATOM 10518 C C . ARG C 1 124 ? -6.30800 -4.47800 -48.22700 1.000 29.79000 124 ARG C C 1
ATOM 10519 O O . ARG C 1 124 ? -5.61200 -5.42400 -48.60600 1.000 26.99000 124 ARG C O 1
ATOM 10527 N N . VAL C 1 125 ? -5.79900 -3.45700 -47.54200 1.000 27.08000 125 VAL C N 1
ATOM 10528 C CA . VAL C 1 125 ? -4.39400 -3.42700 -47.16000 1.000 25.79000 125 VAL C CA 1
ATOM 10529 C C . VAL C 1 125 ? -4.28300 -3.63300 -45.66100 1.000 32.95000 125 VAL C C 1
ATOM 10530 O O . VAL C 1 125 ? -4.75900 -2.80400 -44.87100 1.000 30.43000 125 VAL C O 1
ATOM 10534 N N . GLU C 1 126 ? -3.60500 -4.71100 -45.27700 1.000 33.05000 126 GLU C N 1
ATOM 10535 C CA . GLU C 1 126 ? -3.36500 -5.03700 -43.87900 1.000 29.73000 126 GLU C CA 1
ATOM 10536 C C . GLU C 1 126 ? -1.91700 -5.44900 -43.63700 1.000 30.58000 126 GLU C C 1
ATOM 10537 O O . GLU C 1 126 ? -1.59200 -5.91400 -42.54200 1.000 35.90000 126 GLU C O 1
ATOM 10543 N N . HIS C 1 127 ? -1.04700 -5.33300 -44.62800 1.000 33.76000 127 HIS C N 1
ATOM 10544 C CA . HIS C 1 127 ? 0.34400 -5.71700 -44.49800 1.000 32.76000 127 HIS C CA 1
ATOM 10545 C C . HIS C 1 127 ? 1.16500 -4.64100 -45.17800 1.000 39.44000 127 HIS C C 1
ATOM 10546 O O . HIS C 1 127 ? 0.70000 -4.00800 -46.13300 1.000 36.01000 127 HIS C O 1
ATOM 10553 N N . THR C 1 128 ? 2.38200 -4.43100 -44.66800 1.000 35.84000 128 THR C N 1
ATOM 10554 C CA . THR C 1 128 ? 3.35000 -3.51000 -45.25000 1.000 35.12000 128 THR C CA 1
ATOM 10555 C C . THR C 1 128 ? 4.64800 -4.24900 -45.53500 1.000 31.60000 128 THR C C 1
ATOM 10556 O O . THR C 1 128 ? 5.05700 -5.11100 -44.75700 1.000 31.40000 128 THR C O 1
ATOM 10560 N N . THR C 1 129 ? 5.30900 -3.89400 -46.63400 1.000 28.14000 129 THR C N 1
ATOM 10561 C CA . THR C 1 129 ? 6.65800 -4.36200 -46.89800 1.000 32.38000 129 THR C CA 1
ATOM 10562 C C . THR C 1 129 ? 7.60700 -3.18100 -47.12000 1.000 37.31000 129 THR C C 1
ATOM 10563 O O . THR C 1 129 ? 7.19700 -2.11700 -47.58100 1.000 33.26000 129 THR C O 1
ATOM 10567 N N . VAL C 1 130 ? 8.87900 -3.36200 -46.75300 1.000 39.21000 130 VAL C N 1
ATOM 10568 C CA . VAL C 1 130 ? 9.93600 -2.38200 -47.02300 1.000 34.37000 130 VAL C CA 1
ATOM 10569 C C . VAL C 1 130 ? 11.14700 -3.12800 -47.57300 1.000 36.99000 130 VAL C C 1
ATOM 10570 O O . VAL C 1 130 ? 11.67700 -4.03200 -46.91500 1.000 36.95000 130 VAL C O 1
ATOM 10574 N N . TYR C 1 131 ? 11.56100 -2.77200 -48.78400 1.000 34.40000 131 TYR C N 1
ATOM 10575 C CA . TYR C 1 131 ? 12.76400 -3.28800 -49.42200 1.000 40.31000 131 TYR C CA 1
ATOM 10576 C C . TYR C 1 131 ? 13.73700 -2.12300 -49.59500 1.000 42.08000 131 TYR C C 1
ATOM 10577 O O . TYR C 1 131 ? 13.35000 -1.04900 -50.08400 1.000 34.65000 131 TYR C O 1
ATOM 10586 N N . LYS C 1 132 ? 14.99200 -2.33100 -49.20900 1.000 45.48000 132 LYS C N 1
ATOM 10587 C CA . LYS C 1 132 ? 16.05100 -1.37300 -49.50400 1.000 45.80000 132 LYS C CA 1
ATOM 10588 C C . LYS C 1 132 ? 17.18000 -2.07800 -50.23800 1.000 46.10000 132 LYS C C 1
ATOM 10589 O O . LYS C 1 132 ? 17.68500 -3.11100 -49.77300 1.000 46.36000 132 LYS C O 1
ATOM 10595 N N . ASP C 1 133 ? 17.56600 -1.50000 -51.37700 1.000 46.03000 133 ASP C N 1
ATOM 10596 C CA . ASP C 1 133 ? 18.64400 -1.98100 -52.23900 1.000 45.80000 133 ASP C CA 1
ATOM 10597 C C . ASP C 1 133 ? 18.54300 -3.48700 -52.46800 1.000 44.24000 133 ASP C C 1
ATOM 10598 O O . ASP C 1 133 ? 19.49100 -4.24400 -52.24300 1.000 47.89000 133 ASP C O 1
ATOM 10603 N N . GLY C 1 134 ? 17.36400 -3.91700 -52.92000 1.000 38.92000 134 GLY C N 1
ATOM 10604 C CA . GLY C 1 134 ? 17.14800 -5.27700 -53.35200 1.000 36.77000 134 GLY C CA 1
ATOM 10605 C C . GLY C 1 134 ? 16.91400 -6.28500 -52.25000 1.000 40.67000 134 GLY C C 1
ATOM 10606 O O . GLY C 1 134 ? 16.68500 -7.46200 -52.56400 1.000 48.48000 134 GLY C O 1
ATOM 10607 N N . LYS C 1 135 ? 16.94100 -5.87700 -50.97800 1.000 41.69000 135 LYS C N 1
ATOM 10608 C CA . LYS C 1 135 ? 16.82300 -6.79400 -49.84700 1.000 37.76000 135 LYS C CA 1
ATOM 10609 C C . LYS C 1 135 ? 15.63700 -6.41200 -48.97000 1.000 38.73000 135 LYS C C 1
ATOM 10610 O O . LYS C 1 135 ? 15.48200 -5.23800 -48.61600 1.000 35.99000 135 LYS C O 1
ATOM 10616 N N . GLN C 1 136 ? 14.81300 -7.40300 -48.60400 1.000 34.46000 136 GLN C N 1
ATOM 10617 C CA . GLN C 1 136 ? 13.65900 -7.15300 -47.74300 1.000 36.24000 136 GLN C CA 1
ATOM 10618 C C . GLN C 1 136 ? 14.10500 -6.83900 -46.31600 1.000 41.14000 136 GLN C C 1
ATOM 10619 O O . GLN C 1 136 ? 15.03300 -7.45600 -45.79300 1.000 44.48000 136 GLN C O 1
ATOM 10625 N N . HIS C 1 137 ? 13.45100 -5.85000 -45.69700 1.000 38.34000 137 HIS C N 1
ATOM 10626 C CA . HIS C 1 137 ? 13.70400 -5.43700 -44.31700 1.000 39.21000 137 HIS C CA 1
ATOM 10627 C C . HIS C 1 137 ? 12.48200 -5.54700 -43.42700 1.000 38.40000 137 HIS C C 1
ATOM 10628 O O . HIS C 1 137 ? 12.62000 -5.84100 -42.23800 1.000 47.89000 137 HIS C O 1
ATOM 10635 N N . ILE C 1 138 ? 11.29100 -5.32400 -43.96500 1.000 39.45000 138 ILE C N 1
ATOM 10636 C CA . ILE C 1 138 ? 10.05200 -5.43100 -43.20400 1.000 38.20000 138 ILE C CA 1
ATOM 10637 C C . ILE C 1 138 ? 9.01400 -6.14100 -44.05400 1.000 41.13000 138 ILE C C 1
ATOM 10638 O O . ILE C 1 138 ? 8.82500 -5.79400 -45.22800 1.000 37.71000 138 ILE C O 1
ATOM 10643 N N . PHE C 1 139 ? 8.33700 -7.12700 -43.46200 1.000 38.99000 139 PHE C N 1
ATOM 10644 C CA . PHE C 1 139 ? 7.03600 -7.58600 -43.94600 1.000 35.58000 139 PHE C CA 1
ATOM 10645 C C . PHE C 1 139 ? 6.19100 -7.91600 -42.72000 1.000 37.85000 139 PHE C C 1
ATOM 10646 O O . PHE C 1 139 ? 6.43100 -8.93600 -42.06600 1.000 37.72000 139 PHE C O 1
ATOM 10654 N N . ALA C 1 140 ? 5.21700 -7.06600 -42.40100 1.000 32.65000 140 ALA C N 1
ATOM 10655 C CA . ALA C 1 140 ? 4.46500 -7.23000 -41.17100 1.000 40.28000 140 ALA C CA 1
ATOM 10656 C C . ALA C 1 140 ? 3.00700 -6.85200 -41.37800 1.000 40.33000 140 ALA C C 1
ATOM 10657 O O . ALA C 1 140 ? 2.64000 -6.17100 -42.33700 1.000 39.73000 140 ALA C O 1
ATOM 10659 N N . GLU C 1 141 ? 2.18500 -7.32800 -40.44800 1.000 42.55000 141 GLU C N 1
ATOM 10660 C CA . GLU C 1 141 ? 0.82400 -6.84600 -40.28700 1.000 40.86000 141 GLU C CA 1
ATOM 10661 C C . GLU C 1 141 ? 0.84600 -5.36000 -39.94300 1.000 37.99000 141 GLU C C 1
ATOM 10662 O O . GLU C 1 141 ? 1.70200 -4.90800 -39.18400 1.000 43.18000 141 GLU C O 1
ATOM 10668 N N . SER C 1 142 ? -0.08900 -4.59600 -40.51100 1.000 35.86000 142 SER C N 1
ATOM 10669 C CA . SER C 1 142 ? -0.00400 -3.13600 -40.48500 1.000 40.16000 142 SER C CA 1
ATOM 10670 C C . SER C 1 142 ? -1.38600 -2.53400 -40.67300 1.000 38.22000 142 SER C C 1
ATOM 10671 O O . SER C 1 142 ? -2.31500 -3.20300 -41.13600 1.000 38.89000 142 SER C O 1
ATOM 10674 N N . HIS C 1 143 ? -1.49900 -1.25000 -40.32000 1.000 36.04000 143 HIS C N 1
ATOM 10675 C CA . HIS C 1 143 ? -2.72400 -0.46000 -40.45800 1.000 38.05000 143 HIS C CA 1
ATOM 10676 C C . HIS C 1 143 ? -3.85800 -0.97100 -39.57300 1.000 35.24000 143 HIS C C 1
ATOM 10677 O O . HIS C 1 143 ? -5.03400 -0.71900 -39.84900 1.000 35.55000 143 HIS C O 1
ATOM 10684 N N . GLN C 1 144 ? -3.52700 -1.67300 -38.50100 1.000 33.66000 144 GLN C N 1
ATOM 10685 C CA . GLN C 1 144 ? -4.53100 -2.32500 -37.68300 1.000 37.70000 144 GLN C CA 1
ATOM 10686 C C . GLN C 1 144 ? -5.22200 -1.35200 -36.73400 1.000 38.77000 144 GLN C C 1
ATOM 10687 O O . GLN C 1 144 ? -4.63800 -0.36500 -36.26400 1.000 33.83000 144 GLN C O 1
ATOM 10693 N N . ALA C 1 145 ? -6.49400 -1.64300 -36.46800 1.000 35.21000 145 ALA C N 1
ATOM 10694 C CA . ALA C 1 145 ? -7.27600 -1.03400 -35.41300 1.000 30.93000 145 ALA C CA 1
ATOM 10695 C C . ALA C 1 145 ? -7.72200 -2.13900 -34.46700 1.000 38.11000 145 ALA C C 1
ATOM 10696 O O . ALA C 1 145 ? -7.89200 -3.29400 -34.88300 1.000 40.64000 145 ALA C O 1
ATOM 10698 N N . PRO C 1 146 ? -7.86100 -1.85100 -33.18000 1.000 37.41000 146 PRO C N 1
ATOM 10699 C CA . PRO C 1 146 ? -8.10900 -2.94700 -32.23700 1.000 32.21000 146 PRO C CA 1
ATOM 10700 C C . PRO C 1 146 ? -9.51300 -3.49800 -32.44700 1.000 34.29000 146 PRO C C 1
ATOM 10701 O O . PRO C 1 146 ? -10.49600 -2.74500 -32.50500 1.000 31.80000 146 PRO C O 1
ATOM 10705 N N . GLY C 1 147 ? -9.59200 -4.82800 -32.56700 1.000 28.61000 147 GLY C N 1
ATOM 10706 C CA . GLY C 1 147 ? -10.86200 -5.47800 -32.82300 1.000 28.12000 147 GLY C CA 1
ATOM 10707 C C . GLY C 1 147 ? -11.92000 -5.24500 -31.76000 1.000 32.03000 147 GLY C C 1
ATOM 10708 O O . GLY C 1 147 ? -13.11700 -5.23800 -32.06700 1.000 32.18000 147 GLY C O 1
ATOM 10709 N N . ASN C 1 148 ? -11.51400 -5.05700 -30.50000 1.000 35.62000 148 ASN C N 1
ATOM 10710 C CA . ASN C 1 148 ? -12.53100 -4.83800 -29.47200 1.000 33.97000 148 ASN C CA 1
ATOM 10711 C C . ASN C 1 148 ? -12.95300 -3.37500 -29.36200 1.000 34.62000 148 ASN C C 1
ATOM 10712 O O . ASN C 1 148 ? -13.82700 -3.05700 -28.54100 1.000 35.39000 148 ASN C O 1
ATOM 10717 N N . GLU C 1 149 ? -12.38700 -2.48600 -30.18700 1.000 32.02000 149 GLU C N 1
ATOM 10718 C CA . GLU C 1 149 ? -12.82400 -1.09200 -30.25600 1.000 35.67000 149 GLU C CA 1
ATOM 10719 C C . GLU C 1 149 ? -13.26600 -0.63300 -31.64400 1.000 37.95000 149 GLU C C 1
ATOM 10720 O O . GLU C 1 149 ? -13.69600 0.52100 -31.78500 1.000 35.32000 149 GLU C O 1
ATOM 10726 N N . ALA C 1 150 ? -13.16500 -1.48000 -32.67000 1.000 33.28000 150 ALA C N 1
ATOM 10727 C CA . ALA C 1 150 ? -13.35100 -1.02700 -34.04600 1.000 29.93000 150 ALA C CA 1
ATOM 10728 C C . ALA C 1 150 ? -13.82300 -2.18500 -34.91800 1.000 34.74000 150 ALA C C 1
ATOM 10729 O O . ALA C 1 150 ? -13.33800 -3.31400 -34.78400 1.000 32.91000 150 ALA C O 1
ATOM 10731 N N . HIS C 1 151 ? -14.78100 -1.90500 -35.80000 1.000 34.21000 151 HIS C N 1
ATOM 10732 C CA . HIS C 1 151 ? -15.14800 -2.89200 -36.80900 1.000 30.46000 151 HIS C CA 1
ATOM 10733 C C . HIS C 1 151 ? -14.12800 -2.92700 -37.95700 1.000 30.64000 151 HIS C C 1
ATOM 10734 O O . HIS C 1 151 ? -13.54400 -3.97300 -38.24100 1.000 28.93000 151 HIS C O 1
ATOM 10741 N N . TYR C 1 152 ? -13.89300 -1.79100 -38.62100 1.000 28.08000 152 TYR C N 1
ATOM 10742 C CA . TYR C 1 152 ? -12.98800 -1.75000 -39.76200 1.000 31.01000 152 TYR C CA 1
ATOM 10743 C C . TYR C 1 152 ? -11.52500 -1.77500 -39.31300 1.000 30.11000 152 TYR C C 1
ATOM 10744 O O . TYR C 1 152 ? -11.18200 -1.39000 -38.20200 1.000 30.51000 152 TYR C O 1
ATOM 10753 N N . THR C 1 153 ? -10.66600 -2.22000 -40.21700 1.000 26.94000 153 THR C N 1
ATOM 10754 C CA . THR C 1 153 ? -9.23500 -2.32800 -39.98800 1.000 30.31000 153 THR C CA 1
ATOM 10755 C C . THR C 1 153 ? -8.56800 -2.28400 -41.37000 1.000 29.90000 153 THR C C 1
ATOM 10756 O O . THR C 1 153 ? -9.18400 -2.63000 -42.37700 1.000 27.16000 153 THR C O 1
ATOM 10760 N N . GLY C 1 154 ? -7.34500 -1.76900 -41.41700 1.000 29.82000 154 GLY C N 1
ATOM 10761 C CA . GLY C 1 154 ? -6.60200 -1.67600 -42.65500 1.000 25.40000 154 GLY C CA 1
ATOM 10762 C C . GLY C 1 154 ? -7.14800 -0.63300 -43.61600 1.000 29.64000 154 GLY C C 1
ATOM 10763 O O . GLY C 1 154 ? -8.14100 0.03100 -43.36800 1.000 33.18000 154 GLY C O 1
ATOM 10764 N N . LEU C 1 155 ? -6.48000 -0.51100 -44.75400 1.000 27.56000 155 LEU C N 1
ATOM 10765 C CA . LEU C 1 155 ? -6.98100 0.38400 -45.77700 1.000 31.65000 155 LEU C CA 1
ATOM 10766 C C . LEU C 1 155 ? -7.85200 -0.39500 -46.74400 1.000 31.96000 155 LEU C C 1
ATOM 10767 O O . LEU C 1 155 ? -7.73100 -1.61200 -46.89600 1.000 29.65000 155 LEU C O 1
ATOM 10772 N N . HIS C 1 156 ? -8.74000 0.32600 -47.41100 1.000 32.49000 156 HIS C N 1
ATOM 10773 C CA . HIS C 1 156 ? -9.71100 -0.30000 -48.29100 1.000 33.68000 156 HIS C CA 1
ATOM 10774 C C . HIS C 1 156 ? -9.63800 0.38800 -49.64800 1.000 37.06000 156 HIS C C 1
ATOM 10775 O O . HIS C 1 156 ? -9.86400 1.60100 -49.75400 1.000 30.54000 156 HIS C O 1
ATOM 10782 N N . ALA C 1 157 ? -9.25800 -0.37200 -50.66500 1.000 33.93000 157 ALA C N 1
ATOM 10783 C CA . ALA C 1 157 ? -9.16000 0.18800 -52.00000 1.000 33.03000 157 ALA C CA 1
ATOM 10784 C C . ALA C 1 157 ? -10.55000 0.50000 -52.49800 1.000 36.60000 157 ALA C C 1
ATOM 10785 O O . ALA C 1 157 ? -11.37900 -0.40400 -52.67300 1.000 40.63000 157 ALA C O 1
ATOM 10787 N N . CYS C 1 158 ? -10.78900 1.77500 -52.75300 1.000 37.26000 158 CYS C N 1
ATOM 10788 C CA . CYS C 1 158 ? -12.10800 2.25700 -53.13300 1.000 34.10000 158 CYS C CA 1
ATOM 10789 C C . CYS C 1 158 ? -11.85600 3.61000 -53.79100 1.000 36.22000 158 CYS C C 1
ATOM 10790 O O . CYS C 1 158 ? -11.59300 4.59400 -53.09200 1.000 32.47000 158 CYS C O 1
ATOM 10793 N N . THR C 1 159 ? -11.89800 3.63400 -55.11500 1.000 34.18000 159 THR C N 1
ATOM 10794 C CA . THR C 1 159 ? -11.37200 4.77800 -55.84400 1.000 35.64000 159 THR C CA 1
ATOM 10795 C C . THR C 1 159 ? -12.29700 5.98100 -55.72100 1.000 32.56000 159 THR C C 1
ATOM 10796 O O . THR C 1 159 ? -13.44900 5.88400 -55.28600 1.000 32.33000 159 THR C O 1
ATOM 10800 N N . GLN C 1 160 ? -11.74900 7.14000 -56.08300 1.000 34.63000 160 GLN C N 1
ATOM 10801 C CA . GLN C 1 160 ? -12.54600 8.36000 -56.17000 1.000 34.14000 160 GLN C CA 1
ATOM 10802 C C . GLN C 1 160 ? -13.70800 8.17300 -57.13600 1.000 31.89000 160 GLN C C 1
ATOM 10803 O O . GLN C 1 160 ? -14.82400 8.64600 -56.88200 1.000 32.32000 160 GLN C O 1
ATOM 10809 N N . THR C 1 161 ? -13.46200 7.49000 -58.25200 1.000 31.94000 161 THR C N 1
ATOM 10810 C CA . THR C 1 161 ? -14.54000 7.18200 -59.18500 1.000 31.69000 161 THR C CA 1
ATOM 10811 C C . THR C 1 161 ? -15.64900 6.40400 -58.48600 1.000 35.25000 161 THR C C 1
ATOM 10812 O O . THR C 1 161 ? -16.83100 6.75500 -58.59500 1.000 31.85000 161 THR C O 1
ATOM 10816 N N . GLU C 1 162 ? -15.27900 5.36700 -57.71900 1.000 34.00000 162 GLU C N 1
ATOM 10817 C CA . GLU C 1 162 ? -16.29800 4.57400 -57.03300 1.000 32.84000 162 GLU C CA 1
ATOM 10818 C C . GLU C 1 162 ? -16.93500 5.34000 -55.87100 1.000 32.43000 162 GLU C C 1
ATOM 10819 O O . GLU C 1 162 ? -18.11700 5.14600 -55.58900 1.000 29.76000 162 GLU C O 1
ATOM 10825 N N . VAL C 1 163 ? -16.20600 6.25100 -55.22700 1.000 28.98000 163 VAL C N 1
ATOM 10826 C CA . VAL C 1 163 ? -16.84300 7.06300 -54.19800 1.000 31.15000 163 VAL C CA 1
ATOM 10827 C C . VAL C 1 163 ? -17.84100 8.03000 -54.82400 1.000 34.77000 163 VAL C C 1
ATOM 10828 O O . VAL C 1 163 ? -18.95500 8.21300 -54.30800 1.000 32.45000 163 VAL C O 1
ATOM 10832 N N . GLU C 1 164 ? -17.46600 8.66100 -55.94900 1.000 35.49000 164 GLU C N 1
ATOM 10833 C CA . GLU C 1 164 ? -18.39700 9.54200 -56.64800 1.000 30.01000 164 GLU C CA 1
ATOM 10834 C C . GLU C 1 164 ? -19.61300 8.77100 -57.15500 1.000 33.93000 164 GLU C C 1
ATOM 10835 O O . GLU C 1 164 ? -20.74400 9.26300 -57.05000 1.000 33.79000 164 GLU C O 1
ATOM 10841 N N . HIS C 1 165 ? -19.41300 7.54900 -57.67400 1.000 30.00000 165 HIS C N 1
ATOM 10842 C CA . HIS C 1 165 ? -20.54900 6.75500 -58.13400 1.000 27.08000 165 HIS C CA 1
ATOM 10843 C C . HIS C 1 165 ? -21.53700 6.53300 -57.01400 1.000 30.30000 165 HIS C C 1
ATOM 10844 O O . HIS C 1 165 ? -22.74400 6.72800 -57.19000 1.000 31.77000 165 HIS C O 1
ATOM 10851 N N . LEU C 1 166 ? -21.04300 6.14800 -55.84000 1.000 30.48000 166 LEU C N 1
ATOM 10852 C CA . LEU C 1 166 ? -21.97000 5.78400 -54.78300 1.000 31.12000 166 LEU C CA 1
ATOM 10853 C C . LEU C 1 166 ? -22.61000 7.01300 -54.16000 1.000 33.21000 166 LEU C C 1
ATOM 10854 O O . LEU C 1 166 ? -23.78300 6.96400 -53.76100 1.000 36.84000 166 LEU C O 1
ATOM 10859 N N . LEU C 1 167 ? -21.88200 8.12100 -54.07700 1.000 32.08000 167 LEU C N 1
ATOM 10860 C CA . LEU C 1 167 ? -22.49500 9.33000 -53.54200 1.000 29.62000 167 LEU C CA 1
ATOM 10861 C C . LEU C 1 167 ? -23.50200 9.91200 -54.53100 1.000 32.61000 167 LEU C C 1
ATOM 10862 O O . LEU C 1 167 ? -24.57900 10.35400 -54.12500 1.000 36.19000 167 LEU C O 1
ATOM 10867 N N . ILE C 1 168 ? -23.19800 9.88200 -55.83700 1.000 30.62000 168 ILE C N 1
ATOM 10868 C CA . ILE C 1 168 ? -24.18300 10.30500 -56.83800 1.000 33.35000 168 ILE C CA 1
ATOM 10869 C C . ILE C 1 168 ? -25.45400 9.45200 -56.74900 1.000 34.06000 168 ILE C C 1
ATOM 10870 O O . ILE C 1 168 ? -26.57300 9.95600 -56.91900 1.000 30.22000 168 ILE C O 1
ATOM 10875 N N . ARG C 1 169 ? -25.31500 8.15300 -56.44900 1.000 33.91000 169 ARG C N 1
ATOM 10876 C CA . ARG C 1 169 ? -26.52500 7.34000 -56.36000 1.000 30.20000 169 ARG C CA 1
ATOM 10877 C C . ARG C 1 169 ? -27.26200 7.58800 -55.05500 1.000 32.71000 169 ARG C C 1
ATOM 10878 O O . ARG C 1 169 ? -28.49400 7.47200 -55.00600 1.000 33.55000 169 ARG C O 1
ATOM 10886 N N . ASP C 1 170 ? -26.55300 7.98900 -54.00100 1.000 34.20000 170 ASP C N 1
ATOM 10887 C CA . ASP C 1 170 ? -27.28300 8.33700 -52.79200 1.000 33.45000 170 ASP C CA 1
ATOM 10888 C C . ASP C 1 170 ? -28.10800 9.60600 -52.98100 1.000 33.31000 170 ASP C C 1
ATOM 10889 O O . ASP C 1 170 ? -29.23200 9.69700 -52.47400 1.000 33.38000 170 ASP C O 1
ATOM 10894 N N . LEU C 1 171 ? -27.57900 10.59100 -53.71700 1.000 36.99000 171 LEU C N 1
ATOM 10895 C CA . LEU C 1 171 ? -28.35000 11.80600 -53.99200 1.000 36.68000 171 LEU C CA 1
ATOM 10896 C C . LEU C 1 171 ? -29.58000 11.51500 -54.86100 1.000 36.92000 171 LEU C C 1
ATOM 10897 O O . LEU C 1 171 ? -30.66700 12.04500 -54.59900 1.000 34.85000 171 LEU C O 1
ATOM 10902 N N . ILE C 1 172 ? -29.42700 10.68000 -55.89800 1.000 34.47000 172 ILE C N 1
ATOM 10903 C CA . ILE C 1 172 ? -30.56800 10.24100 -56.69900 1.000 35.60000 172 ILE C CA 1
ATOM 10904 C C . ILE C 1 172 ? -31.66100 9.62400 -55.82900 1.000 40.00000 172 ILE C C 1
ATOM 10905 O O . ILE C 1 172 ? -32.85200 9.71900 -56.15100 1.000 40.38000 172 ILE C O 1
ATOM 10910 N N . ARG C 1 173 ? -31.28700 8.98100 -54.72000 1.000 32.62000 173 ARG C N 1
ATOM 10911 C CA . ARG C 1 173 ? -32.32000 8.41800 -53.86400 1.000 42.33000 173 ARG C CA 1
ATOM 10912 C C . ARG C 1 173 ? -33.06600 9.50900 -53.10600 1.000 41.21000 173 ARG C C 1
ATOM 10913 O O . ARG C 1 173 ? -34.21200 9.30400 -52.69600 1.000 44.56000 173 ARG C O 1
ATOM 10921 N N . HIS C 1 174 ? -32.45200 10.66200 -52.90500 1.000 41.67000 174 HIS C N 1
ATOM 10922 C CA . HIS C 1 174 ? -33.15700 11.77100 -52.28500 1.000 40.72000 174 HIS C CA 1
ATOM 10923 C C . HIS C 1 174 ? -33.75500 12.72100 -53.31800 1.000 38.15000 174 HIS C C 1
ATOM 10924 O O . HIS C 1 174 ? -34.25700 13.78400 -52.94500 1.000 44.56000 174 HIS C O 1
ATOM 10931 N N . ASP C 1 175 ? -33.76100 12.32300 -54.59800 1.000 39.39000 175 ASP C N 1
ATOM 10932 C CA . ASP C 1 175 ? -34.25200 13.13600 -55.71700 1.000 40.83000 175 ASP C CA 1
ATOM 10933 C C . ASP C 1 175 ? -33.43200 14.42100 -55.89600 1.000 42.61000 175 ASP C C 1
ATOM 10934 O O . ASP C 1 175 ? -33.97100 15.48300 -56.21100 1.000 42.73000 175 ASP C O 1
ATOM 10939 N N . ILE C 1 176 ? -32.11800 14.32200 -55.71500 1.000 39.27000 176 ILE C N 1
ATOM 10940 C CA . ILE C 1 176 ? -31.18200 15.39600 -56.02900 1.000 36.32000 176 ILE C CA 1
ATOM 10941 C C . ILE C 1 176 ? -30.30300 14.91100 -57.16800 1.000 35.92000 176 ILE C C 1
ATOM 10942 O O . ILE C 1 176 ? -29.79800 13.78400 -57.13100 1.000 37.01000 176 ILE C O 1
ATOM 10947 N N . LEU C 1 177 ? -30.13900 15.74300 -58.18700 1.000 36.95000 177 LEU C N 1
ATOM 10948 C CA . LEU C 1 177 ? -29.12700 15.53300 -59.20900 1.000 38.99000 177 LEU C CA 1
ATOM 10949 C C . LEU C 1 177 ? -28.06200 16.61900 -59.10100 1.000 37.98000 177 LEU C C 1
ATOM 10950 O O . LEU C 1 177 ? -28.31300 17.70200 -58.56700 1.000 41.40000 177 LEU C O 1
ATOM 10955 N N . VAL C 1 178 ? -26.87100 16.32800 -59.63000 1.000 37.50000 178 VAL C N 1
ATOM 10956 C CA . VAL C 1 178 ? -25.81000 17.32400 -59.72000 1.000 34.23000 178 VAL C CA 1
ATOM 10957 C C . VAL C 1 178 ? -26.01500 18.13700 -60.98900 1.000 43.71000 178 VAL C C 1
ATOM 10958 O O . VAL C 1 178 ? -26.12700 17.58000 -62.09400 1.000 44.83000 178 VAL C O 1
ATOM 10962 N N . GLU C 1 179 ? -26.05000 19.46000 -60.83700 1.000 42.65000 179 GLU C N 1
ATOM 10963 C CA . GLU C 1 179 ? -26.30900 20.36000 -61.95700 1.000 44.88000 179 GLU C CA 1
ATOM 10964 C C . GLU C 1 179 ? -25.02900 20.52400 -62.77300 1.000 42.15000 179 GLU C C 1
ATOM 10965 O O . GLU C 1 179 ? -24.06500 21.16100 -62.32600 1.000 39.00000 179 GLU C O 1
ATOM 10971 N N . ARG C 1 180 ? -25.01400 19.90400 -63.94700 1.000 38.66000 180 ARG C N 1
ATOM 10972 C CA . ARG C 1 180 ? -23.89700 19.79700 -64.86700 1.000 44.27000 180 ARG C CA 1
ATOM 10973 C C . ARG C 1 180 ? -24.36000 20.15100 -66.27000 1.000 46.13000 180 ARG C C 1
ATOM 10974 O O . ARG C 1 180 ? -25.52200 19.92800 -66.61800 1.000 52.82000 180 ARG C O 1
ATOM 10982 N N . PRO C 1 181 ? -23.47900 20.70800 -67.09200 1.000 39.77000 181 PRO C N 1
ATOM 10983 C CA . PRO C 1 181 ? -22.20600 21.23700 -66.61100 1.000 43.21000 181 PRO C CA 1
ATOM 10984 C C . PRO C 1 181 ? -22.45500 22.69500 -66.31500 1.000 49.73000 181 PRO C C 1
ATOM 10985 O O . PRO C 1 181 ? -22.67500 23.46400 -67.25000 1.000 52.23000 181 PRO C O 1
ATOM 10989 N N . CYS C 1 182 ? -22.50000 23.06100 -65.04600 1.000 42.69000 182 CYS C N 1
ATOM 10990 C CA . CYS C 1 182 ? -22.94400 24.39200 -64.65100 1.000 46.78000 182 CYS C CA 1
ATOM 10991 C C . CYS C 1 182 ? -21.90800 25.02900 -63.75100 1.000 47.61000 182 CYS C C 1
ATOM 10992 O O . CYS C 1 182 ? -21.40000 24.37700 -62.83700 1.000 48.36000 182 CYS C O 1
ATOM 10995 N N . THR C 1 183 ? -21.63200 26.30900 -63.99900 1.000 50.64000 183 THR C N 1
ATOM 10996 C CA . THR C 1 183 ? -20.56800 27.05200 -63.33900 1.000 48.95000 183 THR C CA 1
ATOM 10997 C C . THR C 1 183 ? -21.16500 28.14500 -62.47000 1.000 50.04000 183 THR C C 1
ATOM 10998 O O . THR C 1 183 ? -22.03000 28.90500 -62.92500 1.000 52.12000 183 THR C O 1
ATOM 11002 N N . ALA C 1 184 ? -20.70800 28.20700 -61.22100 1.000 49.58000 184 ALA C N 1
ATOM 11003 C CA . ALA C 1 184 ? -20.96100 29.35100 -60.35400 1.000 52.87000 184 ALA C CA 1
ATOM 11004 C C . ALA C 1 184 ? -20.05500 30.48800 -60.82500 1.000 56.51000 184 ALA C C 1
ATOM 11005 O O . ALA C 1 184 ? -18.86900 30.52900 -60.49000 1.000 50.50000 184 ALA C O 1
ATOM 11007 N N . THR C 1 185 ? -20.60400 31.39100 -61.64900 1.000 55.04000 185 THR C N 1
ATOM 11008 C CA . THR C 1 185 ? -19.81300 32.50300 -62.16800 1.000 59.17000 185 THR C CA 1
ATOM 11009 C C . THR C 1 185 ? -19.46700 33.48900 -61.05600 1.000 61.90000 185 THR C C 1
ATOM 11010 O O . THR C 1 185 ? -18.30700 33.89400 -60.91000 1.000 61.83000 185 THR C O 1
ATOM 11014 N N . SER C 1 186 ? -20.45100 33.86600 -60.24100 1.000 55.73000 186 SER C N 1
ATOM 11015 C CA . SER C 1 186 ? -20.18100 34.75900 -59.12100 1.000 61.55000 186 SER C CA 1
ATOM 11016 C C . SER C 1 186 ? -21.32800 34.67800 -58.12300 1.000 58.86000 186 SER C C 1
ATOM 11017 O O . SER C 1 186 ? -22.35600 34.03900 -58.36900 1.000 55.88000 186 SER C O 1
ATOM 11020 N N . TYR C 1 187 ? -21.15300 35.37500 -57.00400 1.000 55.32000 187 TYR C N 1
ATOM 11021 C CA . TYR C 1 187 ? -22.15000 35.34200 -55.95100 1.000 55.35000 187 TYR C CA 1
ATOM 11022 C C . TYR C 1 187 ? -22.09300 36.62600 -55.12300 1.000 57.94000 187 TYR C C 1
ATOM 11023 O O . TYR C 1 187 ? -21.06600 37.30900 -55.05000 1.000 53.10000 187 TYR C O 1
ATOM 11032 N N . THR C 1 188 ? -23.21000 36.92300 -54.46500 1.000 58.82000 188 THR C N 1
ATOM 11033 C CA . THR C 1 188 ? -23.31700 38.05400 -53.55900 1.000 55.84000 188 THR C CA 1
ATOM 11034 C C . THR C 1 188 ? -23.65000 37.57200 -52.15500 1.000 53.34000 188 THR C C 1
ATOM 11035 O O . THR C 1 188 ? -24.33400 36.56400 -51.97600 1.000 57.04000 188 THR C O 1
ATOM 11039 N N . PHE C 1 189 ? -23.17000 38.30700 -51.15500 1.000 57.70000 189 PHE C N 1
ATOM 11040 C CA . PHE C 1 189 ? -23.52200 38.04200 -49.76400 1.000 58.44000 189 PHE C CA 1
ATOM 11041 C C . PHE C 1 189 ? -23.75800 39.38000 -49.07700 1.000 62.75000 189 PHE C C 1
ATOM 11042 O O . PHE C 1 189 ? -22.81300 40.15200 -48.87400 1.000 65.49000 189 PHE C O 1
ATOM 11050 N N . ASP C 1 190 ? -25.01800 39.64600 -48.70900 1.000 63.15000 190 ASP C N 1
ATOM 11051 C CA . ASP C 1 190 ? -25.38000 40.86400 -47.99300 1.000 65.32000 190 ASP C CA 1
ATOM 11052 C C . ASP C 1 190 ? -24.88400 40.81400 -46.55600 1.000 69.22000 190 ASP C C 1
ATOM 11053 O O . ASP C 1 190 ? -25.56900 40.29200 -45.66600 1.000 68.08000 190 ASP C O 1
ATOM 11058 N N . GLU C 1 191 ? -23.69300 41.36700 -46.32600 1.000 69.01000 191 GLU C N 1
ATOM 11059 C CA . GLU C 1 191 ? -23.08900 41.34300 -45.00200 1.000 72.29000 191 GLU C CA 1
ATOM 11060 C C . GLU C 1 191 ? -23.77700 42.28800 -44.02100 1.000 79.29000 191 GLU C C 1
ATOM 11061 O O . GLU C 1 191 ? -23.54100 42.17700 -42.81200 1.000 77.78000 191 GLU C O 1
ATOM 11067 N N . GLU C 1 192 ? -24.62300 43.19400 -44.50200 1.000 80.76000 192 GLU C N 1
ATOM 11068 C CA . GLU C 1 192 ? -25.23800 44.19400 -43.64200 1.000 82.98000 192 GLU C CA 1
ATOM 11069 C C . GLU C 1 192 ? -26.74300 43.97800 -43.46000 1.000 82.41000 192 GLU C C 1
ATOM 11070 O O . GLU C 1 192 ? -27.46300 43.65300 -44.40800 1.000 85.22000 192 GLU C O 1
ATOM 11076 N N . ALA C 1 195 ? -29.13200 42.33900 -42.43200 1.000 73.31000 195 ALA C N 1
ATOM 11077 C CA . ALA C 1 195 ? -30.45100 42.91800 -42.19900 1.000 77.15000 195 ALA C CA 1
ATOM 11078 C C . ALA C 1 195 ? -31.37300 41.90700 -41.52200 1.000 84.14000 195 ALA C C 1
ATOM 11079 O O . ALA C 1 195 ? -32.55600 42.17800 -41.30100 1.000 88.39000 195 ALA C O 1
ATOM 11081 N N . SER C 1 196 ? -30.81000 40.74400 -41.19400 1.000 84.99000 196 SER C N 1
ATOM 11082 C CA . SER C 1 196 ? -31.56900 39.58000 -40.71900 1.000 84.88000 196 SER C CA 1
ATOM 11083 C C . SER C 1 196 ? -32.64000 39.14500 -41.72700 1.000 87.53000 196 SER C C 1
ATOM 11084 O O . SER C 1 196 ? -33.77800 38.82400 -41.36300 1.000 80.83000 196 SER C O 1
ATOM 11087 N N . VAL C 1 197 ? -32.26400 39.12800 -43.01900 1.000 86.20000 197 VAL C N 1
ATOM 11088 C CA . VAL C 1 197 ? -33.05500 38.46000 -44.04800 1.000 76.16000 197 VAL C CA 1
ATOM 11089 C C . VAL C 1 197 ? -32.71300 36.97500 -44.03200 1.000 69.93000 197 VAL C C 1
ATOM 11090 O O . VAL C 1 197 ? -31.58400 36.58100 -43.71600 1.000 68.17000 197 VAL C O 1
ATOM 11094 N N . THR C 1 198 ? -33.69600 36.13700 -44.37000 1.000 69.26000 198 THR C N 1
ATOM 11095 C CA . THR C 1 198 ? -33.47300 34.69500 -44.31800 1.000 64.58000 198 THR C CA 1
ATOM 11096 C C . THR C 1 198 ? -32.38800 34.25400 -45.29300 1.000 61.00000 198 THR C C 1
ATOM 11097 O O . THR C 1 198 ? -31.57500 33.38300 -44.96400 1.000 58.91000 198 THR C O 1
ATOM 11101 N N . HIS C 1 199 ? -32.35700 34.83500 -46.49600 1.000 59.15000 199 HIS C N 1
ATOM 11102 C CA . HIS C 1 199 ? -31.58900 34.29100 -47.61800 1.000 58.04000 199 HIS C CA 1
ATOM 11103 C C . HIS C 1 199 ? -30.63800 35.34000 -48.18600 1.000 54.79000 199 HIS C C 1
ATOM 11104 O O . HIS C 1 199 ? -30.83500 35.84100 -49.29700 1.000 55.34000 199 HIS C O 1
ATOM 11111 N N . PRO C 1 200 ? -29.55200 35.63800 -47.47500 1.000 50.11000 200 PRO C N 1
ATOM 11112 C CA . PRO C 1 200 ? -28.70000 36.77800 -47.81300 1.000 57.29000 200 PRO C CA 1
ATOM 11113 C C . PRO C 1 200 ? -27.62200 36.49300 -48.84100 1.000 59.25000 200 PRO C C 1
ATOM 11114 O O . PRO C 1 200 ? -26.80400 37.38500 -49.09500 1.000 58.63000 200 PRO C O 1
ATOM 11118 N N . ILE C 1 201 ? -27.57500 35.28000 -49.39700 1.000 57.00000 201 ILE C N 1
ATOM 11119 C CA . ILE C 1 201 ? -26.64800 34.91800 -50.47000 1.000 53.82000 201 ILE C CA 1
ATOM 11120 C C . ILE C 1 201 ? -27.45600 34.69400 -51.73600 1.000 54.40000 201 ILE C C 1
ATOM 11121 O O . ILE C 1 201 ? -28.55400 34.12100 -51.69000 1.000 57.08000 201 ILE C O 1
ATOM 11126 N N . THR C 1 202 ? -26.92700 35.15300 -52.86500 1.000 51.32000 202 THR C N 1
ATOM 11127 C CA . THR C 1 202 ? -27.39900 34.67900 -54.15700 1.000 56.80000 202 THR C CA 1
ATOM 11128 C C . THR C 1 202 ? -26.19800 34.33600 -55.01900 1.000 57.49000 202 THR C C 1
ATOM 11129 O O . THR C 1 202 ? -25.12600 34.93100 -54.88200 1.000 58.51000 202 THR C O 1
ATOM 11133 N N . VAL C 1 203 ? -26.39300 33.35900 -55.90000 1.000 56.93000 203 VAL C N 1
ATOM 11134 C CA . VAL C 1 203 ? -25.34800 32.83900 -56.76900 1.000 57.66000 203 VAL C CA 1
ATOM 11135 C C . VAL C 1 203 ? -25.87300 32.90100 -58.18900 1.000 54.18000 203 VAL C C 1
ATOM 11136 O O . VAL C 1 203 ? -27.04900 32.61100 -58.43300 1.000 50.90000 203 VAL C O 1
ATOM 11140 N N . ASN C 1 204 ? -25.00500 33.30000 -59.11500 1.000 55.38000 204 ASN C N 1
ATOM 11141 C CA . ASN C 1 204 ? -25.32000 33.35600 -60.53300 1.000 53.58000 204 ASN C CA 1
ATOM 11142 C C . ASN C 1 204 ? -24.71100 32.13200 -61.19400 1.000 48.83000 204 ASN C C 1
ATOM 11143 O O . ASN C 1 204 ? -23.52800 31.84300 -60.99600 1.000 48.67000 204 ASN C O 1
ATOM 11148 N N . ILE C 1 205 ? -25.51200 31.42400 -61.98200 1.000 48.93000 205 ILE C N 1
ATOM 11149 C CA . ILE C 1 205 ? -25.13400 30.12400 -62.51800 1.000 52.00000 205 ILE C CA 1
ATOM 11150 C C . ILE C 1 205 ? -25.32000 30.13500 -64.02600 1.000 49.91000 205 ILE C C 1
ATOM 11151 O O . ILE C 1 205 ? -26.39300 30.49900 -64.51600 1.000 49.99000 205 ILE C O 1
ATOM 11156 N N . THR C 1 206 ? -24.29100 29.70600 -64.75100 1.000 49.16000 206 THR C N 1
ATOM 11157 C CA . THR C 1 206 ? -24.32100 29.59300 -66.20600 1.000 57.76000 206 THR C CA 1
ATOM 11158 C C . THR C 1 206 ? -24.19800 28.13200 -66.61300 1.000 55.04000 206 THR C C 1
ATOM 11159 O O . THR C 1 206 ? -23.19200 27.48500 -66.30800 1.000 58.46000 206 THR C O 1
ATOM 11163 N N . ASN C 1 207 ? -25.20100 27.61700 -67.30800 1.000 56.89000 207 ASN C N 1
ATOM 11164 C CA . ASN C 1 207 ? -25.06600 26.30300 -67.92400 1.000 55.99000 207 ASN C CA 1
ATOM 11165 C C . ASN C 1 207 ? -24.06900 26.41600 -69.07300 1.000 63.25000 207 ASN C C 1
ATOM 11166 O O . ASN C 1 207 ? -24.26400 27.22200 -69.98900 1.000 66.32000 207 ASN C O 1
ATOM 11171 N N . GLU C 1 208 ? -22.98000 25.65100 -69.01000 1.000 63.65000 208 GLU C N 1
ATOM 11172 C CA . GLU C 1 208 ? -21.95000 25.70600 -70.04600 1.000 57.88000 208 GLU C CA 1
ATOM 11173 C C . GLU C 1 208 ? -22.30200 24.89400 -71.27800 1.000 60.10000 208 GLU C C 1
ATOM 11174 O O . GLU C 1 208 ? -21.51200 24.86100 -72.22300 1.000 63.14000 208 GLU C O 1
ATOM 11180 N N . ALA C 1 209 ? -23.44300 24.22100 -71.28200 1.000 62.87000 209 ALA C N 1
ATOM 11181 C CA . ALA C 1 209 ? -23.89500 23.46300 -72.43700 1.000 62.24000 209 ALA C CA 1
ATOM 11182 C C . ALA C 1 209 ? -25.03300 24.13800 -73.18100 1.000 65.57000 209 ALA C C 1
ATOM 11183 O O . ALA C 1 209 ? -25.08400 24.07300 -74.41000 1.000 70.56000 209 ALA C O 1
ATOM 11185 N N . THR C 1 210 ? -25.94400 24.78600 -72.45200 1.000 63.55000 210 THR C N 1
ATOM 11186 C CA . THR C 1 210 ? -27.13000 25.40900 -73.01800 1.000 61.86000 210 THR C CA 1
ATOM 11187 C C . THR C 1 210 ? -27.10900 26.92800 -72.89200 1.000 70.02000 210 THR C C 1
ATOM 11188 O O . THR C 1 210 ? -28.09200 27.58400 -73.25600 1.000 77.99000 210 THR C O 1
ATOM 11192 N N . GLY C 1 211 ? -26.02800 27.50800 -72.37500 1.000 65.89000 211 GLY C N 1
ATOM 11193 C CA . GLY C 1 211 ? -25.93400 28.95100 -72.22600 1.000 58.88000 211 GLY C CA 1
ATOM 11194 C C . GLY C 1 211 ? -26.90500 29.59900 -71.25000 1.000 64.11000 211 GLY C C 1
ATOM 11195 O O . GLY C 1 211 ? -26.76500 30.79600 -70.95400 1.000 60.42000 211 GLY C O 1
ATOM 11196 N N . ALA C 1 212 ? -27.88500 28.84100 -70.74200 1.000 60.82000 212 ALA C N 1
ATOM 11197 C CA . ALA C 1 212 ? -28.89000 29.38700 -69.82900 1.000 59.61000 212 ALA C CA 1
ATOM 11198 C C . ALA C 1 212 ? -28.26200 29.85500 -68.52200 1.000 62.36000 212 ALA C C 1
ATOM 11199 O O . ALA C 1 212 ? -27.35700 29.21200 -67.98200 1.000 66.25000 212 ALA C O 1
ATOM 11201 N N . GLU C 1 213 ? -28.74900 30.98800 -68.01700 1.000 58.33000 213 GLU C N 1
ATOM 11202 C CA . GLU C 1 213 ? -28.31500 31.56600 -66.75800 1.000 56.98000 213 GLU C CA 1
ATOM 11203 C C . GLU C 1 213 ? -29.46000 31.50700 -65.74900 1.000 62.62000 213 GLU C C 1
ATOM 11204 O O . GLU C 1 213 ? -30.62200 31.27500 -66.10200 1.000 66.04000 213 GLU C O 1
ATOM 11210 N N . GLU C 1 214 ? -29.11700 31.70000 -64.47500 1.000 53.12000 214 GLU C N 1
ATOM 11211 C CA . GLU C 1 214 ? -30.07700 31.53500 -63.39200 1.000 53.61000 214 GLU C CA 1
ATOM 11212 C C . GLU C 1 214 ? -29.49000 32.14400 -62.12600 1.000 55.15000 214 GLU C C 1
ATOM 11213 O O . GLU C 1 214 ? -28.27000 32.15400 -61.92700 1.000 57.89000 214 GLU C O 1
ATOM 11219 N N . VAL C 1 215 ? -30.36300 32.68300 -61.29500 1.000 50.56000 215 VAL C N 1
ATOM 11220 C CA . VAL C 1 215 ? -29.98500 33.16400 -59.97600 1.000 55.09000 215 VAL C CA 1
ATOM 11221 C C . VAL C 1 215 ? -30.54400 32.16200 -58.98700 1.000 55.60000 215 VAL C C 1
ATOM 11222 O O . VAL C 1 215 ? -31.60500 31.57400 -59.21500 1.000 61.36000 215 VAL C O 1
ATOM 11226 N N . VAL C 1 216 ? -29.81800 31.94000 -57.90200 1.000 55.57000 216 VAL C N 1
ATOM 11227 C CA . VAL C 1 216 ? -30.27100 31.07100 -56.82800 1.000 51.24000 216 VAL C CA 1
ATOM 11228 C C . VAL C 1 216 ? -29.96800 31.78900 -55.53100 1.000 53.58000 216 VAL C C 1
ATOM 11229 O O . VAL C 1 216 ? -28.81800 32.18400 -55.29500 1.000 53.81000 216 VAL C O 1
ATOM 11233 N N . THR C 1 217 ? -30.98400 31.97800 -54.70200 1.000 48.36000 217 THR C N 1
ATOM 11234 C CA . THR C 1 217 ? -30.77800 32.60000 -53.40700 1.000 53.50000 217 THR C CA 1
ATOM 11235 C C . THR C 1 217 ? -30.70300 31.51400 -52.34200 1.000 54.35000 217 THR C C 1
ATOM 11236 O O . THR C 1 217 ? -31.37700 30.48100 -52.43400 1.000 58.84000 217 THR C O 1
ATOM 11240 N N . ALA C 1 218 ? -29.86400 31.73700 -51.34300 1.000 49.05000 218 ALA C N 1
ATOM 11241 C CA . ALA C 1 218 ? -29.46400 30.63500 -50.49100 1.000 47.67000 218 ALA C CA 1
ATOM 11242 C C . ALA C 1 218 ? -29.18600 31.15400 -49.09000 1.000 53.35000 218 ALA C C 1
ATOM 11243 O O . ALA C 1 218 ? -28.71400 32.28100 -48.92200 1.000 51.35000 218 ALA C O 1
ATOM 11245 N N . ARG C 1 219 ? -29.46700 30.32700 -48.07900 1.000 45.20000 219 ARG C N 1
ATOM 11246 C CA . ARG C 1 219 ? -29.12600 30.75500 -46.72600 1.000 49.28000 219 ARG C CA 1
ATOM 11247 C C . ARG C 1 219 ? -27.64000 30.60500 -46.44800 1.000 45.42000 219 ARG C C 1
ATOM 11248 O O . ARG C 1 219 ? -27.04300 31.43800 -45.76000 1.000 49.54000 219 ARG C O 1
ATOM 11256 N N . PHE C 1 220 ? -27.03100 29.55200 -46.96800 1.000 44.47000 220 PHE C N 1
ATOM 11257 C CA . PHE C 1 220 ? -25.63500 29.26300 -46.71700 1.000 40.36000 220 PHE C CA 1
ATOM 11258 C C . PHE C 1 220 ? -25.04300 28.68600 -47.98000 1.000 42.10000 220 PHE C C 1
ATOM 11259 O O . PHE C 1 220 ? -25.74100 28.02900 -48.76000 1.000 50.73000 220 PHE C O 1
ATOM 11267 N N . LEU C 1 221 ? -23.75500 28.94800 -48.18100 1.000 39.69000 221 LEU C N 1
ATOM 11268 C CA . LEU C 1 221 ? -23.04700 28.49900 -49.36600 1.000 46.28000 221 LEU C CA 1
ATOM 11269 C C . LEU C 1 221 ? -21.84100 27.67700 -48.94100 1.000 45.60000 221 LEU C C 1
ATOM 11270 O O . LEU C 1 221 ? -21.16700 28.00000 -47.95300 1.000 43.63000 221 LEU C O 1
ATOM 11275 N N . VAL C 1 222 ? -21.58900 26.60200 -49.68300 1.000 46.07000 222 VAL C N 1
ATOM 11276 C CA . VAL C 1 222 ? -20.47000 25.71000 -49.42100 1.000 45.98000 222 VAL C CA 1
ATOM 11277 C C . VAL C 1 222 ? -19.58200 25.71200 -50.64700 1.000 40.16000 222 VAL C C 1
ATOM 11278 O O . VAL C 1 222 ? -20.02300 25.32400 -51.74200 1.000 40.19000 222 VAL C O 1
ATOM 11282 N N . GLY C 1 223 ? -18.34400 26.17600 -50.45900 1.000 36.17000 223 GLY C N 1
ATOM 11283 C CA . GLY C 1 223 ? -17.33200 26.19400 -51.49200 1.000 42.06000 223 GLY C CA 1
ATOM 11284 C C . GLY C 1 223 ? -16.48400 24.94800 -51.39500 1.000 44.65000 223 GLY C C 1
ATOM 11285 O O . GLY C 1 223 ? -15.50600 24.90200 -50.64200 1.000 42.26000 223 GLY C O 1
ATOM 11286 N N . SER C 1 224 ? -16.90700 23.90500 -52.10900 1.000 45.15000 224 SER C N 1
ATOM 11287 C CA . SER C 1 224 ? -16.14700 22.66700 -52.22500 1.000 44.19000 224 SER C CA 1
ATOM 11288 C C . SER C 1 224 ? -15.71400 22.57000 -53.67600 1.000 43.97000 224 SER C C 1
ATOM 11289 O O . SER C 1 224 ? -16.00300 21.58400 -54.35900 1.000 44.94000 224 SER C O 1
ATOM 11292 N N . ASP C 1 225 ? -15.04600 23.61700 -54.15800 1.000 40.77000 225 ASP C N 1
ATOM 11293 C CA . ASP C 1 225 ? -14.76600 23.78200 -55.57200 1.000 46.99000 225 ASP C CA 1
ATOM 11294 C C . ASP C 1 225 ? -13.29900 23.52200 -55.91100 1.000 49.38000 225 ASP C C 1
ATOM 11295 O O . ASP C 1 225 ? -12.85200 23.86200 -57.01900 1.000 48.49000 225 ASP C O 1
ATOM 11300 N N . GLY C 1 226 ? -12.54300 22.92000 -55.00100 1.000 41.74000 226 GLY C N 1
ATOM 11301 C CA . GLY C 1 226 ? -11.24100 22.38800 -55.37500 1.000 49.35000 226 GLY C CA 1
ATOM 11302 C C . GLY C 1 226 ? -10.08300 23.29100 -54.99900 1.000 45.63000 226 GLY C C 1
ATOM 11303 O O . GLY C 1 226 ? -10.22100 24.27400 -54.27100 1.000 45.42000 226 GLY C O 1
ATOM 11304 N N . ALA C 1 227 ? -8.90400 22.92800 -55.50200 1.000 43.92000 227 ALA C N 1
ATOM 11305 C CA . ALA C 1 227 ? -7.69800 23.63000 -55.07800 1.000 51.23000 227 ALA C CA 1
ATOM 11306 C C . ALA C 1 227 ? -7.66700 25.07700 -55.58100 1.000 56.60000 227 ALA C C 1
ATOM 11307 O O . ALA C 1 227 ? -7.16900 25.95900 -54.87100 1.000 53.81000 227 ALA C O 1
ATOM 11309 N N . HIS C 1 228 ? -8.19300 25.34400 -56.77600 1.000 51.88000 228 HIS C N 1
ATOM 11310 C CA . HIS C 1 228 ? -8.25500 26.70400 -57.33300 1.000 56.32000 228 HIS C CA 1
ATOM 11311 C C . HIS C 1 228 ? -9.62700 27.32400 -57.11600 1.000 55.27000 228 HIS C C 1
ATOM 11312 O O . HIS C 1 228 ? -10.25000 27.84500 -58.02600 1.000 58.90000 228 HIS C O 1
ATOM 11319 N N . SER C 1 229 ? -10.10800 27.26400 -55.88800 1.000 51.78000 229 SER C N 1
ATOM 11320 C CA . SER C 1 229 ? -11.49900 27.60600 -55.59500 1.000 52.46000 229 SER C CA 1
ATOM 11321 C C . SER C 1 229 ? -11.76100 29.09700 -55.78500 1.000 60.74000 229 SER C C 1
ATOM 11322 O O . SER C 1 229 ? -11.26900 29.93500 -55.01100 1.000 59.61000 229 SER C O 1
ATOM 11325 N N . MET C 1 230 ? -12.57600 29.41500 -56.79600 1.000 62.95000 230 MET C N 1
ATOM 11326 C CA . MET C 1 230 ? -13.10100 30.77200 -56.95500 1.000 54.59000 230 MET C CA 1
ATOM 11327 C C . MET C 1 230 ? -13.66600 31.30100 -55.64400 1.000 59.12000 230 MET C C 1
ATOM 11328 O O . MET C 1 230 ? -13.54500 32.49500 -55.35800 1.000 63.30000 230 MET C O 1
ATOM 11333 N N . ILE C 1 231 ? -14.25800 30.42900 -54.82200 1.000 54.76000 231 ILE C N 1
ATOM 11334 C CA . ILE C 1 231 ? -14.89800 30.90900 -53.60200 1.000 60.18000 231 ILE C CA 1
ATOM 11335 C C . ILE C 1 231 ? -13.86300 31.34600 -52.56700 1.000 55.37000 231 ILE C C 1
ATOM 11336 O O . ILE C 1 231 ? -14.05200 32.35400 -51.87500 1.000 56.35000 231 ILE C O 1
ATOM 11341 N N . ARG C 1 232 ? -12.76600 30.60000 -52.42700 1.000 51.12000 232 ARG C N 1
ATOM 11342 C CA . ARG C 1 232 ? -11.75600 30.98700 -51.44400 1.000 54.59000 232 ARG C CA 1
ATOM 11343 C C . ARG C 1 232 ? -11.08500 32.29800 -51.83300 1.000 57.81000 232 ARG C C 1
ATOM 11344 O O . ARG C 1 232 ? -10.86000 33.17000 -50.98200 1.000 51.03000 232 ARG C O 1
ATOM 11352 N N . LYS C 1 233 ? -10.77400 32.44900 -53.12300 1.000 57.53000 233 LYS C N 1
ATOM 11353 C CA . LYS C 1 233 ? -10.01000 33.58400 -53.61700 1.000 54.78000 233 LYS C CA 1
ATOM 11354 C C . LYS C 1 233 ? -10.78200 34.88800 -53.52600 1.000 56.91000 233 LYS C C 1
ATOM 11355 O O . LYS C 1 233 ? -10.17200 35.95700 -53.61200 1.000 54.77000 233 LYS C O 1
ATOM 11361 N N . SER C 1 234 ? -12.10700 34.81500 -53.36400 1.000 60.85000 234 SER C N 1
ATOM 11362 C CA . SER C 1 234 ? -13.01400 35.95200 -53.24000 1.000 57.08000 234 SER C CA 1
ATOM 11363 C C . SER C 1 234 ? -13.14800 36.46100 -51.81000 1.000 59.83000 234 SER C C 1
ATOM 11364 O O . SER C 1 234 ? -13.88400 37.42700 -51.57400 1.000 63.82000 234 SER C 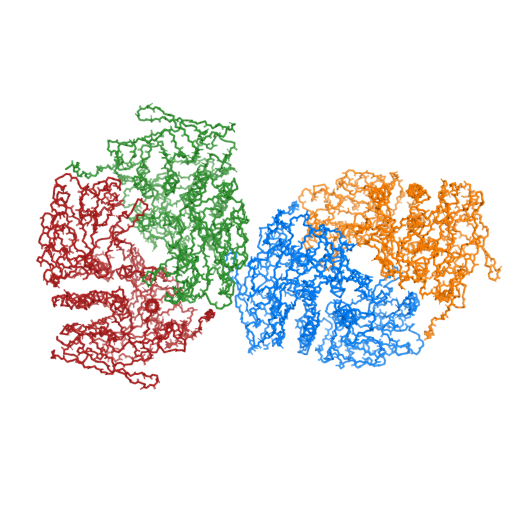O 1
ATOM 11367 N N . LEU C 1 235 ? -12.46700 35.84100 -50.86200 1.000 58.19000 235 LEU C N 1
ATOM 11368 C CA . LEU C 1 235 ? -12.58300 36.14200 -49.44700 1.000 60.78000 235 LEU C CA 1
ATOM 11369 C C . LEU C 1 235 ? -11.21800 36.52500 -48.88800 1.000 60.23000 235 LEU C C 1
ATOM 11370 O O . LEU C 1 235 ? -10.18000 36.12600 -49.43500 1.000 53.24000 235 LEU C O 1
ATOM 11375 N N . PRO C 1 236 ? -11.18000 37.30100 -47.77000 1.000 65.25000 236 PRO C N 1
ATOM 11376 C CA . PRO C 1 236 ? -9.88700 37.64600 -47.14600 1.000 62.48000 236 PRO C CA 1
ATOM 11377 C C . PRO C 1 236 ? -9.25900 36.42700 -46.49300 1.000 63.92000 236 PRO C C 1
ATOM 11378 O O . PRO C 1 236 ? -8.97500 36.39800 -45.28800 1.000 60.80000 236 PRO C O 1
ATOM 11382 N N . ILE C 1 237 ? -9.09900 35.39100 -47.31200 1.000 62.46000 237 ILE C N 1
ATOM 11383 C CA . ILE C 1 237 ? -8.49900 34.12200 -46.93200 1.000 60.04000 237 ILE C CA 1
ATOM 11384 C C . ILE C 1 237 ? -7.29200 33.94400 -47.82300 1.000 58.56000 237 ILE C C 1
ATOM 11385 O O . ILE C 1 237 ? -7.40000 34.06300 -49.05100 1.000 57.93000 237 ILE C O 1
ATOM 11390 N N . GLU C 1 238 ? -6.15200 33.65700 -47.23000 1.000 55.93000 238 GLU C N 1
ATOM 11391 C CA . GLU C 1 238 ? -5.04600 33.30500 -48.08900 1.000 59.98000 238 GLU C CA 1
ATOM 11392 C C . GLU C 1 238 ? -4.63400 31.86100 -47.82800 1.000 63.91000 238 GLU C C 1
ATOM 11393 O O . GLU C 1 238 ? -5.04300 31.21300 -46.85400 1.000 60.59000 238 GLU C O 1
ATOM 11399 N N . PHE C 1 239 ? -3.82300 31.37400 -48.75300 1.000 64.28000 239 PHE C N 1
ATOM 11400 C CA . PHE C 1 239 ? -3.60200 29.95100 -48.96700 1.000 57.63000 239 PHE C CA 1
ATOM 11401 C C . PHE C 1 239 ? -2.09900 29.69500 -48.97400 1.000 53.48000 239 PHE C C 1
ATOM 11402 O O . PHE C 1 239 ? -1.53900 29.25300 -49.98000 1.000 55.64000 239 PHE C O 1
ATOM 11410 N N . PRO C 1 240 ? -1.41100 29.98800 -47.86700 1.000 56.62000 240 PRO C N 1
ATOM 11411 C CA . PRO C 1 240 ? 0.05100 29.87100 -47.84400 1.000 55.41000 240 PRO C CA 1
ATOM 11412 C C . PRO C 1 240 ? 0.50700 28.43300 -47.95100 1.000 63.59000 240 PRO C C 1
ATOM 11413 O O . PRO C 1 240 ? -0.22000 27.49500 -47.61500 1.000 65.77000 240 PRO C O 1
ATOM 11417 N N . GLY C 1 241 ? 1.75200 28.27100 -48.39300 1.000 67.89000 241 GLY C N 1
ATOM 11418 C CA . GLY C 1 241 ? 2.34300 26.94900 -48.47400 1.000 70.96000 241 GLY C CA 1
ATOM 11419 C C . GLY C 1 241 ? 3.60400 26.87400 -49.31000 1.000 79.36000 241 GLY C C 1
ATOM 11420 O O . GLY C 1 241 ? 3.81500 27.68300 -50.22500 1.000 76.63000 241 GLY C O 1
ATOM 11421 N N . VAL C 1 242 ? 4.44400 25.89000 -49.00500 1.000 85.59000 242 VAL C N 1
ATOM 11422 C CA . VAL C 1 242 ? 5.69300 25.67900 -49.72800 1.000 90.58000 242 VAL C CA 1
ATOM 11423 C C . VAL C 1 242 ? 5.40600 24.81900 -50.96200 1.000 91.07000 242 VAL C C 1
ATOM 11424 O O . VAL C 1 242 ? 4.90900 23.68900 -50.85200 1.000 83.28000 242 VAL C O 1
ATOM 11428 N N . LYS C 1 243 ? 5.66300 25.38700 -52.14600 1.000 92.36000 243 LYS C N 1
ATOM 11429 C CA . LYS C 1 243 ? 5.52300 24.68600 -53.42200 1.000 92.53000 243 LYS C CA 1
ATOM 11430 C C . LYS C 1 243 ? 6.91900 24.34100 -53.92500 1.000 92.90000 243 LYS C C 1
ATOM 11431 O O . LYS C 1 243 ? 7.70900 25.23800 -54.24000 1.000 97.89000 243 LYS C O 1
ATOM 11437 N N . THR C 1 244 ? 7.21100 23.05100 -54.01800 1.000 92.91000 244 THR C N 1
ATOM 11438 C CA . THR C 1 244 ? 8.58100 22.56900 -53.98900 1.000 94.84000 244 THR C CA 1
ATOM 11439 C C . THR C 1 244 ? 9.04900 22.07700 -55.36800 1.000 100.07000 244 THR C C 1
ATOM 11440 O O . THR C 1 244 ? 8.35500 22.22200 -56.38500 1.000 95.21000 244 THR C O 1
ATOM 11444 N N . ASP C 1 245 ? 10.22700 21.46400 -55.41200 1.000 105.84000 245 ASP C N 1
ATOM 11445 C CA . ASP C 1 245 ? 10.76300 21.01000 -56.72100 1.000 102.71000 245 ASP C CA 1
ATOM 11446 C C . ASP C 1 245 ? 10.62000 19.48900 -56.83500 1.000 93.90000 245 ASP C C 1
ATOM 11447 O O . ASP C 1 245 ? 11.14600 18.91600 -57.80100 1.000 88.73000 245 ASP C O 1
ATOM 11452 N N . LEU C 1 246 ? 9.85700 18.87300 -55.93600 1.000 91.91000 246 LEU C N 1
ATOM 11453 C CA . LEU C 1 246 ? 9.80900 17.42200 -55.92100 1.000 88.57000 246 LEU C CA 1
ATOM 11454 C C . LEU C 1 246 ? 8.62100 16.90900 -56.72800 1.000 79.43000 246 LEU C C 1
ATOM 11455 O O . LEU C 1 246 ? 7.48900 17.37700 -56.56000 1.000 74.70000 246 LEU C O 1
ATOM 11460 N N . HIS C 1 247 ? 8.88700 15.95500 -57.61100 1.000 73.88000 247 HIS C N 1
ATOM 11461 C CA . HIS C 1 247 ? 7.85100 15.39300 -58.45600 1.000 72.15000 247 HIS C CA 1
ATOM 11462 C C . HIS C 1 247 ? 7.80300 13.88100 -58.31800 1.000 71.02000 247 HIS C C 1
ATOM 11463 O O . HIS C 1 247 ? 8.81900 13.22300 -58.05800 1.000 65.65000 247 HIS C O 1
ATOM 11470 N N . TRP C 1 248 ? 6.59600 13.34200 -58.48900 1.000 69.01000 248 TRP C N 1
ATOM 11471 C CA . TRP C 1 248 ? 6.33700 11.91500 -58.37200 1.000 53.69000 248 TRP C CA 1
ATOM 11472 C C . TRP C 1 248 ? 5.58200 11.45900 -59.60900 1.000 47.53000 248 TRP C C 1
ATOM 11473 O O . TRP C 1 248 ? 4.49400 11.96500 -59.89400 1.000 48.37000 248 TRP C O 1
ATOM 11484 N N . GLY C 1 249 ? 6.17700 10.55400 -60.37600 1.000 47.44000 249 GLY C N 1
ATOM 11485 C CA . GLY C 1 249 ? 5.41400 9.86100 -61.39600 1.000 44.83000 249 GLY C CA 1
ATOM 11486 C C . GLY C 1 249 ? 4.48100 8.84400 -60.75200 1.000 45.29000 249 GLY C C 1
ATOM 11487 O O . GLY C 1 249 ? 4.83700 8.17600 -59.78000 1.000 44.97000 249 GLY C O 1
ATOM 11488 N N . ILE C 1 250 ? 3.26600 8.73700 -61.29400 1.000 43.14000 250 ILE C N 1
ATOM 11489 C CA . ILE C 1 250 ? 2.22500 7.86500 -60.75600 1.000 37.89000 250 ILE C CA 1
ATOM 11490 C C . ILE C 1 250 ? 1.62500 7.06300 -61.89700 1.000 39.87000 250 ILE C C 1
ATOM 11491 O O . ILE C 1 250 ? 1.13400 7.64300 -62.87300 1.000 40.69000 250 ILE C O 1
ATOM 11496 N N . VAL C 1 251 ? 1.61800 5.73600 -61.76500 1.000 36.75000 251 VAL C N 1
ATOM 11497 C CA . VAL C 1 251 ? 1.07100 4.88200 -62.81100 1.000 32.84000 251 VAL C CA 1
ATOM 11498 C C . VAL C 1 251 ? 0.18900 3.77800 -62.20800 1.000 37.65000 251 VAL C C 1
ATOM 11499 O O . VAL C 1 251 ? 0.60000 3.06800 -61.28100 1.000 33.58000 251 VAL C O 1
ATOM 11503 N N . ASP C 1 252 ? -1.02200 3.63400 -62.75600 1.000 37.52000 252 ASP C N 1
ATOM 11504 C CA . ASP C 1 252 ? -1.95400 2.55500 -62.44900 1.000 37.36000 252 ASP C CA 1
ATOM 11505 C C . ASP C 1 252 ? -1.95000 1.58700 -63.62000 1.000 33.86000 252 ASP C C 1
ATOM 11506 O O . ASP C 1 252 ? -2.22700 1.99800 -64.74400 1.000 39.49000 252 ASP C O 1
ATOM 11511 N N . ALA C 1 253 ? -1.67700 0.30700 -63.36600 1.000 41.29000 253 ALA C N 1
ATOM 11512 C CA . ALA C 1 253 ? -1.71700 -0.67600 -64.44900 1.000 34.90000 253 ALA C CA 1
ATOM 11513 C C . ALA C 1 253 ? -1.63500 -2.07700 -63.87700 1.000 35.63000 253 ALA C C 1
ATOM 11514 O O . ALA C 1 253 ? -1.35000 -2.27600 -62.69500 1.000 34.90000 253 ALA C O 1
ATOM 11516 N N . VAL C 1 254 ? -1.87700 -3.05100 -64.74700 1.000 36.48000 254 VAL C N 1
ATOM 11517 C CA . VAL C 1 254 ? -1.58100 -4.44800 -64.45600 1.000 36.63000 254 VAL C CA 1
ATOM 11518 C C . VAL C 1 254 ? -0.12900 -4.67600 -64.86500 1.000 40.78000 254 VAL C C 1
ATOM 11519 O O . VAL C 1 254 ? 0.23400 -4.50600 -66.03700 1.000 38.16000 254 VAL C O 1
ATOM 11523 N N . ILE C 1 255 ? 0.70800 -5.03700 -63.89700 1.000 36.80000 255 ILE C N 1
ATOM 11524 C CA . ILE C 1 255 ? 2.15600 -5.07300 -64.08200 1.000 41.42000 255 ILE C CA 1
ATOM 11525 C C . ILE C 1 255 ? 2.67800 -6.44100 -63.64700 1.000 41.23000 255 ILE C C 1
ATOM 11526 O O . ILE C 1 255 ? 2.55300 -6.81200 -62.47300 1.000 38.91000 255 ILE C O 1
ATOM 11531 N N . ASN C 1 256 ? 3.23300 -7.20200 -64.59200 1.000 43.46000 256 ASN C N 1
ATOM 11532 C CA . ASN C 1 256 ? 3.91100 -8.44000 -64.22600 1.000 42.36000 256 ASN C CA 1
ATOM 11533 C C . ASN C 1 256 ? 5.24600 -8.11900 -63.56000 1.000 43.32000 256 ASN C C 1
ATOM 11534 O O . ASN C 1 256 ? 5.93900 -7.16600 -63.93800 1.000 40.89000 256 ASN C O 1
ATOM 11539 N N . SER C 1 257 ? 5.61700 -8.93500 -62.57900 1.000 40.95000 257 SER C N 1
ATOM 11540 C CA . SER C 1 257 ? 6.87300 -8.74300 -61.87700 1.000 37.99000 257 SER C CA 1
ATOM 11541 C C . SER C 1 257 ? 7.18000 -9.99700 -61.08700 1.000 37.74000 257 SER C C 1
ATOM 11542 O O . SER C 1 257 ? 6.26700 -10.68700 -60.62700 1.000 42.60000 257 SER C O 1
ATOM 11545 N N . ASP C 1 258 ? 8.46800 -10.27500 -60.92200 1.000 37.70000 258 ASP C N 1
ATOM 11546 C CA . ASP C 1 258 ? 8.90200 -11.36200 -60.05400 1.000 40.94000 258 ASP C CA 1
ATOM 11547 C C . ASP C 1 258 ? 9.24300 -10.88400 -58.65300 1.000 36.36000 258 ASP C C 1
ATOM 11548 O O . ASP C 1 258 ? 9.73700 -11.67800 -57.84500 1.000 37.64000 258 ASP C O 1
ATOM 11553 N N . PHE C 1 259 ? 8.99900 -9.59800 -58.35700 1.000 35.27000 259 PHE C N 1
ATOM 11554 C CA . PHE C 1 259 ? 9.02100 -9.07300 -56.99800 1.000 32.00000 259 PHE C CA 1
ATOM 11555 C C . PHE C 1 259 ? 8.41700 -10.09400 -56.03300 1.000 38.34000 259 PHE C C 1
ATOM 11556 O O . PHE C 1 259 ? 7.25700 -10.49300 -56.21100 1.000 38.79000 259 PHE C O 1
ATOM 11564 N N . PRO C 1 260 ? 9.16200 -10.54100 -55.01500 1.000 37.11000 260 PRO C N 1
ATOM 11565 C CA . PRO C 1 260 ? 8.63100 -11.57500 -54.10600 1.000 38.03000 260 PRO C CA 1
ATOM 11566 C C . PRO C 1 260 ? 7.34000 -11.18800 -53.42000 1.000 37.12000 260 PRO C C 1
ATOM 11567 O O . PRO C 1 260 ? 6.61200 -12.07900 -52.97400 1.000 34.18000 260 PRO C O 1
ATOM 11571 N N . HIS C 1 261 ? 7.01100 -9.89900 -53.31300 1.000 39.79000 261 HIS C N 1
ATOM 11572 C CA . HIS C 1 261 ? 5.80300 -9.53200 -52.57200 1.000 41.94000 261 HIS C CA 1
ATOM 11573 C C . HIS C 1 261 ? 4.74400 -8.85500 -53.44500 1.000 38.12000 261 HIS C C 1
ATOM 11574 O O . HIS C 1 261 ? 3.92300 -8.08400 -52.93800 1.000 36.67000 261 HIS C O 1
ATOM 11581 N N . ARG C 1 262 ? 4.69700 -9.20100 -54.73500 1.000 31.35000 262 ARG C N 1
ATOM 11582 C CA . ARG C 1 262 ? 3.70100 -8.63400 -55.63300 1.000 36.68000 262 ARG C CA 1
ATOM 11583 C C . ARG C 1 262 ? 2.29500 -9.10000 -55.25300 1.000 36.66000 262 ARG C C 1
ATOM 11584 O O . ARG C 1 262 ? 2.03600 -10.30600 -55.20000 1.000 34.36000 262 ARG C O 1
ATOM 11592 N N . TRP C 1 263 ? 1.39300 -8.16100 -54.94400 1.000 39.79000 263 TRP C N 1
ATOM 11593 C CA . TRP C 1 263 ? 1.71100 -6.75100 -54.63600 1.000 40.54000 263 TRP C CA 1
ATOM 11594 C C . TRP C 1 263 ? 1.35700 -6.46200 -53.17500 1.000 36.88000 263 TRP C C 1
ATOM 11595 O O . TRP C 1 263 ? 0.27900 -6.81600 -52.71300 1.000 47.01000 263 TRP C O 1
ATOM 11606 N N . THR C 1 264 ? 2.25700 -5.80600 -52.46000 1.000 33.56000 264 THR C N 1
ATOM 11607 C CA . THR C 1 264 ? 2.07200 -5.47600 -51.05700 1.000 37.33000 264 THR C CA 1
ATOM 11608 C C . THR C 1 264 ? 2.36200 -3.99700 -50.86800 1.000 35.04000 264 THR C C 1
ATOM 11609 O O . THR C 1 264 ? 3.32800 -3.47300 -51.43100 1.000 33.49000 264 THR C O 1
ATOM 11613 N N . PHE C 1 265 ? 1.52400 -3.34300 -50.06500 1.000 32.53000 265 PHE C N 1
ATOM 11614 C CA . PHE C 1 265 ? 1.72400 -1.94900 -49.71500 1.000 34.71000 265 PHE C CA 1
ATOM 11615 C C . PHE C 1 265 ? 3.13900 -1.70900 -49.18800 1.000 41.61000 265 PHE C C 1
ATOM 11616 O O . PHE C 1 265 ? 3.67000 -2.49300 -48.38400 1.000 36.38000 265 PHE C O 1
ATOM 11624 N N . GLY C 1 266 ? 3.75000 -0.62100 -49.64200 1.000 34.36000 266 GLY C N 1
ATOM 11625 C CA . GLY C 1 266 ? 5.00200 -0.27700 -49.02200 1.000 34.58000 266 GLY C CA 1
ATOM 11626 C C . GLY C 1 266 ? 5.92400 0.47800 -49.96100 1.000 39.89000 266 GLY C C 1
ATOM 11627 O O . GLY C 1 266 ? 5.47800 1.16900 -50.88300 1.000 36.56000 266 GLY C O 1
ATOM 11628 N N . THR C 1 267 ? 7.21100 0.35400 -49.65300 1.000 39.88000 267 THR C N 1
ATOM 11629 C CA . THR C 1 267 ? 8.23700 1.19800 -50.24500 1.000 41.35000 267 THR C CA 1
ATOM 11630 C C . THR C 1 267 ? 9.41000 0.34000 -50.66900 1.000 34.37000 267 THR C C 1
ATOM 11631 O O . THR C 1 267 ? 9.83800 -0.55000 -49.93200 1.000 35.73000 267 THR C O 1
ATOM 11635 N N . VAL C 1 268 ? 9.94600 0.64300 -51.84000 1.000 35.85000 268 VAL C N 1
ATOM 11636 C CA . VAL C 1 268 ? 11.17400 0.03600 -52.32400 1.000 38.82000 268 VAL C CA 1
ATOM 11637 C C . VAL C 1 268 ? 12.15800 1.17000 -52.50700 1.000 41.95000 268 VAL C C 1
ATOM 11638 O O . VAL C 1 268 ? 11.96400 2.04900 -53.35900 1.000 42.39000 268 VAL C O 1
ATOM 11642 N N . LEU C 1 269 ? 13.17200 1.18800 -51.66400 1.000 40.34000 269 LEU C N 1
ATOM 11643 C CA . LEU C 1 269 ? 14.16500 2.23900 -51.67300 1.000 43.47000 269 LEU C CA 1
ATOM 11644 C C . LEU C 1 269 ? 15.38400 1.69900 -52.39500 1.000 46.86000 269 LEU C C 1
ATOM 11645 O O . LEU C 1 269 ? 15.78800 0.56000 -52.16400 1.000 43.55000 269 LEU C O 1
ATOM 11650 N N . ASN C 1 270 ? 15.91400 2.48800 -53.32400 1.000 51.91000 270 ASN C N 1
ATOM 11651 C CA . ASN C 1 270 ? 17.17600 2.19600 -53.98400 1.000 49.13000 270 ASN C CA 1
ATOM 11652 C C . ASN C 1 270 ? 18.08200 3.39400 -53.77400 1.000 51.24000 270 ASN C C 1
ATOM 11653 O O . ASN C 1 270 ? 17.75500 4.50900 -54.19800 1.000 56.49000 270 ASN C O 1
ATOM 11658 N N . SER C 1 271 ? 19.21400 3.17300 -53.11200 1.000 50.41000 271 SER C N 1
ATOM 11659 C CA . SER C 1 271 ? 20.08000 4.29900 -52.79300 1.000 55.57000 271 SER C CA 1
ATOM 11660 C C . SER C 1 271 ? 20.62500 4.97300 -54.05100 1.000 55.91000 271 SER C C 1
ATOM 11661 O O . SER C 1 271 ? 20.84400 6.18500 -54.05600 1.000 50.92000 271 SER C O 1
ATOM 11664 N N . GLU C 1 272 ? 20.84000 4.22500 -55.12800 1.000 50.59000 272 GLU C N 1
ATOM 11665 C CA . GLU C 1 272 ? 21.32800 4.87500 -56.33800 1.000 60.69000 272 GLU C CA 1
ATOM 11666 C C . GLU C 1 272 ? 20.23300 5.68800 -57.03000 1.000 59.01000 272 GLU C C 1
ATOM 11667 O O . GLU C 1 272 ? 20.48300 6.80900 -57.48100 1.000 58.73000 272 GLU C O 1
ATOM 11673 N N . TYR C 1 273 ? 19.01800 5.14400 -57.11900 1.000 60.87000 273 TYR C N 1
ATOM 11674 C CA . TYR C 1 273 ? 17.98600 5.64300 -58.02300 1.000 59.49000 273 TYR C CA 1
ATOM 11675 C C . TYR C 1 273 ? 16.74400 6.21600 -57.33900 1.000 55.09000 273 TYR C C 1
ATOM 11676 O O . TYR C 1 273 ? 15.84900 6.69100 -58.04100 1.000 48.73000 273 TYR C O 1
ATOM 11685 N N . GLY C 1 274 ? 16.64600 6.17700 -56.01400 1.000 51.16000 274 GLY C N 1
ATOM 11686 C CA . GLY C 1 274 ? 15.48400 6.72400 -55.33900 1.000 53.62000 274 GLY C CA 1
ATOM 11687 C C . GLY C 1 274 ? 14.44900 5.67000 -54.98900 1.000 51.96000 274 GLY C C 1
ATOM 11688 O O . GLY C 1 274 ? 14.65500 4.45900 -55.10900 1.000 54.08000 274 GLY C O 1
ATOM 11689 N N . GLY C 1 275 ? 13.29400 6.16100 -54.56300 1.000 54.00000 275 GLY C N 1
ATOM 11690 C CA . GLY C 1 275 ? 12.29200 5.28500 -54.00100 1.000 48.46000 275 GLY C CA 1
ATOM 11691 C C . GLY C 1 275 ? 11.01100 5.08000 -54.78300 1.000 46.69000 275 GLY C C 1
ATOM 11692 O O . GLY C 1 275 ? 10.57900 5.93800 -55.56600 1.000 42.99000 275 GLY C O 1
ATOM 11693 N N . CYS C 1 276 ? 10.36600 3.93900 -54.54200 1.000 41.40000 276 CYS C N 1
ATOM 11694 C CA . CYS C 1 276 ? 9.02100 3.69600 -55.03500 1.000 39.14000 276 CYS C CA 1
ATOM 11695 C C . CYS C 1 276 ? 8.08100 3.37200 -53.87600 1.000 42.12000 276 CYS C C 1
ATOM 11696 O O . CYS C 1 276 ? 8.47300 2.74100 -52.89000 1.000 43.36000 276 CYS C O 1
ATOM 11699 N N . LEU C 1 277 ? 6.82500 3.79000 -54.01500 1.000 39.41000 277 LEU C N 1
ATOM 11700 C CA . LEU C 1 277 ? 5.75500 3.42400 -53.09500 1.000 37.30000 277 LEU C CA 1
ATOM 11701 C C . LEU C 1 277 ? 4.73600 2.55100 -53.83600 1.000 43.05000 277 LEU C C 1
ATOM 11702 O O . LEU C 1 277 ? 4.32700 2.88300 -54.95900 1.000 37.55000 277 LEU C O 1
ATOM 11707 N N . ILE C 1 278 ? 4.35100 1.42200 -53.22500 1.000 33.86000 278 ILE C N 1
ATOM 11708 C CA . ILE C 1 278 ? 3.46900 0.43600 -53.85700 1.000 34.98000 278 ILE C CA 1
ATOM 11709 C C . ILE C 1 278 ? 2.09800 0.48000 -53.19600 1.000 36.60000 278 ILE C C 1
ATOM 11710 O O . ILE C 1 278 ? 1.99700 0.41300 -51.96100 1.000 38.96000 278 ILE C O 1
ATOM 11715 N N . ILE C 1 279 ? 1.04800 0.55100 -54.01200 1.000 32.65000 279 ILE C N 1
ATOM 11716 C CA . ILE C 1 279 ? -0.33700 0.45600 -53.54800 1.000 29.07000 279 ILE C CA 1
ATOM 11717 C C . ILE C 1 279 ? -1.05700 -0.65700 -54.30000 1.000 29.66000 279 ILE C C 1
ATOM 11718 O O . ILE C 1 279 ? -1.33500 -0.50400 -55.48900 1.000 35.29000 279 ILE C O 1
ATOM 11723 N N . PRO C 1 280 ? -1.37600 -1.77800 -53.65800 1.000 33.24000 280 PRO C N 1
ATOM 11724 C CA . PRO C 1 280 ? -2.24600 -2.77700 -54.29400 1.000 36.69000 280 PRO C CA 1
ATOM 11725 C C . PRO C 1 280 ? -3.59300 -2.18400 -54.69100 1.000 33.40000 280 PRO C C 1
ATOM 11726 O O . PRO C 1 280 ? -4.14100 -1.31500 -54.01000 1.000 35.17000 280 PRO C O 1
ATOM 11730 N N . ARG C 1 281 ? -4.13800 -2.68100 -55.80200 1.000 33.39000 281 ARG C N 1
ATOM 11731 C CA . ARG C 1 281 ? -5.37100 -2.14900 -56.36500 1.000 36.20000 281 ARG C CA 1
ATOM 11732 C C . ARG C 1 281 ? -6.26200 -3.29300 -56.83700 1.000 37.97000 281 ARG C C 1
ATOM 11733 O O . ARG C 1 281 ? -5.84200 -4.45100 -56.93500 1.000 35.38000 281 ARG C O 1
ATOM 11741 N N . GLU C 1 282 ? -7.51500 -2.94000 -57.11500 1.000 39.66000 282 GLU C N 1
ATOM 11742 C CA . GLU C 1 282 ? -8.51800 -3.87700 -57.60100 1.000 34.48000 282 GLU C CA 1
ATOM 11743 C C . GLU C 1 282 ? -8.11300 -4.46400 -58.95300 1.000 31.87000 282 GLU C C 1
ATOM 11744 O O . GLU C 1 282 ? -7.21800 -3.97100 -59.62200 1.000 33.91000 282 GLU C O 1
ATOM 11750 N N . ARG C 1 283 ? -8.77200 -5.56100 -59.33500 1.000 34.85000 283 ARG C N 1
ATOM 11751 C CA . ARG C 1 283 ? -8.66900 -6.14300 -60.68900 1.000 37.97000 283 ARG C CA 1
ATOM 11752 C C . ARG C 1 283 ? -7.21400 -6.39200 -61.13100 1.000 37.45000 283 ARG C C 1
ATOM 11753 O O . ARG C 1 283 ? -6.88600 -6.27900 -62.31000 1.000 36.47000 283 ARG C O 1
ATOM 11761 N N . ASN C 1 284 ? -6.33600 -6.74800 -60.18600 1.000 40.71000 284 ASN C N 1
ATOM 11762 C CA . ASN C 1 284 ? -4.94900 -7.15000 -60.43200 1.000 37.53000 284 ASN C CA 1
ATOM 11763 C C . ASN C 1 284 ? -4.07400 -5.98600 -60.87500 1.000 37.72000 284 ASN C C 1
ATOM 11764 O O . ASN C 1 284 ? -3.01000 -6.18700 -61.46500 1.000 37.17000 284 ASN C O 1
ATOM 11769 N N . MET C 1 285 ? -4.49800 -4.77100 -60.59700 1.000 38.20000 285 MET C N 1
ATOM 11770 C CA . MET C 1 285 ? -3.67400 -3.60800 -60.84100 1.000 36.43000 285 MET C CA 1
ATOM 11771 C C . MET C 1 285 ? -2.82900 -3.31200 -59.61700 1.000 37.32000 285 MET C C 1
ATOM 11772 O O . MET C 1 285 ? -3.07100 -3.82700 -58.52400 1.000 36.25000 285 MET C O 1
ATOM 11777 N N . VAL C 1 286 ? -1.82200 -2.47700 -59.83000 1.000 30.63000 286 VAL C N 1
ATOM 11778 C CA . VAL C 1 286 ? -1.04500 -1.83900 -58.78600 1.000 28.89000 286 VAL C CA 1
ATOM 11779 C C . VAL C 1 286 ? -0.92700 -0.36400 -59.14100 1.000 31.56000 286 VAL C C 1
ATOM 11780 O O . VAL C 1 286 ? -0.97800 0.02000 -60.31500 1.000 30.28000 286 VAL C O 1
ATOM 11784 N N . ARG C 1 287 ? -0.80400 0.47700 -58.12700 1.000 30.00000 287 ARG C N 1
ATOM 11785 C CA . ARG C 1 287 ? -0.39100 1.85300 -58.36000 1.000 33.83000 287 ARG C CA 1
ATOM 11786 C C . ARG C 1 287 ? 1.03600 2.04300 -57.84100 1.000 37.74000 287 ARG C C 1
ATOM 11787 O O . ARG C 1 287 ? 1.32700 1.74900 -56.67200 1.000 31.36000 287 ARG C O 1
ATOM 11795 N N . LEU C 1 288 ? 1.91600 2.55200 -58.70800 1.000 38.56000 288 LEU C N 1
ATOM 11796 C CA . LEU C 1 288 ? 3.31000 2.82600 -58.36300 1.000 36.32000 288 LEU C CA 1
ATOM 11797 C C . LEU C 1 288 ? 3.56600 4.33400 -58.40000 1.000 39.97000 288 LEU C C 1
ATOM 11798 O O . LEU C 1 288 ? 3.31400 4.99500 -59.42100 1.000 37.93000 288 LEU C O 1
ATOM 11803 N N . TYR C 1 289 ? 4.00900 4.87800 -57.26800 1.000 38.46000 289 TYR C N 1
ATOM 11804 C CA . TYR C 1 289 ? 4.64800 6.18500 -57.21300 1.000 42.94000 289 TYR C CA 1
ATOM 11805 C C . TYR C 1 289 ? 6.15900 5.99900 -57.37100 1.000 47.14000 289 TYR C C 1
ATOM 11806 O O . TYR C 1 289 ? 6.75100 5.13900 -56.70700 1.000 46.04000 289 TYR C O 1
ATOM 11815 N N . VAL C 1 290 ? 6.80700 6.81000 -58.21300 1.000 46.20000 290 VAL C N 1
ATOM 11816 C CA . VAL C 1 290 ? 8.27400 6.80700 -58.25200 1.000 47.61000 290 VAL C CA 1
ATOM 11817 C C . VAL C 1 290 ? 8.79200 8.23200 -58.26200 1.000 51.70000 290 VAL C C 1
ATOM 11818 O O . VAL C 1 290 ? 8.20000 9.10900 -58.89900 1.000 54.73000 290 VAL C O 1
ATOM 11822 N N . GLN C 1 291 ? 9.90700 8.45600 -57.56000 1.000 57.05000 291 GLN C N 1
ATOM 11823 C CA . GLN C 1 291 ? 10.49000 9.78700 -57.44400 1.000 61.22000 291 GLN C CA 1
ATOM 11824 C C . GLN C 1 291 ? 11.05500 10.24300 -58.78100 1.000 59.37000 291 GLN C C 1
ATOM 11825 O O . GLN C 1 291 ? 11.70300 9.47400 -59.49700 1.000 60.79000 291 GLN C O 1
ATOM 11831 N N . LEU C 1 292 ? 10.78900 11.49600 -59.12500 1.000 56.64000 292 LEU C N 1
ATOM 11832 C CA . LEU C 1 292 ? 11.24300 12.06600 -60.38100 1.000 61.01000 292 LEU C CA 1
ATOM 11833 C C . LEU C 1 292 ? 12.00600 13.33700 -60.05900 1.000 66.35000 292 LEU C C 1
ATOM 11834 O O . LEU C 1 292 ? 11.41300 14.33300 -59.63000 1.000 66.01000 292 LEU C O 1
ATOM 11839 N N . ARG C 1 293 ? 13.32000 13.29100 -60.24400 1.000 68.80000 293 ARG C N 1
ATOM 11840 C CA . ARG C 1 293 ? 14.17900 14.43400 -59.98600 1.000 73.86000 293 ARG C CA 1
ATOM 11841 C C . ARG C 1 293 ? 14.60500 15.07700 -61.30500 1.000 72.33000 293 ARG C C 1
ATOM 11842 O O . ARG C 1 293 ? 14.74000 14.41000 -62.33700 1.000 70.23000 293 ARG C O 1
ATOM 11850 N N . ALA C 1 294 ? 14.77100 16.39300 -61.27300 1.000 74.51000 294 ALA C N 1
ATOM 11851 C CA . ALA C 1 294 ? 15.18500 17.14600 -62.44500 1.000 80.13000 294 ALA C CA 1
ATOM 11852 C C . ALA C 1 294 ? 16.70200 17.16900 -62.55500 1.000 85.88000 294 ALA C C 1
ATOM 11853 O O . ALA C 1 294 ? 17.41400 17.10300 -61.55000 1.000 82.93000 294 ALA C O 1
ATOM 11855 N N . GLU C 1 295 ? 17.18600 17.27300 -63.79100 1.000 94.20000 295 GLU C N 1
ATOM 11856 C CA . GLU C 1 295 ? 18.61600 17.41500 -64.03900 1.000 99.93000 295 GLU C CA 1
ATOM 11857 C C . GLU C 1 295 ? 19.18400 18.56100 -63.19500 1.000 100.60000 295 GLU C C 1
ATOM 11858 O O . GLU C 1 295 ? 18.49500 19.57100 -62.98800 1.000 97.67000 295 GLU C O 1
ATOM 11864 N N . PRO C 1 296 ? 20.44000 18.43400 -62.67300 1.000 104.60000 296 PRO C N 1
ATOM 11865 C CA . PRO C 1 296 ? 20.98200 19.43200 -61.72900 1.000 102.88000 296 PRO C CA 1
ATOM 11866 C C . PRO C 1 296 ? 20.76100 20.90100 -62.08200 1.000 98.91000 296 PRO C C 1
ATOM 11867 O O . PRO C 1 296 ? 20.16400 21.63600 -61.28800 1.000 98.27000 296 PRO C O 1
ATOM 11871 N N . GLY C 1 297 ? 21.23400 21.35300 -63.24400 1.000 93.31000 297 GLY C N 1
ATOM 11872 C CA . GLY C 1 297 ? 21.08600 22.76200 -63.57400 1.000 97.07000 297 GLY C CA 1
ATOM 11873 C C . GLY C 1 297 ? 19.65700 23.13400 -63.92000 1.000 96.48000 297 GLY C C 1
ATOM 11874 O O . GLY C 1 297 ? 19.16100 24.19300 -63.51800 1.000 88.15000 297 GLY C O 1
ATOM 11875 N N . LYS C 1 298 ? 19.03600 22.28200 -64.72800 1.000 98.60000 298 LYS C N 1
ATOM 11876 C CA . LYS C 1 298 ? 17.71700 22.54300 -65.35400 1.000 93.78000 298 LYS C CA 1
ATOM 11877 C C . LYS C 1 298 ? 16.52000 22.46400 -64.40300 1.000 92.61000 298 LYS C C 1
ATOM 11878 O O . LYS C 1 298 ? 16.67600 22.16700 -63.21400 1.000 94.87000 298 LYS C O 1
ATOM 11884 N N . ALA C 1 299 ? 15.35800 22.82100 -64.94200 1.000 90.34000 299 ALA C N 1
ATOM 11885 C CA . ALA C 1 299 ? 14.08400 22.65500 -64.26600 1.000 83.51000 299 ALA C CA 1
ATOM 11886 C C . ALA C 1 299 ? 13.42300 21.37200 -64.75100 1.000 82.77000 299 ALA C C 1
ATOM 11887 O O . ALA C 1 299 ? 13.73900 20.85200 -65.82900 1.000 80.41000 299 ALA C O 1
ATOM 11889 N N . PHE C 1 300 ? 12.49800 20.86600 -63.93300 1.000 81.55000 300 PHE C N 1
ATOM 11890 C CA . PHE C 1 300 ? 11.85900 19.58300 -64.20000 1.000 74.59000 300 PHE C CA 1
ATOM 11891 C C . PHE C 1 300 ? 11.12500 19.60800 -65.53900 1.000 67.20000 300 PHE C C 1
ATOM 11892 O O . PHE C 1 300 ? 10.34400 20.52300 -65.81000 1.000 66.70000 300 PHE C O 1
ATOM 11900 N N . ASP C 1 301 ? 11.37900 18.59700 -66.38000 1.000 62.76000 301 ASP C N 1
ATOM 11901 C CA . ASP C 1 301 ? 10.82800 18.53500 -67.74000 1.000 66.31000 301 ASP C CA 1
ATOM 11902 C C . ASP C 1 301 ? 9.77400 17.42400 -67.83700 1.000 65.38000 301 ASP C C 1
ATOM 11903 O O . ASP C 1 301 ? 10.11300 16.25300 -68.03300 1.000 68.70000 301 ASP C O 1
ATOM 11908 N N . HIS C 1 302 ? 8.49200 17.80500 -67.76600 1.000 60.77000 302 HIS C N 1
ATOM 11909 C CA . HIS C 1 302 ? 7.40800 16.83000 -67.85300 1.000 57.74000 302 HIS C CA 1
ATOM 11910 C C . HIS C 1 302 ? 7.40200 16.06600 -69.16500 1.000 59.89000 302 HIS C C 1
ATOM 11911 O O . HIS C 1 302 ? 6.86100 14.95300 -69.21800 1.000 62.18000 302 HIS C O 1
ATOM 11918 N N . SER C 1 303 ? 7.98100 16.62900 -70.22200 1.000 57.45000 303 SER C N 1
ATOM 11919 C CA . SER C 1 303 ? 7.94000 15.97100 -71.52500 1.000 64.30000 303 SER C CA 1
ATOM 11920 C C . SER C 1 303 ? 8.73900 14.68100 -71.53100 1.000 58.30000 303 SER C C 1
ATOM 11921 O O . SER C 1 303 ? 8.54000 13.84000 -72.41700 1.000 51.65000 303 SER C O 1
ATOM 11924 N N . LYS C 1 304 ? 9.63000 14.50800 -70.54800 1.000 60.33000 304 LYS C N 1
ATOM 11925 C CA . LYS C 1 304 ? 10.54000 13.37300 -70.53000 1.000 62.47000 304 LYS C CA 1
ATOM 11926 C C . LYS C 1 304 ? 9.91800 12.09900 -69.97500 1.000 61.70000 304 LYS C C 1
ATOM 11927 O O . LYS C 1 304 ? 10.54500 11.04100 -70.08100 1.000 62.08000 304 LYS C O 1
ATOM 11933 N N . TRP C 1 305 ? 8.70100 12.15900 -69.42500 1.000 60.38000 305 TRP C N 1
ATOM 11934 C CA . TRP C 1 305 ? 8.20600 11.13200 -68.50100 1.000 58.37000 305 TRP C CA 1
ATOM 11935 C C . TRP C 1 305 ? 6.86500 10.54400 -68.93000 1.000 59.51000 305 TRP C C 1
ATOM 11936 O O . TRP C 1 305 ? 5.80900 11.01600 -68.50000 1.000 60.89000 305 TRP C O 1
ATOM 11947 N N . GLY C 1 306 ? 6.91300 9.50000 -69.75400 1.000 58.10000 306 GLY C N 1
ATOM 11948 C CA . GLY C 1 306 ? 5.73600 8.73800 -70.09300 1.000 56.11000 306 GLY C CA 1
ATOM 11949 C C . GLY C 1 306 ? 5.65500 7.47300 -69.25700 1.000 56.67000 306 GLY C C 1
ATOM 11950 O O . GLY C 1 306 ? 6.58200 7.12700 -68.50700 1.000 50.09000 306 GLY C O 1
ATOM 11951 N N . PRO C 1 307 ? 4.53000 6.76400 -69.35800 1.000 55.64000 307 PRO C N 1
ATOM 11952 C CA . PRO C 1 307 ? 4.42400 5.46500 -68.67200 1.000 50.27000 307 PRO C CA 1
ATOM 11953 C C . PRO C 1 307 ? 5.59400 4.54600 -68.96600 1.000 51.31000 307 PRO C C 1
ATOM 11954 O O . PRO C 1 307 ? 6.06700 3.84900 -68.06100 1.000 51.62000 307 PRO C O 1
ATOM 11958 N N . GLU C 1 308 ? 6.08000 4.53300 -70.20700 1.000 47.86000 308 GLU C N 1
ATOM 11959 C CA . GLU C 1 308 ? 7.20800 3.67800 -70.55300 1.000 51.87000 308 GLU C CA 1
ATOM 11960 C C . GLU C 1 308 ? 8.46700 4.11800 -69.82500 1.000 52.78000 308 GLU C C 1
ATOM 11961 O O . GLU C 1 308 ? 9.19600 3.29200 -69.26100 1.000 49.42000 308 GLU C O 1
ATOM 11967 N N . GLU C 1 309 ? 8.74000 5.41900 -69.83400 1.000 44.40000 309 GLU C N 1
ATOM 11968 C CA . GLU C 1 309 ? 9.97500 5.90500 -69.23600 1.000 48.22000 309 GLU C CA 1
ATOM 11969 C C . GLU C 1 309 ? 9.99500 5.67600 -67.72700 1.000 48.72000 309 GLU C C 1
ATOM 11970 O O . GLU C 1 309 ? 11.01000 5.22200 -67.18000 1.000 44.14000 309 GLU C O 1
ATOM 11976 N N . ILE C 1 310 ? 8.88600 5.95400 -67.02800 1.000 47.36000 310 ILE C N 1
ATOM 11977 C CA . ILE C 1 310 ? 8.95100 5.73100 -65.58900 1.000 47.30000 310 ILE C CA 1
ATOM 11978 C C . ILE C 1 310 ? 8.99500 4.24100 -65.27400 1.000 44.99000 310 ILE C C 1
ATOM 11979 O O . ILE C 1 310 ? 9.48300 3.86100 -64.20400 1.000 43.69000 310 ILE C O 1
ATOM 11984 N N . LEU C 1 311 ? 8.57300 3.37800 -66.20300 1.000 40.08000 311 LEU C N 1
ATOM 11985 C CA . LEU C 1 311 ? 8.79200 1.94600 -66.00800 1.000 46.06000 311 LEU C CA 1
ATOM 11986 C C . LEU C 1 311 ? 10.27500 1.60300 -66.05300 1.000 45.83000 311 LEU C C 1
ATOM 11987 O O . LEU C 1 311 ? 10.71600 0.66500 -65.37800 1.000 45.44000 311 LEU C O 1
ATOM 11992 N N . VAL C 1 312 ? 11.04900 2.34100 -66.85000 1.000 44.76000 312 VAL C N 1
ATOM 11993 C CA . VAL C 1 312 ? 12.47800 2.08400 -66.95900 1.000 44.36000 312 VAL C CA 1
ATOM 11994 C C . VAL C 1 312 ? 13.18500 2.46100 -65.65500 1.000 43.58000 312 VAL C C 1
ATOM 11995 O O . VAL C 1 312 ? 14.04000 1.71700 -65.16400 1.000 41.89000 312 VAL C O 1
ATOM 11999 N N . ILE C 1 313 ? 12.81700 3.59400 -65.05000 1.000 37.70000 313 ILE C N 1
ATOM 12000 C CA . ILE C 1 313 ? 13.43300 3.92800 -63.76700 1.000 40.76000 313 ILE C CA 1
ATOM 12001 C C . ILE C 1 313 ? 12.88100 3.03700 -62.64900 1.000 46.08000 313 ILE C C 1
ATOM 12002 O O . ILE C 1 313 ? 13.57700 2.76400 -61.66000 1.000 44.39000 313 ILE C O 1
ATOM 12007 N N . LEU C 1 314 ? 11.64400 2.54000 -62.78800 1.000 45.18000 314 LEU C N 1
ATOM 12008 C CA . LEU C 1 314 ? 11.11900 1.59100 -61.80100 1.000 42.89000 314 LEU C CA 1
ATOM 12009 C C . LEU C 1 314 ? 11.90600 0.28800 -61.82400 1.000 38.76000 314 LEU C C 1
ATOM 12010 O O . LEU C 1 314 ? 12.24700 -0.26200 -60.77000 1.000 37.60000 314 LEU C O 1
ATOM 12015 N N . ASN C 1 315 ? 12.22100 -0.21100 -63.01900 1.000 39.62000 315 ASN C N 1
ATOM 12016 C CA . ASN C 1 315 ? 13.02000 -1.42300 -63.12300 1.000 39.57000 315 ASN C CA 1
ATOM 12017 C C . ASN C 1 315 ? 14.40000 -1.23900 -62.51000 1.000 45.54000 315 ASN C C 1
ATOM 12018 O O . ASN C 1 315 ? 15.01400 -2.22100 -62.06500 1.000 42.38000 315 ASN C O 1
ATOM 12023 N N . LYS C 1 316 ? 14.87700 0.00200 -62.42900 1.000 42.17000 316 LYS C N 1
ATOM 12024 C CA . LYS C 1 316 ? 16.14600 0.26600 -61.76000 1.000 48.59000 316 LYS C CA 1
ATOM 12025 C C . LYS C 1 316 ? 15.98200 0.30700 -60.24200 1.000 45.20000 316 LYS C C 1
ATOM 12026 O O . LYS C 1 316 ? 16.87500 -0.15500 -59.51500 1.000 42.12000 316 LYS C O 1
ATOM 12032 N N . VAL C 1 317 ? 14.86300 0.86000 -59.74700 1.000 39.44000 317 VAL C N 1
ATOM 12033 C CA . VAL C 1 317 ? 14.67400 0.92200 -58.30200 1.000 40.77000 317 VAL C CA 1
ATOM 12034 C C . VAL C 1 317 ? 14.39300 -0.46500 -57.72700 1.000 39.30000 317 VAL C C 1
ATOM 12035 O O . VAL C 1 317 ? 14.80400 -0.78000 -56.60500 1.000 41.89000 317 VAL C O 1
ATOM 12039 N N . PHE C 1 318 ? 13.71200 -1.31700 -58.48100 1.000 38.52000 318 PHE C N 1
ATOM 12040 C CA . PHE C 1 318 ? 13.36000 -2.65700 -58.03700 1.000 37.08000 318 PHE C CA 1
ATOM 12041 C C . PHE C 1 318 ? 14.45700 -3.68100 -58.26900 1.000 38.68000 318 PHE C C 1
ATOM 12042 O O . PHE C 1 318 ? 14.27800 -4.84000 -57.87700 1.000 41.09000 318 PHE C O 1
ATOM 12050 N N . ALA C 1 319 ? 15.54300 -3.31900 -58.94000 1.000 39.81000 319 ALA C N 1
ATOM 12051 C CA . ALA C 1 319 ? 16.61600 -4.27700 -59.18200 1.000 40.20000 319 ALA C CA 1
ATOM 12052 C C . ALA C 1 319 ? 16.96900 -5.00400 -57.88500 1.000 37.16000 319 ALA C C 1
ATOM 12053 O O . ALA C 1 319 ? 17.03000 -4.37200 -56.81800 1.000 42.46000 319 ALA C O 1
ATOM 12055 N N . PRO C 1 320 ? 17.22100 -6.32000 -57.93000 1.000 32.28000 320 PRO C N 1
ATOM 12056 C CA . PRO C 1 320 ? 17.25900 -7.24100 -59.08100 1.000 35.06000 320 PRO C CA 1
ATOM 12057 C C . PRO C 1 320 ? 15.91400 -7.71200 -59.66000 1.000 36.58000 320 PRO C C 1
ATOM 12058 O O . PRO C 1 320 ? 15.94500 -8.50700 -60.58300 1.000 45.22000 320 PRO C O 1
ATOM 12062 N N . TYR C 1 321 ? 14.77300 -7.27000 -59.14800 1.000 38.47000 321 TYR C N 1
ATOM 12063 C CA . TYR C 1 321 ? 13.49400 -7.73000 -59.66700 1.000 37.68000 321 TYR C CA 1
ATOM 12064 C C . TYR C 1 321 ? 13.04000 -6.86500 -60.84000 1.000 44.11000 321 TYR C C 1
ATOM 12065 O O . TYR C 1 321 ? 13.35900 -5.66800 -60.92000 1.000 38.69000 321 TYR C O 1
ATOM 12074 N N . THR C 1 322 ? 12.31200 -7.50400 -61.76400 1.000 38.20000 322 THR C N 1
ATOM 12075 C CA . THR C 1 322 ? 11.88800 -6.94900 -63.04200 1.000 43.89000 322 THR C CA 1
ATOM 12076 C C . THR C 1 322 ? 10.39300 -6.65600 -63.02700 1.000 43.54000 322 THR C C 1
ATOM 12077 O O . THR C 1 322 ? 9.60800 -7.37200 -62.39400 1.000 38.83000 322 THR C O 1
ATOM 12081 N N . LEU C 1 323 ? 10.00400 -5.61600 -63.75800 1.000 39.35000 323 LEU C N 1
ATOM 12082 C CA . LEU C 1 323 ? 8.59600 -5.18900 -63.93700 1.000 38.69000 323 LEU C CA 1
ATOM 12083 C C . LEU C 1 323 ? 8.30500 -5.11500 -65.43400 1.000 42.19000 323 LEU C C 1
ATOM 12084 O O . LEU C 1 323 ? 9.23200 -4.92500 -66.18000 1.000 49.16000 323 LEU C O 1
ATOM 12089 N N . SER C 1 324 ? 7.04900 -5.26800 -65.83200 1.000 43.35000 324 SER C N 1
ATOM 12090 C CA . SER C 1 324 ? 6.64900 -5.19000 -67.25600 1.000 43.98000 324 SER C CA 1
ATOM 12091 C C . SER C 1 324 ? 5.13800 -5.02000 -67.33800 1.000 44.74000 324 SER C C 1
ATOM 12092 O O . SER C 1 324 ? 4.44500 -5.70800 -66.62100 1.000 41.35000 324 SER C O 1
ATOM 12095 N N . TYR C 1 325 ? 4.66900 -4.12600 -68.20000 1.000 42.71000 325 TYR C N 1
ATOM 12096 C CA . TYR C 1 325 ? 3.23400 -3.96100 -68.38900 1.000 38.98000 325 TYR C CA 1
ATOM 12097 C C . TYR C 1 325 ? 2.64100 -5.18000 -69.07800 1.000 39.40000 325 TYR C C 1
ATOM 12098 O O . TYR C 1 325 ? 3.15100 -5.63900 -70.10500 1.000 41.56000 325 TYR C O 1
ATOM 12107 N N . ALA C 1 326 ? 1.54100 -5.68600 -68.52800 1.000 40.13000 326 ALA C N 1
ATOM 12108 C CA . ALA C 1 326 ? 0.77400 -6.74400 -69.16900 1.000 44.76000 326 ALA C CA 1
ATOM 12109 C C . ALA C 1 326 ? -0.47400 -6.22900 -69.86400 1.000 38.04000 326 ALA C C 1
ATOM 12110 O O . ALA C 1 326 ? -1.16300 -7.01600 -70.50600 1.000 41.90000 326 ALA C O 1
ATOM 12112 N N . GLU C 1 327 ? -0.78000 -4.94200 -69.74700 1.000 38.65000 327 GLU C N 1
ATOM 12113 C CA . GLU C 1 327 ? -2.03000 -4.38400 -70.23700 1.000 40.00000 327 GLU C CA 1
ATOM 12114 C C . GLU C 1 327 ? -1.82900 -2.90600 -70.50300 1.000 43.37000 327 GLU C C 1
ATOM 12115 O O . GLU C 1 327 ? -0.89400 -2.29000 -69.96700 1.000 41.26000 327 GLU C O 1
ATOM 12121 N N . PRO C 1 328 ? -2.70700 -2.29600 -71.29400 1.000 46.20000 328 PRO C N 1
ATOM 12122 C CA . PRO C 1 328 ? -2.64400 -0.84200 -71.47800 1.000 43.83000 328 PRO C CA 1
ATOM 12123 C C . PRO C 1 328 ? -2.79300 -0.10400 -70.15100 1.000 43.68000 328 PRO C C 1
ATOM 12124 O O . PRO C 1 328 ? -3.39300 -0.60600 -69.20100 1.000 41.88000 328 PRO C O 1
ATOM 12128 N N . VAL C 1 329 ? -2.25100 1.11800 -70.12200 1.000 37.20000 329 VAL C N 1
ATOM 12129 C CA . VAL C 1 329 ? -2.25900 1.95500 -68.93400 1.000 41.90000 329 VAL C CA 1
ATOM 12130 C C . VAL C 1 329 ? -3.68200 2.20600 -68.46200 1.000 41.96000 329 VAL C C 1
ATOM 12131 O O . VAL C 1 329 ? -4.58500 2.45700 -69.25800 1.000 43.32000 329 VAL C O 1
ATOM 12135 N N . ASP C 1 330 ? -3.89900 2.12600 -67.14900 1.000 38.40000 330 ASP C N 1
ATOM 12136 C CA . ASP C 1 330 ? -5.20500 2.50400 -66.63000 1.000 39.97000 330 ASP C CA 1
ATOM 12137 C C . ASP C 1 330 ? -5.23500 3.98200 -66.26900 1.000 42.91000 330 ASP C C 1
ATOM 12138 O O . ASP C 1 330 ? -6.22000 4.68200 -66.54500 1.000 50.30000 330 ASP C O 1
ATOM 12143 N N . TRP C 1 331 ? -4.16500 4.47900 -65.66500 1.000 42.48000 331 TRP C N 1
ATOM 12144 C CA . TRP C 1 331 ? -4.04000 5.88500 -65.31800 1.000 40.69000 331 TRP C CA 1
ATOM 12145 C C . TRP C 1 331 ? -2.56300 6.22000 -65.21300 1.000 44.36000 331 TRP C C 1
ATOM 12146 O O . TRP C 1 331 ? -1.75500 5.37800 -64.80500 1.000 44.40000 331 TRP C O 1
ATOM 12157 N N . TYR C 1 332 ? -2.22500 7.46400 -65.55800 1.000 42.78000 332 TYR C N 1
ATOM 12158 C CA . TYR C 1 332 ? -0.86900 7.97600 -65.42800 1.000 44.00000 332 TYR C CA 1
ATOM 12159 C C . TYR C 1 332 ? -0.92800 9.49300 -65.23100 1.000 43.27000 332 TYR C C 1
ATOM 12160 O O . TYR C 1 332 ? -1.79600 10.16600 -65.79100 1.000 42.60000 332 TYR C O 1
ATOM 12169 N N . THR C 1 333 ? -0.01900 10.02300 -64.41300 1.000 46.41000 333 THR C N 1
ATOM 12170 C CA . THR C 1 333 ? 0.14100 11.46600 -64.24200 1.000 42.79000 333 THR C CA 1
ATOM 12171 C C . THR C 1 333 ? 1.49300 11.72400 -63.59000 1.000 44.62000 333 THR C C 1
ATOM 12172 O O . THR C 1 333 ? 2.16000 10.80400 -63.11000 1.000 39.54000 333 THR C O 1
ATOM 12176 N N . ILE C 1 334 ? 1.88800 12.99800 -63.57700 1.000 44.45000 334 ILE C N 1
ATOM 12177 C CA . ILE C 1 334 ? 3.01800 13.47100 -62.79200 1.000 42.65000 334 ILE C CA 1
ATOM 12178 C C . ILE C 1 334 ? 2.49300 14.55200 -61.86600 1.000 47.38000 334 ILE C C 1
ATOM 12179 O O . ILE C 1 334 ? 1.83500 15.49000 -62.32300 1.000 56.19000 334 ILE C O 1
ATOM 12184 N N . LEU C 1 335 ? 2.76200 14.41800 -60.57400 1.000 47.00000 335 LEU C N 1
ATOM 12185 C CA . LEU C 1 335 ? 2.16100 15.28600 -59.57600 1.000 53.75000 335 LEU C CA 1
ATOM 12186 C C . LEU C 1 335 ? 3.22600 16.06400 -58.81900 1.000 63.54000 335 LEU C C 1
ATOM 12187 O O . LEU C 1 335 ? 4.24700 15.50100 -58.40700 1.000 67.34000 335 LEU C O 1
ATOM 12192 N N . THR C 1 336 ? 2.95000 17.35500 -58.62000 1.000 60.35000 336 THR C N 1
ATOM 12193 C CA . THR C 1 336 ? 3.87100 18.30200 -58.00800 1.000 63.92000 336 THR C CA 1
ATOM 12194 C C . THR C 1 336 ? 3.49300 18.52800 -56.54800 1.000 68.96000 336 THR C C 1
ATOM 12195 O O . THR C 1 336 ? 2.38300 18.99000 -56.24800 1.000 70.00000 336 THR C O 1
ATOM 12199 N N . ILE C 1 337 ? 4.42900 18.23400 -55.64700 1.000 69.73000 337 ILE C N 1
ATOM 12200 C CA . ILE C 1 337 ? 4.20200 18.33700 -54.21200 1.000 66.89000 337 ILE C CA 1
ATOM 12201 C C . ILE C 1 337 ? 3.99800 19.79500 -53.81000 1.000 70.43000 337 ILE C C 1
ATOM 12202 O O . ILE C 1 337 ? 4.95100 20.57900 -53.74400 1.000 73.21000 337 ILE C O 1
ATOM 12207 N N . ASN C 1 338 ? 2.74900 20.15600 -53.51600 1.000 67.48000 338 ASN C N 1
ATOM 12208 C CA . ASN C 1 338 ? 2.36100 21.52900 -53.21100 1.000 67.72000 338 ASN C CA 1
ATOM 12209 C C . ASN C 1 338 ? 1.38200 21.51200 -52.04000 1.000 68.60000 338 ASN C C 1
ATOM 12210 O O . ASN C 1 338 ? 0.17700 21.36000 -52.25200 1.000 74.75000 338 ASN C O 1
ATOM 12215 N N . GLU C 1 339 ? 1.88100 21.67800 -50.81400 1.000 69.63000 339 GLU C N 1
ATOM 12216 C CA . GLU C 1 339 ? 1.02800 21.62700 -49.62600 1.000 65.62000 339 GLU C CA 1
ATOM 12217 C C . GLU C 1 339 ? 0.61700 23.03600 -49.20900 1.000 64.46000 339 GLU C C 1
ATOM 12218 O O . GLU C 1 339 ? 1.45200 23.94500 -49.16400 1.000 68.56000 339 GLU C O 1
ATOM 12224 N N . ARG C 1 340 ? -0.67400 23.20400 -48.89700 1.000 59.71000 340 ARG C N 1
ATOM 12225 C CA . ARG C 1 340 ? -1.28900 24.50800 -48.65700 1.000 57.45000 340 ARG C CA 1
ATOM 12226 C C . ARG C 1 340 ? -2.44600 24.36900 -47.67300 1.000 54.88000 340 ARG C C 1
ATOM 12227 O O . ARG C 1 340 ? -3.15500 23.36200 -47.67400 1.000 51.25000 340 ARG C O 1
ATOM 12235 N N . VAL C 1 341 ? -2.66200 25.40000 -46.85400 1.000 49.49000 341 VAL C N 1
ATOM 12236 C CA . VAL C 1 341 ? -3.77300 25.42100 -45.90700 1.000 48.56000 341 VAL C CA 1
ATOM 12237 C C . VAL C 1 341 ? -4.35400 26.83000 -45.82400 1.000 57.15000 341 VAL C C 1
ATOM 12238 O O . VAL C 1 341 ? -3.61500 27.79700 -45.60800 1.000 59.75000 341 VAL C O 1
ATOM 12242 N N . ALA C 1 342 ? -5.68100 26.94800 -45.94600 1.000 52.29000 342 ALA C N 1
ATOM 12243 C CA . ALA C 1 342 ? -6.32700 28.25100 -45.82800 1.000 49.52000 342 ALA C CA 1
ATOM 12244 C C . ALA C 1 342 ? -6.13800 28.83900 -44.43200 1.000 55.43000 342 ALA C C 1
ATOM 12245 O O . ALA C 1 342 ? -6.02700 28.12000 -43.43800 1.000 50.36000 342 ALA C O 1
ATOM 12247 N N . THR C 1 343 ? -6.09500 30.17300 -44.35200 1.000 55.08000 343 THR C N 1
ATOM 12248 C CA . THR C 1 343 ? -5.93900 30.77400 -43.03300 1.000 56.55000 343 THR C CA 1
ATOM 12249 C C . THR C 1 343 ? -7.22400 30.71500 -42.21700 1.000 57.25000 343 THR C C 1
ATOM 12250 O O . THR C 1 343 ? -7.15700 30.76800 -40.98300 1.000 57.09000 343 THR C O 1
ATOM 12254 N N . SER C 1 344 ? -8.38200 30.59400 -42.87000 1.000 59.30000 344 SER C N 1
ATOM 12255 C CA . SER C 1 344 ? -9.61800 30.20500 -42.19200 1.000 60.84000 344 SER C CA 1
ATOM 12256 C C . SER C 1 344 ? -10.48200 29.38400 -43.14500 1.000 57.26000 344 SER C C 1
ATOM 12257 O O . SER C 1 344 ? -10.29600 29.40300 -44.36500 1.000 50.79000 344 SER C O 1
ATOM 12260 N N . PHE C 1 345 ? -11.42700 28.64000 -42.56700 1.000 55.35000 345 PHE C N 1
ATOM 12261 C CA . PHE C 1 345 ? -12.29300 27.77000 -43.34800 1.000 55.99000 345 PHE C CA 1
ATOM 12262 C C . PHE C 1 345 ? -13.71300 28.30300 -43.45300 1.000 58.30000 345 PHE C C 1
ATOM 12263 O O . PHE C 1 345 ? -14.49900 27.78300 -44.25400 1.000 57.08000 345 PHE C O 1
ATOM 12271 N N . THR C 1 346 ? -14.05600 29.31400 -42.67500 1.000 58.60000 346 THR C N 1
ATOM 12272 C CA . THR C 1 346 ? -15.40000 29.85100 -42.59300 1.000 55.98000 346 THR C CA 1
ATOM 12273 C C . THR C 1 346 ? -15.35200 31.34600 -42.88200 1.000 61.66000 346 THR C C 1
ATOM 12274 O O . THR C 1 346 ? -14.28400 31.93200 -43.08000 1.000 61.35000 346 THR C O 1
ATOM 12278 N N . TYR C 1 347 ? -16.52700 31.96100 -42.90400 1.000 62.23000 347 TYR C N 1
ATOM 12279 C CA . TYR C 1 347 ? -16.62900 33.39300 -43.15300 1.000 57.35000 347 TYR C CA 1
ATOM 12280 C C . TYR C 1 347 ? -17.98300 33.94600 -42.74700 1.000 60.79000 347 TYR C C 1
ATOM 12281 O O . TYR C 1 347 ? -18.98900 33.69000 -43.42600 1.000 54.38000 347 TYR C O 1
ATOM 12290 N N . LYS C 1 348 ? -18.00800 34.70300 -41.64700 1.000 60.42000 348 LYS C N 1
ATOM 12291 C CA . LYS C 1 348 ? -19.23700 35.31600 -41.13000 1.000 62.27000 348 LYS C CA 1
ATOM 12292 C C . LYS C 1 348 ? -20.33500 34.27400 -40.91100 1.000 56.19000 348 LYS C C 1
ATOM 12293 O O . LYS C 1 348 ? -21.52200 34.57800 -41.04900 1.000 55.67000 348 LYS C O 1
ATOM 12299 N N . ASP C 1 349 ? -19.93300 33.03800 -40.58700 1.000 56.95000 349 ASP C N 1
ATOM 12300 C CA . ASP C 1 349 ? -20.85800 31.91600 -40.35300 1.000 55.31000 349 ASP C CA 1
ATOM 12301 C C . ASP C 1 349 ? -21.89400 31.77000 -41.46600 1.000 53.45000 349 ASP C C 1
ATOM 12302 O O . ASP C 1 349 ? -23.05600 31.43000 -41.22200 1.000 48.71000 349 ASP C O 1
ATOM 12307 N N . ARG C 1 350 ? -21.47800 32.05800 -42.70100 1.000 54.01000 350 ARG C N 1
ATOM 12308 C CA . ARG C 1 350 ? -22.38300 31.99100 -43.84300 1.000 51.00000 350 ARG C CA 1
ATOM 12309 C C . ARG C 1 350 ? -21.76400 31.37700 -45.08700 1.000 47.48000 350 ARG C C 1
ATOM 12310 O O . ARG C 1 350 ? -22.51200 30.94300 -45.97100 1.000 46.44000 350 ARG C O 1
ATOM 12318 N N . ILE C 1 351 ? -20.44600 31.34300 -45.21000 1.000 42.53000 351 ILE C N 1
ATOM 12319 C CA . ILE C 1 351 ? -19.75700 30.74900 -46.34600 1.000 42.45000 351 ILE C CA 1
ATOM 12320 C C . ILE C 1 351 ? -18.73100 29.78600 -45.77100 1.000 52.68000 351 ILE C C 1
ATOM 12321 O O . ILE C 1 351 ? -18.04300 30.11200 -44.79400 1.000 51.55000 351 ILE C O 1
ATOM 12326 N N . PHE C 1 352 ? -18.65000 28.58600 -46.34700 1.000 52.51000 352 PHE C N 1
ATOM 12327 C CA . PHE C 1 352 ? -17.85000 27.52800 -45.74200 1.000 46.52000 352 PHE C CA 1
ATOM 12328 C C . PHE C 1 352 ? -17.04700 26.81200 -46.81200 1.000 44.55000 352 PHE C C 1
ATOM 12329 O O . PHE C 1 352 ? -17.57300 26.47500 -47.87500 1.000 46.98000 352 PHE C O 1
ATOM 12337 N N . LEU C 1 353 ? -15.77800 26.58800 -46.52700 1.000 41.42000 353 LEU C N 1
ATOM 12338 C CA . LEU C 1 353 ? -14.91800 25.80400 -47.38300 1.000 45.48000 353 LEU C CA 1
ATOM 12339 C C . LEU C 1 353 ? -14.69900 24.41000 -46.79800 1.000 48.02000 353 LEU C C 1
ATOM 12340 O O . LEU C 1 353 ? -14.69600 24.20100 -45.57800 1.000 37.28000 353 LEU C O 1
ATOM 12345 N N . ALA C 1 354 ? -14.49800 23.45800 -47.69500 1.000 43.84000 354 ALA C N 1
ATOM 12346 C CA . ALA C 1 354 ? -14.25200 22.09800 -47.27200 1.000 42.21000 354 ALA C CA 1
ATOM 12347 C C . ALA C 1 354 ? -13.56200 21.39300 -48.42000 1.000 41.25000 354 ALA C C 1
ATOM 12348 O O . ALA C 1 354 ? -13.89700 21.62900 -49.58600 1.000 40.07000 354 ALA C O 1
ATOM 12350 N N . GLY C 1 355 ? -12.58700 20.55400 -48.08000 1.000 37.50000 355 GLY C N 1
ATOM 12351 C CA . GLY C 1 355 ? -11.91100 19.73400 -49.05900 1.000 38.34000 355 GLY C CA 1
ATOM 12352 C C . GLY C 1 355 ? -10.68700 20.43100 -49.61000 1.000 43.34000 355 GLY C C 1
ATOM 12353 O O . GLY C 1 355 ? -9.99600 21.15800 -48.88800 1.000 46.81000 355 GLY C O 1
ATOM 12354 N N . ASP C 1 356 ? -10.42000 20.23000 -50.89400 1.000 38.51000 356 ASP C N 1
ATOM 12355 C CA . ASP C 1 356 ? -9.23900 20.80900 -51.51400 1.000 42.65000 356 ASP C CA 1
ATOM 12356 C C . ASP C 1 356 ? -9.22900 22.34000 -51.45000 1.000 49.63000 356 ASP C C 1
ATOM 12357 O O . ASP C 1 356 ? -8.15800 22.95300 -51.55100 1.000 46.66000 356 ASP C O 1
ATOM 12362 N N . SER C 1 357 ? -10.38200 22.97300 -51.24600 1.000 46.62000 357 SER C N 1
ATOM 12363 C CA . SER C 1 357 ? -10.42100 24.42400 -51.25600 1.000 47.25000 357 SER C CA 1
ATOM 12364 C C . SER C 1 357 ? -9.79200 25.05200 -50.01500 1.000 49.59000 357 SER C C 1
ATOM 12365 O O . SER C 1 357 ? -9.54800 26.26500 -50.01600 1.000 52.73000 357 SER C O 1
ATOM 12368 N N . CYS C 1 358 ? -9.49000 24.27800 -48.97500 1.000 46.65000 358 CYS C N 1
ATOM 12369 C CA . CYS C 1 358 ? -8.79000 24.83000 -47.82400 1.000 50.31000 358 CYS C CA 1
ATOM 12370 C C . CYS C 1 358 ? -7.62100 23.97200 -47.37800 1.000 46.45000 358 CYS C C 1
ATOM 12371 O O . CYS C 1 358 ? -6.98800 24.29400 -46.37300 1.000 50.89000 358 CYS C O 1
ATOM 12374 N N . HIS C 1 359 ? -7.34300 22.87400 -48.06300 1.000 47.33000 359 HIS C N 1
ATOM 12375 C CA . HIS C 1 359 ? -6.08000 22.18300 -47.87000 1.000 52.49000 359 HIS C CA 1
ATOM 12376 C C . HIS C 1 359 ? -5.84400 21.24600 -49.04000 1.000 53.25000 359 HIS C C 1
ATOM 12377 O O . HIS C 1 359 ? -6.76400 20.55700 -49.49600 1.000 49.94000 359 HIS C O 1
ATOM 12384 N N . VAL C 1 360 ? -4.60900 21.24600 -49.52500 1.000 53.50000 360 VAL C N 1
ATOM 12385 C CA . VAL C 1 360 ? -4.11600 20.24000 -50.44800 1.000 54.62000 360 VAL C CA 1
ATOM 12386 C C . VAL C 1 360 ? -2.84400 19.65200 -49.85700 1.000 61.31000 360 VAL C C 1
ATOM 12387 O O . VAL C 1 360 ? -2.09300 20.32900 -49.14600 1.000 59.62000 360 VAL C O 1
ATOM 12391 N N . HIS C 1 361 ? -2.62200 18.36900 -50.12800 1.000 65.96000 361 HIS C N 1
ATOM 12392 C CA . HIS C 1 361 ? -1.47500 17.64900 -49.60300 1.000 66.84000 361 HIS C CA 1
ATOM 12393 C C . HIS C 1 361 ? -0.90500 16.78300 -50.71400 1.000 67.45000 361 HIS C C 1
ATOM 12394 O O . HIS C 1 361 ? -1.49200 16.65300 -51.79000 1.000 69.42000 361 HIS C O 1
ATOM 12401 N N . SER C 1 362 ? 0.26000 16.20100 -50.44800 1.000 71.87000 362 SER C N 1
ATOM 12402 C CA . SER C 1 362 ? 0.81900 15.20400 -51.34800 1.000 77.58000 362 SER C CA 1
ATOM 12403 C C . SER C 1 362 ? -0.06300 13.95900 -51.33800 1.000 77.05000 362 SER C C 1
ATOM 12404 O O . SER C 1 362 ? -0.56200 13.53500 -50.28600 1.000 72.00000 362 SER C O 1
ATOM 12407 N N . ALA C 1 363 ? -0.26400 13.39200 -52.53600 1.000 80.59000 363 ALA C N 1
ATOM 12408 C CA . ALA C 1 363 ? -1.07100 12.18300 -52.70500 1.000 73.75000 363 ALA C CA 1
ATOM 12409 C C . ALA C 1 363 ? -0.56700 11.02400 -51.84900 1.000 77.04000 363 ALA C C 1
ATOM 12410 O O . ALA C 1 363 ? -1.37300 10.21800 -51.36000 1.000 72.79000 363 ALA C O 1
ATOM 12412 N N . LYS C 1 364 ? 0.75900 10.93800 -51.65500 1.000 80.31000 364 LYS C N 1
ATOM 12413 C CA . LYS C 1 364 ? 1.38000 9.85400 -50.89600 1.000 76.72000 364 LYS C CA 1
ATOM 12414 C C . LYS C 1 364 ? 0.71900 9.62900 -49.53700 1.000 78.27000 364 LYS C C 1
ATOM 12415 O O . LYS C 1 364 ? 0.67200 8.49200 -49.05500 1.000 82.09000 364 LYS C O 1
ATOM 12417 N N . GLY C 1 365 ? 0.21300 10.68600 -48.89800 1.000 77.13000 365 GLY C N 1
ATOM 12418 C CA . GLY C 1 365 ? -0.48800 10.50000 -47.63900 1.000 73.37000 365 GLY C CA 1
ATOM 12419 C C . GLY C 1 365 ? -1.89200 9.92400 -47.75600 1.000 76.81000 365 GLY C C 1
ATOM 12420 O O . GLY C 1 365 ? -2.48900 9.57200 -46.72700 1.000 72.81000 365 GLY C O 1
ATOM 12421 N N . ALA C 1 366 ? -2.42700 9.82000 -48.97900 1.000 71.89000 366 ALA C N 1
ATOM 12422 C CA . ALA C 1 366 ? -3.82000 9.48000 -49.27100 1.000 63.68000 366 ALA C CA 1
ATOM 12423 C C . ALA C 1 366 ? -4.80800 10.45100 -48.62400 1.000 63.70000 366 ALA C C 1
ATOM 12424 O O . ALA C 1 366 ? -6.03200 10.24300 -48.72500 1.000 64.25000 366 ALA C O 1
ATOM 12426 N N . PHE C 1 367 ? -4.29600 11.53800 -48.02500 1.000 60.62000 367 PHE C N 1
ATOM 12427 C CA . PHE C 1 367 ? -5.07100 12.42600 -47.16200 1.000 54.72000 367 PHE C CA 1
ATOM 12428 C C . PHE C 1 367 ? -6.21600 13.11000 -47.88200 1.000 45.28000 367 PHE C C 1
ATOM 12429 O O . PHE C 1 367 ? -7.25100 13.38000 -47.25900 1.000 45.22000 367 PHE C O 1
ATOM 12437 N N . GLY C 1 368 ? -6.02600 13.46000 -49.15500 1.000 47.43000 368 GLY C N 1
ATOM 12438 C CA . GLY C 1 368 ? -6.94900 14.30700 -49.88100 1.000 40.57000 368 GLY C CA 1
ATOM 12439 C C . GLY C 1 368 ? -8.39700 13.88600 -49.75700 1.000 43.72000 368 GLY C C 1
ATOM 12440 O O . GLY C 1 368 ? -9.21100 14.60500 -49.16800 1.000 39.60000 368 GLY C O 1
ATOM 12441 N N . MET C 1 369 ? -8.72600 12.70500 -50.28700 1.000 43.71000 369 MET C N 1
ATOM 12442 C CA . MET C 1 369 ? -10.09700 12.21500 -50.18400 1.000 42.21000 369 MET C CA 1
ATOM 12443 C C . MET C 1 369 ? -10.49500 11.93800 -48.73600 1.000 38.90000 369 MET C C 1
ATOM 12444 O O . MET C 1 369 ? -11.65600 12.14400 -48.35800 1.000 36.46000 369 MET C O 1
ATOM 12449 N N . ASN C 1 370 ? -9.55800 11.49500 -47.90300 1.000 39.15000 370 ASN C N 1
ATOM 12450 C CA . ASN C 1 370 ? -9.94800 11.05700 -46.56500 1.000 38.91000 370 ASN C CA 1
ATOM 12451 C C . ASN C 1 370 ? -10.27000 12.23900 -45.64800 1.000 40.89000 370 ASN C C 1
ATOM 12452 O O . ASN C 1 370 ? -11.34000 12.27300 -45.02000 1.000 39.11000 370 ASN C O 1
ATOM 12457 N N . THR C 1 371 ? -9.37200 13.23500 -45.55500 1.000 40.04000 371 THR C N 1
ATOM 12458 C CA . THR C 1 371 ? -9.70400 14.36700 -44.69100 1.000 36.87000 371 THR C CA 1
ATOM 12459 C C . THR C 1 371 ? -10.77900 15.24100 -45.31400 1.000 37.87000 371 THR C C 1
ATOM 12460 O O . THR C 1 371 ? -11.46200 15.96700 -44.58800 1.000 36.48000 371 THR C O 1
ATOM 12464 N N . GLY C 1 372 ? -10.95700 15.15800 -46.63600 1.000 34.63000 372 GLY C N 1
ATOM 12465 C CA . GLY C 1 372 ? -12.04400 15.86900 -47.27200 1.000 33.72000 372 GLY C CA 1
ATOM 12466 C C . GLY C 1 372 ? -13.39200 15.32500 -46.85900 1.000 38.33000 372 GLY C C 1
ATOM 12467 O O . GLY C 1 372 ? -14.27900 16.06900 -46.42400 1.000 37.40000 372 GLY C O 1
ATOM 12468 N N . VAL C 1 373 ? -13.55200 14.00900 -46.95000 1.000 38.38000 373 VAL C N 1
ATOM 12469 C CA . VAL C 1 373 ? -14.80700 13.40800 -46.52200 1.000 36.17000 373 VAL C CA 1
ATOM 12470 C C . VAL C 1 373 ? -15.05300 13.72300 -45.05000 1.000 34.18000 373 VAL C C 1
ATOM 12471 O O . VAL C 1 373 ? -16.17900 14.03800 -44.64300 1.000 36.11000 373 VAL C O 1
ATOM 12475 N N . MET C 1 374 ? -13.99600 13.70800 -44.23900 1.000 33.42000 374 MET C N 1
ATOM 12476 C CA . MET C 1 374 ? -14.18600 14.00000 -42.82400 1.000 35.85000 374 MET C CA 1
ATOM 12477 C C . MET C 1 374 ? -14.46200 15.48600 -42.58200 1.000 43.66000 374 MET C C 1
ATOM 12478 O O . MET C 1 374 ? -15.19800 15.81300 -41.63900 1.000 41.44000 374 MET C O 1
ATOM 12483 N N . ASP C 1 375 ? -13.92400 16.39000 -43.43600 1.000 35.18000 375 ASP C N 1
ATOM 12484 C CA . ASP C 1 375 ? -14.33600 17.79500 -43.38800 1.000 39.20000 375 ASP C CA 1
ATOM 12485 C C . ASP C 1 375 ? -15.82900 17.92000 -43.61000 1.000 41.31000 375 ASP C C 1
ATOM 12486 O O . ASP C 1 375 ? -16.52600 18.62300 -42.86200 1.000 38.36000 375 ASP C O 1
ATOM 12491 N N . ALA C 1 376 ? -16.32900 17.27300 -44.67200 1.000 38.41000 376 ALA C N 1
ATOM 12492 C CA . ALA C 1 376 ? -17.73900 17.39400 -45.01200 1.000 39.22000 376 ALA C CA 1
ATOM 12493 C C . ALA C 1 376 ? -18.60800 16.86800 -43.87900 1.000 37.29000 376 ALA C C 1
ATOM 12494 O O . ALA C 1 376 ? -19.63300 17.46200 -43.53200 1.000 36.48000 376 ALA C O 1
ATOM 12496 N N . HIS C 1 377 ? -18.20000 15.75500 -43.28500 1.000 42.11000 377 HIS C N 1
ATOM 12497 C CA . HIS C 1 377 ? -18.96800 15.15400 -42.20300 1.000 40.95000 377 HIS C CA 1
ATOM 12498 C C . HIS C 1 377 ? -19.00900 16.09000 -40.99400 1.000 34.02000 377 HIS C C 1
ATOM 12499 O O . HIS C 1 377 ? -20.08400 16.40100 -40.46900 1.000 35.09000 377 HIS C O 1
ATOM 12506 N N . ASN C 1 378 ? -17.83800 16.56300 -40.55500 1.000 37.59000 378 ASN C N 1
ATOM 12507 C CA . ASN C 1 378 ? -17.75000 17.59500 -39.51400 1.000 38.35000 378 ASN C CA 1
ATOM 12508 C C . ASN C 1 378 ? -18.62900 18.80100 -39.85300 1.000 35.61000 378 ASN C C 1
ATOM 12509 O O . ASN C 1 378 ? -19.49100 19.20600 -39.06500 1.000 35.15000 378 ASN C O 1
ATOM 12514 N N . LEU C 1 379 ? -18.44200 19.36100 -41.04800 1.000 33.69000 379 LEU C N 1
ATOM 12515 C CA . LEU C 1 379 ? -19.23900 20.49400 -41.50200 1.000 35.87000 379 LEU C CA 1
ATOM 12516 C C . LEU C 1 379 ? -20.74000 20.24200 -41.39600 1.000 36.97000 379 LEU C C 1
ATOM 12517 O O . LEU C 1 379 ? -21.48300 21.06300 -40.84800 1.000 42.10000 379 LEU C O 1
ATOM 12522 N N . ALA C 1 380 ? -21.20400 19.11200 -41.92400 1.000 40.96000 380 ALA C N 1
ATOM 12523 C CA . ALA C 1 380 ? -22.60100 19.00000 -42.32200 1.000 35.67000 380 ALA C CA 1
ATOM 12524 C C . ALA C 1 380 ? -23.54400 18.97900 -41.12600 1.000 36.81000 380 ALA C C 1
ATOM 12525 O O . ALA C 1 380 ? -24.62100 19.58600 -41.16500 1.000 37.75000 380 ALA C O 1
ATOM 12527 N N . TRP C 1 381 ? -23.18100 18.26100 -40.07000 1.000 32.29000 381 TRP C N 1
ATOM 12528 C CA . TRP C 1 381 ? -24.06600 18.21800 -38.91100 1.000 38.61000 381 TRP C CA 1
ATOM 12529 C C . TRP C 1 381 ? -24.03800 19.52900 -38.13200 1.000 36.20000 381 TRP C C 1
ATOM 12530 O O . TRP C 1 381 ? -25.04700 19.91400 -37.53500 1.000 39.24000 381 TRP C O 1
ATOM 12541 N N . LYS C 1 382 ? -22.89700 20.22000 -38.11300 1.000 40.29000 382 LYS C N 1
ATOM 12542 C CA . LYS C 1 382 ? -22.86900 21.56300 -37.53100 1.000 43.34000 382 LYS C CA 1
ATOM 12543 C C . LYS C 1 382 ? -23.67300 22.52500 -38.38500 1.000 40.87000 382 LYS C C 1
ATOM 12544 O O . LYS C 1 382 ? -24.46900 23.31700 -37.86700 1.000 40.23000 382 LYS C O 1
ATOM 12550 N N . LEU C 1 383 ? -23.52600 22.43000 -39.70100 1.000 39.08000 383 LEU C N 1
ATOM 12551 C CA . LEU C 1 383 ? -24.32000 23.28400 -40.56700 1.000 40.58000 383 LEU C CA 1
ATOM 12552 C C . LEU C 1 383 ? -25.80200 23.02400 -40.35500 1.000 44.39000 383 LEU C C 1
ATOM 12553 O O . LEU C 1 383 ? -26.59900 23.96400 -40.27500 1.000 49.21000 383 LEU C O 1
ATOM 12558 N N . ALA C 1 384 ? -26.18600 21.75100 -40.25600 1.000 43.07000 384 ALA C N 1
ATOM 12559 C CA . ALA C 1 384 ? -27.59900 21.39600 -40.17900 1.000 46.22000 384 ALA C CA 1
ATOM 12560 C C . ALA C 1 384 ? -28.24400 22.02700 -38.96100 1.000 45.86000 384 ALA C C 1
ATOM 12561 O O . ALA C 1 384 ? -29.32600 22.61700 -39.04900 1.000 49.03000 384 ALA C O 1
ATOM 12563 N N . MET C 1 385 ? -27.59600 21.88600 -37.80800 1.000 43.97000 385 MET C N 1
ATOM 12564 C CA . MET C 1 385 ? -28.07300 22.55300 -36.60600 1.000 49.45000 385 MET C CA 1
ATOM 12565 C C . MET C 1 385 ? -28.11400 24.06900 -36.76700 1.000 42.09000 385 MET C C 1
ATOM 12566 O O . MET C 1 385 ? -29.01300 24.71500 -36.22600 1.000 45.44000 385 MET C O 1
ATOM 12571 N N . LEU C 1 386 ? -27.17900 24.65900 -37.50900 1.000 47.14000 386 LEU C N 1
ATOM 12572 C CA . LEU C 1 386 ? -27.31100 26.09000 -37.78400 1.000 50.58000 386 LEU C CA 1
ATOM 12573 C C . LEU C 1 386 ? -28.59400 26.37900 -38.55900 1.000 50.76000 386 LEU C C 1
ATOM 12574 O O . LEU C 1 386 ? -29.27900 27.36800 -38.27900 1.000 49.68000 386 LEU C O 1
ATOM 12579 N N . CYS C 1 387 ? -28.96000 25.50800 -39.51400 1.000 50.52000 387 CYS C N 1
ATOM 12580 C CA . CYS C 1 387 ? -30.21400 25.70400 -40.25300 1.000 50.54000 387 CYS C CA 1
ATOM 12581 C C . CYS C 1 387 ? -31.43100 25.54300 -39.36200 1.000 51.22000 387 CYS C C 1
ATOM 12582 O O . CYS C 1 387 ? -32.48800 26.10400 -39.66500 1.000 53.83000 387 CYS C O 1
ATOM 12585 N N . ARG C 1 388 ? -31.31000 24.77300 -38.27900 1.000 47.92000 388 ARG C N 1
ATOM 12586 C CA . ARG C 1 388 ? -32.41500 24.57700 -37.35100 1.000 51.89000 388 ARG C CA 1
ATOM 12587 C C . ARG C 1 388 ? -32.54200 25.70500 -36.34100 1.000 49.78000 388 ARG C C 1
ATOM 12588 O O . ARG C 1 388 ? -33.50600 25.71400 -35.57800 1.000 50.84000 388 ARG C O 1
ATOM 12596 N N . GLY C 1 389 ? -31.60000 26.64800 -36.30800 1.000 55.16000 389 GLY C N 1
ATOM 12597 C CA . GLY C 1 389 ? -31.65900 27.74300 -35.37000 1.000 45.70000 389 GLY C CA 1
ATOM 12598 C C . GLY C 1 389 ? -31.04300 27.47600 -34.00900 1.000 55.74000 389 GLY C C 1
ATOM 12599 O O . GLY C 1 389 ? -30.93100 28.41300 -33.20700 1.000 63.39000 389 GLY C O 1
ATOM 12600 N N . ILE C 1 390 ? -30.61600 26.24300 -33.71300 1.000 51.06000 390 ILE C N 1
ATOM 12601 C CA . ILE C 1 390 ? -30.13800 25.94100 -32.36500 1.000 50.64000 390 ILE C CA 1
ATOM 12602 C C . ILE C 1 390 ? -28.62900 26.10400 -32.21200 1.000 47.20000 390 ILE C C 1
ATOM 12603 O O . ILE C 1 390 ? -28.10900 25.97800 -31.09800 1.000 56.50000 390 ILE C O 1
ATOM 12608 N N . ALA C 1 391 ? -27.90500 26.41900 -33.27100 1.000 45.09000 391 ALA C N 1
ATOM 12609 C CA . ALA C 1 391 ? -26.45200 26.50400 -33.18800 1.000 47.98000 391 ALA C CA 1
ATOM 12610 C C . ALA C 1 391 ? -25.99000 27.92400 -32.83600 1.000 55.44000 391 ALA C C 1
ATOM 12611 O O . ALA C 1 391 ? -26.29600 28.88300 -33.55500 1.000 55.65000 391 ALA C O 1
ATOM 12613 N N . LYS C 1 392 ? -25.22200 28.05100 -31.74600 1.000 51.45000 392 LYS C N 1
ATOM 12614 C CA . LYS C 1 392 ? -24.54400 29.29300 -31.40300 1.000 54.89000 392 LYS C CA 1
ATOM 12615 C C . LYS C 1 392 ? -23.25300 29.42400 -32.21200 1.000 56.35000 392 LYS C C 1
ATOM 12616 O O . LYS C 1 392 ? -22.66200 28.41500 -32.60300 1.000 55.26000 392 LYS C O 1
ATOM 12622 N N . PRO C 1 393 ? -22.80000 30.66000 -32.48600 1.000 55.15000 393 PRO C N 1
ATOM 12623 C CA . PRO C 1 393 ? -21.57100 30.84400 -33.28400 1.000 48.69000 393 PRO C CA 1
ATOM 12624 C C . PRO C 1 393 ? -20.38000 29.98800 -32.86200 1.000 50.41000 393 PRO C C 1
ATOM 12625 O O . PRO C 1 393 ? -19.54700 29.66300 -33.71500 1.000 54.06000 393 PRO C O 1
ATOM 12629 N N . SER C 1 394 ? -20.26100 29.59300 -31.59000 1.000 51.13000 394 SER C N 1
ATOM 12630 C CA . SER C 1 394 ? -19.12000 28.75800 -31.22200 1.000 48.80000 394 SER C CA 1
ATOM 12631 C C . SER C 1 394 ? -19.17500 27.39700 -31.91100 1.000 54.67000 394 SER C C 1
ATOM 12632 O O . SER C 1 394 ? -18.12700 26.76900 -32.12300 1.000 51.68000 394 SER C O 1
ATOM 12635 N N . LEU C 1 395 ? -20.36900 26.92900 -32.28600 1.000 48.13000 395 LEU C N 1
ATOM 12636 C CA . LEU C 1 395 ? -20.45800 25.63700 -32.95900 1.000 50.68000 395 LEU C CA 1
ATOM 12637 C C . LEU C 1 395 ? -19.72700 25.67100 -34.29600 1.000 50.46000 395 LEU C C 1
ATOM 12638 O O . LEU C 1 395 ? -18.89000 24.80600 -34.58700 1.000 47.76000 395 LEU C O 1
ATOM 12643 N N . LEU C 1 396 ? -20.02000 26.68400 -35.10200 1.000 52.72000 396 LEU C N 1
ATOM 12644 C CA . LEU C 1 396 ? -19.38300 26.75200 -36.43700 1.000 53.05000 396 LEU C CA 1
ATOM 12645 C C . LEU C 1 396 ? -17.91600 27.17200 -36.33900 1.000 50.83000 396 LEU C C 1
ATOM 12646 O O . LEU C 1 396 ? -17.18100 26.89000 -37.26600 1.000 50.73000 396 LEU C O 1
ATOM 12651 N N . ALA C 1 397 ? -17.53700 27.86300 -35.27300 1.000 51.62000 397 ALA C N 1
ATOM 12652 C CA . ALA C 1 397 ? -16.12000 28.12300 -35.03700 1.000 53.53000 397 ALA C CA 1
ATOM 12653 C C . ALA C 1 397 ? -15.35900 26.82100 -34.80400 1.000 52.27000 397 ALA C C 1
ATOM 12654 O O . ALA C 1 397 ? -14.23100 26.65500 -35.29600 1.000 54.57000 397 ALA C O 1
ATOM 12656 N N . SER C 1 398 ? -15.96000 25.88100 -34.06000 1.000 42.00000 398 SER C N 1
ATOM 12657 C CA . SER C 1 398 ? -15.30300 24.59600 -33.83000 1.000 47.73000 398 SER C CA 1
ATOM 12658 C C . SER C 1 398 ? -15.09100 23.81100 -35.11700 1.000 51.29000 398 SER C C 1
ATOM 12659 O O . SER C 1 398 ? -14.20000 22.95400 -35.15600 1.000 47.12000 398 SER C O 1
ATOM 12662 N N . TYR C 1 399 ? -15.86600 24.08000 -36.17300 1.000 44.35000 399 TYR C N 1
ATOM 12663 C CA . TYR C 1 399 ? -15.51900 23.47900 -37.45300 1.000 44.70000 399 TYR C CA 1
ATOM 12664 C C . TYR C 1 399 ? -14.23200 24.07800 -37.99100 1.000 47.71000 399 TYR C C 1
ATOM 12665 O O . TYR C 1 399 ? -13.34700 23.35200 -38.45800 1.000 47.54000 399 TYR C O 1
ATOM 12674 N N . ASP C 1 400 ? -14.11500 25.41100 -37.95200 1.000 54.10000 400 ASP C N 1
ATOM 12675 C CA . ASP C 1 400 ? -12.93600 26.04400 -38.53000 1.000 49.81000 400 ASP C CA 1
ATOM 12676 C C . ASP C 1 400 ? -11.67100 25.61400 -37.80800 1.000 47.69000 400 ASP C C 1
ATOM 12677 O O . ASP C 1 400 ? -10.64800 25.34700 -38.44200 1.000 51.15000 400 ASP C O 1
ATOM 12682 N N . VAL C 1 401 ? -11.71500 25.52400 -36.48500 1.000 46.02000 401 VAL C N 1
ATOM 12683 C CA . VAL C 1 401 ? -10.47200 25.22100 -35.78600 1.000 50.98000 401 VAL C CA 1
ATOM 12684 C C . VAL C 1 401 ? -10.17400 23.71700 -35.80400 1.000 48.88000 401 VAL C C 1
ATOM 12685 O O . VAL C 1 401 ? -9.01900 23.31700 -36.00900 1.000 43.88000 401 VAL C O 1
ATOM 12689 N N . GLU C 1 402 ? -11.19200 22.86100 -35.60300 1.000 45.46000 402 GLU C N 1
ATOM 12690 C CA . GLU C 1 402 ? -10.94100 21.41700 -35.58000 1.000 47.75000 402 GLU C CA 1
ATOM 12691 C C . GLU C 1 402 ? -10.31700 20.96200 -36.89000 1.000 47.06000 402 GLU C C 1
ATOM 12692 O O . GLU C 1 402 ? -9.32300 20.22100 -36.88500 1.000 42.14000 402 GLU C O 1
ATOM 12698 N N . ARG C 1 403 ? -10.84400 21.45200 -38.02400 1.000 43.84000 403 ARG C N 1
ATOM 12699 C CA . ARG C 1 403 ? -10.41900 20.94700 -39.32700 1.000 42.48000 403 ARG C CA 1
ATOM 12700 C C . ARG C 1 403 ? -9.18500 21.65600 -39.88700 1.000 45.16000 403 ARG C C 1
ATOM 12701 O O . ARG C 1 403 ? -8.32000 20.99600 -40.47900 1.000 44.08000 403 ARG C O 1
ATOM 12709 N N . ARG C 1 404 ? -9.04900 22.98000 -39.72400 1.000 49.80000 404 ARG C N 1
ATOM 12710 C CA . ARG C 1 404 ? -7.82200 23.60100 -40.21300 1.000 47.04000 404 ARG C CA 1
ATOM 12711 C C . ARG C 1 404 ? -6.61100 23.09700 -39.43200 1.000 46.95000 404 ARG C C 1
ATOM 12712 O O . ARG C 1 404 ? -5.58600 22.75100 -40.02900 1.000 42.49000 404 ARG C O 1
ATOM 12720 N N . GLU C 1 405 ? -6.73200 22.97400 -38.10500 1.000 46.02000 405 GLU C N 1
ATOM 12721 C CA . GLU C 1 405 ? -5.63200 22.41400 -37.32000 1.000 51.95000 405 GLU C CA 1
ATOM 12722 C C . GLU C 1 405 ? -5.34500 20.96600 -37.70300 1.000 50.16000 405 GLU C C 1
ATOM 12723 O O . GLU C 1 405 ? -4.17700 20.55900 -37.77100 1.000 51.00000 405 GLU C O 1
ATOM 12729 N N . ASN C 1 406 ? -6.38400 20.16700 -37.95200 1.000 48.08000 406 ASN C N 1
ATOM 12730 C CA . ASN C 1 406 ? -6.12900 18.81700 -38.44800 1.000 49.43000 406 ASN C CA 1
ATOM 12731 C C . ASN C 1 406 ? -5.41600 18.86300 -39.79100 1.000 44.99000 406 ASN C C 1
ATOM 12732 O O . ASN C 1 406 ? -4.48400 18.08400 -40.02800 1.000 48.23000 406 ASN C O 1
ATOM 12737 N N . ALA C 1 407 ? -5.83100 19.77200 -40.68300 1.000 42.99000 407 ALA C N 1
ATOM 12738 C CA . ALA C 1 407 ? -5.11100 19.92800 -41.94400 1.000 36.98000 407 ALA C CA 1
ATOM 12739 C C . ALA C 1 407 ? -3.67200 20.36300 -41.70100 1.000 46.81000 407 ALA C C 1
ATOM 12740 O O . ALA C 1 407 ? -2.75100 19.87200 -42.36000 1.000 50.10000 407 ALA C O 1
ATOM 12742 N N . LEU C 1 408 ? -3.45700 21.26600 -40.73200 1.000 51.88000 408 LEU C N 1
ATOM 12743 C CA . LEU C 1 408 ? -2.10200 21.69600 -40.38000 1.000 54.05000 408 LEU C CA 1
ATOM 12744 C C . LEU C 1 408 ? -1.24400 20.53400 -39.89700 1.000 55.20000 408 LEU C C 1
ATOM 12745 O O . LEU C 1 408 ? -0.05800 20.44500 -40.23800 1.000 54.01000 408 LEU C O 1
ATOM 12750 N N . ARG C 1 409 ? -1.82600 19.63400 -39.10100 1.000 56.34000 409 ARG C N 1
ATOM 12751 C CA . ARG C 1 409 ? -1.08600 18.47100 -38.62700 1.000 56.87000 409 ARG C CA 1
ATOM 12752 C C . ARG C 1 409 ? -0.79600 17.48300 -39.75400 1.000 60.43000 409 ARG C C 1
ATOM 12753 O O . ARG C 1 409 ? 0.25900 16.83800 -39.75700 1.000 63.07000 409 ARG C O 1
ATOM 12761 N N . ALA C 1 410 ? -1.70200 17.35400 -40.72400 1.000 59.54000 410 ALA C N 1
ATOM 12762 C CA . ALA C 1 410 ? -1.45800 16.43400 -41.83400 1.000 64.60000 410 ALA C CA 1
ATOM 12763 C C . ALA C 1 410 ? -0.24900 16.86400 -42.66100 1.000 69.03000 410 ALA C C 1
ATOM 12764 O O . ALA C 1 410 ? 0.51500 16.01600 -43.13700 1.000 73.79000 410 ALA C O 1
ATOM 12766 N N . VAL C 1 411 ? -0.05800 18.17900 -42.84300 1.000 67.24000 411 VAL C N 1
ATOM 12767 C CA . VAL C 1 411 ? 1.11200 18.68200 -43.56900 1.000 70.11000 411 VAL C CA 1
ATOM 12768 C C . VAL C 1 411 ? 2.39300 18.41100 -42.78000 1.000 74.95000 411 VAL C C 1
ATOM 12769 O O . VAL C 1 411 ? 3.41200 17.99200 -43.34800 1.000 77.67000 411 VAL C O 1
ATOM 12773 N N . ALA C 1 412 ? 2.36100 18.64600 -41.46200 1.000 71.74000 412 ALA C N 1
ATOM 12774 C CA . ALA C 1 412 ? 3.51700 18.36400 -40.61300 1.000 75.60000 412 ALA C CA 1
ATOM 12775 C C . ALA C 1 412 ? 3.93800 16.89800 -40.70200 1.000 80.30000 412 ALA C C 1
ATOM 12776 O O . ALA C 1 412 ? 5.13000 16.59400 -40.82400 1.000 86.40000 412 ALA C O 1
ATOM 12778 N N . THR C 1 413 ? 2.97700 15.96700 -40.62700 1.000 82.81000 413 THR C N 1
ATOM 12779 C CA . THR C 1 413 ? 3.32300 14.54800 -40.76100 1.000 82.75000 413 THR C CA 1
ATOM 12780 C C . THR C 1 413 ? 3.93300 14.23600 -42.12300 1.000 86.89000 413 THR C C 1
ATOM 12781 O O . THR C 1 413 ? 4.77800 13.34000 -42.23200 1.000 92.63000 413 THR C O 1
ATOM 12785 N N . SER C 1 414 ? 3.51000 14.95100 -43.16500 1.000 85.89000 414 SER C N 1
ATOM 12786 C CA . SER C 1 414 ? 4.06400 14.78700 -44.50400 1.000 91.10000 414 SER C CA 1
ATOM 12787 C C . SER C 1 414 ? 5.43600 15.44300 -44.66100 1.000 94.37000 414 SER C C 1
ATOM 12788 O O . SER C 1 414 ? 6.13400 15.15700 -45.64100 1.000 94.88000 414 SER C O 1
ATOM 12791 N N . ALA C 1 415 ? 5.84800 16.29300 -43.71300 1.000 90.66000 415 ALA C N 1
ATOM 12792 C CA . ALA C 1 415 ? 7.17000 16.91200 -43.80000 1.000 96.94000 415 ALA C CA 1
ATOM 12793 C C . ALA C 1 415 ? 8.28300 15.93000 -43.45000 1.000 100.90000 415 ALA C C 1
ATOM 12794 O O . ALA C 1 415 ? 9.38000 16.01000 -44.02000 1.000 101.44000 415 ALA C O 1
ATOM 12796 N N . ARG C 1 416 ? 8.02100 15.00600 -42.51700 1.000 99.76000 416 ARG C N 1
ATOM 12797 C CA . ARG C 1 416 ? 9.00400 13.98000 -42.18000 1.000 97.62000 416 ARG C CA 1
ATOM 12798 C C . ARG C 1 416 ? 9.18000 12.99200 -43.32500 1.000 100.19000 416 ARG C C 1
ATOM 12799 O O . ARG C 1 416 ? 10.29200 12.51000 -43.57300 1.000 100.97000 416 ARG C O 1
ATOM 12807 N N . TYR C 1 417 ? 8.08600 12.66800 -44.02200 1.000 100.92000 417 TYR C N 1
ATOM 12808 C CA . TYR C 1 417 ? 8.17400 11.85000 -45.22700 1.000 100.09000 417 TYR C CA 1
ATOM 12809 C C . TYR C 1 417 ? 8.82600 12.60900 -46.38000 1.000 102.12000 417 TYR C C 1
ATOM 12810 O O . TYR C 1 417 ? 9.43100 11.98800 -47.26400 1.000 101.45000 417 TYR C O 1
ATOM 12819 N N . LEU C 1 418 ? 8.71300 13.94300 -46.37900 1.000 101.35000 418 LEU C N 1
ATOM 12820 C CA . LEU C 1 418 ? 9.23600 14.76300 -47.47300 1.000 103.45000 418 LEU C CA 1
ATOM 12821 C C . LEU C 1 418 ? 10.74600 14.58600 -47.62400 1.000 106.91000 418 LEU C C 1
ATOM 12822 O O . LEU C 1 418 ? 11.24300 14.27000 -48.71500 1.000 104.32000 418 LEU C O 1
ATOM 12827 N N . ARG C 1 419 ? 11.49400 14.78400 -46.53400 1.000 104.67000 419 ARG C N 1
ATOM 12828 C CA . ARG C 1 419 ? 12.93500 14.56400 -46.59200 1.000 105.29000 419 ARG C CA 1
ATOM 12829 C C . ARG C 1 419 ? 13.25500 13.07300 -46.68400 1.000 103.23000 419 ARG C C 1
ATOM 12830 O O . ARG C 1 419 ? 14.21600 12.67800 -47.35800 1.000 100.61000 419 ARG C O 1
ATOM 12838 N N . PHE C 1 420 ? 12.45500 12.23600 -46.02300 1.000 102.38000 420 PHE C N 1
ATOM 12839 C CA . PHE C 1 420 ? 12.45000 10.79000 -46.24400 1.000 98.29000 420 PHE C CA 1
ATOM 12840 C C . PHE C 1 420 ? 12.25300 10.52600 -47.73500 1.000 97.42000 420 PHE C C 1
ATOM 12841 O O . PHE C 1 420 ? 13.11800 9.95500 -48.39700 1.000 95.57000 420 PHE C O 1
ATOM 12849 N N . GLY C 1 447 ? 21.37400 -5.14400 -36.34800 1.000 80.56000 447 GLY C N 1
ATOM 12850 C CA . GLY C 1 447 ? 22.11000 -4.12400 -37.07500 1.000 83.20000 447 GLY C CA 1
ATOM 12851 C C . GLY C 1 447 ? 21.21600 -3.04300 -37.65200 1.000 88.28000 447 GLY C C 1
ATOM 12852 O O . GLY C 1 447 ? 20.43700 -3.29200 -38.57200 1.000 88.96000 447 GLY C O 1
ATOM 12853 N N . GLU C 1 448 ? 21.33600 -1.83000 -37.12000 1.000 91.64000 448 GLU C N 1
ATOM 12854 C CA . GLU C 1 448 ? 20.43500 -0.74900 -37.49500 1.000 88.86000 448 GLU C CA 1
ATOM 12855 C C . GLU C 1 448 ? 20.81900 -0.17200 -38.85300 1.000 89.41000 448 GLU C C 1
ATOM 12856 O O . GLU C 1 448 ? 21.98400 0.16500 -39.08900 1.000 91.73000 448 GLU C O 1
ATOM 12862 N N . ASP C 1 449 ? 19.83700 -0.08500 -39.74900 1.000 87.27000 449 ASP C N 1
ATOM 12863 C CA . ASP C 1 449 ? 19.94300 0.65100 -41.00500 1.000 80.57000 449 ASP C CA 1
ATOM 12864 C C . ASP C 1 449 ? 19.11900 1.92600 -40.87700 1.000 79.42000 449 ASP C C 1
ATOM 12865 O O . ASP C 1 449 ? 17.94000 1.86700 -40.51000 1.000 75.76000 449 ASP C O 1
ATOM 12870 N N . LYS C 1 450 ? 19.73500 3.07400 -41.19300 1.000 80.53000 450 LYS C N 1
ATOM 12871 C CA . LYS C 1 450 ? 19.20300 4.35000 -40.72300 1.000 76.88000 450 LYS C CA 1
ATOM 12872 C C . LYS C 1 450 ? 17.96800 4.80900 -41.48900 1.000 73.79000 450 LYS C C 1
ATOM 12873 O O . LYS C 1 450 ? 17.22500 5.65300 -40.97800 1.000 76.57000 450 LYS C O 1
ATOM 12879 N N . ASP C 1 451 ? 17.71000 4.27100 -42.68200 1.000 73.78000 451 ASP C N 1
ATOM 12880 C CA . ASP C 1 451 ? 16.48300 4.60500 -43.40300 1.000 70.97000 451 ASP C CA 1
ATOM 12881 C C . ASP C 1 451 ? 15.30700 3.69300 -43.03900 1.000 73.71000 451 ASP C C 1
ATOM 12882 O O . ASP C 1 451 ? 14.15100 4.14500 -43.05600 1.000 67.69000 451 ASP C O 1
ATOM 12887 N N . VAL C 1 452 ? 15.57300 2.42500 -42.70600 1.000 64.71000 452 VAL C N 1
ATOM 12888 C CA . VAL C 1 452 ? 14.52200 1.55300 -42.19800 1.000 67.88000 452 VAL C CA 1
ATOM 12889 C C . VAL C 1 452 ? 14.24100 1.86400 -40.73400 1.000 68.95000 452 VAL C C 1
ATOM 12890 O O . VAL C 1 452 ? 13.08500 1.82900 -40.29400 1.000 66.66000 452 VAL C O 1
ATOM 12894 N N . PHE C 1 453 ? 15.28700 2.17000 -39.96000 1.000 71.60000 453 PHE C N 1
ATOM 12895 C CA . PHE C 1 453 ? 15.09100 2.64100 -38.59100 1.000 71.15000 453 PHE C CA 1
ATOM 12896 C C . PHE C 1 453 ? 14.15800 3.85100 -38.55600 1.000 68.71000 453 PHE C C 1
ATOM 12897 O O . PHE C 1 453 ? 13.25300 3.92600 -37.71500 1.000 64.53000 453 PHE C O 1
ATOM 12905 N N . TYR C 1 454 ? 14.33600 4.79200 -39.48800 1.000 69.83000 454 TYR C N 1
ATOM 12906 C CA . TYR C 1 454 ? 13.47900 5.97800 -39.51400 1.000 75.43000 454 TYR C CA 1
ATOM 12907 C C . TYR C 1 454 ? 12.03700 5.64000 -39.89200 1.000 74.80000 454 TYR C C 1
ATOM 12908 O O . TYR C 1 454 ? 11.10400 6.25900 -39.36300 1.000 70.56000 454 TYR C O 1
ATOM 12917 N N . PHE C 1 455 ? 11.83400 4.66500 -40.79400 1.000 75.23000 455 PHE C N 1
ATOM 12918 C CA . PHE C 1 455 ? 10.48000 4.25500 -41.17400 1.000 72.83000 455 PHE C CA 1
ATOM 12919 C C . PHE C 1 455 ? 9.74000 3.61200 -40.00400 1.000 63.25000 455 PHE C C 1
ATOM 12920 O O . PHE C 1 455 ? 8.56200 3.91000 -39.77500 1.000 58.16000 455 PHE C O 1
ATOM 12928 N N . LYS C 1 456 ? 10.40800 2.72800 -39.25900 1.000 62.11000 456 LYS C N 1
ATOM 12929 C CA . LYS C 1 456 ? 9.74800 2.08600 -38.13300 1.000 64.28000 456 LYS C CA 1
ATOM 12930 C C . LYS C 1 456 ? 9.37500 3.10700 -37.05900 1.000 65.72000 456 LYS C C 1
ATOM 12931 O O . LYS C 1 456 ? 8.30000 3.01800 -36.45400 1.000 62.01000 456 LYS C O 1
ATOM 12937 N N . LYS C 1 457 ? 10.24100 4.09700 -36.82500 1.000 68.44000 457 LYS C N 1
ATOM 12938 C CA . LYS C 1 457 ? 9.92700 5.19600 -35.90800 1.000 63.14000 457 LYS C CA 1
ATOM 12939 C C . LYS C 1 457 ? 8.68800 5.95900 -36.36500 1.000 59.67000 457 LYS C C 1
ATOM 12940 O O . LYS C 1 457 ? 7.75800 6.19200 -35.58400 1.000 59.44000 457 LYS C O 1
ATOM 12946 N N . PHE C 1 458 ? 8.68100 6.37200 -37.63500 1.000 61.66000 458 PHE C N 1
ATOM 12947 C CA . PHE C 1 458 ? 7.57200 7.12400 -38.21400 1.000 64.66000 458 PHE C CA 1
ATOM 12948 C C . PHE C 1 458 ? 6.24300 6.38600 -38.03700 1.000 62.28000 458 PHE C C 1
ATOM 12949 O O . PHE C 1 458 ? 5.26900 6.95500 -37.52600 1.000 57.13000 458 PHE C O 1
ATOM 12957 N N . VAL C 1 459 ? 6.19800 5.10400 -38.42500 1.000 61.92000 459 VAL C N 1
ATOM 12958 C CA . VAL C 1 459 ? 4.96200 4.32400 -38.33000 1.000 59.22000 459 VAL C CA 1
ATOM 12959 C C . VAL C 1 459 ? 4.47700 4.24100 -36.88300 1.000 63.87000 459 VAL C C 1
ATOM 12960 O O . VAL C 1 459 ? 3.28100 4.40000 -36.60400 1.000 60.34000 459 VAL C O 1
ATOM 12964 N N . GLY C 1 460 ? 5.39600 3.99400 -35.93900 1.000 62.11000 460 GLY C N 1
ATOM 12965 C CA . GLY C 1 460 ? 5.01200 3.96200 -34.53900 1.000 59.54000 460 GLY C CA 1
ATOM 12966 C C . GLY C 1 460 ? 4.44900 5.28100 -34.04400 1.000 65.42000 460 GLY C C 1
ATOM 12967 O O . GLY C 1 460 ? 3.59900 5.30100 -33.14600 1.000 68.02000 460 GLY C O 1
ATOM 12968 N N . GLN C 1 461 ? 4.88300 6.39300 -34.64100 1.000 63.78000 461 GLN C N 1
ATOM 12969 C CA . GLN C 1 461 ? 4.50500 7.71900 -34.16900 1.000 60.88000 461 GLN C CA 1
ATOM 12970 C C . GLN C 1 461 ? 3.28300 8.30100 -34.88600 1.000 61.37000 461 GLN C C 1
ATOM 12971 O O . GLN C 1 461 ? 2.41900 8.90200 -34.23500 1.000 56.59000 461 GLN C O 1
ATOM 12977 N N . VAL C 1 462 ? 3.18000 8.16900 -36.21000 1.000 57.66000 462 VAL C N 1
ATOM 12978 C CA . VAL C 1 462 ? 2.02900 8.71200 -36.92600 1.000 59.42000 462 VAL C CA 1
ATOM 12979 C C . VAL C 1 462 ? 1.18000 7.62400 -37.58500 1.000 57.62000 462 VAL C C 1
ATOM 12980 O O . VAL C 1 462 ? 0.25200 7.94000 -38.33300 1.000 55.99000 462 VAL C O 1
ATOM 12984 N N . GLY C 1 463 ? 1.47800 6.34500 -37.32500 1.000 58.19000 463 GLY C N 1
ATOM 12985 C CA . GLY C 1 463 ? 0.69100 5.27800 -37.91900 1.000 48.47000 463 GLY C CA 1
ATOM 12986 C C . GLY C 1 463 ? -0.79500 5.42900 -37.66400 1.000 49.94000 463 GLY C C 1
ATOM 12987 O O . GLY C 1 463 ? -1.60400 5.37100 -38.58800 1.000 58.41000 463 GLY C O 1
ATOM 12988 N N . ARG C 1 464 ? -1.18100 5.63600 -36.40600 1.000 56.03000 464 ARG C N 1
ATOM 12989 C CA . ARG C 1 464 ? -2.60800 5.66300 -36.09500 1.000 56.39000 464 ARG C CA 1
ATOM 12990 C C . ARG C 1 464 ? -3.28700 6.91400 -36.65300 1.000 51.93000 464 ARG C C 1
ATOM 12991 O O . ARG C 1 464 ? -4.47100 6.86900 -37.01800 1.000 44.20000 464 ARG C O 1
ATOM 12999 N N . PHE C 1 465 ? -2.57100 8.03500 -36.72200 1.000 45.55000 465 PHE C N 1
ATOM 13000 C CA . PHE C 1 465 ? -3.15900 9.21700 -37.33900 1.000 52.62000 465 PHE C CA 1
ATOM 13001 C C . PHE C 1 465 ? -3.28800 9.02400 -38.84500 1.000 50.33000 465 PHE C C 1
ATOM 13002 O O . PHE C 1 465 ? -4.23100 9.54000 -39.46000 1.000 47.68000 465 PHE C O 1
ATOM 13010 N N . LEU C 1 466 ? -2.38000 8.23600 -39.43400 1.000 50.53000 466 LEU C N 1
ATOM 13011 C CA . LEU C 1 466 ? -2.44800 7.93700 -40.86100 1.000 55.66000 466 LEU C CA 1
ATOM 13012 C C . LEU C 1 466 ? -3.64000 7.04700 -41.20800 1.000 51.11000 466 LEU C C 1
ATOM 13013 O O . LEU C 1 466 ? -4.24700 7.22700 -42.27200 1.000 48.55000 466 LEU C O 1
ATOM 13018 N N . ILE C 1 467 ? -4.00700 6.09900 -40.33600 1.000 43.30000 467 ILE C N 1
ATOM 13019 C CA . ILE C 1 467 ? -5.25800 5.37100 -40.54700 1.000 41.73000 467 ILE C CA 1
ATOM 13020 C C . ILE C 1 467 ? -6.46800 6.10700 -39.99700 1.000 41.72000 467 ILE C C 1
ATOM 13021 O O . ILE C 1 467 ? -7.59400 5.63500 -40.17700 1.000 36.59000 467 ILE C O 1
ATOM 13026 N N . GLY C 1 468 ? -6.28500 7.26100 -39.35400 1.000 45.30000 468 GLY C N 1
ATOM 13027 C CA . GLY C 1 468 ? -7.40100 8.11600 -39.00300 1.000 39.03000 468 GLY C CA 1
ATOM 13028 C C . GLY C 1 468 ? -7.98700 7.94500 -37.60800 1.000 43.39000 468 GLY C C 1
ATOM 13029 O O . GLY C 1 468 ? -8.78700 8.78800 -37.18500 1.000 39.78000 468 GLY C O 1
ATOM 13030 N N . LEU C 1 469 ? -7.61700 6.89300 -36.87400 1.000 41.34000 469 LEU C N 1
ATOM 13031 C CA . LEU C 1 469 ? -8.15000 6.73000 -35.52900 1.000 43.78000 469 LEU C CA 1
ATOM 13032 C C . LEU C 1 469 ? -7.58600 7.76000 -34.55200 1.000 50.23000 469 LEU C C 1
ATOM 13033 O O . LEU C 1 469 ? -8.17100 7.98000 -33.48200 1.000 45.38000 469 LEU C O 1
ATOM 13038 N N . ASP C 1 470 ? -6.47900 8.42000 -34.89900 1.000 46.60000 470 ASP C N 1
ATOM 13039 C CA . ASP C 1 470 ? -5.85500 9.41300 -34.03600 1.000 49.97000 470 ASP C CA 1
ATOM 13040 C C . ASP C 1 470 ? -6.17400 10.84500 -34.46100 1.000 49.97000 470 ASP C C 1
ATOM 13041 O O . ASP C 1 470 ? -5.35600 11.74100 -34.24800 1.000 49.88000 470 ASP C O 1
ATOM 13046 N N . VAL C 1 471 ? -7.31600 11.07500 -35.11200 1.000 47.64000 471 VAL C N 1
ATOM 13047 C CA . VAL C 1 471 ? -7.74300 12.44500 -35.36300 1.000 44.44000 471 VAL C CA 1
ATOM 13048 C C . VAL C 1 471 ? -8.12100 13.05600 -34.02300 1.000 49.33000 471 VAL C C 1
ATOM 13049 O O . VAL C 1 471 ? -8.92600 12.48100 -33.27100 1.000 48.22000 471 VAL C O 1
ATOM 13053 N N . ASP C 1 472 ? -7.53400 14.21500 -33.71400 1.000 44.05000 472 ASP C N 1
ATOM 13054 C CA . ASP C 1 472 ? -7.42000 14.71000 -32.33500 1.000 48.35000 472 ASP C CA 1
ATOM 13055 C C . ASP C 1 472 ? -7.81600 16.18900 -32.26300 1.000 49.44000 472 ASP C C 1
ATOM 13056 O O . ASP C 1 472 ? -7.01300 17.07200 -32.59500 1.000 49.35000 472 ASP C O 1
ATOM 13061 N N . TYR C 1 473 ? -9.05300 16.45700 -31.83000 1.000 48.18000 473 TYR C N 1
ATOM 13062 C CA . TYR C 1 473 ? -9.56700 17.82000 -31.71500 1.000 46.43000 473 TYR C CA 1
ATOM 13063 C C . TYR C 1 473 ? -9.21400 18.38700 -30.34700 1.000 50.72000 473 TYR C C 1
ATOM 13064 O O . TYR C 1 473 ? -9.39200 17.71300 -29.31700 1.000 41.86000 473 TYR C O 1
ATOM 13073 N N . ALA C 1 474 ? -8.69900 19.61800 -30.34400 1.000 46.04000 474 ALA C N 1
ATOM 13074 C CA . ALA C 1 474 ? -8.35500 20.25800 -29.08700 1.000 45.87000 474 ALA C CA 1
ATOM 13075 C C . ALA C 1 474 ? -9.60600 20.83400 -28.42800 1.000 45.26000 474 ALA C C 1
ATOM 13076 O O . ALA C 1 474 ? -10.67300 20.96500 -29.04300 1.000 42.13000 474 ALA C O 1
ATOM 13078 N N . GLU C 1 475 ? -9.45500 21.18600 -27.15500 1.000 39.39000 475 GLU C N 1
ATOM 13079 C CA . GLU C 1 475 ? -10.55000 21.74700 -26.38400 1.000 45.44000 475 GLU C CA 1
ATOM 13080 C C . GLU C 1 475 ? -11.16700 22.96400 -27.07300 1.000 45.89000 475 GLU C C 1
ATOM 13081 O O . GLU C 1 475 ? -10.48000 23.74800 -27.73000 1.000 41.89000 475 GLU C O 1
ATOM 13087 N N . ASN C 1 476 ? -12.48300 23.09200 -26.92900 1.000 44.57000 476 ASN C N 1
ATOM 13088 C CA . ASN C 1 476 ? -13.28500 24.22500 -27.39500 1.000 40.38000 476 ASN C CA 1
ATOM 13089 C C . ASN C 1 476 ? -14.66400 24.05400 -26.76100 1.000 37.27000 476 ASN C C 1
ATOM 13090 O O . ASN C 1 476 ? -14.86700 23.15400 -25.94200 1.000 40.07000 476 ASN C O 1
ATOM 13095 N N . ALA C 1 477 ? -15.62900 24.89100 -27.15000 1.000 39.62000 477 ALA C N 1
ATOM 13096 C CA . ALA C 1 477 ? -16.94800 24.80400 -26.51900 1.000 43.73000 477 ALA C CA 1
ATOM 13097 C C . ALA C 1 477 ? -17.56100 23.41200 -26.67100 1.000 45.50000 477 ALA C C 1
ATOM 13098 O O . ALA C 1 477 ? -18.27500 22.95100 -25.77800 1.000 42.61000 477 ALA C O 1
ATOM 13100 N N . LEU C 1 478 ? -17.27700 22.72100 -27.78400 1.000 45.24000 478 LEU C N 1
ATOM 13101 C CA . LEU C 1 478 ? -17.83900 21.39300 -28.01900 1.000 46.60000 478 LEU C CA 1
ATOM 13102 C C . LEU C 1 478 ? -17.08200 20.29400 -27.26500 1.000 46.86000 478 LEU C C 1
ATOM 13103 O O . LEU C 1 478 ? -17.68900 19.29900 -26.85200 1.000 49.17000 478 LEU C O 1
ATOM 13108 N N . ASN C 1 479 ? -15.78300 20.46900 -27.04500 1.000 40.81000 479 ASN C N 1
ATOM 13109 C CA . ASN C 1 479 ? -14.91300 19.44800 -26.47200 1.000 44.02000 479 ASN C CA 1
ATOM 13110 C C . ASN C 1 479 ? -14.45900 19.87300 -25.07700 1.000 46.88000 479 ASN C C 1
ATOM 13111 O O . ASN C 1 479 ? -13.42000 20.51600 -24.91700 1.000 49.91000 479 ASN C O 1
ATOM 13116 N N . LYS C 1 480 ? -15.21000 19.45900 -24.06400 1.000 45.42000 480 LYS C N 1
ATOM 13117 C CA . LYS C 1 480 ? -14.91000 19.79700 -22.67800 1.000 42.26000 480 LYS C CA 1
ATOM 13118 C C . LYS C 1 480 ? -14.29600 18.58400 -21.99000 1.000 44.53000 480 LYS C C 1
ATOM 13119 O O . LYS C 1 480 ? -14.99700 17.63400 -21.63100 1.000 47.15000 480 LYS C O 1
ATOM 13125 N N . LEU C 1 481 ? -12.98600 18.61400 -21.78300 1.000 41.20000 481 LEU C N 1
ATOM 13126 C CA . LEU C 1 481 ? -12.36700 17.50000 -21.08200 1.000 42.50000 481 LEU C CA 1
ATOM 13127 C C . LEU C 1 481 ? -13.03000 17.31200 -19.72300 1.000 48.66000 481 LEU C C 1
ATOM 13128 O O . LEU C 1 481 ? -13.45400 18.27200 -19.07400 1.000 49.79000 481 LEU C O 1
ATOM 13133 N N . SER C 1 482 ? -13.18500 16.05500 -19.32700 1.000 53.59000 482 SER C N 1
ATOM 13134 C CA . SER C 1 482 ? -13.81200 15.70900 -18.08000 1.000 48.90000 482 SER C CA 1
ATOM 13135 C C . SER C 1 482 ? -13.03800 14.52300 -17.54000 1.000 51.45000 482 SER C C 1
ATOM 13136 O O . SER C 1 482 ? -12.52500 13.70600 -18.31600 1.000 58.11000 482 SER C O 1
ATOM 13139 N N . PRO C 1 483 ? -12.87400 14.43500 -16.22400 1.000 55.45000 483 PRO C N 1
ATOM 13140 C CA . PRO C 1 483 ? -12.29900 13.21900 -15.62400 1.000 46.13000 483 PRO C CA 1
ATOM 13141 C C . PRO C 1 483 ? -13.33400 12.21600 -15.12600 1.000 49.57000 483 PRO C C 1
ATOM 13142 O O . PRO C 1 483 ? -12.95200 11.28600 -14.41200 1.000 51.67000 483 PRO C O 1
ATOM 13146 N N . ALA C 1 484 ? -14.61000 12.36600 -15.49300 1.000 50.02000 484 ALA C N 1
ATOM 13147 C CA . ALA C 1 484 ? -15.63900 11.43800 -15.03500 1.000 42.18000 484 ALA C CA 1
ATOM 13148 C C . ALA C 1 484 ? -15.39800 10.00400 -15.50900 1.000 46.93000 484 ALA C C 1
ATOM 13149 O O . ALA C 1 484 ? -15.91300 9.06200 -14.89300 1.000 43.55000 484 ALA C O 1
ATOM 13151 N N . VAL C 1 485 ? -14.63800 9.80900 -16.59200 1.000 47.78000 485 VAL C N 1
ATOM 13152 C CA . VAL C 1 485 ? -14.30400 8.47500 -17.08400 1.000 47.29000 485 VAL C CA 1
ATOM 13153 C C . VAL C 1 485 ? -12.82000 8.45300 -17.43500 1.000 45.16000 485 VAL C C 1
ATOM 13154 O O . VAL C 1 485 ? -12.20600 9.48800 -17.69000 1.000 48.26000 485 VAL C O 1
ATOM 13158 N N . SER C 1 486 ? -12.24700 7.24800 -17.44800 1.000 47.81000 486 SER C N 1
ATOM 13159 C CA . SER C 1 486 ? -10.79500 7.06300 -17.46700 1.000 50.16000 486 SER C CA 1
ATOM 13160 C C . SER C 1 486 ? -10.17700 7.11400 -18.85800 1.000 53.45000 486 SER C C 1
ATOM 13161 O O . SER C 1 486 ? -8.94800 7.22600 -18.96400 1.000 50.69000 486 SER C O 1
ATOM 13164 N N . ARG C 1 487 ? -10.98300 6.97000 -19.91500 1.000 53.01000 487 ARG C N 1
ATOM 13165 C CA . ARG C 1 487 ? -10.45600 6.67700 -21.24500 1.000 50.37000 487 ARG C CA 1
ATOM 13166 C C . ARG C 1 487 ? -11.16300 7.50800 -22.30400 1.000 44.98000 487 ARG C C 1
ATOM 13167 O O . ARG C 1 487 ? -10.51200 8.16900 -23.11400 1.000 50.67000 487 ARG C O 1
ATOM 13175 N N . ALA C 1 488 ? -12.48900 7.46800 -22.32300 1.000 45.51000 488 ALA C N 1
ATOM 13176 C CA . ALA C 1 488 ? -13.23100 8.34500 -23.20700 1.000 41.09000 488 ALA C CA 1
ATOM 13177 C C . ALA C 1 488 ? -12.78400 9.78400 -22.96000 1.000 46.07000 488 ALA C C 1
ATOM 13178 O O . ALA C 1 488 ? -12.76200 10.25700 -21.82200 1.000 48.45000 488 ALA C O 1
ATOM 13180 N N . ARG C 1 489 ? -12.39800 10.46600 -24.02400 1.000 40.83000 489 ARG C N 1
ATOM 13181 C CA . ARG C 1 489 ? -11.70200 11.74100 -23.92000 1.000 45.88000 489 ARG C CA 1
ATOM 13182 C C . ARG C 1 489 ? -12.33400 12.71900 -24.89600 1.000 47.18000 489 ARG C C 1
ATOM 13183 O O . ARG C 1 489 ? -12.46800 12.40500 -26.08600 1.000 43.37000 489 ARG C O 1
ATOM 13191 N N . ALA C 1 490 ? -12.73300 13.89400 -24.38600 1.000 47.24000 490 ALA C N 1
ATOM 13192 C CA . ALA C 1 490 ? -13.32900 14.92900 -25.22600 1.000 45.07000 490 ALA C CA 1
ATOM 13193 C C . ALA C 1 490 ? -12.45000 15.19600 -26.43300 1.000 40.47000 490 ALA C C 1
ATOM 13194 O O . ALA C 1 490 ? -11.21800 15.15700 -26.34600 1.000 40.54000 490 ALA C O 1
ATOM 13196 N N . GLY C 1 491 ? -13.09700 15.41500 -27.57500 1.000 39.80000 491 GLY C N 1
ATOM 13197 C CA . GLY C 1 491 ? -12.38600 15.70500 -28.80100 1.000 39.63000 491 GLY C CA 1
ATOM 13198 C C . GLY C 1 491 ? -11.74400 14.52000 -29.49600 1.000 42.51000 491 GLY C C 1
ATOM 13199 O O . GLY C 1 491 ? -11.07000 14.72000 -30.51900 1.000 36.14000 491 GLY C O 1
ATOM 13200 N N . TYR C 1 492 ? -11.93400 13.29500 -28.99000 1.000 39.61000 492 TYR C N 1
ATOM 13201 C CA . TYR C 1 492 ? -11.30300 12.09700 -29.54400 1.000 40.63000 492 TYR C CA 1
ATOM 13202 C C . TYR C 1 492 ? -12.39100 11.12900 -30.02600 1.000 40.95000 492 TYR C C 1
ATOM 13203 O O . TYR C 1 492 ? -13.56700 11.24900 -29.66100 1.000 34.76000 492 TYR C O 1
ATOM 13212 N N . ARG C 1 493 ? -11.99600 10.17400 -30.87700 1.000 40.38000 493 ARG C N 1
ATOM 13213 C CA . ARG C 1 493 ? -12.94500 9.20300 -31.41000 1.000 38.57000 493 ARG C CA 1
ATOM 13214 C C . ARG C 1 493 ? -13.60900 8.39000 -30.29800 1.000 34.67000 493 ARG C C 1
ATOM 13215 O O . ARG C 1 493 ? -12.93100 7.81300 -29.44300 1.000 36.22000 493 ARG C O 1
ATOM 13223 N N . ALA C 1 494 ? -14.93800 8.32300 -30.32700 1.000 31.10000 494 ALA C N 1
ATOM 13224 C CA . ALA C 1 494 ? -15.65500 7.42300 -29.42900 1.000 33.10000 494 ALA C CA 1
ATOM 13225 C C . ALA C 1 494 ? -15.31200 5.98300 -29.76600 1.000 36.59000 494 ALA C C 1
ATOM 13226 O O . ALA C 1 494 ? -15.35200 5.57700 -30.92900 1.000 38.97000 494 ALA C O 1
ATOM 13228 N N . SER C 1 495 ? -14.97800 5.20000 -28.75500 1.000 35.89000 495 SER C N 1
ATOM 13229 C CA . SER C 1 495 ? -14.62500 3.85200 -29.12000 1.000 37.99000 495 SER C CA 1
ATOM 13230 C C . SER C 1 495 ? -15.90200 3.07300 -29.43100 1.000 34.65000 495 SER C C 1
ATOM 13231 O O . SER C 1 495 ? -17.00400 3.45600 -29.02100 1.000 35.38000 495 SER C O 1
ATOM 13234 N N . ASN C 1 496 ? -15.74800 2.00400 -30.21800 1.000 36.32000 496 ASN C N 1
ATOM 13235 C CA . ASN C 1 496 ? -16.86400 1.22400 -30.76200 1.000 34.24000 496 ASN C CA 1
ATOM 13236 C C . ASN C 1 496 ? -16.79800 -0.21200 -30.26200 1.000 34.41000 496 ASN C C 1
ATOM 13237 O O . ASN C 1 496 ? -16.52100 -1.13500 -31.04100 1.000 33.07000 496 ASN C O 1
ATOM 13242 N N . PRO C 1 497 ? -17.03700 -0.43700 -28.97100 1.000 36.23000 497 PRO C N 1
ATOM 13243 C CA . PRO C 1 497 ? -17.01800 -1.80900 -28.44800 1.000 38.81000 497 PRO C CA 1
ATOM 13244 C C . PRO C 1 497 ? -18.17100 -2.63900 -28.99000 1.000 36.13000 497 PRO C C 1
ATOM 13245 O O . PRO C 1 497 ? -19.17000 -2.12200 -29.49800 1.000 33.69000 497 PRO C O 1
ATOM 13249 N N . ARG C 1 498 ? -17.98700 -3.95000 -28.90500 1.000 31.67000 498 ARG C N 1
ATOM 13250 C CA . ARG C 1 498 ? -19.07300 -4.89100 -29.13500 1.000 33.02000 498 ARG C CA 1
ATOM 13251 C C . ARG C 1 498 ? -20.06200 -4.81600 -27.99200 1.000 37.22000 498 ARG C C 1
ATOM 13252 O O . ARG C 1 498 ? -19.66700 -4.82700 -26.82100 1.000 37.16000 498 ARG C O 1
ATOM 13260 N N . VAL C 1 499 ? -21.34900 -4.75700 -28.33700 1.000 40.21000 499 VAL C N 1
ATOM 13261 C CA . VAL C 1 499 ? -22.43800 -4.83400 -27.36900 1.000 38.41000 499 VAL C CA 1
ATOM 13262 C C . VAL C 1 499 ? -23.58900 -5.59700 -28.00300 1.000 37.20000 499 VAL C C 1
ATOM 13263 O O . VAL C 1 499 ? -23.62000 -5.83300 -29.21500 1.000 38.55000 499 VAL C O 1
ATOM 13267 N N . ALA C 1 500 ? -24.54900 -5.98100 -27.17700 1.000 36.31000 500 ALA C N 1
ATOM 13268 C CA . ALA C 1 500 ? -25.74300 -6.65200 -27.65800 1.000 39.67000 500 ALA C CA 1
ATOM 13269 C C . ALA C 1 500 ? -26.84200 -5.61400 -27.75800 1.000 33.72000 500 ALA C C 1
ATOM 13270 O O . ALA C 1 500 ? -27.04300 -4.83500 -26.82300 1.000 35.60000 500 ALA C O 1
ATOM 13272 N N . LEU C 1 501 ? -27.53900 -5.60100 -28.89000 1.000 34.15000 501 LEU C N 1
ATOM 13273 C CA . LEU C 1 501 ? -28.63000 -4.66000 -29.11500 1.000 38.10000 501 LEU C CA 1
ATOM 13274 C C . LEU C 1 501 ? -29.99100 -5.29400 -28.87800 1.000 34.87000 501 LEU C C 1
ATOM 13275 O O . LEU C 1 501 ? -30.99600 -4.58200 -28.87300 1.000 38.87000 501 LEU C O 1
ATOM 13280 N N . SER C 1 502 ? -30.03900 -6.61300 -28.76000 1.000 34.69000 502 SER C N 1
ATOM 13281 C CA . SER C 1 502 ? -31.21600 -7.36900 -28.35100 1.000 36.72000 502 SER C CA 1
ATOM 13282 C C . SER C 1 502 ? -30.71500 -8.74100 -27.91900 1.000 33.96000 502 SER C C 1
ATOM 13283 O O . SER C 1 502 ? -29.51600 -9.01300 -27.96800 1.000 34.38000 502 SER C O 1
ATOM 13286 N N . ARG C 1 503 ? -31.62800 -9.61200 -27.49600 1.000 33.83000 503 ARG C N 1
ATOM 13287 C CA . ARG C 1 503 ? -31.18300 -10.95400 -27.11700 1.000 41.30000 503 ARG C CA 1
ATOM 13288 C C . ARG C 1 503 ? -30.45200 -11.64800 -28.26900 1.000 39.48000 503 ARG C C 1
ATOM 13289 O O . ARG C 1 503 ? -29.47300 -12.37300 -28.04000 1.000 33.24000 503 ARG C O 1
ATOM 13297 N N . SER C 1 504 ? -30.85600 -11.38400 -29.51000 1.000 35.36000 504 SER C N 1
ATOM 13298 C CA . SER C 1 504 ? -30.32100 -12.13900 -30.62800 1.000 40.28000 504 SER C CA 1
ATOM 13299 C C . SER C 1 504 ? -29.41400 -11.34400 -31.56000 1.000 37.42000 504 SER C C 1
ATOM 13300 O O . SER C 1 504 ? -28.83300 -11.94000 -32.47200 1.000 34.55000 504 SER C O 1
ATOM 13303 N N . HIS C 1 505 ? -29.27800 -10.03600 -31.37800 1.000 35.07000 505 HIS C N 1
ATOM 13304 C CA . HIS C 1 505 ? -28.49500 -9.20200 -32.28300 1.000 28.75000 505 HIS C CA 1
ATOM 13305 C C . HIS C 1 505 ? -27.30000 -8.69200 -31.48700 1.000 36.59000 505 HIS C C 1
ATOM 13306 O O . HIS C 1 505 ? -27.44700 -7.83300 -30.60300 1.000 37.48000 505 HIS C O 1
ATOM 13313 N N . SER C 1 506 ? -26.12000 -9.21800 -31.77500 1.000 31.76000 506 SER C N 1
ATOM 13314 C CA . SER C 1 506 ? -24.91500 -8.80000 -31.06200 1.000 32.05000 506 SER C CA 1
ATOM 13315 C C . SER C 1 506 ? -24.09100 -7.97300 -32.04000 1.000 38.82000 506 SER C C 1
ATOM 13316 O O . SER C 1 506 ? -23.43400 -8.52500 -32.92800 1.000 39.99000 506 SER C O 1
ATOM 13319 N N . GLY C 1 507 ? -24.13300 -6.65100 -31.87600 1.000 35.91000 507 GLY C N 1
ATOM 13320 C CA . GLY C 1 507 ? -23.48200 -5.73600 -32.79800 1.000 37.91000 507 GLY C CA 1
ATOM 13321 C C . GLY C 1 507 ? -22.39000 -4.87300 -32.19800 1.000 32.52000 507 GLY C C 1
ATOM 13322 O O . GLY C 1 507 ? -21.50300 -5.35400 -31.49600 1.000 37.48000 507 GLY C O 1
ATOM 13323 N N . ARG C 1 508 ? -22.46500 -3.58600 -32.47300 1.000 33.87000 508 ARG C N 1
ATOM 13324 C CA . ARG C 1 508 ? -21.44800 -2.61100 -32.11700 1.000 33.85000 508 ARG C CA 1
ATOM 13325 C C . ARG C 1 508 ? -22.13000 -1.41500 -31.47000 1.000 35.06000 508 ARG C C 1
ATOM 13326 O O . ARG C 1 508 ? -23.26400 -1.07000 -31.81600 1.000 37.72000 508 ARG C O 1
ATOM 13334 N N . LEU C 1 509 ? -21.43200 -0.76700 -30.53300 1.000 34.94000 509 LEU C N 1
ATOM 13335 C CA . LEU C 1 509 ? -22.05400 0.34900 -29.82300 1.000 37.22000 509 LEU C CA 1
ATOM 13336 C C . LEU C 1 509 ? -22.47200 1.46500 -30.77700 1.000 31.62000 509 LEU C C 1
ATOM 13337 O O . LEU C 1 509 ? -23.50600 2.10500 -30.54700 1.000 29.67000 509 LEU C O 1
ATOM 13342 N N . TYR C 1 510 ? -21.72200 1.67000 -31.87500 1.000 31.66000 510 TYR C N 1
ATOM 13343 C CA . TYR C 1 510 ? -22.06600 2.73000 -32.82900 1.000 31.59000 510 TYR C CA 1
ATOM 13344 C C . TYR C 1 510 ? -23.47700 2.55600 -33.38100 1.000 35.07000 510 TYR C C 1
ATOM 13345 O O . TYR C 1 510 ? -24.12000 3.53900 -33.75400 1.000 32.97000 510 TYR C O 1
ATOM 13354 N N . HIS C 1 511 ? -23.97800 1.31600 -33.43100 1.000 36.07000 511 HIS C N 1
ATOM 13355 C CA . HIS C 1 511 ? -25.31800 1.03600 -33.94200 1.000 32.85000 511 HIS C CA 1
ATOM 13356 C C . HIS C 1 511 ? -26.43400 1.63700 -33.08400 1.000 38.33000 511 HIS C C 1
ATOM 13357 O O . HIS C 1 511 ? -27.52900 1.89400 -33.60200 1.000 38.39000 511 HIS C O 1
ATOM 13364 N N . SER C 1 512 ? -26.19100 1.86800 -31.78900 1.000 39.43000 512 SER C N 1
ATOM 13365 C CA . SER C 1 512 ? -27.18900 2.49700 -30.92800 1.000 35.19000 512 SER C CA 1
ATOM 13366 C C . SER C 1 512 ? -27.27000 4.01200 -31.08500 1.000 37.96000 512 SER C C 1
ATOM 13367 O O . SER C 1 512 ? -28.22700 4.60400 -30.57000 1.000 41.65000 512 SER C O 1
ATOM 13370 N N . PHE C 1 513 ? -26.30700 4.64700 -31.76400 1.000 36.45000 513 PHE C N 1
ATOM 13371 C CA . PHE C 1 513 ? -26.20600 6.11200 -31.79100 1.000 36.56000 513 PHE C CA 1
ATOM 13372 C C . PHE C 1 513 ? -27.40200 6.73000 -32.51500 1.000 38.77000 513 PHE C C 1
ATOM 13373 O O . PHE C 1 513 ? -28.11600 6.06700 -33.26500 1.000 36.91000 513 PHE C O 1
ATOM 13381 N N . GLY C 1 514 ? -27.60200 8.03500 -32.29500 1.000 38.83000 514 GLY C N 1
ATOM 13382 C CA . GLY C 1 514 ? -28.68100 8.75900 -32.93300 1.000 36.02000 514 GLY C CA 1
ATOM 13383 C C . GLY C 1 514 ? -28.33400 9.14700 -34.34900 1.000 37.82000 514 GLY C C 1
ATOM 13384 O O . GLY C 1 514 ? -27.25400 8.83900 -34.85000 1.000 40.26000 514 GLY C O 1
ATOM 13385 N N . HIS C 1 515 ? -29.27400 9.82600 -35.01000 1.000 37.15000 515 HIS C N 1
ATOM 13386 C CA . HIS C 1 515 ? -29.02300 10.31100 -36.36700 1.000 36.89000 515 HIS C CA 1
ATOM 13387 C C . HIS C 1 515 ? -28.13500 11.56400 -36.35900 1.000 39.87000 515 HIS C C 1
ATOM 13388 O O . HIS C 1 515 ? -27.64100 12.00800 -35.32100 1.000 39.09000 515 HIS C O 1
ATOM 13395 N N . LEU C 1 516 ? -27.92200 12.15400 -37.53900 1.000 42.73000 516 LEU C N 1
ATOM 13396 C CA . LEU C 1 516 ? -26.97400 13.26500 -37.61400 1.000 46.91000 516 LEU C CA 1
ATOM 13397 C C . LEU C 1 516 ? -27.45300 14.49400 -36.85500 1.000 47.79000 516 LEU C C 1
ATOM 13398 O O . LEU C 1 516 ? -26.64400 15.39600 -36.58500 1.000 43.11000 516 LEU C O 1
ATOM 13403 N N . GLY C 1 517 ? -28.74000 14.53500 -36.49700 1.000 46.04000 517 GLY C N 1
ATOM 13404 C CA . GLY C 1 517 ? -29.36500 15.60900 -35.76400 1.000 41.99000 517 GLY C CA 1
ATOM 13405 C C . GLY C 1 517 ? -29.29600 15.51200 -34.26500 1.000 41.59000 517 GLY C C 1
ATOM 13406 O O . GLY C 1 517 ? -29.73700 16.43800 -33.58400 1.000 47.90000 517 GLY C O 1
ATOM 13407 N N . GLN C 1 518 ? -28.75300 14.43000 -33.72200 1.000 37.70000 518 GLN C N 1
ATOM 13408 C CA . GLN C 1 518 ? -28.79500 14.19300 -32.29400 1.000 39.79000 518 GLN C CA 1
ATOM 13409 C C . GLN C 1 518 ? -27.40000 13.96400 -31.76000 1.000 42.72000 518 GLN C C 1
ATOM 13410 O O . GLN C 1 518 ? -26.52300 13.43700 -32.45100 1.000 43.03000 518 GLN C O 1
ATOM 13416 N N . PHE C 1 519 ? -27.22300 14.39300 -30.52300 1.000 42.92000 519 PHE C N 1
ATOM 13417 C CA . PHE C 1 519 ? -26.16000 13.92200 -29.67000 1.000 39.74000 519 PHE C CA 1
ATOM 13418 C C . PHE C 1 519 ? -26.59900 12.62900 -29.01400 1.000 40.48000 519 PHE C C 1
ATOM 13419 O O . PHE C 1 519 ? -27.78700 12.41200 -28.75500 1.000 44.19000 519 PHE C O 1
ATOM 13427 N N . THR C 1 520 ? -25.64500 11.77300 -28.72200 1.000 36.70000 520 THR C N 1
ATOM 13428 C CA . THR C 1 520 ? -25.96900 10.51100 -28.08600 1.000 36.82000 520 THR C CA 1
ATOM 13429 C C . THR C 1 520 ? -25.56400 10.58700 -26.62700 1.000 40.00000 520 THR C C 1
ATOM 13430 O O . THR C 1 520 ? -24.40200 10.86300 -26.31400 1.000 45.53000 520 THR C O 1
ATOM 13434 N N . LEU C 1 521 ? -26.52300 10.36600 -25.74300 1.000 36.69000 521 LEU C N 1
ATOM 13435 C CA . LEU C 1 521 ? -26.26400 10.33800 -24.31200 1.000 37.89000 521 LEU C CA 1
ATOM 13436 C C . LEU C 1 521 ? -26.11500 8.87300 -23.92200 1.000 41.38000 521 LEU C C 1
ATOM 13437 O O . LEU C 1 521 ? -27.09500 8.16000 -23.68300 1.000 36.34000 521 LEU C O 1
ATOM 13442 N N . LEU C 1 522 ? -24.87200 8.41100 -23.92100 1.000 41.32000 522 LEU C N 1
ATOM 13443 C CA . LEU C 1 522 ? -24.54500 7.07200 -23.44400 1.000 39.56000 522 LEU C CA 1
ATOM 13444 C C . LEU C 1 522 ? -24.65100 7.07300 -21.92400 1.000 42.18000 522 LEU C C 1
ATOM 13445 O O . LEU C 1 522 ? -23.75400 7.55500 -21.22900 1.000 42.33000 522 LEU C O 1
ATOM 13450 N N . VAL C 1 523 ? -25.75200 6.53700 -21.40000 1.000 40.18000 523 VAL C N 1
ATOM 13451 C CA . VAL C 1 523 ? -25.96300 6.44000 -19.96200 1.000 36.79000 523 VAL C CA 1
ATOM 13452 C C . VAL C 1 523 ? -25.42300 5.09100 -19.50100 1.000 41.41000 523 VAL C C 1
ATOM 13453 O O . VAL C 1 523 ? -26.10700 4.05900 -19.58500 1.000 40.90000 523 VAL C O 1
ATOM 13457 N N . PHE C 1 524 ? -24.19000 5.09100 -18.99800 1.000 40.06000 524 PHE C N 1
ATOM 13458 C CA . PHE C 1 524 ? -23.62700 3.88700 -18.38900 1.000 39.70000 524 PHE C CA 1
ATOM 13459 C C . PHE C 1 524 ? -24.23400 3.69300 -17.00600 1.000 42.29000 524 PHE C C 1
ATOM 13460 O O . PHE C 1 524 ? -23.97400 4.47900 -16.09200 1.000 36.60000 524 PHE C O 1
ATOM 13468 N N . ALA C 1 525 ? -25.01800 2.63400 -16.83500 1.000 44.28000 525 ALA C N 1
ATOM 13469 C CA . ALA C 1 525 ? -25.74500 2.41500 -15.59500 1.000 40.78000 525 ALA C CA 1
ATOM 13470 C C . ALA C 1 525 ? -25.26500 1.18300 -14.82900 1.000 40.88000 525 ALA C C 1
ATOM 13471 O O . ALA C 1 525 ? -25.96900 0.71400 -13.93400 1.000 44.82000 525 ALA C O 1
ATOM 13473 N N . SER C 1 526 ? -24.06900 0.67000 -15.12800 1.000 41.73000 526 SER C N 1
ATOM 13474 C CA . SER C 1 526 ? -23.60200 -0.58100 -14.53500 1.000 42.03000 526 SER C CA 1
ATOM 13475 C C . SER C 1 526 ? -24.66300 -1.66600 -14.65800 1.000 43.10000 526 SER C C 1
ATOM 13476 O O . SER C 1 526 ? -25.32200 -1.76400 -15.69700 1.000 44.85000 526 SER C O 1
ATOM 13479 N N . ASN C 1 527 ? -24.87000 -2.46600 -13.60500 1.000 42.56000 527 ASN C N 1
ATOM 13480 C CA . ASN C 1 527 ? -25.99600 -3.38900 -13.59000 1.000 43.06000 527 ASN C CA 1
ATOM 13481 C C . ASN C 1 527 ? -27.22900 -2.77200 -12.95300 1.000 48.40000 527 ASN C C 1
ATOM 13482 O O . ASN C 1 527 ? -28.20000 -3.49500 -12.66200 1.000 45.60000 527 ASN C O 1
ATOM 13487 N N . MET C 1 528 ? -27.19400 -1.45000 -12.74000 1.000 47.19000 528 MET C N 1
ATOM 13488 C CA . MET C 1 528 ? -28.26400 -0.64900 -12.14300 1.000 52.15000 528 MET C CA 1
ATOM 13489 C C . MET C 1 528 ? -28.52200 -1.01200 -10.67900 1.000 54.76000 528 MET C C 1
ATOM 13490 O O . MET C 1 528 ? -29.59600 -0.72700 -10.14100 1.000 51.73000 528 MET C O 1
ATOM 13495 N N . GLY C 1 529 ? -27.55600 -1.64300 -10.02200 1.000 56.20000 529 GLY C N 1
ATOM 13496 C CA . GLY C 1 529 ? -27.70800 -2.00900 -8.62700 1.000 55.38000 529 GLY C CA 1
ATOM 13497 C C . GLY C 1 529 ? -26.60800 -1.39700 -7.78700 1.000 58.04000 529 GLY C C 1
ATOM 13498 O O . GLY C 1 529 ? -25.83100 -0.57000 -8.27800 1.000 50.83000 529 GLY C O 1
ATOM 13499 N N . GLY C 1 530 ? -26.52900 -1.78900 -6.51600 1.000 60.13000 530 GLY C N 1
ATOM 13500 C CA . GLY C 1 530 ? -25.50200 -1.18800 -5.68800 1.000 57.92000 530 GLY C CA 1
ATOM 13501 C C . GLY C 1 530 ? -25.79600 0.28400 -5.41300 1.000 55.08000 530 GLY C C 1
ATOM 13502 O O . GLY C 1 530 ? -26.93100 0.76300 -5.52200 1.000 56.73000 530 GLY C O 1
ATOM 13503 N N . ALA C 1 531 ? -24.73300 1.00200 -5.04600 1.000 49.23000 531 ALA C N 1
ATOM 13504 C CA . ALA C 1 531 ? -24.86700 2.41900 -4.73400 1.000 54.50000 531 ALA C CA 1
ATOM 13505 C C . ALA C 1 531 ? -25.47100 3.18600 -5.90300 1.000 57.44000 531 ALA C C 1
ATOM 13506 O O . ALA C 1 531 ? -26.25900 4.12200 -5.71100 1.000 55.38000 531 ALA C O 1
ATOM 13508 N N . LEU C 1 532 ? -25.12500 2.78600 -7.12500 1.000 55.30000 532 LEU C N 1
ATOM 13509 C CA . LEU C 1 532 ? -25.51500 3.54800 -8.29900 1.000 55.82000 532 LEU C CA 1
ATOM 13510 C C . LEU C 1 532 ? -27.02700 3.54300 -8.52200 1.000 56.07000 532 LEU C C 1
ATOM 13511 O O . LEU C 1 532 ? -27.54600 4.45600 -9.17500 1.000 58.74000 532 LEU C O 1
ATOM 13516 N N . ASN C 1 533 ? -27.75200 2.57100 -7.96400 1.000 55.88000 533 ASN C N 1
ATOM 13517 C CA . ASN C 1 533 ? -29.19600 2.52000 -8.18600 1.000 54.56000 533 ASN C CA 1
ATOM 13518 C C . ASN C 1 533 ? -29.88400 3.76900 -7.64100 1.000 54.59000 533 ASN C C 1
ATOM 13519 O O . ASN C 1 533 ? -30.85600 4.25900 -8.22900 1.000 58.84000 533 ASN C O 1
ATOM 13524 N N . ALA C 1 534 ? -29.38900 4.30000 -6.52200 1.000 50.10000 534 ALA C N 1
ATOM 13525 C CA . ALA C 1 534 ? -29.97500 5.50400 -5.94200 1.000 55.76000 534 ALA C CA 1
ATOM 13526 C C . ALA C 1 534 ? -29.72100 6.72300 -6.82900 1.000 56.92000 534 ALA C C 1
ATOM 13527 O O . ALA C 1 534 ? -30.66000 7.44400 -7.19200 1.000 53.19000 534 ALA C O 1
ATOM 13529 N N . LYS C 1 535 ? -28.45400 6.96000 -7.19300 1.000 51.40000 535 LYS C N 1
ATOM 13530 C CA . LYS C 1 535 ? -28.11000 8.05400 -8.09800 1.000 54.27000 535 LYS C CA 1
ATOM 13531 C C . LYS C 1 535 ? -28.89700 7.99300 -9.40600 1.000 56.53000 535 LYS C C 1
ATOM 13532 O O . LYS C 1 535 ? -29.33000 9.03200 -9.91800 1.000 53.85000 535 LYS C O 1
ATOM 13538 N N . LEU C 1 536 ? -29.10100 6.78400 -9.96100 1.000 54.40000 536 LEU C N 1
ATOM 13539 C CA . LEU C 1 536 ? -29.84900 6.67000 -11.21200 1.000 51.10000 536 LEU C CA 1
ATOM 13540 C C . LEU C 1 536 ? -31.30200 7.07600 -11.03200 1.000 52.58000 536 LEU C C 1
ATOM 13541 O O . LEU C 1 536 ? -31.91900 7.61000 -11.95900 1.000 53.20000 536 LEU C O 1
ATOM 13546 N N . HIS C 1 537 ? -31.87200 6.84000 -9.85200 1.000 56.02000 537 HIS C N 1
ATOM 13547 C CA . HIS C 1 537 ? -33.24200 7.28300 -9.62100 1.000 54.46000 537 HIS C CA 1
ATOM 13548 C C . HIS C 1 537 ? -33.32300 8.80200 -9.55800 1.000 52.92000 537 HIS C C 1
ATOM 13549 O O . HIS C 1 537 ? -34.26300 9.40100 -10.09800 1.000 47.69000 537 HIS C O 1
ATOM 13556 N N . ALA C 1 538 ? -32.34100 9.44000 -8.91100 1.000 49.24000 538 ALA C N 1
ATOM 13557 C CA . ALA C 1 538 ? -32.23400 10.89200 -8.98600 1.000 56.89000 538 ALA C CA 1
ATOM 13558 C C . ALA C 1 538 ? -32.09300 11.34900 -10.43000 1.000 56.58000 538 ALA C C 1
ATOM 13559 O O . ALA C 1 538 ? -32.70600 12.34100 -10.84200 1.000 56.80000 538 ALA C O 1
ATOM 13561 N N . LEU C 1 539 ? -31.29100 10.62600 -11.22000 1.000 53.16000 539 LEU C N 1
ATOM 13562 C CA . LEU C 1 539 ? -31.11200 10.96100 -12.63200 1.000 51.74000 539 LEU C CA 1
ATOM 13563 C C . LEU C 1 539 ? -32.43400 10.94200 -13.38000 1.000 51.81000 539 LEU C C 1
ATOM 13564 O O . LEU C 1 539 ? -32.75000 11.87100 -14.13300 1.000 47.15000 539 LEU C O 1
ATOM 13569 N N . ASP C 1 540 ? -33.22500 9.88900 -13.16900 1.000 56.43000 540 ASP C N 1
ATOM 13570 C CA . ASP C 1 540 ? -34.51000 9.75800 -13.84400 1.000 57.82000 540 ASP C CA 1
ATOM 13571 C C . ASP C 1 540 ? -35.40600 10.96300 -13.56500 1.000 54.32000 540 ASP C C 1
ATOM 13572 O O . ASP C 1 540 ? -35.99400 11.53400 -14.48800 1.000 51.84000 540 ASP C O 1
ATOM 13577 N N . SER C 1 541 ? -35.50700 11.37800 -12.29400 1.000 50.00000 541 SER C N 1
ATOM 13578 C CA . SER C 1 541 ? -36.39400 12.48600 -11.93600 1.000 53.12000 541 SER C CA 1
ATOM 13579 C C . SER C 1 541 ? -35.89800 13.82400 -12.49300 1.000 57.42000 541 SER C C 1
ATOM 13580 O O . SER C 1 541 ? -36.69800 14.67300 -12.91800 1.000 53.12000 541 SER C O 1
ATOM 13583 N N . TYR C 1 542 ? -34.58300 14.03900 -12.49600 1.000 53.92000 542 TYR C N 1
ATOM 13584 C CA . TYR C 1 542 ? -34.05200 15.28300 -13.04300 1.000 53.77000 542 TYR C CA 1
ATOM 13585 C C . TYR C 1 542 ? -34.40100 15.43400 -14.52300 1.000 59.39000 542 TYR C C 1
ATOM 13586 O O . TYR C 1 542 ? -34.95500 16.46200 -14.93900 1.000 60.54000 542 TYR C O 1
ATOM 13595 N N . LEU C 1 543 ? -34.09500 14.41200 -15.33900 1.000 58.56000 543 LEU C N 1
ATOM 13596 C CA . LEU C 1 543 ? -34.26500 14.58000 -16.77900 1.000 54.50000 543 LEU C CA 1
ATOM 13597 C C . LEU C 1 543 ? -35.72500 14.69000 -17.16000 1.000 52.87000 543 LEU C C 1
ATOM 13598 O O . LEU C 1 543 ? -36.04200 15.27400 -18.20100 1.000 57.01000 543 LEU C O 1
ATOM 13603 N N . ALA C 1 544 ? -36.62200 14.10900 -16.36000 1.000 56.47000 544 ALA C N 1
ATOM 13604 C CA . ALA C 1 544 ? -38.03500 14.09900 -16.72500 1.000 57.41000 544 ALA C CA 1
ATOM 13605 C C . ALA C 1 544 ? -38.65500 15.47800 -16.64000 1.000 57.20000 544 ALA C C 1
ATOM 13606 O O . ALA C 1 544 ? -39.69700 15.71500 -17.26200 1.000 63.33000 544 ALA C O 1
ATOM 13608 N N . GLY C 1 545 ? -38.02400 16.38900 -15.90300 1.000 62.35000 545 GLY C N 1
ATOM 13609 C CA . GLY C 1 545 ? -38.51900 17.73600 -15.73900 1.000 64.64000 545 GLY C CA 1
ATOM 13610 C C . GLY C 1 545 ? -38.26800 18.60400 -16.95400 1.000 63.39000 545 GLY C C 1
ATOM 13611 O O . GLY C 1 545 ? -37.38900 18.32600 -17.77600 1.000 61.17000 545 GLY C O 1
ATOM 13612 N N . PRO C 1 546 ? -39.02600 19.70000 -17.06800 1.000 66.14000 546 PRO C N 1
ATOM 13613 C CA . PRO C 1 546 ? -39.00200 20.50200 -18.30500 1.000 57.69000 546 PRO C CA 1
ATOM 13614 C C . PRO C 1 546 ? -37.78300 21.41000 -18.45800 1.000 60.80000 546 PRO C C 1
ATOM 13615 O O . PRO C 1 546 ? -37.58100 21.95500 -19.55400 1.000 60.02000 546 PRO C O 1
ATOM 13619 N N . SER C 1 547 ? -36.96200 21.57600 -17.41900 1.000 57.52000 547 SER C N 1
ATOM 13620 C CA . SER C 1 547 ? -35.79400 22.45100 -17.45500 1.000 58.64000 547 SER C CA 1
ATOM 13621 C C . SER C 1 547 ? -34.48400 21.68000 -17.37100 1.000 59.07000 547 SER C C 1
ATOM 13622 O O . SER C 1 547 ? -33.41400 22.29800 -17.26900 1.000 53.20000 547 SER C O 1
ATOM 13625 N N . SER C 1 548 ? -34.54400 20.34600 -17.39500 1.000 56.63000 548 SER C N 1
ATOM 13626 C CA . SER C 1 548 ? -33.34600 19.53000 -17.54500 1.000 53.67000 548 SER C CA 1
ATOM 13627 C C . SER C 1 548 ? -32.64700 19.87300 -18.85300 1.000 53.73000 548 SER C C 1
ATOM 13628 O O . SER C 1 548 ? -33.27300 20.33900 -19.80800 1.000 57.58000 548 SER C O 1
ATOM 13631 N N . PHE C 1 549 ? -31.33600 19.63000 -18.90900 1.000 49.88000 549 PHE C N 1
ATOM 13632 C CA . PHE C 1 549 ? -30.62200 19.92400 -20.14900 1.000 54.84000 549 PHE C CA 1
ATOM 13633 C C . PHE C 1 549 ? -31.21400 19.15800 -21.32900 1.000 55.80000 549 PHE C C 1
ATOM 13634 O O . PHE C 1 549 ? -31.24700 19.67400 -22.45300 1.000 52.64000 549 PHE C O 1
ATOM 13642 N N . TYR C 1 550 ? -31.67000 17.91900 -21.09400 1.000 53.28000 550 TYR C N 1
ATOM 13643 C CA . TYR C 1 550 ? -32.25200 17.12300 -22.16700 1.000 52.31000 550 TYR C CA 1
ATOM 13644 C C . TYR C 1 550 ? -33.43100 17.85600 -22.80300 1.000 54.33000 550 TYR C C 1
ATOM 13645 O O . TYR C 1 550 ? -33.42200 18.15700 -24.00300 1.000 53.39000 550 TYR C O 1
ATOM 13654 N N . HIS C 1 551 ? -34.44200 18.18800 -21.99700 1.000 53.15000 551 HIS C N 1
ATOM 13655 C CA . HIS C 1 551 ? -35.64100 18.83200 -22.53000 1.000 53.43000 551 HIS C CA 1
ATOM 13656 C C . HIS C 1 551 ? -35.35600 20.25300 -23.01700 1.000 57.54000 551 HIS C C 1
ATOM 13657 O O . HIS C 1 551 ? -35.92600 20.70300 -24.02400 1.000 56.14000 551 HIS C O 1
ATOM 13664 N N . ALA C 1 552 ? -34.46700 20.97000 -22.32300 1.000 57.96000 552 ALA C N 1
ATOM 13665 C CA . ALA C 1 552 ? -34.28500 22.39700 -22.57300 1.000 59.55000 552 ALA C CA 1
ATOM 13666 C C . ALA C 1 552 ? -33.64000 22.67600 -23.92000 1.000 59.41000 552 ALA C C 1
ATOM 13667 O O . ALA C 1 552 ? -33.83100 23.76600 -24.46700 1.000 61.44000 552 ALA C O 1
ATOM 13669 N N . TYR C 1 553 ? -32.90000 21.71900 -24.47700 1.000 56.36000 553 TYR C N 1
ATOM 13670 C CA . TYR C 1 553 ? -32.20700 21.91600 -25.74000 1.000 55.27000 553 TYR C CA 1
ATOM 13671 C C . TYR C 1 553 ? -32.79800 21.06400 -26.86400 1.000 56.41000 553 TYR C C 1
ATOM 13672 O O . TYR C 1 553 ? -32.11900 20.77100 -27.84800 1.000 53.84000 553 TYR C O 1
ATOM 13681 N N . GLY C 1 554 ? -34.06700 20.68300 -26.74000 1.000 55.42000 554 GLY C N 1
ATOM 13682 C CA . GLY C 1 554 ? -34.79400 20.01500 -27.80500 1.000 50.51000 554 GLY C CA 1
ATOM 13683 C C . GLY C 1 554 ? -35.29600 18.62700 -27.45900 1.000 54.84000 554 GLY C C 1
ATOM 13684 O O . GLY C 1 554 ? -36.13200 18.08600 -28.19900 1.000 55.20000 554 GLY C O 1
ATOM 13685 N N . GLY C 1 555 ? -34.82600 18.03000 -26.37000 1.000 51.41000 555 GLY C N 1
ATOM 13686 C CA . GLY C 1 555 ? -35.28000 16.69600 -26.01200 1.000 54.97000 555 GLY C CA 1
ATOM 13687 C C . GLY C 1 555 ? -34.90900 15.69300 -27.08900 1.000 54.77000 555 GLY C C 1
ATOM 13688 O O . GLY C 1 555 ? -33.73800 15.53700 -27.45300 1.000 53.52000 555 GLY C O 1
ATOM 13689 N N . ALA C 1 556 ? -35.91500 15.00200 -27.62500 1.000 51.50000 556 ALA C N 1
ATOM 13690 C CA . ALA C 1 556 ? -35.63100 13.94400 -28.57700 1.000 48.88000 556 ALA C CA 1
ATOM 13691 C C . ALA C 1 556 ? -35.15000 14.47500 -29.92300 1.000 51.01000 556 ALA C C 1
ATOM 13692 O O . ALA C 1 556 ? -34.47000 13.74300 -30.64400 1.000 54.57000 556 ALA C O 1
ATOM 13694 N N . ASP C 1 557 ? -35.47900 15.71700 -30.28600 1.000 49.25000 557 ASP C N 1
ATOM 13695 C CA . ASP C 1 557 ? -34.94600 16.29300 -31.52200 1.000 47.25000 557 ASP C CA 1
ATOM 13696 C C . ASP C 1 557 ? -33.43900 16.53300 -31.47200 1.000 47.05000 557 ASP C C 1
ATOM 13697 O O . ASP C 1 557 ? -32.84900 16.85700 -32.50400 1.000 41.00000 557 ASP C O 1
ATOM 13702 N N . THR C 1 558 ? -32.80700 16.40600 -30.30900 1.000 46.07000 558 THR C N 1
ATOM 13703 C CA . THR C 1 558 ? -31.38600 16.70600 -30.17200 1.000 47.20000 558 THR C CA 1
ATOM 13704 C C . THR C 1 558 ? -30.61000 15.61700 -29.45800 1.000 45.97000 558 THR C C 1
ATOM 13705 O O . THR C 1 558 ? -29.37900 15.57700 -29.58000 1.000 48.44000 558 THR C O 1
ATOM 13709 N N . PHE C 1 559 ? -31.27400 14.72700 -28.73700 1.000 49.33000 559 PHE C N 1
ATOM 13710 C CA . PHE C 1 559 ? -30.59400 13.70600 -27.96200 1.000 45.46000 559 PHE C CA 1
ATOM 13711 C C . PHE C 1 559 ? -31.21400 12.35600 -28.24500 1.000 41.02000 559 PHE C C 1
ATOM 13712 O O . PHE C 1 559 ? -32.40800 12.23900 -28.51200 1.000 42.40000 559 PHE C O 1
ATOM 13720 N N . LYS C 1 560 ? -30.38300 11.34100 -28.21300 1.000 41.64000 560 LYS C N 1
ATOM 13721 C CA . LYS C 1 560 ? -30.85300 9.97700 -28.10400 1.000 41.19000 560 LYS C CA 1
ATOM 13722 C C . LYS C 1 560 ? -30.22600 9.38300 -26.85200 1.000 44.86000 560 LYS C C 1
ATOM 13723 O O . LYS C 1 560 ? -29.01100 9.52400 -26.63200 1.000 44.69000 560 LYS C O 1
ATOM 13729 N N . ILE C 1 561 ? -31.04800 8.76000 -26.01700 1.000 39.41000 561 ILE C N 1
ATOM 13730 C CA . ILE C 1 561 ? -30.57800 8.20600 -24.75500 1.000 40.27000 561 ILE C CA 1
ATOM 13731 C C . ILE C 1 561 ? -30.38900 6.71500 -24.93000 1.000 42.11000 561 ILE C C 1
ATOM 13732 O O . ILE C 1 561 ? -31.33700 5.99000 -25.25800 1.000 42.86000 561 ILE C O 1
ATOM 13737 N N . VAL C 1 562 ? -29.16900 6.26400 -24.67700 1.000 40.24000 562 VAL C N 1
ATOM 13738 C CA . VAL C 1 562 ? -28.81300 4.86000 -24.65600 1.000 34.84000 562 VAL C CA 1
ATOM 13739 C C . VAL C 1 562 ? -28.46800 4.49800 -23.21500 1.000 37.26000 562 VAL C C 1
ATOM 13740 O O . VAL C 1 562 ? -27.58100 5.10100 -22.60300 1.000 38.15000 562 VAL C O 1
ATOM 13744 N N . VAL C 1 563 ? -29.17800 3.52700 -22.67000 1.000 40.59000 563 VAL C N 1
ATOM 13745 C CA . VAL C 1 563 ? -28.91300 3.00200 -21.34200 1.000 40.46000 563 VAL C CA 1
ATOM 13746 C C . VAL C 1 563 ? -28.06600 1.75000 -21.50600 1.000 41.28000 563 VAL C C 1
ATOM 13747 O O . VAL C 1 563 ? -28.56500 0.71000 -21.95300 1.000 41.96000 563 VAL C O 1
ATOM 13751 N N . VAL C 1 564 ? -26.79500 1.83200 -21.13200 1.000 40.02000 564 VAL C N 1
ATOM 13752 C CA . VAL C 1 564 ? -25.87000 0.71700 -21.28700 1.000 38.20000 564 VAL C CA 1
ATOM 13753 C C . VAL C 1 564 ? -25.89200 -0.05700 -19.98400 1.000 39.04000 564 VAL C C 1
ATOM 13754 O O . VAL C 1 564 ? -25.36600 0.40800 -18.97200 1.000 42.26000 564 VAL C O 1
ATOM 13758 N N . VAL C 1 565 ? -26.49400 -1.23800 -19.99300 1.000 42.50000 565 VAL C N 1
ATOM 13759 C CA . VAL C 1 565 ? -26.63000 -2.03300 -18.78100 1.000 37.43000 565 VAL C CA 1
ATOM 13760 C C . VAL C 1 565 ? -25.73300 -3.25600 -18.88000 1.000 38.19000 565 VAL C C 1
ATOM 13761 O O . VAL C 1 565 ? -25.89400 -4.08500 -19.78500 1.000 37.84000 565 VAL C O 1
ATOM 13765 N N . ARG C 1 566 ? -24.80700 -3.39000 -17.92700 1.000 43.04000 566 ARG C N 1
ATOM 13766 C CA . ARG C 1 566 ? -23.95900 -4.58300 -17.84000 1.000 43.18000 566 ARG C CA 1
ATOM 13767 C C . ARG C 1 566 ? -24.69700 -5.66500 -17.05100 1.000 46.05000 566 ARG C C 1
ATOM 13768 O O . ARG C 1 566 ? -24.42800 -5.93600 -15.87900 1.000 51.50000 566 ARG C O 1
ATOM 13776 N N . ALA C 1 567 ? -25.62900 -6.31900 -17.73300 1.000 44.14000 567 ALA C N 1
ATOM 13777 C CA . ALA C 1 567 ? -26.43000 -7.36900 -17.12800 1.000 43.26000 567 ALA C CA 1
ATOM 13778 C C . ALA C 1 567 ? -27.06600 -8.16500 -18.26200 1.000 46.24000 567 ALA C C 1
ATOM 13779 O O . ALA C 1 567 ? -27.00900 -7.75900 -19.42400 1.000 46.77000 567 ALA C O 1
ATOM 13781 N N . THR C 1 568 ? -27.67000 -9.30700 -17.92000 1.000 41.89000 568 THR C N 1
ATOM 13782 C CA . THR C 1 568 ? -28.39000 -10.07000 -18.93100 1.000 45.02000 568 THR C CA 1
ATOM 13783 C C . THR C 1 568 ? -29.61800 -9.29100 -19.38900 1.000 43.24000 568 THR C C 1
ATOM 13784 O O . THR C 1 568 ? -30.17000 -8.49800 -18.62900 1.000 49.10000 568 THR C O 1
ATOM 13788 N N . PRO C 1 569 ? -30.07300 -9.50500 -20.61900 1.000 44.01000 569 PRO C N 1
ATOM 13789 C CA . PRO C 1 569 ? -31.26400 -8.77000 -21.09100 1.000 47.10000 569 PRO C CA 1
ATOM 13790 C C . PRO C 1 569 ? -32.47600 -8.91200 -20.17700 1.000 48.44000 569 PRO C C 1
ATOM 13791 O O . PRO C 1 569 ? -33.25900 -7.96200 -20.04900 1.000 47.56000 569 PRO C O 1
ATOM 13795 N N . SER C 1 570 ? -32.65000 -10.06500 -19.53400 1.000 44.19000 570 SER C N 1
ATOM 13796 C CA . SER C 1 570 ? -33.78300 -10.22300 -18.63000 1.000 48.47000 570 SER C CA 1
ATOM 13797 C C . SER C 1 570 ? -33.59200 -9.40400 -17.36200 1.000 44.05000 570 SER C C 1
ATOM 13798 O O . SER C 1 570 ? -34.48200 -8.64700 -16.96100 1.000 42.19000 570 SER C O 1
ATOM 13801 N N . GLN C 1 571 ? -32.43400 -9.53500 -16.72200 1.000 42.29000 571 GLN C N 1
ATOM 13802 C CA . GLN C 1 571 ? -32.13800 -8.68800 -15.57600 1.000 46.96000 571 GLN C CA 1
ATOM 13803 C C . GLN C 1 571 ? -32.25300 -7.21100 -15.91700 1.000 46.65000 571 GLN C C 1
ATOM 13804 O O . GLN C 1 571 ? -32.80000 -6.43200 -15.13300 1.000 52.21000 571 GLN C O 1
ATOM 13810 N N . ALA C 1 572 ? -31.75400 -6.80800 -17.08600 1.000 47.17000 572 ALA C N 1
ATOM 13811 C CA . ALA C 1 572 ? -31.70000 -5.39100 -17.45600 1.000 45.91000 572 ALA C CA 1
ATOM 13812 C C . ALA C 1 572 ? -33.06600 -4.81800 -17.81700 1.000 46.96000 572 ALA C C 1
ATOM 13813 O O . ALA C 1 572 ? -33.37100 -3.67600 -17.46500 1.000 51.03000 572 ALA C O 1
ATOM 13815 N N . ASP C 1 573 ? -33.89000 -5.55600 -18.55300 1.000 44.26000 573 ASP C N 1
ATOM 13816 C CA . ASP C 1 573 ? -35.20500 -5.01600 -18.88600 1.000 52.04000 573 ASP C CA 1
ATOM 13817 C C . ASP C 1 573 ? -36.06500 -4.83100 -17.64400 1.000 52.74000 573 ASP C C 1
ATOM 13818 O O . ASP C 1 573 ? -36.84700 -3.87900 -17.56900 1.000 53.98000 573 ASP C O 1
ATOM 13823 N N . GLN C 1 574 ? -35.94800 -5.73700 -16.67000 1.000 52.43000 574 GLN C N 1
ATOM 13824 C CA . GLN C 1 574 ? -36.75000 -5.61800 -15.45600 1.000 56.51000 574 GLN C CA 1
ATOM 13825 C C . GLN C 1 574 ? -36.36200 -4.37800 -14.66100 1.000 59.06000 574 GLN C C 1
ATOM 13826 O O . GLN C 1 574 ? -37.23600 -3.63100 -14.20000 1.000 56.99000 574 GLN C O 1
ATOM 13832 N N . ARG C 1 575 ? -35.05000 -4.12800 -14.52900 1.000 57.82000 575 ARG C N 1
ATOM 13833 C CA . ARG C 1 575 ? -34.55400 -2.97800 -13.77900 1.000 52.43000 575 ARG C CA 1
ATOM 13834 C C . ARG C 1 575 ? -34.82000 -1.66600 -14.51600 1.000 49.66000 575 ARG C C 1
ATOM 13835 O O . ARG C 1 575 ? -35.18200 -0.66600 -13.89400 1.000 52.44000 575 ARG C O 1
ATOM 13843 N N . VAL C 1 576 ? -34.67200 -1.64700 -15.84000 1.000 51.95000 576 VAL C N 1
ATOM 13844 C CA . VAL C 1 576 ? -34.96400 -0.42100 -16.57900 1.000 54.94000 576 VAL C CA 1
ATOM 13845 C C . VAL C 1 576 ? -36.42500 -0.02500 -16.40700 1.000 53.06000 576 VAL C C 1
ATOM 13846 O O . VAL C 1 576 ? -36.76600 1.16300 -16.43200 1.000 54.98000 576 VAL C O 1
ATOM 13850 N N . LYS C 1 577 ? -37.30500 -1.00000 -16.19600 1.000 55.95000 577 LYS C N 1
ATOM 13851 C CA . LYS C 1 577 ? -38.71100 -0.68800 -15.96800 1.000 55.86000 577 LYS C CA 1
ATOM 13852 C C . LYS C 1 577 ? -38.93300 0.08900 -14.67300 1.000 53.77000 577 LYS C C 1
ATOM 13853 O O . LYS C 1 577 ? -39.98400 0.71800 -14.52100 1.000 57.34000 577 LYS C O 1
ATOM 13859 N N . THR C 1 578 ? -37.97900 0.06800 -13.73800 1.000 52.49000 578 THR C N 1
ATOM 13860 C CA . THR C 1 578 ? -38.17800 0.75300 -12.46400 1.000 53.09000 578 THR C CA 1
ATOM 13861 C C . THR C 1 578 ? -37.78400 2.22300 -12.50500 1.000 57.97000 578 THR C C 1
ATOM 13862 O O . THR C 1 578 ? -38.07900 2.94700 -11.55000 1.000 63.70000 578 THR C O 1
ATOM 13866 N N . PHE C 1 579 ? -37.13000 2.67700 -13.57700 1.000 58.53000 579 PHE C N 1
ATOM 13867 C CA . PHE C 1 579 ? -36.82000 4.08100 -13.82000 1.000 53.24000 579 PHE C CA 1
ATOM 13868 C C . PHE C 1 579 ? -37.77700 4.58700 -14.88600 1.000 56.94000 579 PHE C C 1
ATOM 13869 O O . PHE C 1 579 ? -37.49600 4.45700 -16.08300 1.000 60.97000 579 PHE C O 1
ATOM 13877 N N . PRO C 1 580 ? -38.91400 5.18200 -14.51200 1.000 60.57000 580 PRO C N 1
ATOM 13878 C CA . PRO C 1 580 ? -39.96200 5.44600 -15.52000 1.000 56.45000 580 PRO C CA 1
ATOM 13879 C C . PRO C 1 580 ? -39.50100 6.27300 -16.71500 1.000 55.85000 580 PRO C C 1
ATOM 13880 O O . PRO C 1 580 ? -39.91100 5.99500 -17.84800 1.000 60.16000 580 PRO C O 1
ATOM 13884 N N . PHE C 1 581 ? -38.65600 7.27600 -16.51100 1.000 54.86000 581 PHE C N 1
ATOM 13885 C CA . PHE C 1 581 ? -38.30300 8.11500 -17.64200 1.000 52.82000 581 PHE C CA 1
ATOM 13886 C C . PHE C 1 581 ? -37.30800 7.43000 -18.56800 1.000 54.17000 581 PHE C C 1
ATOM 13887 O O . PHE C 1 581 ? -37.43600 7.52300 -19.79400 1.000 52.66000 581 PHE C O 1
ATOM 13895 N N . LEU C 1 582 ? -36.29900 6.76400 -18.00900 1.000 53.05000 582 LEU C N 1
ATOM 13896 C CA . LEU C 1 582 ? -35.37000 6.03200 -18.85900 1.000 57.80000 582 LEU C CA 1
ATOM 13897 C C . LEU C 1 582 ? -36.08000 4.91300 -19.61300 1.000 59.04000 582 LEU C C 1
ATOM 13898 O O . LEU C 1 582 ? -35.75700 4.64700 -20.77800 1.000 54.65000 582 LEU C O 1
ATOM 13903 N N . SER C 1 583 ? -37.07900 4.29100 -18.98100 1.000 54.37000 583 SER C N 1
ATOM 13904 C CA . SER C 1 583 ? -37.79300 3.19100 -19.61100 1.000 57.70000 583 SER C CA 1
ATOM 13905 C C . SER C 1 583 ? -38.55300 3.67200 -20.83700 1.000 57.21000 583 SER C C 1
ATOM 13906 O O . SER C 1 583 ? -38.59100 2.98500 -21.86500 1.000 67.02000 583 SER C O 1
ATOM 13909 N N . LYS C 1 584 ? -39.14400 4.85700 -20.75400 1.000 60.74000 584 LYS C N 1
ATOM 13910 C CA . LYS C 1 584 ? -39.96000 5.40100 -21.83400 1.000 64.83000 584 LYS C CA 1
ATOM 13911 C C . LYS C 1 584 ? -39.13700 6.17400 -22.85700 1.000 62.69000 584 LYS C C 1
ATOM 13912 O O . LYS C 1 584 ? -39.44900 6.13300 -24.05400 1.000 67.92000 584 LYS C O 1
ATOM 13918 N N . ALA C 1 585 ? -38.10100 6.88700 -22.41400 1.000 58.03000 585 ALA C N 1
ATOM 13919 C CA . ALA C 1 585 ? -37.36100 7.78200 -23.29600 1.000 55.14000 585 ALA C CA 1
ATOM 13920 C C . ALA C 1 585 ? -36.08500 7.17400 -23.84900 1.000 52.63000 585 ALA C C 1
ATOM 13921 O O . ALA C 1 585 ? -35.59700 7.63800 -24.88300 1.000 51.62000 585 ALA C O 1
ATOM 13923 N N . GLY C 1 586 ? -35.54300 6.15000 -23.19100 1.000 51.82000 586 GLY C N 1
ATOM 13924 C CA . GLY C 1 586 ? -34.23900 5.62800 -23.51900 1.000 43.70000 586 GLY C CA 1
ATOM 13925 C C . GLY C 1 586 ? -34.29500 4.30900 -24.26900 1.000 44.36000 586 GLY C C 1
ATOM 13926 O O . GLY C 1 586 ? -35.34400 3.70900 -24.48800 1.000 43.45000 586 GLY C O 1
ATOM 13927 N N . HIS C 1 587 ? -33.10700 3.86400 -24.66400 1.000 44.04000 587 HIS C N 1
ATOM 13928 C CA . HIS C 1 587 ? -32.91700 2.67500 -25.47300 1.000 36.49000 587 HIS C CA 1
ATOM 13929 C C . HIS C 1 587 ? -31.84600 1.84200 -24.79300 1.000 43.58000 587 HIS C C 1
ATOM 13930 O O . HIS C 1 587 ? -30.72300 2.32100 -24.60600 1.000 44.85000 587 HIS C O 1
ATOM 13937 N N . THR C 1 588 ? -32.19000 0.61000 -24.40900 1.000 36.28000 588 THR C N 1
ATOM 13938 C CA . THR C 1 588 ? -31.29200 -0.22300 -23.63000 1.000 37.92000 588 THR C CA 1
ATOM 13939 C C . THR C 1 588 ? -30.38300 -1.01500 -24.56500 1.000 39.44000 588 THR C C 1
ATOM 13940 O O . THR C 1 588 ? -30.86000 -1.64000 -25.51200 1.000 42.99000 588 THR C O 1
ATOM 13944 N N . VAL C 1 589 ? -29.08100 -1.00100 -24.29200 1.000 35.82000 589 VAL C N 1
ATOM 13945 C CA . VAL C 1 589 ? -28.16900 -1.95800 -24.89800 1.000 37.21000 589 VAL C CA 1
ATOM 13946 C C . VAL C 1 589 ? -27.51900 -2.77100 -23.77800 1.000 45.39000 589 VAL C C 1
ATOM 13947 O O . VAL C 1 589 ? -27.40200 -2.32800 -22.62600 1.000 39.96000 589 VAL C O 1
ATOM 13951 N N . TYR C 1 590 ? -27.08400 -3.97900 -24.13400 1.000 41.03000 590 TYR C N 1
ATOM 13952 C CA . TYR C 1 590 ? -26.61100 -4.97000 -23.17000 1.000 38.43000 590 TYR C CA 1
ATOM 13953 C C . TYR C 1 590 ? -25.10100 -5.10900 -23.30500 1.000 41.64000 590 TYR C C 1
ATOM 13954 O O . TYR C 1 590 ? -24.59600 -5.67100 -24.28100 1.000 44.55000 590 TYR C O 1
ATOM 13963 N N . ASP C 1 591 ? -24.38000 -4.58800 -22.32700 1.000 42.90000 591 ASP C N 1
ATOM 13964 C CA . ASP C 1 591 ? -22.92700 -4.60100 -22.37100 1.000 44.51000 591 ASP C CA 1
ATOM 13965 C C . ASP C 1 591 ? -22.48500 -5.91600 -21.75100 1.000 38.12000 591 ASP C C 1
ATOM 13966 O O . ASP C 1 591 ? -22.17400 -6.00300 -20.56800 1.000 45.47000 591 ASP C O 1
ATOM 13971 N N . ASP C 1 592 ? -22.48500 -6.97200 -22.56800 1.000 35.40000 592 ASP C N 1
ATOM 13972 C CA . ASP C 1 592 ? -22.29800 -8.33300 -22.06500 1.000 39.09000 592 ASP C CA 1
ATOM 13973 C C . ASP C 1 592 ? -21.07300 -9.05100 -22.64700 1.000 39.12000 592 ASP C C 1
ATOM 13974 O O . ASP C 1 592 ? -20.99800 -10.28500 -22.57700 1.000 40.88000 592 ASP C O 1
ATOM 13979 N N . GLN C 1 593 ? -20.11200 -8.30500 -23.15300 1.000 38.93000 593 GLN C N 1
ATOM 13980 C CA . GLN C 1 593 ? -18.90300 -8.98500 -23.64300 1.000 36.48000 593 GLN C CA 1
ATOM 13981 C C . GLN C 1 593 ? -18.12500 -9.51200 -22.44100 1.000 39.30000 593 GLN C C 1
ATOM 13982 O O . GLN C 1 593 ? -18.21700 -9.00200 -21.33200 1.000 39.20000 593 GLN C O 1
ATOM 13988 N N . LEU C 1 594 ? -17.14700 -10.35100 -22.70100 1.000 38.80000 594 LEU C N 1
ATOM 13989 C CA . LEU C 1 594 ? -16.27900 -10.80600 -21.59700 1.000 37.10000 594 LEU C CA 1
ATOM 13990 C C . LEU C 1 594 ? -15.38600 -9.64900 -21.12900 1.000 37.18000 594 LEU C C 1
ATOM 13991 O O . LEU C 1 594 ? -15.16400 -8.67800 -21.84500 1.000 34.67000 594 LEU C O 1
ATOM 13996 N N . PRO C 1 595 ? -14.74100 -9.75200 -19.96400 1.000 40.37000 595 PRO C N 1
ATOM 13997 C CA . PRO C 1 595 ? -13.90900 -8.66600 -19.48000 1.000 41.08000 595 PRO C CA 1
ATOM 13998 C C . PRO C 1 595 ? -12.75900 -8.25900 -20.42000 1.000 43.11000 595 PRO C C 1
ATOM 13999 O O . PRO C 1 595 ? -12.24400 -9.07800 -21.13900 1.000 36.33000 595 PRO C O 1
ATOM 14003 N N . LEU C 1 596 ? -12.45600 -6.96200 -20.41400 1.000 39.54000 596 LEU C N 1
ATOM 14004 C CA . LEU C 1 596 ? -11.36600 -6.36000 -21.21500 1.000 39.70000 596 LEU C CA 1
ATOM 14005 C C . LEU C 1 596 ? -10.11400 -7.22600 -21.13400 1.000 42.68000 596 LEU C C 1
ATOM 14006 O O . LEU C 1 596 ? -9.55200 -7.34000 -20.06400 1.000 44.55000 596 LEU C O 1
ATOM 14011 N N . SER C 1 597 ? -9.73200 -7.77100 -22.28000 1.000 39.39000 597 SER C N 1
ATOM 14012 C CA . SER C 1 597 ? -8.62100 -8.73000 -22.47100 1.000 39.96000 597 SER C CA 1
ATOM 14013 C C . SER C 1 597 ? -8.53100 -9.06300 -23.94900 1.000 37.71000 597 SER C C 1
ATOM 14014 O O . SER C 1 597 ? -9.16300 -8.43000 -24.74400 1.000 37.23000 597 SER C O 1
ATOM 14017 N N . HIS C 1 598 ? -7.90100 -10.18000 -24.25700 1.000 36.65000 598 HIS C N 1
ATOM 14018 C CA . HIS C 1 598 ? -7.81800 -10.61800 -25.66400 1.000 41.17000 598 HIS C CA 1
ATOM 14019 C C . HIS C 1 598 ? -9.01100 -11.49000 -26.05500 1.000 34.94000 598 HIS C C 1
ATOM 14020 O O . HIS C 1 598 ? -8.94500 -12.05700 -27.07200 1.000 34.43000 598 HIS C O 1
ATOM 14027 N N . PHE C 1 599 ? -10.03000 -11.57400 -25.21700 1.000 34.23000 599 PHE C N 1
ATOM 14028 C CA . PHE C 1 599 ? -11.26700 -12.35000 -25.39800 1.000 29.99000 599 PHE C CA 1
ATOM 14029 C C . PHE C 1 599 ? -12.49500 -11.47100 -25.25900 1.000 29.70000 599 PHE C C 1
ATOM 14030 O O . PHE C 1 599 ? -13.53000 -11.94900 -25.46800 1.000 27.57000 599 PHE C O 1
ATOM 14038 N N . GLY C 1 600 ? -12.34400 -10.21400 -24.91000 1.000 34.59000 600 GLY C N 1
ATOM 14039 C CA . GLY C 1 600 ? -13.52500 -9.36900 -24.75700 1.000 34.18000 600 GLY C CA 1
ATOM 14040 C C . GLY C 1 600 ? -13.21500 -7.91000 -24.54400 1.000 40.00000 600 GLY C C 1
ATOM 14041 O O . GLY C 1 600 ? -12.15600 -7.49300 -24.86900 1.000 39.07000 600 GLY C O 1
ATOM 14042 N N . GLY C 1 601 ? -14.20500 -7.17200 -24.08200 1.000 36.94000 601 GLY C N 1
ATOM 14043 C CA . GLY C 1 601 ? -14.09200 -5.74000 -23.81700 1.000 36.27000 601 GLY C CA 1
ATOM 14044 C C . GLY C 1 601 ? -15.45500 -5.10900 -23.72700 1.000 36.99000 601 GLY C C 1
ATOM 14045 O O . GLY C 1 601 ? -16.06700 -4.85800 -24.72900 1.000 33.59000 601 GLY C O 1
ATOM 14046 N N . ASP C 1 602 ? -15.88600 -4.83100 -22.52000 1.000 34.71000 602 ASP C N 1
ATOM 14047 C CA . ASP C 1 602 ? -17.20800 -4.22200 -22.31200 1.000 34.78000 602 ASP C CA 1
ATOM 14048 C C . ASP C 1 602 ? -17.10500 -2.71900 -22.50900 1.000 38.97000 602 ASP C C 1
ATOM 14049 O O . ASP C 1 602 ? -16.04800 -2.20800 -22.39700 1.000 38.49000 602 ASP C O 1
ATOM 14054 N N . ALA C 1 603 ? -18.19500 -2.07600 -22.86500 1.000 41.48000 603 ALA C N 1
ATOM 14055 C CA . ALA C 1 603 ? -18.18600 -0.62300 -23.04700 1.000 39.63000 603 ALA C CA 1
ATOM 14056 C C . ALA C 1 603 ? -17.78600 0.06100 -21.73400 1.000 44.43000 603 ALA C C 1
ATOM 14057 O O . ALA C 1 603 ? -16.97200 0.93900 -21.79100 1.000 41.50000 603 ALA C O 1
ATOM 14059 N N . HIS C 1 604 ? -18.29000 -0.40100 -20.59600 1.000 39.17000 604 HIS C N 1
ATOM 14060 C CA . HIS C 1 604 ? -17.92600 0.21100 -19.29500 1.000 45.88000 604 HIS C CA 1
ATOM 14061 C C . HIS C 1 604 ? -16.41000 0.20200 -19.12200 1.000 45.39000 604 HIS C C 1
ATOM 14062 O O . HIS C 1 604 ? -15.88200 1.21300 -18.75700 1.000 40.21000 604 HIS C O 1
ATOM 14069 N N . ALA C 1 605 ? -15.75800 -0.92100 -19.36700 1.000 35.88000 605 ALA C N 1
ATOM 14070 C CA . ALA C 1 605 ? -14.31000 -0.95300 -19.19700 1.000 35.95000 605 ALA C CA 1
ATOM 14071 C C . ALA C 1 605 ? -13.62400 -0.08700 -20.23700 1.000 45.77000 605 ALA C C 1
ATOM 14072 O O . ALA C 1 605 ? -12.67000 0.63800 -19.92400 1.000 44.17000 605 ALA C O 1
ATOM 14074 N N . LEU C 1 606 ? -14.12000 -0.12600 -21.48200 1.000 43.67000 606 LEU C N 1
ATOM 14075 C CA . LEU C 1 606 ? -13.40400 0.50500 -22.58100 1.000 43.20000 606 LEU C CA 1
ATOM 14076 C C . LEU C 1 606 ? -13.58700 2.01700 -22.58900 1.000 42.07000 606 LEU C C 1
ATOM 14077 O O . LEU C 1 606 ? -12.73900 2.73700 -23.13600 1.000 50.59000 606 LEU C O 1
ATOM 14082 N N . TYR C 1 607 ? -14.68200 2.51500 -22.01700 1.000 40.28000 607 TYR C N 1
ATOM 14083 C CA . TYR C 1 607 ? -14.84600 3.94700 -21.80700 1.000 44.49000 607 TYR C CA 1
ATOM 14084 C C . TYR C 1 607 ? -14.26800 4.40500 -20.46900 1.000 47.66000 607 TYR C C 1
ATOM 14085 O O . TYR C 1 607 ? -14.15800 5.61300 -20.23600 1.000 41.57000 607 TYR C O 1
ATOM 14094 N N . GLY C 1 608 ? -13.88500 3.46800 -19.59800 1.000 48.90000 608 GLY C N 1
ATOM 14095 C CA . GLY C 1 608 ? -13.30800 3.79400 -18.30600 1.000 46.91000 608 GLY C CA 1
ATOM 14096 C C . GLY C 1 608 ? -14.33000 4.28800 -17.30800 1.000 45.08000 608 GLY C C 1
ATOM 14097 O O . GLY C 1 608 ? -14.09800 5.29500 -16.63500 1.000 46.45000 608 GLY C O 1
ATOM 14098 N N . VAL C 1 609 ? -15.47200 3.58500 -17.19800 1.000 45.61000 609 VAL C N 1
ATOM 14099 C CA . VAL C 1 609 ? -16.55700 3.98600 -16.31100 1.000 46.36000 609 VAL C CA 1
ATOM 14100 C C . VAL C 1 609 ? -16.39200 3.31400 -14.95300 1.000 52.38000 609 VAL C C 1
ATOM 14101 O O . VAL C 1 609 ? -16.03500 2.13100 -14.85800 1.000 50.60000 609 VAL C O 1
ATOM 14105 N N . SER C 1 610 ? -16.63000 4.09000 -13.89600 1.000 52.64000 610 SER C N 1
ATOM 14106 C CA . SER C 1 610 ? -16.68200 3.58200 -12.53300 1.000 51.42000 610 SER C CA 1
ATOM 14107 C C . SER C 1 610 ? -18.08100 3.06000 -12.24300 1.000 53.62000 610 SER C C 1
ATOM 14108 O O . SER C 1 610 ? -19.08100 3.75500 -12.48400 1.000 48.66000 610 SER C O 1
ATOM 14111 N N . HIS C 1 611 ? -18.14200 1.83100 -11.72900 1.000 52.81000 611 HIS C N 1
ATOM 14112 C CA . HIS C 1 611 ? -19.41900 1.23100 -11.39100 1.000 49.83000 611 HIS C CA 1
ATOM 14113 C C . HIS C 1 611 ? -20.03700 1.89300 -10.17500 1.000 55.96000 611 HIS C C 1
ATOM 14114 O O . HIS C 1 611 ? -21.26400 1.85300 -10.01200 1.000 55.59000 611 HIS C O 1
ATOM 14121 N N . GLU C 1 612 ? -19.21300 2.52500 -9.33900 1.000 57.41000 612 GLU C N 1
ATOM 14122 C CA . GLU C 1 612 ? -19.74500 3.32600 -8.24600 1.000 60.16000 612 GLU C CA 1
ATOM 14123 C C . GLU C 1 612 ? -20.44600 4.57600 -8.77400 1.000 62.40000 612 GLU C C 1
ATOM 14124 O O . GLU C 1 612 ? -21.53800 4.92600 -8.30800 1.000 62.04000 612 GLU C O 1
ATOM 14130 N N . GLU C 1 613 ? -19.85900 5.23100 -9.78000 1.000 57.60000 613 GLU C N 1
ATOM 14131 C CA . GLU C 1 613 ? -20.33200 6.53200 -10.23200 1.000 58.65000 613 GLU C CA 1
ATOM 14132 C C . GLU C 1 613 ? -21.21900 6.48900 -11.47400 1.000 55.43000 613 GLU C C 1
ATOM 14133 O O . GLU C 1 613 ? -22.00800 7.41600 -11.66900 1.000 53.18000 613 GLU C O 1
ATOM 14139 N N . GLY C 1 614 ? -21.11400 5.45700 -12.31900 1.000 54.76000 614 GLY C N 1
ATOM 14140 C CA . GLY C 1 614 ? -21.77700 5.53500 -13.60700 1.000 45.34000 614 GLY C CA 1
ATOM 14141 C C . GLY C 1 614 ? -21.17200 6.64800 -14.44800 1.000 44.45000 614 GLY C C 1
ATOM 14142 O O . GLY C 1 614 ? -20.06700 7.12300 -14.19800 1.000 46.57000 614 GLY C O 1
ATOM 14143 N N . ALA C 1 615 ? -21.92900 7.06800 -15.46200 1.000 41.01000 615 ALA C N 1
ATOM 14144 C CA . ALA C 1 615 ? -21.47800 8.11500 -16.37300 1.000 40.37000 615 ALA C CA 1
ATOM 14145 C C . ALA C 1 615 ? -22.55400 8.45400 -17.38800 1.000 42.91000 615 ALA C C 1
ATOM 14146 O O . ALA C 1 615 ? -23.34000 7.59200 -17.77300 1.000 45.87000 615 ALA C O 1
ATOM 14148 N N . ILE C 1 616 ? -22.61800 9.71300 -17.80000 1.000 47.00000 616 ILE C N 1
ATOM 14149 C CA . ILE C 1 616 ? -23.22900 10.11400 -19.06200 1.000 42.84000 616 ILE C CA 1
ATOM 14150 C C . ILE C 1 616 ? -22.09500 10.54900 -19.96500 1.000 48.38000 616 ILE C C 1
ATOM 14151 O O . ILE C 1 616 ? -21.37400 11.50500 -19.64600 1.000 50.45000 616 ILE C O 1
ATOM 14156 N N . VAL C 1 617 ? -21.91700 9.84800 -21.07900 1.000 50.09000 617 VAL C N 1
ATOM 14157 C CA . VAL C 1 617 ? -20.94800 10.24300 -22.09200 1.000 44.73000 617 VAL C CA 1
ATOM 14158 C C . VAL C 1 617 ? -21.72300 10.82900 -23.26100 1.000 43.88000 617 VAL C C 1
ATOM 14159 O O . VAL C 1 617 ? -22.58100 10.16000 -23.85300 1.000 42.61000 617 VAL C O 1
ATOM 14163 N N . VAL C 1 618 ? -21.45400 12.09700 -23.55500 1.000 43.07000 618 VAL C N 1
ATOM 14164 C CA . VAL C 1 618 ? -22.10700 12.80900 -24.64400 1.000 42.26000 618 VAL C CA 1
ATOM 14165 C C . VAL C 1 618 ? -21.31000 12.55900 -25.91500 1.000 43.12000 618 VAL C C 1
ATOM 14166 O O . VAL C 1 618 ? -20.18100 13.03400 -26.04500 1.000 43.96000 618 VAL C O 1
ATOM 14170 N N . VAL C 1 619 ? -21.91800 11.85100 -26.85200 1.000 36.42000 619 VAL C N 1
ATOM 14171 C CA . VAL C 1 619 ? -21.24700 11.61000 -28.15000 1.000 33.91000 619 VAL C CA 1
ATOM 14172 C C . VAL C 1 619 ? -21.84200 12.57800 -29.16300 1.000 38.45000 619 VAL C C 1
ATOM 14173 O O . VAL C 1 619 ? -23.05400 12.67700 -29.24500 1.000 35.28000 619 VAL C O 1
ATOM 14177 N N . ARG C 1 620 ? -20.97700 13.23100 -29.92800 1.000 35.33000 620 ARG C N 1
ATOM 14178 C CA . ARG C 1 620 ? -21.40600 14.16600 -30.98700 1.000 36.68000 620 ARG C CA 1
ATOM 14179 C C . ARG C 1 620 ? -21.96000 13.36300 -32.16300 1.000 40.41000 620 ARG C C 1
ATOM 14180 O O . ARG C 1 620 ? -21.60400 12.20200 -32.32700 1.000 36.13000 620 ARG C O 1
ATOM 14188 N N . PRO C 1 621 ? -22.80100 13.95900 -33.02200 1.000 41.59000 621 PRO C N 1
ATOM 14189 C CA . PRO C 1 621 ? -23.30400 13.28400 -34.21400 1.000 37.99000 621 PRO C CA 1
ATOM 14190 C C . PRO C 1 621 ? -22.24600 12.63500 -35.12000 1.000 34.89000 621 PRO C C 1
ATOM 14191 O O . PRO C 1 621 ? -22.52500 11.62300 -35.65000 1.000 40.16000 621 PRO C O 1
ATOM 14195 N N . ASP C 1 622 ? -21.04700 13.19700 -35.18100 1.000 39.77000 622 ASP C N 1
ATOM 14196 C CA . ASP C 1 622 ? -19.96200 12.65800 -35.98700 1.000 37.62000 622 ASP C CA 1
ATOM 14197 C C . ASP C 1 622 ? -19.22300 11.49100 -35.36400 1.000 37.20000 622 ASP C C 1
ATOM 14198 O O . ASP C 1 622 ? -18.41600 10.90100 -36.04500 1.000 37.14000 622 ASP C O 1
ATOM 14203 N N . SER C 1 623 ? -19.47500 11.17100 -34.10200 1.000 31.54000 623 SER C N 1
ATOM 14204 C CA . SER C 1 623 ? -18.87200 10.01900 -33.39100 1.000 34.47000 623 SER C CA 1
ATOM 14205 C C . SER C 1 623 ? -17.67700 10.40300 -32.52000 1.000 36.05000 623 SER C C 1
ATOM 14206 O O . SER C 1 623 ? -17.11300 9.56300 -31.84800 1.000 35.55000 623 SER C O 1
ATOM 14209 N N . TRP C 1 624 ? -17.29400 11.66000 -32.52700 1.000 34.12000 624 TRP C N 1
ATOM 14210 C CA . TRP C 1 624 ? -16.24100 12.10100 -31.62700 1.000 36.83000 624 TRP C CA 1
ATOM 14211 C C . TRP C 1 624 ? -16.84800 12.39400 -30.26700 1.000 36.21000 624 TRP C C 1
ATOM 14212 O O . TRP C 1 624 ? -17.95800 12.88400 -30.17400 1.000 35.92000 624 TRP C O 1
ATOM 14223 N N . ILE C 1 625 ? -16.11900 12.06300 -29.21300 1.000 36.02000 625 ILE C N 1
ATOM 14224 C CA . ILE C 1 625 ? -16.60200 12.31200 -27.85700 1.000 38.19000 625 ILE C CA 1
ATOM 14225 C C . ILE C 1 625 ? -16.67500 13.81600 -27.60300 1.000 38.22000 625 ILE C C 1
ATOM 14226 O O . ILE C 1 625 ? -15.74600 14.56600 -27.93300 1.000 36.99000 625 ILE C O 1
ATOM 14231 N N . GLY C 1 626 ? -17.78800 14.26900 -27.02000 1.000 37.67000 626 GLY C N 1
ATOM 14232 C CA . GLY C 1 626 ? -17.95000 15.67800 -26.67600 1.000 42.84000 626 GLY C CA 1
ATOM 14233 C C . GLY C 1 626 ? -17.49100 16.01200 -25.26200 1.000 48.44000 626 GLY C C 1
ATOM 14234 O O . GLY C 1 626 ? -16.61100 16.85800 -25.06300 1.000 48.47000 626 GLY C O 1
ATOM 14235 N N . THR C 1 627 ? -18.09900 15.35800 -24.27500 1.000 41.76000 627 THR C N 1
ATOM 14236 C CA . THR C 1 627 ? -17.65900 15.39900 -22.88700 1.000 46.80000 627 THR C CA 1
ATOM 14237 C C . THR C 1 627 ? -18.36600 14.27900 -22.14800 1.000 47.89000 627 THR C C 1
ATOM 14238 O O . THR C 1 627 ? -19.34500 13.71300 -22.64400 1.000 53.47000 627 THR C O 1
ATOM 14242 N N . SER C 1 628 ? -17.88200 13.98300 -20.94600 1.000 45.36000 628 SER C N 1
ATOM 14243 C CA . SER C 1 628 ? -18.54300 13.03500 -20.06000 1.000 48.62000 628 SER C CA 1
ATOM 14244 C C . SER C 1 628 ? -18.91000 13.70500 -18.74200 1.000 52.91000 628 SER C C 1
ATOM 14245 O O . SER C 1 628 ? -18.47900 14.81800 -18.43200 1.000 53.11000 628 SER C O 1
ATOM 14248 N N . SER C 1 629 ? -19.69300 12.98400 -17.95000 1.000 54.19000 629 SER C N 1
ATOM 14249 C CA . SER C 1 629 ? -20.14200 13.45800 -16.65300 1.000 49.64000 629 SER C CA 1
ATOM 14250 C C . SER C 1 629 ? -20.49000 12.24100 -15.80800 1.000 53.07000 629 SER C C 1
ATOM 14251 O O . SER C 1 629 ? -20.88700 11.19700 -16.34000 1.000 49.19000 629 SER C O 1
ATOM 14254 N N . THR C 1 630 ? -20.35100 12.37300 -14.49100 1.000 49.05000 630 THR C N 1
ATOM 14255 C CA . THR C 1 630 ? -20.81500 11.27200 -13.67000 1.000 48.92000 630 THR C CA 1
ATOM 14256 C C . THR C 1 630 ? -22.33200 11.31000 -13.58500 1.000 49.20000 630 THR C C 1
ATOM 14257 O O . THR C 1 630 ? -22.97300 12.28800 -13.97100 1.000 48.83000 630 THR C O 1
ATOM 14261 N N . ILE C 1 631 ? -22.91300 10.20200 -13.12900 1.000 47.83000 631 ILE C N 1
ATOM 14262 C CA . ILE C 1 631 ? -24.36700 10.14000 -13.03200 1.000 50.52000 631 ILE C CA 1
ATOM 14263 C C . ILE C 1 631 ? -24.88300 11.26800 -12.14600 1.000 52.24000 631 ILE C C 1
ATOM 14264 O O . ILE C 1 631 ? -25.66400 12.11800 -12.59500 1.000 52.70000 631 ILE C O 1
ATOM 14269 N N . SER C 1 632 ? -24.41500 11.31700 -10.88600 1.000 54.68000 632 SER C N 1
ATOM 14270 C CA . SER C 1 632 ? -25.04800 12.18600 -9.88600 1.000 59.35000 632 SER C CA 1
ATOM 14271 C C . SER C 1 632 ? -24.86900 13.67900 -10.19900 1.000 59.20000 632 SER C C 1
ATOM 14272 O O . SER C 1 632 ? -25.75200 14.48000 -9.87400 1.000 58.96000 632 SER C O 1
ATOM 14275 N N . ASP C 1 633 ? -23.78200 14.09000 -10.84400 1.000 50.07000 633 ASP C N 1
ATOM 14276 C CA . ASP C 1 633 ? -23.69900 15.50900 -11.19600 1.000 58.84000 633 ASP C CA 1
ATOM 14277 C C . ASP C 1 633 ? -23.99500 15.76400 -12.68200 1.000 58.65000 633 ASP C C 1
ATOM 14278 O O . ASP C 1 633 ? -23.33100 16.54200 -13.38100 1.000 53.88000 633 ASP C O 1
ATOM 14283 N N . ALA C 1 634 ? -25.08100 15.15100 -13.16400 1.000 56.51000 634 ALA C N 1
ATOM 14284 C CA . ALA C 1 634 ? -25.52000 15.36800 -14.54100 1.000 57.43000 634 ALA C CA 1
ATOM 14285 C C . ALA C 1 634 ? -25.85400 16.82400 -14.82100 1.000 53.21000 634 ALA C C 1
ATOM 14286 O O . ALA C 1 634 ? -25.88900 17.22800 -15.99000 1.000 50.47000 634 ALA C O 1
ATOM 14288 N N . ARG C 1 635 ? -26.10000 17.62100 -13.78100 1.000 61.40000 635 ARG C N 1
ATOM 14289 C CA . ARG C 1 635 ? -26.41900 19.03300 -13.98900 1.000 64.74000 635 ARG C CA 1
ATOM 14290 C C . ARG C 1 635 ? -25.28100 19.79400 -14.66300 1.000 55.85000 635 ARG C C 1
ATOM 14291 O O . ARG C 1 635 ? -25.53200 20.84000 -15.26900 1.000 59.97000 635 ARG C O 1
ATOM 14299 N N . SER C 1 636 ? -24.04900 19.27600 -14.61000 1.000 55.17000 636 SER C N 1
ATOM 14300 C CA . SER C 1 636 ? -22.91100 19.95800 -15.22600 1.000 56.21000 636 SER C CA 1
ATOM 14301 C C . SER C 1 636 ? -23.07600 20.12600 -16.72700 1.000 53.52000 636 SER C C 1
ATOM 14302 O O . SER C 1 636 ? -22.40400 20.97100 -17.32800 1.000 56.94000 636 SER C O 1
ATOM 14305 N N . LEU C 1 637 ? -23.95600 19.35000 -17.34400 1.000 58.07000 637 LEU C N 1
ATOM 14306 C CA . LEU C 1 637 ? -24.04900 19.35700 -18.79500 1.000 56.62000 637 LEU C CA 1
ATOM 14307 C C . LEU C 1 637 ? -24.89200 20.51600 -19.31000 1.000 57.04000 637 LEU C C 1
ATOM 14308 O O . LEU C 1 637 ? -24.79400 20.85300 -20.49800 1.000 53.13000 637 LEU C O 1
ATOM 14313 N N . GLU C 1 638 ? -25.69500 21.14600 -18.44400 1.000 54.60000 638 GLU C N 1
ATOM 14314 C CA . GLU C 1 638 ? -26.41400 22.35400 -18.84600 1.000 56.47000 638 GLU C CA 1
ATOM 14315 C C . GLU C 1 638 ? -25.45400 23.42700 -19.35500 1.000 53.48000 638 GLU C C 1
ATOM 14316 O O . GLU C 1 638 ? -25.65300 23.98400 -20.43900 1.000 50.43000 638 GLU C O 1
ATOM 14322 N N . SER C 1 639 ? -24.40600 23.74300 -18.58900 1.000 51.28000 639 SER C N 1
ATOM 14323 C CA . SER C 1 639 ? -23.49000 24.76300 -19.09100 1.000 57.07000 639 SER C CA 1
ATOM 14324 C C . SER C 1 639 ? -22.66700 24.23300 -20.26000 1.000 56.66000 639 SER C C 1
ATOM 14325 O O . SER C 1 639 ? -22.29300 25.01100 -21.14700 1.000 58.11000 639 SER C O 1
ATOM 14328 N N . TYR C 1 640 ? -22.40500 22.92000 -20.30700 1.000 58.37000 640 TYR C N 1
ATOM 14329 C CA . TYR C 1 640 ? -21.79800 22.34000 -21.50400 1.000 55.96000 640 TYR C CA 1
ATOM 14330 C C . TYR C 1 640 ? -22.60300 22.70100 -22.74700 1.000 49.16000 640 TYR C C 1
ATOM 14331 O O . TYR C 1 640 ? -22.09100 23.33900 -23.66800 1.000 56.23000 640 TYR C O 1
ATOM 14340 N N . PHE C 1 641 ? -23.88400 22.32200 -22.77600 1.000 47.24000 641 PHE C N 1
ATOM 14341 C CA . PHE C 1 641 ? -24.67000 22.54400 -23.98300 1.000 49.04000 641 PHE C CA 1
ATOM 14342 C C . PHE C 1 641 ? -24.94400 24.01900 -24.20600 1.000 50.99000 641 PHE C C 1
ATOM 14343 O O . PHE C 1 641 ? -25.05600 24.45000 -25.35700 1.000 51.83000 641 PHE C O 1
ATOM 14351 N N . ASP C 1 642 ? -25.01800 24.80900 -23.12800 1.000 55.84000 642 ASP C N 1
ATOM 14352 C CA . ASP C 1 642 ? -25.18900 26.25100 -23.27500 1.000 52.80000 642 ASP C CA 1
ATOM 14353 C C . ASP C 1 642 ? -24.06000 26.85700 -24.10100 1.000 53.29000 642 ASP C C 1
ATOM 14354 O O . ASP C 1 642 ? -24.30500 27.69400 -24.97800 1.000 51.71000 642 ASP C O 1
ATOM 14359 N N . GLY C 1 643 ? -22.82300 26.41100 -23.87200 1.000 49.65000 643 GLY C N 1
ATOM 14360 C CA . GLY C 1 643 ? -21.67000 26.88400 -24.62200 1.000 44.93000 643 GLY C CA 1
ATOM 14361 C C . GLY C 1 643 ? -21.72700 26.87600 -26.14300 1.000 49.62000 643 GLY C C 1
ATOM 14362 O O . GLY C 1 643 ? -20.94300 27.59000 -26.78600 1.000 49.59000 643 GLY C O 1
ATOM 14363 N N . PHE C 1 644 ? -22.62200 26.07300 -26.75200 1.000 53.47000 644 PHE C N 1
ATOM 14364 C CA . PHE C 1 644 ? -22.73900 26.09100 -28.21000 1.000 52.87000 644 PHE C CA 1
ATOM 14365 C C . PHE C 1 644 ? -24.16200 26.00400 -28.74700 1.000 48.80000 644 PHE C C 1
ATOM 14366 O O . PHE C 1 644 ? -24.33900 26.12700 -29.96100 1.000 49.15000 644 PHE C O 1
ATOM 14374 N N . LEU C 1 645 ? -25.17400 25.82600 -27.89900 1.000 49.02000 645 LEU C N 1
ATOM 14375 C CA . LEU C 1 645 ? -26.54800 25.63500 -28.34600 1.000 52.91000 645 LEU C CA 1
ATOM 14376 C C . LEU C 1 645 ? -27.46400 26.68800 -27.73500 1.000 56.45000 645 LEU C C 1
ATOM 14377 O O . LEU C 1 645 ? -27.32000 27.04300 -26.56000 1.000 58.77000 645 LEU C O 1
ATOM 14382 N N . PHE C 1 646 ? -28.40600 27.18300 -28.53800 1.000 54.69000 646 PHE C N 1
ATOM 14383 C CA . PHE C 1 646 ? -29.58500 27.84400 -28.00100 1.000 56.80000 646 PHE C CA 1
ATOM 14384 C C . PHE C 1 646 ? -30.51600 26.79700 -27.36800 1.000 60.59000 646 PHE C C 1
ATOM 14385 O O . PHE C 1 646 ? -30.29400 25.58600 -27.48000 1.000 64.61000 646 PHE C O 1
ATOM 14393 N N . LYS C 1 647 ? -31.56300 27.26200 -26.68700 1.000 56.94000 647 LYS C N 1
ATOM 14394 C CA . LYS C 1 647 ? -32.54500 26.34500 -26.11800 1.000 56.45000 647 LYS C CA 1
ATOM 14395 C C . LYS C 1 647 ? -33.69300 26.14500 -27.10200 1.000 58.87000 647 LYS C C 1
ATOM 14396 O O . LYS C 1 647 ? -33.96700 27.00000 -27.94900 1.000 58.37000 647 LYS C O 1
ATOM 14402 N N . SER C 1 648 ? -34.34900 24.99200 -26.99600 1.000 56.49000 648 SER C N 1
ATOM 14403 C CA . SER C 1 648 ? -35.40100 24.63000 -27.93400 1.000 58.84000 648 SER C CA 1
ATOM 14404 C C . SER C 1 648 ? -36.28300 23.58200 -27.27700 1.000 55.01000 648 SER C C 1
ATOM 14405 O O . SER C 1 648 ? -35.99300 23.09900 -26.17800 1.000 60.66000 648 SER C O 1
ATOM 14408 N N . THR C 1 649 ? -37.37400 23.23600 -27.95300 1.000 57.35000 649 THR C N 1
ATOM 14409 C CA . THR C 1 649 ? -38.30900 22.28000 -27.37500 1.000 61.44000 649 THR C CA 1
ATOM 14410 C C . THR C 1 649 ? -38.86000 21.35000 -28.44900 1.000 57.36000 649 THR C C 1
ATOM 14411 O O . THR C 1 649 ? -39.06600 21.75000 -29.60000 1.000 55.12000 649 THR C O 1
ATOM 14415 N N . GLU C 1 650 ? -39.10500 20.09800 -28.03300 1.000 61.30000 650 GLU C N 1
ATOM 14416 C CA . GLU C 1 650 ? -39.38600 18.98900 -28.94300 1.000 55.25000 650 GLU C CA 1
ATOM 14417 C C . GLU C 1 650 ? -40.49200 19.31200 -29.94800 1.000 54.36000 650 GLU C C 1
ATOM 14418 O O . GLU C 1 650 ? -40.33100 19.08800 -31.14800 1.000 57.53000 650 GLU C O 1
ATOM 14424 N N . GLY C 1 651 ? -41.62000 19.83500 -29.48000 1.000 62.49000 651 GLY C N 1
ATOM 14425 C CA . GLY C 1 651 ? -42.75400 20.14500 -30.34800 1.000 66.93000 651 GLY C CA 1
ATOM 14426 C C . GLY C 1 651 ? -42.51200 20.62400 -31.77900 1.000 63.41000 651 GLY C C 1
ATOM 14427 O O . GLY C 1 651 ? -41.74600 21.55600 -32.04700 1.000 66.10000 651 GLY C O 1
ATOM 14428 N N . ASN D 1 6 ? -34.33300 -2.01500 -4.80600 1.000 77.83000 6 ASN D N 1
ATOM 14429 C CA . ASN D 1 6 ? -32.87700 -2.00800 -4.93800 1.000 74.24000 6 ASN D CA 1
ATOM 14430 C C . ASN D 1 6 ? -32.31400 -3.43100 -5.15600 1.000 78.80000 6 ASN D C 1
ATOM 14431 O O . ASN D 1 6 ? -32.72700 -4.40900 -4.50400 1.000 77.16000 6 ASN D O 1
ATOM 14436 N N . PHE D 1 7 ? -31.37200 -3.52500 -6.09500 1.000 73.25000 7 PHE D N 1
ATOM 14437 C CA . PHE D 1 7 ? -30.76200 -4.77600 -6.52400 1.000 68.07000 7 PHE D CA 1
ATOM 14438 C C . PHE D 1 7 ? -29.29600 -4.80500 -6.11200 1.000 61.88000 7 PHE D C 1
ATOM 14439 O O . PHE D 1 7 ? -28.66000 -3.76400 -5.92100 1.000 64.05000 7 PHE D O 1
ATOM 14447 N N . GLU D 1 8 ? -28.77400 -6.02000 -5.97600 1.000 61.32000 8 GLU D N 1
ATOM 14448 C CA . GLU D 1 8 ? -27.37600 -6.23800 -5.62200 1.000 63.61000 8 GLU D CA 1
ATOM 14449 C C . GLU D 1 8 ? -26.43400 -5.52900 -6.60600 1.000 64.74000 8 GLU D C 1
ATOM 14450 O O . GLU D 1 8 ? -26.75800 -5.32200 -7.78300 1.000 55.93000 8 GLU D O 1
ATOM 14456 N N . GLY D 1 9 ? -25.23900 -5.14100 -6.10200 1.000 66.34000 9 GLY D N 1
ATOM 14457 C CA . GLY D 1 9 ? -24.28800 -4.36900 -6.87800 1.000 58.91000 9 GLY D CA 1
ATOM 14458 C C . GLY D 1 9 ? -23.45800 -5.20400 -7.84200 1.000 61.15000 9 GLY D C 1
ATOM 14459 O O . GLY D 1 9 ? -23.44400 -6.43200 -7.80100 1.000 66.32000 9 GLY D O 1
ATOM 14460 N N . TYR D 1 10 ? -22.75100 -4.50500 -8.73600 1.000 64.99000 10 TYR D N 1
ATOM 14461 C CA . TYR D 1 10 ? -22.04700 -5.17000 -9.82400 1.000 57.00000 10 TYR D CA 1
ATOM 14462 C C . TYR D 1 10 ? -20.69000 -5.67900 -9.35700 1.000 57.52000 10 TYR D C 1
ATOM 14463 O O . TYR D 1 10 ? -19.88000 -4.91100 -8.83200 1.000 56.65000 10 TYR D O 1
ATOM 14472 N N . VAL D 1 11 ? -20.42200 -6.96100 -9.61000 1.000 57.78000 11 VAL D N 1
ATOM 14473 C CA . VAL D 1 11 ? -19.17300 -7.61100 -9.22400 1.000 58.05000 11 VAL D CA 1
ATOM 14474 C C . VAL D 1 11 ? -18.37600 -7.95300 -10.47700 1.000 52.92000 11 VAL D C 1
ATOM 14475 O O . VAL D 1 11 ? -18.89000 -8.60600 -11.39300 1.000 51.53000 11 VAL D O 1
ATOM 14479 N N . GLU D 1 12 ? -17.11900 -7.52100 -10.50600 1.000 55.87000 12 GLU D N 1
ATOM 14480 C CA . GLU D 1 12 ? -16.21300 -7.86100 -11.59600 1.000 57.73000 12 GLU D CA 1
ATOM 14481 C C . GLU D 1 12 ? -16.03700 -9.37400 -11.67600 1.000 56.18000 12 GLU D C 1
ATOM 14482 O O . GLU D 1 12 ? -15.63900 -9.99000 -10.68000 1.000 56.25000 12 GLU D O 1
ATOM 14488 N N . PRO D 1 13 ? -16.29500 -10.00400 -12.82400 1.000 57.74000 13 PRO D N 1
ATOM 14489 C CA . PRO D 1 13 ? -16.20000 -11.46800 -12.88600 1.000 55.19000 13 PRO D CA 1
ATOM 14490 C C . PRO D 1 13 ? -14.78500 -11.93900 -12.55500 1.000 54.75000 13 PRO D C 1
ATOM 14491 O O . PRO D 1 13 ? -13.80500 -11.28900 -12.90500 1.000 51.97000 13 PRO D O 1
ATOM 14495 N N . GLU D 1 14 ? -14.71000 -13.07600 -11.85500 1.000 55.00000 14 GLU D N 1
ATOM 14496 C CA . GLU D 1 14 ? -13.47700 -13.68800 -11.39100 1.000 55.49000 14 GLU D CA 1
ATOM 14497 C C . GLU D 1 14 ? -12.66900 -14.24400 -12.56800 1.000 48.57000 14 GLU D C 1
ATOM 14498 O O . GLU D 1 14 ? -13.15600 -15.08300 -13.32200 1.000 48.02000 14 GLU D O 1
ATOM 14504 N N . LEU D 1 15 ? -11.42600 -13.80300 -12.69900 1.000 49.89000 15 LEU D N 1
ATOM 14505 C CA . LEU D 1 15 ? -10.53100 -14.37400 -13.69200 1.000 46.26000 15 LEU D CA 1
ATOM 14506 C C . LEU D 1 15 ? -9.81800 -15.61300 -13.15400 1.000 46.97000 15 LEU D C 1
ATOM 14507 O O . LEU D 1 15 ? -9.34000 -15.62800 -12.02000 1.000 51.99000 15 LEU D O 1
ATOM 14512 N N . PHE D 1 16 ? -9.74500 -16.66300 -13.97700 1.000 44.26000 16 PHE D N 1
ATOM 14513 C CA . PHE D 1 16 ? -8.89900 -17.82700 -13.72300 1.000 41.69000 16 PHE D CA 1
ATOM 14514 C C . PHE D 1 16 ? -7.92600 -18.00800 -14.88500 1.000 47.25000 16 PHE D C 1
ATOM 14515 O O . PHE D 1 16 ? -8.32000 -17.89700 -16.05100 1.000 47.83000 16 PHE D O 1
ATOM 14523 N N . GLU D 1 17 ? -6.66100 -18.27600 -14.57100 1.000 41.15000 17 GLU D N 1
ATOM 14524 C CA . GLU D 1 17 ? -5.62800 -18.47500 -15.58000 1.000 41.47000 17 GLU D CA 1
ATOM 14525 C C . GLU D 1 17 ? -5.33700 -19.96100 -15.62700 1.000 46.06000 17 GLU D C 1
ATOM 14526 O O . GLU D 1 17 ? -4.40600 -20.45500 -14.98900 1.000 54.74000 17 GLU D O 1
ATOM 14532 N N . ARG D 1 18 ? -6.14900 -20.66700 -16.39300 1.000 45.80000 18 ARG D N 1
ATOM 14533 C CA . ARG D 1 18 ? -6.09800 -22.11800 -16.43100 1.000 46.77000 18 ARG D CA 1
ATOM 14534 C C . ARG D 1 18 ? -4.71400 -22.57700 -16.88000 1.000 50.27000 18 ARG D C 1
ATOM 14535 O O . ARG D 1 18 ? -4.19800 -22.07500 -17.89300 1.000 52.01000 18 ARG D O 1
ATOM 14543 N N . PRO D 1 19 ? -4.05500 -23.46600 -16.13300 1.000 53.56000 19 PRO D N 1
ATOM 14544 C CA . PRO D 1 19 ? -2.78200 -24.03100 -16.61200 1.000 54.30000 19 PRO D CA 1
ATOM 14545 C C . PRO D 1 19 ? -2.94900 -24.65400 -17.99300 1.000 54.10000 19 PRO D C 1
ATOM 14546 O O . PRO D 1 19 ? -4.01800 -25.17500 -18.33600 1.000 52.65000 19 PRO D O 1
ATOM 14550 N N . GLY D 1 20 ? -1.88300 -24.58700 -18.79300 1.000 51.84000 20 GLY D N 1
ATOM 14551 C CA . GLY D 1 20 ? -1.89100 -25.22200 -20.10200 1.000 45.23000 20 GLY D CA 1
ATOM 14552 C C . GLY D 1 20 ? -1.51400 -26.69500 -20.00200 1.000 54.14000 20 GLY D C 1
ATOM 14553 O O . GLY D 1 20 ? -0.55800 -27.05900 -19.30700 1.000 56.03000 20 GLY D O 1
ATOM 14554 N N . THR D 1 21 ? -2.26600 -27.54900 -20.69700 1.000 53.46000 21 THR D N 1
ATOM 14555 C CA . THR D 1 21 ? -1.99800 -28.98300 -20.67300 1.000 53.90000 21 THR D CA 1
ATOM 14556 C C . THR D 1 21 ? -1.29400 -29.47900 -21.93400 1.000 58.48000 21 THR D C 1
ATOM 14557 O O . THR D 1 21 ? -1.19200 -30.69300 -22.13300 1.000 54.20000 21 THR D O 1
ATOM 14561 N N . SER D 1 22 ? -0.80800 -28.58700 -22.79300 1.000 52.63000 22 SER D N 1
ATOM 14562 C CA . SER D 1 22 ? -0.01300 -29.04400 -23.92200 1.000 49.50000 22 SER D CA 1
ATOM 14563 C C . SER D 1 22 ? 1.43400 -29.21700 -23.49600 1.000 49.92000 22 SER D C 1
ATOM 14564 O O . SER D 1 22 ? 1.94900 -28.45100 -22.67600 1.000 50.24000 22 SER D O 1
ATOM 14567 N N . LEU D 1 23 ? 2.09400 -30.22100 -24.07100 1.000 50.66000 23 LEU D N 1
ATOM 14568 C CA . LEU D 1 23 ? 3.52900 -30.38800 -23.86500 1.000 52.01000 23 LEU D CA 1
ATOM 14569 C C . LEU D 1 23 ? 4.25100 -29.06500 -24.11100 1.000 47.63000 23 LEU D C 1
ATOM 14570 O O . LEU D 1 23 ? 3.94800 -28.37800 -25.09500 1.000 56.69000 23 LEU D O 1
ATOM 14575 N N . PRO D 1 24 ? 5.17900 -28.65800 -23.23900 1.000 53.18000 24 PRO D N 1
ATOM 14576 C CA . PRO D 1 24 ? 5.82900 -27.34900 -23.42200 1.000 46.86000 24 PRO D CA 1
ATOM 14577 C C . PRO D 1 24 ? 7.02300 -27.38400 -24.36600 1.000 49.26000 24 PRO D C 1
ATOM 14578 O O . PRO D 1 24 ? 7.38300 -28.44300 -24.89100 1.000 46.69000 24 PRO D O 1
ATOM 14582 N N . ASN D 1 25 ? 7.63700 -26.22000 -24.58200 1.000 43.67000 25 ASN D N 1
ATOM 14583 C CA . ASN D 1 25 ? 8.96100 -26.09400 -25.15400 1.000 49.07000 25 ASN D CA 1
ATOM 14584 C C . ASN D 1 25 ? 9.91000 -25.63500 -24.05500 1.000 55.16000 25 ASN D C 1
ATOM 14585 O O . ASN D 1 25 ? 9.51300 -25.49500 -22.89200 1.000 58.03000 25 ASN D O 1
ATOM 14590 N N . LYS D 1 26 ? 11.15900 -25.34600 -24.43000 1.000 58.74000 26 LYS D N 1
ATOM 14591 C CA . LYS D 1 26 ? 12.12700 -24.88600 -23.43700 1.000 60.37000 26 LYS D CA 1
ATOM 14592 C C . LYS D 1 26 ? 11.65000 -23.63900 -22.70200 1.000 60.52000 26 LYS D C 1
ATOM 14593 O O . LYS D 1 26 ? 12.18300 -23.32100 -21.63600 1.000 66.45000 26 LYS D O 1
ATOM 14599 N N . LEU D 1 27 ? 10.64700 -22.94000 -23.22900 1.000 59.73000 27 LEU D N 1
ATOM 14600 C CA . LEU D 1 27 ? 10.09600 -21.76800 -22.56800 1.000 54.99000 27 LEU D CA 1
ATOM 14601 C C . LEU D 1 27 ? 8.81500 -22.06800 -21.79800 1.000 49.41000 27 LEU D C 1
ATOM 14602 O O . LEU D 1 27 ? 8.39700 -21.24500 -20.98500 1.000 55.94000 27 LEU D O 1
ATOM 14607 N N . GLY D 1 28 ? 8.19700 -23.21900 -22.00500 1.000 49.48000 28 GLY D N 1
ATOM 14608 C CA . GLY D 1 28 ? 7.02200 -23.55400 -21.22400 1.000 50.54000 28 GLY D CA 1
ATOM 14609 C C . GLY D 1 28 ? 5.75600 -23.66600 -22.04100 1.000 52.34000 28 GLY D C 1
ATOM 14610 O O . GLY D 1 28 ? 5.81100 -23.81900 -23.26900 1.000 49.22000 28 GLY D O 1
ATOM 14611 N N . VAL D 1 29 ? 4.60800 -23.59300 -21.36900 1.000 46.37000 29 VAL D N 1
ATOM 14612 C CA . VAL D 1 29 ? 3.30700 -23.62500 -22.02300 1.000 41.63000 29 VAL D CA 1
ATOM 14613 C C . VAL D 1 29 ? 2.45400 -22.50300 -21.44500 1.000 48.79000 29 VAL D C 1
ATOM 14614 O O . VAL D 1 29 ? 2.53800 -22.19500 -20.24900 1.000 49.76000 29 VAL D O 1
ATOM 14618 N N . MET D 1 30 ? 1.65800 -21.85000 -22.31300 1.000 50.41000 30 MET D N 1
ATOM 14619 C CA . MET D 1 30 ? 0.91100 -20.68300 -21.88100 1.000 51.08000 30 MET D CA 1
ATOM 14620 C C . MET D 1 30 ? -0.28900 -21.09000 -21.03000 1.000 49.04000 30 MET D C 1
ATOM 14621 O O . MET D 1 30 ? -0.88900 -22.14200 -21.25200 1.000 47.76000 30 MET D O 1
ATOM 14626 N N . PRO D 1 31 ? -0.64700 -20.28600 -20.03700 1.000 51.18000 31 PRO D N 1
ATOM 14627 C CA . PRO D 1 31 ? -1.96400 -20.43600 -19.41300 1.000 48.55000 31 PRO D CA 1
ATOM 14628 C C . PRO D 1 31 ? -3.00600 -19.82500 -20.33100 1.000 45.95000 31 PRO D C 1
ATOM 14629 O O . PRO D 1 31 ? -2.67600 -19.06000 -21.23700 1.000 50.54000 31 PRO D O 1
ATOM 14633 N N . GLN D 1 32 ? -4.27300 -20.17700 -20.10800 1.000 39.54000 32 GLN D N 1
ATOM 14634 C CA . GLN D 1 32 ? -5.35100 -19.65500 -20.94000 1.000 42.21000 32 GLN D CA 1
ATOM 14635 C C . GLN D 1 32 ? -6.37100 -18.90200 -20.09400 1.000 43.34000 32 GLN D C 1
ATOM 14636 O O . GLN D 1 32 ? -6.90000 -19.44800 -19.12800 1.000 40.93000 32 GLN D O 1
ATOM 14642 N N . LEU D 1 33 ? -6.65800 -17.65200 -20.46700 1.000 41.55000 33 LEU D N 1
ATOM 14643 C CA . LEU D 1 33 ? -7.61100 -16.85600 -19.70400 1.000 40.59000 33 LEU D CA 1
ATOM 14644 C C . LEU D 1 33 ? -9.00800 -17.42200 -19.85800 1.000 43.96000 33 LEU D C 1
ATOM 14645 O O . LEU D 1 33 ? -9.40700 -17.82600 -20.96000 1.000 44.26000 33 LEU D O 1
ATOM 14650 N N . THR D 1 34 ? -9.75300 -17.43700 -18.74400 1.000 41.30000 34 THR D N 1
ATOM 14651 C CA . THR D 1 34 ? -11.17500 -17.78500 -18.73800 1.000 41.67000 34 THR D CA 1
ATOM 14652 C C . THR D 1 34 ? -11.83300 -17.11800 -17.53300 1.000 45.07000 34 THR D C 1
ATOM 14653 O O . THR D 1 34 ? -11.16400 -16.50700 -16.69700 1.000 47.13000 34 THR D O 1
ATOM 14657 N N . TRP D 1 35 ? -13.16100 -17.21300 -17.46000 1.000 42.15000 35 TRP D N 1
ATOM 14658 C CA . TRP D 1 35 ? -13.93000 -16.62300 -16.35900 1.000 41.21000 35 TRP D CA 1
ATOM 14659 C C . TRP D 1 35 ? -15.04200 -17.58000 -15.96000 1.000 39.67000 35 TRP D C 1
ATOM 14660 O O . TRP D 1 35 ? -16.18300 -17.44800 -16.42300 1.000 42.64000 35 TRP D O 1
ATOM 14671 N N . PRO D 1 36 ? -14.75400 -18.53500 -15.06100 1.000 37.10000 36 PRO D N 1
ATOM 14672 C CA . PRO D 1 36 ? -15.66800 -19.67900 -14.87300 1.000 43.56000 36 PRO D CA 1
ATOM 14673 C C . PRO D 1 36 ? -17.12000 -19.30400 -14.61700 1.000 41.58000 36 PRO D C 1
ATOM 14674 O O . PRO D 1 36 ? -18.02400 -20.00800 -15.08800 1.000 42.15000 36 PRO D O 1
ATOM 14678 N N . ASN D 1 37 ? -17.37600 -18.21600 -13.89300 1.000 41.09000 37 ASN D N 1
ATOM 14679 C CA . ASN D 1 37 ? -18.74900 -17.93300 -13.49900 1.000 42.24000 37 ASN D CA 1
ATOM 14680 C C . ASN D 1 37 ? -19.59900 -17.56400 -14.69800 1.000 49.01000 37 ASN D C 1
ATOM 14681 O O . ASN D 1 37 ? -20.80100 -17.86400 -14.71300 1.000 45.60000 37 ASN D O 1
ATOM 14686 N N . VAL D 1 38 ? -19.00000 -16.95800 -15.73200 1.000 43.42000 38 VAL D N 1
ATOM 14687 C CA . VAL D 1 38 ? -19.79900 -16.63400 -16.90300 1.000 41.75000 38 VAL D CA 1
ATOM 14688 C C . VAL D 1 38 ? -19.77300 -17.73200 -17.98200 1.000 41.50000 38 VAL D C 1
ATOM 14689 O O . VAL D 1 38 ? -20.76200 -17.88100 -18.71800 1.000 40.96000 38 VAL D O 1
ATOM 14693 N N . LEU D 1 39 ? -18.73400 -18.57100 -18.04100 1.000 37.69000 39 LEU D N 1
ATOM 14694 C CA . LEU D 1 39 ? -18.61100 -19.53300 -19.14000 1.000 36.28000 39 LEU D CA 1
ATOM 14695 C C . LEU D 1 39 ? -18.84900 -21.00600 -18.77300 1.000 39.14000 39 LEU D C 1
ATOM 14696 O O . LEU D 1 39 ? -18.99400 -21.83000 -19.68300 1.000 39.91000 39 LEU D O 1
ATOM 14701 N N . ASN D 1 40 ? -18.90000 -21.38200 -17.49400 1.000 41.61000 40 ASN D N 1
ATOM 14702 C CA . ASN D 1 40 ? -18.99400 -22.79300 -17.13800 1.000 32.88000 40 ASN D CA 1
ATOM 14703 C C . ASN D 1 40 ? -20.42300 -23.26500 -16.87300 1.000 38.90000 40 ASN D C 1
ATOM 14704 O O . ASN D 1 40 ? -20.61500 -24.29600 -16.21700 1.000 44.60000 40 ASN D O 1
ATOM 14709 N N . GLY D 1 41 ? -21.42200 -22.56200 -17.38900 1.000 34.35000 41 GLY D N 1
ATOM 14710 C CA . GLY D 1 41 ? -22.77800 -23.07300 -17.32600 1.000 33.54000 41 GLY D CA 1
ATOM 14711 C C . GLY D 1 41 ? -23.28700 -23.14100 -15.89600 1.000 44.03000 41 GLY D C 1
ATOM 14712 O O . GLY D 1 41 ? -23.18400 -22.17200 -15.12400 1.000 37.99000 41 GLY D O 1
ATOM 14713 N N . THR D 1 42 ? -23.86100 -24.30700 -15.54500 1.000 40.84000 42 THR D N 1
ATOM 14714 C CA . THR D 1 42 ? -24.33800 -24.57000 -14.19100 1.000 40.09000 42 THR D CA 1
ATOM 14715 C C . THR D 1 42 ? -23.20800 -24.92500 -13.23000 1.000 37.82000 42 THR D C 1
ATOM 14716 O O . THR D 1 42 ? -23.39300 -24.81800 -12.01700 1.000 43.53000 42 THR D O 1
ATOM 14720 N N . ASN D 1 43 ? -22.03900 -25.30300 -13.73800 1.000 41.64000 43 ASN D N 1
ATOM 14721 C CA . ASN D 1 43 ? -20.94500 -25.80500 -12.90600 1.000 43.36000 43 ASN D CA 1
ATOM 14722 C C . ASN D 1 43 ? -20.09700 -24.66100 -12.34000 1.000 43.62000 43 ASN D C 1
ATOM 14723 O O . ASN D 1 43 ? -18.88800 -24.57800 -12.56300 1.000 43.60000 43 ASN D O 1
ATOM 14728 N N . CYS D 1 44 ? -20.74400 -23.77300 -11.58800 1.000 40.78000 44 CYS D N 1
ATOM 14729 C CA . CYS D 1 44 ? -20.02600 -22.67300 -10.95700 1.000 51.96000 44 CYS D CA 1
ATOM 14730 C C . CYS D 1 44 ? -20.87300 -22.12500 -9.80800 1.000 53.16000 44 CYS D C 1
ATOM 14731 O O . CYS D 1 44 ? -22.03500 -22.50000 -9.63000 1.000 51.81000 44 CYS D O 1
ATOM 14734 N N . GLU D 1 45 ? -20.26400 -21.22500 -9.02400 1.000 58.72000 45 GLU D N 1
ATOM 14735 C CA . GLU D 1 45 ? -20.88200 -20.70600 -7.80200 1.000 59.98000 45 GLU D CA 1
ATOM 14736 C C . GLU D 1 45 ? -21.89200 -19.60700 -8.09400 1.000 60.20000 45 GLU D C 1
ATOM 14737 O O . GLU D 1 45 ? -22.92100 -19.51500 -7.41400 1.000 52.76000 45 GLU D O 1
ATOM 14743 N N . LYS D 1 46 ? -21.59000 -18.74000 -9.07200 1.000 58.63000 46 LYS D N 1
ATOM 14744 C CA . LYS D 1 46 ? -22.46100 -17.64500 -9.49500 1.000 54.65000 46 LYS D CA 1
ATOM 14745 C C . LYS D 1 46 ? -22.78400 -17.85400 -10.97000 1.000 55.66000 46 LYS D C 1
ATOM 14746 O O . LYS D 1 46 ? -22.12200 -17.27900 -11.84400 1.000 58.66000 46 LYS D O 1
ATOM 14752 N N . PRO D 1 47 ? -23.78100 -18.67800 -11.28700 1.000 54.19000 47 PRO D N 1
ATOM 14753 C CA . PRO D 1 47 ? -24.10800 -18.92200 -12.69700 1.000 49.84000 47 PRO D CA 1
ATOM 14754 C C . PRO D 1 47 ? -24.59500 -17.65500 -13.37300 1.000 51.54000 47 PRO D C 1
ATOM 14755 O O . PRO D 1 47 ? -25.24100 -16.81600 -12.74700 1.000 55.88000 47 PRO D O 1
ATOM 14759 N N . ALA D 1 48 ? -24.27300 -17.52500 -14.67300 1.000 52.17000 48 ALA D N 1
ATOM 14760 C CA . ALA D 1 48 ? -24.52900 -16.28200 -15.41600 1.000 43.79000 48 ALA D CA 1
ATOM 14761 C C . ALA D 1 48 ? -26.01100 -16.02900 -15.66500 1.000 43.44000 48 ALA D C 1
ATOM 14762 O O . ALA D 1 48 ? -26.38800 -14.90200 -15.99500 1.000 44.54000 48 ALA D O 1
ATOM 14764 N N . VAL D 1 49 ? -26.85500 -17.03800 -15.51800 1.000 47.14000 49 VAL D N 1
ATOM 14765 C CA . VAL D 1 49 ? -28.30200 -16.85900 -15.48900 1.000 49.62000 49 VAL D CA 1
ATOM 14766 C C . VAL D 1 49 ? -28.76500 -17.20100 -14.07600 1.000 52.14000 49 VAL D C 1
ATOM 14767 O O . VAL D 1 49 ? -28.61200 -18.35000 -13.64100 1.000 55.53000 49 VAL D O 1
ATOM 14771 N N . PRO D 1 50 ? -29.28000 -16.24400 -13.31500 1.000 54.21000 50 PRO D N 1
ATOM 14772 C CA . PRO D 1 50 ? -29.70700 -16.55200 -11.94300 1.000 53.56000 50 PRO D CA 1
ATOM 14773 C C . PRO D 1 50 ? -30.91400 -17.47300 -11.93300 1.000 51.30000 50 PRO D C 1
ATOM 14774 O O . PRO D 1 50 ? -31.83600 -17.32600 -12.74100 1.000 52.99000 50 PRO D O 1
ATOM 14778 N N . ASN D 1 51 ? -30.90100 -18.43100 -11.00400 1.000 52.60000 51 ASN D N 1
ATOM 14779 C CA . ASN D 1 51 ? -32.04600 -19.32300 -10.76800 1.000 53.42000 51 ASN D CA 1
ATOM 14780 C C . ASN D 1 51 ? -32.43000 -20.07300 -12.03300 1.000 54.78000 51 ASN D C 1
ATOM 14781 O O . ASN D 1 51 ? -33.59500 -20.07300 -12.44600 1.000 54.56000 51 ASN D O 1
ATOM 14786 N N . TYR D 1 52 ? -31.44200 -20.69000 -12.67200 1.000 51.86000 52 TYR D N 1
ATOM 14787 C CA . TYR D 1 52 ? -31.74400 -21.41700 -13.89800 1.000 52.53000 52 TYR D CA 1
ATOM 14788 C C . TYR D 1 52 ? -32.48300 -22.69400 -13.52200 1.000 49.25000 52 TYR D C 1
ATOM 14789 O O . TYR D 1 52 ? -31.90800 -23.58700 -12.89700 1.000 52.15000 52 TYR D O 1
ATOM 14798 N N . LYS D 1 53 ? -33.76200 -22.77100 -13.89000 1.000 46.92000 53 LYS D N 1
ATOM 14799 C CA . LYS D 1 53 ? -34.65300 -23.85900 -13.49500 1.000 51.62000 53 LYS D CA 1
ATOM 14800 C C . LYS D 1 53 ? -35.14000 -24.60400 -14.73700 1.000 50.32000 53 LYS D C 1
ATOM 14801 O O . LYS D 1 53 ? -36.32300 -24.54100 -15.09500 1.000 54.62000 53 LYS D O 1
ATOM 14807 N N . PRO D 1 54 ? -34.26000 -25.33400 -15.40900 1.000 48.29000 54 PRO D N 1
ATOM 14808 C CA . PRO D 1 54 ? -34.63400 -25.92900 -16.71000 1.000 50.31000 54 PRO D CA 1
ATOM 14809 C C . PRO D 1 54 ? -35.81100 -26.87900 -16.55200 1.000 56.30000 54 PRO D C 1
ATOM 14810 O O . PRO D 1 54 ? -35.85800 -27.67200 -15.60000 1.000 49.87000 54 PRO D O 1
ATOM 14814 N N . PRO D 1 55 ? -36.79400 -26.81700 -17.44700 1.000 57.27000 55 PRO D N 1
ATOM 14815 C CA . PRO D 1 55 ? -37.98000 -27.67500 -17.30400 1.000 53.43000 55 PRO D CA 1
ATOM 14816 C C . PRO D 1 55 ? -37.64000 -29.13900 -17.53800 1.000 50.39000 55 PRO D C 1
ATOM 14817 O O . PRO D 1 55 ? -36.61300 -29.47700 -18.12900 1.000 52.62000 55 PRO D O 1
ATOM 14821 N N . SER D 1 56 ? -38.52000 -30.02700 -17.06100 1.000 51.26000 56 SER D N 1
ATOM 14822 C CA . SER D 1 56 ? -38.30100 -31.46400 -17.24800 1.000 44.44000 56 SER D CA 1
ATOM 14823 C C . SER D 1 56 ? -38.96000 -32.02200 -18.49900 1.000 43.96000 56 SER D C 1
ATOM 14824 O O . SER D 1 56 ? -38.64200 -33.14700 -18.90700 1.000 47.17000 56 SER D O 1
ATOM 14827 N N . LYS D 1 57 ? -39.84500 -31.26700 -19.13000 1.000 49.81000 57 LYS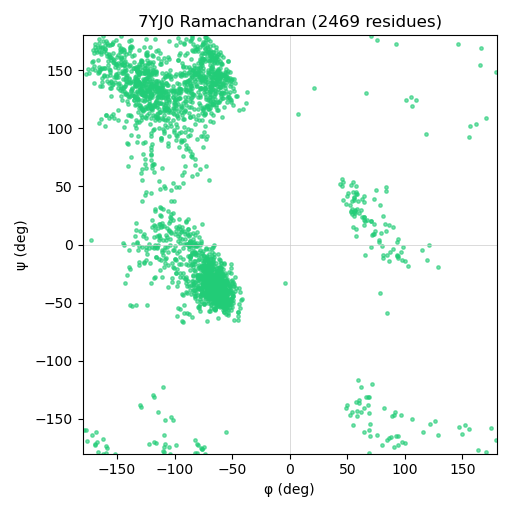 D N 1
ATOM 14828 C CA . LYS D 1 57 ? -40.31300 -31.55800 -20.48000 1.000 53.98000 57 LYS D CA 1
ATOM 14829 C C . LYS D 1 57 ? -39.79200 -30.46300 -21.39800 1.000 51.60000 57 LYS D C 1
ATOM 14830 O O . LYS D 1 57 ? -39.96700 -29.27400 -21.10000 1.000 53.86000 57 LYS D O 1
ATOM 14836 N N . VAL D 1 58 ? -39.12700 -30.85600 -22.49100 1.000 49.79000 58 VAL D N 1
ATOM 14837 C CA . VAL D 1 58 ? -38.60100 -29.91000 -23.47400 1.000 49.31000 58 VAL D CA 1
ATOM 14838 C C . VAL D 1 58 ? -39.00100 -30.34900 -24.87200 1.000 48.04000 58 VAL D C 1
ATOM 14839 O O . VAL D 1 58 ? -39.21000 -31.53500 -25.14100 1.000 49.70000 58 VAL D O 1
ATOM 14843 N N . ASP D 1 59 ? -39.05700 -29.37100 -25.78100 1.000 48.64000 59 ASP D N 1
ATOM 14844 C CA . ASP D 1 59 ? -39.15700 -29.68700 -27.20700 1.000 48.11000 59 ASP D CA 1
ATOM 14845 C C . ASP D 1 59 ? -37.90300 -30.42300 -27.70000 1.000 45.57000 59 ASP D C 1
ATOM 14846 O O . ASP D 1 59 ? -37.99500 -31.50400 -28.29600 1.000 38.09000 59 ASP D O 1
ATOM 14851 N N . VAL D 1 60 ? -36.71800 -29.85500 -27.46500 1.000 43.24000 60 VAL D N 1
ATOM 14852 C CA . VAL D 1 60 ? -35.47700 -30.42100 -27.98100 1.000 42.47000 60 VAL D CA 1
ATOM 14853 C C . VAL D 1 60 ? -34.45500 -30.53400 -26.86100 1.000 41.89000 60 VAL D C 1
ATOM 14854 O O . VAL D 1 60 ? -34.23800 -29.57500 -26.11500 1.000 43.38000 60 VAL D O 1
ATOM 14858 N N . ILE D 1 61 ? -33.81600 -31.69500 -26.75100 1.000 37.27000 61 ILE D N 1
ATOM 14859 C CA . ILE D 1 61 ? -32.67100 -31.86900 -25.87200 1.000 37.85000 61 ILE D CA 1
ATOM 14860 C C . ILE D 1 61 ? -31.42500 -32.06000 -26.74300 1.000 36.30000 61 ILE D C 1
ATOM 14861 O O . ILE D 1 61 ? -31.44800 -32.76500 -27.75800 1.000 39.09000 61 ILE D O 1
ATOM 14866 N N . ILE D 1 62 ? -30.35400 -31.36700 -26.38200 1.000 34.15000 62 ILE D N 1
ATOM 14867 C CA . ILE D 1 62 ? -29.13900 -31.29900 -27.18200 1.000 35.80000 62 ILE D CA 1
ATOM 14868 C C . ILE D 1 62 ? -28.02300 -31.91300 -26.36000 1.000 38.50000 62 ILE D C 1
ATOM 14869 O O . ILE D 1 62 ? -27.72300 -31.43700 -25.25400 1.000 40.81000 62 ILE D O 1
ATOM 14874 N N . ILE D 1 63 ? -27.39100 -32.94700 -26.88900 1.000 35.23000 63 ILE D N 1
ATOM 14875 C CA . ILE D 1 63 ? -26.32700 -33.62300 -26.16500 1.000 37.36000 63 ILE D CA 1
ATOM 14876 C C . ILE D 1 63 ? -25.01900 -33.18300 -26.77100 1.000 34.82000 63 ILE D C 1
ATOM 14877 O O . ILE D 1 63 ? -24.72100 -33.51500 -27.92000 1.000 42.48000 63 ILE D O 1
ATOM 14882 N N . GLY D 1 64 ? -24.22300 -32.46400 -26.00400 1.000 38.33000 64 GLY D N 1
ATOM 14883 C CA . GLY D 1 64 ? -22.97300 -31.99500 -26.54900 1.000 38.03000 64 GLY D CA 1
ATOM 14884 C C . GLY D 1 64 ? -23.06000 -30.51500 -26.85200 1.000 36.06000 64 GLY D C 1
ATOM 14885 O O . GLY D 1 64 ? -23.97800 -30.06000 -27.54200 1.000 31.35000 64 GLY D O 1
ATOM 14886 N N . ALA D 1 65 ? -22.10500 -29.76400 -26.32900 1.000 34.65000 65 ALA D N 1
ATOM 14887 C CA . ALA D 1 65 ? -22.11200 -28.31700 -26.36200 1.000 35.38000 65 ALA D CA 1
ATOM 14888 C C . ALA D 1 65 ? -20.79800 -27.80000 -26.91300 1.000 36.19000 65 ALA D C 1
ATOM 14889 O O . ALA D 1 65 ? -20.24400 -26.80700 -26.44000 1.000 41.70000 65 ALA D O 1
ATOM 14891 N N . GLY D 1 66 ? -20.25900 -28.49300 -27.89900 1.000 36.59000 66 GLY D N 1
ATOM 14892 C CA . GLY D 1 66 ? -19.26200 -27.90400 -28.75100 1.000 36.95000 66 GLY D CA 1
ATOM 14893 C C . GLY D 1 66 ? -19.93200 -26.92100 -29.69500 1.000 33.51000 66 GLY D C 1
ATOM 14894 O O . GLY D 1 66 ? -21.13800 -26.63200 -29.60900 1.000 31.82000 66 GLY D O 1
ATOM 14895 N N . PRO D 1 67 ? -19.16300 -26.39000 -30.62400 1.000 33.84000 67 PRO D N 1
ATOM 14896 C CA . PRO D 1 67 ? -19.73900 -25.37200 -31.51700 1.000 32.25000 67 PRO D CA 1
ATOM 14897 C C . PRO D 1 67 ? -21.02800 -25.85700 -32.17500 1.000 33.33000 67 PRO D C 1
ATOM 14898 O O . PRO D 1 67 ? -21.96800 -25.06400 -32.31900 1.000 32.97000 67 PRO D O 1
ATOM 14902 N N . VAL D 1 68 ? -21.13600 -27.15400 -32.49900 1.000 28.65000 68 VAL D N 1
ATOM 14903 C CA . VAL D 1 68 ? -22.30000 -27.61700 -33.24100 1.000 24.85000 68 VAL D CA 1
ATOM 14904 C C . VAL D 1 68 ? -23.54400 -27.66900 -32.34900 1.000 30.15000 68 VAL D C 1
ATOM 14905 O O . VAL D 1 68 ? -24.63700 -27.26800 -32.76500 1.000 31.19000 68 VAL D O 1
ATOM 14909 N N . GLY D 1 69 ? -23.41800 -28.15700 -31.11100 1.000 29.90000 69 GLY D N 1
ATOM 14910 C CA . GLY D 1 69 ? -24.56300 -28.12700 -30.21200 1.000 27.51000 69 GLY D CA 1
ATOM 14911 C C . GLY D 1 69 ? -25.01800 -26.71200 -29.90300 1.000 31.69000 69 GLY D C 1
ATOM 14912 O O . GLY D 1 69 ? -26.20500 -26.38900 -30.01500 1.000 30.47000 69 GLY D O 1
ATOM 14913 N N . LEU D 1 70 ? -24.07000 -25.84600 -29.51900 1.000 27.65000 70 LEU D N 1
ATOM 14914 C CA . LEU D 1 70 ? -24.41500 -24.47500 -29.18400 1.000 29.42000 70 LEU D CA 1
ATOM 14915 C C . LEU D 1 70 ? -25.04100 -23.75100 -30.37800 1.000 34.45000 70 LEU D C 1
ATOM 14916 O O . LEU D 1 70 ? -26.02200 -23.00800 -30.21200 1.000 29.74000 70 LEU D O 1
ATOM 14921 N N . THR D 1 71 ? -24.50700 -23.96900 -31.59400 1.000 29.30000 71 THR D N 1
ATOM 14922 C CA . THR D 1 71 ? -25.10800 -23.33700 -32.76400 1.000 29.57000 71 THR D CA 1
ATOM 14923 C C . THR D 1 71 ? -26.54900 -23.79000 -32.92900 1.000 33.50000 71 THR D C 1
ATOM 14924 O O . THR D 1 71 ? -27.45200 -22.96900 -33.15500 1.000 33.02000 71 THR D O 1
ATOM 14928 N N . THR D 1 72 ? -26.77900 -25.10200 -32.82200 1.000 30.30000 72 THR D N 1
ATOM 14929 C CA . THR D 1 72 ? -28.13500 -25.63100 -32.89600 1.000 28.92000 72 THR D CA 1
ATOM 14930 C C . THR D 1 72 ? -29.01700 -24.98100 -31.84500 1.000 31.64000 72 THR D C 1
ATOM 14931 O O . THR D 1 72 ? -30.15100 -24.57000 -32.13200 1.000 32.90000 72 THR D O 1
ATOM 14935 N N . ALA D 1 73 ? -28.49900 -24.86100 -30.62200 1.000 28.90000 73 ALA D N 1
ATOM 14936 C CA . ALA D 1 73 ? -29.27300 -24.23900 -29.55200 1.000 32.69000 73 ALA D CA 1
ATOM 14937 C C . ALA D 1 73 ? -29.58100 -22.79500 -29.88600 1.000 30.35000 73 ALA D C 1
ATOM 14938 O O . ALA D 1 73 ? -30.72000 -22.33800 -29.72200 1.000 33.32000 73 ALA D O 1
ATOM 14940 N N . ALA D 1 74 ? -28.59000 -22.07300 -30.41500 1.000 33.51000 74 ALA D N 1
ATOM 14941 C CA . ALA D 1 74 ? -28.77400 -20.65200 -30.71800 1.000 31.28000 74 ALA D CA 1
ATOM 14942 C C . ALA D 1 74 ? -29.83300 -20.44300 -31.80300 1.000 35.28000 74 ALA D C 1
ATOM 14943 O O . ALA D 1 74 ? -30.61700 -19.48900 -31.73000 1.000 34.37000 74 ALA D O 1
ATOM 14945 N N . CYS D 1 75 ? -29.88700 -21.34200 -32.80000 1.000 28.77000 75 CYS D N 1
ATOM 14946 C CA . CYS D 1 75 ? -30.89500 -21.22700 -33.84800 1.000 31.40000 75 CYS D CA 1
ATOM 14947 C C . CYS D 1 75 ? -32.31100 -21.53800 -33.32800 1.000 34.08000 75 CYS D C 1
ATOM 14948 O O . CYS D 1 75 ? -33.28100 -20.83300 -33.64700 1.000 32.37000 75 CYS D O 1
ATOM 14951 N N . LEU D 1 76 ? -32.44700 -22.58900 -32.53100 1.000 34.58000 76 LEU D N 1
ATOM 14952 C CA . LEU D 1 76 ? -33.75300 -22.97700 -32.01600 1.000 34.40000 76 LEU D CA 1
ATOM 14953 C C . LEU D 1 76 ? -34.30200 -21.92300 -31.07000 1.000 35.35000 76 LEU D C 1
ATOM 14954 O O . LEU D 1 76 ? -35.48300 -21.57100 -31.14400 1.000 38.27000 76 LEU D O 1
ATOM 14959 N N . LEU D 1 77 ? -33.45900 -21.41800 -30.17000 1.000 29.77000 77 LEU D N 1
ATOM 14960 C CA . LEU D 1 77 ? -33.89200 -20.36400 -29.26900 1.000 31.53000 77 LEU D CA 1
ATOM 14961 C C . LEU D 1 77 ? -34.39900 -19.13200 -30.01800 1.000 34.47000 77 LEU D C 1
ATOM 14962 O O . LEU D 1 77 ? -35.31800 -18.46300 -29.54100 1.000 37.94000 77 LEU D O 1
ATOM 14967 N N . ARG D 1 78 ? -33.81200 -18.79100 -31.17900 1.000 40.41000 78 ARG D N 1
ATOM 14968 C CA . ARG D 1 78 ? -34.36400 -17.67800 -31.95600 1.000 34.33000 78 ARG D CA 1
ATOM 14969 C C . ARG D 1 78 ? -35.77600 -17.98100 -32.41500 1.000 34.00000 78 ARG D C 1
ATOM 14970 O O . ARG D 1 78 ? -36.52700 -17.04900 -32.69800 1.000 32.68000 78 ARG D O 1
ATOM 14978 N N . GLN D 1 79 ? -36.14300 -19.26300 -32.51200 1.000 35.90000 79 GLN D N 1
ATOM 14979 C CA . GLN D 1 79 ? -37.47200 -19.67000 -32.94400 1.000 35.68000 79 GLN D CA 1
ATOM 14980 C C . GLN D 1 79 ? -38.40100 -20.01800 -31.78300 1.000 36.08000 79 GLN D C 1
ATOM 14981 O O . GLN D 1 79 ? -39.46500 -20.58900 -32.01200 1.000 42.96000 79 GLN D O 1
ATOM 14987 N N . GLY D 1 80 ? -38.02900 -19.70700 -30.54900 1.000 33.85000 80 GLY D N 1
ATOM 14988 C CA . GLY D 1 80 ? -38.89700 -20.03100 -29.43900 1.000 40.77000 80 GLY D CA 1
ATOM 14989 C C . GLY D 1 80 ? -39.08700 -21.50500 -29.15600 1.000 46.59000 80 GLY D C 1
ATOM 14990 O O . GLY D 1 80 ? -40.08800 -21.87200 -28.54100 1.000 44.59000 80 GLY D O 1
ATOM 14991 N N . ILE D 1 81 ? -38.17500 -22.36400 -29.59800 1.000 39.59000 81 ILE D N 1
ATOM 14992 C CA . ILE D 1 81 ? -38.22100 -23.77000 -29.21900 1.000 43.46000 81 ILE D CA 1
ATOM 14993 C C . ILE D 1 81 ? -37.69200 -23.90200 -27.79700 1.000 43.15000 81 ILE D C 1
ATOM 14994 O O . ILE D 1 81 ? -36.68600 -23.28100 -27.44600 1.000 43.50000 81 ILE D O 1
ATOM 14999 N N . THR D 1 82 ? -38.37900 -24.67800 -26.95700 1.000 45.95000 82 THR D N 1
ATOM 15000 C CA . THR D 1 82 ? -37.82600 -24.94600 -25.62800 1.000 49.40000 82 THR D CA 1
ATOM 15001 C C . THR D 1 82 ? -36.68500 -25.94300 -25.77100 1.000 45.70000 82 THR D C 1
ATOM 15002 O O . THR D 1 82 ? -36.81400 -26.95600 -26.46600 1.000 46.33000 82 THR D O 1
ATOM 15006 N N . VAL D 1 83 ? -35.56600 -25.66300 -25.11900 1.000 43.28000 83 VAL D N 1
ATOM 15007 C CA . VAL D 1 83 ? -34.34000 -26.41600 -25.35400 1.000 41.60000 83 VAL D CA 1
ATOM 15008 C C . VAL D 1 83 ? -33.61300 -26.61700 -24.02700 1.000 41.94000 83 VAL D C 1
ATOM 15009 O O . VAL D 1 83 ? -33.56100 -25.70800 -23.19100 1.000 39.24000 83 VAL D O 1
ATOM 15013 N N . ARG D 1 84 ? -33.05000 -27.80900 -23.83700 1.000 44.63000 84 ARG D N 1
ATOM 15014 C CA . ARG D 1 84 ? -32.03500 -28.03900 -22.81400 1.000 47.19000 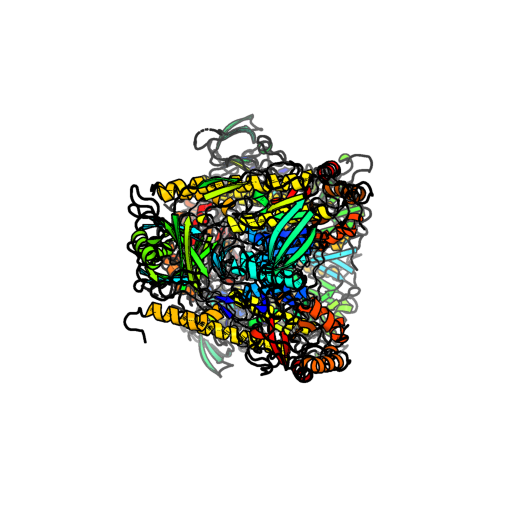84 ARG D CA 1
ATOM 15015 C C . ARG D 1 84 ? -30.78500 -28.62400 -23.45800 1.000 40.50000 84 ARG D C 1
ATOM 15016 O O . ARG D 1 84 ? -30.87000 -29.50000 -24.32500 1.000 42.64000 84 ARG D O 1
ATOM 15024 N N . ILE D 1 85 ? -29.62600 -28.14400 -23.03600 1.000 33.80000 85 ILE D N 1
ATOM 15025 C CA . ILE D 1 85 ? -28.37100 -28.54300 -23.65300 1.000 35.35000 85 ILE D CA 1
ATOM 15026 C C . ILE D 1 85 ? -27.39400 -28.84000 -22.53600 1.000 35.56000 85 ILE D C 1
ATOM 15027 O O . ILE D 1 85 ? -27.38400 -28.16000 -21.50600 1.000 40.81000 85 ILE D O 1
ATOM 15032 N N . LEU D 1 86 ? -26.59900 -29.88000 -22.71300 1.000 37.24000 86 LEU D N 1
ATOM 15033 C CA . LEU D 1 86 ? -25.70400 -30.27500 -21.64700 1.000 43.48000 86 LEU D CA 1
ATOM 15034 C C . LEU D 1 86 ? -24.41600 -30.82700 -22.22900 1.000 45.21000 86 LEU D C 1
ATOM 15035 O O . LEU D 1 86 ? -24.35600 -31.27200 -23.38200 1.000 45.01000 86 LEU D O 1
ATOM 15040 N N . ASP D 1 87 ? -23.39100 -30.82600 -21.39100 1.000 37.40000 87 ASP D N 1
ATOM 15041 C CA . ASP D 1 87 ? -22.09300 -31.27200 -21.83400 1.000 41.81000 87 ASP D CA 1
ATOM 15042 C C . ASP D 1 87 ? -21.37500 -31.92900 -20.66900 1.000 42.75000 87 ASP D C 1
ATOM 15043 O O . ASP D 1 87 ? -21.34000 -31.38300 -19.56200 1.000 42.11000 87 ASP D O 1
ATOM 15048 N N . ARG D 1 88 ? -20.81200 -33.10000 -20.94100 1.000 42.34000 88 ARG D N 1
ATOM 15049 C CA . ARG D 1 88 ? -20.04100 -33.84900 -19.96300 1.000 43.71000 88 ARG D CA 1
ATOM 15050 C C . ARG D 1 88 ? -18.88500 -33.03200 -19.39700 1.000 45.36000 88 ARG D C 1
ATOM 15051 O O . ARG D 1 88 ? -18.45900 -33.28000 -18.26500 1.000 53.23000 88 ARG D O 1
ATOM 15059 N N . SER D 1 89 ? -18.42300 -32.06900 -20.09900 1.000 41.39000 89 SER D N 1
ATOM 15060 C CA . SER D 1 89 ? -17.16900 -31.48000 -19.68000 1.000 43.41000 89 SER D CA 1
ATOM 15061 C C . SER D 1 89 ? -17.38900 -30.23700 -18.80700 1.000 42.55000 89 SER D C 1
ATOM 15062 O O . SER D 1 89 ? -18.35600 -29.49600 -18.99100 1.000 43.34000 89 SER D O 1
ATOM 15065 N N . PRO D 1 90 ? -16.50000 -29.96900 -17.84400 1.000 42.70000 90 PRO D N 1
ATOM 15066 C CA . PRO D 1 90 ? -16.76700 -28.91500 -16.84100 1.000 46.79000 90 PRO D CA 1
ATOM 15067 C C . PRO D 1 90 ? -16.62600 -27.47400 -17.33500 1.000 46.30000 90 PRO D C 1
ATOM 15068 O O . PRO D 1 90 ? -17.01500 -26.56000 -16.59000 1.000 42.64000 90 PRO D O 1
ATOM 15072 N N . HIS D 1 91 ? -16.04000 -27.24000 -18.51000 1.000 45.41000 91 HIS D N 1
ATOM 15073 C CA . HIS D 1 91 ? -15.82400 -25.89300 -19.03500 1.000 42.68000 91 HIS D CA 1
ATOM 15074 C C . HIS D 1 91 ? -15.69100 -25.98000 -20.55800 1.000 41.76000 91 HIS D C 1
ATOM 15075 O O . HIS D 1 91 ? -15.44200 -27.06600 -21.10600 1.000 38.81000 91 HIS D O 1
ATOM 15082 N N . PRO D 1 92 ? -15.87500 -24.85900 -21.27600 1.000 37.47000 92 PRO D N 1
ATOM 15083 C CA . PRO D 1 92 ? -15.66000 -24.89200 -22.72800 1.000 39.25000 92 PRO D CA 1
ATOM 15084 C C . PRO D 1 92 ? -14.17500 -25.06300 -23.04600 1.000 39.45000 92 PRO D C 1
ATOM 15085 O O . PRO D 1 92 ? -13.33600 -25.08600 -22.13400 1.000 37.47000 92 PRO D O 1
ATOM 15089 N N . LEU D 1 93 ? -13.84200 -25.21000 -24.32000 1.000 32.42000 93 LEU D N 1
ATOM 15090 C CA . LEU D 1 93 ? -12.47700 -25.53400 -24.70400 1.000 33.01000 93 LEU D CA 1
ATOM 15091 C C . LEU D 1 93 ? -11.52400 -24.40000 -24.34800 1.000 35.86000 93 LEU D C 1
ATOM 15092 O O . LEU D 1 93 ? -11.75700 -23.25200 -24.74600 1.000 38.59000 93 LEU D O 1
ATOM 15097 N N . PRO D 1 94 ? -10.45800 -24.66900 -23.59600 1.000 37.14000 94 PRO D N 1
ATOM 15098 C CA . PRO D 1 94 ? -9.52100 -23.58800 -23.24000 1.000 37.85000 94 PRO D CA 1
ATOM 15099 C C . PRO D 1 94 ? -8.70400 -23.02500 -24.40800 1.000 37.74000 94 PRO D C 1
ATOM 15100 O O . PRO D 1 94 ? -8.43800 -21.81300 -24.41000 1.000 39.01000 94 PRO D O 1
ATOM 15104 N N . VAL D 1 95 ? -8.30500 -23.85500 -25.37300 1.000 39.40000 95 VAL D N 1
ATOM 15105 C CA . VAL D 1 95 ? -7.37600 -23.45300 -26.43200 1.000 35.64000 95 VAL D CA 1
ATOM 15106 C C . VAL D 1 95 ? -7.29600 -24.57000 -27.47300 1.000 35.28000 95 VAL D C 1
ATOM 15107 O O . VAL D 1 95 ? -7.58400 -25.73300 -27.17400 1.000 38.15000 95 VAL D O 1
ATOM 15111 N N . GLY D 1 96 ? -6.90200 -24.21700 -28.71500 1.000 36.99000 96 GLY D N 1
ATOM 15112 C CA . GLY D 1 96 ? -6.55400 -25.18600 -29.74400 1.000 29.93000 96 GLY D CA 1
ATOM 15113 C C . GLY D 1 96 ? -7.73500 -25.69100 -30.55300 1.000 34.36000 96 GLY D C 1
ATOM 15114 O O . GLY D 1 96 ? -8.85400 -25.16300 -30.52300 1.000 35.51000 96 GLY D O 1
ATOM 15115 N N . ARG D 1 97 ? -7.47000 -26.76500 -31.28400 1.000 34.25000 97 ARG D N 1
ATOM 15116 C CA . ARG D 1 97 ? -8.45500 -27.36000 -32.20900 1.000 40.77000 97 ARG D CA 1
ATOM 15117 C C . ARG D 1 97 ? -8.79200 -26.31800 -33.29200 1.000 37.01000 97 ARG D C 1
ATOM 15118 O O . ARG D 1 97 ? -7.91300 -25.56600 -33.73100 1.000 36.94000 97 ARG D O 1
ATOM 15126 N N . ALA D 1 98 ? -10.02700 -26.24700 -33.76800 1.000 40.04000 98 ALA D N 1
ATOM 15127 C CA . ALA D 1 98 ? -10.32100 -25.43100 -34.94000 1.000 38.78000 98 ALA D CA 1
ATOM 15128 C C . ALA D 1 98 ? -10.04000 -23.96300 -34.65900 1.000 37.71000 98 ALA D C 1
ATOM 15129 O O . ALA D 1 98 ? -10.23100 -23.48300 -33.53900 1.000 38.68000 98 ALA D O 1
ATOM 15131 N N . ASP D 1 99 ? -9.57200 -23.23700 -35.67600 1.000 35.83000 99 ASP D N 1
ATOM 15132 C CA . ASP D 1 99 ? -9.13000 -21.87800 -35.42600 1.000 35.57000 99 ASP D CA 1
ATOM 15133 C C . ASP D 1 99 ? -9.64700 -20.83400 -36.40600 1.000 40.97000 99 ASP D C 1
ATOM 15134 O O . ASP D 1 99 ? -9.29800 -19.65300 -36.25400 1.000 41.17000 99 ASP D O 1
ATOM 15139 N N . GLY D 1 100 ? -10.47900 -21.20600 -37.38100 1.000 38.07000 100 GLY D N 1
ATOM 15140 C CA . GLY D 1 100 ? -10.93200 -20.19800 -38.32400 1.000 35.88000 100 GLY D CA 1
ATOM 15141 C C . GLY D 1 100 ? -12.19400 -20.55200 -39.08300 1.000 35.35000 100 GLY D C 1
ATOM 15142 O O . GLY D 1 100 ? -12.64500 -21.70100 -39.10800 1.000 42.19000 100 GLY D O 1
ATOM 15143 N N . LEU D 1 101 ? -12.74100 -19.53200 -39.74800 1.000 33.15000 101 LEU D N 1
ATOM 15144 C CA . LEU D 1 101 ? -14.04600 -19.61200 -40.39100 1.000 31.32000 101 LEU D CA 1
ATOM 15145 C C . LEU D 1 101 ? -13.94900 -19.21700 -41.86000 1.000 30.84000 101 LEU D C 1
ATOM 15146 O O . LEU D 1 101 ? -13.38200 -18.16900 -42.19400 1.000 29.76000 101 LEU D O 1
ATOM 15151 N N . GLN D 1 102 ? -14.51200 -20.06100 -42.73200 1.000 32.18000 102 GLN D N 1
ATOM 15152 C CA . GLN D 1 102 ? -14.66800 -19.71600 -44.13100 1.000 31.69000 102 GLN D CA 1
ATOM 15153 C C . GLN D 1 102 ? -15.65700 -18.55400 -44.27000 1.000 31.30000 102 GLN D C 1
ATOM 15154 O O . GLN D 1 102 ? -16.51400 -18.34400 -43.40200 1.000 29.26000 102 GLN D O 1
ATOM 15160 N N . PRO D 1 103 ? -15.57900 -17.79900 -45.37600 1.000 27.89000 103 PRO D N 1
ATOM 15161 C CA . PRO D 1 103 ? -16.53000 -16.69000 -45.56500 1.000 27.17000 103 PRO D CA 1
ATOM 15162 C C . PRO D 1 103 ? -17.99400 -17.12200 -45.59300 1.000 29.15000 103 PRO D C 1
ATOM 15163 O O . PRO D 1 103 ? -18.86300 -16.32500 -45.22800 1.000 29.96000 103 PRO D O 1
ATOM 15167 N N . ARG D 1 104 ? -18.30400 -18.36800 -45.96600 1.000 31.30000 104 ARG D N 1
ATOM 15168 C CA . ARG D 1 104 ? -19.68900 -18.80700 -45.91600 1.000 28.59000 104 ARG D CA 1
ATOM 15169 C C . ARG D 1 104 ? -20.15800 -19.06900 -44.48300 1.000 32.00000 104 ARG D C 1
ATOM 15170 O O . ARG D 1 104 ? -21.33100 -18.81500 -44.15900 1.000 30.69000 104 ARG D O 1
ATOM 15178 N N . SER D 1 105 ? -19.28800 -19.58200 -43.61000 1.000 26.37000 105 SER D N 1
ATOM 15179 C CA . SER D 1 105 ? -19.68400 -19.66900 -42.20600 1.000 25.75000 105 SER D CA 1
ATOM 15180 C C . SER D 1 105 ? -19.90900 -18.28200 -41.60700 1.000 29.86000 105 SER D C 1
ATOM 15181 O O . SER D 1 105 ? -20.83100 -18.10500 -40.77900 1.000 24.20000 105 SER D O 1
ATOM 15184 N N . MET D 1 106 ? -19.12800 -17.27900 -42.06300 1.000 24.25000 106 MET D N 1
ATOM 15185 C CA . MET D 1 106 ? -19.35200 -15.90500 -41.60600 1.000 28.81000 106 MET D CA 1
ATOM 15186 C C . MET D 1 106 ? -20.74200 -15.42600 -42.00800 1.000 30.85000 106 MET D C 1
ATOM 15187 O O . MET D 1 106 ? -21.42900 -14.76000 -41.21900 1.000 29.91000 106 MET D O 1
ATOM 15192 N N . GLU D 1 107 ? -21.19900 -15.81300 -43.20400 1.000 26.11000 107 GLU D N 1
ATOM 15193 C CA . GLU D 1 107 ? -22.51100 -15.37000 -43.66700 1.000 29.08000 107 GLU D CA 1
ATOM 15194 C C . GLU D 1 107 ? -23.60400 -15.94200 -42.79000 1.000 27.74000 107 GLU D C 1
ATOM 15195 O O . GLU D 1 107 ? -24.58100 -15.24900 -42.47300 1.000 30.19000 107 GLU D O 1
ATOM 15201 N N . VAL D 1 108 ? -23.42600 -17.20400 -42.36300 1.000 28.88000 108 VAL D N 1
ATOM 15202 C CA . VAL D 1 108 ? -24.35900 -17.88000 -41.46700 1.000 29.88000 108 VAL D CA 1
ATOM 15203 C C . VAL D 1 108 ? -24.41200 -17.19600 -40.10000 1.000 29.20000 108 VAL D C 1
ATOM 15204 O O . VAL D 1 108 ? -25.50000 -16.89000 -39.59100 1.000 32.16000 108 VAL D O 1
ATOM 15208 N N . PHE D 1 109 ? -23.25300 -16.98600 -39.46300 1.000 28.34000 109 PHE D N 1
ATOM 15209 C CA . PHE D 1 109 ? -23.23600 -16.19800 -38.21600 1.000 30.19000 109 PHE D CA 1
ATOM 15210 C C . PHE D 1 109 ? -23.83800 -14.80600 -38.41800 1.000 30.48000 109 PHE D C 1
ATOM 15211 O O . PHE D 1 109 ? -24.54900 -14.29200 -37.54000 1.000 28.62000 109 PHE D O 1
ATOM 15219 N N . ASP D 1 110 ? -23.56900 -14.17400 -39.56700 1.000 26.08000 110 ASP D N 1
ATOM 15220 C CA . ASP D 1 110 ? -24.18100 -12.87400 -39.82100 1.000 26.04000 110 ASP D CA 1
ATOM 15221 C C . ASP D 1 110 ? -25.70300 -12.97900 -39.90600 1.000 30.84000 110 ASP D C 1
ATOM 15222 O O . ASP D 1 110 ? -26.41500 -12.14300 -39.34400 1.000 32.57000 110 ASP D O 1
ATOM 15227 N N . LEU D 1 111 ? -26.22600 -14.02500 -40.56400 1.000 30.91000 111 LEU D N 1
ATOM 15228 C CA . LEU D 1 111 ? -27.68100 -14.16200 -40.69800 1.000 30.28000 111 LEU D CA 1
ATOM 15229 C C . LEU D 1 111 ? -28.36000 -14.31500 -39.34700 1.000 29.45000 111 LEU D C 1
ATOM 15230 O O . LEU D 1 111 ? -29.50900 -13.88400 -39.17800 1.000 32.01000 111 LEU D O 1
ATOM 15235 N N . LEU D 1 112 ? -27.66900 -14.93300 -38.38300 1.000 28.61000 112 LEU D N 1
ATOM 15236 C CA . LEU D 1 112 ? -28.16700 -15.16600 -37.03400 1.000 25.21000 112 LEU D CA 1
ATOM 15237 C C . LEU D 1 112 ? -28.09300 -13.94500 -36.12100 1.000 32.77000 112 LEU D C 1
ATOM 15238 O O . LEU D 1 112 ? -28.62100 -14.00100 -35.00200 1.000 36.03000 112 LEU D O 1
ATOM 15243 N N . GLY D 1 113 ? -27.48100 -12.83600 -36.56500 1.000 29.61000 113 GLY D N 1
ATOM 15244 C CA . GLY D 1 113 ? -27.25200 -11.68600 -35.71700 1.000 30.56000 113 GLY D CA 1
ATOM 15245 C C . GLY D 1 113 ? -25.89200 -11.66000 -35.04200 1.000 34.71000 113 GLY D C 1
ATOM 15246 O O . GLY D 1 113 ? -25.63000 -10.76300 -34.22900 1.000 38.68000 113 GLY D O 1
ATOM 15247 N N . LEU D 1 114 ? -25.01400 -12.61200 -35.35100 1.000 30.69000 114 LEU D N 1
ATOM 15248 C CA . LEU D 1 114 ? -23.77000 -12.78800 -34.62200 1.000 30.40000 114 LEU D CA 1
ATOM 15249 C C . LEU D 1 114 ? -22.57800 -12.37700 -35.46600 1.000 33.90000 114 LEU D C 1
ATOM 15250 O O . LEU D 1 114 ? -21.42200 -12.67800 -35.11100 1.000 34.67000 114 LEU D O 1
ATOM 15255 N N . GLY D 1 115 ? -22.86100 -11.63700 -36.54200 1.000 29.58000 115 GLY D N 1
ATOM 15256 C CA . GLY D 1 115 ? -21.83300 -11.20400 -37.46800 1.000 31.32000 115 GLY D CA 1
ATOM 15257 C C . GLY D 1 115 ? -20.68800 -10.46700 -36.81100 1.000 31.66000 115 GLY D C 1
ATOM 15258 O O . GLY D 1 115 ? -19.52200 -10.73400 -37.11400 1.000 29.35000 115 GLY D O 1
ATOM 15259 N N . GLU D 1 116 ? -20.99600 -9.54000 -35.89000 1.000 35.55000 116 GLU D N 1
ATOM 15260 C CA . GLU D 1 116 ? -19.92100 -8.74900 -35.29400 1.000 34.68000 116 GLU D CA 1
ATOM 15261 C C . GLU D 1 116 ? -19.10100 -9.54900 -34.30000 1.000 33.16000 116 GLU D C 1
ATOM 15262 O O . GLU D 1 116 ? -17.97700 -9.14600 -33.98800 1.000 37.94000 116 GLU D O 1
ATOM 15268 N N . GLU D 1 117 ? -19.61800 -10.67400 -33.80500 1.000 33.12000 117 GLU D N 1
ATOM 15269 C CA . GLU D 1 117 ? -18.85100 -11.49100 -32.86900 1.000 31.53000 117 GLU D CA 1
ATOM 15270 C C . GLU D 1 117 ? -17.78000 -12.35900 -33.53800 1.000 28.47000 117 GLU D C 1
ATOM 15271 O O . GLU D 1 117 ? -16.86700 -12.80200 -32.84800 1.000 29.68000 117 GLU D O 1
ATOM 15277 N N . VAL D 1 118 ? -17.87100 -12.64900 -34.83600 1.000 28.25000 118 VAL D N 1
ATOM 15278 C CA . VAL D 1 118 ? -16.84600 -13.44200 -35.51400 1.000 26.92000 118 VAL D CA 1
ATOM 15279 C C . VAL D 1 118 ? -15.98700 -12.61700 -36.46500 1.000 33.76000 118 VAL D C 1
ATOM 15280 O O . VAL D 1 118 ? -14.92200 -13.09600 -36.89200 1.000 30.69000 118 VAL D O 1
ATOM 15284 N N . TYR D 1 119 ? -16.41700 -11.42300 -36.83900 1.000 29.63000 119 TYR D N 1
ATOM 15285 C CA . TYR D 1 119 ? -15.58900 -10.61100 -37.67700 1.000 27.21000 119 TYR D CA 1
ATOM 15286 C C . TYR D 1 119 ? -14.64100 -9.79900 -36.79900 1.000 29.98000 119 TYR D C 1
ATOM 15287 O O . TYR D 1 119 ? -15.03000 -9.30500 -35.73600 1.000 29.05000 119 TYR D O 1
ATOM 15296 N N . HIS D 1 120 ? -13.38500 -9.69700 -37.24200 1.000 29.03000 120 HIS D N 1
ATOM 15297 C CA . HIS D 1 120 ? -12.35400 -8.90200 -36.56900 1.000 29.29000 120 HIS D CA 1
ATOM 15298 C C . HIS D 1 120 ? -12.03100 -9.46100 -35.18700 1.000 31.38000 120 HIS D C 1
ATOM 15299 O O . HIS D 1 120 ? -11.89100 -8.71500 -34.21800 1.000 31.38000 120 HIS D O 1
ATOM 15306 N N . VAL D 1 121 ? -11.94400 -10.78600 -35.08500 1.000 34.20000 121 VAL D N 1
ATOM 15307 C CA . VAL D 1 121 ? -11.59500 -11.44100 -33.83100 1.000 30.78000 121 VAL D CA 1
ATOM 15308 C C . VAL D 1 121 ? -10.08900 -11.66800 -33.84000 1.000 34.60000 121 VAL D C 1
ATOM 15309 O O . VAL D 1 121 ? -9.34900 -11.08900 -33.04000 1.000 42.71000 121 VAL D O 1
ATOM 15313 N N . GLY D 1 122 ? -9.62200 -12.51200 -34.74800 1.000 38.66000 122 GLY D N 1
ATOM 15314 C CA . GLY D 1 122 ? -8.20600 -12.58500 -35.04700 1.000 40.53000 122 GLY D CA 1
ATOM 15315 C C . GLY D 1 122 ? -7.93000 -11.98100 -36.40700 1.000 38.56000 122 GLY D C 1
ATOM 15316 O O . GLY D 1 122 ? -8.67000 -11.09900 -36.84700 1.000 36.43000 122 GLY D O 1
ATOM 15317 N N . ILE D 1 123 ? -6.88600 -12.46500 -37.08500 1.000 42.32000 123 ILE D N 1
ATOM 15318 C CA . ILE D 1 123 ? -6.44600 -11.95900 -38.38700 1.000 41.30000 123 ILE D CA 1
ATOM 15319 C C . ILE D 1 123 ? -7.36100 -12.42900 -39.51200 1.000 38.62000 123 ILE D C 1
ATOM 15320 O O . ILE D 1 123 ? -8.19900 -13.32400 -39.33400 1.000 36.10000 123 ILE D O 1
ATOM 15325 N N . ARG D 1 124 ? -7.12500 -11.89400 -40.70100 1.000 35.68000 124 ARG D N 1
ATOM 15326 C CA . ARG D 1 124 ? -7.80700 -12.32400 -41.90600 1.000 35.46000 124 ARG D CA 1
ATOM 15327 C C . ARG D 1 124 ? -6.78700 -12.91400 -42.87800 1.000 35.50000 124 ARG D C 1
ATOM 15328 O O . ARG D 1 124 ? -5.67400 -12.39200 -43.01800 1.000 35.07000 124 ARG D O 1
ATOM 15336 N N . VAL D 1 125 ? -7.15800 -14.01800 -43.53600 1.000 31.93000 125 VAL D N 1
ATOM 15337 C CA . VAL D 1 125 ? -6.33800 -14.61400 -44.58600 1.000 34.64000 125 VAL D CA 1
ATOM 15338 C C . VAL D 1 125 ? -6.90000 -14.21500 -45.94600 1.000 34.03000 125 VAL D C 1
ATOM 15339 O O . VAL D 1 125 ? -8.00900 -14.61900 -46.30500 1.000 35.20000 125 VAL D O 1
ATOM 15343 N N . GLU D 1 126 ? -6.12500 -13.46000 -46.72700 1.000 33.64000 126 GLU D N 1
ATOM 15344 C CA . GLU D 1 126 ? -6.52200 -13.10400 -48.08600 1.000 30.80000 126 GLU D CA 1
ATOM 15345 C C . GLU D 1 126 ? -5.41700 -13.38100 -49.09300 1.000 32.12000 126 GLU D C 1
ATOM 15346 O O . GLU D 1 126 ? -5.50800 -12.93400 -50.24200 1.000 32.47000 126 GLU D O 1
ATOM 15352 N N . HIS D 1 127 ? -4.37800 -14.10200 -48.69800 1.000 33.83000 127 HIS D N 1
ATOM 15353 C CA . HIS D 1 127 ? -3.23500 -14.35700 -49.55200 1.000 30.37000 127 HIS D CA 1
ATOM 15354 C C . HIS D 1 127 ? -2.73400 -15.75800 -49.28400 1.000 32.11000 127 HIS D C 1
ATOM 15355 O O . HIS D 1 127 ? -2.89600 -16.29300 -48.17900 1.000 32.56000 127 HIS D O 1
ATOM 15362 N N . THR D 1 128 ? -2.08600 -16.32500 -50.29600 1.000 29.99000 128 THR D N 1
ATOM 15363 C CA . THR D 1 128 ? -1.53900 -17.67100 -50.24100 1.000 30.93000 128 THR D CA 1
ATOM 15364 C C . THR D 1 128 ? -0.11200 -17.67800 -50.78500 1.000 30.05000 128 THR D C 1
ATOM 15365 O O . THR D 1 128 ? 0.17200 -17.03400 -51.79100 1.000 30.52000 128 THR D O 1
ATOM 15369 N N . THR D 1 129 ? 0.78800 -18.41800 -50.13800 1.000 31.11000 129 THR D N 1
ATOM 15370 C CA . THR D 1 129 ? 2.13800 -18.56300 -50.66600 1.000 34.34000 129 THR D CA 1
ATOM 15371 C C . THR D 1 129 ? 2.49100 -20.03700 -50.74500 1.000 34.43000 129 THR D C 1
ATOM 15372 O O . THR D 1 129 ? 2.00500 -20.84500 -49.95500 1.000 34.23000 129 THR D O 1
ATOM 15376 N N . VAL D 1 130 ? 3.33600 -20.38200 -51.71100 1.000 32.38000 130 VAL D N 1
ATOM 15377 C CA . VAL D 1 130 ? 3.81300 -21.74800 -51.86000 1.000 32.95000 130 VAL D CA 1
ATOM 15378 C C . VAL D 1 130 ? 5.30900 -21.67300 -52.11600 1.000 35.59000 130 VAL D C 1
ATOM 15379 O O . VAL D 1 130 ? 5.75500 -20.96600 -53.02900 1.000 34.55000 130 VAL D O 1
ATOM 15383 N N . TYR D 1 131 ? 6.08300 -22.36500 -51.28100 1.000 36.26000 131 TYR D N 1
ATOM 15384 C CA . TYR D 1 131 ? 7.52700 -22.48500 -51.41800 1.000 36.84000 131 TYR D CA 1
ATOM 15385 C C . TYR D 1 131 ? 7.86100 -23.95700 -51.55600 1.000 37.48000 131 TYR D C 1
ATOM 15386 O O . TYR D 1 131 ? 7.28700 -24.79800 -50.85000 1.000 34.16000 131 TYR D O 1
ATOM 15395 N N . LYS D 1 132 ? 8.79700 -24.26600 -52.44700 1.000 37.70000 132 LYS D N 1
ATOM 15396 C CA . LYS D 1 132 ? 9.32300 -25.61900 -52.57300 1.000 39.15000 132 LYS D CA 1
ATOM 15397 C C . LYS D 1 132 ? 10.84100 -25.53800 -52.59700 1.000 46.95000 132 LYS D C 1
ATOM 15398 O O . LYS D 1 132 ? 11.41200 -24.79800 -53.40800 1.000 44.90000 132 LYS D O 1
ATOM 15404 N N . ASP D 1 133 ? 11.48600 -26.27500 -51.68700 1.000 44.48000 133 ASP D N 1
ATOM 15405 C CA . ASP D 1 133 ? 12.94400 -26.40800 -51.66700 1.000 45.88000 133 ASP D CA 1
ATOM 15406 C C . ASP D 1 133 ? 13.62200 -25.04200 -51.61300 1.000 45.61000 133 ASP D C 1
ATOM 15407 O O . ASP D 1 133 ? 14.57900 -24.77500 -52.33800 1.000 47.75000 133 ASP D O 1
ATOM 15412 N N . GLY D 1 134 ? 13.10700 -24.16500 -50.74600 1.000 41.86000 134 GLY D N 1
ATOM 15413 C CA . GLY D 1 134 ? 13.69800 -22.88000 -50.46000 1.000 38.05000 134 GLY D CA 1
ATOM 15414 C C . GLY D 1 134 ? 13.33200 -21.76700 -51.41600 1.000 42.28000 134 GLY D C 1
ATOM 15415 O O . GLY D 1 134 ? 13.64200 -20.60500 -51.12800 1.000 43.22000 134 GLY D O 1
ATOM 15416 N N . LYS D 1 135 ? 12.66100 -22.07500 -52.52200 1.000 40.79000 135 LYS D N 1
ATOM 15417 C CA . LYS D 1 135 ? 12.34200 -21.11600 -53.57000 1.000 44.48000 135 LYS D CA 1
ATOM 15418 C C . LYS D 1 135 ? 10.85200 -20.78100 -53.56000 1.000 42.72000 135 LYS D C 1
ATOM 15419 O O . LYS D 1 135 ? 9.99700 -21.66400 -53.38800 1.000 45.60000 135 LYS D O 1
ATOM 15425 N N . GLN D 1 136 ? 10.54200 -19.50500 -53.75700 1.000 41.82000 136 GLN D N 1
ATOM 15426 C CA . GLN D 1 136 ? 9.15500 -19.06900 -53.83300 1.000 38.85000 136 GLN D CA 1
ATOM 15427 C C . GLN D 1 136 ? 8.57000 -19.43000 -55.19800 1.000 42.94000 136 GLN D C 1
ATOM 15428 O O . GLN D 1 136 ? 9.22200 -19.23700 -56.23000 1.000 42.30000 136 GLN D O 1
ATOM 15434 N N . HIS D 1 137 ? 7.35400 -19.98900 -55.20700 1.000 39.64000 137 HIS D N 1
ATOM 15435 C CA . HIS D 1 137 ? 6.65500 -20.26900 -56.45600 1.000 37.53000 137 HIS D CA 1
ATOM 15436 C C . HIS D 1 137 ? 5.34600 -19.51000 -56.60200 1.000 37.37000 137 HIS D C 1
ATOM 15437 O O . HIS D 1 137 ? 4.94800 -19.20400 -57.73000 1.000 33.21000 137 HIS D O 1
ATOM 15444 N N . ILE D 1 138 ? 4.67700 -19.17600 -55.49700 1.000 36.25000 138 ILE D N 1
ATOM 15445 C CA . ILE D 1 138 ? 3.40300 -18.47000 -55.55200 1.000 33.71000 138 ILE D CA 1
ATOM 15446 C C . ILE D 1 138 ? 3.35700 -17.47600 -54.41400 1.000 34.79000 138 ILE D C 1
ATOM 15447 O O . ILE D 1 138 ? 3.81600 -17.77100 -53.30500 1.000 36.65000 138 ILE D O 1
ATOM 15452 N N . PHE D 1 139 ? 2.80000 -16.29800 -54.69100 1.000 33.01000 139 PHE D N 1
ATOM 15453 C CA . PHE D 1 139 ? 2.26900 -15.41500 -53.65100 1.000 34.32000 139 PHE D CA 1
ATOM 15454 C C . PHE D 1 139 ? 1.11400 -14.64100 -54.28000 1.000 37.55000 139 PHE D C 1
ATOM 15455 O O . PHE D 1 139 ? 1.33300 -13.73800 -55.09200 1.000 36.04000 139 PHE D O 1
ATOM 15463 N N . ALA D 1 140 ? -0.11500 -14.97500 -53.91600 1.000 36.90000 140 ALA D N 1
ATOM 15464 C CA . ALA D 1 140 ? -1.24000 -14.37800 -54.61400 1.000 40.28000 140 ALA D CA 1
ATOM 15465 C C . ALA D 1 140 ? -2.39900 -14.16600 -53.65700 1.000 37.66000 140 ALA D C 1
ATOM 15466 O O . ALA D 1 140 ? -2.58500 -14.92500 -52.69800 1.000 35.96000 140 ALA D O 1
ATOM 15468 N N . GLU D 1 141 ? -3.15500 -13.10200 -53.92100 1.000 35.31000 141 GLU D N 1
ATOM 15469 C CA . GLU D 1 141 ? -4.54200 -13.00500 -53.49300 1.000 38.15000 141 GLU D CA 1
ATOM 15470 C C . GLU D 1 141 ? -5.23200 -14.35700 -53.59900 1.000 31.81000 141 GLU D C 1
ATOM 15471 O O . GLU D 1 141 ? -5.16100 -15.01600 -54.63800 1.000 32.43000 141 GLU D O 1
ATOM 15477 N N . SER D 1 142 ? -5.91700 -14.75500 -52.53200 1.000 29.56000 142 SER D N 1
ATOM 15478 C CA . SER D 1 142 ? -6.59500 -16.04200 -52.51600 1.000 33.81000 142 SER D CA 1
ATOM 15479 C C . SER D 1 142 ? -7.85100 -15.94300 -51.65100 1.000 31.59000 142 SER D C 1
ATOM 15480 O O . SER D 1 142 ? -8.09000 -14.93700 -50.98100 1.000 29.11000 142 SER D O 1
ATOM 15483 N N . HIS D 1 143 ? -8.66700 -17.00700 -51.69600 1.000 31.02000 143 HIS D N 1
ATOM 15484 C CA . HIS D 1 143 ? -9.86300 -17.16200 -50.85800 1.000 32.34000 143 HIS D CA 1
ATOM 15485 C C . HIS D 1 143 ? -10.88600 -16.06100 -51.08200 1.000 29.86000 143 HIS D C 1
ATOM 15486 O O . HIS D 1 143 ? -11.67800 -15.76100 -50.19400 1.000 31.23000 143 HIS D O 1
ATOM 15493 N N . GLN D 1 144 ? -10.89700 -15.47800 -52.27200 1.000 29.20000 144 GLN D N 1
ATOM 15494 C CA . GLN D 1 144 ? -11.75300 -14.34100 -52.58700 1.000 28.53000 144 GLN D CA 1
ATOM 15495 C C . GLN D 1 144 ? -13.18900 -14.74900 -52.96200 1.000 32.78000 144 GLN D C 1
ATOM 15496 O O . GLN D 1 144 ? -13.44600 -15.79200 -53.58900 1.000 26.14000 144 GLN D O 1
ATOM 15502 N N . ALA D 1 145 ? -14.12600 -13.90100 -52.58000 1.000 27.44000 145 ALA D N 1
ATOM 15503 C CA . ALA D 1 145 ? -15.50300 -13.98900 -53.03100 1.000 33.14000 145 ALA D CA 1
ATOM 15504 C C . ALA D 1 145 ? -15.84700 -12.68300 -53.73100 1.000 31.74000 145 ALA D C 1
ATOM 15505 O O . ALA D 1 145 ? -15.34700 -11.63700 -53.33700 1.000 30.26000 145 ALA D O 1
ATOM 15507 N N . PRO D 1 146 ? -16.67900 -12.69700 -54.76600 1.000 35.57000 146 PRO D N 1
ATOM 15508 C CA . PRO D 1 146 ? -16.86400 -11.46400 -55.54700 1.000 35.35000 146 PRO D CA 1
ATOM 15509 C C . PRO D 1 146 ? -17.60200 -10.41800 -54.71600 1.000 29.58000 146 PRO D C 1
ATOM 15510 O O . PRO D 1 146 ? -18.58200 -10.71900 -54.02900 1.000 24.74000 146 PRO D O 1
ATOM 15514 N N . GLY D 1 147 ? -17.11800 -9.17500 -54.79100 1.000 28.16000 147 GLY D N 1
ATOM 15515 C CA . GLY D 1 147 ? -17.69200 -8.11700 -53.97800 1.000 27.16000 147 GLY D CA 1
ATOM 15516 C C . GLY D 1 147 ? -19.12000 -7.75500 -54.33500 1.000 29.02000 147 GLY D C 1
ATOM 15517 O O . GLY D 1 147 ? -19.89300 -7.33300 -53.46700 1.000 29.31000 147 GLY D O 1
ATOM 15518 N N . ASN D 1 148 ? -19.50500 -7.91200 -55.59700 1.000 28.93000 148 ASN D N 1
ATOM 15519 C CA . ASN D 1 148 ? -20.87600 -7.55400 -55.91100 1.000 29.81000 148 ASN D CA 1
ATOM 15520 C C . ASN D 1 148 ? -21.85900 -8.67200 -55.57500 1.000 33.23000 148 ASN D C 1
ATOM 15521 O O . ASN D 1 148 ? -23.07100 -8.48000 -55.75300 1.000 31.31000 148 ASN D O 1
ATOM 15526 N N . GLU D 1 149 ? -21.37900 -9.80800 -55.03500 1.000 29.77000 149 GLU D N 1
ATOM 15527 C CA . GLU D 1 149 ? -22.26100 -10.87600 -54.57000 1.000 28.09000 149 GLU D CA 1
ATOM 15528 C C . GLU D 1 149 ? -22.03700 -11.28300 -53.10700 1.000 31.55000 149 GLU D C 1
ATOM 15529 O O . GLU D 1 149 ? -22.76400 -12.16100 -52.60600 1.000 27.52000 149 GLU D O 1
ATOM 15535 N N . ALA D 1 150 ? -21.06500 -10.68500 -52.40200 1.000 32.84000 150 ALA D N 1
ATOM 15536 C CA . ALA D 1 150 ? -20.76600 -11.12900 -51.04100 1.000 25.82000 150 ALA D CA 1
ATOM 15537 C C . ALA D 1 150 ? -20.08800 -10.02000 -50.24200 1.000 32.45000 150 ALA D C 1
ATOM 15538 O O . ALA D 1 150 ? -19.19200 -9.33000 -50.75400 1.000 26.58000 150 ALA D O 1
ATOM 15540 N N . HIS D 1 151 ? -20.50100 -9.89000 -48.97400 1.000 30.09000 151 HIS D N 1
ATOM 15541 C CA . HIS D 1 151 ? -19.81100 -9.03700 -48.01600 1.000 27.43000 151 HIS D CA 1
ATOM 15542 C C . HIS D 1 151 ? -18.44500 -9.61100 -47.63400 1.000 31.53000 151 HIS D C 1
ATOM 15543 O O . HIS D 1 151 ? -17.41200 -8.94700 -47.79700 1.000 30.05000 151 HIS D O 1
ATOM 15550 N N . TYR D 1 152 ? -18.41800 -10.84200 -47.11900 1.000 31.04000 152 TYR D N 1
ATOM 15551 C CA . TYR D 1 152 ? -17.19100 -11.42500 -46.58200 1.000 33.17000 152 TYR D CA 1
ATOM 15552 C C . TYR D 1 152 ? -16.33700 -12.01000 -47.70400 1.000 31.18000 152 TYR D C 1
ATOM 15553 O O . TYR D 1 152 ? -16.84600 -12.53900 -48.69300 1.000 30.72000 152 TYR D O 1
ATOM 15562 N N . THR D 1 153 ? -15.02300 -11.93900 -47.51900 1.000 28.80000 153 THR D N 1
ATOM 15563 C CA . THR D 1 153 ? -14.06800 -12.56300 -48.41900 1.000 25.98000 153 THR D CA 1
ATOM 15564 C C . THR D 1 153 ? -12.93000 -13.09400 -47.54400 1.000 30.27000 153 THR D C 1
ATOM 15565 O O . THR D 1 153 ? -12.74400 -12.63000 -46.41400 1.000 31.72000 153 THR D O 1
ATOM 15569 N N . GLY D 1 154 ? -12.17900 -14.08400 -48.05100 1.000 28.49000 154 GLY D N 1
ATOM 15570 C CA . GLY D 1 154 ? -11.04900 -14.64700 -47.31300 1.000 27.82000 154 GLY D CA 1
ATOM 15571 C C . GLY D 1 154 ? -11.43300 -15.46100 -46.07200 1.000 28.65000 154 GLY D C 1
ATOM 15572 O O . GLY D 1 154 ? -12.60700 -15.57700 -45.70100 1.000 28.87000 154 GLY D O 1
ATOM 15573 N N . LEU D 1 155 ? -10.41200 -15.96600 -45.39400 1.000 26.23000 155 LEU D N 1
ATOM 15574 C CA . LEU D 1 155 ? -10.60100 -16.74000 -44.15200 1.000 26.27000 155 LEU D CA 1
ATOM 15575 C C . LEU D 1 155 ? -10.53500 -15.79200 -42.96100 1.000 29.94000 155 LEU D C 1
ATOM 15576 O O . LEU D 1 155 ? -9.93100 -14.76300 -43.05000 1.000 31.13000 155 LEU D O 1
ATOM 15581 N N . HIS D 1 156 ? -11.26000 -16.10500 -41.91100 1.000 29.57000 156 HIS D N 1
ATOM 15582 C CA . HIS D 1 156 ? -11.26800 -15.21300 -40.73700 1.000 31.45000 156 HIS D CA 1
ATOM 15583 C C . HIS D 1 156 ? -10.79000 -16.00000 -39.53000 1.000 33.20000 156 HIS D C 1
ATOM 15584 O O . HIS D 1 156 ? -11.42200 -16.96300 -39.19800 1.000 30.59000 156 HIS D O 1
ATOM 15591 N N . ALA D 1 157 ? -9.71200 -15.55200 -38.90700 1.000 33.03000 157 ALA D N 1
ATOM 15592 C CA . ALA D 1 157 ? -9.18700 -16.25500 -37.72600 1.000 36.23000 157 ALA D CA 1
ATOM 15593 C C . ALA D 1 157 ? -10.15400 -16.01600 -36.58000 1.000 33.14000 157 ALA D C 1
ATOM 15594 O O . ALA D 1 157 ? -10.39500 -14.89000 -36.25000 1.000 38.28000 157 ALA D O 1
ATOM 15596 N N . CYS D 1 158 ? -10.72100 -17.08400 -36.06500 1.000 32.92000 158 CYS D N 1
ATOM 15597 C CA . CYS D 1 158 ? -11.66300 -17.02500 -34.94900 1.000 38.72000 158 CYS D CA 1
ATOM 15598 C C . CYS D 1 158 ? -11.64900 -18.42600 -34.37000 1.000 34.58000 158 CYS D C 1
ATOM 15599 O O . CYS D 1 158 ? -12.19500 -19.28900 -34.96100 1.000 35.18000 158 CYS D O 1
ATOM 15602 N N . THR D 1 159 ? -11.12600 -18.59400 -33.18800 1.000 32.56000 159 THR D N 1
ATOM 15603 C CA . THR D 1 159 ? -10.90600 -19.95000 -32.65900 1.000 36.49000 159 THR D CA 1
ATOM 15604 C C . THR D 1 159 ? -12.17900 -20.66500 -32.23300 1.000 37.30000 159 THR D C 1
ATOM 15605 O O . THR D 1 159 ? -13.22100 -20.07200 -32.13600 1.000 39.63000 159 THR D O 1
ATOM 15609 N N . GLN D 1 160 ? -12.04500 -21.95100 -31.98000 1.000 35.49000 160 GLN D N 1
ATOM 15610 C CA . GLN D 1 160 ? -13.13300 -22.76200 -31.41400 1.000 34.03000 160 GLN D CA 1
ATOM 15611 C C . GLN D 1 160 ? -13.46300 -22.21400 -30.02600 1.000 37.80000 160 GLN D C 1
ATOM 15612 O O . GLN D 1 160 ? -14.61300 -22.14700 -29.71100 1.000 33.85000 160 GLN D O 1
ATOM 15618 N N . THR D 1 161 ? -12.45600 -21.81600 -29.26300 1.000 30.19000 161 THR D N 1
ATOM 15619 C CA . THR D 1 161 ? -12.64100 -21.21400 -27.94000 1.000 34.82000 161 THR D CA 1
ATOM 15620 C C . THR D 1 161 ? -13.44100 -19.92200 -28.06300 1.000 36.77000 161 THR D C 1
ATOM 15621 O O . THR D 1 161 ? -14.34700 -19.76600 -27.33100 1.000 34.09000 161 THR D O 1
ATOM 15625 N N . GLU D 1 162 ? -13.13500 -19.08200 -29.03400 1.000 39.06000 162 GLU D N 1
ATOM 15626 C CA . GLU D 1 162 ? -13.85500 -17.80300 -29.17100 1.000 36.29000 162 GLU D CA 1
ATOM 15627 C C . GLU D 1 162 ? -15.24900 -18.04400 -29.72200 1.000 34.52000 162 GLU D C 1
ATOM 15628 O O . GLU D 1 162 ? -16.09900 -17.27700 -29.42400 1.000 32.60000 162 GLU D O 1
ATOM 15634 N N . VAL D 1 163 ? -15.40000 -19.04300 -30.56900 1.000 33.87000 163 VAL D N 1
ATOM 15635 C CA . VAL D 1 163 ? -16.74200 -19.35800 -31.04500 1.000 30.51000 163 VAL D CA 1
ATOM 15636 C C . VAL D 1 163 ? -17.58800 -19.88500 -29.90400 1.000 31.25000 163 VAL D C 1
ATOM 15637 O O . VAL D 1 163 ? -18.74800 -19.48700 -29.72700 1.000 32.79000 163 VAL D O 1
ATOM 15641 N N . GLU D 1 164 ? -17.02600 -20.80800 -29.12000 1.000 35.78000 164 GLU D N 1
ATOM 15642 C CA . GLU D 1 164 ? -17.74100 -21.31700 -27.95500 1.000 31.47000 164 GLU D CA 1
ATOM 15643 C C . GLU D 1 164 ? -18.05200 -20.18600 -26.96700 1.000 32.58000 164 GLU D C 1
ATOM 15644 O O . GLU D 1 164 ? -19.17600 -20.10300 -26.45100 1.000 34.11000 164 GLU D O 1
ATOM 15650 N N . HIS D 1 165 ? -17.08600 -19.28400 -26.72200 1.000 30.25000 165 HIS D N 1
ATOM 15651 C CA . HIS D 1 165 ? -17.35700 -18.09500 -25.91300 1.000 27.97000 165 HIS D CA 1
ATOM 15652 C C . HIS D 1 165 ? -18.58700 -17.35500 -26.39900 1.000 27.84000 165 HIS D C 1
ATOM 15653 O O . HIS D 1 165 ? -19.47500 -17.03100 -25.61400 1.000 31.69000 165 HIS D O 1
ATOM 15660 N N . LEU D 1 166 ? -18.65100 -17.04700 -27.69000 1.000 30.21000 166 LEU D N 1
ATOM 15661 C CA . LEU D 1 166 ? -19.71800 -16.15600 -28.13000 1.000 30.49000 166 LEU D CA 1
ATOM 15662 C C . LEU D 1 166 ? -21.07400 -16.86700 -28.16100 1.000 32.96000 166 LEU D C 1
ATOM 15663 O O . LEU D 1 166 ? -22.10500 -16.24300 -27.89300 1.000 33.55000 166 LEU D O 1
ATOM 15668 N N . LEU D 1 167 ? -21.10200 -18.15800 -28.46900 1.000 27.69000 167 LEU D N 1
ATOM 15669 C CA . LEU D 1 167 ? -22.37400 -18.86600 -28.46200 1.000 27.26000 167 LEU D CA 1
ATOM 15670 C C . LEU D 1 167 ? -22.87800 -19.07800 -27.03400 1.000 33.55000 167 LEU D C 1
ATOM 15671 O O . LEU D 1 167 ? -24.07200 -18.89000 -26.75300 1.000 33.02000 167 LEU D O 1
ATOM 15676 N N . ILE D 1 168 ? -21.98700 -19.46300 -26.11100 1.000 33.00000 168 ILE D N 1
ATOM 15677 C CA . ILE D 1 168 ? -22.38400 -19.53900 -24.70700 1.000 34.90000 168 ILE D CA 1
ATOM 15678 C C . ILE D 1 168 ? -22.95900 -18.19800 -24.24900 1.000 33.07000 168 ILE D C 1
ATOM 15679 O O . ILE D 1 168 ? -23.96000 -18.15000 -23.52100 1.000 33.23000 168 ILE D O 1
ATOM 15684 N N . ARG D 1 169 ? -22.37200 -17.08500 -24.71100 1.000 34.07000 169 ARG D N 1
ATOM 15685 C CA . ARG D 1 169 ? -22.89400 -15.77700 -24.31600 1.000 33.61000 169 ARG D CA 1
ATOM 15686 C C . ARG D 1 169 ? -24.23300 -15.48300 -24.98800 1.000 32.64000 169 ARG D C 1
ATOM 15687 O O . ARG D 1 169 ? -25.05300 -14.72800 -24.44500 1.000 35.45000 169 ARG D O 1
ATOM 15695 N N . ASP D 1 170 ? -24.48800 -16.08300 -26.14400 1.000 31.75000 170 ASP D N 1
ATOM 15696 C CA . ASP D 1 170 ? -25.78400 -15.88900 -26.77800 1.000 33.71000 170 ASP D CA 1
ATOM 15697 C C . ASP D 1 170 ? -26.86300 -16.70100 -26.09200 1.000 34.38000 170 ASP D C 1
ATOM 15698 O O . ASP D 1 170 ? -28.01500 -16.26200 -26.02200 1.000 32.72000 170 ASP D O 1
ATOM 15703 N N . LEU D 1 171 ? -26.50900 -17.88000 -25.58700 1.000 33.62000 171 LEU D N 1
ATOM 15704 C CA . LEU D 1 171 ? -27.47600 -18.65800 -24.82400 1.000 34.74000 171 LEU D CA 1
ATOM 15705 C C . LEU D 1 171 ? -27.84200 -17.94700 -23.52600 1.000 36.11000 171 LEU D C 1
ATOM 15706 O O . LEU D 1 171 ? -29.01400 -17.93500 -23.13500 1.000 36.99000 171 LEU D O 1
ATOM 15711 N N . ILE D 1 172 ? -26.85400 -17.31300 -22.87200 1.000 36.08000 172 ILE D N 1
ATOM 15712 C CA . ILE D 1 172 ? -27.10800 -16.56100 -21.63900 1.000 36.39000 172 ILE D CA 1
ATOM 15713 C C . ILE D 1 172 ? -28.08200 -15.42000 -21.89600 1.000 38.47000 172 ILE D C 1
ATOM 15714 O O . ILE D 1 172 ? -28.91200 -15.08600 -21.04300 1.000 42.44000 172 ILE D O 1
ATOM 15719 N N . ARG D 1 173 ? -27.98800 -14.78800 -23.06100 1.000 34.50000 173 ARG D N 1
ATOM 15720 C CA . ARG D 1 173 ? -28.93600 -13.72700 -23.35600 1.000 39.10000 173 ARG D CA 1
ATOM 15721 C C . ARG D 1 173 ? -30.34300 -14.26300 -23.54200 1.000 35.71000 173 ARG D C 1
ATOM 15722 O O . ARG D 1 173 ? -31.29700 -13.48600 -23.48900 1.000 40.36000 173 ARG D O 1
ATOM 15730 N N . HIS D 1 174 ? -30.48900 -15.56400 -23.78600 1.000 41.69000 174 HIS D N 1
ATOM 15731 C CA . HIS D 1 174 ? -31.78400 -16.23000 -23.83300 1.000 43.71000 174 HIS D CA 1
ATOM 15732 C C . HIS D 1 174 ? -32.09300 -17.01300 -22.55200 1.000 39.31000 174 HIS D C 1
ATOM 15733 O O . HIS D 1 174 ? -32.92800 -17.92600 -22.57400 1.000 42.94000 174 HIS D O 1
ATOM 15740 N N . ASP D 1 175 ? -31.43400 -16.67800 -21.44200 1.000 40.34000 175 ASP D N 1
ATOM 15741 C CA . ASP D 1 175 ? -31.68400 -17.31500 -20.14000 1.000 42.69000 175 ASP D CA 1
ATOM 15742 C C . ASP D 1 175 ? -31.53000 -18.84000 -20.20800 1.000 43.56000 175 ASP D C 1
ATOM 15743 O O . ASP D 1 175 ? -32.29800 -19.59600 -19.60000 1.000 43.52000 175 ASP D O 1
ATOM 15748 N N . ILE D 1 176 ? -30.51900 -19.29400 -20.95100 1.000 37.92000 176 ILE D N 1
ATOM 15749 C CA . ILE D 1 176 ? -30.17400 -20.70000 -21.08000 1.000 31.62000 176 ILE D CA 1
ATOM 15750 C C . ILE D 1 176 ? -28.71800 -20.88300 -20.67600 1.000 39.22000 176 ILE D C 1
ATOM 15751 O O . ILE D 1 176 ? -27.84500 -20.11800 -21.10800 1.000 35.53000 176 ILE D O 1
ATOM 15756 N N . LEU D 1 177 ? -28.45600 -21.91000 -19.86000 1.000 35.56000 177 LEU D N 1
ATOM 15757 C CA . LEU D 1 177 ? -27.11000 -22.29200 -19.46500 1.000 35.05000 177 LEU D CA 1
ATOM 15758 C C . LEU D 1 177 ? -26.78600 -23.69300 -19.96300 1.000 38.96000 177 LEU D C 1
ATOM 15759 O O . LEU D 1 177 ? -27.65800 -24.56700 -20.04400 1.000 38.94000 177 LEU D O 1
ATOM 15764 N N . VAL D 1 178 ? -25.51500 -23.91900 -20.26700 1.000 33.03000 178 VAL D N 1
ATOM 15765 C CA . VAL D 1 178 ? -25.06900 -25.26200 -20.59300 1.000 36.07000 178 VAL D CA 1
ATOM 15766 C C . VAL D 1 178 ? -24.93400 -26.03200 -19.28100 1.000 41.95000 178 VAL D C 1
ATOM 15767 O O . VAL D 1 178 ? -24.18200 -25.62500 -18.39000 1.000 44.05000 178 VAL D O 1
ATOM 15771 N N . GLU D 1 179 ? -25.67900 -27.12900 -19.14500 1.000 40.68000 179 GLU D N 1
ATOM 15772 C CA . GLU D 1 179 ? -25.65700 -27.93100 -17.92000 1.000 39.33000 179 GLU D CA 1
ATOM 15773 C C . GLU D 1 179 ? -24.38200 -28.76400 -17.89300 1.000 40.18000 179 GLU D C 1
ATOM 15774 O O . GLU D 1 179 ? -24.24300 -29.73500 -18.65100 1.000 39.15000 179 GLU D O 1
ATOM 15780 N N . ARG D 1 180 ? -23.45000 -28.38800 -17.02900 1.000 39.56000 180 ARG D N 1
ATOM 15781 C CA . ARG D 1 180 ? -22.17600 -29.07500 -16.87900 1.000 44.45000 180 ARG D CA 1
ATOM 15782 C C . ARG D 1 180 ? -21.96200 -29.37100 -15.40700 1.000 45.00000 180 ARG D C 1
ATOM 15783 O O . ARG D 1 180 ? -22.55500 -28.71400 -14.54400 1.000 44.55000 180 ARG D O 1
ATOM 15791 N N . PRO D 1 181 ? -21.12700 -30.36900 -15.08300 1.000 43.57000 181 PRO D N 1
ATOM 15792 C CA . PRO D 1 181 ? -20.65000 -31.33300 -16.06900 1.000 44.86000 181 PRO D CA 1
ATOM 15793 C C . PRO D 1 181 ? -21.60900 -32.51800 -16.00100 1.000 55.81000 181 PRO D C 1
ATOM 15794 O O . PRO D 1 181 ? -21.67300 -33.21900 -14.98200 1.000 55.56000 181 PRO D O 1
ATOM 15798 N N . CYS D 1 182 ? -22.39100 -32.70300 -17.06900 1.000 44.08000 182 CYS D N 1
ATOM 15799 C CA . CYS D 1 182 ? -23.57700 -33.55300 -17.01600 1.000 47.45000 182 CYS D CA 1
ATOM 15800 C C . CYS D 1 182 ? -23.54300 -34.50900 -18.18900 1.000 49.20000 182 CYS D C 1
ATOM 15801 O O . CYS D 1 182 ? -23.57300 -34.06900 -19.34400 1.000 49.28000 182 CYS D O 1
ATOM 15804 N N . THR D 1 183 ? -23.47100 -35.80400 -17.89500 1.000 47.99000 183 THR D N 1
ATOM 15805 C CA . THR D 1 183 ? -23.41700 -36.84400 -18.91300 1.000 47.33000 183 THR D CA 1
ATOM 15806 C C . THR D 1 183 ? -24.80700 -37.41100 -19.17400 1.000 44.18000 183 THR D C 1
ATOM 15807 O O . THR D 1 183 ? -25.59100 -37.62100 -18.25200 1.000 48.53000 183 THR D O 1
ATOM 15811 N N . ALA D 1 184 ? -25.11000 -37.63000 -20.43700 1.000 45.74000 184 ALA D N 1
ATOM 15812 C CA . ALA D 1 184 ? -26.29900 -38.37200 -20.83500 1.000 51.65000 184 ALA D CA 1
ATOM 15813 C C . ALA D 1 184 ? -25.89800 -39.84500 -20.89300 1.000 45.94000 184 ALA D C 1
ATOM 15814 O O . ALA D 1 184 ? -25.28600 -40.29100 -21.86200 1.000 44.89000 184 ALA D O 1
ATOM 15816 N N . THR D 1 185 ? -26.21300 -40.61300 -19.84600 1.000 44.10000 185 THR D N 1
ATOM 15817 C CA . THR D 1 185 ? -25.71000 -41.98400 -19.84000 1.000 48.02000 185 THR D CA 1
ATOM 15818 C C . THR D 1 185 ? -26.49800 -42.86900 -20.80600 1.000 50.22000 185 THR D C 1
ATOM 15819 O O . THR D 1 185 ? -25.92600 -43.78700 -21.40700 1.000 52.04000 185 THR D O 1
ATOM 15823 N N . SER D 1 186 ? -27.78700 -42.59200 -20.99500 1.000 42.54000 186 SER D N 1
ATOM 15824 C CA . SER D 1 186 ? -28.62800 -43.39200 -21.87700 1.000 46.90000 186 SER D CA 1
ATOM 15825 C C . SER D 1 186 ? -29.93700 -42.64500 -22.10600 1.000 46.29000 186 SER D C 1
ATOM 15826 O O . SER D 1 186 ? -30.28200 -41.70600 -21.37700 1.000 43.76000 186 SER D O 1
ATOM 15829 N N . TYR D 1 187 ? -30.67200 -43.10000 -23.12100 1.000 42.52000 187 TYR D N 1
ATOM 15830 C CA . TYR D 1 187 ? -31.95500 -42.52000 -23.48100 1.000 42.71000 187 TYR D CA 1
ATOM 15831 C C . TYR D 1 187 ? -32.89700 -43.61200 -23.99300 1.000 44.06000 187 TYR D C 1
ATOM 15832 O O . TYR D 1 187 ? -32.47200 -44.64300 -24.53200 1.000 37.85000 187 TYR D O 1
ATOM 15841 N N . THR D 1 188 ? -34.19200 -43.34400 -23.87400 1.000 39.02000 188 THR D N 1
ATOM 15842 C CA . THR D 1 188 ? -35.21300 -44.22200 -24.42000 1.000 44.88000 188 THR D CA 1
ATOM 15843 C C . THR D 1 188 ? -35.97500 -43.51800 -25.53600 1.000 45.04000 188 THR D C 1
ATOM 15844 O O . THR D 1 188 ? -36.29100 -42.32700 -25.42600 1.000 48.30000 188 THR D O 1
ATOM 15848 N N . PHE D 1 189 ? -36.28800 -44.26600 -26.60100 1.000 48.72000 189 PHE D N 1
ATOM 15849 C CA . PHE D 1 189 ? -37.14800 -43.79000 -27.68600 1.000 50.41000 189 PHE D CA 1
ATOM 15850 C C . PHE D 1 189 ? -38.24500 -44.82100 -27.93200 1.000 56.08000 189 PHE D C 1
ATOM 15851 O O . PHE D 1 189 ? -37.98800 -45.88400 -28.50700 1.000 59.41000 189 PHE D O 1
ATOM 15859 N N . ASP D 1 190 ? -39.47100 -44.48200 -27.52200 1.000 59.17000 190 ASP D N 1
ATOM 15860 C CA . ASP D 1 190 ? -40.66700 -45.30900 -27.70000 1.000 54.69000 190 ASP D CA 1
ATOM 15861 C C . ASP D 1 190 ? -41.12000 -45.19500 -29.14600 1.000 57.01000 190 ASP D C 1
ATOM 15862 O O . ASP D 1 190 ? -41.90400 -44.31500 -29.50300 1.000 59.49000 190 ASP D O 1
ATOM 15867 N N . GLU D 1 191 ? -40.65600 -46.12400 -29.98600 1.000 60.09000 191 GLU D N 1
ATOM 15868 C CA . GLU D 1 191 ? -41.00100 -46.08800 -31.40600 1.000 63.57000 191 GLU D CA 1
ATOM 15869 C C . GLU D 1 191 ? -42.48000 -46.33300 -31.68900 1.000 74.41000 191 GLU D C 1
ATOM 15870 O O . GLU D 1 191 ? -42.86800 -46.28600 -32.86400 1.000 78.11000 191 GLU D O 1
ATOM 15876 N N . GLU D 1 192 ? -43.31300 -46.59000 -30.67600 1.000 72.97000 192 GLU D N 1
ATOM 15877 C CA . GLU D 1 192 ? -44.73300 -46.86200 -30.88100 1.000 73.61000 192 GLU D CA 1
ATOM 15878 C C . GLU D 1 192 ? -45.54600 -45.73000 -30.25400 1.000 72.18000 192 GLU D C 1
ATOM 15879 O O . GLU D 1 192 ? -45.61600 -45.60500 -29.02600 1.000 74.63000 192 GLU D O 1
ATOM 15885 N N . ALA D 1 193 ? -46.14900 -44.90600 -31.10500 1.000 74.66000 193 ALA D N 1
ATOM 15886 C CA . ALA D 1 193 ? -46.91900 -43.74500 -30.67900 1.000 75.00000 193 ALA D CA 1
ATOM 15887 C C . ALA D 1 193 ? -48.01800 -44.12300 -29.69400 1.000 78.69000 193 ALA D C 1
ATOM 15888 O O . ALA D 1 193 ? -49.19500 -43.84600 -29.93400 1.000 75.91000 193 ALA D O 1
ATOM 15890 N N . SER D 1 196 ? -49.17100 -39.25000 -31.76000 1.000 66.99000 196 SER D N 1
ATOM 15891 C CA . SER D 1 196 ? -50.13900 -39.51000 -30.69500 1.000 77.75000 196 SER D CA 1
ATOM 15892 C C . SER D 1 196 ? -49.54000 -39.27400 -29.29800 1.000 77.34000 196 SER D C 1
ATOM 15893 O O . SER D 1 196 ? -50.21000 -38.72600 -28.41700 1.000 76.88000 196 SER D O 1
ATOM 15896 N N . VAL D 1 197 ? -48.29400 -39.70800 -29.08700 1.000 73.17000 197 VAL D N 1
ATOM 15897 C CA . VAL D 1 197 ? -47.51600 -39.32300 -27.90900 1.000 68.29000 197 VAL D CA 1
ATOM 15898 C C . VAL D 1 197 ? -46.62600 -38.14600 -28.28800 1.000 64.57000 197 VAL D C 1
ATOM 15899 O O . VAL D 1 197 ? -45.86100 -38.22000 -29.26000 1.000 61.16000 197 VAL D O 1
ATOM 15903 N N . THR D 1 198 ? -46.71700 -37.05900 -27.52900 1.000 60.44000 198 THR D N 1
ATOM 15904 C CA . THR D 1 198 ? -45.98100 -35.86100 -27.91400 1.000 62.84000 198 THR D CA 1
ATOM 15905 C C . THR D 1 198 ? -44.49400 -35.98100 -27.62200 1.000 56.38000 198 THR D C 1
ATOM 15906 O O . THR D 1 198 ? -43.67700 -35.45100 -28.38700 1.000 54.26000 198 THR D O 1
ATOM 15910 N N . HIS D 1 199 ? -44.13100 -36.67300 -26.54100 1.000 52.11000 199 HIS D N 1
ATOM 15911 C CA . HIS D 1 199 ? -42.77300 -36.65500 -25.99600 1.000 49.18000 199 HIS D CA 1
ATOM 15912 C C . HIS D 1 199 ? -42.20100 -38.06600 -25.86400 1.000 45.90000 199 HIS D C 1
ATOM 15913 O O . HIS D 1 199 ? -41.89500 -38.52200 -24.75600 1.000 45.55000 199 HIS D O 1
ATOM 15920 N N . PRO D 1 200 ? -41.98100 -38.76300 -26.98200 1.000 42.01000 200 PRO D N 1
ATOM 15921 C CA . PRO D 1 200 ? -41.61400 -40.17800 -26.88700 1.000 40.81000 200 PRO D CA 1
ATOM 15922 C C . PRO D 1 200 ? -40.17600 -40.42400 -26.48500 1.000 44.71000 200 PRO D C 1
ATOM 15923 O O . PRO D 1 200 ? -39.68400 -41.53600 -26.70300 1.000 44.40000 200 PRO D O 1
ATOM 15927 N N . ILE D 1 201 ? -39.47500 -39.43700 -25.92300 1.000 43.39000 201 ILE D N 1
ATOM 15928 C CA . ILE D 1 201 ? -38.05000 -39.59200 -25.63400 1.000 42.80000 201 ILE D CA 1
ATOM 15929 C C . ILE D 1 201 ? -37.77200 -39.17600 -24.19700 1.000 43.27000 201 ILE D C 1
ATOM 15930 O O . ILE D 1 201 ? -38.31100 -38.17900 -23.70600 1.000 50.30000 201 ILE D O 1
ATOM 15935 N N . THR D 1 202 ? -36.93700 -39.95100 -23.52400 1.000 39.46000 202 THR D N 1
ATOM 15936 C CA . THR D 1 202 ? -36.41300 -39.59600 -22.22300 1.000 41.35000 202 THR D CA 1
ATOM 15937 C C . THR D 1 202 ? -34.90800 -39.78100 -22.27600 1.000 44.84000 202 THR D C 1
ATOM 15938 O O . THR D 1 202 ? -34.39900 -40.57800 -23.06200 1.000 45.11000 202 THR D O 1
ATOM 15942 N N . VAL D 1 203 ? -34.20300 -39.01700 -21.45700 1.000 45.64000 203 VAL D N 1
ATOM 15943 C CA . VAL D 1 203 ? -32.75700 -39.07200 -21.37500 1.000 48.22000 203 VAL D CA 1
ATOM 15944 C C . VAL D 1 203 ? -32.41800 -39.11300 -19.90100 1.000 46.57000 203 VAL D C 1
ATOM 15945 O O . VAL D 1 203 ? -33.03700 -38.41100 -19.09500 1.000 50.62000 203 VAL D O 1
ATOM 15949 N N . ASN D 1 204 ? -31.45800 -39.95000 -19.54700 1.000 45.64000 204 ASN D N 1
ATOM 15950 C CA . ASN D 1 204 ? -30.98100 -40.05900 -18.17800 1.000 52.01000 204 ASN D CA 1
ATOM 15951 C C . ASN D 1 204 ? -29.70100 -39.23500 -18.04000 1.000 46.02000 204 ASN D C 1
ATOM 15952 O O . ASN D 1 204 ? -28.71900 -39.48300 -18.74800 1.000 43.58000 204 ASN D O 1
ATOM 15957 N N . ILE D 1 205 ? -29.72200 -38.24900 -17.14400 1.000 46.09000 205 ILE D N 1
ATOM 15958 C CA . ILE D 1 205 ? -28.62200 -37.30800 -16.96000 1.000 47.99000 205 ILE D CA 1
ATOM 15959 C C . ILE D 1 205 ? -27.95700 -37.58400 -15.62000 1.000 53.08000 205 ILE D C 1
ATOM 15960 O O . ILE D 1 205 ? -28.63700 -37.63900 -14.59000 1.000 55.98000 205 ILE D O 1
ATOM 15965 N N . THR D 1 206 ? -26.63400 -37.71700 -15.62600 1.000 49.79000 206 THR D N 1
ATOM 15966 C CA . THR D 1 206 ? -25.85500 -37.93300 -14.41600 1.000 56.55000 206 THR D CA 1
ATOM 15967 C C . THR D 1 206 ? -24.92000 -36.74400 -14.22600 1.000 55.30000 206 THR D C 1
ATOM 15968 O O . THR D 1 206 ? -23.97100 -36.57200 -14.99500 1.000 59.59000 206 THR D O 1
ATOM 15972 N N . ASN D 1 207 ? -25.18400 -35.92700 -13.20800 1.000 55.98000 207 ASN D N 1
ATOM 15973 C CA . ASN D 1 207 ? -24.26800 -34.85100 -12.83700 1.000 56.47000 207 ASN D CA 1
ATOM 15974 C C . ASN D 1 207 ? -22.96700 -35.46400 -12.31800 1.000 61.03000 207 ASN D C 1
ATOM 15975 O O . ASN D 1 207 ? -22.94400 -36.08700 -11.25100 1.000 64.11000 207 ASN D O 1
ATOM 15980 N N . GLU D 1 208 ? -21.88100 -35.30900 -13.08100 1.000 58.80000 208 GLU D N 1
ATOM 15981 C CA . GLU D 1 208 ? -20.59500 -35.87400 -12.69800 1.000 59.22000 208 GLU D CA 1
ATOM 15982 C C . GLU D 1 208 ? -19.94500 -35.13000 -11.54400 1.000 56.08000 208 GLU D C 1
ATOM 15983 O O . GLU D 1 208 ? -18.96500 -35.62500 -10.99000 1.000 62.93000 208 GLU D O 1
ATOM 15989 N N . ALA D 1 209 ? -20.46400 -33.97200 -11.15600 1.000 58.05000 209 ALA D N 1
ATOM 15990 C CA . ALA D 1 209 ? -19.89200 -33.25000 -10.02800 1.000 55.12000 209 ALA D CA 1
ATOM 15991 C C . ALA D 1 209 ? -20.50900 -33.72200 -8.71600 1.000 62.46000 209 ALA D C 1
ATOM 15992 O O . ALA D 1 209 ? -19.80600 -34.23400 -7.83900 1.000 66.21000 209 ALA D O 1
ATOM 15994 N N . THR D 1 210 ? -21.83200 -33.58100 -8.59100 1.000 60.85000 210 THR D N 1
ATOM 15995 C CA . THR D 1 210 ? -22.53700 -33.84200 -7.34100 1.000 65.69000 210 THR D CA 1
ATOM 15996 C C . THR D 1 210 ? -23.10500 -35.25000 -7.23700 1.000 69.03000 210 THR D C 1
ATOM 15997 O O . THR D 1 210 ? -23.43500 -35.68400 -6.12800 1.000 72.93000 210 THR D O 1
ATOM 16001 N N . GLY D 1 211 ? -23.21800 -35.97400 -8.35000 1.000 69.04000 211 GLY D N 1
ATOM 16002 C CA . GLY D 1 211 ? -23.77200 -37.31000 -8.34700 1.000 63.53000 211 GLY D CA 1
ATOM 16003 C C . GLY D 1 211 ? -25.25300 -37.38600 -8.64000 1.000 65.39000 211 GLY D C 1
ATOM 16004 O O . GLY D 1 211 ? -25.77000 -38.50000 -8.84800 1.000 64.88000 211 GLY D O 1
ATOM 16005 N N . ALA D 1 212 ? -25.94300 -36.23700 -8.67400 1.000 62.41000 212 ALA D N 1
ATOM 16006 C CA . ALA D 1 212 ? -27.38800 -36.19900 -8.89600 1.000 62.27000 212 ALA D CA 1
ATOM 16007 C C . ALA D 1 212 ? -27.77400 -36.75000 -10.26500 1.000 62.18000 212 ALA D C 1
ATOM 16008 O O . ALA D 1 212 ? -27.14300 -36.45300 -11.28400 1.000 64.29000 212 ALA D O 1
ATOM 16010 N N . GLU D 1 213 ? -28.82400 -37.55900 -10.27800 1.000 66.34000 213 GLU D N 1
ATOM 16011 C CA . GLU D 1 213 ? -29.42700 -38.07200 -11.49500 1.000 65.09000 213 GLU D CA 1
ATOM 16012 C C . GLU D 1 213 ? -30.75800 -37.37600 -11.73200 1.000 62.70000 213 GLU D C 1
ATOM 16013 O O . GLU D 1 213 ? -31.38800 -36.85200 -10.81100 1.000 69.01000 213 GLU D O 1
ATOM 16019 N N . GLU D 1 214 ? -31.17700 -37.37400 -12.98700 1.000 57.77000 214 GLU D N 1
ATOM 16020 C CA . GLU D 1 214 ? -32.40300 -36.70400 -13.36200 1.000 50.69000 214 GLU D CA 1
ATOM 16021 C C . GLU D 1 214 ? -32.83600 -37.26400 -14.70800 1.000 54.57000 214 GLU D C 1
ATOM 16022 O O . GLU D 1 214 ? -32.00900 -37.74500 -15.49100 1.000 54.41000 214 GLU D O 1
ATOM 16028 N N . VAL D 1 215 ? -34.13800 -37.24100 -14.94900 1.000 52.89000 215 VAL D N 1
ATOM 16029 C CA . VAL D 1 215 ? -34.70400 -37.66100 -16.21900 1.000 51.12000 215 VAL D CA 1
ATOM 16030 C C . VAL D 1 215 ? -35.28300 -36.43200 -16.89800 1.000 53.77000 215 VAL D C 1
ATOM 16031 O O . VAL D 1 215 ? -35.93400 -35.59800 -16.25200 1.000 53.02000 215 VAL D O 1
ATOM 16035 N N . VAL D 1 216 ? -35.01400 -36.30800 -18.19600 1.000 51.15000 216 VAL D N 1
ATOM 16036 C CA . VAL D 1 216 ? -35.60000 -35.27600 -19.03800 1.000 44.63000 216 VAL D CA 1
ATOM 16037 C C . VAL D 1 216 ? -36.43800 -35.98000 -20.08800 1.000 44.59000 216 VAL D C 1
ATOM 16038 O O . VAL D 1 216 ? -36.01900 -37.00000 -20.64000 1.000 44.45000 216 VAL D O 1
ATOM 16042 N N . THR D 1 217 ? -37.61600 -35.44300 -20.35400 1.000 42.45000 217 THR D N 1
ATOM 16043 C CA . THR D 1 217 ? -38.51000 -35.95300 -21.38200 1.000 49.19000 217 THR D CA 1
ATOM 16044 C C . THR D 1 217 ? -38.47900 -35.01600 -22.58900 1.000 49.52000 217 THR D C 1
ATOM 16045 O O . THR D 1 217 ? -38.48000 -33.78900 -22.42600 1.000 51.02000 217 THR D O 1
ATOM 16049 N N . ALA D 1 218 ? -38.44100 -35.56800 -23.80500 1.000 44.69000 218 ALA D N 1
ATOM 16050 C CA . ALA D 1 218 ? -38.30700 -34.66600 -24.94900 1.000 50.16000 218 ALA D CA 1
ATOM 16051 C C . ALA D 1 218 ? -39.06300 -35.14100 -26.18900 1.000 48.91000 218 ALA D C 1
ATOM 16052 O O . ALA D 1 218 ? -39.30200 -36.33800 -26.40600 1.000 39.26000 218 ALA D O 1
ATOM 16054 N N . ARG D 1 219 ? -39.39800 -34.15500 -27.03500 1.000 46.62000 219 ARG D N 1
ATOM 16055 C CA . ARG D 1 219 ? -39.94000 -34.45700 -28.35400 1.000 44.36000 219 ARG D CA 1
ATOM 16056 C C . ARG D 1 219 ? -38.84800 -34.86200 -29.33100 1.000 40.30000 219 ARG D C 1
ATOM 16057 O O . ARG D 1 219 ? -39.05700 -35.77100 -30.15300 1.000 44.89000 219 ARG D O 1
ATOM 16065 N N . PHE D 1 220 ? -37.68100 -34.22300 -29.24800 1.000 35.19000 220 PHE D N 1
ATOM 16066 C CA . PHE D 1 220 ? -36.60700 -34.45200 -30.20900 1.000 37.26000 220 PHE D CA 1
ATOM 16067 C C . PHE D 1 220 ? -35.25900 -34.45100 -29.51000 1.000 33.96000 220 PHE D C 1
ATOM 16068 O O . PHE D 1 220 ? -35.02400 -33.71600 -28.54200 1.000 36.91000 220 PHE D O 1
ATOM 16076 N N . LEU D 1 221 ? -34.36700 -35.28000 -30.02600 1.000 35.19000 221 LEU D N 1
ATOM 16077 C CA . LEU D 1 221 ? -33.01800 -35.39300 -29.50300 1.000 39.16000 221 LEU D CA 1
ATOM 16078 C C . LEU D 1 221 ? -32.01700 -35.04600 -30.59900 1.000 40.28000 221 LEU D C 1
ATOM 16079 O O . LEU D 1 221 ? -32.08900 -35.59100 -31.71300 1.000 38.24000 221 LEU D O 1
ATOM 16084 N N . VAL D 1 222 ? -31.09500 -34.14000 -30.27800 1.000 33.00000 222 VAL D N 1
ATOM 16085 C CA . VAL D 1 222 ? -29.98000 -33.79300 -31.14900 1.000 38.70000 222 VAL D CA 1
ATOM 16086 C C . VAL D 1 222 ? -28.71900 -34.38200 -30.54200 1.000 34.46000 222 VAL D C 1
ATOM 16087 O O . VAL D 1 222 ? -28.29600 -33.97200 -29.45200 1.000 33.17000 222 VAL D O 1
ATOM 16091 N N . GLY D 1 223 ? -28.10900 -35.32700 -31.25300 1.000 30.08000 223 GLY D N 1
ATOM 16092 C CA . GLY D 1 223 ? -26.80800 -35.84700 -30.86200 1.000 35.24000 223 GLY D CA 1
ATOM 16093 C C . GLY D 1 223 ? -25.62600 -35.09100 -31.45300 1.000 40.99000 223 GLY D C 1
ATOM 16094 O O . GLY D 1 223 ? -25.08900 -35.45900 -32.50600 1.000 35.29000 223 GLY D O 1
ATOM 16095 N N . SER D 1 224 ? -25.21100 -34.01800 -30.78900 1.000 37.61000 224 SER D N 1
ATOM 16096 C CA . SER D 1 224 ? -24.02400 -33.30400 -31.22200 1.000 36.39000 224 SER D CA 1
ATOM 16097 C C . SER D 1 224 ? -22.91900 -33.58300 -30.21600 1.000 38.06000 224 SER D C 1
ATOM 16098 O O . SER D 1 224 ? -22.26400 -32.65600 -29.72400 1.000 36.63000 224 SER D O 1
ATOM 16101 N N . ASP D 1 225 ? -22.72900 -34.86200 -29.89000 1.000 34.01000 225 ASP D N 1
ATOM 16102 C CA . ASP D 1 225 ? -21.83500 -35.28900 -28.82000 1.000 41.72000 225 ASP D CA 1
ATOM 16103 C C . ASP D 1 225 ? -20.51400 -35.84500 -29.34100 1.000 44.58000 225 ASP D C 1
ATOM 16104 O O . ASP D 1 225 ? -19.88100 -36.68000 -28.67600 1.000 40.10000 225 ASP D O 1
ATOM 16109 N N . GLY D 1 226 ? -20.09300 -35.41200 -30.52900 1.000 40.43000 226 GLY D N 1
ATOM 16110 C CA . GLY D 1 226 ? -18.72000 -35.62100 -30.95200 1.000 39.97000 226 GLY D CA 1
ATOM 16111 C C . GLY D 1 226 ? -18.48700 -36.91100 -31.70600 1.000 39.52000 226 GLY D C 1
ATOM 16112 O O . GLY D 1 226 ? -19.40000 -37.68200 -32.02700 1.000 41.76000 226 GLY D O 1
ATOM 16113 N N . ALA D 1 227 ? -17.20400 -37.15200 -31.97700 1.000 36.48000 227 ALA D N 1
ATOM 16114 C CA . ALA D 1 227 ? -16.81400 -38.20000 -32.91300 1.000 43.23000 227 ALA D CA 1
ATOM 16115 C C . ALA D 1 227 ? -17.12000 -39.60300 -32.38600 1.000 46.69000 227 ALA D C 1
ATOM 16116 O O . ALA D 1 227 ? -17.36100 -40.51500 -33.18500 1.000 44.26000 227 ALA D O 1
ATOM 16118 N N . HIS D 1 228 ? -17.09900 -39.79100 -31.06600 1.000 43.62000 228 HIS D N 1
ATOM 16119 C CA . HIS D 1 228 ? -17.40900 -41.06000 -30.40500 1.000 47.61000 228 HIS D CA 1
ATOM 16120 C C . HIS D 1 228 ? -18.82800 -41.06600 -29.83700 1.000 50.22000 228 HIS D C 1
ATOM 16121 O O . HIS D 1 228 ? -19.08800 -41.60900 -28.76000 1.000 52.43000 228 HIS D O 1
ATOM 16128 N N . SER D 1 229 ? -19.75900 -40.45400 -30.55900 1.000 47.33000 229 SER D N 1
ATOM 16129 C CA . SER D 1 229 ? -21.11900 -40.26000 -30.07200 1.000 46.21000 229 SER D CA 1
ATOM 16130 C C . SER D 1 229 ? -21.73200 -41.54600 -29.52300 1.000 50.17000 229 SER D C 1
ATOM 16131 O O . SER D 1 229 ? -21.86900 -42.54600 -30.24400 1.000 52.05000 229 SER D O 1
ATOM 16134 N N . MET D 1 230 ? -22.10200 -41.51700 -28.23700 1.000 53.51000 230 MET D N 1
ATOM 16135 C CA . MET D 1 230 ? -22.94100 -42.58800 -27.71600 1.000 49.02000 230 MET D CA 1
ATOM 16136 C C . MET D 1 230 ? -24.25200 -42.62400 -28.47800 1.000 48.51000 230 MET D C 1
ATOM 16137 O O . MET D 1 230 ? -24.83800 -43.69100 -28.65800 1.000 50.17000 230 MET D O 1
ATOM 16142 N N . ILE D 1 231 ? -24.71200 -41.46600 -28.95000 1.000 45.78000 231 ILE D N 1
ATOM 16143 C CA . ILE D 1 231 ? -25.98800 -41.40600 -29.65700 1.000 48.43000 231 ILE D CA 1
ATOM 16144 C C . ILE D 1 231 ? -25.90600 -42.16000 -30.97700 1.000 49.70000 231 ILE D C 1
ATOM 16145 O O . ILE D 1 231 ? -26.80100 -42.94100 -31.31900 1.000 49.09000 231 ILE D O 1
ATOM 16150 N N . ARG D 1 232 ? -24.83700 -41.96700 -31.72600 1.000 46.63000 232 ARG D N 1
ATOM 16151 C CA . ARG D 1 232 ? -24.72300 -42.64500 -33.03300 1.000 46.21000 232 ARG D CA 1
ATOM 16152 C C . ARG D 1 232 ? -24.45500 -44.13700 -32.85800 1.000 48.56000 232 ARG D C 1
ATOM 16153 O O . ARG D 1 232 ? -24.95200 -44.90900 -33.62600 1.000 47.18000 232 ARG D O 1
ATOM 16161 N N . LYS D 1 233 ? -23.71500 -44.51400 -31.83200 1.000 47.44000 233 LYS D N 1
ATOM 16162 C CA . LYS D 1 233 ? -23.40800 -45.93500 -31.58100 1.000 46.01000 233 LYS D CA 1
ATOM 16163 C C . LYS D 1 233 ? -24.63000 -46.72000 -31.08600 1.000 50.02000 233 LYS D C 1
ATOM 16164 O O . LYS D 1 233 ? -24.55600 -47.91900 -31.09300 1.000 52.09000 233 LYS D O 1
ATOM 16170 N N . SER D 1 234 ? -25.66200 -46.05600 -30.58100 1.000 49.99000 234 SER D N 1
ATOM 16171 C CA . SER D 1 234 ? -26.89100 -46.70900 -30.10600 1.000 45.07000 234 SER D CA 1
ATOM 16172 C C . SER D 1 234 ? -27.85700 -46.90100 -31.25900 1.000 52.84000 234 SER D C 1
ATOM 16173 O O . SER D 1 234 ? -28.85400 -47.55100 -31.07200 1.000 57.71000 234 SER D O 1
ATOM 16176 N N . LEU D 1 235 ? -27.57000 -46.31000 -32.39900 1.000 49.11000 235 LEU D N 1
ATOM 16177 C CA . LEU D 1 235 ? -28.51500 -46.37200 -33.52700 1.000 46.94000 235 LEU D CA 1
ATOM 16178 C C . LEU D 1 235 ? -27.97900 -47.33300 -34.56600 1.000 50.36000 235 LEU D C 1
ATOM 16179 O O . LEU D 1 235 ? -26.78500 -47.56700 -34.58700 1.000 44.45000 235 LEU D O 1
ATOM 16184 N N . PRO D 1 236 ? -28.80700 -47.84000 -35.49800 1.000 54.54000 236 PRO D N 1
ATOM 16185 C CA . PRO D 1 236 ? -28.34700 -48.70600 -36.56300 1.000 45.07000 236 PRO D CA 1
ATOM 16186 C C . PRO D 1 236 ? -27.76800 -47.87900 -37.70600 1.000 51.83000 236 PRO D C 1
ATOM 16187 O O . PRO D 1 236 ? -28.28600 -47.85400 -38.73600 1.000 53.30000 236 PRO D O 1
ATOM 16191 N N . ILE D 1 237 ? -26.63700 -47.25900 -37.42800 1.000 55.17000 237 ILE D N 1
ATOM 16192 C CA . ILE D 1 237 ? -25.89600 -46.37400 -38.33000 1.000 52.13000 237 ILE D CA 1
ATOM 16193 C C . ILE D 1 237 ? -24.46800 -46.82700 -38.24600 1.000 51.93000 237 ILE D C 1
ATOM 16194 O O . ILE D 1 237 ? -24.01200 -47.11000 -37.16800 1.000 54.34000 237 ILE D O 1
ATOM 16199 N N . GLU D 1 238 ? -23.86000 -46.99700 -39.38800 1.000 51.25000 238 GLU D N 1
ATOM 16200 C CA A GLU D 1 238 ? -22.39000 -47.25700 -39.42500 0.530 55.23000 238 GLU D CA 1
ATOM 16201 C CA B GLU D 1 238 ? -22.38800 -47.25800 -39.42900 0.470 55.31000 238 GLU D CA 1
ATOM 16202 C C . GLU D 1 238 ? -21.51000 -45.98200 -39.68100 1.000 51.85000 238 GLU D C 1
ATOM 16203 O O . GLU D 1 238 ? -21.87400 -44.77800 -40.11300 1.000 51.32000 238 GLU D O 1
ATOM 16214 N N . PHE D 1 239 ? -20.25000 -46.09900 -39.29500 1.000 50.55000 239 PHE D N 1
ATOM 16215 C CA . PHE D 1 239 ? -19.33300 -44.94600 -39.44200 1.000 45.95000 239 PHE D CA 1
ATOM 16216 C C . PHE D 1 239 ? -18.13600 -45.42200 -40.22800 1.000 44.10000 239 PHE D C 1
ATOM 16217 O O . PHE D 1 239 ? -17.05500 -45.43500 -39.71600 1.000 46.97000 239 PHE D O 1
ATOM 16225 N N . PRO D 1 240 ? -18.30900 -45.72300 -41.51700 1.000 45.91000 240 PRO D N 1
ATOM 16226 C CA . PRO D 1 240 ? -17.27000 -46.29800 -42.30300 1.000 47.41000 240 PRO D CA 1
ATOM 16227 C C . PRO D 1 240 ? -16.27800 -45.22900 -42.71800 1.000 57.35000 240 PRO D C 1
ATOM 16228 O O . PRO D 1 240 ? -16.62900 -44.11500 -42.83500 1.000 59.12000 240 PRO D O 1
ATOM 16232 N N . GLY D 1 241 ? -15.05500 -45.65400 -42.94000 1.000 61.91000 241 GLY D N 1
ATOM 16233 C CA . GLY D 1 241 ? -14.04100 -44.72100 -43.38000 1.000 61.31000 241 GLY D CA 1
ATOM 16234 C C . GLY D 1 241 ? -12.58700 -45.13500 -43.33100 1.000 72.82000 241 GLY D C 1
ATOM 16235 O O . GLY D 1 241 ? -12.20000 -46.14200 -42.71400 1.000 72.50000 241 GLY D O 1
ATOM 16236 N N . VAL D 1 242 ? -11.78800 -44.28500 -43.97600 1.000 73.18000 242 VAL D N 1
ATOM 16237 C CA . VAL D 1 242 ? -10.34500 -44.41000 -44.13300 1.000 74.51000 242 VAL D CA 1
ATOM 16238 C C . VAL D 1 242 ? -9.66300 -43.94200 -42.84900 1.000 77.25000 242 VAL D C 1
ATOM 16239 O O . VAL D 1 242 ? -9.65700 -42.74500 -42.54900 1.000 73.87000 242 VAL D O 1
ATOM 16243 N N . LYS D 1 243 ? -9.04000 -44.85200 -42.10300 1.000 83.31000 243 LYS D N 1
ATOM 16244 C CA . LYS D 1 243 ? -8.03200 -44.41200 -41.14000 1.000 84.50000 243 LYS D CA 1
ATOM 16245 C C . LYS D 1 243 ? -6.66200 -44.94500 -41.53100 1.000 83.56000 243 LYS D C 1
ATOM 16246 O O . LYS D 1 243 ? -6.50100 -46.12500 -41.87200 1.000 85.85000 243 LYS D O 1
ATOM 16252 N N . THR D 1 244 ? -5.68800 -44.05800 -41.45400 1.000 83.11000 244 THR D N 1
ATOM 16253 C CA . THR D 1 244 ? -4.33900 -44.21700 -41.94300 1.000 83.96000 244 THR D CA 1
ATOM 16254 C C . THR D 1 244 ? -3.37400 -43.98700 -40.78700 1.000 88.39000 244 THR D C 1
ATOM 16255 O O . THR D 1 244 ? -3.75300 -43.49400 -39.71800 1.000 85.16000 244 THR D O 1
ATOM 16259 N N . ASP D 1 245 ? -2.12000 -44.37300 -40.99200 1.000 89.95000 245 ASP D N 1
ATOM 16260 C CA . ASP D 1 245 ? -1.05300 -43.95700 -40.08700 1.000 85.91000 245 ASP D CA 1
ATOM 16261 C C . ASP D 1 245 ? -0.26500 -42.80400 -40.71200 1.000 84.74000 245 ASP D C 1
ATOM 16262 O O . ASP D 1 245 ? 0.96400 -42.83400 -40.85500 1.000 84.89000 245 ASP D O 1
ATOM 16267 N N . LEU D 1 246 ? -1.02200 -41.78300 -41.10700 1.000 82.87000 246 LEU D N 1
ATOM 16268 C CA . LEU D 1 246 ? -0.48500 -40.48600 -41.47700 1.000 82.10000 246 LEU D CA 1
ATOM 16269 C C . LEU D 1 246 ? -0.67500 -39.56700 -40.27800 1.000 73.75000 246 LEU D C 1
ATOM 16270 O O . LEU D 1 246 ? -1.80200 -39.37800 -39.81500 1.000 73.72000 246 LEU D O 1
ATOM 16275 N N . HIS D 1 247 ? 0.42500 -39.02600 -39.76300 1.000 68.64000 247 HIS D N 1
ATOM 16276 C CA . HIS D 1 247 ? 0.39100 -38.22400 -38.55400 1.000 68.06000 247 HIS D CA 1
ATOM 16277 C C . HIS D 1 247 ? 0.90000 -36.80800 -38.80700 1.000 68.09000 247 HIS D C 1
ATOM 16278 O O . HIS D 1 247 ? 1.85500 -36.59200 -39.56400 1.000 64.01000 247 HIS D O 1
ATOM 16285 N N . TRP D 1 248 ? 0.24100 -35.84000 -38.17100 1.000 63.04000 248 TRP D N 1
ATOM 16286 C CA . TRP D 1 248 ? 0.54300 -34.42800 -38.34200 1.000 53.83000 248 TRP D CA 1
ATOM 16287 C C . TRP D 1 248 ? 0.80000 -33.81900 -36.97700 1.000 52.34000 248 TRP D C 1
ATOM 16288 O O . TRP D 1 248 ? -0.02900 -33.94500 -36.07200 1.000 50.38000 248 TRP D O 1
ATOM 16299 N N . GLY D 1 249 ? 1.97300 -33.20700 -36.82400 1.000 49.03000 249 GLY D N 1
ATOM 16300 C CA . GLY D 1 249 ? 2.26900 -32.39500 -35.66100 1.000 43.97000 249 GLY D CA 1
ATOM 16301 C C . GLY D 1 249 ? 1.78400 -30.98000 -35.89500 1.000 44.05000 249 GLY D C 1
ATOM 16302 O O . GLY D 1 249 ? 2.01100 -30.40300 -36.96200 1.000 47.00000 249 GLY D O 1
ATOM 16303 N N . ILE D 1 250 ? 1.11000 -30.42800 -34.89300 1.000 42.85000 250 ILE D N 1
ATOM 16304 C CA . ILE D 1 250 ? 0.49800 -29.10800 -34.93700 1.000 43.26000 250 ILE D CA 1
ATOM 16305 C C . ILE D 1 250 ? 1.00500 -28.29900 -33.75700 1.000 41.73000 250 ILE D C 1
ATOM 16306 O O . ILE D 1 250 ? 0.90300 -28.74500 -32.60800 1.000 49.11000 250 ILE D O 1
ATOM 16311 N N . VAL D 1 251 ? 1.51000 -27.10900 -34.02200 1.000 38.08000 251 VAL D N 1
ATOM 16312 C CA . VAL D 1 251 ? 1.93100 -26.20600 -32.96000 1.000 40.63000 251 VAL D CA 1
ATOM 16313 C C . VAL D 1 251 ? 1.39600 -24.80400 -33.23600 1.000 37.23000 251 VAL D C 1
ATOM 16314 O O . VAL D 1 251 ? 1.40500 -24.33400 -34.38300 1.000 38.45000 251 VAL D O 1
ATOM 16318 N N . ASP D 1 252 ? 0.90200 -24.15500 -32.17900 1.000 35.62000 252 ASP D N 1
ATOM 16319 C CA . ASP D 1 252 ? 0.53200 -22.74400 -32.16600 1.000 37.48000 252 ASP D CA 1
ATOM 16320 C C . ASP D 1 252 ? 1.50700 -22.00000 -31.26500 1.000 38.13000 252 ASP D C 1
ATOM 16321 O O . ASP D 1 252 ? 1.61900 -22.32600 -30.08100 1.000 45.93000 252 ASP D O 1
ATOM 16326 N N . ALA D 1 253 ? 2.19900 -21.00400 -31.81100 1.000 43.97000 253 ALA D N 1
ATOM 16327 C CA . ALA D 1 253 ? 3.19300 -20.25700 -31.04300 1.000 38.86000 253 ALA D CA 1
ATOM 16328 C C . ALA D 1 253 ? 3.57700 -18.99100 -31.78900 1.000 42.45000 253 ALA D C 1
ATOM 16329 O O . ALA D 1 253 ? 3.38400 -18.87500 -33.00300 1.000 42.96000 253 ALA D O 1
ATOM 16331 N N . VAL D 1 254 ? 4.10600 -18.03200 -31.03100 1.000 39.29000 254 VAL D N 1
ATOM 16332 C CA . VAL D 1 254 ? 4.89300 -16.95100 -31.59200 1.000 35.05000 254 VAL D CA 1
ATOM 16333 C C . VAL D 1 254 ? 6.23700 -17.53000 -32.01600 1.000 40.72000 254 VAL D C 1
ATOM 16334 O O . VAL D 1 254 ? 6.97400 -18.07900 -31.19100 1.000 45.82000 254 VAL D O 1
ATOM 16338 N N . ILE D 1 255 ? 6.53500 -17.46300 -33.31000 1.000 40.25000 255 ILE D N 1
ATOM 16339 C CA . ILE D 1 255 ? 7.73800 -18.06200 -33.88500 1.000 43.52000 255 ILE D CA 1
ATOM 16340 C C . ILE D 1 255 ? 8.47400 -16.98700 -34.67300 1.000 43.92000 255 ILE D C 1
ATOM 16341 O O . ILE D 1 255 ? 7.89100 -16.35000 -35.56100 1.000 43.93000 255 ILE D O 1
ATOM 16346 N N . ASN D 1 256 ? 9.73500 -16.75700 -34.32000 1.000 44.65000 256 ASN D N 1
ATOM 16347 C CA . ASN D 1 256 ? 10.60600 -15.89800 -35.10600 1.000 39.82000 256 ASN D CA 1
ATOM 16348 C C . ASN D 1 256 ? 11.09800 -16.64400 -36.32700 1.000 37.34000 256 ASN D C 1
ATOM 16349 O O . ASN D 1 256 ? 11.33600 -17.85300 -36.28700 1.000 44.59000 256 ASN D O 1
ATOM 16354 N N . SER D 1 257 ? 11.25700 -15.91500 -37.41900 1.000 38.56000 257 SER D N 1
ATOM 16355 C CA . SER D 1 257 ? 11.77300 -16.54200 -38.62100 1.000 40.68000 257 SER D CA 1
ATOM 16356 C C . SER D 1 257 ? 12.19500 -15.46400 -39.59600 1.000 42.58000 257 SER D C 1
ATOM 16357 O O . SER D 1 257 ? 11.60600 -14.38200 -39.63100 1.000 43.22000 257 SER D O 1
ATOM 16360 N N . ASP D 1 258 ? 13.22000 -15.76300 -40.38300 1.000 42.66000 258 ASP D N 1
ATOM 16361 C CA . ASP D 1 258 ? 13.56900 -14.91800 -41.51600 1.000 43.55000 258 ASP D CA 1
ATOM 16362 C C . ASP D 1 258 ? 12.82400 -15.32400 -42.78100 1.000 38.94000 258 ASP D C 1
ATOM 16363 O O . ASP D 1 258 ? 13.15100 -14.83100 -43.86100 1.000 42.87000 258 ASP D O 1
ATOM 16368 N N . PHE D 1 259 ? 11.86200 -16.23600 -42.66900 1.000 36.02000 259 PHE D N 1
ATOM 16369 C CA . PHE D 1 259 ? 10.98500 -16.60700 -43.76600 1.000 37.77000 259 PHE D CA 1
ATOM 16370 C C . PHE D 1 259 ? 10.38000 -15.34900 -44.38300 1.000 35.88000 259 PHE D C 1
ATOM 16371 O O . PHE D 1 259 ? 9.71000 -14.58600 -43.66800 1.000 35.16000 259 PHE D O 1
ATOM 16379 N N . PRO D 1 260 ? 10.55800 -15.11200 -45.68900 1.000 32.42000 260 PRO D N 1
ATOM 16380 C CA . PRO D 1 260 ? 10.21700 -13.79100 -46.23700 1.000 34.07000 260 PRO D CA 1
ATOM 16381 C C . PRO D 1 260 ? 8.72700 -13.48800 -46.23000 1.000 34.74000 260 PRO D C 1
ATOM 16382 O O . PRO D 1 260 ? 8.35800 -12.31300 -46.31100 1.000 37.78000 260 PRO D O 1
ATOM 16386 N N . HIS D 1 261 ? 7.85000 -14.48000 -46.08600 1.000 35.30000 261 HIS D N 1
ATOM 16387 C CA . HIS D 1 261 ? 6.42100 -14.19900 -46.02500 1.000 37.20000 261 HIS D CA 1
ATOM 16388 C C . HIS D 1 261 ? 5.83300 -14.47300 -44.64700 1.000 36.24000 261 HIS D C 1
ATOM 16389 O O . HIS D 1 261 ? 4.65500 -14.80900 -44.53300 1.000 37.13000 261 HIS D O 1
ATOM 16396 N N . ARG D 1 262 ? 6.62800 -14.28500 -43.59100 1.000 38.83000 262 ARG D N 1
ATOM 16397 C CA . ARG D 1 262 ? 6.15800 -14.54200 -42.23400 1.000 36.30000 262 ARG D CA 1
ATOM 16398 C C . ARG D 1 262 ? 5.09400 -13.53000 -41.87000 1.000 33.47000 262 ARG D C 1
ATOM 16399 O O . ARG D 1 262 ? 5.36900 -12.33000 -41.89800 1.000 37.85000 262 ARG D O 1
ATOM 16407 N N . TRP D 1 263 ? 3.87100 -13.98500 -41.56100 1.000 34.70000 263 TRP D N 1
ATOM 16408 C CA . TRP D 1 263 ? 3.35300 -15.34800 -41.83100 1.000 36.31000 263 TRP D CA 1
ATOM 16409 C C . TRP D 1 263 ? 2.19900 -15.25700 -42.81800 1.000 36.92000 263 TRP D C 1
ATOM 16410 O O . TRP D 1 263 ? 1.31000 -14.43300 -42.65900 1.000 39.71000 263 TRP D O 1
ATOM 16421 N N . THR D 1 264 ? 2.19900 -16.11400 -43.81800 1.000 31.51000 264 THR D N 1
ATOM 16422 C CA . THR D 1 264 ? 1.17600 -16.10800 -44.84600 1.000 32.78000 264 THR D CA 1
ATOM 16423 C C . THR D 1 264 ? 0.65700 -17.52900 -45.01300 1.000 37.37000 264 THR D C 1
ATOM 16424 O O . THR D 1 264 ? 1.43000 -18.49300 -44.97100 1.000 35.06000 264 THR D O 1
ATOM 16428 N N . PHE D 1 265 ? -0.65600 -17.64900 -45.19100 1.000 30.44000 265 PHE D N 1
ATOM 16429 C CA . PHE D 1 265 ? -1.25400 -18.93300 -45.48900 1.000 33.55000 265 PHE D CA 1
ATOM 16430 C C . PHE D 1 265 ? -0.54700 -19.60500 -46.65800 1.000 36.12000 265 PHE D C 1
ATOM 16431 O O . PHE D 1 265 ? -0.21900 -18.96200 -47.66100 1.000 32.68000 265 PHE D O 1
ATOM 16439 N N . GLY D 1 266 ? -0.33100 -20.90800 -46.52800 1.000 32.44000 266 GLY D N 1
ATOM 16440 C CA . GLY D 1 266 ? 0.22100 -21.68700 -47.60800 1.000 36.63000 266 GLY D CA 1
ATOM 16441 C C . GLY D 1 266 ? 1.03800 -22.85900 -47.08900 1.000 39.83000 266 GLY D C 1
ATOM 16442 O O . GLY D 1 266 ? 0.93000 -23.25400 -45.92400 1.000 35.36000 266 GLY D O 1
ATOM 16443 N N . THR D 1 267 ? 1.84900 -23.40000 -48.00400 1.000 33.66000 267 THR D N 1
ATOM 16444 C CA . THR D 1 267 ? 2.55700 -24.65300 -47.80500 1.000 37.01000 267 THR D CA 1
ATOM 16445 C C . THR D 1 267 ? 4.00600 -24.49500 -48.24400 1.000 35.18000 267 THR D C 1
ATOM 16446 O O . THR D 1 267 ? 4.30300 -23.88900 -49.27800 1.000 37.06000 267 THR D O 1
ATOM 16450 N N . VAL D 1 268 ? 4.90600 -25.03400 -47.43700 1.000 38.86000 268 VAL D N 1
ATOM 16451 C CA . VAL D 1 268 ? 6.33500 -24.99200 -47.68500 1.000 34.59000 268 VAL D CA 1
ATOM 16452 C C . VAL D 1 268 ? 6.76000 -26.43200 -47.80700 1.000 37.57000 268 VAL D C 1
ATOM 16453 O O . VAL D 1 268 ? 6.55500 -27.22600 -46.88000 1.000 39.06000 268 VAL D O 1
ATOM 16457 N N . LEU D 1 269 ? 7.26600 -26.79200 -48.96600 1.000 36.38000 269 LEU D N 1
ATOM 16458 C CA . LEU D 1 269 ? 7.57100 -28.18100 -49.24200 1.000 43.82000 269 LEU D CA 1
ATOM 16459 C C . LEU D 1 269 ? 9.07600 -28.34900 -49.32100 1.000 48.97000 269 LEU D C 1
ATOM 16460 O O . LEU D 1 269 ? 9.80200 -27.44000 -49.74000 1.000 46.05000 269 LEU D O 1
ATOM 16465 N N . ASN D 1 270 ? 9.53200 -29.52200 -48.89900 1.000 49.69000 270 ASN D N 1
ATOM 16466 C CA . ASN D 1 270 ? 10.90500 -29.94600 -49.08400 1.000 50.04000 270 ASN D CA 1
ATOM 16467 C C . ASN D 1 270 ? 10.84900 -31.32900 -49.69700 1.000 50.84000 270 ASN D C 1
ATOM 16468 O O . ASN D 1 270 ? 10.07100 -32.17000 -49.23700 1.000 56.34000 270 ASN D O 1
ATOM 16473 N N . SER D 1 271 ? 11.65700 -31.55900 -50.73800 1.000 56.15000 271 SER D N 1
ATOM 16474 C CA . SER D 1 271 ? 11.61200 -32.83000 -51.46400 1.000 53.46000 271 SER D CA 1
ATOM 16475 C C . SER D 1 271 ? 12.03900 -34.00200 -50.59100 1.000 55.85000 271 SER D C 1
ATOM 16476 O O . SER D 1 271 ? 11.56000 -35.12400 -50.78300 1.000 61.82000 271 SER D O 1
ATOM 16479 N N . GLU D 1 272 ? 12.92800 -33.76900 -49.63000 1.000 55.34000 272 GLU D N 1
ATOM 16480 C CA . GLU D 1 272 ? 13.40200 -34.85400 -48.78400 1.000 58.15000 272 GLU D CA 1
ATOM 16481 C C . GLU D 1 272 ? 12.59600 -35.00800 -47.50300 1.000 59.13000 272 GLU D C 1
ATOM 16482 O O . GLU D 1 272 ? 12.26100 -36.13500 -47.13300 1.000 69.11000 272 GLU D O 1
ATOM 16488 N N . TYR D 1 273 ? 12.25800 -33.90600 -46.82700 1.000 56.56000 273 TYR D N 1
ATOM 16489 C CA . TYR D 1 273 ? 11.73500 -33.94000 -45.46000 1.000 57.41000 273 TYR D CA 1
ATOM 16490 C C . TYR D 1 273 ? 10.22600 -33.71800 -45.34000 1.000 53.53000 273 TYR D C 1
ATOM 16491 O O . TYR D 1 273 ? 9.70500 -33.72600 -44.22200 1.000 50.85000 273 TYR D O 1
ATOM 16500 N N . GLY D 1 274 ? 9.51600 -33.51200 -46.44400 1.000 55.06000 274 GLY D N 1
ATOM 16501 C CA . GLY D 1 274 ? 8.07100 -33.37100 -46.38900 1.000 56.57000 274 GLY D CA 1
ATOM 16502 C C . GLY D 1 274 ? 7.57400 -31.95000 -46.58900 1.000 49.68000 274 GLY D C 1
ATOM 16503 O O . GLY D 1 274 ? 8.20500 -31.14800 -47.28200 1.000 52.82000 274 GLY D O 1
ATOM 16504 N N . GLY D 1 275 ? 6.44200 -31.62200 -45.98600 1.000 48.45000 275 GLY D N 1
ATOM 16505 C CA . GLY D 1 275 ? 5.88000 -30.30300 -46.14100 1.000 44.72000 275 GLY D CA 1
ATOM 16506 C C . GLY D 1 275 ? 5.37100 -29.74600 -44.82500 1.000 48.14000 275 GLY D C 1
ATOM 16507 O O . GLY D 1 275 ? 5.13700 -30.47300 -43.85300 1.000 48.69000 275 GLY D O 1
ATOM 16508 N N . CYS D 1 276 ? 5.18500 -28.42600 -44.82000 1.000 42.89000 276 CYS D N 1
ATOM 16509 C CA . CYS D 1 276 ? 4.51300 -27.73000 -43.74600 1.000 41.14000 276 CYS D CA 1
ATOM 16510 C C . CYS D 1 276 ? 3.36200 -26.91600 -44.31000 1.000 40.05000 276 CYS D C 1
ATOM 16511 O O . CYS D 1 276 ? 3.46600 -26.35700 -45.40600 1.000 45.11000 276 CYS D O 1
ATOM 16514 N N . LEU D 1 277 ? 2.30400 -26.77000 -43.51900 1.000 35.66000 277 LEU D N 1
ATOM 16515 C CA . LEU D 1 277 ? 1.15700 -25.89700 -43.85800 1.000 36.83000 277 LEU D CA 1
ATOM 16516 C C . LEU D 1 277 ? 1.18000 -24.74100 -42.85200 1.000 37.45000 277 LEU D C 1
ATOM 16517 O O . LEU D 1 277 ? 1.35200 -25.01200 -41.68900 1.000 34.58000 277 LEU D O 1
ATOM 16522 N N . ILE D 1 278 ? 1.00800 -23.50500 -43.31800 1.000 32.10000 278 ILE D N 1
ATOM 16523 C CA . ILE D 1 278 ? 1.10800 -22.30200 -42.48600 1.000 31.12000 278 ILE D CA 1
ATOM 16524 C C . ILE D 1 278 ? -0.29200 -21.70900 -42.28200 1.000 33.88000 278 ILE D C 1
ATOM 16525 O O . ILE D 1 278 ? -1.02100 -21.46800 -43.25200 1.000 37.32000 278 ILE D O 1
ATOM 16530 N N . ILE D 1 279 ? -0.68300 -21.49700 -41.02600 1.000 30.75000 279 ILE D N 1
ATOM 16531 C CA . ILE D 1 279 ? -1.87400 -20.71200 -40.73400 1.000 31.78000 279 ILE D CA 1
ATOM 16532 C C . ILE D 1 279 ? -1.46600 -19.51600 -39.88400 1.000 32.74000 279 ILE D C 1
ATOM 16533 O O . ILE D 1 279 ? -1.15200 -19.68300 -38.69600 1.000 31.93000 279 ILE D O 1
ATOM 16538 N N . PRO D 1 280 ? -1.48900 -18.30300 -40.43400 1.000 29.33000 280 PRO D N 1
ATOM 16539 C CA . PRO D 1 280 ? -1.30600 -17.10700 -39.59600 1.000 33.46000 280 PRO D CA 1
ATOM 16540 C C . PRO D 1 280 ? -2.39800 -17.03600 -38.55000 1.000 30.34000 280 PRO D C 1
ATOM 16541 O O . PRO D 1 280 ? -3.53000 -17.44600 -38.78500 1.000 33.14000 280 PRO D O 1
ATOM 16545 N N . ARG D 1 281 ? -2.05600 -16.51300 -37.37900 1.000 33.76000 281 ARG D N 1
ATOM 16546 C CA . ARG D 1 281 ? -3.01500 -16.47800 -36.28300 1.000 35.77000 281 ARG D CA 1
ATOM 16547 C C . ARG D 1 281 ? -2.93800 -15.13200 -35.57600 1.000 36.91000 281 ARG D C 1
ATOM 16548 O O . ARG D 1 281 ? -2.08600 -14.28600 -35.88500 1.000 36.60000 281 ARG D O 1
ATOM 16556 N N . GLU D 1 282 ? -3.84600 -14.96200 -34.60800 1.000 37.57000 282 GLU D N 1
ATOM 16557 C CA . GLU D 1 282 ? -3.95700 -13.78400 -33.76000 1.000 38.37000 282 GLU D CA 1
ATOM 16558 C C . GLU D 1 282 ? -2.74000 -13.64900 -32.85200 1.000 34.42000 282 GLU D C 1
ATOM 16559 O O . GLU D 1 282 ? -1.93800 -14.57100 -32.70800 1.000 35.98000 282 GLU D O 1
ATOM 16565 N N . ARG D 1 283 ? -2.60100 -12.45200 -32.26300 1.000 38.03000 283 ARG D N 1
ATOM 16566 C CA . ARG D 1 283 ? -1.58800 -12.12600 -31.23100 1.000 37.91000 283 ARG D CA 1
ATOM 16567 C C . ARG D 1 283 ? -0.17700 -12.56000 -31.63600 1.000 36.40000 283 ARG D C 1
ATOM 16568 O O . ARG D 1 283 ? 0.59100 -13.09100 -30.83100 1.000 35.13000 283 ARG D O 1
ATOM 16576 N N . ASN D 1 284 ? 0.15100 -12.33300 -32.90300 1.000 39.80000 284 ASN D N 1
ATOM 16577 C CA . ASN D 1 284 ? 1.45800 -12.58100 -33.49300 1.000 38.07000 284 ASN D CA 1
ATOM 16578 C C . ASN D 1 284 ? 1.81700 -14.05200 -33.48800 1.000 37.81000 284 ASN D C 1
ATOM 16579 O O . ASN D 1 284 ? 2.99600 -14.39800 -33.61000 1.000 35.16000 284 ASN D O 1
ATOM 16584 N N . MET D 1 285 ? 0.82100 -14.93000 -33.37700 1.000 35.51000 285 MET D N 1
ATOM 16585 C CA . MET D 1 285 ? 1.07900 -16.36000 -33.41300 1.000 38.47000 285 MET D CA 1
ATOM 16586 C C . MET D 1 285 ? 0.9730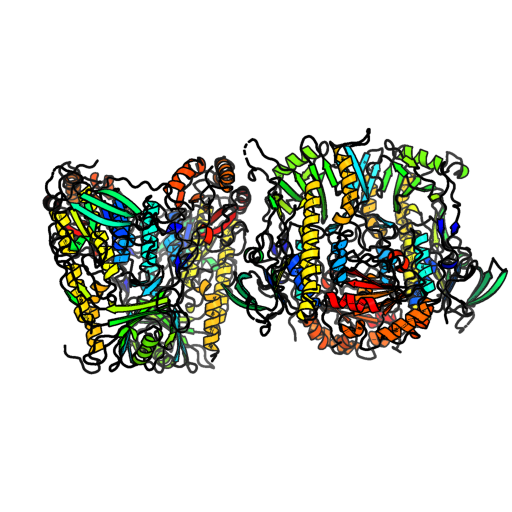0 -16.90700 -34.83200 1.000 39.43000 285 MET D C 1
ATOM 16587 O O . MET D 1 285 ? 0.56000 -16.22200 -35.77000 1.000 37.44000 285 MET D O 1
ATOM 16592 N N . VAL D 1 286 ? 1.34300 -18.17700 -34.96800 1.000 36.47000 286 VAL D N 1
ATOM 16593 C CA . VAL D 1 286 ? 1.20000 -18.93400 -36.20000 1.000 32.73000 286 VAL D CA 1
ATOM 16594 C C . VAL D 1 286 ? 0.84800 -20.37000 -35.83200 1.000 32.75000 286 VAL D C 1
ATOM 16595 O O . VAL D 1 286 ? 1.15900 -20.85100 -34.74200 1.000 29.77000 286 VAL D O 1
ATOM 16599 N N . ARG D 1 287 ? 0.18100 -21.06200 -36.75000 1.000 35.70000 287 ARG D N 1
ATOM 16600 C CA . ARG D 1 287 ? -0.02200 -22.50200 -36.62400 1.000 33.86000 287 ARG D CA 1
ATOM 16601 C C . ARG D 1 287 ? 0.69900 -23.20700 -37.76200 1.000 33.95000 287 ARG D C 1
ATOM 16602 O O . ARG D 1 287 ? 0.47800 -22.88800 -38.93300 1.000 33.06000 287 ARG D O 1
ATOM 16610 N N . LEU D 1 288 ? 1.54600 -24.17600 -37.42000 1.000 35.33000 288 LEU D N 1
ATOM 16611 C CA . LEU D 1 288 ? 2.23100 -24.98500 -38.41500 1.000 35.24000 288 LEU D CA 1
ATOM 16612 C C . LEU D 1 288 ? 1.76300 -26.42900 -38.27900 1.000 41.97000 288 LEU D C 1
ATOM 16613 O O . LEU D 1 288 ? 1.77700 -27.00200 -37.18100 1.000 43.27000 288 LEU D O 1
ATOM 16618 N N . TYR D 1 289 ? 1.27000 -26.98500 -39.37100 1.000 44.41000 289 TYR D N 1
ATOM 16619 C CA . TYR D 1 289 ? 1.08300 -28.41800 -39.49500 1.000 39.73000 289 TYR D CA 1
ATOM 16620 C C . TYR D 1 289 ? 2.32600 -28.95800 -40.18600 1.000 48.34000 289 TYR D C 1
ATOM 16621 O O . TYR D 1 289 ? 2.76000 -28.40400 -41.20500 1.000 42.43000 289 TYR D O 1
ATOM 16630 N N . VAL D 1 290 ? 2.91100 -30.02900 -39.64600 1.000 54.14000 290 VAL D N 1
ATOM 16631 C CA . VAL D 1 290 ? 4.04700 -30.67200 -40.30600 1.000 54.93000 290 VAL D CA 1
ATOM 16632 C C . VAL D 1 290 ? 3.82300 -32.18100 -40.34600 1.000 55.47000 290 VAL D C 1
ATOM 16633 O O . VAL D 1 290 ? 3.25000 -32.75700 -39.41400 1.000 57.70000 290 VAL D O 1
ATOM 16637 N N . GLN D 1 291 ? 4.23500 -32.81300 -41.44800 1.000 57.41000 291 GLN D N 1
ATOM 16638 C CA . GLN D 1 291 ? 4.13700 -34.26300 -41.57200 1.000 61.65000 291 GLN D CA 1
ATOM 16639 C C . GLN D 1 291 ? 5.04400 -34.93500 -40.55700 1.000 58.49000 291 GLN D C 1
ATOM 16640 O O . GLN D 1 291 ? 6.23000 -34.60700 -40.45600 1.000 59.22000 291 GLN D O 1
ATOM 16646 N N . LEU D 1 292 ? 4.49000 -35.88000 -39.81500 1.000 60.94000 292 LEU D N 1
ATOM 16647 C CA . LEU D 1 292 ? 5.25700 -36.72500 -38.91400 1.000 64.00000 292 LEU D CA 1
ATOM 16648 C C . LEU D 1 292 ? 5.20100 -38.14000 -39.45700 1.000 69.16000 292 LEU D C 1
ATOM 16649 O O . LEU D 1 292 ? 4.11500 -38.72900 -39.53900 1.000 67.84000 292 LEU D O 1
ATOM 16654 N N . ARG D 1 293 ? 6.35700 -38.67500 -39.84400 1.000 70.02000 293 ARG D N 1
ATOM 16655 C CA . ARG D 1 293 ? 6.42900 -39.99900 -40.44500 1.000 74.10000 293 ARG D CA 1
ATOM 16656 C C . ARG D 1 293 ? 7.05000 -41.00200 -39.47600 1.000 73.28000 293 ARG D C 1
ATOM 16657 O O . ARG D 1 293 ? 7.93700 -40.66400 -38.68500 1.000 74.11000 293 ARG D O 1
ATOM 16665 N N . ALA D 1 294 ? 6.55000 -42.22800 -39.51600 1.000 78.52000 294 ALA D N 1
ATOM 16666 C CA . ALA D 1 294 ? 7.14300 -43.29800 -38.73400 1.000 82.14000 294 ALA D CA 1
ATOM 16667 C C . ALA D 1 294 ? 8.38100 -43.83400 -39.44300 1.000 91.50000 294 ALA D C 1
ATOM 16668 O O . ALA D 1 294 ? 8.56900 -43.62500 -40.64500 1.000 93.75000 294 ALA D O 1
ATOM 16670 N N . GLU D 1 295 ? 9.32500 -44.36900 -38.63600 1.000 91.86000 295 GLU D N 1
ATOM 16671 C CA . GLU D 1 295 ? 10.60800 -44.99200 -39.09400 1.000 96.43000 295 GLU D CA 1
ATOM 16672 C C . GLU D 1 295 ? 10.16900 -46.20600 -39.89600 1.000 98.25000 295 GLU D C 1
ATOM 16673 O O . GLU D 1 295 ? 9.27700 -46.90200 -39.38700 1.000 96.25000 295 GLU D O 1
ATOM 16679 N N . PRO D 1 296 ? 10.81800 -46.70800 -41.15500 1.000 96.87000 296 PRO D N 1
ATOM 16680 C CA . PRO D 1 296 ? 10.40700 -47.69700 -42.16800 1.000 94.91000 296 PRO D CA 1
ATOM 16681 C C . PRO D 1 296 ? 9.89100 -48.98800 -41.54200 1.000 100.69000 296 PRO D C 1
ATOM 16682 O O . PRO D 1 296 ? 10.56600 -49.61000 -40.71700 1.000 100.15000 296 PRO D O 1
ATOM 16686 N N . GLY D 1 297 ? 8.69400 -49.40200 -41.96200 1.000 98.22000 297 GLY D N 1
ATOM 16687 C CA . GLY D 1 297 ? 8.06800 -50.58900 -41.39300 1.000 96.64000 297 GLY D CA 1
ATOM 16688 C C . GLY D 1 297 ? 7.88300 -50.54400 -39.89200 1.000 96.76000 297 GLY D C 1
ATOM 16689 O O . GLY D 1 297 ? 7.91600 -51.59400 -39.24000 1.000 92.50000 297 GLY D O 1
ATOM 16690 N N . LYS D 1 298 ? 7.71600 -49.34800 -39.33400 1.000 98.18000 298 LYS D N 1
ATOM 16691 C CA . LYS D 1 298 ? 7.56900 -49.27400 -37.86000 1.000 94.87000 298 LYS D CA 1
ATOM 16692 C C . LYS D 1 298 ? 6.22300 -48.65300 -37.49900 1.000 92.88000 298 LYS D C 1
ATOM 16693 O O . LYS D 1 298 ? 5.54500 -48.13700 -38.39000 1.000 90.10000 298 LYS D O 1
ATOM 16699 N N . ALA D 1 299 ? 5.80800 -48.83600 -36.25300 1.000 87.96000 299 ALA D N 1
ATOM 16700 C CA . ALA D 1 299 ? 4.60900 -48.20100 -35.73700 1.000 85.44000 299 ALA D CA 1
ATOM 16701 C C . ALA D 1 299 ? 4.96800 -46.78000 -35.32900 1.000 79.05000 299 ALA D C 1
ATOM 16702 O O . ALA D 1 299 ? 6.02200 -46.54900 -34.73000 1.000 82.39000 299 ALA D O 1
ATOM 16704 N N . PHE D 1 300 ? 4.10800 -45.82400 -35.67800 1.000 74.44000 300 PHE D N 1
ATOM 16705 C CA . PHE D 1 300 ? 4.41200 -44.43100 -35.35500 1.000 79.14000 300 PHE D CA 1
ATOM 16706 C C . PHE D 1 300 ? 4.47500 -44.24300 -33.84400 1.000 71.66000 300 PHE D C 1
ATOM 16707 O O . PHE D 1 300 ? 3.51300 -44.54600 -33.13200 1.000 71.32000 300 PHE D O 1
ATOM 16715 N N . ASP D 1 301 ? 5.60900 -43.75200 -33.35800 1.000 62.84000 301 ASP D N 1
ATOM 16716 C CA . ASP D 1 301 ? 5.86800 -43.64700 -31.92700 1.000 64.63000 301 ASP D CA 1
ATOM 16717 C C . ASP D 1 301 ? 5.59100 -42.21300 -31.45900 1.000 69.13000 301 ASP D C 1
ATOM 16718 O O . ASP D 1 301 ? 6.41900 -41.31100 -31.63700 1.000 62.00000 301 ASP D O 1
ATOM 16723 N N . HIS D 1 302 ? 4.44700 -42.02700 -30.78800 1.000 66.29000 302 HIS D N 1
ATOM 16724 C CA . HIS D 1 302 ? 4.05600 -40.70400 -30.30700 1.000 63.66000 302 HIS D CA 1
ATOM 16725 C C . HIS D 1 302 ? 5.03600 -40.11600 -29.29600 1.000 59.07000 302 HIS D C 1
ATOM 16726 O O . HIS D 1 302 ? 5.06300 -38.89500 -29.12500 1.000 64.78000 302 HIS D O 1
ATOM 16733 N N . SER D 1 303 ? 5.83400 -40.93400 -28.61300 1.000 63.14000 303 SER D N 1
ATOM 16734 C CA . SER D 1 303 ? 6.62600 -40.40600 -27.50000 1.000 66.01000 303 SER D CA 1
ATOM 16735 C C . SER D 1 303 ? 7.77900 -39.51400 -27.95000 1.000 65.77000 303 SER D C 1
ATOM 16736 O O . SER D 1 303 ? 8.23100 -38.66800 -27.16500 1.000 72.66000 303 SER D O 1
ATOM 16739 N N . LYS D 1 304 ? 8.26100 -39.66900 -29.18700 1.000 67.79000 304 LYS D N 1
ATOM 16740 C CA . LYS D 1 304 ? 9.45200 -38.95300 -29.62800 1.000 68.37000 304 LYS D CA 1
ATOM 16741 C C . LYS D 1 304 ? 9.17600 -37.56400 -30.19700 1.000 62.61000 304 LYS D C 1
ATOM 16742 O O . LYS D 1 304 ? 10.12700 -36.89000 -30.59300 1.000 64.90000 304 LYS D O 1
ATOM 16748 N N . TRP D 1 305 ? 7.93100 -37.10300 -30.23800 1.000 63.05000 305 TRP D N 1
ATOM 16749 C CA . TRP D 1 305 ? 7.58000 -35.88200 -30.96900 1.000 61.34000 305 TRP D CA 1
ATOM 16750 C C . TRP D 1 305 ? 6.96100 -34.82500 -30.05400 1.000 57.31000 305 TRP D C 1
ATOM 16751 O O . TRP D 1 305 ? 5.74800 -34.82500 -29.82800 1.000 62.00000 305 TRP D O 1
ATOM 16762 N N . GLY D 1 306 ? 7.77300 -33.89700 -29.56400 1.000 59.37000 306 GLY D N 1
ATOM 16763 C CA . GLY D 1 306 ? 7.27200 -32.76500 -28.81800 1.000 56.98000 306 GLY D CA 1
ATOM 16764 C C . GLY D 1 306 ? 7.55600 -31.44000 -29.50900 1.000 56.69000 306 GLY D C 1
ATOM 16765 O O . GLY D 1 306 ? 8.19300 -31.38000 -30.56400 1.000 56.65000 306 GLY D O 1
ATOM 16766 N N . PRO D 1 307 ? 7.06400 -30.35300 -28.92500 1.000 58.96000 307 PRO D N 1
ATOM 16767 C CA . PRO D 1 307 ? 7.28400 -29.01400 -29.49700 1.000 51.21000 307 PRO D CA 1
ATOM 16768 C C . PRO D 1 307 ? 8.69500 -28.72400 -29.97400 1.000 54.02000 307 PRO D C 1
ATOM 16769 O O . PRO D 1 307 ? 8.86500 -28.03700 -30.98700 1.000 56.52000 307 PRO D O 1
ATOM 16773 N N . GLU D 1 308 ? 9.71300 -29.20800 -29.26600 1.000 52.03000 308 GLU D N 1
ATOM 16774 C CA . GLU D 1 308 ? 11.06600 -28.92100 -29.71100 1.000 54.59000 308 GLU D CA 1
ATOM 16775 C C . GLU D 1 308 ? 11.48100 -29.83700 -30.85400 1.000 57.60000 308 GLU D C 1
ATOM 16776 O O . GLU D 1 308 ? 12.27400 -29.42500 -31.70800 1.000 55.45000 308 GLU D O 1
ATOM 16782 N N . GLU D 1 309 ? 10.92700 -31.05100 -30.90400 1.000 44.89000 309 GLU D N 1
ATOM 16783 C CA . GLU D 1 309 ? 11.24000 -31.99400 -31.97400 1.000 50.43000 309 GLU D CA 1
ATOM 16784 C C . GLU D 1 309 ? 10.59700 -31.61600 -33.30900 1.000 53.34000 309 GLU D C 1
ATOM 16785 O O . GLU D 1 309 ? 11.17800 -31.89000 -34.36600 1.000 51.43000 309 GLU D O 1
ATOM 16791 N N . ILE D 1 310 ? 9.39500 -31.02600 -33.30600 1.000 50.04000 310 ILE D N 1
ATOM 16792 C CA . ILE D 1 310 ? 8.80000 -30.69200 -34.60000 1.000 50.08000 310 ILE D CA 1
ATOM 16793 C C . ILE D 1 310 ? 9.40400 -29.41100 -35.15100 1.000 51.23000 310 ILE D C 1
ATOM 16794 O O . ILE D 1 310 ? 9.47000 -29.23000 -36.36800 1.000 49.95000 310 ILE D O 1
ATOM 16799 N N . LEU D 1 311 ? 9.86500 -28.50600 -34.29100 1.000 48.00000 311 LEU D N 1
ATOM 16800 C CA . LEU D 1 311 ? 10.54900 -27.33000 -34.80700 1.000 49.15000 311 LEU D CA 1
ATOM 16801 C C . LEU D 1 311 ? 11.86200 -27.70500 -35.49900 1.000 50.02000 311 LEU D C 1
ATOM 16802 O O . LEU D 1 311 ? 12.27500 -27.03500 -36.46200 1.000 49.79000 311 LEU D O 1
ATOM 16807 N N . VAL D 1 312 ? 12.51800 -28.76900 -35.03200 1.000 44.44000 312 VAL D N 1
ATOM 16808 C CA . VAL D 1 312 ? 13.72200 -29.25900 -35.68900 1.000 45.09000 312 VAL D CA 1
ATOM 16809 C C . VAL D 1 312 ? 13.41900 -29.62300 -37.13900 1.000 46.86000 312 VAL D C 1
ATOM 16810 O O . VAL D 1 312 ? 14.10200 -29.16300 -38.06300 1.000 47.51000 312 VAL D O 1
ATOM 16814 N N . ILE D 1 313 ? 12.39800 -30.46100 -37.36300 1.000 43.77000 313 ILE D N 1
ATOM 16815 C CA . ILE D 1 313 ? 12.04400 -30.83100 -38.73500 1.000 45.39000 313 ILE D CA 1
ATOM 16816 C C . ILE D 1 313 ? 11.46500 -29.63300 -39.47600 1.000 46.24000 313 ILE D C 1
ATOM 16817 O O . ILE D 1 313 ? 11.65700 -29.50300 -40.68700 1.000 43.27000 313 ILE D O 1
ATOM 16822 N N . LEU D 1 314 ? 10.75100 -28.74400 -38.77400 1.000 45.19000 314 LEU D N 1
ATOM 16823 C CA . LEU D 1 314 ? 10.30500 -27.49600 -39.39200 1.000 44.65000 314 LEU D CA 1
ATOM 16824 C C . LEU D 1 314 ? 11.49100 -26.73300 -39.97900 1.000 45.21000 314 LEU D C 1
ATOM 16825 O O . LEU D 1 314 ? 11.42800 -26.23700 -41.11400 1.000 40.34000 314 LEU D O 1
ATOM 16830 N N . ASN D 1 315 ? 12.59500 -26.65800 -39.22700 1.000 44.74000 315 ASN D N 1
ATOM 16831 C CA . ASN D 1 315 ? 13.79000 -25.99300 -39.73300 1.000 46.47000 315 ASN D CA 1
ATOM 16832 C C . ASN D 1 315 ? 14.40000 -26.73400 -40.91800 1.000 47.37000 315 ASN D C 1
ATOM 16833 O O . ASN D 1 315 ? 15.13000 -26.12000 -41.70000 1.000 46.19000 315 ASN D O 1
ATOM 16838 N N . LYS D 1 316 ? 14.10100 -28.03100 -41.08600 1.000 46.64000 316 LYS D N 1
ATOM 16839 C CA . LYS D 1 316 ? 14.58100 -28.74200 -42.26700 1.000 47.07000 316 LYS D CA 1
ATOM 16840 C C . LYS D 1 316 ? 13.65600 -28.56100 -43.46300 1.000 46.99000 316 LYS D C 1
ATOM 16841 O O . LYS D 1 316 ? 14.13700 -28.50800 -44.60500 1.000 46.47000 316 LYS D O 1
ATOM 16847 N N . VAL D 1 317 ? 12.34900 -28.40500 -43.22400 1.000 44.29000 317 VAL D N 1
ATOM 16848 C CA . VAL D 1 317 ? 11.42600 -28.12500 -44.31800 1.000 42.40000 317 VAL D CA 1
ATOM 16849 C C . VAL D 1 317 ? 11.61100 -26.70000 -44.82700 1.000 41.48000 317 VAL D C 1
ATOM 16850 O O . VAL D 1 317 ? 11.54900 -26.44700 -46.03400 1.000 44.40000 317 VAL D O 1
ATOM 16854 N N . PHE D 1 318 ? 11.84300 -25.74500 -43.92500 1.000 41.99000 318 PHE D N 1
ATOM 16855 C CA . PHE D 1 318 ? 11.92100 -24.34100 -44.31400 1.000 38.98000 318 PHE D CA 1
ATOM 16856 C C . PHE D 1 318 ? 13.30500 -23.92300 -44.81800 1.000 41.18000 318 PHE D C 1
ATOM 16857 O O . PHE D 1 318 ? 13.49400 -22.72800 -45.09300 1.000 42.91000 318 PHE D O 1
ATOM 16865 N N . ALA D 1 319 ? 14.26700 -24.83800 -44.87600 1.000 39.50000 319 ALA D N 1
ATOM 16866 C CA . ALA D 1 319 ? 15.63300 -24.49500 -45.33500 1.000 41.55000 319 ALA D CA 1
ATOM 16867 C C . ALA D 1 319 ? 15.58300 -23.78500 -46.68800 1.000 37.81000 319 ALA D C 1
ATOM 16868 O O . ALA D 1 319 ? 14.93500 -24.30200 -47.56600 1.000 42.39000 319 ALA D O 1
ATOM 16870 N N . PRO D 1 320 ? 16.25800 -22.64100 -46.90200 1.000 36.35000 320 PRO D N 1
ATOM 16871 C CA . PRO D 1 320 ? 17.31600 -22.15200 -46.03900 1.000 35.67000 320 PRO D CA 1
ATOM 16872 C C . PRO D 1 320 ? 16.88700 -21.19900 -44.92700 1.000 37.72000 320 PRO D C 1
ATOM 16873 O O . PRO D 1 320 ? 17.72200 -20.71400 -44.25100 1.000 43.50000 320 PRO D O 1
ATOM 16877 N N . TYR D 1 321 ? 15.60200 -20.90500 -44.82400 1.000 39.46000 321 TYR D N 1
ATOM 16878 C CA . TYR D 1 321 ? 15.13000 -20.06800 -43.73100 1.000 37.95000 321 TYR D CA 1
ATOM 16879 C C . TYR D 1 321 ? 15.04100 -20.89200 -42.46200 1.000 39.69000 321 TYR D C 1
ATOM 16880 O O . TYR D 1 321 ? 14.98100 -22.12700 -42.50100 1.000 40.74000 321 TYR D O 1
ATOM 16889 N N . THR D 1 322 ? 15.02900 -20.19900 -41.32700 1.000 36.22000 322 THR D N 1
ATOM 16890 C CA . THR D 1 322 ? 15.10800 -20.85000 -40.02700 1.000 42.89000 322 THR D CA 1
ATOM 16891 C C . THR D 1 322 ? 13.99400 -20.35700 -39.10200 1.000 39.43000 322 THR D C 1
ATOM 16892 O O . THR D 1 322 ? 13.44000 -19.27100 -39.28400 1.000 43.72000 322 THR D O 1
ATOM 16896 N N . LEU D 1 323 ? 13.66800 -21.15800 -38.09900 1.000 37.25000 323 LEU D N 1
ATOM 16897 C CA . LEU D 1 323 ? 12.61800 -20.80500 -37.15200 1.000 43.28000 323 LEU D CA 1
ATOM 16898 C C . LEU D 1 323 ? 13.08600 -21.04200 -35.72900 1.000 43.88000 323 LEU D C 1
ATOM 16899 O O . LEU D 1 323 ? 13.88600 -21.94000 -35.46300 1.000 48.27000 323 LEU D O 1
ATOM 16904 N N . SER D 1 324 ? 12.53600 -20.25100 -34.81400 1.000 43.19000 324 SER D N 1
ATOM 16905 C CA . SER D 1 324 ? 12.80600 -20.37900 -33.39000 1.000 44.09000 324 SER D CA 1
ATOM 16906 C C . SER D 1 324 ? 11.56900 -19.94100 -32.61700 1.000 44.11000 324 SER D C 1
ATOM 16907 O O . SER D 1 324 ? 10.88300 -19.00100 -33.02500 1.000 46.27000 324 SER D O 1
ATOM 16910 N N . TYR D 1 325 ? 11.29400 -20.59900 -31.49500 1.000 46.83000 325 TYR D N 1
ATOM 16911 C CA . TYR D 1 325 ? 10.24000 -20.11600 -30.60900 1.000 42.47000 325 TYR D CA 1
ATOM 16912 C C . TYR D 1 325 ? 10.66800 -18.81300 -29.94200 1.000 46.70000 325 TYR D C 1
ATOM 16913 O O . TYR D 1 325 ? 11.84800 -18.60200 -29.65200 1.000 51.97000 325 TYR D O 1
ATOM 16922 N N . ALA D 1 326 ? 9.70500 -17.91600 -29.73200 1.000 40.20000 326 ALA D N 1
ATOM 16923 C CA . ALA D 1 326 ? 9.93800 -16.69500 -28.98200 1.000 43.92000 326 ALA D CA 1
ATOM 16924 C C . ALA D 1 326 ? 9.18100 -16.65300 -27.66500 1.000 49.25000 326 ALA D C 1
ATOM 16925 O O . ALA D 1 326 ? 9.44900 -15.77000 -26.84500 1.000 55.89000 326 ALA D O 1
ATOM 16927 N N . GLU D 1 327 ? 8.23400 -17.55500 -27.45500 1.000 49.16000 327 GLU D N 1
ATOM 16928 C CA . GLU D 1 327 ? 7.36800 -17.55500 -26.28600 1.000 48.04000 327 GLU D CA 1
ATOM 16929 C C . GLU D 1 327 ? 7.04500 -19.00000 -25.96900 1.000 47.72000 327 GLU D C 1
ATOM 16930 O O . GLU D 1 327 ? 7.30800 -19.89600 -26.78500 1.000 45.52000 327 GLU D O 1
ATOM 16936 N N . PRO D 1 328 ? 6.46500 -19.26500 -24.79700 1.000 51.44000 328 PRO D N 1
ATOM 16937 C CA . PRO D 1 328 ? 6.02300 -20.63100 -24.48400 1.000 47.70000 328 PRO D CA 1
ATOM 16938 C C . PRO D 1 328 ? 4.91800 -21.08200 -25.42500 1.000 50.93000 328 PRO D C 1
ATOM 16939 O O . PRO D 1 328 ? 4.09000 -20.28100 -25.86700 1.000 44.69000 328 PRO D O 1
ATOM 16943 N N . VAL D 1 329 ? 4.89700 -22.39200 -25.69200 1.000 45.96000 329 VAL D N 1
ATOM 16944 C CA . VAL D 1 329 ? 3.94900 -22.94800 -26.64500 1.000 47.96000 329 VAL D CA 1
ATOM 16945 C C . VAL D 1 329 ? 2.52200 -22.59100 -26.23900 1.000 47.50000 329 VAL D C 1
ATOM 16946 O O . VAL D 1 329 ? 2.16200 -22.62600 -25.05800 1.000 42.76000 329 VAL D O 1
ATOM 16950 N N . ASP D 1 330 ? 1.70500 -22.20000 -27.22000 1.000 45.77000 330 ASP D N 1
ATOM 16951 C CA . ASP D 1 330 ? 0.31800 -21.92000 -26.89500 1.000 43.64000 330 ASP D CA 1
ATOM 16952 C C . ASP D 1 330 ? -0.55500 -23.15000 -27.03100 1.000 40.25000 330 ASP D C 1
ATOM 16953 O O . ASP D 1 330 ? -1.50200 -23.29400 -26.26400 1.000 44.83000 330 ASP D O 1
ATOM 16958 N N . TRP D 1 331 ? -0.25200 -24.04200 -27.97600 1.000 44.38000 331 TRP D N 1
ATOM 16959 C CA . TRP D 1 331 ? -0.96200 -25.31200 -28.14700 1.000 44.74000 331 TRP D CA 1
ATOM 16960 C C . TRP D 1 331 ? -0.09800 -26.22700 -29.00300 1.000 44.27000 331 TRP D C 1
ATOM 16961 O O . TRP D 1 331 ? 0.57000 -25.75900 -29.93200 1.000 47.52000 331 TRP D O 1
ATOM 16972 N N . TYR D 1 332 ? -0.11900 -27.52300 -28.68900 1.000 44.92000 332 TYR D N 1
ATOM 16973 C CA . TYR D 1 332 ? 0.62900 -28.53300 -29.42700 1.000 43.91000 332 TYR D CA 1
ATOM 16974 C C . TYR D 1 332 ? -0.10800 -29.86700 -29.34600 1.000 46.96000 332 TYR D C 1
ATOM 16975 O O . TYR D 1 332 ? -0.70200 -30.18500 -28.31600 1.000 48.76000 332 TYR D O 1
ATOM 16984 N N . THR D 1 333 ? -0.06200 -30.64600 -30.42800 1.000 46.84000 333 THR D N 1
ATOM 16985 C CA . THR D 1 333 ? -0.61800 -31.99700 -30.43800 1.000 42.14000 333 THR D CA 1
ATOM 16986 C C . THR D 1 333 ? -0.19400 -32.69600 -31.71600 1.000 43.65000 333 THR D C 1
ATOM 16987 O O . THR D 1 333 ? 0.28200 -32.06000 -32.65300 1.000 40.93000 333 THR D O 1
ATOM 16991 N N . ILE D 1 334 ? -0.35300 -34.01900 -31.73300 1.000 45.47000 334 ILE D N 1
ATOM 16992 C CA . ILE D 1 334 ? -0.26200 -34.80900 -32.95600 1.000 45.31000 334 ILE D CA 1
ATOM 16993 C C . ILE D 1 334 ? -1.65200 -35.32900 -33.26600 1.000 42.65000 334 ILE D C 1
ATOM 16994 O O . ILE D 1 334 ? -2.38200 -35.72600 -32.35900 1.000 52.64000 334 ILE D O 1
ATOM 16999 N N . LEU D 1 335 ? -2.04100 -35.27000 -34.53000 1.000 51.54000 335 LEU D N 1
ATOM 17000 C CA . LEU D 1 335 ? -3.31400 -35.81000 -34.97600 1.000 52.43000 335 LEU D CA 1
ATOM 17001 C C . LEU D 1 335 ? -3.10100 -36.95900 -35.94700 1.000 55.75000 335 LEU D C 1
ATOM 17002 O O . LEU D 1 335 ? -2.13700 -36.98700 -36.72500 1.000 55.03000 335 LEU D O 1
ATOM 17007 N N . THR D 1 336 ? -4.03800 -37.89200 -35.90100 1.000 58.22000 336 THR D N 1
ATOM 17008 C CA . THR D 1 336 ? -4.08600 -39.02700 -36.80200 1.000 64.56000 336 THR D CA 1
ATOM 17009 C C . THR D 1 336 ? -5.20000 -38.79400 -37.80500 1.000 62.96000 336 THR D C 1
ATOM 17010 O O . THR D 1 336 ? -6.34000 -38.51900 -37.41800 1.000 69.18000 336 THR D O 1
ATOM 17014 N N . ILE D 1 337 ? -4.88300 -38.90900 -39.08900 1.000 61.99000 337 ILE D N 1
ATOM 17015 C CA . ILE D 1 337 ? -5.89300 -38.58100 -40.08900 1.000 67.97000 337 ILE D CA 1
ATOM 17016 C C . ILE D 1 337 ? -6.91000 -39.71400 -40.15700 1.000 66.64000 337 ILE D C 1
ATOM 17017 O O . ILE D 1 337 ? -6.58100 -40.84000 -40.54000 1.000 69.85000 337 ILE D O 1
ATOM 17022 N N . ASN D 1 338 ? -8.15100 -39.40800 -39.79100 1.000 66.11000 338 ASN D N 1
ATOM 17023 C CA . ASN D 1 338 ? -9.28200 -40.28900 -40.03500 1.000 62.76000 338 ASN D CA 1
ATOM 17024 C C . ASN D 1 338 ? -10.38700 -39.50800 -40.73300 1.000 62.11000 338 ASN D C 1
ATOM 17025 O O . ASN D 1 338 ? -10.65100 -38.34700 -40.40100 1.000 66.71000 338 ASN D O 1
ATOM 17030 N N . GLU D 1 339 ? -11.02400 -40.13800 -41.71200 1.000 59.78000 339 GLU D N 1
ATOM 17031 C CA . GLU D 1 339 ? -12.12800 -39.51800 -42.43600 1.000 57.82000 339 GLU D CA 1
ATOM 17032 C C . GLU D 1 339 ? -13.28800 -40.50400 -42.43800 1.000 58.31000 339 GLU D C 1
ATOM 17033 O O . GLU D 1 339 ? -13.21300 -41.54600 -43.09200 1.000 61.69000 339 GLU D O 1
ATOM 17039 N N . ARG D 1 340 ? -14.35400 -40.17100 -41.71200 1.000 52.99000 340 ARG D N 1
ATOM 17040 C CA . ARG D 1 340 ? -15.51400 -41.02800 -41.56500 1.000 49.62000 340 ARG D CA 1
ATOM 17041 C C . ARG D 1 340 ? -16.79000 -40.22600 -41.80100 1.000 46.57000 340 ARG D C 1
ATOM 17042 O O . ARG D 1 340 ? -16.84200 -39.02600 -41.52500 1.000 45.94000 340 ARG D O 1
ATOM 17050 N N . VAL D 1 341 ? -17.81900 -40.89300 -42.33300 1.000 45.08000 341 VAL D N 1
ATOM 17051 C CA . VAL D 1 341 ? -19.12800 -40.27700 -42.56200 1.000 43.43000 341 VAL D CA 1
ATOM 17052 C C . VAL D 1 341 ? -20.20500 -41.29000 -42.21200 1.000 42.16000 341 VAL D C 1
ATOM 17053 O O . VAL D 1 341 ? -20.18200 -42.41200 -42.72600 1.000 47.07000 341 VAL D O 1
ATOM 17057 N N . ALA D 1 342 ? -21.15900 -40.89900 -41.36000 1.000 41.06000 342 ALA D N 1
ATOM 17058 C CA . ALA D 1 342 ? -22.21100 -41.82600 -40.93600 1.000 42.86000 342 ALA D CA 1
ATOM 17059 C C . ALA D 1 342 ? -23.05100 -42.27000 -42.12700 1.000 41.79000 342 ALA D C 1
ATOM 17060 O O . ALA D 1 342 ? -23.22100 -41.53200 -43.10000 1.000 42.31000 342 ALA D O 1
ATOM 17062 N N . THR D 1 343 ? -23.59000 -43.49800 -42.05100 1.000 43.03000 343 THR D N 1
ATOM 17063 C CA . THR D 1 343 ? -24.38100 -44.00100 -43.17400 1.000 40.82000 343 THR D CA 1
ATOM 17064 C C . THR D 1 343 ? -25.70200 -43.25600 -43.32400 1.000 38.17000 343 THR D C 1
ATOM 17065 O O . THR D 1 343 ? -26.26900 -43.26000 -44.42600 1.000 36.79000 343 THR D O 1
ATOM 17069 N N . SER D 1 344 ? -26.19000 -42.62500 -42.24900 1.000 37.34000 344 SER D N 1
ATOM 17070 C CA . SER D 1 344 ? -27.27000 -41.63900 -42.29900 1.000 44.47000 344 SER D CA 1
ATOM 17071 C C . SER D 1 344 ? -27.20500 -40.75400 -41.04500 1.000 42.56000 344 SER D C 1
ATOM 17072 O O . SER D 1 344 ? -26.51900 -41.07700 -40.07000 1.000 42.22000 344 SER D O 1
ATOM 17075 N N . PHE D 1 345 ? -27.87800 -39.59500 -41.10900 1.000 39.44000 345 PHE D N 1
ATOM 17076 C CA . PHE D 1 345 ? -27.75600 -38.54600 -40.09000 1.000 39.32000 345 PHE D CA 1
ATOM 17077 C C . PHE D 1 345 ? -29.01300 -38.36900 -39.24900 1.000 41.84000 345 PHE D C 1
ATOM 17078 O O . PHE D 1 345 ? -29.01200 -37.54900 -38.31700 1.000 38.30000 345 PHE D O 1
ATOM 17086 N N . THR D 1 346 ? -30.08600 -39.08500 -39.57100 1.000 44.50000 346 THR D N 1
ATOM 17087 C CA . THR D 1 346 ? -31.36900 -38.94800 -38.89900 1.000 42.58000 346 THR D CA 1
ATOM 17088 C C . THR D 1 346 ? -31.96400 -40.33500 -38.68100 1.000 49.92000 346 THR D C 1
ATOM 17089 O O . THR D 1 346 ? -31.49900 -41.34100 -39.23300 1.000 44.78000 346 THR D O 1
ATOM 17093 N N . TYR D 1 347 ? -33.01700 -40.37900 -37.87500 1.000 44.31000 347 TYR D N 1
ATOM 17094 C CA . TYR D 1 347 ? -33.59500 -41.65600 -37.48200 1.000 45.00000 347 TYR D CA 1
ATOM 17095 C C . TYR D 1 347 ? -35.04300 -41.41400 -37.07100 1.000 50.85000 347 TYR D C 1
ATOM 17096 O O . TYR D 1 347 ? -35.29800 -40.77900 -36.03500 1.000 48.04000 347 TYR D O 1
ATOM 17105 N N . LYS D 1 348 ? -35.97700 -41.88300 -37.90500 1.000 46.23000 348 LYS D N 1
ATOM 17106 C CA . LYS D 1 348 ? -37.41100 -41.82900 -37.61000 1.000 46.01000 348 LYS D CA 1
ATOM 17107 C C . LYS D 1 348 ? -37.89700 -40.40600 -37.30700 1.000 41.45000 348 LYS D C 1
ATOM 17108 O O . LYS D 1 348 ? -38.86300 -40.20700 -36.57400 1.000 45.40000 348 LYS D O 1
ATOM 17114 N N . ASP D 1 349 ? -37.23200 -39.39500 -37.85700 1.000 45.08000 349 ASP D N 1
ATOM 17115 C CA . ASP D 1 349 ? -37.62400 -37.99400 -37.65300 1.000 44.77000 349 ASP D CA 1
ATOM 17116 C C . ASP D 1 349 ? -37.66600 -37.59500 -36.18400 1.000 40.57000 349 ASP D C 1
ATOM 17117 O O . ASP D 1 349 ? -38.47300 -36.75100 -35.79300 1.000 40.63000 349 ASP D O 1
ATOM 17122 N N . ARG D 1 350 ? -36.85800 -38.21700 -35.32900 1.000 35.43000 350 ARG D N 1
ATOM 17123 C CA . ARG D 1 350 ? -36.88000 -37.81600 -33.92200 1.000 37.26000 350 ARG D CA 1
ATOM 17124 C C . ARG D 1 350 ? -35.50000 -37.76700 -33.27400 1.000 35.42000 350 ARG D C 1
ATOM 17125 O O . ARG D 1 350 ? -35.34100 -37.09700 -32.24800 1.000 38.39000 350 ARG D O 1
ATOM 17133 N N . ILE D 1 351 ? -34.50100 -38.42900 -33.83200 1.000 36.53000 351 ILE D N 1
ATOM 17134 C CA . ILE D 1 351 ? -33.12200 -38.33900 -33.38500 1.000 41.88000 351 ILE D CA 1
ATOM 17135 C C . ILE D 1 351 ? -32.29900 -37.83600 -34.57200 1.000 39.92000 351 ILE D C 1
ATOM 17136 O O . ILE D 1 351 ? -32.43600 -38.34800 -35.69100 1.000 36.99000 351 ILE D O 1
ATOM 17141 N N . PHE D 1 352 ? -31.48800 -36.80400 -34.34300 1.000 38.05000 352 PHE D N 1
ATOM 17142 C CA . PHE D 1 352 ? -30.79200 -36.10800 -35.42300 1.000 34.42000 352 PHE D CA 1
ATOM 17143 C C . PHE D 1 352 ? -29.32700 -35.93800 -35.05700 1.000 34.81000 352 PHE D C 1
ATOM 17144 O O . PHE D 1 352 ? -29.01100 -35.40400 -33.99300 1.000 36.66000 352 PHE D O 1
ATOM 17152 N N . LEU D 1 353 ? -28.43400 -36.39700 -35.93000 1.000 33.28000 353 LEU D N 1
ATOM 17153 C CA . LEU D 1 353 ? -27.00700 -36.23400 -35.71600 1.000 35.97000 353 LEU D CA 1
ATOM 17154 C C . LEU D 1 353 ? -26.47500 -34.97000 -36.41100 1.000 40.22000 353 LEU D C 1
ATOM 17155 O O . LEU D 1 353 ? -26.95100 -34.56400 -37.48000 1.000 34.04000 353 LEU D O 1
ATOM 17160 N N . ALA D 1 354 ? -25.47700 -34.35200 -35.79600 1.000 34.01000 354 ALA D N 1
ATOM 17161 C CA . ALA D 1 354 ? -24.86900 -33.16900 -36.37800 1.000 37.41000 354 ALA D CA 1
ATOM 17162 C C . ALA D 1 354 ? -23.45800 -33.03600 -35.84600 1.000 37.90000 354 ALA D C 1
ATOM 17163 O O . ALA D 1 354 ? -23.23100 -33.15800 -34.63700 1.000 35.24000 354 ALA D O 1
ATOM 17165 N N . GLY D 1 355 ? -22.52800 -32.75400 -36.75500 1.000 39.28000 355 GLY D N 1
ATOM 17166 C CA . GLY D 1 355 ? -21.18700 -32.34900 -36.38600 1.000 31.94000 355 GLY D CA 1
ATOM 17167 C C . GLY D 1 355 ? -20.27700 -33.55200 -36.42800 1.000 37.46000 355 GLY D C 1
ATOM 17168 O O . GLY D 1 355 ? -20.48700 -34.45000 -37.24200 1.000 36.40000 355 GLY D O 1
ATOM 17169 N N . ASP D 1 356 ? -19.27500 -33.60000 -35.54700 1.000 38.54000 356 ASP D N 1
ATOM 17170 C CA . ASP D 1 356 ? -18.34300 -34.72600 -35.54500 1.000 41.34000 356 ASP D CA 1
ATOM 17171 C C . ASP D 1 356 ? -19.05300 -36.06900 -35.30100 1.000 42.25000 356 ASP D C 1
ATOM 17172 O O . ASP D 1 356 ? -18.52600 -37.12800 -35.68000 1.000 37.90000 356 ASP D O 1
ATOM 17177 N N . SER D 1 357 ? -20.26100 -36.05200 -34.72500 1.000 38.10000 357 SER D N 1
ATOM 17178 C CA . SER D 1 357 ? -20.95900 -37.30400 -34.51400 1.000 37.33000 357 SER D CA 1
ATOM 17179 C C . SER D 1 357 ? -21.40400 -37.96800 -35.81100 1.000 44.47000 357 SER D C 1
ATOM 17180 O O . SER D 1 357 ? -21.61500 -39.19100 -35.81600 1.000 46.35000 357 SER D O 1
ATOM 17183 N N . CYS D 1 358 ? -21.52800 -37.25600 -36.91900 1.000 39.30000 358 CYS D N 1
ATOM 17184 C CA . CYS D 1 358 ? -21.78700 -37.98300 -38.14500 1.000 40.48000 358 CYS D CA 1
ATOM 17185 C C . CYS D 1 358 ? -20.75200 -37.74900 -39.23700 1.000 40.48000 358 CYS D C 1
ATOM 17186 O O . CYS D 1 358 ? -20.89500 -38.31200 -40.33000 1.000 42.31000 358 CYS D O 1
ATOM 17189 N N . HIS D 1 359 ? -19.72400 -36.94100 -38.98900 1.000 37.30000 359 HIS D N 1
ATOM 17190 C CA . HIS D 1 359 ? -18.58600 -36.90700 -39.90100 1.000 38.81000 359 HIS D CA 1
ATOM 17191 C C . HIS D 1 359 ? -17.38500 -36.25400 -39.24100 1.000 38.67000 359 HIS D C 1
ATOM 17192 O O . HIS D 1 359 ? -17.53200 -35.27600 -38.51500 1.000 42.22000 359 HIS D O 1
ATOM 17199 N N . VAL D 1 360 ? -16.20200 -36.80300 -39.48700 1.000 36.75000 360 VAL D N 1
ATOM 17200 C CA . VAL D 1 360 ? -14.95900 -36.22600 -38.99200 1.000 43.70000 360 VAL D CA 1
ATOM 17201 C C . VAL D 1 360 ? -13.96000 -36.20800 -40.13000 1.000 49.55000 360 VAL D C 1
ATOM 17202 O O . VAL D 1 360 ? -13.96100 -37.10700 -40.97900 1.000 45.65000 360 VAL D O 1
ATOM 17206 N N . HIS D 1 361 ? -13.12000 -35.17400 -40.15600 1.000 47.84000 361 HIS D N 1
ATOM 17207 C CA . HIS D 1 361 ? -12.21700 -34.95900 -41.27000 1.000 51.56000 361 HIS D CA 1
ATOM 17208 C C . HIS D 1 361 ? -10.83200 -34.61200 -40.75600 1.000 53.99000 361 HIS D C 1
ATOM 17209 O O . HIS D 1 361 ? -10.64900 -34.24000 -39.59500 1.000 56.02000 361 HIS D O 1
ATOM 17216 N N . SER D 1 362 ? -9.86500 -34.74500 -41.66000 1.000 60.07000 362 SER D N 1
ATOM 17217 C CA . SER D 1 362 ? -8.54900 -34.14300 -41.50900 1.000 62.45000 362 SER D CA 1
ATOM 17218 C C . SER D 1 362 ? -8.66000 -32.68900 -41.05900 1.000 64.22000 362 SER D C 1
ATOM 17219 O O . SER D 1 362 ? -9.38400 -31.88900 -41.65700 1.000 63.77000 362 SER D O 1
ATOM 17222 N N . ALA D 1 363 ? -7.93900 -32.35800 -39.98500 1.000 70.78000 363 ALA D N 1
ATOM 17223 C CA . ALA D 1 363 ? -7.93400 -31.00100 -39.44400 1.000 66.20000 363 ALA D CA 1
ATOM 17224 C C . ALA D 1 363 ? -7.46200 -29.96000 -40.45700 1.000 68.46000 363 ALA D C 1
ATOM 17225 O O . ALA D 1 363 ? -7.90400 -28.79800 -40.40600 1.000 66.45000 363 ALA D O 1
ATOM 17227 N N . LYS D 1 364 ? -6.55400 -30.34800 -41.36500 1.000 71.28000 364 LYS D N 1
ATOM 17228 C CA . LYS D 1 364 ? -5.98300 -29.39800 -42.31600 1.000 70.13000 364 LYS D CA 1
ATOM 17229 C C . LYS D 1 364 ? -7.07200 -28.66300 -43.08600 1.000 75.95000 364 LYS D C 1
ATOM 17230 O O . LYS D 1 364 ? -6.96800 -27.45100 -43.31200 1.000 79.13000 364 LYS D O 1
ATOM 17232 N N . GLY D 1 365 ? -8.14000 -29.36900 -43.47200 1.000 72.80000 365 GLY D N 1
ATOM 17233 C CA . GLY D 1 365 ? -9.19800 -28.73900 -44.24500 1.000 70.32000 365 GLY D CA 1
ATOM 17234 C C . GLY D 1 365 ? -9.98900 -27.68500 -43.48900 1.000 67.78000 365 GLY D C 1
ATOM 17235 O O . GLY D 1 365 ? -10.68900 -26.89100 -44.12900 1.000 65.93000 365 GLY D O 1
ATOM 17236 N N . ALA D 1 366 ? -9.88500 -27.65400 -42.15200 1.000 65.66000 366 ALA D N 1
ATOM 17237 C CA . ALA D 1 366 ? -10.73800 -26.83100 -41.28800 1.000 58.41000 366 ALA D CA 1
ATOM 17238 C C . ALA D 1 366 ? -12.22900 -27.10300 -41.52700 1.000 56.71000 366 ALA D C 1
ATOM 17239 O O . ALA D 1 366 ? -13.08700 -26.32500 -41.07600 1.000 54.25000 366 ALA D O 1
ATOM 17241 N N . PHE D 1 367 ? -12.53500 -28.21400 -42.21800 1.000 52.76000 367 PHE D N 1
ATOM 17242 C CA . PHE D 1 367 ? -13.91700 -28.61300 -42.47200 1.000 46.97000 367 PHE D CA 1
ATOM 17243 C C . PHE D 1 367 ? -14.69800 -28.78800 -41.18300 1.000 42.87000 367 PHE D C 1
ATOM 17244 O O . PHE D 1 367 ? -15.86100 -28.37500 -41.09700 1.000 42.18000 367 PHE D O 1
ATOM 17252 N N . GLY D 1 368 ? -14.07900 -29.40200 -40.17700 1.000 42.21000 368 GLY D N 1
ATOM 17253 C CA . GLY D 1 368 ? -14.76900 -29.81000 -38.97100 1.000 37.22000 368 GLY D CA 1
ATOM 17254 C C . GLY D 1 368 ? -15.70400 -28.77200 -38.38200 1.000 39.05000 368 GLY D C 1
ATOM 17255 O O . GLY D 1 368 ? -16.91400 -29.01400 -38.30600 1.000 38.03000 368 GLY D O 1
ATOM 17256 N N . MET D 1 369 ? -15.16900 -27.60700 -37.98000 1.000 39.42000 369 MET D N 1
ATOM 17257 C CA . MET D 1 369 ? -16.02500 -26.56400 -37.41500 1.000 38.26000 369 MET D CA 1
ATOM 17258 C C . MET D 1 369 ? -16.87800 -25.88300 -38.48600 1.000 39.04000 369 MET D C 1
ATOM 17259 O O . MET D 1 369 ? -18.02200 -25.48400 -38.21600 1.000 36.33000 369 MET D O 1
ATOM 17264 N N . ASN D 1 370 ? -16.37900 -25.76600 -39.70700 1.000 35.56000 370 ASN D N 1
ATOM 17265 C CA . ASN D 1 370 ? -17.17900 -25.04300 -40.68400 1.000 37.20000 370 ASN D CA 1
ATOM 17266 C C . ASN D 1 370 ? -18.37400 -25.86400 -41.15700 1.000 36.31000 370 ASN D C 1
ATOM 17267 O O . ASN D 1 370 ? -19.50800 -25.36700 -41.15700 1.000 33.86000 370 ASN D O 1
ATOM 17272 N N . THR D 1 371 ? -18.15200 -27.12300 -41.57300 1.000 36.94000 371 THR D N 1
ATOM 17273 C CA . THR D 1 371 ? -19.30000 -27.94200 -41.97300 1.000 36.52000 371 THR D CA 1
ATOM 17274 C C . THR D 1 371 ? -20.22100 -28.21000 -40.78600 1.000 34.66000 371 THR D C 1
ATOM 17275 O O . THR D 1 371 ? -21.44300 -28.24000 -40.96100 1.000 32.72000 371 THR D O 1
ATOM 17279 N N . GLY D 1 372 ? -19.65400 -28.33300 -39.57500 1.000 34.67000 372 GLY D N 1
ATOM 17280 C CA . GLY D 1 372 ? -20.46500 -28.56600 -38.38900 1.000 28.80000 372 GLY D CA 1
ATOM 17281 C C . GLY D 1 372 ? -21.42300 -27.42900 -38.09900 1.000 32.95000 372 GLY D C 1
ATOM 17282 O O . GLY D 1 372 ? -22.62300 -27.64400 -37.87100 1.000 28.67000 372 GLY D O 1
ATOM 17283 N N . VAL D 1 373 ? -20.90200 -26.19500 -38.09900 1.000 36.32000 373 VAL D N 1
ATOM 17284 C CA . VAL D 1 373 ? -21.75100 -25.02200 -37.92400 1.000 33.16000 373 VAL D CA 1
ATOM 17285 C C . VAL D 1 373 ? -22.83300 -25.00300 -39.00400 1.000 32.67000 373 VAL D C 1
ATOM 17286 O O . VAL D 1 373 ? -24.01700 -24.76100 -38.72300 1.000 30.63000 373 VAL D O 1
ATOM 17290 N N . MET D 1 374 ? -22.45700 -25.31900 -40.24400 1.000 30.38000 374 MET D N 1
ATOM 17291 C CA . MET D 1 374 ? -23.45600 -25.30700 -41.30200 1.000 33.03000 374 MET D CA 1
ATOM 17292 C C . MET D 1 374 ? -24.44500 -26.47300 -41.18000 1.000 33.84000 374 MET D C 1
ATOM 17293 O O . MET D 1 374 ? -25.59100 -26.31800 -41.61800 1.000 29.75000 374 MET D O 1
ATOM 17298 N N . ASP D 1 375 ? -24.02600 -27.63600 -40.61300 1.000 29.02000 375 ASP D N 1
ATOM 17299 C CA . ASP D 1 375 ? -24.97200 -28.71400 -40.28100 1.000 29.37000 375 ASP D CA 1
ATOM 17300 C C . ASP D 1 375 ? -26.02100 -28.21700 -39.29300 1.000 33.23000 375 ASP D C 1
ATOM 17301 O O . ASP D 1 375 ? -27.22800 -28.37700 -39.51000 1.000 32.37000 375 ASP D O 1
ATOM 17306 N N . ALA D 1 376 ? -25.55900 -27.64200 -38.17200 1.000 29.50000 376 ALA D N 1
ATOM 17307 C CA . ALA D 1 376 ? -26.46400 -27.15200 -37.14800 1.000 27.08000 376 ALA D CA 1
ATOM 17308 C C . ALA D 1 376 ? -27.44500 -26.16500 -37.73800 1.000 30.53000 376 ALA D C 1
ATOM 17309 O O . ALA D 1 376 ? -28.64800 -26.23600 -37.47200 1.000 31.61000 376 ALA D O 1
ATOM 17311 N N . HIS D 1 377 ? -26.93400 -25.24000 -38.55800 1.000 28.32000 377 HIS D N 1
ATOM 17312 C CA . HIS D 1 377 ? -27.76900 -24.24300 -39.21100 1.000 26.98000 377 HIS D CA 1
ATOM 17313 C C . HIS D 1 377 ? -28.81400 -24.90600 -40.09200 1.000 31.00000 377 HIS D C 1
ATOM 17314 O O . HIS D 1 377 ? -29.99400 -24.54900 -40.04500 1.000 33.21000 377 HIS D O 1
ATOM 17321 N N . ASN D 1 378 ? -28.38300 -25.85700 -40.93500 1.000 33.59000 378 ASN D N 1
ATOM 17322 C CA . ASN D 1 378 ? -29.30200 -26.60200 -41.79800 1.000 28.87000 378 ASN D CA 1
ATOM 17323 C C . ASN D 1 378 ? -30.31800 -27.35700 -40.95600 1.000 30.52000 378 ASN D C 1
ATOM 17324 O O . ASN D 1 378 ? -31.53000 -27.27600 -41.19200 1.000 32.43000 378 ASN D O 1
ATOM 17329 N N . LEU D 1 379 ? -29.84100 -28.04400 -39.92200 1.000 30.62000 379 LEU D N 1
ATOM 17330 C CA . LEU D 1 379 ? -30.73200 -28.85200 -39.10300 1.000 30.59000 379 LEU D CA 1
ATOM 17331 C C . LEU D 1 379 ? -31.78300 -27.99500 -38.41800 1.000 36.56000 379 LEU D C 1
ATOM 17332 O O . LEU D 1 379 ? -32.97200 -28.34900 -38.40400 1.000 37.61000 379 LEU D O 1
ATOM 17337 N N . ALA D 1 380 ? -31.37400 -26.85000 -37.86000 1.000 34.07000 380 ALA D N 1
ATOM 17338 C CA . ALA D 1 380 ? -32.20300 -26.23300 -36.83600 1.000 28.25000 380 ALA D CA 1
ATOM 17339 C C . ALA D 1 380 ? -33.44300 -25.57300 -37.41300 1.000 33.00000 380 ALA D C 1
ATOM 17340 O O . ALA D 1 380 ? -34.48100 -25.52500 -36.73800 1.000 32.05000 380 ALA D O 1
ATOM 17342 N N . TRP D 1 381 ? -33.37000 -25.01600 -38.62200 1.000 27.73000 381 TRP D N 1
ATOM 17343 C CA . TRP D 1 381 ? -34.59200 -24.40600 -39.12200 1.000 29.37000 381 TRP D CA 1
ATOM 17344 C C . TRP D 1 381 ? -35.58800 -25.46600 -39.55800 1.000 27.71000 381 TRP D C 1
ATOM 17345 O O . TRP D 1 381 ? -36.79200 -25.26000 -39.44200 1.000 30.54000 381 TRP D O 1
ATOM 17356 N N . LYS D 1 382 ? -35.10800 -26.61700 -40.02900 1.000 29.89000 382 LYS D N 1
ATOM 17357 C CA . LYS D 1 382 ? -36.01600 -27.71700 -40.34900 1.000 31.23000 382 LYS D CA 1
ATOM 17358 C C . LYS D 1 382 ? -36.57700 -28.33900 -39.07400 1.000 35.54000 382 LYS D C 1
ATOM 17359 O O . LYS D 1 382 ? -37.78300 -28.61800 -38.98000 1.000 32.22000 382 LYS D O 1
ATOM 17365 N N . LEU D 1 383 ? -35.71700 -28.53900 -38.07400 1.000 32.86000 383 LEU D N 1
ATOM 17366 C CA . LEU D 1 383 ? -36.18900 -29.04100 -36.79000 1.000 34.58000 383 LEU D CA 1
ATOM 17367 C C . LEU D 1 383 ? -37.24100 -28.11600 -36.18600 1.000 35.01000 383 LEU D C 1
ATOM 17368 O O . LEU D 1 383 ? -38.22400 -28.58900 -35.60700 1.000 42.63000 383 LEU D O 1
ATOM 17373 N N . ALA D 1 384 ? -37.05300 -26.79600 -36.31400 1.000 30.33000 384 ALA D N 1
ATOM 17374 C CA . ALA D 1 384 ? -37.99100 -25.82400 -35.75700 1.000 30.84000 384 ALA D CA 1
ATOM 17375 C C . ALA D 1 384 ? -39.34700 -25.92800 -36.41100 1.000 36.19000 384 ALA D C 1
ATOM 17376 O O . ALA D 1 384 ? -40.37900 -25.87600 -35.73000 1.000 38.25000 384 ALA D O 1
ATOM 17378 N N . MET D 1 385 ? -39.36400 -26.06300 -37.73300 1.000 37.99000 385 MET D N 1
ATOM 17379 C CA . MET D 1 385 ? -40.63000 -26.25800 -38.42000 1.000 40.58000 385 MET D CA 1
ATOM 17380 C C . MET D 1 385 ? -41.25200 -27.61000 -38.06700 1.000 38.19000 385 MET D C 1
ATOM 17381 O O . MET D 1 385 ? -42.47800 -27.71600 -37.97800 1.000 38.45000 385 MET D O 1
ATOM 17386 N N . LEU D 1 386 ? -40.43300 -28.64600 -37.87300 1.000 35.74000 386 LEU D N 1
ATOM 17387 C CA . LEU D 1 386 ? -40.97500 -29.90800 -37.40300 1.000 36.73000 386 LEU D CA 1
ATOM 17388 C C . LEU D 1 386 ? -41.62300 -29.71800 -36.03900 1.000 38.98000 386 LEU D C 1
ATOM 17389 O O . LEU D 1 386 ? -42.70100 -30.24300 -35.77500 1.000 38.16000 386 LEU D O 1
ATOM 17394 N N . CYS D 1 387 ? -41.00100 -28.90900 -35.18400 1.000 44.04000 387 CYS D N 1
ATOM 17395 C CA . CYS D 1 387 ? -41.56100 -28.62500 -33.86300 1.000 45.48000 387 CYS D CA 1
ATOM 17396 C C . CYS D 1 387 ? -42.93000 -27.96300 -34.00000 1.000 43.79000 387 CYS D C 1
ATOM 17397 O O . CYS D 1 387 ? -43.88300 -28.31900 -33.29500 1.000 46.01000 387 CYS D O 1
ATOM 17400 N N . ARG D 1 388 ? -43.05600 -27.04400 -34.96700 1.000 41.82000 388 ARG D N 1
ATOM 17401 C CA . ARG D 1 388 ? -44.26600 -26.29300 -35.24400 1.000 39.94000 388 ARG D CA 1
ATOM 17402 C C . ARG D 1 388 ? -45.36300 -27.14100 -35.85200 1.000 37.46000 388 ARG D C 1
ATOM 17403 O O . ARG D 1 388 ? -46.49400 -26.66700 -35.94300 1.000 43.14000 388 ARG D O 1
ATOM 17411 N N . GLY D 1 389 ? -45.05500 -28.35200 -36.30200 1.000 40.99000 389 GLY D N 1
ATOM 17412 C CA . GLY D 1 389 ? -46.03500 -29.22100 -36.92500 1.000 40.10000 389 GLY D CA 1
ATOM 17413 C C . GLY D 1 389 ? -46.19400 -29.09600 -38.43200 1.000 44.33000 389 GLY D C 1
ATOM 17414 O O . GLY D 1 389 ? -46.95900 -29.87300 -39.02100 1.000 50.42000 389 GLY D O 1
ATOM 17415 N N . ILE D 1 390 ? -45.50400 -28.16100 -39.08700 1.000 34.20000 390 ILE D N 1
ATOM 17416 C CA . ILE D 1 390 ? -45.73700 -27.94500 -40.51400 1.000 37.29000 390 ILE D CA 1
ATOM 17417 C C . ILE D 1 390 ? -44.75000 -28.67500 -41.41500 1.000 35.87000 390 ILE D C 1
ATOM 17418 O O . ILE D 1 390 ? -44.91400 -28.63600 -42.64300 1.000 41.47000 390 ILE D O 1
ATOM 17423 N N . ALA D 1 391 ? -43.73900 -29.32000 -40.86700 1.000 33.76000 391 ALA D N 1
ATOM 17424 C CA . ALA D 1 391 ? -42.77100 -30.01300 -41.70000 1.000 34.65000 391 ALA D CA 1
ATOM 17425 C C . ALA D 1 391 ? -43.28400 -31.41400 -42.04300 1.000 37.97000 391 ALA D C 1
ATOM 17426 O O . ALA D 1 391 ? -43.57500 -32.20800 -41.15000 1.000 36.55000 391 ALA D O 1
ATOM 17428 N N . LYS D 1 392 ? -43.39000 -31.71000 -43.32600 1.000 37.87000 392 LYS D N 1
ATOM 17429 C CA . LYS D 1 392 ? -43.59300 -33.06300 -43.80000 1.000 40.06000 392 LYS D CA 1
ATOM 17430 C C . LYS D 1 392 ? -42.27800 -33.82400 -43.71500 1.000 42.72000 392 LYS D C 1
ATOM 17431 O O . LYS D 1 392 ? -41.20900 -33.21200 -43.65600 1.000 42.62000 392 LYS D O 1
ATOM 17437 N N . PRO D 1 393 ? -42.32300 -35.16200 -43.69400 1.000 43.77000 393 PRO D N 1
ATOM 17438 C CA . PRO D 1 393 ? -41.07200 -35.93500 -43.54600 1.000 41.35000 393 PRO D CA 1
ATOM 17439 C C . PRO D 1 393 ? -40.04200 -35.68600 -44.64200 1.000 41.94000 393 PRO D C 1
ATOM 17440 O O . PRO D 1 393 ? -38.84500 -35.88400 -44.39900 1.000 44.89000 393 PRO D O 1
ATOM 17444 N N . SER D 1 394 ? -40.45600 -35.28900 -45.84800 1.000 38.76000 394 SER D N 1
ATOM 17445 C CA . SER D 1 394 ? -39.47300 -34.93600 -46.86500 1.000 39.97000 394 SER D CA 1
ATOM 17446 C C . SER D 1 394 ? -38.56800 -33.77600 -46.43700 1.000 40.60000 394 SER D C 1
ATOM 17447 O O . SER D 1 394 ? -37.48300 -33.61300 -47.01300 1.000 36.24000 394 SER D O 1
ATOM 17450 N N . LEU D 1 395 ? -38.97500 -32.97500 -45.44100 1.000 34.10000 395 LEU D N 1
ATOM 17451 C CA . LEU D 1 395 ? -38.12900 -31.86300 -45.00800 1.000 43.74000 395 LEU D CA 1
ATOM 17452 C C . LEU D 1 395 ? -36.97200 -32.34800 -44.15100 1.000 40.84000 395 LEU D C 1
ATOM 17453 O O . LEU D 1 395 ? -35.82800 -31.91200 -44.33400 1.000 40.15000 395 LEU D O 1
ATOM 17458 N N . LEU D 1 396 ? -37.23000 -33.24600 -43.21300 1.000 38.90000 396 LEU D N 1
ATOM 17459 C CA . LEU D 1 396 ? -36.10000 -33.71800 -42.43000 1.000 39.45000 396 LEU D CA 1
ATOM 17460 C C . LEU D 1 396 ? -35.21000 -34.63300 -43.25800 1.000 37.57000 396 LEU D C 1
ATOM 17461 O O . LEU D 1 396 ? -33.98700 -34.64800 -43.07300 1.000 39.67000 396 LEU D O 1
ATOM 17466 N N . ALA D 1 397 ? -35.79300 -35.32700 -44.23600 1.000 39.52000 397 ALA D N 1
ATOM 17467 C CA . ALA D 1 397 ? -35.00300 -36.13900 -45.15500 1.000 39.31000 397 ALA D CA 1
ATOM 17468 C C . ALA D 1 397 ? -33.99200 -35.30100 -45.92400 1.000 38.26000 397 ALA D C 1
ATOM 17469 O O . ALA D 1 397 ? -32.89400 -35.78100 -46.21900 1.000 40.14000 397 ALA D O 1
ATOM 17471 N N . SER D 1 398 ? -34.35100 -34.06000 -46.28800 1.000 37.19000 398 SER D N 1
ATOM 17472 C CA . SER D 1 398 ? -33.39500 -33.20100 -46.98400 1.000 38.00000 398 SER D CA 1
ATOM 17473 C C . SER D 1 398 ? -32.20700 -32.82500 -46.09800 1.000 38.82000 398 SER D C 1
ATOM 17474 O O . SER D 1 398 ? -31.08900 -32.68000 -46.61500 1.000 38.60000 398 SER D O 1
ATOM 17477 N N . TYR D 1 399 ? -32.41100 -32.65900 -44.77800 1.000 33.77000 399 TYR D N 1
ATOM 17478 C CA . TYR D 1 399 ? -31.26100 -32.50100 -43.88900 1.000 34.17000 399 TYR D CA 1
ATOM 17479 C C . TYR D 1 399 ? -30.28700 -33.64700 -44.08000 1.000 37.76000 399 TYR D C 1
ATOM 17480 O O . TYR D 1 399 ? -29.09700 -33.42700 -44.34800 1.000 34.39000 399 TYR D O 1
ATOM 17489 N N . ASP D 1 400 ? -30.78800 -34.89000 -43.99200 1.000 36.24000 400 ASP D N 1
ATOM 17490 C CA . ASP D 1 400 ? -29.88700 -36.03500 -44.04300 1.000 35.11000 400 ASP D CA 1
ATOM 17491 C C . ASP D 1 400 ? -29.09200 -36.08700 -45.35400 1.000 36.83000 400 ASP D C 1
ATOM 17492 O O . ASP D 1 400 ? -27.88000 -36.32100 -45.34500 1.000 36.11000 400 ASP D O 1
ATOM 17497 N N . VAL D 1 401 ? -29.73400 -35.86200 -46.49400 1.000 36.65000 401 VAL D N 1
ATOM 17498 C CA . VAL D 1 401 ? -28.97100 -36.07900 -47.72400 1.000 41.11000 401 VAL D CA 1
ATOM 17499 C C . VAL D 1 401 ? -28.12000 -34.85500 -48.07400 1.000 38.16000 401 VAL D C 1
ATOM 17500 O O . VAL D 1 401 ? -26.97700 -34.99400 -48.52000 1.000 37.62000 401 VAL D O 1
ATOM 17504 N N . GLU D 1 402 ? -28.64900 -33.64300 -47.87800 1.000 35.26000 402 GLU D N 1
ATOM 17505 C CA . GLU D 1 402 ? -27.85600 -32.44300 -48.15200 1.000 35.18000 402 GLU D CA 1
ATOM 17506 C C . GLU D 1 402 ? -26.52800 -32.48200 -47.38800 1.000 32.82000 402 GLU D C 1
ATOM 17507 O O . GLU D 1 402 ? -25.45200 -32.38600 -47.98700 1.000 32.81000 402 GLU D O 1
ATOM 17513 N N . ARG D 1 403 ? -26.58100 -32.72300 -46.07500 1.000 34.08000 403 ARG D N 1
ATOM 17514 C CA . ARG D 1 403 ? -25.37600 -32.63000 -45.25800 1.000 32.48000 403 ARG D CA 1
ATOM 17515 C C . ARG D 1 403 ? -24.47300 -33.87100 -45.36800 1.000 35.20000 403 ARG D C 1
ATOM 17516 O O . ARG D 1 403 ? -23.24200 -33.73200 -45.34300 1.000 34.14000 403 ARG D O 1
ATOM 17524 N N . ARG D 1 404 ? -25.04700 -35.08000 -45.49500 1.000 38.83000 404 ARG D N 1
ATOM 17525 C CA A ARG D 1 404 ? -24.21000 -36.25400 -45.71100 0.520 39.04000 404 ARG D CA 1
ATOM 17526 C CA B ARG D 1 404 ? -24.26700 -36.29700 -45.75700 0.480 36.93000 404 ARG D CA 1
ATOM 17527 C C . ARG D 1 404 ? -23.44800 -36.14700 -47.03000 1.000 37.88000 404 ARG D C 1
ATOM 17528 O O . ARG D 1 404 ? -22.22600 -36.34700 -47.05900 1.000 38.31000 404 ARG D O 1
ATOM 17543 N N . GLU D 1 405 ? -24.13600 -35.83100 -48.12200 1.000 34.70000 405 GLU D N 1
ATOM 17544 C CA . GLU D 1 405 ? -23.45600 -35.75300 -49.40600 1.000 35.70000 405 GLU D CA 1
ATOM 17545 C C . GLU D 1 405 ? -22.40900 -34.64100 -49.40700 1.000 37.08000 405 GLU D C 1
ATOM 17546 O O . GLU D 1 405 ? -21.31900 -34.79400 -49.98100 1.000 38.55000 405 GLU D O 1
ATOM 17552 N N . ASN D 1 406 ? -22.69500 -33.52900 -48.73700 1.000 35.23000 406 ASN D N 1
ATOM 17553 C CA . ASN D 1 406 ? -21.66000 -32.50600 -48.57100 1.000 36.54000 406 ASN D CA 1
ATOM 17554 C C . ASN D 1 406 ? -20.47700 -33.04200 -47.76400 1.000 39.65000 406 ASN D C 1
ATOM 17555 O O . ASN D 1 406 ? -19.32000 -32.73200 -48.07800 1.000 36.15000 406 ASN D O 1
ATOM 17560 N N . ALA D 1 407 ? -20.74800 -33.85600 -46.72700 1.000 33.60000 407 ALA D N 1
ATOM 17561 C CA . ALA D 1 407 ? -19.66800 -34.49200 -45.97600 1.000 34.01000 407 ALA D CA 1
ATOM 17562 C C . ALA D 1 407 ? -18.85900 -35.42500 -46.86200 1.000 39.39000 407 ALA D C 1
ATOM 17563 O O . ALA D 1 407 ? -17.62300 -35.36900 -46.87500 1.000 42.82000 407 ALA D O 1
ATOM 17565 N N . LEU D 1 408 ? -19.53900 -36.28500 -47.62800 1.000 38.73000 408 LEU D N 1
ATOM 17566 C CA . LEU D 1 408 ? -18.82900 -37.17800 -48.53800 1.000 39.02000 408 LEU D CA 1
ATOM 17567 C C . LEU D 1 408 ? -17.99700 -36.39900 -49.55900 1.000 42.68000 408 LEU D C 1
ATOM 17568 O O . LEU D 1 408 ? -16.86100 -36.78000 -49.86200 1.000 45.02000 408 LEU D O 1
ATOM 17573 N N . ARG D 1 409 ? -18.54600 -35.30500 -50.10100 1.000 39.16000 409 ARG D N 1
ATOM 17574 C CA . ARG D 1 409 ? -17.75600 -34.40300 -50.94000 1.000 39.31000 409 ARG D CA 1
ATOM 17575 C C . ARG D 1 409 ? -16.61500 -33.75800 -50.16000 1.000 41.54000 409 ARG D C 1
ATOM 17576 O O . ARG D 1 409 ? -15.53800 -33.50600 -50.71300 1.000 45.80000 409 ARG D O 1
ATOM 17584 N N . ALA D 1 410 ? -16.82600 -33.47000 -48.88200 1.000 39.64000 410 ALA D N 1
ATOM 17585 C CA . ALA D 1 410 ? -15.73000 -32.94000 -48.07500 1.000 45.87000 410 ALA D CA 1
ATOM 17586 C C . ALA D 1 410 ? -14.60300 -33.95800 -47.94200 1.000 47.98000 410 ALA D C 1
ATOM 17587 O O . ALA D 1 410 ? -13.42500 -33.60400 -48.06800 1.000 52.88000 410 ALA D O 1
ATOM 17589 N N . VAL D 1 411 ? -14.95200 -35.22900 -47.71100 1.000 46.32000 411 VAL D N 1
ATOM 17590 C CA . VAL D 1 411 ? -13.95800 -36.28100 -47.48600 1.000 51.77000 411 VAL D CA 1
ATOM 17591 C C . VAL D 1 411 ? -13.16200 -36.56700 -48.75800 1.000 50.46000 411 VAL D C 1
ATOM 17592 O O . VAL D 1 411 ? -11.94700 -36.79400 -48.70500 1.000 52.85000 411 VAL D O 1
ATOM 17596 N N . ALA D 1 412 ? -13.82900 -36.57600 -49.91700 1.000 51.76000 412 ALA D N 1
ATOM 17597 C CA . ALA D 1 412 ? -13.12900 -36.77700 -51.18500 1.000 49.89000 412 ALA D CA 1
ATOM 17598 C C . ALA D 1 412 ? -12.25900 -35.57600 -51.56200 1.000 57.33000 412 ALA D C 1
ATOM 17599 O O . ALA D 1 412 ? -11.22100 -35.74200 -52.21300 1.000 66.83000 412 ALA D O 1
ATOM 17601 N N . THR D 1 413 ? -12.66600 -34.36300 -51.18700 1.000 51.10000 413 THR D N 1
ATOM 17602 C CA . THR D 1 413 ? -11.80900 -33.20700 -51.42100 1.000 55.36000 413 THR D CA 1
ATOM 17603 C C . THR D 1 413 ? -10.49000 -33.35600 -50.68100 1.000 64.91000 413 THR D C 1
ATOM 17604 O O . THR D 1 413 ? -9.42700 -33.02200 -51.21600 1.000 71.94000 413 THR D O 1
ATOM 17608 N N . SER D 1 414 ? -10.55000 -33.85700 -49.44300 1.000 65.97000 414 SER D N 1
ATOM 17609 C CA . SER D 1 414 ? -9.37500 -34.07300 -48.60500 1.000 69.39000 414 SER D CA 1
ATOM 17610 C C . SER D 1 414 ? -8.47600 -35.18500 -49.14000 1.000 71.76000 414 SER D C 1
ATOM 17611 O O . SER D 1 414 ? -7.28500 -35.22200 -48.80900 1.000 76.63000 414 SER D O 1
ATOM 17614 N N . ALA D 1 415 ? -9.02000 -36.08900 -49.96000 1.000 66.57000 415 ALA D N 1
ATOM 17615 C CA . ALA D 1 415 ? -8.23700 -37.21300 -50.45800 1.000 70.99000 415 ALA D CA 1
ATOM 17616 C C . ALA D 1 415 ? -7.20300 -36.76700 -51.47900 1.000 81.62000 415 ALA D C 1
ATOM 17617 O O . ALA D 1 415 ? -6.13500 -37.38400 -51.58800 1.000 87.50000 415 ALA D O 1
ATOM 17619 N N . ARG D 1 416 ? -7.50000 -35.70700 -52.23700 1.000 80.52000 416 ARG D N 1
ATOM 17620 C CA . ARG D 1 416 ? -6.54300 -35.16400 -53.19300 1.000 81.59000 416 ARG D CA 1
ATOM 17621 C C . ARG D 1 416 ? -5.53800 -34.20800 -52.55300 1.000 81.97000 416 ARG D C 1
ATOM 17622 O O . ARG D 1 416 ? -4.45700 -33.99700 -53.11700 1.000 83.81000 416 ARG D O 1
ATOM 17630 N N . TYR D 1 417 ? -5.86000 -33.62900 -51.39400 1.000 81.04000 417 TYR D N 1
ATOM 17631 C CA . TYR D 1 417 ? -4.98700 -32.63400 -50.78600 1.000 86.32000 417 TYR D CA 1
ATOM 17632 C C . TYR D 1 417 ? -3.90200 -33.23100 -49.90400 1.000 93.30000 417 TYR D C 1
ATOM 17633 O O . TYR D 1 417 ? -2.90200 -32.54600 -49.65000 1.000 96.75000 417 TYR D O 1
ATOM 17642 N N . LEU D 1 418 ? -4.15400 -34.47500 -49.44600 1.000 92.20000 418 LEU D N 1
ATOM 17643 C CA . LEU D 1 418 ? -3.29000 -35.31400 -48.55800 1.000 95.42000 418 LEU D CA 1
ATOM 17644 C C . LEU D 1 418 ? -1.83500 -35.22000 -49.02200 1.000 100.95000 418 LEU D C 1
ATOM 17645 O O . LEU D 1 418 ? -0.96600 -34.99300 -48.14400 1.000 106.61000 418 LEU D O 1
ATOM 17650 N N . ARG D 1 419 ? -1.60900 -35.52600 -50.30800 1.000 92.29000 419 ARG D N 1
ATOM 17651 C CA . ARG D 1 419 ? -0.35900 -35.28400 -51.03300 1.000 94.79000 419 ARG D CA 1
ATOM 17652 C C . ARG D 1 419 ? 0.84700 -36.10000 -50.54700 1.000 93.78000 419 ARG D C 1
ATOM 17653 O O . ARG D 1 419 ? 1.88400 -35.52400 -50.18200 1.000 86.59000 419 ARG D O 1
ATOM 17661 N N . LEU D 1 442 ? -2.13900 -36.10200 -65.75700 1.000 83.18000 442 LEU D N 1
ATOM 17662 C CA . LEU D 1 442 ? -1.42400 -34.94600 -65.21800 1.000 89.96000 442 LEU D CA 1
ATOM 17663 C C . LEU D 1 442 ? -0.01400 -34.77500 -65.83200 1.000 90.93000 442 LEU D C 1
ATOM 17664 O O . LEU D 1 442 ? 0.94600 -35.39100 -65.35300 1.000 91.47000 442 LEU D O 1
ATOM 17669 N N . VAL D 1 443 ? 0.12600 -33.94100 -66.86600 1.000 82.47000 443 VAL D N 1
ATOM 17670 C CA . VAL D 1 443 ? 1.41300 -33.74200 -67.52700 1.000 79.08000 443 VAL D CA 1
ATOM 17671 C C . VAL D 1 443 ? 1.87500 -32.30900 -67.30200 1.000 79.04000 443 VAL D C 1
ATOM 17672 O O . VAL D 1 443 ? 1.15500 -31.35400 -67.62700 1.000 74.52000 443 VAL D O 1
ATOM 17676 N N . VAL D 1 444 ? 3.09900 -32.17000 -66.79800 1.000 79.13000 444 VAL D N 1
ATOM 17677 C CA . VAL D 1 444 ? 3.60400 -30.90500 -66.27100 1.000 65.78000 444 VAL D CA 1
ATOM 17678 C C . VAL D 1 444 ? 4.27000 -30.14100 -67.40900 1.000 64.72000 444 VAL D C 1
ATOM 17679 O O . VAL D 1 444 ? 5.24100 -30.64700 -67.99500 1.000 64.38000 444 VAL D O 1
ATOM 17683 N N . PRO D 1 445 ? 3.80400 -28.93900 -67.73700 1.000 65.90000 445 PRO D N 1
ATOM 17684 C CA . PRO D 1 445 ? 4.48300 -28.14800 -68.75700 1.000 66.75000 445 PRO D CA 1
ATOM 17685 C C . PRO D 1 445 ? 5.91400 -27.86500 -68.35100 1.000 68.59000 445 PRO D C 1
ATOM 17686 O O . PRO D 1 445 ? 6.25800 -27.89900 -67.15400 1.000 70.40000 445 PRO D O 1
ATOM 17690 N N . PRO D 1 446 ? 6.79300 -27.60800 -69.31800 1.000 66.06000 446 PRO D N 1
ATOM 17691 C CA . PRO D 1 446 ? 8.19900 -27.34800 -68.98700 1.000 68.73000 446 PRO D CA 1
ATOM 17692 C C . PRO D 1 446 ? 8.37500 -26.05800 -68.20200 1.000 67.78000 446 PRO D C 1
ATOM 17693 O O . PRO D 1 446 ? 7.66200 -25.07200 -68.40500 1.000 69.59000 446 PRO D O 1
ATOM 17697 N N . GLY D 1 447 ? 9.36600 -26.07400 -67.30000 1.000 68.17000 447 GLY D N 1
ATOM 17698 C CA . GLY D 1 447 ? 9.63600 -24.97300 -66.40200 1.000 69.91000 447 GLY D CA 1
ATOM 17699 C C . GLY D 1 447 ? 8.83200 -24.99100 -65.12100 1.000 70.58000 447 GLY D C 1
ATOM 17700 O O . GLY D 1 447 ? 9.16400 -24.25400 -64.18300 1.000 68.52000 447 GLY D O 1
ATOM 17701 N N . GLU D 1 448 ? 7.78800 -25.80400 -65.04800 1.000 64.04000 448 GLU D N 1
ATOM 17702 C CA . GLU D 1 448 ? 6.88500 -25.79700 -63.91800 1.000 59.89000 448 GLU D CA 1
ATOM 17703 C C . GLU D 1 448 ? 7.11900 -27.02300 -63.04900 1.000 62.82000 448 GLU D C 1
ATOM 17704 O O . GLU D 1 448 ? 7.48000 -28.10000 -63.53300 1.000 66.97000 448 GLU D O 1
ATOM 17710 N N . ASP D 1 449 ? 6.93400 -26.83700 -61.75100 1.000 57.36000 449 ASP D N 1
ATOM 17711 C CA . ASP D 1 449 ? 7.17000 -27.88800 -60.77800 1.000 54.28000 449 ASP D CA 1
ATOM 17712 C C . ASP D 1 449 ? 5.94000 -28.77400 -60.62400 1.000 53.29000 449 ASP D C 1
ATOM 17713 O O . ASP D 1 449 ? 4.81300 -28.28000 -60.55900 1.000 50.46000 449 ASP D O 1
ATOM 17718 N N . LYS D 1 450 ? 6.15900 -30.09200 -60.56700 1.000 55.53000 450 LYS D N 1
ATOM 17719 C CA . LYS D 1 450 ? 5.03100 -31.02200 -60.63800 1.000 57.82000 450 LYS D CA 1
ATOM 17720 C C . LYS D 1 450 ? 4.02000 -30.76500 -59.52100 1.000 59.41000 450 LYS D C 1
ATOM 17721 O O . LYS D 1 450 ? 2.80300 -30.78600 -59.76200 1.000 56.05000 450 LYS D O 1
ATOM 17727 N N . ASP D 1 451 ? 4.50400 -30.47800 -58.30300 1.000 53.02000 451 ASP D N 1
ATOM 17728 C CA . ASP D 1 451 ? 3.59100 -30.28600 -57.18700 1.000 55.52000 451 ASP D CA 1
ATOM 17729 C C . ASP D 1 451 ? 2.92400 -28.91400 -57.22900 1.000 56.85000 451 ASP D C 1
ATOM 17730 O O . ASP D 1 451 ? 1.72600 -28.79900 -56.95200 1.000 54.64000 451 ASP D O 1
ATOM 17735 N N . VAL D 1 452 ? 3.67700 -27.85500 -57.54500 1.000 49.52000 452 VAL D N 1
ATOM 17736 C CA . VAL D 1 452 ? 3.06800 -26.53100 -57.63900 1.000 47.26000 452 VAL D CA 1
ATOM 17737 C C . VAL D 1 452 ? 2.00500 -26.51300 -58.73200 1.000 46.93000 452 VAL D C 1
ATOM 17738 O O . VAL D 1 452 ? 0.95000 -25.87600 -58.59800 1.000 41.62000 452 VAL D O 1
ATOM 17742 N N . PHE D 1 453 ? 2.27100 -27.20500 -59.83500 1.000 46.57000 453 PHE D N 1
ATOM 17743 C CA . PHE D 1 453 ? 1.28900 -27.27600 -60.90400 1.000 46.87000 453 PHE D CA 1
ATOM 17744 C C . PHE D 1 453 ? 0.00500 -27.95200 -60.42900 1.000 44.77000 453 PHE D C 1
ATOM 17745 O O . PHE D 1 453 ? -1.09600 -27.49300 -60.74400 1.000 39.26000 453 PHE D O 1
ATOM 17753 N N . TYR D 1 454 ? 0.12500 -29.03800 -59.66100 1.000 49.10000 454 TYR D N 1
ATOM 17754 C CA . TYR D 1 454 ? -1.06000 -29.73200 -59.15700 1.000 54.08000 454 TYR D CA 1
ATOM 17755 C C . TYR D 1 454 ? -1.75900 -28.95100 -58.04500 1.000 49.26000 454 TYR D C 1
ATOM 17756 O O . TYR D 1 454 ? -2.95800 -29.14800 -57.83400 1.000 47.54000 454 TYR D O 1
ATOM 17765 N N . PHE D 1 455 ? -1.03400 -28.05800 -57.34900 1.000 50.09000 455 PHE D N 1
ATOM 17766 C CA . PHE D 1 455 ? -1.63900 -27.16500 -56.35800 1.000 46.79000 455 PHE D CA 1
ATOM 17767 C C . PHE D 1 455 ? -2.49600 -26.09000 -57.02200 1.000 40.74000 455 PHE D C 1
ATOM 17768 O O . PHE D 1 455 ? -3.60100 -25.80100 -56.55100 1.000 44.52000 455 PHE D O 1
ATOM 17776 N N . LYS D 1 456 ? -2.01200 -25.47800 -58.10400 1.000 36.98000 456 LYS D N 1
ATOM 17777 C CA . LYS D 1 456 ? -2.81300 -24.45200 -58.77800 1.000 43.04000 456 LYS D CA 1
ATOM 17778 C C . LYS D 1 456 ? -4.09700 -25.04400 -59.34800 1.000 44.44000 456 LYS D C 1
ATOM 17779 O O . LYS D 1 456 ? -5.17800 -24.43900 -59.24900 1.000 37.80000 456 LYS D O 1
ATOM 17785 N N . LYS D 1 457 ? -3.98000 -26.22200 -59.97500 1.000 46.82000 457 LYS D N 1
ATOM 17786 C CA . LYS D 1 457 ? -5.13300 -26.92900 -60.51900 1.000 39.82000 457 LYS D CA 1
ATOM 17787 C C . LYS D 1 457 ? -6.13200 -27.24400 -59.42000 1.000 42.66000 457 LYS D C 1
ATOM 17788 O O . LYS D 1 457 ? -7.32800 -26.97200 -59.55600 1.000 41.77000 457 LYS D O 1
ATOM 17794 N N . PHE D 1 458 ? -5.63800 -27.77900 -58.30200 1.000 41.54000 458 PHE D N 1
ATOM 17795 C CA . PHE D 1 458 ? -6.48100 -28.11600 -57.15900 1.000 43.22000 458 PHE D CA 1
ATOM 17796 C C . PHE D 1 458 ? -7.24200 -26.89600 -56.62200 1.000 43.17000 458 PHE D C 1
ATOM 17797 O O . PHE D 1 458 ? -8.46600 -26.94000 -56.44300 1.000 38.95000 458 PHE D O 1
ATOM 17805 N N . VAL D 1 459 ? -6.53400 -25.79900 -56.34400 1.000 41.01000 459 VAL D N 1
ATOM 17806 C CA . VAL D 1 459 ? -7.20800 -24.57200 -55.92300 1.000 40.90000 459 VAL D CA 1
ATOM 17807 C C . VAL D 1 459 ? -8.26800 -24.15400 -56.94900 1.000 42.36000 459 VAL D C 1
ATOM 17808 O O . VAL D 1 459 ? -9.41000 -23.84000 -56.58900 1.000 41.77000 459 VAL D O 1
ATOM 17812 N N . GLY D 1 460 ? -7.93600 -24.19700 -58.24500 1.000 37.71000 460 GLY D N 1
ATOM 17813 C CA . GLY D 1 460 ? -8.91900 -23.81600 -59.24200 1.000 42.81000 460 GLY D CA 1
ATOM 17814 C C . GLY D 1 460 ? -10.18400 -24.66000 -59.21600 1.000 41.39000 460 GLY D C 1
ATOM 17815 O O . GLY D 1 460 ? -11.28000 -24.14800 -59.44800 1.000 47.78000 460 GLY D O 1
ATOM 17816 N N . GLN D 1 461 ? -10.05600 -25.94900 -58.91600 1.000 38.84000 461 GLN D N 1
ATOM 17817 C CA . GLN D 1 461 ? -11.20500 -26.85400 -58.94800 1.000 46.68000 461 GLN D CA 1
ATOM 17818 C C . GLN D 1 461 ? -12.03600 -26.83700 -57.66000 1.000 45.28000 461 GLN D C 1
ATOM 17819 O O . GLN D 1 461 ? -13.26400 -26.95000 -57.71900 1.000 40.84000 461 GLN D O 1
ATOM 17825 N N . VAL D 1 462 ? -11.40500 -26.75000 -56.48800 1.000 36.44000 462 VAL D N 1
ATOM 17826 C CA . VAL D 1 462 ? -12.12500 -26.87100 -55.22400 1.000 37.37000 462 VAL D CA 1
ATOM 17827 C C . VAL D 1 462 ? -12.02100 -25.63300 -54.34500 1.000 38.33000 462 VAL D C 1
ATOM 17828 O O . VAL D 1 462 ? -12.63400 -25.60600 -53.27500 1.000 36.74000 462 VAL D O 1
ATOM 17832 N N . GLY D 1 463 ? -11.27700 -24.60300 -54.76300 1.000 37.25000 463 GLY D N 1
ATOM 17833 C CA . GLY D 1 463 ? -11.17500 -23.37500 -53.99800 1.000 28.98000 463 GLY D CA 1
ATOM 17834 C C . GLY D 1 463 ? -12.48600 -22.84100 -53.46300 1.000 30.72000 463 GLY D C 1
ATOM 17835 O O . GLY D 1 463 ? -12.65500 -22.69200 -52.25200 1.000 41.36000 463 GLY D O 1
ATOM 17836 N N . ARG D 1 464 ? -13.43700 -22.57300 -54.34600 1.000 31.66000 464 ARG D N 1
ATOM 17837 C CA . ARG D 1 464 ? -14.72600 -22.05700 -53.90100 1.000 33.83000 464 ARG D CA 1
ATOM 17838 C C . ARG D 1 464 ? -15.45600 -23.02600 -52.95200 1.000 35.07000 464 ARG D C 1
ATOM 17839 O O . ARG D 1 464 ? -16.22700 -22.57900 -52.09400 1.000 37.21000 464 ARG D O 1
ATOM 17847 N N . PHE D 1 465 ? -15.23400 -24.34300 -53.06700 1.000 31.01000 465 PHE D N 1
ATOM 17848 C CA . PHE D 1 465 ? -15.86700 -25.24600 -52.10000 1.000 34.64000 465 PHE D CA 1
ATOM 17849 C C . PHE D 1 465 ? -15.20500 -25.11100 -50.74100 1.000 31.68000 465 PHE D C 1
ATOM 17850 O O . PHE D 1 465 ? -15.89000 -25.07500 -49.71700 1.000 34.78000 465 PHE D O 1
ATOM 17858 N N . LEU D 1 466 ? -13.87400 -24.99100 -50.72300 1.000 34.97000 466 LEU D N 1
ATOM 17859 C CA . LEU D 1 466 ? -13.14300 -24.79700 -49.47700 1.000 37.60000 466 LEU D CA 1
ATOM 17860 C C . LEU D 1 466 ? -13.54800 -23.50900 -48.76200 1.000 38.66000 466 LEU D C 1
ATOM 17861 O O . LEU D 1 466 ? -13.53100 -23.46800 -47.52800 1.000 40.06000 466 LEU D O 1
ATOM 17866 N N . ILE D 1 467 ? -13.87400 -22.42900 -49.49400 1.000 32.10000 467 ILE D N 1
ATOM 17867 C CA . ILE D 1 467 ? -14.34000 -21.22700 -48.79000 1.000 35.08000 467 ILE D CA 1
ATOM 17868 C C . ILE D 1 467 ? -15.84400 -21.22600 -48.52800 1.000 33.61000 467 ILE D C 1
ATOM 17869 O O . ILE D 1 467 ? -16.36700 -20.25500 -47.95300 1.000 26.93000 467 ILE D O 1
ATOM 17874 N N . GLY D 1 468 ? -16.55200 -22.28200 -48.91400 1.000 31.91000 468 GLY D N 1
ATOM 17875 C CA . GLY D 1 468 ? -17.94900 -22.42500 -48.58800 1.000 28.24000 468 GLY D CA 1
ATOM 17876 C C . GLY D 1 468 ? -18.92500 -21.90500 -49.61700 1.000 31.95000 468 GLY D C 1
ATOM 17877 O O . GLY D 1 468 ? -20.12800 -22.13200 -49.46500 1.000 35.13000 468 GLY D O 1
ATOM 17878 N N . LEU D 1 469 ? -18.46400 -21.20200 -50.65700 1.000 33.45000 469 LEU D N 1
ATOM 17879 C CA . LEU D 1 469 ? -19.39200 -20.59200 -51.60800 1.000 36.58000 469 LEU D CA 1
ATOM 17880 C C . LEU D 1 469 ? -19.97800 -21.59900 -52.58400 1.000 36.98000 469 LEU D C 1
ATOM 17881 O O . LEU D 1 469 ? -21.00600 -21.31400 -53.21200 1.000 35.05000 469 LEU D O 1
ATOM 17886 N N . ASP D 1 470 ? -19.33100 -22.75000 -52.74100 1.000 34.78000 470 ASP D N 1
ATOM 17887 C CA . ASP D 1 470 ? -19.73600 -23.76700 -53.70100 1.000 40.28000 470 ASP D CA 1
ATOM 17888 C C . ASP D 1 470 ? -20.44500 -24.95300 -53.03600 1.000 36.58000 470 ASP D C 1
ATOM 17889 O O . ASP D 1 470 ? -20.41000 -26.06600 -53.56600 1.000 38.21000 470 ASP D O 1
ATOM 17894 N N . VAL D 1 471 ? -21.03100 -24.75600 -51.85600 1.000 36.02000 471 VAL D N 1
ATOM 17895 C CA . VAL D 1 471 ? -21.77200 -25.83800 -51.22400 1.000 32.82000 471 VAL D CA 1
ATOM 17896 C C . VAL D 1 471 ? -23.02500 -26.05700 -52.05800 1.000 38.62000 471 VAL D C 1
ATOM 17897 O O . VAL D 1 471 ? -23.79200 -25.11900 -52.30800 1.000 34.93000 471 VAL D O 1
ATOM 17901 N N . ASP D 1 472 ? -23.22300 -27.28500 -52.52100 1.000 35.00000 472 ASP D N 1
ATOM 17902 C CA . ASP D 1 472 ? -24.14000 -27.52700 -53.62500 1.000 35.58000 472 ASP D CA 1
ATOM 17903 C C . ASP D 1 472 ? -25.05200 -28.70600 -53.30500 1.000 36.98000 472 ASP D C 1
ATOM 17904 O O . ASP D 1 472 ? -24.61000 -29.86200 -53.33900 1.000 36.69000 472 ASP D O 1
ATOM 17909 N N . TYR D 1 473 ? -26.32000 -28.41900 -53.01500 1.000 35.35000 473 TYR D N 1
ATOM 17910 C CA . TYR D 1 473 ? -27.29700 -29.45400 -52.68700 1.000 33.83000 473 TYR D CA 1
ATOM 17911 C C . TYR D 1 473 ? -28.00300 -29.94900 -53.94200 1.000 33.53000 473 TYR D C 1
ATOM 17912 O O . TYR D 1 473 ? -28.46300 -29.14400 -54.76700 1.000 33.23000 473 TYR D O 1
ATOM 17921 N N . ALA D 1 474 ? -28.10200 -31.27400 -54.08100 1.000 27.05000 474 ALA D N 1
ATOM 17922 C CA . ALA D 1 474 ? -28.80700 -31.82700 -55.23500 1.000 35.13000 474 ALA D CA 1
ATOM 17923 C C . ALA D 1 474 ? -30.32600 -31.66800 -55.09500 1.000 32.54000 474 ALA D C 1
ATOM 17924 O O . ALA D 1 474 ? -30.84500 -31.39900 -54.01000 1.000 29.38000 474 ALA D O 1
ATOM 17926 N N . GLU D 1 475 ? -31.02600 -31.84500 -56.22100 1.000 30.73000 475 GLU D N 1
ATOM 17927 C CA . GLU D 1 475 ? -32.48400 -31.79300 -56.25900 1.000 37.80000 475 GLU D CA 1
ATOM 17928 C C . GLU D 1 475 ? -33.10400 -32.68400 -55.19600 1.000 34.40000 475 GLU D C 1
ATOM 17929 O O . GLU D 1 475 ? -32.58700 -33.76500 -54.88900 1.000 37.03000 475 GLU D O 1
ATOM 17935 N N . ASN D 1 476 ? -34.20000 -32.19600 -54.62300 1.000 28.90000 476 ASN D N 1
ATOM 17936 C CA . ASN D 1 476 ? -35.05800 -32.91200 -53.67700 1.000 34.01000 476 ASN D CA 1
ATOM 17937 C C . ASN D 1 476 ? -36.33700 -32.08600 -53.54600 1.000 29.77000 476 ASN D C 1
ATOM 17938 O O . ASN D 1 476 ? -36.55900 -31.16000 -54.32700 1.000 36.83000 476 ASN D O 1
ATOM 17943 N N . ALA D 1 477 ? -37.20100 -32.41200 -52.57800 1.000 36.29000 477 ALA D N 1
ATOM 17944 C CA . ALA D 1 477 ? -38.44800 -31.65400 -52.45600 1.000 36.37000 477 ALA D CA 1
ATOM 17945 C C . ALA D 1 477 ? -38.16900 -30.17100 -52.18400 1.000 35.65000 477 ALA D C 1
ATOM 17946 O O . ALA D 1 477 ? -38.88800 -29.29800 -52.67700 1.000 35.63000 477 ALA D O 1
ATOM 17948 N N . LEU D 1 478 ? -37.13200 -29.87500 -51.39700 1.000 36.66000 478 LEU D N 1
ATOM 17949 C CA . LEU D 1 478 ? -36.79800 -28.49300 -51.05200 1.000 36.78000 478 LEU D CA 1
ATOM 17950 C C . LEU D 1 478 ? -36.17300 -27.74900 -52.23000 1.000 36.93000 478 LEU D C 1
ATOM 17951 O O . LEU D 1 478 ? -36.41400 -26.54700 -52.41200 1.000 36.18000 478 LEU D O 1
ATOM 17956 N N . ASN D 1 479 ? -35.36300 -28.43600 -53.03500 1.000 36.81000 479 ASN D N 1
ATOM 17957 C CA . ASN D 1 479 ? -34.58700 -27.79700 -54.10100 1.000 37.66000 479 ASN D CA 1
ATOM 17958 C C . ASN D 1 479 ? -35.16500 -28.18500 -55.45500 1.000 40.18000 479 ASN D C 1
ATOM 17959 O O . ASN D 1 479 ? -34.86000 -29.25500 -55.98400 1.000 45.91000 479 ASN D O 1
ATOM 17964 N N . LYS D 1 480 ? -35.98900 -27.31700 -56.02500 1.000 36.02000 480 LYS D N 1
ATOM 17965 C CA . LYS D 1 480 ? -36.63800 -27.58800 -57.30400 1.000 35.99000 480 LYS D CA 1
ATOM 17966 C C . LYS D 1 480 ? -35.99800 -26.73800 -58.40300 1.000 39.07000 480 LYS D C 1
ATOM 17967 O O . LYS D 1 480 ? -36.21300 -25.51800 -58.46300 1.000 35.37000 480 LYS D O 1
ATOM 17973 N N . LEU D 1 481 ? -35.21900 -27.37900 -59.27700 1.000 35.05000 481 LEU D N 1
ATOM 17974 C CA . LEU D 1 481 ? -34.61000 -26.66400 -60.39500 1.000 34.96000 481 LEU D CA 1
ATOM 17975 C C . LEU D 1 481 ? -35.68100 -26.04500 -61.28000 1.000 36.57000 481 LEU D C 1
ATOM 17976 O O . LEU D 1 481 ? -36.68400 -26.68800 -61.60500 1.000 39.94000 481 LEU D O 1
ATOM 17981 N N . SER D 1 482 ? -35.46000 -24.79000 -61.67900 1.000 37.47000 482 SER D N 1
ATOM 17982 C CA . SER D 1 482 ? -36.42100 -24.02300 -62.42400 1.000 35.83000 482 SER D CA 1
ATOM 17983 C C . SER D 1 482 ? -35.69200 -23.15300 -63.43200 1.000 37.99000 482 SER D C 1
ATOM 17984 O O . SER D 1 482 ? -34.69300 -22.51200 -63.08300 1.000 37.14000 482 SER D O 1
ATOM 17987 N N . PRO D 1 483 ? -36.17100 -23.08200 -64.67200 1.000 43.27000 483 PRO D N 1
ATOM 17988 C CA . PRO D 1 483 ? -35.60300 -22.13300 -65.63900 1.000 35.53000 483 PRO D CA 1
ATOM 17989 C C . PRO D 1 483 ? -36.17000 -20.72400 -65.54500 1.000 35.23000 483 PRO D C 1
ATOM 17990 O O . PRO D 1 483 ? -35.90900 -19.91900 -66.43600 1.000 37.27000 483 PRO D O 1
ATOM 17994 N N . ALA D 1 484 ? -36.94200 -20.40300 -64.50900 1.000 39.22000 484 ALA D N 1
ATOM 17995 C CA . ALA D 1 484 ? -37.60000 -19.10500 -64.46300 1.000 34.42000 484 ALA D CA 1
ATOM 17996 C C . ALA D 1 484 ? -36.60100 -17.95900 -64.35100 1.000 36.56000 484 ALA D C 1
ATOM 17997 O O . ALA D 1 484 ? -36.90200 -16.84500 -64.76800 1.000 38.12000 484 ALA D O 1
ATOM 17999 N N . VAL D 1 485 ? -35.43000 -18.18400 -63.76300 1.000 37.19000 485 VAL D N 1
ATOM 18000 C CA . VAL D 1 485 ? -34.36100 -17.19000 -63.78500 1.000 38.29000 485 VAL D CA 1
ATOM 18001 C C . VAL D 1 485 ? -33.11900 -17.92000 -64.27600 1.000 38.18000 485 VAL D C 1
ATOM 18002 O O . VAL D 1 485 ? -33.01700 -19.14000 -64.17100 1.000 41.54000 485 VAL D O 1
ATOM 18006 N N . SER D 1 486 ? -32.16200 -17.17500 -64.80000 1.000 35.56000 486 SER D N 1
ATOM 18007 C CA . SER D 1 486 ? -31.05800 -17.81300 -65.50200 1.000 36.88000 486 SER D CA 1
ATOM 18008 C C . SER D 1 486 ? -29.80300 -17.99300 -64.66200 1.000 36.19000 486 SER D C 1
ATOM 18009 O O . SER D 1 486 ? -28.82700 -18.56000 -65.16600 1.000 37.32000 486 SER D O 1
ATOM 18012 N N . ARG D 1 487 ? -29.76500 -17.44000 -63.44700 1.000 36.19000 487 ARG D N 1
ATOM 18013 C CA . ARG D 1 487 ? -28.52800 -17.45900 -62.61400 1.000 29.81000 487 ARG D CA 1
ATOM 18014 C C . ARG D 1 487 ? -28.74900 -18.09700 -61.24100 1.000 31.47000 487 ARG D C 1
ATOM 18015 O O . ARG D 1 487 ? -28.07800 -19.05300 -60.96500 1.000 30.25000 487 ARG D O 1
ATOM 18023 N N . ALA D 1 488 ? -29.75500 -17.67300 -60.46300 1.000 30.84000 488 ALA D N 1
ATOM 18024 C CA . ALA D 1 488 ? -30.08900 -18.32400 -59.21100 1.000 28.62000 488 ALA D CA 1
ATOM 18025 C C . ALA D 1 488 ? -30.50600 -19.75400 -59.51700 1.000 36.20000 488 ALA D C 1
ATOM 18026 O O . ALA D 1 488 ? -31.08500 -20.04400 -60.56800 1.000 40.25000 488 ALA D O 1
ATOM 18028 N N . ARG D 1 489 ? -30.15700 -20.66500 -58.62500 1.000 38.32000 489 ARG D N 1
ATOM 18029 C CA . ARG D 1 489 ? -30.26600 -22.07800 -58.93700 1.000 34.77000 489 ARG D CA 1
ATOM 18030 C C . ARG D 1 489 ? -30.55800 -22.81300 -57.64400 1.000 36.55000 489 ARG D C 1
ATOM 18031 O O . ARG D 1 489 ? -29.95700 -22.50900 -56.61200 1.000 32.68000 489 ARG D O 1
ATOM 18039 N N . ALA D 1 490 ? -31.47100 -23.78200 -57.71800 1.000 35.66000 490 ALA D N 1
ATOM 18040 C CA . ALA D 1 490 ? -31.97500 -24.45000 -56.52500 1.000 31.93000 490 ALA D CA 1
ATOM 18041 C C . ALA D 1 490 ? -30.86400 -25.23700 -55.84500 1.000 27.02000 490 ALA D C 1
ATOM 18042 O O . ALA D 1 490 ? -29.98000 -25.78300 -56.50300 1.000 30.69000 490 ALA D O 1
ATOM 18044 N N . GLY D 1 491 ? -30.89300 -25.27000 -54.51900 1.000 29.32000 491 GLY D N 1
ATOM 18045 C CA . GLY D 1 491 ? -29.85200 -25.95700 -53.77500 1.000 33.49000 491 GLY D CA 1
ATOM 18046 C C . GLY D 1 491 ? -28.50100 -25.26100 -53.72300 1.000 33.94000 491 GLY D C 1
ATOM 18047 O O . GLY D 1 491 ? -27.52500 -25.86400 -53.25900 1.000 31.20000 491 GLY D O 1
ATOM 18048 N N . TYR D 1 492 ? -28.40900 -24.01600 -54.18800 1.000 29.45000 492 TYR D N 1
ATOM 18049 C CA . TYR D 1 492 ? -27.16200 -23.25600 -54.22900 1.000 32.50000 492 TYR D CA 1
ATOM 18050 C C . TYR D 1 492 ? -27.33000 -21.94400 -53.46900 1.000 29.41000 492 TYR D C 1
ATOM 18051 O O . TYR D 1 492 ? -28.44600 -21.45900 -53.25700 1.000 27.49000 492 TYR D O 1
ATOM 18060 N N . ARG D 1 493 ? -26.20100 -21.37500 -53.05900 1.000 31.68000 493 ARG D N 1
ATOM 18061 C CA . ARG D 1 493 ? -26.20000 -20.15800 -52.25500 1.000 29.93000 493 ARG D CA 1
ATOM 18062 C C . ARG D 1 493 ? -26.90700 -19.01600 -52.97600 1.000 25.44000 493 ARG D C 1
ATOM 18063 O O . ARG D 1 493 ? -26.61700 -18.74200 -54.13300 1.000 24.80000 493 ARG D O 1
ATOM 18071 N N . ALA D 1 494 ? -27.81500 -18.33100 -52.28700 1.000 26.43000 494 ALA D N 1
ATOM 18072 C CA . ALA D 1 494 ? -28.38700 -17.12100 -52.86600 1.000 28.75000 494 ALA D CA 1
ATOM 18073 C C . ALA D 1 494 ? -27.33400 -16.03900 -53.00700 1.000 28.03000 494 ALA D C 1
ATOM 18074 O O . ALA D 1 494 ? -26.53500 -15.79700 -52.09800 1.000 34.71000 494 ALA D O 1
ATOM 18076 N N . SER D 1 495 ? -27.36800 -15.35200 -54.13400 1.000 27.88000 495 SER D N 1
ATOM 18077 C CA . SER D 1 495 ? -26.47200 -14.23200 -54.31400 1.000 27.18000 495 SER D CA 1
ATOM 18078 C C . SER D 1 495 ? -26.87000 -13.10000 -53.36600 1.000 26.09000 495 SER D C 1
ATOM 18079 O O . SER D 1 495 ? -28.04000 -12.93800 -53.02300 1.000 28.10000 495 SER D O 1
ATOM 18082 N N . ASN D 1 496 ? -25.87200 -12.34400 -52.89000 1.000 29.36000 496 ASN D N 1
ATOM 18083 C CA . ASN D 1 496 ? -26.06000 -11.26700 -51.90500 1.000 25.03000 496 ASN D CA 1
ATOM 18084 C C . ASN D 1 496 ? -25.60300 -9.92700 -52.47400 1.000 28.61000 496 ASN D C 1
ATOM 18085 O O . ASN D 1 496 ? -24.62300 -9.33600 -51.99700 1.000 27.78000 496 ASN D O 1
ATOM 18090 N N . PRO D 1 497 ? -26.28500 -9.42400 -53.49900 1.000 28.82000 497 PRO D N 1
ATOM 18091 C CA . PRO D 1 497 ? -25.89100 -8.14900 -54.09900 1.000 24.80000 497 PRO D CA 1
ATOM 18092 C C . PRO D 1 497 ? -26.16900 -6.99700 -53.15800 1.000 28.31000 497 PRO D C 1
ATOM 18093 O O . PRO D 1 497 ? -26.87600 -7.12200 -52.15600 1.000 30.99000 497 PRO D O 1
ATOM 18097 N N . ARG D 1 498 ? -25.61000 -5.85400 -53.52300 1.000 30.59000 498 ARG D N 1
ATOM 18098 C CA . ARG D 1 498 ? -25.88800 -4.60000 -52.84900 1.000 30.03000 498 ARG D CA 1
ATOM 18099 C C . ARG D 1 498 ? -27.23800 -4.08000 -53.30900 1.000 29.78000 498 ARG D C 1
ATOM 18100 O O . ARG D 1 498 ? -27.53300 -4.05800 -54.50500 1.000 31.61000 498 ARG D O 1
ATOM 18108 N N . VAL D 1 499 ? -28.05100 -3.65800 -52.35300 1.000 32.42000 499 VAL D N 1
ATOM 18109 C CA . VAL D 1 499 ? -29.32800 -3.00600 -52.60600 1.000 33.68000 499 VAL D CA 1
ATOM 18110 C C . VAL D 1 499 ? -29.47100 -1.91700 -51.55800 1.000 36.07000 499 VAL D C 1
ATOM 18111 O O . VAL D 1 499 ? -28.77400 -1.90400 -50.53800 1.000 38.83000 499 VAL D O 1
ATOM 18115 N N . ALA D 1 500 ? -30.39300 -1.00200 -51.81200 1.000 34.55000 500 ALA D N 1
ATOM 18116 C CA . ALA D 1 500 ? -30.69800 0.06700 -50.86900 1.000 40.73000 500 ALA D CA 1
ATOM 18117 C C . ALA D 1 500 ? -31.90900 -0.35700 -50.04300 1.000 33.62000 500 ALA D C 1
ATOM 18118 O O . ALA D 1 500 ? -32.94400 -0.72100 -50.60400 1.000 34.05000 500 ALA D O 1
ATOM 18120 N N . LEU D 1 501 ? -31.78700 -0.32500 -48.72100 1.000 35.55000 501 LEU D N 1
ATOM 18121 C CA . LEU D 1 501 ? -32.94000 -0.71000 -47.91000 1.000 36.68000 501 LEU D CA 1
ATOM 18122 C C . LEU D 1 501 ? -33.87100 0.46100 -47.61500 1.000 41.27000 501 LEU D C 1
ATOM 18123 O O . LEU D 1 501 ? -35.03000 0.23300 -47.25000 1.000 42.07000 501 LEU D O 1
ATOM 18128 N N . SER D 1 502 ? -33.40100 1.69400 -47.78800 1.000 37.56000 502 SER D N 1
ATOM 18129 C CA . SER D 1 502 ? -34.20700 2.90100 -47.64500 1.000 34.16000 502 SER D CA 1
ATOM 18130 C C . SER D 1 502 ? -33.49400 4.00500 -48.41800 1.000 38.18000 502 SER D C 1
ATOM 18131 O O . SER D 1 502 ? -32.49000 3.75800 -49.09500 1.000 35.76000 502 SER D O 1
ATOM 18134 N N . ARG D 1 503 ? -34.01400 5.22900 -48.32900 1.000 37.59000 503 ARG D N 1
ATOM 18135 C CA . ARG D 1 503 ? -33.37300 6.33300 -49.03200 1.000 36.32000 503 ARG D CA 1
ATOM 18136 C C . ARG D 1 503 ? -31.93000 6.50800 -48.58700 1.000 40.00000 503 ARG D C 1
ATOM 18137 O O . ARG D 1 503 ? -31.06600 6.87700 -49.39700 1.000 36.22000 503 ARG D O 1
ATOM 18145 N N . SER D 1 504 ? -31.64100 6.24100 -47.31500 1.000 37.43000 504 SER D N 1
ATOM 18146 C CA . SER D 1 504 ? -30.32500 6.53000 -46.78900 1.000 37.09000 504 SER D CA 1
ATOM 18147 C C . SER D 1 504 ? -29.53700 5.29700 -46.35600 1.000 38.29000 504 SER D C 1
ATOM 18148 O O . SER D 1 504 ? -28.37300 5.43300 -45.96800 1.000 42.33000 504 SER D O 1
ATOM 18151 N N . HIS D 1 505 ? -30.09800 4.10200 -46.44700 1.000 39.80000 505 HIS D N 1
ATOM 18152 C CA . HIS D 1 505 ? -29.43400 2.89300 -45.97600 1.000 33.95000 505 HIS D CA 1
ATOM 18153 C C . HIS D 1 505 ? -29.17900 2.00100 -47.18400 1.000 38.07000 505 HIS D C 1
ATOM 18154 O O . HIS D 1 505 ? -30.11700 1.42600 -47.76100 1.000 42.96000 505 HIS D O 1
ATOM 18161 N N . SER D 1 506 ? -27.92100 1.89200 -47.57600 1.000 34.96000 506 SER D N 1
ATOM 18162 C CA . SER D 1 506 ? -27.51500 1.05800 -48.71200 1.000 36.82000 506 SER D CA 1
ATOM 18163 C C . SER D 1 506 ? -26.73100 -0.11600 -48.15000 1.000 39.32000 506 SER D C 1
ATOM 18164 O O . SER D 1 506 ? -25.58600 0.05600 -47.71900 1.000 36.03000 506 SER D O 1
ATOM 18167 N N . GLY D 1 507 ? -27.33100 -1.31000 -48.18900 1.000 34.97000 507 GLY D N 1
ATOM 18168 C CA . GLY D 1 507 ? -26.79300 -2.51500 -47.58100 1.000 32.71000 507 GLY D CA 1
ATOM 18169 C C . GLY D 1 507 ? -26.79900 -3.68200 -48.56200 1.000 33.43000 507 GLY D C 1
ATOM 18170 O O . GLY D 1 507 ? -26.46100 -3.54300 -49.74000 1.000 33.42000 507 GLY D O 1
ATOM 18171 N N . ARG D 1 508 ? -27.17400 -4.85700 -48.05700 1.000 34.36000 508 ARG D N 1
ATOM 18172 C CA . ARG D 1 508 ? -27.10400 -6.10400 -48.79900 1.000 29.13000 508 ARG D CA 1
ATOM 18173 C C . ARG D 1 508 ? -28.47000 -6.76700 -48.81300 1.000 31.27000 508 ARG D C 1
ATOM 18174 O O . ARG D 1 508 ? -29.24800 -6.65000 -47.86200 1.000 32.37000 508 ARG D O 1
ATOM 18182 N N . LEU D 1 509 ? -28.74600 -7.48500 -49.90700 1.000 28.49000 509 LEU D N 1
ATOM 18183 C CA . LEU D 1 509 ? -30.02500 -8.16200 -50.02600 1.000 30.63000 509 LEU D CA 1
ATOM 18184 C C . LEU D 1 509 ? -30.26200 -9.12600 -48.85700 1.000 30.13000 509 LEU D C 1
ATOM 18185 O O . LEU D 1 509 ? -31.40900 -9.26800 -48.41100 1.000 27.01000 509 LEU D O 1
ATOM 18190 N N . TYR D 1 510 ? -29.20300 -9.73200 -48.28800 1.000 25.28000 510 TYR D N 1
ATOM 18191 C CA . TYR D 1 510 ? -29.45500 -10.62300 -47.14100 1.000 29.79000 510 TYR D CA 1
ATOM 18192 C C . TYR D 1 510 ? -30.09100 -9.87900 -45.97100 1.000 28.29000 510 TYR D C 1
ATOM 18193 O O . TYR D 1 510 ? -30.77700 -10.50100 -45.16400 1.000 32.69000 510 TYR D O 1
ATOM 18202 N N . HIS D 1 511 ? -29.90400 -8.55800 -45.87600 1.000 34.10000 511 HIS D N 1
ATOM 18203 C CA . HIS D 1 511 ? -30.45500 -7.75900 -44.78300 1.000 31.05000 511 HIS D CA 1
ATOM 18204 C C . HIS D 1 511 ? -31.96600 -7.63600 -44.85500 1.000 32.66000 511 HIS D C 1
ATOM 18205 O O . HIS D 1 511 ? -32.57100 -7.17200 -43.88800 1.000 32.69000 511 HIS D O 1
ATOM 18212 N N . SER D 1 512 ? -32.58500 -8.00800 -45.97900 1.000 35.41000 512 SER D N 1
ATOM 18213 C CA . SER D 1 512 ? -34.03600 -8.02100 -46.08900 1.000 31.76000 512 SER D CA 1
ATOM 18214 C C . SER D 1 512 ? -34.66100 -9.38500 -45.82000 1.000 35.40000 512 SER D C 1
ATOM 18215 O O . SER D 1 512 ? -35.89200 -9.45400 -45.70900 1.000 31.88000 512 SER D O 1
ATOM 18218 N N . PHE D 1 513 ? -33.86200 -10.46200 -45.73200 1.000 33.01000 513 PHE D N 1
ATOM 18219 C CA . PHE D 1 513 ? -34.41200 -11.81000 -45.55100 1.000 30.44000 513 PHE D CA 1
ATOM 18220 C C . PHE D 1 513 ? -35.22100 -11.89500 -44.25900 1.000 34.96000 513 PHE D C 1
ATOM 18221 O O . PHE D 1 513 ? -35.12400 -11.04100 -43.37000 1.000 29.28000 513 PHE D O 1
ATOM 18229 N N . GLY D 1 514 ? -36.03800 -12.94600 -44.16300 1.000 29.55000 514 GLY D N 1
ATOM 18230 C CA . GLY D 1 514 ? -36.85700 -13.15800 -42.99700 1.000 28.82000 514 GLY D CA 1
ATOM 18231 C C . GLY D 1 514 ? -36.09500 -13.91100 -41.92800 1.000 33.92000 514 GLY D C 1
ATOM 18232 O O . GLY D 1 514 ? -34.94700 -14.31600 -42.10600 1.000 38.56000 514 GLY D O 1
ATOM 18233 N N . HIS D 1 515 ? -36.74500 -14.08600 -40.79000 1.000 29.83000 515 HIS D N 1
ATOM 18234 C CA . HIS D 1 515 ? -36.11700 -14.81800 -39.70300 1.000 33.16000 515 HIS D CA 1
ATOM 18235 C C . HIS D 1 515 ? -36.09500 -16.32200 -40.02100 1.000 34.16000 515 HIS D C 1
ATOM 18236 O O . HIS D 1 515 ? -36.58600 -16.77700 -41.06300 1.000 32.63000 515 HIS D O 1
ATOM 18243 N N . LEU D 1 516 ? -35.51300 -17.10700 -39.10900 1.000 29.99000 516 LEU D N 1
ATOM 18244 C CA . LEU D 1 516 ? -35.22000 -18.51400 -39.37900 1.000 34.84000 516 LEU D CA 1
ATOM 18245 C C . LEU D 1 516 ? -36.46000 -19.37900 -39.63400 1.000 35.31000 516 LEU D C 1
ATOM 18246 O O . LEU D 1 516 ? -36.32100 -20.45700 -40.22400 1.000 33.70000 516 LEU D O 1
ATOM 18251 N N . GLY D 1 517 ? -37.65600 -18.94800 -39.20300 1.000 35.28000 517 GLY D N 1
ATOM 18252 C CA . GLY D 1 517 ? -38.89800 -19.62900 -39.50900 1.000 32.32000 517 GLY D CA 1
ATOM 18253 C C . GLY D 1 517 ? -39.57300 -19.26000 -40.82300 1.000 37.91000 517 GLY D C 1
ATOM 18254 O O . GLY D 1 517 ? -40.64800 -19.78900 -41.12700 1.000 41.28000 517 GLY D O 1
ATOM 18255 N N . GLN D 1 518 ? -38.99000 -18.37500 -41.62200 1.000 29.68000 518 GLN D N 1
ATOM 18256 C CA . GLN D 1 518 ? -39.64100 -17.86700 -42.82000 1.000 34.69000 518 GLN D CA 1
ATOM 18257 C C . GLN D 1 518 ? -38.84200 -18.19800 -44.06600 1.000 33.58000 518 GLN D C 1
ATOM 18258 O O . GLN D 1 518 ? -37.60600 -18.16700 -44.05500 1.000 34.40000 518 GLN D O 1
ATOM 18264 N N . PHE D 1 519 ? -39.55300 -18.51200 -45.13800 1.000 32.16000 519 PHE D N 1
ATOM 18265 C CA . PHE D 1 519 ? -38.95700 -18.43200 -46.45600 1.000 29.14000 519 PHE D CA 1
ATOM 18266 C C . PHE D 1 519 ? -39.03700 -16.98900 -46.91200 1.000 32.35000 519 PHE D C 1
ATOM 18267 O O . PHE D 1 519 ? -40.03500 -16.30000 -46.67300 1.000 34.64000 519 PHE D O 1
ATOM 18275 N N . THR D 1 520 ? -37.98900 -16.52600 -47.56400 1.000 31.47000 520 THR D N 1
ATOM 18276 C CA . THR D 1 520 ? -38.01400 -15.19500 -48.15000 1.000 33.75000 520 THR D CA 1
ATOM 18277 C C . THR D 1 520 ? -38.48100 -15.32000 -49.58800 1.000 30.40000 520 THR D C 1
ATOM 18278 O O . THR D 1 520 ? -37.90000 -16.08100 -50.36400 1.000 36.13000 520 THR D O 1
ATOM 18282 N N . LEU D 1 521 ? -39.56900 -14.63300 -49.91700 1.000 29.68000 521 LEU D N 1
ATOM 18283 C CA . LEU D 1 521 ? -40.11400 -14.61900 -51.27100 1.000 29.57000 521 LEU D CA 1
ATOM 18284 C C . LEU D 1 521 ? -39.61100 -13.34300 -51.93900 1.000 31.64000 521 LEU D C 1
ATOM 18285 O O . LEU D 1 521 ? -40.13100 -12.25400 -51.68800 1.000 33.51000 521 LEU D O 1
ATOM 18290 N N . LEU D 1 522 ? -38.58800 -13.47500 -52.77300 1.000 31.40000 522 LEU D N 1
ATOM 18291 C CA . LEU D 1 522 ? -38.05600 -12.34300 -53.52100 1.000 30.60000 522 LEU D CA 1
ATOM 18292 C C . LEU D 1 522 ? -38.93800 -12.13100 -54.74500 1.000 31.20000 522 LEU D C 1
ATOM 18293 O O . LEU D 1 522 ? -38.89300 -12.91800 -55.69900 1.000 32.32000 522 LEU D O 1
ATOM 18298 N N . VAL D 1 523 ? -39.72700 -11.06500 -54.72600 1.000 30.62000 523 VAL D N 1
ATOM 18299 C CA . VAL D 1 523 ? -40.57900 -10.70300 -55.84900 1.000 32.59000 523 VAL D CA 1
ATOM 18300 C C . VAL D 1 523 ? -39.81300 -9.67300 -56.66600 1.000 29.26000 523 VAL D C 1
ATOM 18301 O O . VAL D 1 523 ? -39.85500 -8.48400 -56.38400 1.000 35.96000 523 VAL D O 1
ATOM 18305 N N . PHE D 1 524 ? -39.12500 -10.12300 -57.70300 1.000 31.74000 524 PHE D N 1
ATOM 18306 C CA . PHE D 1 524 ? -38.49200 -9.19300 -58.63200 1.000 35.27000 524 PHE D CA 1
ATOM 18307 C C . PHE D 1 524 ? -39.54000 -8.56700 -59.54800 1.000 37.14000 524 PHE D C 1
ATOM 18308 O O . PHE D 1 524 ? -40.17800 -9.25800 -60.34800 1.000 33.09000 524 PHE D O 1
ATOM 18316 N N . ALA D 1 525 ? -39.69200 -7.24900 -59.45000 1.000 38.02000 525 ALA D N 1
ATOM 18317 C CA . ALA D 1 525 ? -40.78200 -6.54100 -60.09800 1.000 35.67000 525 ALA D CA 1
ATOM 18318 C C . ALA D 1 525 ? -40.31800 -5.60100 -61.19800 1.000 36.73000 525 ALA D C 1
ATOM 18319 O O . ALA D 1 525 ? -41.14400 -4.84000 -61.71700 1.000 40.06000 525 ALA D O 1
ATOM 18321 N N . SER D 1 526 ? -39.03700 -5.61900 -61.56200 1.000 36.20000 526 SER D N 1
ATOM 18322 C CA . SER D 1 526 ? -38.47100 -4.68300 -62.57000 1.000 34.60000 526 SER D CA 1
ATOM 18323 C C . SER D 1 526 ? -38.72800 -3.26300 -62.04700 1.000 32.64000 526 SER D C 1
ATOM 18324 O O . SER D 1 526 ? -38.68800 -3.06500 -60.82700 1.000 32.76000 526 SER D O 1
ATOM 18327 N N . ASN D 1 527 ? -39.03700 -2.27700 -62.90800 1.000 36.39000 527 ASN D N 1
ATOM 18328 C CA . ASN D 1 527 ? -39.47600 -0.95700 -62.43800 1.000 38.33000 527 ASN D CA 1
ATOM 18329 C C . ASN D 1 527 ? -40.99400 -0.87800 -62.24100 1.000 38.86000 527 ASN D C 1
ATOM 18330 O O . ASN D 1 527 ? -41.54700 0.21800 -62.07800 1.000 36.90000 527 ASN D O 1
ATOM 18335 N N . MET D 1 528 ? -41.64400 -2.03400 -62.25300 1.000 40.31000 528 MET D N 1
ATOM 18336 C CA . MET D 1 528 ? -43.11000 -2.21000 -62.08400 1.000 40.82000 528 MET D CA 1
ATOM 18337 C C . MET D 1 528 ? -43.89300 -1.56400 -63.23300 1.000 42.17000 528 MET D C 1
ATOM 18338 O O . MET D 1 528 ? -45.08300 -1.40000 -63.08100 1.000 46.60000 528 MET D O 1
ATOM 18343 N N . GLY D 1 529 ? -43.23000 -1.25800 -64.34600 1.000 39.71000 529 GLY D N 1
ATOM 18344 C CA . GLY D 1 529 ? -43.89000 -0.77900 -65.53100 1.000 43.26000 529 GLY D CA 1
ATOM 18345 C C . GLY D 1 529 ? -43.88900 -1.80700 -66.64500 1.000 40.78000 529 GLY D C 1
ATOM 18346 O O . GLY D 1 529 ? -43.62000 -2.99700 -66.43800 1.000 37.18000 529 GLY D O 1
ATOM 18347 N N . GLY D 1 530 ? -44.18000 -1.33400 -67.85900 1.000 43.46000 530 GLY D N 1
ATOM 18348 C CA . GLY D 1 530 ? -44.26000 -2.19400 -69.03100 1.000 42.20000 530 GLY D CA 1
ATOM 18349 C C . GLY D 1 530 ? -45.23900 -3.36200 -68.86800 1.000 45.21000 530 GLY D C 1
ATOM 18350 O O . GLY D 1 530 ? -46.20200 -3.32100 -68.08700 1.000 42.63000 530 GLY D O 1
ATOM 18351 N N . ALA D 1 531 ? -44.96800 -4.41800 -69.64300 1.000 42.29000 531 ALA D N 1
ATOM 18352 C CA . ALA D 1 531 ? -45.81800 -5.60300 -69.64400 1.000 39.41000 531 ALA D CA 1
ATOM 18353 C C . ALA D 1 531 ? -45.97100 -6.18100 -68.25100 1.000 43.99000 531 ALA D C 1
ATOM 18354 O O . ALA D 1 531 ? -46.99800 -6.80000 -67.94000 1.000 43.74000 531 ALA D O 1
ATOM 18356 N N . LEU D 1 532 ? -44.95900 -5.99800 -67.40100 1.000 41.51000 532 LEU D N 1
ATOM 18357 C CA . LEU D 1 532 ? -44.96900 -6.62700 -66.09300 1.000 44.84000 532 LEU D CA 1
ATOM 18358 C C . LEU D 1 532 ? -45.95400 -5.96200 -65.13300 1.000 41.54000 532 LEU D C 1
ATOM 18359 O O . LEU D 1 532 ? -46.34600 -6.59000 -64.14100 1.000 42.80000 532 LEU D O 1
ATOM 18364 N N . ASN D 1 533 ? -46.38700 -4.73000 -65.40500 1.000 35.35000 533 ASN D N 1
ATOM 18365 C CA . ASN D 1 533 ? -47.35100 -4.11200 -64.50000 1.000 42.42000 533 ASN D CA 1
ATOM 18366 C C . ASN D 1 533 ? -48.64400 -4.92500 -64.44800 1.000 42.06000 533 ASN D C 1
ATOM 18367 O O . ASN D 1 533 ? -49.20800 -5.13700 -63.36800 1.000 47.08000 533 ASN D O 1
ATOM 18372 N N . ALA D 1 534 ? -49.08300 -5.45200 -65.59400 1.000 40.13000 534 ALA D N 1
ATOM 18373 C CA . ALA D 1 534 ? -50.29700 -6.26000 -65.62800 1.000 45.57000 534 ALA D CA 1
ATOM 18374 C C . ALA D 1 534 ? -50.10700 -7.56300 -64.85800 1.000 41.55000 534 ALA D C 1
ATOM 18375 O O . ALA D 1 534 ? -50.95400 -7.94400 -64.04400 1.000 41.32000 534 ALA D O 1
ATOM 18377 N N . LYS D 1 535 ? -48.98900 -8.25100 -65.11000 1.000 37.86000 535 LYS D N 1
ATOM 18378 C CA . LYS D 1 535 ? -48.69600 -9.50900 -64.44100 1.000 40.63000 535 LYS D CA 1
ATOM 18379 C C . LYS D 1 535 ? -48.63000 -9.32400 -62.93700 1.000 40.34000 535 LYS D C 1
ATOM 18380 O O . LYS D 1 535 ? -49.18700 -10.13400 -62.17500 1.000 37.20000 535 LYS D O 1
ATOM 18386 N N . LEU D 1 536 ? -47.99200 -8.23500 -62.49400 1.000 40.16000 536 LEU D N 1
ATOM 18387 C CA . LEU D 1 536 ? -47.86900 -7.98400 -61.06300 1.000 40.27000 536 LEU D CA 1
ATOM 18388 C C . LEU D 1 536 ? -49.23700 -7.76400 -60.42200 1.000 40.13000 536 LEU D C 1
ATOM 18389 O O . LEU D 1 536 ? -49.49300 -8.24500 -59.30800 1.000 39.11000 536 LEU D O 1
ATOM 18394 N N . HIS D 1 537 ? -50.14600 -7.08200 -61.12900 1.000 41.05000 537 HIS D N 1
ATOM 18395 C CA . HIS D 1 537 ? -51.49200 -6.89600 -60.58700 1.000 42.97000 537 HIS D CA 1
ATOM 18396 C C . HIS D 1 537 ? -52.21000 -8.23600 -60.41300 1.000 40.54000 537 HIS D C 1
ATOM 18397 O O . HIS D 1 537 ? -52.82300 -8.47900 -59.36500 1.000 38.99000 537 HIS D O 1
ATOM 18404 N N . ALA D 1 538 ? -52.09600 -9.13800 -61.39400 1.000 35.32000 538 ALA D N 1
ATOM 18405 C CA . ALA D 1 538 ? -52.67300 -10.47400 -61.24200 1.000 39.52000 538 ALA D CA 1
ATOM 18406 C C . ALA D 1 538 ? -52.04700 -11.21500 -60.06400 1.000 44.39000 538 ALA D C 1
ATOM 18407 O O . ALA D 1 538 ? -52.75200 -11.85700 -59.26600 1.000 42.72000 538 ALA D O 1
ATOM 18409 N N . LEU D 1 539 ? -50.71300 -11.16500 -59.95700 1.000 40.63000 539 LEU D N 1
ATOM 18410 C CA . LEU D 1 539 ? -50.04300 -11.78800 -58.82300 1.000 35.50000 539 LEU D CA 1
ATOM 18411 C C . LEU D 1 539 ? -50.56100 -11.22100 -57.50900 1.000 39.42000 539 LEU D C 1
ATOM 18412 O O . LEU D 1 539 ? -50.71400 -11.95000 -56.51700 1.000 37.53000 539 LEU D O 1
ATOM 18417 N N . ASP D 1 540 ? -50.82200 -9.91200 -57.47900 1.000 42.01000 540 ASP D N 1
ATOM 18418 C CA . ASP D 1 540 ? -51.20600 -9.28100 -56.22300 1.000 40.49000 540 ASP D CA 1
ATOM 18419 C C . ASP D 1 540 ? -52.53500 -9.83100 -55.73100 1.000 41.09000 540 ASP D C 1
ATOM 18420 O O . ASP D 1 540 ? -52.70000 -10.09600 -54.53500 1.000 42.10000 540 ASP D O 1
ATOM 18425 N N . SER D 1 541 ? -53.49600 -10.01200 -56.63700 1.000 37.78000 541 SER D N 1
ATOM 18426 C CA . SER D 1 541 ? -54.79700 -10.46800 -56.19200 1.000 40.03000 541 SER D CA 1
ATOM 18427 C C . SER D 1 541 ? -54.83100 -11.97800 -56.01000 1.000 43.03000 541 SER D C 1
ATOM 18428 O O . SER D 1 541 ? -55.63900 -12.47600 -55.20700 1.000 45.35000 541 SER D O 1
ATOM 18431 N N . TYR D 1 542 ? -53.93900 -12.71500 -56.67600 1.000 42.36000 542 TYR D N 1
ATOM 18432 C CA . TYR D 1 542 ? -53.79200 -14.12900 -56.34800 1.000 36.37000 542 TYR D CA 1
ATOM 18433 C C . TYR D 1 542 ? -53.27400 -14.28300 -54.92100 1.000 42.46000 542 TYR D C 1
ATOM 18434 O O . TYR D 1 542 ? -53.92000 -14.91800 -54.07600 1.000 43.88000 542 TYR D O 1
ATOM 18443 N N . LEU D 1 543 ? -52.12600 -13.65600 -54.61300 1.000 40.51000 543 LEU D N 1
ATOM 18444 C CA . LEU D 1 543 ? -51.54300 -13.80600 -53.27300 1.000 45.25000 543 LEU D CA 1
ATOM 18445 C C . LEU D 1 543 ? -52.55100 -13.46600 -52.17100 1.000 41.95000 543 LEU D C 1
ATOM 18446 O O . LEU D 1 543 ? -52.61900 -14.14900 -51.14100 1.000 37.34000 543 LEU D O 1
ATOM 18451 N N . ALA D 1 544 ? -53.36500 -12.42500 -52.38800 1.000 45.90000 544 ALA D N 1
ATOM 18452 C CA . ALA D 1 544 ? -54.25700 -11.91800 -51.34400 1.000 49.75000 544 ALA D CA 1
ATOM 18453 C C . ALA D 1 544 ? -55.40900 -12.85400 -51.02700 1.000 44.50000 544 ALA D C 1
ATOM 18454 O O . ALA D 1 544 ? -56.05300 -12.66800 -49.99200 1.000 45.22000 544 ALA D O 1
ATOM 18456 N N . GLY D 1 545 ? -55.69800 -13.82600 -51.89200 1.000 41.46000 545 GLY D N 1
ATOM 18457 C CA . GLY D 1 545 ? -56.74900 -14.77800 -51.63300 1.000 40.50000 545 GLY D CA 1
ATOM 18458 C C . GLY D 1 545 ? -56.38900 -15.76100 -50.53300 1.000 44.37000 545 GLY D C 1
ATOM 18459 O O . GLY D 1 545 ? -55.23100 -16.17100 -50.37700 1.000 42.39000 545 GLY D O 1
ATOM 18460 N N . PRO D 1 546 ? -57.39000 -16.18300 -49.75700 1.000 43.09000 546 PRO D N 1
ATOM 18461 C CA . PRO D 1 546 ? -57.10400 -17.04600 -48.60700 1.000 42.35000 546 PRO D CA 1
ATOM 18462 C C . PRO D 1 546 ? -56.66100 -18.44800 -48.99600 1.000 39.35000 546 PRO D C 1
ATOM 18463 O O . PRO D 1 546 ? -56.30000 -19.23300 -48.11300 1.000 43.75000 546 PRO D O 1
ATOM 18467 N N . SER D 1 547 ? -56.64800 -18.79600 -50.28000 1.000 37.15000 547 SER D N 1
ATOM 18468 C CA . SER D 1 547 ? -56.15100 -20.09800 -50.70500 1.000 42.86000 547 SER D CA 1
ATOM 18469 C C . SER D 1 547 ? -54.87200 -20.00300 -51.53500 1.000 43.22000 547 SER D C 1
ATOM 18470 O O . SER D 1 547 ? -54.44900 -21.01000 -52.11200 1.000 41.54000 547 SER D O 1
ATOM 18473 N N . SER D 1 548 ? -54.26500 -18.81500 -51.63900 1.000 39.80000 548 SER D N 1
ATOM 18474 C CA . SER D 1 548 ? -52.94100 -18.69600 -52.23800 1.000 38.49000 548 SER D CA 1
ATOM 18475 C C . SER D 1 548 ? -51.91600 -19.46800 -51.40600 1.000 35.09000 548 SER D C 1
ATOM 18476 O O . SER D 1 548 ? -52.10700 -19.71700 -50.20300 1.000 35.55000 548 SER D O 1
ATOM 18479 N N . PHE D 1 549 ? -50.81100 -19.85700 -52.05600 1.000 33.15000 549 PHE D N 1
ATOM 18480 C CA . PHE D 1 549 ? -49.78000 -20.57900 -51.31800 1.000 34.42000 549 PHE D CA 1
ATOM 18481 C C . PHE D 1 549 ? -49.27700 -19.77700 -50.12800 1.000 38.69000 549 PHE D C 1
ATOM 18482 O O . PHE D 1 549 ? -48.95800 -20.36000 -49.08800 1.000 37.31000 549 PHE D O 1
ATOM 18490 N N . TYR D 1 550 ? -49.24700 -18.44300 -50.23900 1.000 35.74000 550 TYR D N 1
ATOM 18491 C CA . TYR D 1 550 ? -48.80500 -17.61700 -49.12300 1.000 37.87000 550 TYR D CA 1
ATOM 18492 C C . TYR D 1 550 ? -49.68600 -17.83000 -47.88200 1.000 37.48000 550 TYR D C 1
ATOM 18493 O O . TYR D 1 550 ? -49.18800 -18.11500 -46.77800 1.000 36.06000 550 TYR D O 1
ATOM 18502 N N . HIS D 1 551 ? -51.00100 -17.69100 -48.03500 1.000 40.43000 551 HIS D N 1
ATOM 18503 C CA . HIS D 1 551 ? -51.87700 -17.88700 -46.88200 1.000 39.64000 551 HIS D CA 1
ATOM 18504 C C . HIS D 1 551 ? -51.97600 -19.36300 -46.49600 1.000 35.60000 551 HIS D C 1
ATOM 18505 O O . HIS D 1 551 ? -52.02000 -19.70100 -45.31000 1.000 38.18000 551 HIS D O 1
ATOM 18512 N N . ALA D 1 552 ? -51.95400 -20.26700 -47.47700 1.000 40.20000 552 ALA D N 1
ATOM 18513 C CA . ALA D 1 552 ? -52.21500 -21.67200 -47.16500 1.000 39.48000 552 ALA D CA 1
ATOM 18514 C C . ALA D 1 552 ? -51.13800 -22.26500 -46.25900 1.000 42.25000 552 ALA D C 1
ATOM 18515 O O . ALA D 1 552 ? -51.40500 -23.22000 -45.51100 1.000 38.91000 552 ALA D O 1
ATOM 18517 N N . TYR D 1 553 ? -49.91700 -21.72100 -46.29900 1.000 38.07000 553 TYR D N 1
ATOM 18518 C CA . TYR D 1 553 ? -48.82100 -22.31300 -45.54600 1.000 39.35000 553 TYR D CA 1
ATOM 18519 C C . TYR D 1 553 ? -48.35600 -21.42000 -44.40700 1.000 37.83000 553 TYR D C 1
ATOM 18520 O O . TYR D 1 553 ? -47.21200 -21.51700 -43.96300 1.000 34.17000 553 TYR D O 1
ATOM 18529 N N . GLY D 1 554 ? -49.24000 -20.55900 -43.92100 1.000 38.77000 554 GLY D N 1
ATOM 18530 C CA . GLY D 1 554 ? -49.01000 -19.81000 -42.69800 1.000 38.88000 554 GLY D CA 1
ATOM 18531 C C . GLY D 1 554 ? -48.88400 -18.30700 -42.86000 1.000 38.49000 554 GLY D C 1
ATOM 18532 O O . GLY D 1 554 ? -48.78300 -17.61300 -41.83800 1.000 43.70000 554 GLY D O 1
ATOM 18533 N N . GLY D 1 555 ? -48.89700 -17.76200 -44.07900 1.000 31.32000 555 GLY D N 1
ATOM 18534 C CA . GLY D 1 555 ? -48.72300 -16.31800 -44.23200 1.000 39.85000 555 GLY D CA 1
ATOM 18535 C C . GLY D 1 555 ? -47.41900 -15.81000 -43.63300 1.000 38.32000 555 GLY D C 1
ATOM 18536 O O . GLY D 1 555 ? -46.35000 -16.40700 -43.79500 1.000 35.05000 555 GLY D O 1
ATOM 18537 N N . ALA D 1 556 ? -47.50600 -14.69400 -42.91200 1.000 39.90000 556 ALA D N 1
ATOM 18538 C CA . ALA D 1 556 ? -46.32900 -14.06900 -42.31400 1.000 40.80000 556 ALA D CA 1
ATOM 18539 C C . ALA D 1 556 ? -45.69300 -14.90100 -41.19800 1.000 44.41000 556 ALA D C 1
ATOM 18540 O O . ALA D 1 556 ? -44.67200 -14.46300 -40.65000 1.000 44.68000 556 ALA D O 1
ATOM 18542 N N . ASP D 1 557 ? -46.26200 -16.04600 -40.81700 1.000 35.46000 557 ASP D N 1
ATOM 18543 C CA . ASP D 1 557 ? -45.55100 -16.94700 -39.92000 1.000 41.58000 557 ASP D CA 1
ATOM 18544 C C . ASP D 1 557 ? -44.57100 -17.83300 -40.66600 1.000 39.68000 557 ASP D C 1
ATOM 18545 O O . ASP D 1 557 ? -43.73100 -18.48400 -40.03100 1.000 37.54000 557 ASP D O 1
ATOM 18550 N N . THR D 1 558 ? -44.68600 -17.88800 -41.98400 1.000 30.37000 558 THR D N 1
ATOM 18551 C CA . THR D 1 558 ? -43.86100 -18.75300 -42.80600 1.000 37.77000 558 THR D CA 1
ATOM 18552 C C . THR D 1 558 ? -43.16000 -18.01400 -43.93000 1.000 34.27000 558 THR D C 1
ATOM 18553 O O . THR D 1 558 ? -42.20800 -18.55900 -44.49900 1.000 34.49000 558 THR D O 1
ATOM 18557 N N . PHE D 1 559 ? -43.56900 -16.79200 -44.24700 1.000 32.82000 559 PHE D N 1
ATOM 18558 C CA . PHE D 1 559 ? -43.05200 -16.08900 -45.40600 1.000 33.34000 559 PHE D CA 1
ATOM 18559 C C . PHE D 1 559 ? -42.82800 -14.62300 -45.08800 1.000 36.24000 559 PHE D C 1
ATOM 18560 O O . PHE D 1 559 ? -43.63400 -13.97000 -44.41300 1.000 39.51000 559 PHE D O 1
ATOM 18568 N N . LYS D 1 560 ? -41.73400 -14.10600 -45.60100 1.000 31.72000 560 LYS D N 1
ATOM 18569 C CA . LYS D 1 560 ? -41.53400 -12.68000 -45.68500 1.000 30.70000 560 LYS D CA 1
ATOM 18570 C C . LYS D 1 560 ? -41.50300 -12.33300 -47.16200 1.000 25.49000 560 LYS D C 1
ATOM 18571 O O . LYS D 1 560 ? -40.80300 -12.99600 -47.93200 1.000 34.74000 560 LYS D O 1
ATOM 18577 N N . ILE D 1 561 ? -42.26900 -11.33000 -47.57500 1.000 28.29000 561 ILE D N 1
ATOM 18578 C CA . ILE D 1 561 ? -42.25100 -10.87200 -48.97100 1.000 27.29000 561 ILE D CA 1
ATOM 18579 C C . ILE D 1 561 ? -41.33000 -9.67800 -49.09900 1.000 32.99000 561 ILE D C 1
ATOM 18580 O O . ILE D 1 561 ? -41.46100 -8.69200 -48.35300 1.000 29.18000 561 ILE D O 1
ATOM 18585 N N . VAL D 1 562 ? -40.43500 -9.73500 -50.08200 1.000 36.26000 562 VAL D N 1
ATOM 18586 C CA . VAL D 1 562 ? -39.56100 -8.61500 -50.41100 1.000 30.04000 562 VAL D CA 1
ATOM 18587 C C . VAL D 1 562 ? -39.80400 -8.23000 -51.86200 1.000 31.06000 562 VAL D C 1
ATOM 18588 O O . VAL D 1 562 ? -39.58200 -9.03900 -52.77000 1.000 33.52000 562 VAL D O 1
ATOM 18592 N N . VAL D 1 563 ? -40.23500 -6.99300 -52.08900 1.000 32.96000 563 VAL D N 1
ATOM 18593 C CA . VAL D 1 563 ? -40.45400 -6.49600 -53.44100 1.000 35.61000 563 VAL D CA 1
ATOM 18594 C C . VAL D 1 563 ? -39.15600 -5.83300 -53.89800 1.000 36.22000 563 VAL D C 1
ATOM 18595 O O . VAL D 1 563 ? -38.73700 -4.81200 -53.34600 1.000 37.22000 563 VAL D O 1
ATOM 18599 N N . VAL D 1 564 ? -38.51100 -6.40400 -54.90600 1.000 34.78000 564 VAL D N 1
ATOM 18600 C CA . VAL D 1 564 ? -37.24600 -5.87200 -55.40500 1.000 32.79000 564 VAL D CA 1
ATOM 18601 C C . VAL D 1 564 ? -37.55800 -5.02100 -56.62900 1.000 31.75000 564 VAL D C 1
ATOM 18602 O O . VAL D 1 564 ? -37.97200 -5.54400 -57.66600 1.000 32.05000 564 VAL D O 1
ATOM 18606 N N . VAL D 1 565 ? -37.37000 -3.70900 -56.51600 1.000 28.12000 565 VAL D N 1
ATOM 18607 C CA . VAL D 1 565 ? -37.77900 -2.77400 -57.55700 1.000 30.82000 565 VAL D CA 1
ATOM 18608 C C . VAL D 1 565 ? -36.56000 -2.03200 -58.11000 1.000 34.12000 565 VAL D C 1
ATOM 18609 O O . VAL D 1 565 ? -35.87500 -1.30600 -57.37500 1.000 35.60000 565 VAL D O 1
ATOM 18613 N N . ARG D 1 566 ? -36.31400 -2.17700 -59.41300 1.000 32.50000 566 ARG D N 1
ATOM 18614 C CA . ARG D 1 566 ? -35.24200 -1.44000 -60.08200 1.000 34.14000 566 ARG D CA 1
ATOM 18615 C C . ARG D 1 566 ? -35.75700 -0.07200 -60.53700 1.000 38.25000 566 ARG D C 1
ATOM 18616 O O . ARG D 1 566 ? -36.08400 0.15500 -61.71000 1.000 44.57000 566 ARG D O 1
ATOM 18624 N N . ALA D 1 567 ? -35.79200 0.86300 -59.59300 1.000 32.02000 567 ALA D N 1
ATOM 18625 C CA . ALA D 1 567 ? -36.13600 2.25600 -59.85500 1.000 35.37000 567 ALA D CA 1
ATOM 18626 C C . ALA D 1 567 ? -35.71800 3.09000 -58.63800 1.000 43.33000 567 ALA D C 1
ATOM 18627 O O . ALA D 1 567 ? -35.23200 2.56200 -57.63000 1.000 42.26000 567 ALA D O 1
ATOM 18629 N N . THR D 1 568 ? -35.90400 4.40900 -58.74100 1.000 42.00000 568 THR D N 1
ATOM 18630 C CA . THR D 1 568 ? -35.59800 5.28500 -57.62300 1.000 39.62000 568 THR D CA 1
ATOM 18631 C C . THR D 1 568 ? -36.57200 5.02800 -56.47300 1.000 42.39000 568 THR D C 1
ATOM 18632 O O . THR D 1 568 ? -37.70100 4.58700 -56.69700 1.000 46.04000 568 THR D O 1
ATOM 18636 N N . PRO D 1 569 ? -36.16400 5.29500 -55.23100 1.000 40.19000 569 PRO D N 1
ATOM 18637 C CA . PRO D 1 569 ? -37.11000 5.12600 -54.10500 1.000 44.78000 569 PRO D CA 1
ATOM 18638 C C . PRO D 1 569 ? -38.43100 5.85600 -54.29500 1.000 46.80000 569 PRO D C 1
ATOM 18639 O O . PRO D 1 569 ? -39.48700 5.30600 -53.95900 1.000 48.00000 569 PRO D O 1
ATOM 18643 N N . SER D 1 570 ? -38.40800 7.07200 -54.84400 1.000 47.66000 570 SER D N 1
ATOM 18644 C CA . SER D 1 570 ? -39.65100 7.80700 -55.06400 1.000 48.21000 570 SER D CA 1
ATOM 18645 C C . SER D 1 570 ? -40.56100 7.08800 -56.05300 1.000 41.90000 570 SER D C 1
ATOM 18646 O O . SER D 1 570 ? -41.75100 6.90800 -55.78800 1.000 40.73000 570 SER D O 1
ATOM 18649 N N . GLN D 1 571 ? -40.03400 6.70700 -57.21300 1.000 41.05000 571 GLN D N 1
ATOM 18650 C CA . GLN D 1 571 ? -40.88300 6.04400 -58.19300 1.000 45.95000 571 GLN D CA 1
ATOM 18651 C C . GLN D 1 571 ? -41.40200 4.73300 -57.64800 1.000 42.38000 571 GLN D C 1
ATOM 18652 O O . GLN D 1 571 ? -42.59000 4.41800 -57.78900 1.000 43.64000 571 GLN D O 1
ATOM 18658 N N . ALA D 1 572 ? -40.52300 3.96800 -57.00500 1.000 41.16000 572 ALA D N 1
ATOM 18659 C CA . ALA D 1 572 ? -40.88700 2.64700 -56.51800 1.000 41.14000 572 ALA D CA 1
ATOM 18660 C C . ALA D 1 572 ? -42.00300 2.72700 -55.48300 1.000 43.28000 572 ALA D C 1
ATOM 18661 O O . ALA D 1 572 ? -42.99400 1.99700 -55.57600 1.000 43.83000 572 ALA D O 1
ATOM 18663 N N . ASP D 1 573 ? -41.87700 3.63000 -54.50300 1.000 41.11000 573 ASP D N 1
ATOM 18664 C CA . ASP D 1 573 ? -42.90700 3.72200 -53.47400 1.000 38.04000 573 ASP D CA 1
ATOM 18665 C C . ASP D 1 573 ? -44.23100 4.15800 -54.06000 1.000 42.67000 573 ASP D C 1
ATOM 18666 O O . ASP D 1 573 ? -45.28700 3.68700 -53.62700 1.000 47.41000 573 ASP D O 1
ATOM 18671 N N . GLN D 1 574 ? -44.19800 5.07200 -55.03200 1.000 44.82000 574 GLN D N 1
ATOM 18672 C CA . GLN D 1 574 ? -45.43500 5.52500 -55.64900 1.000 48.05000 574 GLN D CA 1
ATOM 18673 C C . GLN D 1 574 ? -46.10800 4.38500 -56.38700 1.000 47.44000 574 GLN D C 1
ATOM 18674 O O . GLN D 1 574 ? -47.33800 4.27000 -56.38600 1.000 51.09000 574 GLN D O 1
ATOM 18680 N N . ARG D 1 575 ? -45.31400 3.51400 -56.99700 1.000 46.09000 575 ARG D N 1
ATOM 18681 C CA . ARG D 1 575 ? -45.88700 2.39700 -57.73700 1.000 47.51000 575 ARG D CA 1
ATOM 18682 C C . ARG D 1 575 ? -46.23800 1.22700 -56.81800 1.000 44.40000 575 ARG D C 1
ATOM 18683 O O . ARG D 1 575 ? -47.22400 0.52600 -57.07500 1.000 41.23000 575 ARG D O 1
ATOM 18691 N N . VAL D 1 576 ? -45.46400 1.00600 -55.74800 1.000 40.71000 576 VAL D N 1
ATOM 18692 C CA . VAL D 1 576 ? -45.70300 -0.14500 -54.87800 1.000 45.27000 576 VAL D CA 1
ATOM 18693 C C . VAL D 1 576 ? -47.08400 -0.06500 -54.23200 1.000 48.95000 576 VAL D C 1
ATOM 18694 O O . VAL D 1 576 ? -47.79400 -1.07200 -54.12900 1.000 47.65000 576 VAL D O 1
ATOM 18698 N N . LYS D 1 577 ? -47.49300 1.12600 -53.79900 1.000 42.84000 577 LYS D N 1
ATOM 18699 C CA . LYS D 1 577 ? -48.81800 1.24800 -53.21900 1.000 46.04000 577 LYS D CA 1
ATOM 18700 C C . LYS D 1 577 ? -49.94800 1.04100 -54.22900 1.000 50.01000 577 LYS D C 1
ATOM 18701 O O . LYS D 1 577 ? -51.10800 0.99200 -53.79800 1.000 49.74000 577 LYS D O 1
ATOM 18707 N N . THR D 1 578 ? -49.66200 0.90400 -55.54200 1.000 45.90000 578 THR D N 1
ATOM 18708 C CA . THR D 1 578 ? -50.73300 0.53400 -56.47500 1.000 46.25000 578 THR D CA 1
ATOM 18709 C C . THR D 1 578 ? -51.02200 -0.97100 -56.48200 1.000 46.78000 578 THR D C 1
ATOM 18710 O O . THR D 1 578 ? -52.00700 -1.40300 -57.09400 1.000 44.99000 578 THR D O 1
ATOM 18714 N N . PHE D 1 579 ? -50.19000 -1.77700 -55.83000 1.000 42.91000 579 PHE D N 1
ATOM 18715 C CA . PHE D 1 579 ? -50.43500 -3.20200 -55.65400 1.000 37.56000 579 PHE D CA 1
ATOM 18716 C C . PHE D 1 579 ? -50.77100 -3.39300 -54.18300 1.000 45.97000 579 PHE D C 1
ATOM 18717 O O . PHE D 1 579 ? -49.86800 -3.47000 -53.33000 1.000 48.27000 579 PHE D O 1
ATOM 18725 N N . PRO D 1 580 ? -52.05900 -3.43500 -53.83200 1.000 43.97000 580 PRO D N 1
ATOM 18726 C CA . PRO D 1 580 ? -52.43500 -3.27000 -52.42200 1.000 46.65000 580 PRO D CA 1
ATOM 18727 C C . PRO D 1 580 ? -52.01200 -4.42200 -51.51900 1.000 44.23000 580 PRO D C 1
ATOM 18728 O O . PRO D 1 580 ? -51.76300 -4.18400 -50.33000 1.000 47.07000 580 PRO D O 1
ATOM 18732 N N . PHE D 1 581 ? -51.90000 -5.65400 -52.02200 1.000 40.39000 581 PHE D N 1
ATOM 18733 C CA . PHE D 1 581 ? -51.35900 -6.70400 -51.15900 1.000 44.64000 581 PHE D CA 1
ATOM 18734 C C . PHE D 1 581 ? -49.84500 -6.56200 -50.96600 1.000 41.81000 581 PHE D C 1
ATOM 18735 O O . PHE D 1 581 ? -49.33200 -6.75100 -49.85900 1.000 38.79000 581 PHE D O 1
ATOM 18743 N N . LEU D 1 582 ? -49.11100 -6.24800 -52.03200 1.000 41.60000 582 LEU D N 1
ATOM 18744 C CA . LEU D 1 582 ? -47.65700 -6.09900 -51.91000 1.000 45.26000 582 LEU D CA 1
ATOM 18745 C C . LEU D 1 582 ? -47.29500 -4.89200 -51.06100 1.000 42.45000 582 LEU D C 1
ATOM 18746 O O . LEU D 1 582 ? -46.27700 -4.91100 -50.36600 1.000 43.87000 582 LEU D O 1
ATOM 18751 N N . SER D 1 583 ? -48.14000 -3.86600 -51.05500 1.000 47.21000 583 SER D N 1
ATOM 18752 C CA . SER D 1 583 ? -47.83200 -2.68400 -50.26900 1.000 46.41000 583 SER D CA 1
ATOM 18753 C C . SER D 1 583 ? -48.01100 -2.95100 -48.78600 1.000 49.40000 583 SER D C 1
ATOM 18754 O O . SER D 1 583 ? -47.25500 -2.42500 -47.96200 1.000 51.41000 583 SER D O 1
ATOM 18757 N N . LYS D 1 584 ? -49.01500 -3.75500 -48.42600 1.000 50.91000 584 LYS D N 1
ATOM 18758 C CA . LYS D 1 584 ? -49.34600 -3.97100 -47.02200 1.000 51.43000 584 LYS D CA 1
ATOM 18759 C C . LYS D 1 584 ? -48.56200 -5.13500 -46.42000 1.000 50.43000 584 LYS D C 1
ATOM 18760 O O . LYS D 1 584 ? -48.18300 -5.08200 -45.24100 1.000 52.34000 584 LYS D O 1
ATOM 18766 N N . ALA D 1 585 ? -48.30900 -6.18500 -47.20700 1.000 45.52000 585 ALA D N 1
ATOM 18767 C CA . ALA D 1 585 ? -47.62100 -7.37400 -46.71900 1.000 45.16000 585 ALA D CA 1
ATOM 18768 C C . ALA D 1 585 ? -46.14800 -7.41300 -47.09400 1.000 43.14000 585 ALA D C 1
ATOM 18769 O O . ALA D 1 585 ? -45.38400 -8.14800 -46.45500 1.000 42.19000 585 ALA D O 1
ATOM 18771 N N . GLY D 1 586 ? -45.73400 -6.65100 -48.10900 1.000 37.80000 586 GLY D N 1
ATOM 18772 C CA . GLY D 1 586 ? -44.37200 -6.69800 -48.58900 1.000 38.96000 586 GLY D CA 1
ATOM 18773 C C . GLY D 1 586 ? -43.44500 -5.63300 -47.99300 1.000 40.41000 586 GLY D C 1
ATOM 18774 O O . GLY D 1 586 ? -43.85300 -4.64700 -47.39200 1.000 38.71000 586 GLY D O 1
ATOM 18775 N N . HIS D 1 587 ? -42.15600 -5.87000 -48.17800 1.000 37.11000 587 HIS D N 1
ATOM 18776 C CA . HIS D 1 587 ? -41.11000 -4.93700 -47.81200 1.000 34.08000 587 HIS D CA 1
ATOM 18777 C C . HIS D 1 587 ? -40.33200 -4.62000 -49.07700 1.000 37.07000 587 HIS D C 1
ATOM 18778 O O . HIS D 1 587 ? -39.92000 -5.53200 -49.79200 1.000 38.84000 587 HIS D O 1
ATOM 18785 N N . THR D 1 588 ? -40.16400 -3.33300 -49.36700 1.000 35.59000 588 THR D N 1
ATOM 18786 C CA . THR D 1 588 ? -39.59600 -2.90200 -50.63400 1.000 35.40000 588 THR D CA 1
ATOM 18787 C C . THR D 1 588 ? -38.10400 -2.65400 -50.47700 1.000 36.55000 588 THR D C 1
ATOM 18788 O O . THR D 1 588 ? -37.67800 -2.00600 -49.51400 1.000 31.45000 588 THR D O 1
ATOM 18792 N N . VAL D 1 589 ? -37.31200 -3.16900 -51.41600 1.000 34.68000 589 VAL D N 1
ATOM 18793 C CA . VAL D 1 589 ? -35.90500 -2.79700 -51.49900 1.000 38.87000 589 VAL D CA 1
ATOM 18794 C C . VAL D 1 589 ? -35.64900 -2.21400 -52.87900 1.000 38.39000 589 VAL D C 1
ATOM 18795 O O . VAL D 1 589 ? -36.25900 -2.61300 -53.87800 1.000 37.69000 589 VAL D O 1
ATOM 18799 N N . TYR D 1 590 ? -34.73600 -1.25600 -52.92300 1.000 37.29000 590 TYR D N 1
ATOM 18800 C CA . TYR D 1 590 ? -34.44100 -0.49900 -54.13100 1.000 33.46000 590 TYR D CA 1
ATOM 18801 C C . TYR D 1 590 ? -33.17300 -1.04600 -54.79800 1.000 34.41000 590 TYR D C 1
ATOM 18802 O O . TYR D 1 590 ? -32.07000 -0.92300 -54.26100 1.000 39.01000 590 TYR D O 1
ATOM 18811 N N . ASP D 1 591 ? -33.33600 -1.65300 -55.97300 1.000 35.15000 591 ASP D N 1
ATOM 18812 C CA . ASP D 1 591 ? -32.24000 -2.30600 -56.69700 1.000 33.90000 591 ASP D CA 1
ATOM 18813 C C . ASP D 1 591 ? -31.61400 -1.25900 -57.61900 1.000 37.65000 591 ASP D C 1
ATOM 18814 O O . ASP D 1 591 ? -31.91800 -1.15600 -58.81200 1.000 36.08000 591 ASP D O 1
ATOM 18819 N N . ASP D 1 592 ? -30.73100 -0.45100 -57.02800 1.000 35.34000 592 ASP D N 1
ATOM 18820 C CA . ASP D 1 592 ? -30.22500 0.76500 -57.65100 1.000 34.45000 592 ASP D CA 1
ATOM 18821 C C . ASP D 1 592 ? -28.72200 0.74900 -57.92100 1.000 34.61000 592 ASP D C 1
ATOM 18822 O O . ASP D 1 592 ? -28.15000 1.81000 -58.19100 1.000 40.14000 592 ASP D O 1
ATOM 18827 N N . GLN D 1 593 ? -28.05800 -0.39500 -57.82100 1.000 31.24000 593 GLN D N 1
ATOM 18828 C CA . GLN D 1 593 ? -26.65300 -0.42700 -58.19900 1.000 36.62000 593 GLN D CA 1
ATOM 18829 C C . GLN D 1 593 ? -26.51900 -0.10100 -59.68600 1.000 35.98000 593 GLN D C 1
ATOM 18830 O O . GLN D 1 593 ? -27.48200 -0.19600 -60.44800 1.000 34.72000 593 GLN D O 1
ATOM 18836 N N . LEU D 1 594 ? -25.30400 0.27100 -60.09500 1.000 29.97000 594 LEU D N 1
ATOM 18837 C CA . LEU D 1 594 ? -24.99100 0.40100 -61.50700 1.000 32.50000 594 LEU D CA 1
ATOM 18838 C C . LEU D 1 594 ? -25.08600 -0.96400 -62.18200 1.000 35.64000 594 LEU D C 1
ATOM 18839 O O . LEU D 1 594 ? -25.00300 -1.99700 -61.52100 1.000 33.18000 594 LEU D O 1
ATOM 18844 N N . PRO D 1 595 ? -25.25400 -0.99600 -63.50400 1.000 35.23000 595 PRO D N 1
ATOM 18845 C CA . PRO D 1 595 ? -25.38000 -2.28700 -64.19100 1.000 31.22000 595 PRO D CA 1
ATOM 18846 C C . PRO D 1 595 ? -24.23600 -3.23900 -63.87400 1.000 38.61000 595 PRO D C 1
ATOM 18847 O O . PRO D 1 595 ? -23.15600 -2.79200 -63.46300 1.000 34.47000 595 PRO D O 1
ATOM 18851 N N . LEU D 1 596 ? -24.48200 -4.54900 -64.06500 1.000 35.29000 596 LEU D N 1
ATOM 18852 C CA . LEU D 1 596 ? -23.49300 -5.59100 -63.78700 1.000 33.31000 596 LEU D CA 1
ATOM 18853 C C . LEU D 1 596 ? -22.20500 -5.36900 -64.58400 1.000 37.71000 596 LEU D C 1
ATOM 18854 O O . LEU D 1 596 ? -22.24200 -5.20300 -65.81000 1.000 38.18000 596 LEU D O 1
ATOM 18859 N N . SER D 1 597 ? -21.06100 -5.41700 -63.88400 1.000 33.10000 597 SER D N 1
ATOM 18860 C CA . SER D 1 597 ? -19.77900 -4.95300 -64.41100 1.000 30.70000 597 SER D CA 1
ATOM 18861 C C . SER D 1 597 ? -18.80400 -4.77400 -63.25400 1.000 33.62000 597 SER D C 1
ATOM 18862 O O . SER D 1 597 ? -19.19200 -4.99400 -62.10600 1.000 35.64000 597 SER D O 1
ATOM 18865 N N . HIS D 1 598 ? -17.57800 -4.29300 -63.49800 1.000 38.00000 598 HIS D N 1
ATOM 18866 C CA . HIS D 1 598 ? -16.69200 -4.07000 -62.36300 1.000 32.30000 598 HIS D CA 1
ATOM 18867 C C . HIS D 1 598 ? -16.99300 -2.78800 -61.61100 1.000 29.16000 598 HIS D C 1
ATOM 18868 O O . HIS D 1 598 ? -16.26300 -2.45100 -60.68400 1.000 30.18000 598 HIS D O 1
ATOM 18875 N N . PHE D 1 599 ? -18.06700 -2.08900 -61.94000 1.000 32.66000 599 PHE D N 1
ATOM 18876 C CA . PHE D 1 599 ? -18.53900 -0.98200 -61.11900 1.000 24.11000 599 PHE D CA 1
ATOM 18877 C C . PHE D 1 599 ? -19.88800 -1.25100 -60.48100 1.000 32.50000 599 PHE D C 1
ATOM 18878 O O . PHE D 1 599 ? -20.38500 -0.39000 -59.75900 1.000 25.14000 599 PHE D O 1
ATOM 18886 N N . GLY D 1 600 ? -20.50800 -2.40700 -60.71700 1.000 38.02000 600 GLY D N 1
ATOM 18887 C CA . GLY D 1 600 ? -21.83900 -2.59300 -60.18400 1.000 34.03000 600 GLY D CA 1
ATOM 18888 C C . GLY D 1 600 ? -22.34000 -4.01100 -60.27200 1.000 34.22000 600 GLY D C 1
ATOM 18889 O O . GLY D 1 600 ? -21.56400 -4.95600 -60.39500 1.000 38.85000 600 GLY D O 1
ATOM 18890 N N . GLY D 1 601 ? -23.66200 -4.14300 -60.16500 1.000 33.97000 601 GLY D N 1
ATOM 18891 C CA . GLY D 1 601 ? -24.33000 -5.42900 -60.21400 1.000 32.53000 601 GLY D CA 1
ATOM 18892 C C . GLY D 1 601 ? -25.66100 -5.36300 -59.50200 1.000 33.86000 601 GLY D C 1
ATOM 18893 O O . GLY D 1 601 ? -25.74400 -5.54000 -58.27800 1.000 30.95000 601 GLY D O 1
ATOM 18894 N N . ASP D 1 602 ? -26.71700 -5.07900 -60.25300 1.000 31.79000 602 ASP D N 1
ATOM 18895 C CA . ASP D 1 602 ? -28.02900 -5.07400 -59.63300 1.000 32.02000 602 ASP D CA 1
ATOM 18896 C C . ASP D 1 602 ? -28.46300 -6.50100 -59.29000 1.000 31.76000 602 ASP D C 1
ATOM 18897 O O . ASP D 1 602 ? -27.98000 -7.49300 -59.84100 1.000 31.38000 602 ASP D O 1
ATOM 18902 N N . ALA D 1 603 ? -29.39900 -6.58300 -58.36000 1.000 30.07000 603 ALA D N 1
ATOM 18903 C CA . ALA D 1 603 ? -29.97000 -7.86600 -57.97700 1.000 27.20000 603 ALA D CA 1
ATOM 18904 C C . ALA D 1 603 ? -30.68600 -8.55800 -59.15100 1.000 36.09000 603 ALA D C 1
ATOM 18905 O O . ALA D 1 603 ? -30.56900 -9.78400 -59.32800 1.000 33.07000 603 ALA D O 1
ATOM 18907 N N . HIS D 1 604 ? -31.43400 -7.79800 -59.96500 1.000 33.19000 604 HIS D N 1
ATOM 18908 C CA . HIS D 1 604 ? -32.14100 -8.41300 -61.09400 1.000 35.16000 604 HIS D CA 1
ATOM 18909 C C . HIS D 1 604 ? -31.17300 -9.13700 -62.02900 1.000 36.80000 604 HIS D C 1
ATOM 18910 O O . HIS D 1 604 ? -31.42200 -10.28400 -62.43500 1.000 32.76000 604 HIS D O 1
ATOM 18917 N N . ALA D 1 605 ? -30.05300 -8.47700 -62.38500 1.000 31.99000 605 ALA D N 1
ATOM 18918 C CA . ALA D 1 605 ? -29.08800 -9.10100 -63.28900 1.000 29.20000 605 ALA D CA 1
ATOM 18919 C C . ALA D 1 605 ? -28.34300 -10.25800 -62.61700 1.000 31.49000 605 ALA D C 1
ATOM 18920 O O . ALA D 1 605 ? -28.07200 -11.28000 -63.25200 1.000 32.71000 605 ALA D O 1
ATOM 18922 N N . LEU D 1 606 ? -28.02800 -10.13900 -61.32700 1.000 32.85000 606 LEU D N 1
ATOM 18923 C CA . LEU D 1 606 ? -27.23600 -11.18700 -60.68800 1.000 31.65000 606 LEU D CA 1
ATOM 18924 C C . LEU D 1 606 ? -28.06900 -12.43400 -60.39100 1.000 30.80000 606 LEU D C 1
ATOM 18925 O O . LEU D 1 606 ? -27.52400 -13.54300 -60.34300 1.000 32.03000 606 LEU D O 1
ATOM 18930 N N . TYR D 1 607 ? -29.38400 -12.29000 -60.19400 1.000 33.73000 607 TYR D N 1
ATOM 18931 C CA . TYR D 1 607 ? -30.25000 -13.46100 -60.11600 1.000 32.62000 607 TYR D CA 1
ATOM 18932 C C . TYR D 1 607 ? -30.67700 -13.96000 -61.49200 1.000 33.22000 607 TYR D C 1
ATOM 18933 O O . TYR D 1 607 ? -31.10700 -15.10600 -61.60400 1.000 32.78000 607 TYR D O 1
ATOM 18942 N N . GLY D 1 608 ? -30.54100 -13.13900 -62.54000 1.000 38.94000 608 GLY D N 1
ATOM 18943 C CA . GLY D 1 608 ? -30.83300 -13.57900 -63.89500 1.000 36.23000 608 GLY D CA 1
ATOM 18944 C C . GLY D 1 608 ? -32.31200 -13.48500 -64.22000 1.000 35.12000 608 GLY D C 1
ATOM 18945 O O . GLY D 1 608 ? -32.89400 -14.41800 -64.77700 1.000 36.82000 608 GLY D O 1
ATOM 18946 N N . VAL D 1 609 ? -32.91500 -12.35800 -63.87300 1.000 33.52000 609 VAL D N 1
ATOM 18947 C CA . VAL D 1 609 ? -34.35000 -12.14600 -63.95800 1.000 33.54000 609 VAL D CA 1
ATOM 18948 C C . VAL D 1 609 ? -34.66800 -11.37900 -65.23700 1.000 38.14000 609 VAL D C 1
ATOM 18949 O O . VAL D 1 609 ? -34.09400 -10.30700 -65.48300 1.000 40.04000 609 VAL D O 1
ATOM 18953 N N . SER D 1 610 ? -35.57000 -11.93600 -66.05200 1.000 38.04000 610 SER D N 1
ATOM 18954 C CA . SER D 1 610 ? -36.16900 -11.22900 -67.18400 1.000 38.56000 610 SER D CA 1
ATOM 18955 C C . SER D 1 610 ? -37.02500 -10.05100 -66.72400 1.000 38.16000 610 SER D C 1
ATOM 18956 O O . SER D 1 610 ? -37.86700 -10.18800 -65.83100 1.000 38.47000 610 SER D O 1
ATOM 18959 N N . HIS D 1 611 ? -36.83600 -8.90000 -67.36000 1.000 31.91000 611 HIS D N 1
ATOM 18960 C CA . HIS D 1 611 ? -37.68700 -7.76000 -67.05900 1.000 40.40000 611 HIS D CA 1
ATOM 18961 C C . HIS D 1 611 ? -39.07900 -7.88900 -67.65700 1.000 41.75000 611 HIS D C 1
ATOM 18962 O O . HIS D 1 611 ? -39.98100 -7.13200 -67.26900 1.000 40.89000 611 HIS D O 1
ATOM 18969 N N . GLU D 1 612 ? -39.27800 -8.81700 -68.58500 1.000 36.41000 612 GLU D N 1
ATOM 18970 C CA . GLU D 1 612 ? -40.60600 -8.99900 -69.14000 1.000 43.57000 612 GLU D CA 1
ATOM 18971 C C . GLU D 1 612 ? -41.44800 -9.87000 -68.21700 1.000 47.67000 612 GLU D C 1
ATOM 18972 O O . GLU D 1 612 ? -42.59300 -9.51700 -67.91200 1.000 47.17000 612 GLU D O 1
ATOM 18978 N N . GLU D 1 613 ? -40.86500 -10.97100 -67.71300 1.000 41.08000 613 GLU D N 1
ATOM 18979 C CA . GLU D 1 613 ? -41.55200 -11.94600 -66.87300 1.000 38.19000 613 GLU D CA 1
ATOM 18980 C C . GLU D 1 613 ? -41.41900 -11.69300 -65.37600 1.000 39.43000 613 GLU D C 1
ATOM 18981 O O . GLU D 1 613 ? -42.30900 -12.09500 -64.62100 1.000 41.34000 613 GLU D O 1
ATOM 18987 N N . GLY D 1 614 ? -40.32800 -11.06100 -64.91100 1.000 38.56000 614 GLY D N 1
ATOM 18988 C CA . GLY D 1 614 ? -40.13600 -10.90600 -63.46700 1.000 32.63000 614 GLY D CA 1
ATOM 18989 C C . GLY D 1 614 ? -39.84200 -12.26900 -62.86200 1.000 37.32000 614 GLY D C 1
ATOM 18990 O O . GLY D 1 614 ? -39.51800 -13.23200 -63.57800 1.000 35.42000 614 GLY D O 1
ATOM 18991 N N . ALA D 1 615 ? -39.95900 -12.35800 -61.52900 1.000 36.84000 615 ALA D N 1
ATOM 18992 C CA . ALA D 1 615 ? -39.70000 -13.63200 -60.87000 1.000 31.13000 615 ALA D CA 1
ATOM 18993 C C . ALA D 1 615 ? -40.14400 -13.59900 -59.41600 1.000 34.09000 615 ALA D C 1
ATOM 18994 O O . ALA D 1 615 ? -40.14300 -12.55400 -58.76600 1.000 36.47000 615 ALA D O 1
ATOM 18996 N N . ILE D 1 616 ? -40.53600 -14.76500 -58.92100 1.000 35.20000 616 ILE D N 1
ATOM 18997 C CA . ILE D 1 616 ? -40.55700 -15.03900 -57.49000 1.000 36.57000 616 ILE D CA 1
ATOM 18998 C C . ILE D 1 616 ? -39.44200 -16.03000 -57.22400 1.000 33.24000 616 ILE D C 1
ATOM 18999 O O . ILE D 1 616 ? -39.45400 -17.13500 -57.77100 1.000 35.05000 616 ILE D O 1
ATOM 19004 N N . VAL D 1 617 ? -38.44400 -15.61800 -56.44500 1.000 31.27000 617 VAL D N 1
ATOM 19005 C CA . VAL D 1 617 ? -37.33100 -16.48600 -56.06900 1.000 30.27000 617 VAL D CA 1
ATOM 19006 C C . VAL D 1 617 ? -37.54700 -16.87500 -54.61100 1.000 26.73000 617 VAL D C 1
ATOM 19007 O O . VAL D 1 617 ? -37.77800 -16.01600 -53.75800 1.000 29.10000 617 VAL D O 1
ATOM 19011 N N . VAL D 1 618 ? -37.57500 -18.16400 -54.33500 1.000 31.72000 618 VAL D N 1
ATOM 19012 C CA . VAL D 1 618 ? -37.89800 -18.64300 -52.99800 1.000 30.52000 618 VAL D CA 1
ATOM 19013 C C . VAL D 1 618 ? -36.58100 -18.89400 -52.31300 1.000 31.61000 618 VAL D C 1
ATOM 19014 O O . VAL D 1 618 ? -35.81900 -19.76500 -52.73800 1.000 28.53000 618 VAL D O 1
ATOM 19018 N N . VAL D 1 619 ? -36.28500 -18.13000 -51.27200 1.000 28.51000 619 VAL D N 1
ATOM 19019 C CA . VAL D 1 619 ? -35.04300 -18.31600 -50.54600 1.000 25.83000 619 VAL D CA 1
ATOM 19020 C C . VAL D 1 619 ? -35.35900 -19.08700 -49.28000 1.000 29.21000 619 VAL D C 1
ATOM 19021 O O . VAL D 1 619 ? -36.25500 -18.70300 -48.51000 1.000 30.82000 619 VAL D O 1
ATOM 19025 N N . ARG D 1 620 ? -34.63400 -20.18100 -49.06600 1.000 26.86000 620 ARG D N 1
ATOM 19026 C CA . ARG D 1 620 ? -34.77800 -20.92600 -47.81800 1.000 26.79000 620 ARG D CA 1
ATOM 19027 C C . ARG D 1 620 ? -34.38800 -20.05700 -46.62100 1.000 34.82000 620 ARG D C 1
ATOM 19028 O O . ARG D 1 620 ? -33.74100 -18.99800 -46.76500 1.000 35.60000 620 ARG D O 1
ATOM 19036 N N . PRO D 1 621 ? -34.78400 -20.47800 -45.42300 1.000 35.52000 621 PRO D N 1
ATOM 19037 C CA . PRO D 1 621 ? -34.31700 -19.77700 -44.21800 1.000 32.22000 621 PRO D CA 1
ATOM 19038 C C . PRO D 1 621 ? -32.80300 -19.75400 -44.06100 1.000 30.83000 621 PRO D C 1
ATOM 19039 O O . PRO D 1 621 ? -32.28000 -18.86800 -43.37700 1.000 34.29000 621 PRO D O 1
ATOM 19043 N N . ASP D 1 622 ? -32.09400 -20.70600 -44.63700 1.000 30.33000 622 ASP D N 1
ATOM 19044 C CA . ASP D 1 622 ? -30.65300 -20.77600 -44.47800 1.000 31.72000 622 ASP D CA 1
ATOM 19045 C C . ASP D 1 622 ? -29.82100 -19.99400 -45.50800 1.000 29.90000 622 ASP D C 1
ATOM 19046 O O . ASP D 1 622 ? -28.62300 -20.02100 -45.40300 1.000 31.60000 622 ASP D O 1
ATOM 19051 N N . SER D 1 623 ? -30.44300 -19.30200 -46.45800 1.000 26.15000 623 SER D N 1
ATOM 19052 C CA . SER D 1 623 ? -29.75500 -18.50300 -47.52000 1.000 29.15000 623 SER D CA 1
ATOM 19053 C C . SER D 1 623 ? -29.53200 -19.25300 -48.83900 1.000 28.83000 623 SER D C 1
ATOM 19054 O O . SER D 1 623 ? -29.14300 -18.65400 -49.81600 1.000 31.82000 623 SER D O 1
ATOM 19057 N N . TRP D 1 624 ? -29.76200 -20.55000 -48.86600 1.000 29.52000 624 TRP D N 1
ATOM 19058 C CA . TRP D 1 624 ? -29.68700 -21.29300 -50.10700 1.000 26.56000 624 TRP D CA 1
ATOM 19059 C C . TRP D 1 624 ? -31.00800 -21.13900 -50.83700 1.000 28.56000 624 TRP D C 1
ATOM 19060 O O . TRP D 1 624 ? -32.04800 -21.00500 -50.22700 1.000 29.48000 624 TRP D O 1
ATOM 19071 N N . ILE D 1 625 ? -30.95900 -21.14900 -52.14700 1.000 24.36000 625 ILE D N 1
ATOM 19072 C CA . ILE D 1 625 ? -32.15400 -21.01100 -52.97500 1.000 30.77000 625 ILE D CA 1
ATOM 19073 C C . ILE D 1 625 ? -32.98200 -22.30200 -52.93700 1.000 30.68000 625 ILE D C 1
ATOM 19074 O O . ILE D 1 625 ? -32.44800 -23.41400 -53.04800 1.000 32.07000 625 ILE D O 1
ATOM 19079 N N . GLY D 1 626 ? -34.29400 -22.16000 -52.76700 1.000 32.34000 626 GLY D N 1
ATOM 19080 C CA . GLY D 1 626 ? -35.22500 -23.27000 -52.92500 1.000 31.55000 626 GLY D CA 1
ATOM 19081 C C . GLY D 1 626 ? -35.66900 -23.50400 -54.36500 1.000 35.88000 626 GLY D C 1
ATOM 19082 O O . GLY D 1 626 ? -35.40800 -24.57300 -54.92700 1.000 35.23000 626 GLY D O 1
ATOM 19083 N N . THR D 1 627 ? -36.33900 -22.52700 -54.97500 1.000 32.57000 627 THR D N 1
ATOM 19084 C CA . THR D 1 627 ? -36.77100 -22.62600 -56.37000 1.000 31.18000 627 THR D CA 1
ATOM 19085 C C . THR D 1 627 ? -37.03500 -21.22000 -56.88400 1.000 31.90000 627 THR D C 1
ATOM 19086 O O . THR D 1 627 ? -36.76600 -20.22700 -56.20500 1.000 35.85000 627 THR D O 1
ATOM 19090 N N . SER D 1 628 ? -37.57200 -21.12000 -58.08500 1.000 35.35000 628 SER D N 1
ATOM 19091 C CA . SER D 1 628 ? -37.95100 -19.81100 -58.58400 1.000 37.26000 628 SER D CA 1
ATOM 19092 C C . SER D 1 628 ? -39.09000 -19.99600 -59.56800 1.000 36.33000 628 SER D C 1
ATOM 19093 O O . SER D 1 628 ? -39.23800 -21.05500 -60.16900 1.000 39.31000 628 SER D O 1
ATOM 19096 N N . SER D 1 629 ? -39.87100 -18.94100 -59.74800 1.000 37.73000 629 SER D N 1
ATOM 19097 C CA . SER D 1 629 ? -41.02300 -18.96300 -60.62500 1.000 37.26000 629 SER D CA 1
ATOM 19098 C C . SER D 1 629 ? -41.07500 -17.65300 -61.41100 1.000 37.09000 629 SER D C 1
ATOM 19099 O O . SER D 1 629 ? -40.56600 -16.62700 -60.95500 1.000 38.56000 629 SER D O 1
ATOM 19102 N N . THR D 1 630 ? -41.69100 -17.67100 -62.59400 1.000 36.25000 630 THR D N 1
ATOM 19103 C CA . THR D 1 630 ? -42.05900 -16.36400 -63.15000 1.000 41.59000 630 THR D CA 1
ATOM 19104 C C . THR D 1 630 ? -43.19300 -15.74800 -62.32500 1.000 39.66000 630 THR D C 1
ATOM 19105 O O . THR D 1 630 ? -43.85800 -16.41500 -61.52300 1.000 40.68000 630 THR D O 1
ATOM 19109 N N . ILE D 1 631 ? -43.41600 -14.45200 -62.52800 1.000 38.68000 631 ILE D N 1
ATOM 19110 C CA . ILE D 1 631 ? -44.54900 -13.79900 -61.87700 1.000 35.69000 631 ILE D CA 1
ATOM 19111 C C . ILE D 1 631 ? -45.86100 -14.48500 -62.26100 1.000 37.51000 631 ILE D C 1
ATOM 19112 O O . ILE D 1 631 ? -46.66200 -14.85200 -61.39100 1.000 47.72000 631 ILE D O 1
ATOM 19117 N N . SER D 1 632 ? -46.09600 -14.69400 -63.55700 1.000 36.15000 632 SER D N 1
ATOM 19118 C CA . SER D 1 632 ? -47.39500 -15.23300 -63.96800 1.000 46.92000 632 SER D CA 1
ATOM 19119 C C . SER D 1 632 ? -47.55800 -16.71800 -63.64200 1.000 42.21000 632 SER D C 1
ATOM 19120 O O . SER D 1 632 ? -48.69400 -17.18500 -63.52700 1.000 43.56000 632 SER D O 1
ATOM 19123 N N . ASP D 1 633 ? -46.46800 -17.45300 -63.44100 1.000 42.82000 633 ASP D N 1
ATOM 19124 C CA . ASP D 1 633 ? -46.51800 -18.84800 -63.01000 1.000 45.07000 633 ASP D CA 1
ATOM 19125 C C . ASP D 1 633 ? -46.54800 -19.03900 -61.49300 1.000 40.43000 633 ASP D C 1
ATOM 19126 O O . ASP D 1 633 ? -46.33400 -20.16600 -61.03500 1.000 42.20000 633 ASP D O 1
ATOM 19131 N N . ALA D 1 634 ? -46.80000 -17.98600 -60.70900 1.000 38.11000 634 ALA D N 1
ATOM 19132 C CA . ALA D 1 634 ? -46.73800 -18.09900 -59.24300 1.000 39.57000 634 ALA D CA 1
ATOM 19133 C C . ALA D 1 634 ? -47.51300 -19.28300 -58.68400 1.000 39.55000 634 ALA D C 1
ATOM 19134 O O . ALA D 1 634 ? -47.11700 -19.84400 -57.65700 1.000 41.11000 634 ALA D O 1
ATOM 19136 N N . ARG D 1 635 ? -48.62200 -19.67500 -59.32600 1.000 44.72000 635 ARG D N 1
ATOM 19137 C CA . ARG D 1 635 ? -49.41300 -20.79000 -58.80500 1.000 45.26000 635 ARG D CA 1
ATOM 19138 C C . ARG D 1 635 ? -48.59300 -22.07200 -58.73500 1.000 43.23000 635 ARG D C 1
ATOM 19139 O O . ARG D 1 635 ? -48.87300 -22.94300 -57.89700 1.000 45.29000 635 ARG D O 1
ATOM 19147 N N . SER D 1 636 ? -47.55500 -22.19200 -59.56800 1.000 37.37000 636 SER D N 1
ATOM 19148 C CA . SER D 1 636 ? -46.70100 -23.37500 -59.50400 1.000 37.87000 636 SER D CA 1
ATOM 19149 C C . SER D 1 636 ? -46.04400 -23.54000 -58.14300 1.000 41.08000 636 SER D C 1
ATOM 19150 O O . SER D 1 636 ? -45.54200 -24.62400 -57.82400 1.000 45.15000 636 SER D O 1
ATOM 19153 N N . LEU D 1 637 ? -46.03100 -22.49500 -57.33100 1.000 40.45000 637 LEU D N 1
ATOM 19154 C CA . LEU D 1 637 ? -45.42000 -22.64200 -56.02800 1.000 40.58000 637 LEU D CA 1
ATOM 19155 C C . LEU D 1 637 ? -46.28900 -23.46400 -55.07400 1.000 39.44000 637 LEU D C 1
ATOM 19156 O O . LEU D 1 637 ? -45.76500 -23.97300 -54.07500 1.000 40.35000 637 LEU D O 1
ATOM 19161 N N . GLU D 1 638 ? -47.59300 -23.61400 -55.35200 1.000 39.39000 638 GLU D N 1
ATOM 19162 C CA . GLU D 1 638 ? -48.44600 -24.43700 -54.48200 1.000 42.91000 638 GLU D CA 1
ATOM 19163 C C . GLU D 1 638 ? -47.94300 -25.87600 -54.40500 1.000 38.24000 638 GLU D C 1
ATOM 19164 O O . GLU D 1 638 ? -47.78400 -26.42400 -53.30800 1.000 41.38000 638 GLU D O 1
ATOM 19170 N N . SER D 1 639 ? -47.68600 -26.50500 -55.56100 1.000 38.29000 639 SER D N 1
ATOM 19171 C CA . SER D 1 639 ? -47.13100 -27.86100 -55.55800 1.000 39.97000 639 SER D CA 1
ATOM 19172 C C . SER D 1 639 ? -45.80300 -27.90900 -54.81900 1.000 39.80000 639 SER D C 1
ATOM 19173 O O . SER D 1 639 ? -45.54300 -28.84700 -54.05100 1.000 42.31000 639 SER D O 1
ATOM 19176 N N . TYR D 1 640 ? -44.94700 -26.91100 -55.06400 1.000 36.78000 640 TYR D N 1
ATOM 19177 C CA . TYR D 1 640 ? -43.61000 -26.87400 -54.47300 1.000 40.75000 640 TYR D CA 1
ATOM 19178 C C . TYR D 1 640 ? -43.66700 -26.91400 -52.94600 1.000 35.89000 640 TYR D C 1
ATOM 19179 O O . TYR D 1 640 ? -42.99900 -27.73200 -52.31000 1.000 36.36000 640 TYR D O 1
ATOM 19188 N N . PHE D 1 641 ? -44.45800 -26.03700 -52.33800 1.000 33.15000 641 PHE D N 1
ATOM 19189 C CA . PHE D 1 641 ? -44.53800 -26.05600 -50.88500 1.000 38.85000 641 PHE D CA 1
ATOM 19190 C C . PHE D 1 641 ? -45.28200 -27.29300 -50.38500 1.000 37.40000 641 PHE D C 1
ATOM 19191 O O . PHE D 1 641 ? -44.95900 -27.82600 -49.31700 1.000 36.39000 641 PHE D O 1
ATOM 19199 N N . ASP D 1 642 ? -46.24500 -27.79300 -51.15600 1.000 40.96000 642 ASP D N 1
ATOM 19200 C CA . ASP D 1 642 ? -46.93300 -29.00200 -50.72600 1.000 43.51000 642 ASP D CA 1
ATOM 19201 C C . ASP D 1 642 ? -45.97600 -30.18000 -50.64500 1.000 40.70000 642 ASP D C 1
ATOM 19202 O O . ASP D 1 642 ? -46.19700 -31.09500 -49.84400 1.000 40.51000 642 ASP D O 1
ATOM 19207 N N . GLY D 1 643 ? -44.89100 -30.15300 -51.43200 1.000 39.55000 643 GLY D N 1
ATOM 19208 C CA . GLY D 1 643 ? -43.88800 -31.20800 -51.37900 1.000 38.33000 643 GLY D CA 1
ATOM 19209 C C . GLY D 1 643 ? -43.19700 -31.39900 -50.03400 1.000 35.46000 643 GLY D C 1
ATOM 19210 O O . GLY D 1 643 ? -42.62200 -32.46100 -49.79300 1.000 34.10000 643 GLY D O 1
ATOM 19211 N N . PHE D 1 644 ? -43.20800 -30.38900 -49.14900 1.000 37.01000 644 PHE D N 1
ATOM 19212 C CA . PHE D 1 644 ? -42.51600 -30.56200 -47.87500 1.000 34.75000 644 PHE D CA 1
ATOM 19213 C C . PHE D 1 644 ? -43.20400 -29.89800 -46.70200 1.000 34.06000 644 PHE D C 1
ATOM 19214 O O . PHE D 1 644 ? -42.71200 -30.01700 -45.57700 1.000 34.70000 644 PHE D O 1
ATOM 19222 N N . LEU D 1 645 ? -44.32100 -29.22600 -46.90800 1.000 36.35000 645 LEU D N 1
ATOM 19223 C CA . LEU D 1 645 ? -45.02700 -28.59400 -45.81100 1.000 37.23000 645 LEU D CA 1
ATOM 19224 C C . LEU D 1 645 ? -46.46000 -29.09200 -45.76200 1.000 37.25000 645 LEU D C 1
ATOM 19225 O O . LEU D 1 645 ? -47.04500 -29.46100 -46.78700 1.000 39.44000 645 LEU D O 1
ATOM 19230 N N . PHE D 1 646 ? -47.00100 -29.09100 -44.55200 1.000 35.88000 646 PHE D N 1
ATOM 19231 C CA . PHE D 1 646 ? -48.43100 -29.13700 -44.30300 1.000 39.01000 646 PHE D CA 1
ATOM 19232 C C . PHE D 1 646 ? -48.99300 -27.72100 -44.36200 1.000 45.40000 646 PHE D C 1
ATOM 19233 O O . PHE D 1 646 ? -48.31300 -26.74700 -44.00400 1.000 48.38000 646 PHE D O 1
ATOM 19241 N N . LYS D 1 647 ? -50.26000 -27.60800 -44.76600 1.000 45.52000 647 LYS D N 1
ATOM 19242 C CA . LYS D 1 647 ? -50.91000 -26.30600 -44.71300 1.000 39.69000 647 LYS D CA 1
ATOM 19243 C C . LYS D 1 647 ? -51.01500 -25.83400 -43.25900 1.000 41.56000 647 LYS D C 1
ATOM 19244 O O . LYS D 1 647 ? -50.77900 -26.57800 -42.30100 1.000 41.61000 647 LYS D O 1
ATOM 19250 N N . SER D 1 648 ? -51.35400 -24.56200 -43.10100 1.000 43.39000 648 SER D N 1
ATOM 19251 C CA . SER D 1 648 ? -51.09700 -23.89600 -41.83500 1.000 42.76000 648 SER D CA 1
ATOM 19252 C C . SER D 1 648 ? -51.69600 -22.51500 -41.93300 1.000 40.49000 648 SER D C 1
ATOM 19253 O O . SER D 1 648 ? -51.79600 -21.96400 -43.02600 1.000 41.55000 648 SER D O 1
ATOM 19256 N N . THR D 1 649 ? -52.10800 -21.96500 -40.79500 1.000 42.51000 649 THR D N 1
ATOM 19257 C CA . THR D 1 649 ? -52.83200 -20.70200 -40.80600 1.000 49.37000 649 THR D CA 1
ATOM 19258 C C . THR D 1 649 ? -52.12600 -19.68200 -39.92100 1.000 50.60000 649 THR D C 1
ATOM 19259 O O . THR D 1 649 ? -51.76200 -19.98800 -38.77600 1.000 51.31000 649 THR D O 1
ATOM 19263 N N . GLU D 1 650 ? -51.93000 -18.47500 -40.46200 1.000 48.96000 650 GLU D N 1
ATOM 19264 C CA . GLU D 1 650 ? -51.24800 -17.40100 -39.74300 1.000 49.92000 650 GLU D CA 1
ATOM 19265 C C . GLU D 1 650 ? -51.94100 -17.10400 -38.41900 1.000 48.43000 650 GLU D C 1
ATOM 19266 O O . GLU D 1 650 ? -53.09500 -16.67100 -38.40100 1.000 49.53000 650 GLU D O 1
ATOM 19272 N N . GLY D 1 651 ? -51.22300 -17.29700 -37.31500 1.000 50.26000 651 GLY D N 1
ATOM 19273 C CA . GLY D 1 651 ? -51.78800 -17.13800 -35.98600 1.000 47.52000 651 GLY D CA 1
ATOM 19274 C C . GLY D 1 651 ? -52.24800 -18.44500 -35.31800 1.000 67.79000 651 GLY D C 1
ATOM 19275 O O . GLY D 1 651 ? -52.40200 -19.52200 -35.93500 1.000 63.72000 651 GLY D O 1
#

InterPro domains:
  IPR002938 FAD-binding domain [PF01494] (57-412)
  IPR012941 Phenol hydroxylase-like, C-terminal dimerisation domain [PF07976] (473-648)
  IPR036188 FAD/NAD(P)-binding domain superfamily [G3DSA:3.50.50.60] (59-407)
  IPR036188 FAD/NAD(P)-binding domain superfamily [SSF51905] (57-423)
  IPR036249 Thioredoxin-like superfamily [SSF52833] (489-648)
  IPR038220 Phenol hydroxylase, C-terminal TRX-fold domain superfamily [G3DSA:3.40.30.20] (468-652)
  IPR050641 Rifampicin monooxygenase-like [PTHR43004] (57-648)